Protein AF-A0A0R0JT19-F1 (afdb_monomer_lite)

Organism: Glycine max (NCBI:txid3847)

pLDDT: mean 74.27, std 20.33, range [20.88, 97.0]

Foldseek 3Di:
DWAPDWDADDPRQKIWHQDDPPPDLDRWTFIAGPNHGQDIDDLPDDRAATWDWDQDPQRKTFIAHPPDDDPVRTSDICLLEAEQKDFFPRKAFAFLVVGGGHKYFAACAPVGSHGHQWIWHWDDALFIWIFTGRNPDGWFTQDGAAAQGHPLDPPPPPDPQKDWDADDDNGTGIIGIDTNDPPKTKMWGQHRVVSKIWIWIQDPVVRDTDGPAIPVRAPLRTFLQQPFQWEAEDDDDPQRTDGDVPWAQPDVPCSVVNRNSSHTDDDDDWRDKHKDQAAFPVVLVVVQVPDPQFPFKDASYPQLFGGMIITTRTTDGSHYDDDDPDPDDRGDDPDDDDDDDDDDDDDDDDPPVVVVVVCVVVVNDDDDVVVVVVVVVDDDDDDDDPVCPVDDDPCPVVVVVVVDDPVVVVVVVVVVVVVVVVVVVPVVPPPDDPDPDDDDDQQPFAEEEQDDCVFPVPHLVVVLCVLCVVVVGGYDDPPDPPPLDPDDDPVLLSNLLRYQAYEYEDDLCQLLDPRSLVSLLSNVVSCVVPPHYYAYEYDNDDLVCQQVCDDSSVVSLVVVVVDPPDDPVSSVSSNVSSNVSSPDDHHYCVPHDSVVNSVVVSVVSCVRSDPPLVDDPCVQDFPLVVVVVVVCVVLVPPDPFFFEAEEEEAAAQQQCLLVSLVNVCSVCVVVWLFEAADSALPVQCVNRNLVSVLLRRCCRRVVPNDDDQNDLVSSLVCLQVPAQAIQYEYEAEADDDLRSVCSNPVPHLVRVGNSHGTNHYYYYYYLFQVSCVRNPHPYYHYRDARDPQRLLQLLCCQQVVDRDDDPLCVVLVVLQCVLCVRRNRSSNVLSNVNHPHDPVVSVVVSVCCVQPPDPVLLVSRCVLLVPDDPLLNVLLLCCLQPFAFHFLVVSCVLSVLVVRNSVVSVVRCVRSNQWDDDNTGIHGRNSSSVSSVCVQCVVPVPQLLAGQEEEDPVSVLCLQPPLDQSQNHAEYAHPDPDCVLVVQQAGEDCNQLRHQNHAYYAADDPPPPDPHPRYDHDNQDHHLNYQYDHDEQAEDQEDHQNHAVQSHQEAHYELYCHQEHYPDDHAQQRHAYEAHANNCNHQEYDAHQNNQRHQEDHHAQNCNHQEHDQNDPDHLNHAYYHHHQNCNHQAYHQHDLSRQHQYDHHANNQNHAEYDLSVLSNQNHAEDAHHQNCNHQEYDCSVLSNQNHAYYANANVQNHDPPPNDDDDPPVVCVVPPDDDDDDDDPDPPPDPDDDDDDDDDDDDPPDLSHQNYAEDACHNNQDQAEDLSVLQNCNYAEYHHAQYAYQEHHANQSNQQHQYYHHHLNQNHAEYHDHHQANDDDDDPQEGEAHYYQHVNHPDQVVQVVVQVSSQLNVLVVCLVPVPYDKYKYKGFDQDDPPVFDDKDFWQKDFDDCVVPPPPPQFFWKKKKWWWFADLVQLVVLPDDPPWDDDPQPLAAEDEDEDPDDSVSRPDRGIMMMIIIHTPVRCVVRCPPDDRMRGWHWYWHDDPDIDIRTTTITTGMMTMDRDGNVNSVVVVVVVVVD

Secondary structure (DSSP, 8-state):
-BTT-EEE-TTSSEEEEEE-TTS-S--EEEEEETTEEEEE----S---SSEEEEE-TTS-EEEEETT---GGG-SEEGGGS--SEE-TT--EEEETTTTEEE-EEEEEETTEEEEEEEEEEEE-SSS-EEEEEETTEEEEEEEEB-SSSBTT--TTTT-TTEEEEEEESSSEEEEEEEESSTT--EEEEEETTTTEEEEEEEETTTTEEEEEEEES-SGGGBTTTT-TTEEEE-SSSS-SEEE-TT--BS-HHHHHTT--TT-BSS---S--EEEEEEEEHHHHHHHHHT-TT--EEEES--SSS-EEEEEE-S---SEEE---SS---SS--S----------------HHHHHHHHHHHHTTPPPPHHHHHHHTSS-------GGGGSS---THHHHTTTTS-HHHHHHHHHHHHHHHHHHHHHTTTT-------------SEEEEEEE-HHHHTTTHHHHHHHHHHHTT--EE---S-----SS--HHHHHHHHTEEEEEEEE-TTGGG-HHHHHHHHHHHHHHHHS--EEEEEESSS-HHHHHHT-THHHHHHHHHHH-TTS-HHHHHHHHHHHHHHTTS--EE-TTS-HHHHHHHHHHHHHHHH--GGG-S-GGG--SHHHHHHHHHHHHTTTS---S-EEEEEE-STTSSHHHHHHHHHHHHGGG-SEEEEES-HHHHHHTTHHHHHHHHHHHHHHT-TT----SHHHHHHHHHHHHTTS-EEEEEEEE--HHHHGGGTSS-TT-TTTTS-TT-EEEEEES-HHHHHHTT-SEEEEPPPPPHHHHHHHHHHHHTSSSS--GGGHHHHHHHHHHHTT-HHHHHHHHHHHTT--HHHHHHHHHHHHHS--HHHHHHHHHHHHTS-HHHHHHHHHIIIIITT-BHHHHHHHHHHTT--HHHHHHHHHHTTS-EE-SSBEE--HHHHHHHHHHHHHT-TT-GGG-SEE--HHHHHHHHHTT---TT--EEEEEE--THHHH---EE-GGGGG-TT--EEEEEE--TT--S--EES------TT-SEEEETT--SSS--TT---TT-SEEE-TT---SSSSSS----TT--EEE-TT-TT---PPP-TT-TT--EEE-TT-TT--B--TT----TT--EEE-TT-TT--BPPPPPTT----EEE-TT-TT-----GGGGG-TT--EEE-TT-TT-----GGGGG-TT--EEE-TT-TT--TTGGG---TTTTTTT---SS-------------------------SS-SSTT--EEE-TTS--SS--GGGGG-TT--EEE-TT---S-----TT-TT--EEE-TT-TT----PPPPS-----S--S--EEE--S-TT---HHHHHHHHHHHHHHHHHHHHT-TTSPPEEEEEE-SS--TT--EEEESS-EE---TTTTT-TTEEEEEEEEEEE--HHHHHT-------SPPPPTTSEEEEE-TT--GGG------EEEEEEEEHHHHHHHHTTS--EE--EEEEEE-SSS-EEEEE-EEEEEEEEEEEHHHHHHHHHTTS--

Radius of gyration: 48.55 Å; chains: 1; bounding box: 139×114×135 Å

InterPro domains:
  IPR000157 Toll/interleukin-1 receptor homology (TIR) domain [PF01582] (445-615)
  IPR000157 Toll/interleukin-1 receptor homology (TIR) domain [PS50104] (443-609)
  IPR000157 Toll/interleukin-1 receptor homology (TIR) domain [SM00255] (444-584)
  IPR000858 S-locus glycoprotein domain [PF00954] (140-251)
  IPR001480 Bulb-type lectin domain [PF01453] (26-108)
  IPR001480 Bulb-type lectin domain [PS50927] (1-76)
  IPR001480 Bulb-type lectin domain [SM00108] (2-82)
  IPR001611 Leucine-rich repeat [PS51450] (1276-1297)
  IPR002182 NB-ARC [PF00931] (639-803)
  IPR003609 PAN/Apple domain [PF08276] (265-319)
  IPR003609 PAN/Apple domain [PS50948] (264-335)
  IPR003609 PAN/Apple domain [SM00473] (259-335)
  IPR011713 Leucine-rich repeat 3 [PF07725] (1047-1066)
  IPR027417 P-loop containing nucleoside triphosphate hydrolase [G3DSA:3.40.50.300] (612-780)
  IPR027417 P-loop containing nucleoside triphosphate hydrolase [SSF52540] (603-879)
  IPR032675 Leucine-rich repeat domain superfamily [G3DSA:3.80.10.10] (981-1140)
  IPR032675 Leucine-rich repeat domain superfamily [G3DSA:3.80.10.10] (1141-1223)
  IPR032675 Leucine-rich repeat domain superfamily [G3DSA:3.80.10.10] (1231-1337)
  IPR035897 Toll/interleukin-1 receptor homology (TIR) domain superfamily [G3DSA:3.40.50.10140] (437-611)
  IPR035897 Toll/interleukin-1 receptor homology (TIR) domain superfamily [SSF52200] (435-587)

Sequence (1523 aa):
MSDGETLVSKGGKFEFGFFSPGNSHKRNLVLTKNESLVWYTNNSHNQAQNPVAELLDSGNLVIRNDGETNPEAYLWQSFDYPSDTFLPGMKLGWNLRIGHEWKQTAWKSPDDPSPGDVYRVLELYNYPEFYVMKGTKKAYRFGPWNGLYFSGLSDFENGTMYSFCYVSNKHEISFTYSIANDSFIARSVANQTAITIYRYMWVVGEQDWKMSRSFPQEFCDTYSLCGAYGNCVSSTQRQACQCLKGFSPKSPEAWNSSDWSGGCLKVPDTTHTWWDESIGLEECRVKCLNSCSCMAYSNSDIRGEGSGCVMWFGDLIDMKQLQTEAGRPMLVLILEVQQQTQHVTSCMVTKSSLKNIIFILTNGSPLNEEKLENLAKEEWQLHISVEYFHACIPLRSLCLLKRFDQQLNFKIIYNFNKYFAIEMASTSNAIIQCTSSSSSSSFEYDVFVSFRGEDTRNSFTGFLFEALKKQGIEAFKDDKDIRKGESIAPELIRAIEGSHVFLVVFSKDYASSTWCLRELAHIWDCIQKSPRHLLPIFYDVDPSQVRKQSGDYEKAFAQHQQSSRFEDKEIKTWREVLNDVGNLSGWDIKNKQQHAVIEEIVQQIKNILGCKFSTLPYDNLVGMESHFATLSKLICLGLVNDDVRVVGITGMGGIGKSTLGQALYERISHQFNSRCYIDDVSKLYQGYGTLGVQKELLSQSLNEKNLKICNVSNGTLLVWERLSNAKALIILDNVDQDKQLDMFTGGRNDLLRKCLGKGSIVIIISRDQQILKAHGVDVIYRVEPLNDNDALGLFCKKAFKNNYMMSDFEKLTSDVLSHCQGHPLAIEVLGSSLFDKDVLHWRSALALLRENKSKSIMNVLRISFDQLEDTHKEIFLDIACFFNHYPVKYVKEVLDFRGFNPEYGLQVLVDKSLITMDSRQIQMHDLLCDLGKYIVREKSPRKPWKWSRLWDVKDILKVMSDNKAADNVEAIFLIEKSDILRTISTMRVDVLSTMSCLKLLKLDHLDFNVKINFFSGTLVKLSNELGYLGWEKYPFECLPPSFEPDKLVELILPKSNIKQLWEGTKPLPNLRRLDLSGSKNLIKMPYIGDALYLESLDLEGCIQLEEIGLSIVLSPKLTSLNLRNCKSLIKLPQFGEDLILEKLLLGGCQKLRHIDPSIGLLKKLRRLNLKNCKNLVSLPNSILGLNSLEDLNLSGCSKLYNTELLYELRDAEQLKKIDIDGAPIHFQSTSSYSREHKKSVSCLMPSSPIFPCMLKLDLSFCNLVEIPDAIGIMCCLQRLDLSGNNFATLPNLKKLSKLVCLKLQHCKQLKSLPELPSRIYNFDRLRQAGLYIFNCPELVDRERCTDMAFSWTMQSCQVLYLCPFYHVSRVVSPGSEIPRWFNNEHEGNCVSLDASPVMHDHNWIGVAFCAIFVVPHETLSAMSFSETEGNYPDYNDIPVDFYEDVDLELVLDKSDHMWLFFVGRGRFIEYFHLKHKYLGRLLLKCDNEGIRFKESYAEVKKYGYRWVYKGDIEWSARKHWGN

Structure (mmCIF, N/CA/C/O backbone):
data_AF-A0A0R0JT19-F1
#
_entry.id   AF-A0A0R0JT19-F1
#
loop_
_atom_site.group_PDB
_atom_site.id
_atom_site.type_symbol
_atom_site.label_atom_id
_atom_site.label_alt_id
_atom_site.label_comp_id
_atom_site.label_asym_id
_atom_site.label_entity_id
_atom_site.label_seq_id
_atom_site.pdbx_PDB_ins_code
_atom_site.Cartn_x
_atom_site.Cartn_y
_atom_site.Cartn_z
_atom_site.occupancy
_atom_site.B_iso_or_equiv
_atom_site.auth_seq_id
_atom_site.auth_comp_id
_atom_site.auth_asym_id
_atom_site.auth_atom_id
_atom_site.pdbx_PDB_model_num
ATOM 1 N N . MET A 1 1 ? -75.320 -19.075 18.385 1.00 84.88 1 MET A N 1
ATOM 2 C CA . MET A 1 1 ? -76.206 -20.168 18.824 1.00 84.88 1 MET A CA 1
ATOM 3 C C . MET A 1 1 ? -76.248 -20.144 20.337 1.00 84.88 1 MET A C 1
ATOM 5 O O . MET A 1 1 ? -75.189 -20.233 20.946 1.00 84.88 1 MET A O 1
ATOM 9 N N . SER A 1 2 ? -77.419 -19.966 20.930 1.00 83.12 2 SER A N 1
ATOM 10 C CA . SER A 1 2 ? -77.608 -19.829 22.380 1.00 83.12 2 SER A CA 1
ATOM 11 C C . SER A 1 2 ? -77.959 -21.164 23.046 1.00 83.12 2 SER A C 1
ATOM 13 O O . SER A 1 2 ? -78.350 -22.117 22.371 1.00 83.12 2 SER A O 1
ATOM 15 N N . ASP A 1 3 ? -77.832 -21.252 24.374 1.00 76.69 3 ASP A N 1
ATOM 16 C CA . ASP A 1 3 ? -78.300 -22.414 25.145 1.00 76.69 3 ASP A CA 1
ATOM 17 C C . ASP A 1 3 ? -79.780 -22.732 24.849 1.00 76.69 3 ASP A C 1
ATOM 19 O O . ASP A 1 3 ? -80.636 -21.847 24.864 1.00 76.69 3 ASP A O 1
ATOM 23 N N . GLY A 1 4 ? -80.076 -24.001 24.560 1.00 75.94 4 GLY A N 1
ATOM 24 C CA . GLY A 1 4 ? -81.394 -24.467 24.109 1.00 75.94 4 GLY A CA 1
ATOM 25 C C . GLY A 1 4 ? -81.644 -24.415 22.594 1.00 75.94 4 GLY A C 1
ATOM 26 O O . GLY A 1 4 ? -82.580 -25.062 22.129 1.00 75.94 4 GLY A O 1
ATOM 27 N N . GLU A 1 5 ? -80.818 -23.724 21.801 1.00 82.94 5 GLU A N 1
ATOM 28 C CA . GLU A 1 5 ? -80.858 -23.850 20.339 1.00 82.94 5 GLU A CA 1
ATOM 29 C C . GLU A 1 5 ? -80.156 -25.135 19.874 1.00 82.94 5 GLU A C 1
ATOM 31 O O . GLU A 1 5 ? -79.224 -25.639 20.507 1.00 82.94 5 GLU A O 1
ATOM 36 N N . THR A 1 6 ? -80.605 -25.688 18.748 1.00 84.38 6 THR A N 1
ATOM 37 C CA . THR A 1 6 ? -80.040 -26.908 18.162 1.00 84.38 6 THR A CA 1
ATOM 38 C C . THR A 1 6 ? -80.054 -26.825 16.640 1.00 84.38 6 THR A C 1
ATOM 40 O O . THR A 1 6 ? -81.081 -26.548 16.020 1.00 84.38 6 THR A O 1
ATOM 43 N N . LEU A 1 7 ? -78.900 -27.082 16.031 1.00 87.69 7 LEU A N 1
ATOM 44 C CA . LEU A 1 7 ? -78.708 -27.179 14.592 1.00 87.69 7 LEU A CA 1
ATOM 45 C C . LEU A 1 7 ? -78.803 -28.645 14.164 1.00 87.69 7 LEU A C 1
ATOM 47 O O . LEU A 1 7 ? -77.961 -29.472 14.513 1.00 87.69 7 LEU A O 1
ATOM 51 N N . VAL A 1 8 ? -79.821 -28.962 13.367 1.00 86.00 8 VAL A N 1
ATOM 52 C CA . VAL A 1 8 ? -80.002 -30.291 12.773 1.00 86.00 8 VAL A CA 1
ATOM 53 C C . VAL A 1 8 ? -79.509 -30.266 11.329 1.00 86.00 8 VAL A C 1
ATOM 55 O O . VAL A 1 8 ? -79.915 -29.432 10.520 1.00 86.00 8 VAL A O 1
ATOM 58 N N . SER A 1 9 ? -78.621 -31.198 10.991 1.00 83.50 9 SER A N 1
ATOM 59 C CA . SER A 1 9 ? -78.089 -31.353 9.631 1.00 83.50 9 SER A CA 1
ATOM 60 C C . SER A 1 9 ? -79.181 -31.641 8.590 1.00 83.50 9 SER A C 1
ATOM 62 O O . SER A 1 9 ? -80.207 -32.265 8.874 1.00 83.50 9 SER A O 1
ATOM 64 N N . LYS A 1 10 ? -78.937 -31.246 7.334 1.00 78.00 10 LYS A N 1
ATOM 65 C CA . LYS A 1 10 ? -79.842 -31.516 6.207 1.00 78.00 10 LYS A CA 1
ATOM 66 C C . LYS A 1 10 ? -80.007 -33.031 6.006 1.00 78.00 10 LYS A C 1
ATOM 68 O O . LYS A 1 10 ? -79.117 -33.691 5.477 1.00 78.00 10 LYS A O 1
ATOM 73 N N . GLY A 1 11 ? -81.157 -33.563 6.423 1.00 78.81 11 GLY A N 1
ATOM 74 C CA . GLY A 1 11 ? -81.461 -35.000 6.426 1.00 78.81 11 GLY A CA 1
ATOM 75 C C . GLY A 1 11 ? -81.494 -35.662 7.811 1.00 78.81 11 GLY A C 1
ATOM 76 O O . GLY A 1 11 ? -81.623 -36.879 7.871 1.00 78.81 11 GLY A O 1
ATOM 77 N N . GLY A 1 12 ? -81.371 -34.903 8.907 1.00 79.25 12 GLY A N 1
ATOM 78 C CA . GLY A 1 12 ? -81.632 -35.382 10.274 1.00 79.25 12 GLY A CA 1
ATOM 79 C C . GLY A 1 12 ? -80.588 -36.332 10.872 1.00 79.25 12 GLY A C 1
ATOM 80 O O . GLY A 1 12 ? -80.803 -36.849 11.959 1.00 79.25 12 GLY A O 1
ATOM 81 N N . LYS A 1 13 ? -79.466 -36.583 10.182 1.00 82.25 13 LYS A N 1
ATOM 82 C CA . LYS A 1 13 ? -78.451 -37.564 10.617 1.00 82.25 13 LYS A CA 1
ATOM 83 C C . LYS A 1 13 ? -77.643 -37.106 11.827 1.00 82.25 13 LYS A C 1
ATOM 85 O O . LYS A 1 13 ? -77.298 -37.929 12.665 1.00 82.25 13 LYS A O 1
ATOM 90 N N . PHE A 1 14 ? -77.300 -35.822 11.862 1.00 87.94 14 PHE A N 1
ATOM 91 C CA . PHE A 1 14 ? -76.543 -35.165 12.925 1.00 87.94 14 PHE A CA 1
ATOM 92 C C . PHE A 1 14 ? -77.350 -34.050 13.579 1.00 87.94 14 PHE A C 1
ATOM 94 O O . PHE A 1 14 ? -78.052 -33.306 12.881 1.00 87.94 14 PHE A O 1
ATOM 101 N N . GLU A 1 15 ? -77.145 -33.902 14.880 1.00 87.88 15 GLU A N 1
ATOM 102 C CA . GLU A 1 15 ? -77.738 -32.894 15.751 1.00 87.88 15 GLU A CA 1
ATOM 103 C C . GLU A 1 15 ? -76.620 -32.236 16.575 1.00 87.88 15 GLU A C 1
ATOM 105 O O . GLU A 1 15 ? -75.737 -32.920 17.100 1.00 87.88 15 GLU A O 1
ATOM 110 N N . PHE A 1 16 ? -76.614 -30.904 16.632 1.00 88.44 16 PHE A N 1
ATOM 111 C CA . PHE A 1 16 ? -75.548 -30.109 17.240 1.00 88.44 16 PHE A CA 1
ATOM 112 C C . PHE A 1 16 ? -76.129 -28.992 18.101 1.00 88.44 16 PHE A C 1
ATOM 114 O O . PHE A 1 16 ? -76.907 -28.176 17.615 1.00 88.44 16 PHE A O 1
ATOM 121 N N . GLY A 1 17 ? -75.757 -28.938 19.375 1.00 86.19 17 GLY A N 1
ATOM 122 C CA . GLY A 1 17 ? -76.412 -28.061 20.344 1.00 86.19 17 GLY A CA 1
ATOM 123 C C . GLY A 1 17 ? -75.757 -28.113 21.717 1.00 86.19 17 GLY A C 1
ATOM 124 O O . GLY A 1 17 ? -74.768 -28.823 21.925 1.00 86.19 17 GLY A O 1
ATOM 125 N N . PHE A 1 18 ? -76.311 -27.363 22.666 1.00 81.75 18 PHE A N 1
ATOM 126 C CA . PHE A 1 18 ? -75.902 -27.450 24.066 1.00 81.75 18 PHE A CA 1
ATOM 127 C C . PHE A 1 18 ? -76.613 -28.621 24.752 1.00 81.75 18 PHE A C 1
ATOM 129 O O . PHE A 1 18 ? -77.800 -28.553 25.064 1.00 81.75 18 PHE A O 1
ATOM 136 N N . PHE A 1 19 ? -75.872 -29.697 25.014 1.00 72.06 19 PHE A N 1
ATOM 137 C CA . PHE A 1 19 ? -76.390 -30.920 25.624 1.00 72.06 19 PHE A CA 1
ATOM 138 C C . PHE A 1 19 ? -75.550 -31.336 26.840 1.00 72.06 19 PHE A C 1
ATOM 140 O O . PHE A 1 19 ? -74.355 -31.053 26.941 1.00 72.06 19 PHE A O 1
ATOM 147 N N . SER A 1 20 ? -76.178 -32.051 27.773 1.00 64.44 20 SER A N 1
ATOM 148 C CA . SER A 1 20 ? -75.542 -32.521 29.008 1.00 64.44 20 SER A CA 1
ATOM 149 C C . SER A 1 20 ? -75.474 -34.053 29.025 1.00 64.44 20 SER A C 1
ATOM 151 O O . SER A 1 20 ? -76.384 -34.698 29.553 1.00 64.44 20 SER A O 1
ATOM 153 N N . PRO A 1 21 ? -74.417 -34.672 28.458 1.00 53.66 21 PRO A N 1
ATOM 154 C CA . PRO A 1 21 ? -74.239 -36.116 28.542 1.00 53.66 21 PRO A CA 1
ATOM 155 C C . PRO A 1 21 ? -74.065 -36.522 30.013 1.00 53.66 21 PRO A C 1
ATOM 157 O O . PRO A 1 21 ? -73.188 -36.011 30.712 1.00 53.66 21 PRO A O 1
ATOM 160 N N . GLY A 1 22 ? -74.925 -37.424 30.493 1.00 52.03 22 GLY A N 1
ATOM 161 C CA . GLY A 1 22 ? -74.848 -37.966 31.852 1.00 52.03 22 GLY A CA 1
ATOM 162 C C . GLY A 1 22 ? -75.169 -36.968 32.973 1.00 52.03 22 GLY A C 1
ATOM 163 O O . GLY A 1 22 ? -74.334 -36.747 33.844 1.00 52.03 22 GLY A O 1
ATOM 164 N N . ASN A 1 23 ? -76.382 -36.402 32.975 1.00 44.53 23 ASN A N 1
ATOM 165 C CA . ASN A 1 23 ? -77.033 -35.763 34.137 1.00 44.53 23 ASN A CA 1
ATOM 166 C C . ASN A 1 23 ? -76.198 -34.704 34.903 1.00 44.53 23 ASN A C 1
ATOM 168 O O . ASN A 1 23 ? -76.335 -34.550 36.117 1.00 44.53 23 ASN A O 1
ATOM 172 N N . SER A 1 24 ? -75.308 -33.987 34.210 1.00 49.53 24 SER A N 1
ATOM 173 C CA . SER A 1 24 ? -74.415 -32.989 34.810 1.00 49.53 24 SER A CA 1
ATOM 174 C C . SER A 1 24 ? -74.867 -31.560 34.503 1.00 49.53 24 SER A C 1
ATOM 176 O O . SER A 1 24 ? -75.330 -31.269 33.404 1.00 49.53 24 SER A O 1
ATOM 178 N N . HIS A 1 25 ? -74.647 -30.626 35.435 1.00 53.06 25 HIS A N 1
ATOM 179 C CA . HIS A 1 25 ? -74.879 -29.183 35.231 1.00 53.06 25 HIS A CA 1
ATOM 180 C C . HIS A 1 25 ? -73.911 -28.525 34.218 1.00 53.06 25 HIS A C 1
ATOM 182 O O . HIS A 1 25 ? -73.798 -27.303 34.167 1.00 53.06 25 HIS A O 1
ATOM 188 N N . LYS A 1 26 ? -73.177 -29.315 33.425 1.00 59.00 26 LYS A N 1
ATOM 189 C CA . LYS A 1 26 ? -72.243 -28.825 32.411 1.00 59.00 26 LYS A CA 1
ATOM 190 C C . LYS A 1 26 ? -72.984 -28.686 31.083 1.00 59.00 26 LYS A C 1
ATOM 192 O O . LYS A 1 26 ? -73.418 -29.679 30.494 1.00 59.00 26 LYS A O 1
ATOM 197 N N . ARG A 1 27 ? -73.134 -27.443 30.620 1.00 70.19 27 ARG A N 1
ATOM 198 C CA . ARG A 1 27 ? -73.581 -27.115 29.260 1.00 70.19 27 ARG A CA 1
ATOM 199 C C . ARG A 1 27 ? -72.406 -27.286 28.305 1.00 70.19 27 ARG A C 1
ATOM 201 O O . ARG A 1 27 ? -71.652 -26.348 28.054 1.00 70.19 27 ARG A O 1
ATOM 208 N N . ASN A 1 28 ? -72.223 -28.511 27.830 1.00 78.50 28 ASN A N 1
ATOM 209 C CA . ASN A 1 28 ? -71.250 -28.805 26.790 1.00 78.50 28 ASN A CA 1
ATOM 210 C C . ASN A 1 28 ? -71.904 -28.599 25.426 1.00 78.50 28 ASN A C 1
ATOM 212 O O . ASN A 1 28 ? -73.087 -28.878 25.242 1.00 78.50 28 ASN A O 1
ATOM 216 N N . LEU A 1 29 ? -71.122 -28.147 24.458 1.00 85.44 29 LEU A N 1
ATOM 217 C CA . LEU A 1 29 ? -71.505 -28.198 23.060 1.00 85.44 29 LEU A CA 1
ATOM 218 C C . LEU A 1 29 ? -71.252 -29.632 22.573 1.00 85.44 29 LEU A C 1
ATOM 220 O O . LEU A 1 29 ? -70.153 -30.159 22.760 1.00 85.44 29 LEU A O 1
ATOM 224 N N . VAL A 1 30 ? -72.272 -30.289 22.021 1.00 85.81 30 VAL A N 1
ATOM 225 C CA . VAL A 1 30 ? -72.233 -31.713 21.652 1.00 85.81 30 VAL A CA 1
ATOM 226 C C . VAL A 1 30 ? -72.728 -31.898 20.224 1.00 85.81 30 VAL A C 1
ATOM 228 O O . VAL A 1 30 ? -73.710 -31.282 19.816 1.00 85.81 30 VAL A O 1
ATOM 231 N N . LEU A 1 31 ? -72.051 -32.782 19.491 1.00 87.25 31 LEU A N 1
ATOM 232 C CA . LEU A 1 31 ? -72.474 -33.331 18.210 1.00 87.25 31 LEU A CA 1
ATOM 233 C C . LEU A 1 31 ? -72.882 -34.795 18.408 1.00 87.25 31 LEU A C 1
ATOM 235 O O . LEU A 1 31 ? -72.063 -35.621 18.831 1.00 87.25 31 LEU A O 1
ATOM 239 N N . THR A 1 32 ? -74.120 -35.133 18.060 1.00 86.00 32 THR A N 1
ATOM 240 C CA . THR A 1 32 ? -74.601 -36.518 17.990 1.00 86.00 32 THR A CA 1
ATOM 241 C C . THR A 1 32 ? -74.896 -36.916 16.543 1.00 86.00 32 THR A C 1
ATOM 243 O O . THR A 1 32 ? -75.064 -36.068 15.662 1.00 86.00 32 THR A O 1
ATOM 246 N N . LYS A 1 33 ? -74.933 -38.225 16.279 1.00 84.75 33 LYS A N 1
ATOM 247 C CA . LYS A 1 33 ? -75.336 -38.830 15.006 1.00 84.75 33 LYS A CA 1
ATOM 248 C C . LYS A 1 33 ? -76.267 -39.995 15.300 1.00 84.75 33 LYS A C 1
ATOM 250 O O . LYS A 1 33 ? -75.822 -40.973 15.894 1.00 84.75 33 LYS A O 1
ATOM 255 N N . ASN A 1 34 ? -77.536 -39.897 14.901 1.00 82.44 34 ASN A N 1
ATOM 256 C CA . ASN A 1 34 ? -78.592 -40.838 15.302 1.00 82.44 34 ASN A CA 1
ATOM 257 C C . ASN A 1 34 ? -78.531 -41.140 16.822 1.00 82.44 34 ASN A C 1
ATOM 259 O O . ASN A 1 34 ? -78.284 -42.280 17.214 1.00 82.44 34 ASN A O 1
ATOM 263 N N . GLU A 1 35 ? -78.626 -40.100 17.662 1.00 77.38 35 GLU A N 1
ATOM 264 C CA . GLU A 1 35 ? -78.512 -40.151 19.140 1.00 77.38 35 GLU A CA 1
ATOM 265 C C . GLU A 1 35 ? -77.151 -40.623 19.707 1.00 77.38 35 GLU A C 1
ATOM 267 O O . GLU A 1 35 ? -76.878 -40.454 20.895 1.00 77.38 35 GLU A O 1
ATOM 272 N N . SER A 1 36 ? -76.240 -41.150 18.883 1.00 82.50 36 SER A N 1
ATOM 273 C CA . SER A 1 36 ? -74.903 -41.577 19.315 1.00 82.50 36 SER A CA 1
ATOM 274 C C . SER A 1 36 ? -73.951 -40.386 19.434 1.00 82.50 36 SER A C 1
ATOM 276 O O . SER A 1 36 ? -73.856 -39.573 18.516 1.00 82.50 36 SER A O 1
ATOM 278 N N . LEU A 1 37 ? -73.205 -40.292 20.537 1.00 83.19 37 LEU A N 1
ATOM 279 C CA . LEU A 1 37 ? -72.199 -39.246 20.757 1.00 83.19 37 LEU A CA 1
ATOM 280 C C . LEU A 1 37 ? -71.059 -39.340 19.725 1.00 83.19 37 LEU A C 1
ATOM 282 O O . LEU A 1 37 ? -70.398 -40.373 19.634 1.00 83.19 37 LEU A O 1
ATOM 286 N N . VAL A 1 38 ? -70.803 -38.254 18.986 1.00 83.06 38 VAL A N 1
ATOM 287 C CA . VAL A 1 38 ? -69.711 -38.164 17.994 1.00 83.06 38 VAL A CA 1
ATOM 288 C C . VAL A 1 38 ? -68.563 -37.297 18.505 1.00 83.06 38 VAL A C 1
ATOM 290 O O . VAL A 1 38 ? -67.398 -37.665 18.366 1.00 83.06 38 VAL A O 1
ATOM 293 N N . TRP A 1 39 ? -68.889 -36.147 19.098 1.00 84.94 39 TRP A N 1
ATOM 294 C CA . TRP A 1 39 ? -67.925 -35.173 19.614 1.00 84.94 39 TRP A CA 1
ATOM 295 C C . TRP A 1 39 ? -68.575 -34.288 20.686 1.00 84.94 39 TRP A C 1
ATOM 297 O O . TRP A 1 39 ? -69.782 -34.052 20.638 1.00 84.94 39 TRP A O 1
ATOM 307 N N . TYR A 1 40 ? -67.794 -33.784 21.644 1.00 83.62 40 TYR A N 1
ATOM 308 C CA . TYR A 1 40 ? -68.250 -32.786 22.615 1.00 83.62 40 TYR A CA 1
ATOM 309 C C . TYR A 1 40 ? -67.099 -31.931 23.162 1.00 83.62 40 TYR A C 1
ATOM 311 O O . TYR A 1 40 ? -65.951 -32.376 23.210 1.00 83.62 40 TYR A O 1
ATOM 319 N N . THR A 1 41 ? -67.414 -30.730 23.649 1.00 83.19 41 THR A N 1
ATOM 320 C CA . THR A 1 41 ? -66.476 -29.881 24.405 1.00 83.19 41 THR A CA 1
ATOM 321 C C . THR A 1 41 ? -66.387 -30.322 25.863 1.00 83.19 41 THR A C 1
ATOM 323 O O . THR A 1 41 ? -67.415 -30.460 26.526 1.00 83.19 41 THR A O 1
ATOM 326 N N . ASN A 1 42 ? -65.183 -30.480 26.413 1.00 69.75 42 ASN A N 1
ATOM 327 C CA . ASN A 1 42 ? -64.999 -30.822 27.825 1.00 69.75 42 ASN A CA 1
ATOM 328 C C . ASN A 1 42 ? -64.864 -29.563 28.703 1.00 69.75 42 ASN A C 1
ATOM 330 O O . ASN A 1 42 ? -63.766 -29.216 29.134 1.00 69.75 42 ASN A O 1
ATOM 334 N N . ASN A 1 43 ? -65.977 -28.879 28.984 1.00 62.25 43 ASN A N 1
ATOM 335 C CA . ASN A 1 43 ? -65.967 -27.664 29.806 1.00 62.25 43 ASN A CA 1
ATOM 336 C C . ASN A 1 43 ? -65.899 -28.043 31.297 1.00 62.25 43 ASN A C 1
ATOM 338 O O . ASN A 1 43 ? -66.913 -28.196 31.984 1.00 62.25 43 ASN A O 1
ATOM 342 N N . SER A 1 44 ? -64.686 -28.269 31.807 1.00 54.22 44 SER A N 1
ATOM 343 C CA . SER A 1 44 ? -64.461 -28.761 33.171 1.00 54.22 44 SER A CA 1
ATOM 344 C C . SER A 1 44 ? -64.495 -27.691 34.265 1.00 54.22 44 SER A C 1
ATOM 346 O O . SER A 1 44 ? -64.835 -28.053 35.392 1.00 54.22 44 SER A O 1
ATOM 348 N N . HIS A 1 45 ? -64.156 -26.431 33.962 1.00 57.25 45 HIS A N 1
ATOM 349 C CA . HIS A 1 45 ? -63.719 -25.464 34.984 1.00 57.25 45 HIS A CA 1
ATOM 350 C C . HIS A 1 45 ? -64.723 -24.370 35.378 1.00 57.25 45 HIS A C 1
ATOM 352 O O . HIS A 1 45 ? -64.776 -24.029 36.557 1.00 57.25 45 HIS A O 1
ATOM 358 N N . ASN A 1 46 ? -65.537 -23.852 34.453 1.00 58.81 46 ASN A N 1
ATOM 359 C CA . ASN A 1 46 ? -66.383 -22.677 34.709 1.00 58.81 46 ASN A CA 1
ATOM 360 C C . ASN A 1 46 ? -67.880 -23.018 34.640 1.00 58.81 46 ASN A C 1
ATOM 362 O O . ASN A 1 46 ? -68.325 -23.699 33.714 1.00 58.81 46 ASN A O 1
ATOM 366 N N . GLN A 1 47 ? -68.676 -22.503 35.586 1.00 62.03 47 GLN A N 1
ATOM 367 C CA . GLN A 1 47 ? -70.134 -22.444 35.430 1.00 62.03 47 GLN A CA 1
ATOM 368 C C . GLN A 1 47 ? -70.470 -21.407 34.354 1.00 62.03 47 GLN A C 1
ATOM 370 O O . GLN A 1 47 ? -70.289 -20.210 34.566 1.00 62.03 47 GLN A O 1
ATOM 375 N N . ALA A 1 48 ? -70.960 -21.871 33.207 1.00 68.44 48 ALA A N 1
ATOM 376 C CA . ALA A 1 48 ? -71.451 -20.997 32.151 1.00 68.44 48 ALA A CA 1
ATOM 377 C C . ALA A 1 48 ? -72.764 -20.319 32.574 1.00 68.44 48 ALA A C 1
ATOM 379 O O . ALA A 1 48 ? -73.685 -20.991 33.043 1.00 68.44 48 ALA A O 1
ATOM 380 N N . GLN A 1 49 ? -72.865 -19.008 32.364 1.00 74.81 49 GLN A N 1
ATOM 381 C CA . GLN A 1 49 ? -74.098 -18.237 32.511 1.00 74.81 49 GLN A CA 1
ATOM 382 C C . GLN A 1 49 ? -74.583 -17.866 31.109 1.00 74.81 49 GLN A C 1
ATOM 384 O O . GLN A 1 49 ? -73.934 -17.078 30.428 1.00 74.81 49 GLN A O 1
ATOM 389 N N . ASN A 1 50 ? -75.694 -18.471 30.673 1.00 80.50 50 ASN A N 1
ATOM 390 C CA . ASN A 1 50 ? -76.237 -18.344 29.315 1.00 80.50 50 ASN A CA 1
ATOM 391 C C . ASN A 1 50 ? -75.148 -18.499 28.228 1.00 80.50 50 ASN A C 1
ATOM 393 O O . ASN A 1 50 ? -74.812 -17.522 27.557 1.00 80.50 50 ASN A O 1
ATOM 397 N N . PRO A 1 51 ? -74.540 -19.693 28.071 1.00 84.62 51 PRO A N 1
ATOM 398 C CA . PRO A 1 51 ? -73.495 -19.886 27.076 1.00 84.62 51 PRO A CA 1
ATOM 399 C C . PRO A 1 51 ? -74.014 -19.646 25.656 1.00 84.62 51 PRO A C 1
ATOM 401 O O . PRO A 1 51 ? -75.083 -20.125 25.269 1.00 84.62 51 PRO A O 1
ATOM 404 N N . VAL A 1 52 ? -73.198 -18.954 24.869 1.00 87.88 52 VAL A N 1
ATOM 405 C CA . VAL A 1 52 ? -73.383 -18.726 23.439 1.00 87.88 52 VAL A CA 1
ATOM 406 C C . VAL A 1 52 ? -72.193 -19.334 22.705 1.00 87.88 52 VAL A C 1
ATOM 408 O O . VAL A 1 52 ? -71.038 -19.079 23.047 1.00 87.88 52 VAL A O 1
ATOM 411 N N . ALA A 1 53 ? -72.484 -20.150 21.694 1.00 89.38 53 ALA A N 1
ATOM 412 C CA . ALA A 1 53 ? -71.518 -20.623 20.715 1.00 89.38 53 ALA A CA 1
ATOM 413 C C . ALA A 1 53 ? -71.528 -19.687 19.496 1.00 89.38 53 ALA A C 1
ATOM 415 O O . ALA A 1 53 ? -72.577 -19.468 18.876 1.00 89.38 53 ALA A O 1
ATOM 416 N N . GLU A 1 54 ? -70.361 -19.151 19.151 1.00 89.62 54 GLU A N 1
ATOM 417 C CA . GLU A 1 54 ? -70.155 -18.184 18.071 1.00 89.62 54 GLU A CA 1
ATOM 418 C C . GLU A 1 54 ? -68.993 -18.622 17.178 1.00 89.62 54 GLU A C 1
ATOM 420 O O . GLU A 1 54 ? -67.952 -19.048 17.671 1.00 89.62 54 GLU A O 1
ATOM 425 N N . LEU A 1 55 ? -69.169 -18.509 15.861 1.00 90.50 55 LEU A N 1
ATOM 426 C CA . LEU A 1 55 ? -68.098 -18.692 14.887 1.00 90.50 55 LEU A CA 1
ATOM 427 C C . LEU A 1 55 ? -67.579 -17.311 14.484 1.00 90.50 55 LEU A C 1
ATOM 429 O O . LEU A 1 55 ? -68.305 -16.550 13.851 1.00 90.50 55 LEU A O 1
ATOM 433 N N . LEU A 1 56 ? -66.342 -17.000 14.864 1.00 90.94 56 LEU A N 1
ATOM 434 C CA . LEU A 1 56 ? -65.678 -15.740 14.526 1.00 90.94 56 LEU A CA 1
ATOM 435 C C . LEU A 1 56 ? -65.202 -15.741 13.062 1.00 90.94 56 LEU A C 1
ATOM 437 O O . LEU A 1 56 ? -64.956 -16.805 12.493 1.00 90.94 56 LEU A O 1
ATOM 441 N N . ASP A 1 57 ? -64.961 -14.558 12.486 1.00 85.38 57 ASP A N 1
ATOM 442 C CA . ASP A 1 57 ? -64.454 -14.390 11.107 1.00 85.38 57 ASP A CA 1
ATOM 443 C C . ASP A 1 57 ? -63.112 -15.105 10.844 1.00 85.38 57 ASP A C 1
ATOM 445 O O . ASP A 1 57 ? -62.796 -15.467 9.713 1.00 85.38 57 ASP A O 1
ATOM 449 N N . SER A 1 58 ? -62.330 -15.373 11.896 1.00 85.25 58 SER A N 1
ATOM 450 C CA . SER A 1 58 ? -61.105 -16.186 11.842 1.00 85.25 58 SER A CA 1
ATOM 451 C C . SER A 1 58 ? -61.353 -17.686 11.616 1.00 85.25 58 SER A C 1
ATOM 453 O O . SER A 1 58 ? -60.404 -18.454 11.459 1.00 85.25 58 SER A O 1
ATOM 455 N N . GLY A 1 59 ? -62.611 -18.130 11.652 1.00 88.00 59 GLY A N 1
ATOM 456 C CA . GLY A 1 59 ? -63.002 -19.537 11.692 1.00 88.00 59 GLY A CA 1
ATOM 457 C C . GLY A 1 59 ? -62.896 -20.175 13.082 1.00 88.00 59 GLY A C 1
ATOM 458 O O . GLY A 1 59 ? -63.110 -21.380 13.202 1.00 88.00 59 GLY A O 1
ATOM 459 N N . ASN A 1 60 ? -62.573 -19.411 14.135 1.00 90.88 60 ASN A N 1
ATOM 460 C CA . ASN A 1 60 ? -62.564 -19.928 15.505 1.00 90.88 60 ASN A CA 1
ATOM 461 C C . ASN A 1 60 ? -63.999 -20.025 16.041 1.00 90.88 60 ASN A C 1
ATOM 463 O O . ASN A 1 60 ? -64.667 -19.010 16.232 1.00 90.88 60 ASN A O 1
ATOM 467 N N . LEU A 1 61 ? -64.462 -21.247 16.302 1.00 90.94 61 LEU A N 1
ATOM 468 C CA . LEU A 1 61 ? -65.675 -21.500 17.072 1.00 90.94 61 LEU A CA 1
ATOM 469 C C . LEU A 1 61 ? -65.359 -21.356 18.565 1.00 90.94 61 LEU A C 1
ATOM 471 O O . LEU A 1 61 ? -64.541 -22.107 19.099 1.00 90.94 61 LEU A O 1
ATOM 475 N N . VAL A 1 62 ? -66.017 -20.414 19.232 1.00 90.00 62 VAL A N 1
ATOM 476 C CA . VAL A 1 62 ? -65.820 -20.093 20.651 1.00 90.00 62 VAL A CA 1
ATOM 477 C C . VAL A 1 62 ? -67.110 -20.292 21.438 1.00 90.00 62 VAL A C 1
ATOM 479 O O . VAL A 1 62 ? -68.207 -20.102 20.913 1.00 90.00 62 VAL A O 1
ATOM 482 N N . ILE A 1 63 ? -66.982 -20.676 22.708 1.00 88.25 63 ILE A N 1
ATOM 483 C CA . ILE A 1 63 ? -68.076 -20.672 23.683 1.00 88.25 63 ILE A CA 1
ATOM 484 C C . ILE A 1 63 ? -67.769 -19.576 24.697 1.00 88.25 63 ILE A C 1
ATOM 486 O O . ILE A 1 63 ? -66.714 -19.596 25.331 1.00 88.25 63 ILE A O 1
ATOM 490 N N . ARG A 1 64 ? -68.694 -18.637 24.876 1.00 87.62 64 ARG A N 1
ATOM 491 C CA . ARG A 1 64 ? -68.587 -17.523 25.830 1.00 87.62 64 ARG A CA 1
ATOM 492 C C . ARG A 1 64 ? -69.905 -17.325 26.573 1.00 87.62 64 ARG A C 1
ATOM 494 O O . ARG A 1 64 ? -70.927 -17.857 26.146 1.00 87.62 64 ARG A O 1
ATOM 501 N N . ASN A 1 65 ? -69.890 -16.600 27.688 1.00 86.25 65 ASN A N 1
ATOM 502 C CA . ASN A 1 65 ? -71.139 -16.131 28.296 1.00 86.25 65 ASN A CA 1
ATOM 503 C C . ASN A 1 65 ? -71.775 -15.073 27.380 1.00 86.25 65 ASN A C 1
ATOM 505 O O . ASN A 1 65 ? -71.054 -14.332 26.704 1.00 86.25 65 ASN A O 1
ATOM 509 N N . ASP A 1 66 ? -73.103 -14.981 27.365 1.00 81.31 66 ASP A N 1
ATOM 510 C CA . ASP A 1 66 ? -73.789 -13.917 26.629 1.00 81.31 66 ASP A CA 1
ATOM 511 C C . ASP A 1 66 ? -73.300 -12.524 27.082 1.00 81.31 66 ASP A C 1
ATOM 513 O O . ASP A 1 66 ? -73.083 -12.274 28.269 1.00 81.31 66 ASP A O 1
ATOM 517 N N . GLY A 1 67 ? -73.057 -11.633 26.121 1.00 79.56 67 GLY A N 1
ATOM 518 C CA . GLY A 1 67 ? -72.454 -10.312 26.344 1.00 79.56 67 GLY A CA 1
ATOM 519 C C . GLY A 1 67 ? -70.933 -10.257 26.600 1.00 79.56 67 GLY A C 1
ATOM 520 O O . GLY A 1 67 ? -70.373 -9.169 26.505 1.00 79.56 67 GLY A O 1
ATOM 521 N N . GLU A 1 68 ? -70.234 -11.369 26.863 1.00 81.88 68 GLU A N 1
ATOM 522 C CA . GLU A 1 68 ? -68.776 -11.356 27.109 1.00 81.88 68 GLU A CA 1
ATOM 523 C C . GLU A 1 68 ? -67.988 -11.091 25.816 1.00 81.88 68 GLU A C 1
ATOM 525 O O . GLU A 1 68 ? -68.118 -11.852 24.860 1.00 81.88 68 GLU A O 1
ATOM 530 N N . THR A 1 69 ? -67.154 -10.051 25.765 1.00 79.31 69 THR A N 1
ATOM 531 C CA . THR A 1 69 ? -66.373 -9.686 24.565 1.00 79.31 69 THR A CA 1
ATOM 532 C C . THR A 1 69 ? -64.874 -9.958 24.685 1.00 79.31 69 THR A C 1
ATOM 534 O O . THR A 1 69 ? -64.173 -9.866 23.679 1.00 79.31 69 THR A O 1
ATOM 537 N N . ASN A 1 70 ? -64.352 -10.262 25.877 1.00 81.69 70 ASN A N 1
ATOM 538 C CA . ASN A 1 70 ? -62.925 -10.498 26.084 1.00 81.69 70 ASN A CA 1
ATOM 539 C C . ASN A 1 70 ? -62.500 -11.892 25.564 1.00 81.69 70 ASN A C 1
ATOM 541 O O . ASN A 1 70 ? -62.994 -12.897 26.082 1.00 81.69 70 ASN A O 1
ATOM 545 N N . PRO A 1 71 ? -61.539 -11.995 24.621 1.00 78.69 71 PRO A N 1
ATOM 546 C CA . PRO A 1 71 ? -61.031 -13.285 24.154 1.00 78.69 71 PRO A CA 1
ATOM 547 C C . PRO A 1 71 ? -60.367 -14.144 25.237 1.00 78.69 71 PRO A C 1
ATOM 549 O O . PRO A 1 71 ? -60.398 -15.368 25.149 1.00 78.69 71 PRO A O 1
ATOM 552 N N . GLU A 1 72 ? -59.807 -13.534 26.287 1.00 79.44 72 GLU A N 1
ATOM 553 C CA . GLU A 1 72 ? -59.238 -14.278 27.423 1.00 79.44 72 GLU A CA 1
ATOM 554 C C . GLU A 1 72 ? -60.314 -14.882 28.346 1.00 79.44 72 GLU A C 1
ATOM 556 O O . GLU A 1 72 ? -60.006 -15.741 29.170 1.00 79.44 72 GLU A O 1
ATOM 561 N N . ALA A 1 73 ? -61.576 -14.456 28.210 1.00 81.69 73 ALA A N 1
ATOM 562 C CA . ALA A 1 73 ? -62.710 -14.924 29.008 1.00 81.69 73 ALA A CA 1
ATOM 563 C C . ALA A 1 73 ? -63.556 -16.005 28.303 1.00 81.69 73 ALA A C 1
ATOM 565 O O . ALA A 1 73 ? -64.592 -16.424 28.829 1.00 81.69 73 ALA A O 1
ATOM 566 N N . TYR A 1 74 ? -63.136 -16.481 27.124 1.00 87.19 74 TYR A N 1
ATOM 567 C CA . TYR A 1 74 ? -63.803 -17.592 26.445 1.00 87.19 74 TYR A CA 1
ATOM 568 C C . TYR A 1 74 ? -63.782 -18.858 27.317 1.00 87.19 74 TYR A C 1
ATOM 570 O O . TYR A 1 74 ? -62.749 -19.284 27.830 1.00 87.19 74 TYR A O 1
ATOM 578 N N . LEU A 1 75 ? -64.949 -19.487 27.469 1.00 83.44 75 LEU A N 1
ATOM 579 C CA . LEU A 1 75 ? -65.134 -20.722 28.236 1.00 83.44 75 LEU A CA 1
ATOM 580 C C . LEU A 1 75 ? -64.495 -21.926 27.529 1.00 83.44 75 LEU A C 1
ATOM 582 O O . LEU A 1 75 ? -64.096 -22.888 28.184 1.00 83.44 75 LEU A O 1
ATOM 586 N N . TRP A 1 76 ? -64.439 -21.874 26.194 1.00 87.25 76 TRP A N 1
ATOM 587 C CA . TRP A 1 76 ? -63.796 -22.848 25.315 1.00 87.25 76 TRP A CA 1
ATOM 588 C C . TRP A 1 76 ? -63.555 -22.230 23.931 1.00 87.25 76 TRP A C 1
ATOM 590 O O . TRP A 1 76 ? -64.338 -21.386 23.493 1.00 87.25 76 TRP A O 1
ATOM 600 N N . GLN A 1 77 ? -62.527 -22.684 23.210 1.00 89.44 77 GLN A N 1
ATOM 601 C CA . GLN A 1 77 ? -62.293 -22.307 21.813 1.00 89.44 77 GLN A CA 1
ATOM 602 C C . GLN A 1 77 ? -61.754 -23.467 20.969 1.00 89.44 77 GLN A C 1
ATOM 604 O O . GLN A 1 77 ? -60.952 -24.279 21.429 1.00 89.44 77 GLN A O 1
ATOM 609 N N . SER A 1 78 ? -62.149 -23.508 19.699 1.00 90.25 78 SER A N 1
ATOM 610 C CA . SER A 1 78 ? -61.740 -24.548 18.747 1.00 90.25 78 SER A CA 1
ATOM 611 C C . SER A 1 78 ? -60.263 -24.494 18.360 1.00 90.25 78 SER A C 1
ATOM 613 O O . SER A 1 78 ? -59.678 -25.528 18.049 1.00 90.25 78 SER A O 1
ATOM 615 N N . PHE A 1 79 ? -59.635 -23.316 18.424 1.00 92.00 79 PHE A N 1
ATOM 616 C CA . PHE A 1 79 ? -58.214 -23.149 18.099 1.00 92.00 79 PHE A CA 1
ATOM 617 C C . PHE A 1 79 ? -57.279 -23.878 19.083 1.00 92.00 79 PHE A C 1
ATOM 619 O O . PHE A 1 79 ? -56.144 -24.178 18.716 1.00 92.00 79 PHE A O 1
ATOM 626 N N . ASP A 1 80 ? -57.762 -24.228 20.284 1.00 88.75 80 ASP A N 1
ATOM 627 C CA . ASP A 1 80 ? -57.032 -25.074 21.236 1.00 88.75 80 ASP A CA 1
ATOM 628 C C . ASP A 1 80 ? -57.188 -26.584 20.968 1.00 88.75 80 ASP A C 1
ATOM 630 O O . ASP A 1 80 ? -56.434 -27.384 21.527 1.00 88.75 80 ASP A O 1
ATOM 634 N N . TYR A 1 81 ? -58.125 -26.985 20.098 1.00 89.88 81 TYR A N 1
ATOM 635 C CA . TYR A 1 81 ? -58.448 -28.383 19.788 1.00 89.88 81 TYR A CA 1
ATOM 636 C C . TYR A 1 81 ? -58.623 -28.620 18.269 1.00 89.88 81 TYR A C 1
ATOM 638 O O . TYR A 1 81 ? -59.737 -28.931 17.829 1.00 89.88 81 TYR A O 1
ATOM 646 N N . PRO A 1 82 ? -57.561 -28.487 17.443 1.00 91.12 82 PRO A N 1
ATOM 647 C CA . PRO A 1 82 ? -57.657 -28.709 16.000 1.00 91.12 82 PRO A CA 1
ATOM 648 C C . PRO A 1 82 ? -58.182 -30.115 15.648 1.00 91.12 82 PRO A C 1
ATOM 650 O O . PRO A 1 82 ? -57.660 -31.136 16.098 1.00 91.12 82 PRO A O 1
ATOM 653 N N . SER A 1 83 ? -59.223 -30.176 14.818 1.00 89.56 83 SER A N 1
ATOM 654 C CA . SER A 1 83 ? -59.821 -31.432 14.349 1.00 89.56 83 SER A CA 1
ATOM 655 C C . SER A 1 83 ? -59.101 -31.927 13.088 1.00 89.56 83 SER A C 1
ATOM 657 O O . SER A 1 83 ? -57.869 -31.972 13.071 1.00 89.56 83 SER A O 1
ATOM 659 N N . ASP A 1 84 ? -59.815 -32.283 12.016 1.00 91.94 84 ASP A N 1
ATOM 660 C CA . ASP A 1 84 ? -59.176 -32.620 10.743 1.00 91.94 84 ASP A CA 1
ATOM 661 C C . ASP A 1 84 ? -58.558 -31.383 10.086 1.00 91.94 84 ASP A C 1
ATOM 663 O O . ASP A 1 84 ? -57.589 -31.505 9.342 1.00 91.94 84 ASP A O 1
ATOM 667 N N . THR A 1 85 ? -59.088 -30.196 10.376 1.00 91.81 85 THR A N 1
ATOM 668 C CA . THR A 1 85 ? -58.779 -28.941 9.696 1.00 91.81 85 THR A CA 1
ATOM 669 C C . THR A 1 85 ? -57.927 -28.023 10.574 1.00 91.81 85 THR A C 1
ATOM 671 O O . THR A 1 85 ? -58.263 -27.740 11.720 1.00 91.81 85 THR A O 1
ATOM 674 N N . PHE A 1 86 ? -56.835 -27.519 10.000 1.00 92.88 86 PHE A N 1
ATOM 675 C CA . PHE A 1 86 ? -55.902 -26.566 10.597 1.00 92.88 86 PHE A CA 1
ATOM 676 C C . PHE A 1 86 ? -55.896 -25.259 9.787 1.00 92.88 86 PHE A C 1
ATOM 678 O O . PHE A 1 86 ? -55.656 -25.276 8.573 1.00 92.88 86 PHE A O 1
ATOM 685 N N . LEU A 1 87 ? -56.199 -24.148 10.462 1.00 91.94 87 LEU A N 1
ATOM 686 C CA . LEU A 1 87 ? -56.390 -22.803 9.904 1.00 91.94 87 LEU A CA 1
ATOM 687 C C . LEU A 1 87 ? -55.227 -21.859 10.275 1.00 91.94 87 LEU A C 1
ATOM 689 O O . LEU A 1 87 ? -54.476 -22.158 11.206 1.00 91.94 87 LEU A O 1
ATOM 693 N N . PRO A 1 88 ? -55.067 -20.708 9.589 1.00 87.06 88 PRO A N 1
ATOM 694 C CA . PRO A 1 88 ? -54.109 -19.683 9.997 1.00 87.06 88 PRO A CA 1
ATOM 695 C C . PRO A 1 88 ? -54.383 -19.212 11.434 1.00 87.06 88 PRO A C 1
ATOM 697 O O . PRO A 1 88 ? -55.533 -19.098 11.850 1.00 87.06 88 PRO A O 1
ATOM 700 N N . GLY A 1 89 ? -53.330 -18.951 12.207 1.00 86.25 89 GLY A N 1
ATOM 701 C CA . GLY A 1 89 ? -53.431 -18.544 13.614 1.00 86.25 89 GLY A CA 1
ATOM 702 C C . GLY A 1 89 ? -53.734 -19.666 14.621 1.00 86.25 89 GLY A C 1
ATOM 703 O O . GLY A 1 89 ? -53.479 -19.476 15.809 1.00 86.25 89 GLY A O 1
ATOM 704 N N . MET A 1 90 ? -54.190 -20.851 14.191 1.00 92.38 90 MET A N 1
ATOM 705 C CA . MET A 1 90 ? -54.208 -22.034 15.066 1.00 92.38 90 MET A CA 1
ATOM 706 C C . MET A 1 90 ? -52.777 -22.439 15.445 1.00 92.38 90 MET A C 1
ATOM 708 O O . MET A 1 90 ? -51.835 -22.228 14.672 1.00 92.38 90 MET A O 1
ATOM 712 N N . LYS A 1 91 ? -52.605 -23.065 16.613 1.00 92.81 91 LYS A N 1
ATOM 713 C CA . LYS A 1 91 ? -51.321 -23.631 17.048 1.00 92.81 91 LYS A CA 1
ATOM 714 C C . LYS A 1 91 ? -51.280 -25.144 16.848 1.00 92.81 91 LYS A C 1
ATOM 716 O O . LYS A 1 91 ? -52.302 -25.819 16.879 1.00 92.81 91 LYS A O 1
ATOM 721 N N . LEU A 1 92 ? -50.071 -25.662 16.670 1.00 93.19 92 LEU A N 1
ATOM 722 C CA . LEU A 1 92 ? -49.711 -27.068 16.837 1.00 93.19 92 LEU A CA 1
ATOM 723 C C . LEU A 1 92 ? -48.499 -27.149 17.767 1.00 93.19 92 LEU A C 1
ATOM 725 O O . LEU A 1 92 ? -47.620 -26.296 17.675 1.00 93.19 92 LEU A O 1
ATOM 729 N N . GLY A 1 93 ? -48.423 -28.157 18.632 1.00 94.00 93 GLY A N 1
ATOM 730 C CA . GLY A 1 93 ? -47.342 -28.322 19.607 1.00 94.00 93 GLY A CA 1
ATOM 731 C C . GLY A 1 93 ? -47.837 -28.338 21.051 1.00 94.00 93 GLY A C 1
ATOM 732 O O . GLY A 1 93 ? -48.901 -28.876 21.327 1.00 94.00 93 GLY A O 1
ATOM 733 N N . TRP A 1 94 ? -47.075 -27.757 21.977 1.00 93.06 94 TRP A N 1
ATOM 734 C CA . TRP A 1 94 ? -47.301 -27.883 23.419 1.00 93.06 94 TRP A CA 1
ATOM 735 C C . TRP A 1 94 ? -47.338 -26.544 24.154 1.00 93.06 94 TRP A C 1
ATOM 737 O O . TRP A 1 94 ? -46.432 -25.720 24.018 1.00 93.06 94 TRP A O 1
ATOM 747 N N . ASN A 1 95 ? -48.326 -26.381 25.034 1.00 90.12 95 ASN A N 1
ATOM 748 C CA . ASN A 1 95 ? -48.317 -25.388 26.102 1.00 90.12 95 ASN A CA 1
ATOM 749 C C . ASN A 1 95 ? -47.699 -26.014 27.361 1.00 90.12 95 ASN A C 1
ATOM 751 O O . ASN A 1 95 ? -48.369 -26.713 28.127 1.00 90.12 95 ASN A O 1
ATOM 755 N N . LEU A 1 96 ? -46.412 -25.749 27.584 1.00 88.12 96 LEU A N 1
ATOM 756 C CA . LEU A 1 96 ? -45.636 -26.333 28.679 1.00 88.12 96 LEU A CA 1
ATOM 757 C C . LEU A 1 96 ? -46.084 -25.845 30.067 1.00 88.12 96 LEU A C 1
ATOM 759 O O . LEU A 1 96 ? -45.784 -26.505 31.057 1.00 88.12 96 LEU A O 1
ATOM 763 N N . ARG A 1 97 ? -46.802 -24.713 30.170 1.00 82.69 97 ARG A N 1
ATOM 764 C CA . ARG A 1 97 ? -47.287 -24.200 31.469 1.00 82.69 97 ARG A CA 1
ATOM 765 C C . ARG A 1 97 ? -48.417 -25.042 32.061 1.00 82.69 97 ARG A C 1
ATOM 767 O O . ARG A 1 97 ? -48.496 -25.156 33.279 1.00 82.69 97 ARG A O 1
ATOM 774 N N . ILE A 1 98 ? -49.299 -25.569 31.211 1.00 82.62 98 ILE A N 1
ATOM 775 C CA . ILE A 1 98 ? -50.503 -26.317 31.621 1.00 82.62 98 ILE A CA 1
ATOM 776 C C . ILE A 1 98 ? -50.499 -27.781 31.156 1.00 82.62 98 ILE A C 1
ATOM 778 O O . ILE A 1 98 ? -51.426 -28.517 31.475 1.00 82.62 98 ILE A O 1
ATOM 782 N N . GLY A 1 99 ? -49.473 -28.212 30.413 1.00 84.31 99 GLY A N 1
ATOM 783 C CA . GLY A 1 99 ? -49.369 -29.577 29.888 1.00 84.31 99 GLY A CA 1
ATOM 784 C C . GLY A 1 99 ? -50.371 -29.892 28.772 1.00 84.31 99 GLY A C 1
ATOM 785 O O . GLY A 1 99 ? -50.754 -31.047 28.615 1.00 84.31 99 GLY A O 1
ATOM 786 N N . HIS A 1 100 ? -50.818 -28.877 28.022 1.00 88.75 100 HIS A N 1
ATOM 787 C CA . HIS A 1 100 ? -51.794 -29.037 26.936 1.00 88.75 100 HIS A CA 1
ATOM 788 C C . HIS A 1 100 ? -51.105 -29.259 25.586 1.00 88.75 100 HIS A C 1
ATOM 790 O O . HIS A 1 100 ? -50.142 -28.562 25.261 1.00 88.75 100 HIS A O 1
ATOM 796 N N . GLU A 1 101 ? -51.629 -30.193 24.794 1.00 92.75 101 GLU A N 1
ATOM 797 C CA . GLU A 1 101 ? -51.138 -30.540 23.458 1.00 92.75 101 GLU A CA 1
ATOM 798 C C . GLU A 1 101 ? -52.112 -30.033 22.382 1.00 92.75 101 GLU A C 1
ATOM 800 O O . GLU A 1 101 ? -53.235 -30.522 22.246 1.00 92.75 101 GLU A O 1
ATOM 805 N N . TRP A 1 102 ? -51.651 -29.093 21.560 1.00 94.25 102 TRP A N 1
ATOM 806 C CA . TRP A 1 102 ? -52.314 -28.701 20.324 1.00 94.25 102 TRP A CA 1
ATOM 807 C C . TRP A 1 102 ? -51.952 -29.696 19.212 1.00 94.25 102 TRP A C 1
ATOM 809 O O . TRP A 1 102 ? -50.888 -29.599 18.595 1.00 94.25 102 TRP A O 1
ATOM 819 N N . LYS A 1 103 ? -52.841 -30.650 18.929 1.00 93.69 103 LYS A N 1
ATOM 820 C CA . LYS A 1 103 ? -52.692 -31.616 17.827 1.00 93.69 103 LYS A CA 1
ATOM 821 C C . LYS A 1 103 ? -53.856 -31.558 16.850 1.00 93.69 103 LYS A C 1
ATOM 823 O O . LYS A 1 103 ? -54.971 -31.253 17.247 1.00 93.69 103 LYS A O 1
ATOM 828 N N . GLN A 1 104 ? -53.589 -31.900 15.593 1.00 94.25 104 GLN A N 1
ATOM 829 C CA . GLN A 1 104 ? -54.592 -32.039 14.530 1.00 94.25 104 GLN A CA 1
ATOM 830 C C . GLN A 1 104 ? -54.923 -33.524 14.358 1.00 94.25 104 GLN A C 1
ATOM 832 O O . GLN A 1 104 ? -54.009 -34.330 14.205 1.00 94.25 104 GLN A O 1
ATOM 837 N N . THR A 1 105 ? -56.201 -33.902 14.355 1.00 93.19 105 THR A N 1
ATOM 838 C CA . THR A 1 105 ? -56.642 -35.307 14.256 1.00 93.19 105 THR A CA 1
ATOM 839 C C . THR A 1 105 ? -57.640 -35.476 13.118 1.00 93.19 105 THR A C 1
ATOM 841 O O . THR A 1 105 ? -58.705 -34.868 13.140 1.00 93.19 105 THR A O 1
ATOM 844 N N . ALA A 1 106 ? -57.317 -36.312 12.129 1.00 93.38 106 ALA A N 1
ATOM 845 C CA . ALA A 1 106 ? -58.190 -36.590 10.991 1.00 93.38 106 ALA A CA 1
ATOM 846 C C . ALA A 1 106 ? -59.570 -37.092 11.441 1.00 93.38 106 ALA A C 1
ATOM 848 O O . ALA A 1 106 ? -59.691 -37.759 12.467 1.00 93.38 106 ALA A O 1
ATOM 849 N N . TRP A 1 107 ? -60.607 -36.842 10.644 1.00 91.25 107 TRP A N 1
ATOM 850 C CA . TRP A 1 107 ? -61.900 -37.501 10.834 1.00 91.25 107 TRP A CA 1
ATOM 851 C C . TRP A 1 107 ? -61.798 -38.991 10.524 1.00 91.25 107 TRP A C 1
ATOM 853 O O . TRP A 1 107 ? -61.163 -39.392 9.547 1.00 91.25 107 TRP A O 1
ATOM 863 N N . LYS A 1 108 ? -62.493 -39.817 11.302 1.00 85.50 108 LYS A N 1
ATOM 864 C CA . LYS A 1 108 ? -62.559 -41.270 11.118 1.00 85.50 108 LYS A CA 1
ATOM 865 C C . LYS A 1 108 ? -63.077 -41.679 9.733 1.00 85.50 108 LYS A C 1
ATOM 867 O O . LYS A 1 108 ? -62.648 -42.703 9.202 1.00 85.50 108 LYS A O 1
ATOM 872 N N . SER A 1 109 ? -63.961 -40.884 9.127 1.00 84.19 109 SER A N 1
ATOM 873 C CA . SER A 1 109 ? -64.278 -40.938 7.691 1.00 84.19 109 SER A CA 1
ATOM 874 C C . SER A 1 109 ? -64.894 -39.609 7.219 1.00 84.19 109 SER A C 1
ATOM 876 O O . SER A 1 109 ? -65.313 -38.821 8.065 1.00 84.19 109 SER A O 1
ATOM 878 N N . PRO A 1 110 ? -65.042 -39.353 5.903 1.00 79.50 110 PRO A N 1
ATOM 879 C CA . PRO A 1 110 ? -65.742 -38.160 5.406 1.00 79.50 110 PRO A CA 1
ATOM 880 C C . PRO A 1 110 ? -67.180 -37.991 5.937 1.00 79.50 110 PRO A C 1
ATOM 882 O O . PRO A 1 110 ? -67.658 -36.867 6.046 1.00 79.50 110 PRO A O 1
ATOM 885 N N . ASP A 1 111 ? -67.846 -39.092 6.308 1.00 79.06 111 ASP A N 1
ATOM 886 C CA . ASP A 1 111 ? -69.198 -39.118 6.888 1.00 79.06 111 ASP A CA 1
ATOM 887 C C . ASP A 1 111 ? -69.205 -39.300 8.425 1.00 79.06 111 ASP A C 1
ATOM 889 O O . ASP A 1 111 ? -70.265 -39.511 9.025 1.00 79.06 111 ASP A O 1
ATOM 893 N N . ASP A 1 112 ? -68.046 -39.301 9.089 1.00 83.62 112 ASP A N 1
ATOM 894 C CA . ASP A 1 112 ? -67.901 -39.536 10.533 1.00 83.62 112 ASP A CA 1
ATOM 895 C C . ASP A 1 112 ? -66.796 -38.633 11.114 1.00 83.62 112 ASP A C 1
ATOM 897 O O . ASP A 1 112 ? -65.622 -39.017 11.078 1.00 83.62 112 ASP A O 1
ATOM 901 N N . PRO A 1 113 ? -67.159 -37.450 11.652 1.00 85.06 113 PRO A N 1
ATOM 902 C CA . PRO A 1 113 ? -66.211 -36.478 12.186 1.00 85.06 113 PRO A CA 1
ATOM 903 C C . PRO A 1 113 ? -65.699 -36.823 13.594 1.00 85.06 113 PRO A C 1
ATOM 905 O O . PRO A 1 113 ? -65.059 -35.988 14.233 1.00 85.06 113 PRO A O 1
ATOM 908 N N . SER A 1 114 ? -65.960 -38.037 14.100 1.00 85.06 114 SER A N 1
ATOM 909 C CA . SER A 1 114 ? -65.261 -38.521 15.294 1.00 85.06 114 SER A CA 1
ATOM 910 C C . SER A 1 114 ? -63.746 -38.624 15.032 1.00 85.06 114 SER A C 1
ATOM 912 O O . SER A 1 114 ? -63.335 -38.838 13.884 1.00 85.06 114 SER A O 1
ATOM 914 N N . PRO A 1 115 ? -62.893 -38.471 16.064 1.00 87.56 115 PRO A N 1
ATOM 915 C CA . PRO A 1 115 ? -61.445 -38.574 15.909 1.00 87.56 115 PRO A CA 1
ATOM 916 C C . PRO A 1 115 ? -61.015 -39.910 15.288 1.00 87.56 115 PRO A C 1
ATOM 918 O O . PRO A 1 115 ? -61.390 -40.988 15.755 1.00 87.56 115 PRO A O 1
ATOM 921 N N . GLY A 1 116 ? -60.236 -39.821 14.214 1.00 89.69 116 GLY A N 1
ATOM 922 C CA . GLY A 1 116 ? -59.605 -40.940 13.532 1.00 89.69 116 GLY A CA 1
ATOM 923 C C . GLY A 1 116 ? -58.293 -41.382 14.184 1.00 89.69 116 GLY A C 1
ATOM 924 O O . GLY A 1 116 ? -57.900 -40.923 15.253 1.00 89.69 116 GLY A O 1
ATOM 925 N N . ASP A 1 117 ? -57.608 -42.290 13.495 1.00 91.44 117 ASP A N 1
ATOM 926 C CA . ASP A 1 117 ? -56.328 -42.883 13.909 1.00 91.44 117 ASP A CA 1
ATOM 927 C C . ASP A 1 117 ? -55.116 -42.136 13.311 1.00 91.44 117 ASP A C 1
ATOM 929 O O . ASP A 1 117 ? -53.980 -42.367 13.714 1.00 91.44 117 ASP A O 1
ATOM 933 N N . VAL A 1 118 ? -55.343 -41.242 12.339 1.00 92.88 118 VAL A N 1
ATOM 934 C CA . VAL A 1 118 ? -54.313 -40.397 11.719 1.00 92.88 118 VAL A CA 1
ATOM 935 C C . VAL A 1 118 ? -54.296 -39.017 12.373 1.00 92.88 118 VAL A C 1
ATOM 937 O O . VAL A 1 118 ? -55.302 -38.309 12.364 1.00 92.88 118 VAL A O 1
ATOM 940 N N . TYR A 1 119 ? -53.146 -38.601 12.900 1.00 93.50 119 TYR A N 1
ATOM 941 C CA . TYR A 1 119 ? -53.002 -37.320 13.598 1.00 93.50 119 TYR A CA 1
ATOM 942 C C . TYR A 1 119 ? -51.619 -36.688 13.396 1.00 93.50 119 TYR A C 1
ATOM 944 O O . TYR A 1 119 ? -50.641 -37.381 13.132 1.00 93.50 119 TYR A O 1
ATOM 952 N N . ARG A 1 120 ? -51.527 -35.359 13.508 1.00 93.12 120 ARG A N 1
ATOM 953 C CA . ARG A 1 120 ? -50.280 -34.584 13.443 1.00 93.12 120 ARG A CA 1
ATOM 954 C C . ARG A 1 120 ? -49.954 -34.010 14.824 1.00 93.12 120 ARG A C 1
ATOM 956 O O . ARG A 1 120 ? -50.760 -33.263 15.378 1.00 93.12 120 ARG A O 1
ATOM 963 N N . VAL A 1 121 ? -48.764 -34.328 15.335 1.00 93.06 121 VAL A N 1
ATOM 964 C CA . VAL A 1 121 ? -48.279 -34.009 16.696 1.00 93.06 121 VAL A CA 1
ATOM 965 C C . VAL A 1 121 ? -46.833 -33.517 16.692 1.00 93.06 121 VAL A C 1
ATOM 967 O O . VAL A 1 121 ? -46.103 -33.766 15.731 1.00 93.06 121 VAL A O 1
ATOM 970 N N . LEU A 1 122 ? -46.435 -32.829 17.768 1.00 91.56 122 LEU A N 1
ATOM 971 C CA . LEU A 1 122 ? -45.046 -32.484 18.091 1.00 91.56 122 LEU A CA 1
ATOM 972 C C . LEU A 1 122 ? -44.537 -33.438 19.177 1.00 91.56 122 LEU A C 1
ATOM 974 O O . LEU A 1 122 ? -45.088 -33.453 20.278 1.00 91.56 122 LEU A O 1
ATOM 978 N N . GLU A 1 123 ? -43.470 -34.180 18.897 1.00 87.12 123 GLU A N 1
ATOM 979 C CA . GLU A 1 123 ? -42.809 -35.023 19.902 1.00 87.12 123 GLU A CA 1
ATOM 980 C C . GLU A 1 123 ? -41.770 -34.204 20.689 1.00 87.12 123 GLU A C 1
ATOM 982 O O . GLU A 1 123 ? -40.915 -33.532 20.103 1.00 87.12 123 GLU A O 1
ATOM 987 N N . LEU A 1 124 ? -41.832 -34.258 22.025 1.00 80.81 124 LEU A N 1
ATOM 988 C CA . LEU A 1 124 ? -40.953 -33.504 22.930 1.00 80.81 124 LEU A CA 1
ATOM 989 C C . LEU A 1 124 ? -39.626 -34.242 23.189 1.00 80.81 124 LEU A C 1
ATOM 991 O O . LEU A 1 124 ? -39.379 -34.753 24.281 1.00 80.81 124 LEU A O 1
ATOM 995 N N . TYR A 1 125 ? -38.760 -34.280 22.178 1.00 75.56 125 TYR A N 1
ATOM 996 C CA . TYR A 1 125 ? -37.356 -34.689 22.323 1.00 75.56 125 TYR A CA 1
ATOM 997 C C . TYR A 1 125 ? -36.439 -33.478 22.597 1.00 75.56 125 TYR A C 1
ATOM 999 O O . TYR A 1 125 ? -36.893 -32.334 22.596 1.00 75.56 125 TYR A O 1
ATOM 1007 N N . ASN A 1 126 ? -35.128 -33.715 22.766 1.00 66.38 126 ASN A N 1
ATOM 1008 C CA . ASN A 1 126 ? -34.105 -32.657 22.886 1.00 66.38 126 ASN A CA 1
ATOM 1009 C C . ASN A 1 126 ? -34.171 -31.613 21.756 1.00 66.38 126 ASN A C 1
ATOM 1011 O O . ASN A 1 126 ? -33.798 -30.461 21.959 1.00 66.38 126 ASN A O 1
ATOM 1015 N N . TYR A 1 127 ? -34.623 -32.026 20.571 1.00 68.44 127 TYR A N 1
ATOM 1016 C CA . TYR A 1 127 ? -34.906 -31.151 19.442 1.00 68.44 127 TYR A CA 1
ATOM 1017 C C . TYR A 1 127 ? -36.293 -31.536 18.886 1.00 68.44 127 TYR A C 1
ATOM 1019 O O . TYR A 1 127 ? -36.415 -32.587 18.255 1.00 68.44 127 TYR A O 1
ATOM 1027 N N . PRO A 1 128 ? -37.361 -30.776 19.207 1.00 78.62 128 PRO A N 1
ATOM 1028 C CA . PRO A 1 128 ? -38.734 -31.163 18.878 1.00 78.62 128 PRO A CA 1
ATOM 1029 C C . PRO A 1 128 ? -39.030 -31.184 17.372 1.00 78.62 128 PRO A C 1
ATOM 1031 O O . PRO A 1 128 ? -38.643 -30.276 16.635 1.00 78.62 128 PRO A O 1
ATOM 1034 N N . GLU A 1 129 ? -39.781 -32.192 16.926 1.00 82.75 129 GLU A N 1
ATOM 1035 C CA . GLU A 1 129 ? -40.144 -32.401 15.517 1.00 82.75 129 GLU A CA 1
ATOM 1036 C C . GLU A 1 129 ? -41.630 -32.735 15.354 1.00 82.75 129 GLU A C 1
ATOM 1038 O O . GLU A 1 129 ? -42.221 -33.436 16.183 1.00 82.75 129 GLU A O 1
ATOM 1043 N N . PHE A 1 130 ? -42.228 -32.286 14.246 1.00 88.38 130 PHE A N 1
ATOM 1044 C CA . PHE A 1 130 ? -43.579 -32.700 13.879 1.00 88.38 130 PHE A CA 1
ATOM 1045 C C . PHE A 1 130 ? -43.586 -34.037 13.135 1.00 88.38 130 PHE A C 1
ATOM 1047 O O . PHE A 1 130 ? -42.787 -34.275 12.223 1.00 88.38 130 PHE A O 1
ATOM 1054 N N . TYR A 1 131 ? -44.586 -34.854 13.452 1.00 89.62 131 TYR A N 1
ATOM 1055 C CA . TYR A 1 131 ? -44.867 -36.131 12.804 1.00 89.62 131 TYR A CA 1
ATOM 1056 C C . TYR A 1 131 ? -46.332 -36.209 12.368 1.00 89.62 131 TYR A C 1
ATOM 1058 O O . TYR A 1 131 ? -47.211 -35.664 13.037 1.00 89.62 131 TYR A O 1
ATOM 1066 N N . VAL A 1 132 ? -46.605 -36.913 11.265 1.00 91.31 132 VAL A N 1
ATOM 1067 C CA . VAL A 1 132 ? -47.913 -37.547 11.036 1.00 91.31 132 VAL A CA 1
ATOM 1068 C C . VAL A 1 132 ? -47.819 -38.968 11.569 1.00 91.31 132 VAL A C 1
ATOM 1070 O O . VAL A 1 132 ? -46.946 -39.738 11.164 1.00 91.31 132 VAL A O 1
ATOM 1073 N N . MET A 1 133 ? -48.733 -39.302 12.463 1.00 92.19 133 MET A N 1
ATOM 1074 C CA . MET A 1 133 ? -48.879 -40.602 13.093 1.00 92.19 133 MET A CA 1
ATOM 1075 C C . MET A 1 133 ? -50.082 -41.333 12.499 1.00 92.19 133 MET A C 1
ATOM 1077 O O . MET A 1 133 ? -51.051 -40.702 12.073 1.00 92.19 133 MET A O 1
ATOM 1081 N N . LYS A 1 134 ? -50.023 -42.664 12.495 1.00 90.56 134 LYS A N 1
ATOM 1082 C CA . LYS A 1 134 ? -51.161 -43.561 12.283 1.00 90.56 134 LYS A CA 1
ATOM 1083 C C . LYS A 1 134 ? -51.166 -44.584 13.414 1.00 90.56 134 LYS A C 1
ATOM 1085 O O . LYS A 1 134 ? -50.311 -45.478 13.446 1.00 90.56 134 LYS A O 1
ATOM 1090 N N . GLY A 1 135 ? -52.063 -44.398 14.374 1.00 87.94 135 GLY A N 1
ATOM 1091 C CA . GLY A 1 135 ? -51.954 -45.019 15.686 1.00 87.94 135 GLY A CA 1
ATOM 1092 C C . GLY A 1 135 ? -50.580 -44.717 16.285 1.00 87.94 135 GLY A C 1
ATOM 1093 O O . GLY A 1 135 ? -50.074 -43.603 16.190 1.00 87.94 135 GLY A O 1
ATOM 1094 N N . THR A 1 136 ? -49.907 -45.732 16.819 1.00 85.19 136 THR A N 1
ATOM 1095 C CA . THR A 1 136 ? -48.563 -45.584 17.405 1.00 85.19 136 THR A CA 1
ATOM 1096 C C . THR A 1 136 ? -47.415 -45.504 16.387 1.00 85.19 136 THR A C 1
ATOM 1098 O O . THR A 1 136 ? -46.257 -45.409 16.792 1.00 85.19 136 THR A O 1
ATOM 1101 N N . LYS A 1 137 ? -47.680 -45.554 15.072 1.00 85.81 137 LYS A N 1
ATOM 1102 C CA . LYS A 1 137 ? -46.633 -45.562 14.035 1.00 85.81 137 LYS A CA 1
ATOM 1103 C C . LYS A 1 137 ? -46.427 -44.184 13.408 1.00 85.81 137 LYS A C 1
ATOM 1105 O O . LYS A 1 137 ? -47.372 -43.590 12.896 1.00 85.81 137 LYS A O 1
ATOM 1110 N N . LYS A 1 138 ? -45.169 -43.735 13.352 1.00 87.81 138 LYS A N 1
ATOM 1111 C CA . LYS A 1 138 ? -44.724 -42.596 12.532 1.00 87.81 138 LYS A CA 1
ATOM 1112 C C . LYS A 1 138 ? -44.918 -42.939 11.048 1.00 87.81 138 LYS A C 1
ATOM 1114 O O . LYS A 1 138 ? -44.399 -43.951 10.585 1.00 87.81 138 LYS A O 1
ATOM 1119 N N . ALA A 1 139 ? -45.686 -42.123 10.327 1.00 85.50 139 ALA A N 1
ATOM 1120 C CA . ALA A 1 139 ? -45.977 -42.288 8.899 1.00 85.50 139 ALA A CA 1
ATOM 1121 C C . ALA A 1 139 ? -45.203 -41.280 8.028 1.00 85.50 139 ALA A C 1
ATOM 1123 O O . ALA A 1 139 ? -44.688 -41.639 6.972 1.00 85.50 139 ALA A O 1
ATOM 1124 N N . TYR A 1 140 ? -45.084 -40.034 8.496 1.00 84.94 140 TYR A N 1
ATOM 1125 C CA . TYR A 1 140 ? -44.313 -38.965 7.854 1.00 84.94 140 TYR A CA 1
ATOM 1126 C C . TYR A 1 140 ? -43.647 -38.084 8.920 1.00 84.94 140 TYR A C 1
ATOM 1128 O O . TYR A 1 140 ? -44.231 -37.847 9.981 1.00 84.94 140 TYR A O 1
ATOM 1136 N N . ARG A 1 141 ? -42.441 -37.583 8.634 1.00 83.12 141 ARG A N 1
ATOM 1137 C CA . ARG A 1 141 ? -41.666 -36.674 9.492 1.00 83.12 141 ARG A CA 1
ATOM 1138 C C . ARG A 1 141 ? -41.500 -35.336 8.771 1.00 83.12 141 ARG A C 1
ATOM 1140 O O . ARG A 1 141 ? -40.946 -35.304 7.679 1.00 83.12 141 ARG A O 1
ATOM 1147 N N . PHE A 1 142 ? -41.916 -34.232 9.394 1.00 79.69 142 PHE A N 1
ATOM 1148 C CA . PHE A 1 142 ? -41.717 -32.887 8.825 1.00 79.69 142 PHE A CA 1
ATOM 1149 C C . PHE A 1 142 ? -40.254 -32.427 8.889 1.00 79.69 142 PHE A C 1
ATOM 1151 O O . PHE A 1 142 ? -39.875 -31.507 8.172 1.00 79.69 142 PHE A O 1
ATOM 1158 N N . GLY A 1 143 ? -39.442 -33.070 9.729 1.00 76.31 143 GLY A N 1
ATOM 1159 C CA . GLY A 1 143 ? -38.058 -32.704 10.013 1.00 76.31 143 GLY A CA 1
ATOM 1160 C C . GLY A 1 143 ? -37.958 -31.566 11.033 1.00 76.31 143 GLY A C 1
ATOM 1161 O O . GLY A 1 143 ? -38.979 -30.980 11.415 1.00 76.31 143 GLY A O 1
ATOM 1162 N N . PRO A 1 144 ? -36.739 -31.240 11.488 1.00 74.06 144 PRO A N 1
ATOM 1163 C CA . PRO A 1 144 ? -36.511 -30.124 12.390 1.00 74.06 144 PRO A CA 1
ATOM 1164 C C . PRO A 1 144 ? -36.876 -28.773 11.772 1.00 74.06 144 PRO A C 1
ATOM 1166 O O . PRO A 1 144 ? -36.797 -28.564 10.558 1.00 74.06 144 PRO A O 1
ATOM 1169 N N . TRP A 1 145 ? -37.244 -27.831 12.639 1.00 73.31 145 TRP A N 1
ATOM 1170 C CA . TRP A 1 145 ? -37.428 -26.432 12.270 1.00 73.31 145 TRP A CA 1
ATOM 1171 C C . TRP A 1 145 ? -36.077 -25.784 11.961 1.00 73.31 145 TRP A C 1
ATOM 1173 O O . TRP A 1 145 ? -35.230 -25.702 12.846 1.00 73.31 145 TRP A O 1
ATOM 1183 N N . ASN A 1 146 ? -35.905 -25.286 10.734 1.00 65.19 146 ASN A N 1
ATOM 1184 C CA . ASN A 1 146 ? -34.674 -24.651 10.259 1.00 65.19 146 ASN A CA 1
ATOM 1185 C C . ASN A 1 146 ? -34.733 -23.111 10.297 1.00 65.19 146 ASN A C 1
ATOM 1187 O O . ASN A 1 146 ? -34.011 -22.439 9.572 1.00 65.19 146 ASN A O 1
ATOM 1191 N N . GLY A 1 147 ? -35.638 -22.506 11.066 1.00 65.19 147 GLY A N 1
ATOM 1192 C CA . GLY A 1 147 ? -35.809 -21.048 11.088 1.00 65.19 147 GLY A CA 1
ATOM 1193 C C . GLY A 1 147 ? -36.722 -20.478 9.995 1.00 65.19 147 GLY A C 1
ATOM 1194 O O . GLY A 1 147 ? -37.442 -19.519 10.276 1.00 65.19 147 GLY A O 1
ATOM 1195 N N . LEU A 1 148 ? -36.745 -21.053 8.787 1.00 64.50 148 LEU A N 1
ATOM 1196 C CA . LEU A 1 148 ? -37.673 -20.669 7.709 1.00 64.50 148 LEU A CA 1
ATOM 1197 C C . LEU A 1 148 ? -38.886 -21.605 7.616 1.00 64.50 148 LEU A C 1
ATOM 1199 O O . LEU A 1 148 ? -40.021 -21.148 7.481 1.00 64.50 148 LEU A O 1
ATOM 1203 N N . TYR A 1 149 ? -38.633 -22.911 7.646 1.00 69.88 149 TYR A N 1
ATOM 1204 C CA . TYR A 1 149 ? -39.602 -23.989 7.460 1.00 69.88 149 TYR A CA 1
ATOM 1205 C C . TYR A 1 149 ? -39.125 -25.263 8.187 1.00 69.88 149 TYR A C 1
ATOM 1207 O O . TYR A 1 149 ? -38.068 -25.285 8.817 1.00 69.88 149 TYR A O 1
ATOM 1215 N N . PHE A 1 150 ? -39.906 -26.344 8.142 1.00 72.50 150 PHE A N 1
ATOM 1216 C CA . PHE A 1 150 ? -39.420 -27.659 8.581 1.00 72.50 150 PHE A CA 1
ATOM 1217 C C . PHE A 1 150 ? -38.652 -28.328 7.440 1.00 72.50 150 PHE A C 1
ATOM 1219 O O . PHE A 1 150 ? -39.124 -28.322 6.306 1.00 72.50 150 PHE A O 1
ATOM 1226 N N . SER A 1 151 ? -37.470 -28.878 7.712 1.00 65.00 151 SER A N 1
ATOM 1227 C CA . SER A 1 151 ? -36.511 -29.293 6.673 1.00 65.00 151 SER A CA 1
ATOM 1228 C C . SER A 1 151 ? -36.972 -30.436 5.756 1.00 65.00 151 SER A C 1
ATOM 1230 O O . SER A 1 151 ? -36.454 -30.568 4.651 1.00 65.00 151 SER A O 1
ATOM 1232 N N . GLY A 1 152 ? -37.981 -31.218 6.151 1.00 65.31 152 GLY A N 1
ATOM 1233 C CA . GLY A 1 152 ? -38.671 -32.192 5.294 1.00 65.31 152 GLY A CA 1
ATOM 1234 C C . GLY A 1 152 ? -39.619 -31.567 4.259 1.00 65.31 152 GLY A C 1
ATOM 1235 O O . GLY A 1 152 ? -40.336 -32.294 3.572 1.00 65.31 152 GLY A O 1
ATOM 1236 N N . LEU A 1 153 ? -39.648 -30.234 4.151 1.00 63.59 153 LEU A N 1
ATOM 1237 C CA . LEU A 1 153 ? -40.422 -29.452 3.188 1.00 63.59 153 LEU A CA 1
ATOM 1238 C C . LEU A 1 153 ? -39.460 -28.699 2.246 1.00 63.59 153 LEU A C 1
ATOM 1240 O O . LEU A 1 153 ? -39.149 -27.534 2.482 1.00 63.59 153 LEU A O 1
ATOM 1244 N N . SER A 1 154 ? -38.989 -29.348 1.177 1.00 53.44 154 SER A N 1
ATOM 1245 C CA . SER A 1 154 ? -37.987 -28.774 0.255 1.00 53.44 154 SER A CA 1
ATOM 1246 C C . SER A 1 154 ? -38.458 -27.515 -0.487 1.00 53.44 154 SER A C 1
ATOM 1248 O O . SER A 1 154 ? -37.681 -26.594 -0.721 1.00 53.44 154 SER A O 1
ATOM 1250 N N . ASP A 1 155 ? -39.743 -27.445 -0.836 1.00 50.09 155 ASP A N 1
ATOM 1251 C CA . ASP A 1 155 ? -40.235 -26.531 -1.875 1.00 50.09 155 ASP A CA 1
ATOM 1252 C C . ASP A 1 155 ? -40.767 -25.195 -1.306 1.00 50.09 155 ASP A C 1
ATOM 1254 O O . ASP A 1 155 ? -41.871 -24.752 -1.652 1.00 50.09 155 ASP A O 1
ATOM 1258 N N . PHE A 1 156 ? -40.029 -24.562 -0.385 1.00 50.81 156 PHE A N 1
ATOM 1259 C CA . PHE A 1 156 ? -40.432 -23.288 0.241 1.00 50.81 156 PHE A CA 1
ATOM 1260 C C . PHE A 1 156 ? -39.615 -22.048 -0.147 1.00 50.81 156 PHE A C 1
ATOM 1262 O O . PHE A 1 156 ? -40.021 -20.946 0.217 1.00 50.81 156 PHE A O 1
ATOM 1269 N N . GLU A 1 157 ? -38.555 -22.165 -0.953 1.00 46.75 157 GLU A N 1
ATOM 1270 C CA . GLU A 1 157 ? -37.745 -20.996 -1.356 1.00 46.75 157 GLU A CA 1
ATOM 1271 C C . GLU A 1 157 ? -38.497 -19.957 -2.221 1.00 46.75 157 GLU A C 1
ATOM 1273 O O . GLU A 1 157 ? -38.107 -18.795 -2.238 1.00 46.75 157 GLU A O 1
ATOM 1278 N N . ASN A 1 158 ? -39.608 -20.323 -2.879 1.00 39.41 158 ASN A N 1
ATOM 1279 C CA . ASN A 1 158 ? -40.322 -19.463 -3.846 1.00 39.41 158 ASN A CA 1
ATOM 1280 C C . ASN A 1 158 ? -41.739 -19.004 -3.415 1.00 39.41 158 ASN A C 1
ATOM 1282 O O . ASN A 1 158 ? -42.559 -18.650 -4.261 1.00 39.41 158 ASN A O 1
ATOM 1286 N N . GLY A 1 159 ? -42.076 -19.025 -2.118 1.00 50.41 159 GLY A N 1
ATOM 1287 C CA . GLY A 1 159 ? -43.458 -18.827 -1.645 1.00 50.41 159 GLY A CA 1
ATOM 1288 C C . GLY A 1 159 ? -43.694 -17.687 -0.649 1.00 50.41 159 GLY A C 1
ATOM 1289 O O . GLY A 1 159 ? -43.993 -17.964 0.508 1.00 50.41 159 GLY A O 1
ATOM 1290 N N . THR A 1 160 ? -43.712 -16.424 -1.094 1.00 58.69 160 THR A N 1
ATOM 1291 C CA . THR A 1 160 ? -44.050 -15.233 -0.266 1.00 58.69 160 THR A CA 1
ATOM 1292 C C . THR A 1 160 ? -45.480 -15.204 0.309 1.00 58.69 160 THR A C 1
ATOM 1294 O O . THR A 1 160 ? -45.841 -14.267 1.012 1.00 58.69 160 THR A O 1
ATOM 1297 N N . MET A 1 161 ? -46.309 -16.214 0.030 1.00 67.19 161 MET A N 1
ATOM 1298 C CA . MET A 1 161 ? -47.713 -16.295 0.457 1.00 67.19 161 MET A CA 1
ATOM 1299 C C . MET A 1 161 ? -47.917 -16.592 1.951 1.00 67.19 161 MET A C 1
ATOM 1301 O O . MET A 1 161 ? -48.934 -16.187 2.514 1.00 67.19 161 MET A O 1
ATOM 1305 N N . TYR A 1 162 ? -46.995 -17.314 2.589 1.00 73.19 162 TYR A N 1
ATOM 1306 C CA . TYR A 1 162 ? -47.158 -17.802 3.961 1.00 73.19 162 TYR A CA 1
ATOM 1307 C C . TYR A 1 162 ? -46.046 -17.268 4.860 1.00 73.19 162 TYR A C 1
ATOM 1309 O O . TYR A 1 162 ? -44.872 -17.346 4.508 1.00 73.19 162 TYR A O 1
ATOM 1317 N N . SER A 1 163 ? -46.416 -16.785 6.043 1.00 76.19 163 SER A N 1
ATOM 1318 C CA . SER A 1 163 ? -45.478 -16.435 7.107 1.00 76.19 163 SER A CA 1
ATOM 1319 C C . SER A 1 163 ? -45.574 -17.491 8.204 1.00 76.19 163 SER A C 1
ATOM 1321 O O . SER A 1 163 ? -46.615 -17.660 8.841 1.00 76.19 163 SER A O 1
ATOM 1323 N N . PHE A 1 164 ? -44.501 -18.255 8.390 1.00 80.94 164 PHE A N 1
ATOM 1324 C CA . PHE A 1 164 ? -44.434 -19.317 9.387 1.00 80.94 164 PHE A CA 1
ATOM 1325 C C . PHE A 1 164 ? -43.836 -18.793 10.691 1.00 80.94 164 PHE A C 1
ATOM 1327 O O . PHE A 1 164 ? -42.800 -18.129 10.689 1.00 80.94 164 PHE A O 1
ATOM 1334 N N . CYS A 1 165 ? -44.470 -19.124 11.814 1.00 79.69 165 CYS A N 1
ATOM 1335 C CA . CYS A 1 165 ? -43.995 -18.761 13.139 1.00 79.69 165 CYS A CA 1
ATOM 1336 C C . CYS A 1 165 ? -43.813 -20.026 13.978 1.00 79.69 165 CYS A C 1
ATOM 1338 O O . CYS A 1 165 ? -44.772 -20.745 14.260 1.00 79.69 165 CYS A O 1
ATOM 1340 N N . TYR A 1 166 ? -42.570 -20.280 14.378 1.00 83.38 166 TYR A N 1
ATOM 1341 C CA . TYR A 1 166 ? -42.216 -21.292 15.362 1.00 83.38 166 TYR A CA 1
ATOM 1342 C C . TYR A 1 166 ? -41.730 -20.597 16.631 1.00 83.38 166 TYR A C 1
ATOM 1344 O O . TYR A 1 166 ? -40.879 -19.701 16.588 1.00 83.38 166 TYR A O 1
ATOM 1352 N N . VAL A 1 167 ? -42.288 -21.006 17.761 1.00 81.88 167 VAL A N 1
ATOM 1353 C CA . VAL A 1 167 ? -41.970 -20.507 19.092 1.00 81.88 167 VAL A CA 1
ATOM 1354 C C . VAL A 1 167 ? -41.452 -21.691 19.891 1.00 81.88 167 VAL A C 1
ATOM 1356 O O . VAL A 1 167 ? -42.160 -22.675 20.027 1.00 81.88 167 VAL A O 1
ATOM 1359 N N . SER A 1 168 ? -40.243 -21.597 20.437 1.00 82.50 168 SER A N 1
ATOM 1360 C CA . SER A 1 168 ? -39.708 -22.566 21.398 1.00 82.50 168 SER A CA 1
ATOM 1361 C C . SER A 1 168 ? -39.174 -21.795 22.596 1.00 82.50 168 SER A C 1
ATOM 1363 O O . SER A 1 168 ? -38.294 -20.948 22.447 1.00 82.50 168 SER A O 1
ATOM 1365 N N . ASN A 1 169 ? -39.770 -21.990 23.770 1.00 80.75 169 ASN A N 1
ATOM 1366 C CA . ASN A 1 169 ? -39.321 -21.392 25.025 1.00 80.75 169 ASN A CA 1
ATOM 1367 C C . ASN A 1 169 ? -39.887 -22.162 26.234 1.00 80.75 169 ASN A C 1
ATOM 1369 O O . ASN A 1 169 ? -40.683 -23.083 26.095 1.00 80.75 169 ASN A O 1
ATOM 1373 N N . LYS A 1 170 ? -39.534 -21.727 27.450 1.00 77.50 170 LYS A N 1
ATOM 1374 C CA . LYS A 1 170 ? -39.989 -22.292 28.741 1.00 77.50 170 LYS A CA 1
ATOM 1375 C C . LYS A 1 170 ? -41.508 -22.237 29.026 1.00 77.50 170 LYS A C 1
ATOM 1377 O O . LYS A 1 170 ? -41.925 -22.502 30.152 1.00 77.50 170 LYS A O 1
ATOM 1382 N N . HIS A 1 171 ? -42.335 -21.790 28.085 1.00 82.56 171 HIS A N 1
ATOM 1383 C CA . HIS A 1 171 ? -43.785 -21.650 28.235 1.00 82.56 171 HIS A CA 1
ATOM 1384 C C . HIS A 1 171 ? -44.558 -22.404 27.158 1.00 82.56 171 HIS A C 1
ATOM 1386 O O . HIS A 1 171 ? -45.583 -23.001 27.472 1.00 82.56 171 HIS A O 1
ATOM 1392 N N . GLU A 1 172 ? -44.069 -22.405 25.922 1.00 88.81 172 GLU A N 1
ATOM 1393 C CA . GLU A 1 172 ? -44.648 -23.178 24.830 1.00 88.81 172 GLU A CA 1
ATOM 1394 C C . GLU A 1 172 ? -43.599 -23.574 23.791 1.00 88.81 172 GLU A C 1
ATOM 1396 O O . GLU A 1 172 ? -42.609 -22.865 23.580 1.00 88.81 172 GLU A O 1
ATOM 1401 N N . ILE A 1 173 ? -43.869 -24.693 23.121 1.00 89.69 173 ILE A N 1
ATOM 1402 C CA . ILE A 1 173 ? -43.218 -25.079 21.872 1.00 89.69 173 ILE A CA 1
ATOM 1403 C C . ILE A 1 173 ? -44.324 -25.207 20.831 1.00 89.69 173 ILE A C 1
ATOM 1405 O O . ILE A 1 173 ? -45.051 -26.197 20.826 1.00 89.69 173 ILE A O 1
ATOM 1409 N N . SER A 1 174 ? -44.523 -24.172 20.019 1.00 90.06 174 SER A N 1
ATOM 1410 C CA . SER A 1 174 ? -45.672 -24.045 19.125 1.00 90.06 174 SER A CA 1
ATOM 1411 C C . SER A 1 174 ? -45.271 -23.692 17.693 1.00 90.06 174 SER A C 1
ATOM 1413 O O . SER A 1 174 ? -44.299 -22.982 17.440 1.00 90.06 174 SER A O 1
ATOM 1415 N N . PHE A 1 175 ? -46.053 -24.189 16.741 1.00 90.44 175 PHE A N 1
ATOM 1416 C CA . PHE A 1 175 ? -46.024 -23.807 15.338 1.00 90.44 175 PHE A CA 1
ATOM 1417 C C . PHE A 1 175 ? -47.372 -23.216 14.946 1.00 90.44 175 PHE A C 1
ATOM 1419 O O . PHE A 1 175 ? -48.423 -23.800 15.214 1.00 90.44 175 PHE A O 1
ATOM 1426 N N . THR A 1 176 ? -47.335 -22.082 14.261 1.00 89.38 176 THR A N 1
ATOM 1427 C CA . THR A 1 176 ? -48.490 -21.476 13.605 1.00 89.38 176 THR A CA 1
ATOM 1428 C C . THR A 1 176 ? -48.067 -20.869 12.268 1.00 89.38 176 THR A C 1
ATOM 1430 O O . THR A 1 176 ? -46.878 -20.739 11.960 1.00 89.38 176 THR A O 1
ATOM 1433 N N . TYR A 1 177 ? -49.043 -20.499 11.450 1.00 85.56 177 TYR A N 1
ATOM 1434 C CA . TYR A 1 177 ? -48.806 -19.765 10.217 1.00 85.56 177 TYR A CA 1
ATOM 1435 C C . TYR A 1 177 ? -49.836 -18.654 10.061 1.00 85.56 177 TYR A C 1
ATOM 1437 O O . TYR A 1 177 ? -51.003 -18.817 10.418 1.00 85.56 177 TYR A O 1
ATOM 1445 N N . SER A 1 178 ? -49.399 -17.539 9.491 1.00 81.00 178 SER A N 1
ATOM 1446 C CA . SER A 1 178 ? -50.271 -16.518 8.932 1.00 81.00 178 SER A CA 1
ATOM 1447 C C . SER A 1 178 ? -50.131 -16.486 7.413 1.00 81.00 178 SER A C 1
ATOM 1449 O O . SER A 1 178 ? -49.210 -17.056 6.815 1.00 81.00 178 SER A O 1
ATOM 1451 N N . ILE A 1 179 ? -51.101 -15.847 6.779 1.00 78.25 179 ILE A N 1
ATOM 1452 C CA . ILE A 1 179 ? -51.097 -15.549 5.355 1.00 78.25 179 ILE A CA 1
ATOM 1453 C C . ILE A 1 179 ? -50.539 -14.129 5.201 1.00 78.25 179 ILE A C 1
ATOM 1455 O O . ILE A 1 179 ? -50.879 -13.250 5.983 1.00 78.25 179 ILE A O 1
ATOM 1459 N N . ALA A 1 180 ? -49.639 -13.907 4.241 1.00 70.81 180 ALA A N 1
ATOM 1460 C CA . ALA A 1 180 ? -48.972 -12.610 4.068 1.00 70.81 180 ALA A CA 1
ATOM 1461 C C . ALA A 1 180 ? -49.827 -11.564 3.321 1.00 70.81 180 ALA A C 1
ATOM 1463 O O . ALA A 1 180 ? -49.440 -10.402 3.223 1.00 70.81 180 ALA A O 1
ATOM 1464 N N . ASN A 1 181 ? -50.956 -11.985 2.749 1.00 69.94 181 ASN A N 1
ATOM 1465 C CA . ASN A 1 181 ? -51.884 -11.154 1.990 1.00 69.94 181 ASN A CA 1
ATOM 1466 C C . ASN A 1 181 ? -53.310 -11.682 2.207 1.00 69.94 181 ASN A C 1
ATOM 1468 O O . ASN A 1 181 ? -53.671 -12.726 1.665 1.00 69.94 181 ASN A O 1
ATOM 1472 N N . ASP A 1 182 ? -54.115 -10.935 2.960 1.00 66.50 182 ASP A N 1
ATOM 1473 C CA . ASP A 1 182 ? -55.443 -11.338 3.453 1.00 66.50 182 ASP A CA 1
ATOM 1474 C C . ASP A 1 182 ? -56.497 -11.600 2.352 1.00 66.50 182 ASP A C 1
ATOM 1476 O O . ASP A 1 182 ? -57.611 -12.028 2.642 1.00 66.50 182 ASP A O 1
ATOM 1480 N N . SER A 1 183 ? -56.167 -11.375 1.074 1.00 69.25 183 SER A N 1
ATOM 1481 C CA . SER A 1 183 ? -57.070 -11.624 -0.062 1.00 69.25 183 SER A CA 1
ATOM 1482 C C . SER A 1 183 ? -57.288 -13.103 -0.423 1.00 69.25 183 SER A C 1
ATOM 1484 O O . SER A 1 183 ? -58.137 -13.388 -1.271 1.00 69.25 183 SER A O 1
ATOM 1486 N N . PHE A 1 184 ? -56.570 -14.054 0.190 1.00 74.62 184 PHE A N 1
ATOM 1487 C CA . PHE A 1 184 ? -56.788 -15.489 -0.031 1.00 74.62 184 PHE A CA 1
ATOM 1488 C C . PHE A 1 184 ? -56.930 -16.294 1.264 1.00 74.62 184 PHE A C 1
ATOM 1490 O O . PHE A 1 184 ? -56.278 -16.035 2.270 1.00 74.62 184 PHE A O 1
ATOM 1497 N N . ILE A 1 185 ? -57.768 -17.333 1.206 1.00 82.50 185 ILE A N 1
ATOM 1498 C CA . ILE A 1 185 ? -58.058 -18.232 2.328 1.00 82.50 185 ILE A CA 1
ATOM 1499 C C . ILE A 1 185 ? -57.354 -19.570 2.079 1.00 82.50 185 ILE A C 1
ATOM 1501 O O . ILE A 1 185 ? -57.458 -20.138 0.989 1.00 82.50 185 ILE A O 1
ATOM 1505 N N . ALA A 1 186 ? -56.661 -20.106 3.085 1.00 87.12 186 ALA A N 1
ATOM 1506 C CA . ALA A 1 186 ? -56.004 -21.410 3.010 1.00 87.12 186 ALA A CA 1
ATOM 1507 C C . ALA A 1 186 ? -56.266 -22.254 4.263 1.00 87.12 186 ALA A C 1
ATOM 1509 O O . ALA A 1 186 ? -56.267 -21.735 5.377 1.00 87.12 186 ALA A O 1
ATOM 1510 N N . ARG A 1 187 ? -56.419 -23.571 4.087 1.00 90.31 187 ARG A N 1
ATOM 1511 C CA . ARG A 1 187 ? -56.604 -24.548 5.176 1.00 90.31 187 ARG A CA 1
ATOM 1512 C C . ARG A 1 187 ? -55.801 -25.817 4.922 1.00 90.31 187 ARG A C 1
ATOM 1514 O O . ARG A 1 187 ? -55.570 -26.174 3.769 1.00 90.31 187 ARG A O 1
ATOM 1521 N N . SER A 1 188 ? -55.396 -26.520 5.975 1.00 91.06 188 SER A N 1
ATOM 1522 C CA . SER A 1 188 ? -54.749 -27.837 5.864 1.00 91.06 188 SER A CA 1
ATOM 1523 C C . SER A 1 188 ? -55.636 -28.916 6.493 1.00 91.06 188 SER A C 1
ATOM 1525 O O . SER A 1 188 ? -56.053 -28.749 7.629 1.00 91.06 188 SER A O 1
ATOM 1527 N N . VAL A 1 189 ? -55.925 -30.007 5.783 1.00 92.25 189 VAL A N 1
ATOM 1528 C CA . VAL A 1 189 ? -56.879 -31.063 6.166 1.00 92.25 189 VAL A CA 1
ATOM 1529 C C . VAL A 1 189 ? -56.168 -32.415 6.275 1.00 92.25 189 VAL A C 1
ATOM 1531 O O . VAL A 1 189 ? -55.511 -32.847 5.327 1.00 92.25 189 VAL A O 1
ATOM 1534 N N . ALA A 1 190 ? -56.305 -33.092 7.412 1.00 92.12 190 ALA A N 1
ATOM 1535 C CA . ALA A 1 190 ? -55.768 -34.425 7.666 1.00 92.12 190 ALA A CA 1
ATOM 1536 C C . ALA A 1 190 ? -56.740 -35.513 7.176 1.00 92.12 190 ALA A C 1
ATOM 1538 O O . ALA A 1 190 ? -57.890 -35.565 7.606 1.00 92.12 190 ALA A O 1
ATOM 1539 N N . ASN A 1 191 ? -56.286 -36.401 6.288 1.00 90.31 191 ASN A N 1
ATOM 1540 C CA . ASN A 1 191 ? -57.111 -37.452 5.696 1.00 90.31 191 ASN A CA 1
ATOM 1541 C C . ASN A 1 191 ? -56.744 -38.848 6.229 1.00 90.31 191 ASN A C 1
ATOM 1543 O O . ASN A 1 191 ? -55.634 -39.339 6.019 1.00 90.31 191 ASN A O 1
ATOM 1547 N N . GLN A 1 192 ? -57.718 -39.506 6.858 1.00 88.69 192 GLN A N 1
ATOM 1548 C CA . GLN A 1 192 ? -57.599 -40.837 7.462 1.00 88.69 192 GLN A CA 1
ATOM 1549 C C . GLN A 1 192 ? -57.323 -41.964 6.453 1.00 88.69 192 GLN A C 1
ATOM 1551 O O . GLN A 1 192 ? -56.577 -42.895 6.755 1.00 88.69 192 GLN A O 1
ATOM 1556 N N . THR A 1 193 ? -57.931 -41.910 5.265 1.00 84.00 193 THR A N 1
ATOM 1557 C CA . THR A 1 193 ? -57.838 -42.977 4.253 1.00 84.00 193 THR A CA 1
ATOM 1558 C C . THR A 1 193 ? -56.503 -42.930 3.516 1.00 84.00 193 THR A C 1
ATOM 1560 O O . THR A 1 193 ? -55.854 -43.960 3.357 1.00 84.00 193 THR A O 1
ATOM 1563 N N . ALA A 1 194 ? -56.081 -41.734 3.104 1.00 84.12 194 ALA A N 1
ATOM 1564 C CA . ALA A 1 194 ? -54.828 -41.499 2.394 1.00 84.12 194 ALA A CA 1
ATOM 1565 C C . ALA A 1 194 ? -53.611 -41.350 3.326 1.00 84.12 194 ALA A C 1
ATOM 1567 O O . ALA A 1 194 ? -52.486 -41.305 2.839 1.00 84.12 194 ALA A O 1
ATOM 1568 N N . ILE A 1 195 ? -53.810 -41.247 4.649 1.00 86.44 195 ILE A N 1
ATOM 1569 C CA . ILE A 1 195 ? -52.739 -41.013 5.641 1.00 86.44 195 ILE A CA 1
ATOM 1570 C C . ILE A 1 195 ? -51.922 -39.756 5.266 1.00 86.44 195 ILE A C 1
ATOM 1572 O O . ILE A 1 195 ? -50.697 -39.729 5.321 1.00 86.44 195 ILE A O 1
ATOM 1576 N N . THR A 1 196 ? -52.624 -38.725 4.793 1.00 87.88 196 THR A N 1
ATOM 1577 C CA . THR A 1 196 ? -52.043 -37.577 4.080 1.00 87.88 196 THR A CA 1
ATOM 1578 C C . THR A 1 196 ? -52.612 -36.274 4.630 1.00 87.88 196 THR A C 1
ATOM 1580 O O . THR A 1 196 ? -53.814 -36.181 4.886 1.00 87.88 196 THR A O 1
ATOM 1583 N N . ILE A 1 197 ? -51.774 -35.244 4.778 1.00 89.56 197 ILE A N 1
ATOM 1584 C CA . ILE A 1 197 ? -52.228 -33.873 5.044 1.00 89.56 197 ILE A CA 1
ATOM 1585 C C . ILE A 1 197 ? -52.315 -33.109 3.722 1.00 89.56 197 ILE A C 1
ATOM 1587 O O . ILE A 1 197 ? -51.292 -32.829 3.103 1.00 89.56 197 ILE A O 1
ATOM 1591 N N . TYR A 1 198 ? -53.515 -32.724 3.305 1.00 90.81 198 TYR A N 1
ATOM 1592 C CA . TYR A 1 198 ? -53.737 -31.876 2.132 1.00 90.81 198 TYR A CA 1
ATOM 1593 C C . TYR A 1 198 ? -53.761 -30.403 2.531 1.00 90.81 198 TYR A C 1
ATOM 1595 O O . TYR A 1 198 ? -54.408 -30.048 3.510 1.00 90.81 198 TYR A O 1
ATOM 1603 N N . ARG A 1 199 ? -53.125 -29.516 1.766 1.00 88.00 199 ARG A N 1
ATOM 1604 C CA . ARG A 1 199 ? -53.337 -28.068 1.862 1.00 88.00 199 ARG A CA 1
ATOM 1605 C C . ARG A 1 199 ? -54.238 -27.620 0.720 1.00 88.00 199 ARG A C 1
ATOM 1607 O O . ARG A 1 199 ? -53.975 -27.938 -0.435 1.00 88.00 199 ARG A O 1
ATOM 1614 N N . TYR A 1 200 ? -55.282 -26.873 1.055 1.00 89.62 200 TYR A N 1
ATOM 1615 C CA . TYR A 1 200 ? -56.225 -26.284 0.113 1.00 89.62 200 TYR A CA 1
ATOM 1616 C C . TYR A 1 200 ? -56.126 -24.759 0.141 1.00 89.62 200 TYR A C 1
ATOM 1618 O O . TYR A 1 200 ? -55.932 -24.165 1.204 1.00 89.62 200 TYR A O 1
ATOM 1626 N N . MET A 1 201 ? -56.309 -24.135 -1.019 1.00 86.50 201 MET A N 1
ATOM 1627 C CA . MET A 1 201 ? -56.440 -22.686 -1.188 1.00 86.50 201 MET A CA 1
ATOM 1628 C C . MET A 1 201 ? -57.775 -22.382 -1.867 1.00 86.50 201 MET A C 1
ATOM 1630 O O . MET A 1 201 ? -58.189 -23.104 -2.776 1.00 86.50 201 MET A O 1
ATOM 1634 N N . TRP A 1 202 ? -58.456 -21.334 -1.416 1.00 85.44 202 TRP A N 1
ATOM 1635 C CA . TRP A 1 202 ? -59.695 -20.862 -2.024 1.00 85.44 202 TRP A CA 1
ATOM 1636 C C . TRP A 1 202 ? -59.382 -20.024 -3.264 1.00 85.44 202 TRP A C 1
ATOM 1638 O O . TRP A 1 202 ? -58.742 -18.975 -3.163 1.00 85.44 202 TRP A O 1
ATOM 1648 N N . VAL A 1 203 ? -59.830 -20.473 -4.436 1.00 80.00 203 VAL A N 1
ATOM 1649 C CA . VAL A 1 203 ? -59.637 -19.741 -5.693 1.00 80.00 203 VAL A CA 1
ATOM 1650 C C . VAL A 1 203 ? -60.875 -18.894 -5.957 1.00 80.00 203 VAL A C 1
ATOM 1652 O O . VAL A 1 203 ? -61.893 -19.389 -6.436 1.00 80.00 203 VAL A O 1
ATOM 1655 N N . VAL A 1 204 ? -60.781 -17.594 -5.658 1.00 76.81 204 VAL A N 1
ATOM 1656 C CA . VAL A 1 204 ? -61.899 -16.631 -5.750 1.00 76.81 204 VAL A CA 1
ATOM 1657 C C . VAL A 1 204 ? -62.577 -16.645 -7.128 1.00 76.81 204 VAL A C 1
ATOM 1659 O O . VAL A 1 204 ? -63.799 -16.558 -7.202 1.00 76.81 204 VAL A O 1
ATOM 1662 N N . GLY A 1 205 ? -61.804 -16.807 -8.209 1.00 77.06 205 GLY A N 1
ATOM 1663 C CA . GLY A 1 205 ? -62.327 -16.863 -9.580 1.00 77.06 205 GLY A CA 1
ATOM 1664 C C . GLY A 1 205 ? -63.102 -18.139 -9.938 1.00 77.06 205 GLY A C 1
ATOM 1665 O O . GLY A 1 205 ? -63.887 -18.110 -10.878 1.00 77.06 205 GLY A O 1
ATOM 1666 N N . GLU A 1 206 ? -62.912 -19.236 -9.198 1.00 84.25 206 GLU A N 1
ATOM 1667 C CA . GLU A 1 206 ? -63.618 -20.512 -9.409 1.00 84.25 206 GLU A CA 1
ATOM 1668 C C . GLU A 1 206 ? -64.680 -20.801 -8.334 1.00 84.25 206 GLU A C 1
ATOM 1670 O O . GLU A 1 206 ? -65.501 -21.694 -8.521 1.00 84.25 206 GLU A O 1
ATOM 1675 N N . GLN A 1 207 ? -64.671 -20.058 -7.219 1.00 84.75 207 GLN A N 1
ATOM 1676 C CA . GLN A 1 207 ? -65.486 -20.318 -6.020 1.00 84.75 207 GLN A CA 1
ATOM 1677 C C . GLN A 1 207 ? -65.321 -21.753 -5.475 1.00 84.75 207 GLN A C 1
ATOM 1679 O O . GLN A 1 207 ? -66.276 -22.372 -5.006 1.00 84.75 207 GLN A O 1
ATOM 1684 N N . ASP A 1 208 ? -64.094 -22.277 -5.541 1.00 84.50 208 ASP A N 1
ATOM 1685 C CA . ASP A 1 208 ? -63.765 -23.665 -5.208 1.00 84.50 208 ASP A CA 1
ATOM 1686 C C . ASP A 1 208 ? -62.425 -23.785 -4.450 1.00 84.50 208 ASP A C 1
ATOM 1688 O O . ASP A 1 208 ? -61.544 -22.919 -4.527 1.00 84.50 208 ASP A O 1
ATOM 1692 N N . TRP A 1 209 ? -62.263 -24.885 -3.711 1.00 89.12 209 TRP A N 1
ATOM 1693 C CA . TRP A 1 209 ? -61.045 -25.229 -2.979 1.00 89.12 209 TRP A CA 1
ATOM 1694 C C . TRP A 1 209 ? -60.098 -26.056 -3.853 1.00 89.12 209 TRP A C 1
ATOM 1696 O O . TRP A 1 209 ? -60.307 -27.252 -4.050 1.00 89.12 209 TRP A O 1
ATOM 1706 N N . LYS A 1 210 ? -58.978 -25.471 -4.288 1.00 87.69 210 LYS A N 1
ATOM 1707 C CA . LYS A 1 210 ? -57.926 -26.228 -4.981 1.00 87.69 210 LYS A CA 1
ATOM 1708 C C . LYS A 1 210 ? -56.909 -26.786 -3.998 1.00 87.69 210 LYS A C 1
ATOM 1710 O O . LYS A 1 210 ? -56.390 -26.061 -3.149 1.00 87.69 210 LYS A O 1
ATOM 1715 N N . MET A 1 211 ? -56.608 -28.076 -4.131 1.00 85.69 211 MET A N 1
ATOM 1716 C CA . MET A 1 211 ? -55.482 -28.711 -3.446 1.00 85.69 211 MET A CA 1
ATOM 1717 C C . MET A 1 211 ? -54.185 -28.110 -4.000 1.00 85.69 211 MET A C 1
ATOM 1719 O O . MET A 1 211 ? -53.936 -28.183 -5.200 1.00 85.69 211 MET A O 1
ATOM 1723 N N . SER A 1 212 ? -53.395 -27.470 -3.137 1.00 80.06 212 SER A N 1
ATOM 1724 C CA . SER A 1 212 ? -52.137 -26.813 -3.503 1.00 80.06 212 SER A CA 1
ATOM 1725 C C . SER A 1 212 ? -50.899 -27.635 -3.155 1.00 80.06 212 SER A C 1
ATOM 1727 O O . SER A 1 212 ? -49.851 -27.426 -3.761 1.00 80.06 212 SER A O 1
ATOM 1729 N N . ARG A 1 213 ? -51.000 -28.543 -2.175 1.00 81.44 213 ARG A N 1
ATOM 1730 C CA . ARG A 1 213 ? -49.961 -29.520 -1.813 1.00 81.44 213 ARG A CA 1
ATOM 1731 C C . ARG A 1 213 ? -50.535 -30.666 -0.974 1.00 81.44 213 ARG A C 1
ATOM 1733 O O . ARG A 1 213 ? -51.563 -30.501 -0.316 1.00 81.44 213 ARG A O 1
ATOM 1740 N N . SER A 1 214 ? -49.839 -31.796 -0.945 1.00 83.62 214 SER A N 1
ATOM 1741 C CA . SER A 1 214 ? -50.112 -32.941 -0.068 1.00 83.62 214 SER A CA 1
ATOM 1742 C C . SER A 1 214 ? -48.835 -33.376 0.650 1.00 83.62 214 SER A C 1
ATOM 1744 O O . SER A 1 214 ? -47.751 -33.231 0.094 1.00 83.62 214 SER A O 1
ATOM 1746 N N . PHE A 1 215 ? -48.959 -33.902 1.869 1.00 82.94 215 PHE A N 1
ATOM 1747 C CA . PHE A 1 215 ? -47.839 -34.409 2.670 1.00 82.94 215 PHE A CA 1
ATOM 1748 C C . PHE A 1 215 ? -48.152 -35.822 3.186 1.00 82.94 215 PHE A C 1
ATOM 1750 O O . PHE A 1 215 ? -49.136 -35.952 3.925 1.00 82.94 215 PHE A O 1
ATOM 1757 N N . PRO A 1 216 ? -47.354 -36.856 2.853 1.00 77.62 216 PRO A N 1
ATOM 1758 C CA . PRO A 1 216 ? -46.165 -36.821 1.984 1.00 77.62 216 PRO A CA 1
ATOM 1759 C C . PRO A 1 216 ? -46.462 -36.350 0.542 1.00 77.62 216 PRO A C 1
ATOM 1761 O O . PRO A 1 216 ? -47.590 -36.482 0.060 1.00 77.62 216 PRO A O 1
ATOM 1764 N N . GLN A 1 217 ? -45.463 -35.755 -0.118 1.00 71.88 217 GLN A N 1
ATOM 1765 C CA . GLN A 1 217 ? -45.543 -35.262 -1.502 1.00 71.88 217 GLN A CA 1
ATOM 1766 C C . GLN A 1 217 ? -44.930 -36.277 -2.478 1.00 71.88 217 GLN A C 1
ATOM 1768 O O . GLN A 1 217 ? -45.458 -36.489 -3.567 1.00 71.88 217 GLN A O 1
ATOM 1773 N N . GLU A 1 218 ? -43.840 -36.934 -2.074 1.00 73.44 218 GLU A N 1
ATOM 1774 C CA . GLU A 1 218 ? -43.099 -37.909 -2.875 1.00 73.44 218 GLU A CA 1
ATOM 1775 C C . GLU A 1 218 ? -42.890 -39.244 -2.142 1.00 73.44 218 GLU A C 1
ATOM 1777 O O . GLU A 1 218 ? -43.034 -39.351 -0.928 1.00 73.44 218 GLU A O 1
ATOM 1782 N N . PHE A 1 219 ? -42.465 -40.276 -2.875 1.00 72.50 219 PHE A N 1
ATOM 1783 C CA . PHE A 1 219 ? -42.140 -41.591 -2.308 1.00 72.50 219 PHE A CA 1
ATOM 1784 C C . PHE A 1 219 ? -41.080 -41.519 -1.188 1.00 72.50 219 PHE A C 1
ATOM 1786 O O . PHE A 1 219 ? -41.262 -42.123 -0.129 1.00 72.50 219 PHE A O 1
ATOM 1793 N N . CYS A 1 220 ? -40.027 -40.716 -1.398 1.00 77.75 220 CYS A N 1
ATOM 1794 C CA . CYS A 1 220 ? -38.920 -40.501 -0.455 1.00 77.75 220 CYS A CA 1
ATOM 1795 C C . CYS A 1 220 ? -39.308 -39.831 0.870 1.00 77.75 220 CYS A C 1
ATOM 1797 O O . CYS A 1 220 ? -38.482 -39.762 1.774 1.00 77.75 220 CYS A O 1
ATOM 1799 N N . ASP A 1 221 ? -40.536 -39.333 0.989 1.00 76.94 221 ASP A N 1
ATOM 1800 C CA . ASP A 1 221 ? -41.018 -38.673 2.198 1.00 76.94 221 ASP A CA 1
ATOM 1801 C C . ASP A 1 221 ? -41.510 -39.693 3.251 1.00 76.94 221 ASP A C 1
ATOM 1803 O O . ASP A 1 221 ? -41.696 -39.353 4.418 1.00 76.94 221 ASP A O 1
ATOM 1807 N N . THR A 1 222 ? -41.727 -40.953 2.856 1.00 79.50 222 THR A N 1
ATOM 1808 C CA . THR A 1 222 ? -42.206 -42.031 3.739 1.00 79.50 222 THR A CA 1
ATOM 1809 C C . THR A 1 222 ? -41.215 -42.300 4.878 1.00 79.50 222 THR A C 1
ATOM 1811 O O . THR A 1 222 ? -40.043 -42.578 4.624 1.00 79.50 222 THR A O 1
ATOM 1814 N N . TYR A 1 223 ? -41.685 -42.276 6.131 1.00 82.06 223 TYR A N 1
ATOM 1815 C CA . TYR A 1 223 ? -40.819 -42.443 7.305 1.00 82.06 223 TYR A CA 1
ATOM 1816 C C . TYR A 1 223 ? -40.075 -43.793 7.319 1.00 82.06 223 TYR A C 1
ATOM 1818 O O . TYR A 1 223 ? -40.681 -44.857 7.188 1.00 82.06 223 TYR A O 1
ATOM 1826 N N . SER A 1 224 ? -38.761 -43.738 7.543 1.00 80.00 224 SER A N 1
ATOM 1827 C CA . SER A 1 224 ? -37.800 -44.850 7.573 1.00 80.00 224 SER A CA 1
ATOM 1828 C C . SER A 1 224 ? -37.665 -45.677 6.280 1.00 80.00 224 SER A C 1
ATOM 1830 O O . SER A 1 224 ? -37.173 -46.805 6.320 1.00 80.00 224 SER A O 1
ATOM 1832 N N . LEU A 1 225 ? -38.051 -45.135 5.116 1.00 80.06 225 LEU A N 1
ATOM 1833 C CA . LEU A 1 225 ? -38.108 -45.877 3.844 1.00 80.06 225 LEU A CA 1
ATOM 1834 C C . LEU A 1 225 ? -36.798 -46.595 3.467 1.00 80.06 225 LEU A C 1
ATOM 1836 O O . LEU A 1 225 ? -36.820 -47.771 3.108 1.00 80.06 225 LEU A O 1
ATOM 1840 N N . CYS A 1 226 ? -35.665 -45.890 3.536 1.00 82.12 226 CYS A N 1
ATOM 1841 C CA . CYS A 1 226 ? -34.348 -46.431 3.180 1.00 82.12 226 CYS A CA 1
ATOM 1842 C C . CYS A 1 226 ? -33.571 -47.008 4.379 1.00 82.12 226 CYS A C 1
ATOM 1844 O O . CYS A 1 226 ? -32.388 -47.327 4.240 1.00 82.12 226 CYS A O 1
ATOM 1846 N N . GLY A 1 227 ? -34.206 -47.097 5.555 1.00 79.12 227 GLY A N 1
ATOM 1847 C CA . GLY A 1 227 ? -33.570 -47.483 6.815 1.00 79.12 227 GLY A CA 1
ATOM 1848 C C . GLY A 1 227 ? -32.405 -46.574 7.240 1.00 79.12 227 GLY A C 1
ATOM 1849 O O . GLY A 1 227 ? -32.216 -45.464 6.737 1.00 79.12 227 GLY A O 1
ATOM 1850 N N . ALA A 1 228 ? -31.604 -47.051 8.195 1.00 78.94 228 ALA A N 1
ATOM 1851 C CA . ALA A 1 228 ? -30.397 -46.359 8.651 1.00 78.94 228 ALA A CA 1
ATOM 1852 C C . ALA A 1 228 ? -29.320 -46.303 7.554 1.00 78.94 228 ALA A C 1
ATOM 1854 O O . ALA A 1 228 ? -29.080 -47.287 6.856 1.00 78.94 228 ALA A O 1
ATOM 1855 N N . TYR A 1 229 ? -28.648 -45.159 7.424 1.00 75.75 229 TYR A N 1
ATOM 1856 C CA . TYR A 1 229 ? -27.578 -44.875 6.457 1.00 75.75 229 TYR A CA 1
ATOM 1857 C C . TYR A 1 229 ? -27.974 -44.999 4.970 1.00 75.75 229 TYR A C 1
ATOM 1859 O O . TYR A 1 229 ? -27.104 -44.981 4.091 1.00 75.75 229 TYR A O 1
ATOM 1867 N N . GLY A 1 230 ? -29.276 -45.093 4.682 1.00 78.19 230 GLY A N 1
ATOM 1868 C CA . GLY A 1 230 ? -29.844 -45.040 3.341 1.00 78.19 230 GLY A CA 1
ATOM 1869 C C . GLY A 1 230 ? -30.264 -43.619 2.959 1.00 78.19 230 GLY A C 1
ATOM 1870 O O . GLY A 1 230 ? -31.028 -42.969 3.669 1.00 78.19 230 GLY A O 1
ATOM 1871 N N . ASN A 1 231 ? -29.767 -43.143 1.822 1.00 81.94 231 ASN A N 1
ATOM 1872 C CA . ASN A 1 231 ? -30.150 -41.892 1.178 1.00 81.94 231 ASN A CA 1
ATOM 1873 C C . ASN A 1 231 ? -31.200 -42.164 0.090 1.00 81.94 231 ASN A C 1
ATOM 1875 O O . ASN A 1 231 ? -30.992 -43.037 -0.757 1.00 81.94 231 ASN A O 1
ATOM 1879 N N . CYS A 1 232 ? -32.297 -41.407 0.094 1.00 74.62 232 CYS A N 1
ATOM 1880 C CA . CYS A 1 232 ? -33.348 -41.482 -0.914 1.00 74.62 232 CYS A CA 1
ATOM 1881 C C . CYS A 1 232 ? -33.140 -40.425 -2.008 1.00 74.62 232 CYS A C 1
ATOM 1883 O O . CYS A 1 232 ? -32.979 -39.236 -1.725 1.00 74.62 232 CYS A O 1
ATOM 1885 N N . VAL A 1 233 ? -33.155 -40.853 -3.270 1.00 74.62 233 VAL A N 1
ATOM 1886 C CA . VAL A 1 233 ? -32.900 -40.007 -4.445 1.00 74.62 233 VAL A CA 1
ATOM 1887 C C . VAL A 1 233 ? -34.176 -39.920 -5.284 1.00 74.62 233 VAL A C 1
ATOM 1889 O O . VAL A 1 233 ? -34.684 -40.941 -5.750 1.00 74.62 233 VAL A O 1
ATOM 1892 N N . SER A 1 234 ? -34.715 -38.711 -5.481 1.00 63.22 234 SER A N 1
ATOM 1893 C CA . SER A 1 234 ? -36.025 -38.547 -6.131 1.00 63.22 234 SER A CA 1
ATOM 1894 C C . SER A 1 234 ? -36.001 -38.811 -7.654 1.00 63.22 234 SER A C 1
ATOM 1896 O O . SER A 1 234 ? -35.206 -38.252 -8.408 1.00 63.22 234 SER A O 1
ATOM 1898 N N . SER A 1 235 ? -36.928 -39.680 -8.074 1.00 53.81 235 SER A N 1
ATOM 1899 C CA . SER A 1 235 ? -37.732 -39.644 -9.314 1.00 53.81 235 SER A CA 1
ATOM 1900 C C . SER A 1 235 ? -37.140 -39.792 -10.738 1.00 53.81 235 SER A C 1
ATOM 1902 O O . SER A 1 235 ? -37.878 -39.563 -11.693 1.00 53.81 235 SER A O 1
ATOM 1904 N N . THR A 1 236 ? -35.929 -40.333 -10.962 1.00 50.75 236 THR A N 1
ATOM 1905 C CA . THR A 1 236 ? -35.601 -40.959 -12.289 1.00 50.75 236 THR A CA 1
ATOM 1906 C C . THR A 1 236 ? -34.781 -42.260 -12.277 1.00 50.75 236 THR A C 1
ATOM 1908 O O . THR A 1 236 ? -34.627 -42.887 -13.328 1.00 50.75 236 THR A O 1
ATOM 1911 N N . GLN A 1 237 ? -34.257 -42.722 -11.136 1.00 52.56 237 GLN A N 1
ATOM 1912 C CA . GLN A 1 237 ? -33.376 -43.903 -11.089 1.00 52.56 237 GLN A CA 1
ATOM 1913 C C . GLN A 1 237 ? -34.116 -45.206 -10.731 1.00 52.56 237 GLN A C 1
ATOM 1915 O O . GLN A 1 237 ? -35.120 -45.196 -10.027 1.00 52.56 237 GLN A O 1
ATOM 1920 N N . ARG A 1 238 ? -33.597 -46.356 -11.201 1.00 57.56 238 ARG A N 1
ATOM 1921 C CA . ARG A 1 238 ? -34.192 -47.697 -10.979 1.00 57.56 238 ARG A CA 1
ATOM 1922 C C . ARG A 1 238 ? -34.198 -48.166 -9.515 1.00 57.56 238 ARG A C 1
ATOM 1924 O O . ARG A 1 238 ? -34.913 -49.109 -9.201 1.00 57.56 238 ARG A O 1
ATOM 1931 N N . GLN A 1 239 ? -33.393 -47.555 -8.649 1.00 67.25 239 GLN A N 1
ATOM 1932 C CA . GLN A 1 239 ? -33.373 -47.793 -7.205 1.00 67.25 239 GLN A CA 1
ATOM 1933 C C . GLN A 1 239 ? -33.520 -46.441 -6.505 1.00 67.25 239 GLN A C 1
ATOM 1935 O O . GLN A 1 239 ? -32.708 -45.547 -6.737 1.00 67.25 239 GLN A O 1
ATOM 1940 N N . ALA A 1 240 ? -34.556 -46.296 -5.674 1.00 74.69 240 ALA A N 1
ATOM 1941 C CA . ALA A 1 240 ? -34.835 -45.053 -4.951 1.00 74.69 240 ALA A CA 1
ATOM 1942 C C . ALA A 1 240 ? -33.877 -44.835 -3.768 1.00 74.69 240 ALA A C 1
ATOM 1944 O O . ALA A 1 240 ? -33.522 -43.700 -3.466 1.00 74.69 240 ALA A O 1
ATOM 1945 N N . CYS A 1 241 ? -33.437 -45.921 -3.124 1.00 83.69 241 CYS A N 1
ATOM 1946 C CA . CYS A 1 241 ? -32.535 -45.895 -1.977 1.00 83.69 241 CYS A CA 1
ATOM 1947 C C . CYS A 1 241 ? -31.109 -46.307 -2.361 1.00 83.69 241 CYS A C 1
ATOM 1949 O O . CYS A 1 241 ? -30.894 -47.311 -3.046 1.00 83.69 241 CYS A O 1
ATOM 1951 N N . GLN A 1 242 ? -30.125 -45.568 -1.851 1.00 84.50 242 GLN A N 1
ATOM 1952 C CA . GLN A 1 242 ? -28.694 -45.845 -1.993 1.00 84.50 242 GLN A CA 1
ATOM 1953 C C . GLN A 1 242 ? -28.014 -45.746 -0.627 1.00 84.50 242 GLN A C 1
ATOM 1955 O O . GLN A 1 242 ? -28.342 -44.866 0.163 1.00 84.50 242 GLN A O 1
ATOM 1960 N N . CYS A 1 243 ? -27.047 -46.613 -0.333 1.00 78.50 243 CYS A N 1
ATOM 1961 C CA . CYS A 1 243 ? -26.236 -46.443 0.873 1.00 78.50 243 CYS A CA 1
ATOM 1962 C C . CYS A 1 243 ? -25.340 -45.206 0.757 1.00 78.50 243 CYS A C 1
ATOM 1964 O O . CYS A 1 243 ? -24.797 -44.930 -0.316 1.00 78.50 243 CYS A O 1
ATOM 1966 N N . LEU A 1 244 ? -25.121 -44.503 1.873 1.00 72.56 244 LEU A N 1
ATOM 1967 C CA . LEU A 1 244 ? -24.065 -43.491 1.954 1.00 72.56 244 LEU A CA 1
ATOM 1968 C C . LEU A 1 244 ? -22.710 -44.077 1.519 1.00 72.56 244 LEU A C 1
ATOM 1970 O O . LEU A 1 244 ? -22.405 -45.248 1.756 1.00 72.56 244 LEU A O 1
ATOM 1974 N N . LYS A 1 245 ? -21.867 -43.245 0.901 1.00 66.81 245 LYS A N 1
ATOM 1975 C CA . LYS A 1 245 ? -20.543 -43.645 0.404 1.00 66.81 245 LYS A CA 1
ATOM 1976 C C . LYS A 1 245 ? -19.690 -44.226 1.543 1.00 66.81 245 LYS A C 1
ATOM 1978 O O . LYS A 1 245 ? -19.309 -43.506 2.457 1.00 66.81 245 LYS A O 1
ATOM 1983 N N . GLY A 1 246 ? -19.378 -45.521 1.458 1.00 63.81 246 GLY A N 1
ATOM 1984 C CA . GLY A 1 246 ? -18.649 -46.275 2.491 1.00 63.81 246 GLY A CA 1
ATOM 1985 C C . GLY A 1 246 ? -19.503 -47.278 3.280 1.00 63.81 246 GLY A C 1
ATOM 1986 O O . GLY A 1 246 ? -18.944 -48.114 3.984 1.00 63.81 246 GLY A O 1
ATOM 1987 N N . PHE A 1 247 ? -20.829 -47.245 3.125 1.00 71.06 247 PHE A N 1
ATOM 1988 C CA . PHE A 1 247 ? -21.768 -48.206 3.705 1.00 71.06 247 PHE A CA 1
ATOM 1989 C C . PHE A 1 247 ? -22.227 -49.232 2.652 1.00 71.06 247 PHE A C 1
ATOM 1991 O O . PHE A 1 247 ? -22.064 -49.038 1.448 1.00 71.06 247 PHE A O 1
ATOM 1998 N N . SER A 1 248 ? -22.796 -50.355 3.093 1.00 73.25 248 SER A N 1
ATOM 1999 C CA . SER A 1 248 ? -23.340 -51.411 2.220 1.00 73.25 248 SER A CA 1
ATOM 2000 C C . SER A 1 248 ? -24.671 -51.935 2.766 1.00 73.25 248 SER A C 1
ATOM 2002 O O . SER A 1 248 ? -24.844 -51.898 3.985 1.00 73.25 248 SER A O 1
ATOM 2004 N N . PRO A 1 249 ? -25.607 -52.421 1.926 1.00 78.94 249 PRO A N 1
ATOM 2005 C CA . PRO A 1 249 ? -26.919 -52.881 2.382 1.00 78.94 249 PRO A CA 1
ATOM 2006 C C . PRO A 1 249 ? -26.831 -53.942 3.483 1.00 78.94 249 PRO A C 1
ATOM 2008 O O . PRO A 1 249 ? -26.068 -54.900 3.362 1.00 78.94 249 PRO A O 1
ATOM 2011 N N . LYS A 1 250 ? -27.636 -53.799 4.542 1.00 72.69 250 LYS A N 1
ATOM 2012 C CA . LYS A 1 250 ? -27.680 -54.736 5.680 1.00 72.69 250 LYS A CA 1
ATOM 2013 C C . LYS A 1 250 ? -28.184 -56.121 5.272 1.00 72.69 250 LYS A C 1
ATOM 2015 O O . LYS A 1 250 ? -27.696 -57.125 5.780 1.00 72.69 250 LYS A O 1
ATOM 2020 N N . SER A 1 251 ? -29.136 -56.161 4.342 1.00 79.38 251 SER A N 1
ATOM 2021 C CA . SER A 1 251 ? -29.534 -57.360 3.605 1.00 79.38 251 SER A CA 1
ATOM 2022 C C . SER A 1 251 ? -29.528 -57.026 2.112 1.00 79.38 251 SER A C 1
ATOM 2024 O O . SER A 1 251 ? -30.465 -56.386 1.632 1.00 79.38 251 SER A O 1
ATOM 2026 N N . PRO A 1 252 ? -28.481 -57.415 1.360 1.00 80.12 252 PRO A N 1
ATOM 2027 C CA . PRO A 1 252 ? -28.435 -57.219 -0.089 1.00 80.12 252 PRO A CA 1
ATOM 2028 C C . PRO A 1 252 ? -29.594 -57.910 -0.822 1.00 80.12 252 PRO A C 1
ATOM 2030 O O . PRO A 1 252 ? -30.037 -57.428 -1.859 1.00 80.12 252 PRO A O 1
ATOM 2033 N N . GLU A 1 253 ? -30.112 -59.010 -0.274 1.00 77.81 253 GLU A N 1
ATOM 2034 C CA . GLU A 1 253 ? -31.265 -59.744 -0.808 1.00 77.81 253 GLU A CA 1
ATOM 2035 C C . GLU A 1 253 ? -32.549 -58.907 -0.721 1.00 77.81 253 GLU A C 1
ATOM 2037 O O . GLU A 1 253 ? -33.207 -58.688 -1.739 1.00 77.81 253 GLU A O 1
ATOM 2042 N N . ALA A 1 254 ? -32.848 -58.353 0.462 1.00 79.88 254 ALA A N 1
ATOM 2043 C CA . ALA A 1 254 ? -33.979 -57.444 0.654 1.00 79.88 254 ALA A CA 1
ATOM 2044 C C . ALA A 1 254 ? -33.827 -56.186 -0.223 1.00 79.88 254 ALA A C 1
ATOM 2046 O O . ALA A 1 254 ? -34.732 -55.844 -0.987 1.00 79.88 254 ALA A O 1
ATOM 2047 N N . TRP A 1 255 ? -32.632 -55.585 -0.224 1.00 78.69 255 TRP A N 1
ATOM 2048 C CA . TRP A 1 255 ? -32.308 -54.378 -0.992 1.00 78.69 255 TRP A CA 1
ATOM 2049 C C . TRP A 1 255 ? -32.501 -54.558 -2.507 1.00 78.69 255 TRP A C 1
ATOM 2051 O O . TRP A 1 255 ? -32.978 -53.650 -3.193 1.00 78.69 255 TRP A O 1
ATOM 2061 N N . ASN A 1 256 ? -32.171 -55.743 -3.032 1.00 75.56 256 ASN A N 1
ATOM 2062 C CA . ASN A 1 256 ? -32.406 -56.114 -4.429 1.00 75.56 256 ASN A CA 1
ATOM 2063 C C . ASN A 1 256 ? -33.885 -56.418 -4.723 1.00 75.56 256 ASN A C 1
ATOM 2065 O O . ASN A 1 256 ? -34.336 -56.182 -5.842 1.00 75.56 256 ASN A O 1
ATOM 2069 N N . SER A 1 257 ? -34.656 -56.881 -3.734 1.00 79.19 257 SER A N 1
ATOM 2070 C CA . SER A 1 257 ? -36.117 -57.041 -3.837 1.00 79.19 257 SER A CA 1
ATOM 2071 C C . SER A 1 257 ? -36.911 -55.727 -3.707 1.00 79.19 257 SER A C 1
ATOM 2073 O O . SER A 1 257 ? -38.135 -55.744 -3.794 1.00 79.19 257 SER A O 1
ATOM 2075 N N . SER A 1 258 ? -36.224 -54.584 -3.579 1.00 75.44 258 SER A N 1
ATOM 2076 C CA . SER A 1 258 ? -36.790 -53.250 -3.290 1.00 75.44 258 SER A CA 1
ATOM 2077 C C . SER A 1 258 ? -37.367 -53.075 -1.877 1.00 75.44 258 SER A C 1
ATOM 2079 O O . SER A 1 258 ? -38.142 -52.153 -1.636 1.00 75.44 258 SER A O 1
ATOM 2081 N N . ASP A 1 259 ? -36.951 -53.918 -0.928 1.00 78.31 259 ASP A N 1
ATOM 2082 C CA . ASP A 1 259 ? -37.141 -53.688 0.504 1.00 78.31 259 ASP A CA 1
ATOM 2083 C C . ASP A 1 259 ? -35.857 -53.092 1.100 1.00 78.31 259 ASP A C 1
ATOM 2085 O O . ASP A 1 259 ? -34.874 -53.783 1.382 1.00 78.31 259 ASP A O 1
ATOM 2089 N N . TRP A 1 260 ? -35.865 -51.772 1.270 1.00 81.94 260 TRP A N 1
ATOM 2090 C CA . TRP A 1 260 ? -34.741 -51.004 1.810 1.00 81.94 260 TRP A CA 1
ATOM 2091 C C . TRP A 1 260 ? -34.852 -50.754 3.320 1.00 81.94 260 TRP A C 1
ATOM 2093 O O . TRP A 1 260 ? -33.939 -50.172 3.906 1.00 81.94 260 TRP A O 1
ATOM 2103 N N . SER A 1 261 ? -35.916 -51.240 3.973 1.00 76.44 261 SER A N 1
ATOM 2104 C CA . SER A 1 261 ? -36.202 -50.989 5.395 1.00 76.44 261 SER A CA 1
ATOM 2105 C C . SER A 1 261 ? -35.096 -51.485 6.338 1.00 76.44 261 SER A C 1
ATOM 2107 O O . SER A 1 261 ? -34.900 -50.950 7.429 1.00 76.44 261 SER A O 1
ATOM 2109 N N . GLY A 1 262 ? -34.310 -52.475 5.898 1.00 74.25 262 GLY A N 1
ATOM 2110 C CA . GLY A 1 262 ? -33.141 -52.969 6.624 1.00 74.25 262 GLY A CA 1
ATOM 2111 C C . GLY A 1 262 ? -31.989 -51.962 6.759 1.00 74.25 262 GLY A C 1
ATOM 2112 O O . GLY A 1 262 ? -31.147 -52.147 7.638 1.00 74.25 262 GLY A O 1
ATOM 2113 N N . GLY A 1 263 ? -31.928 -50.913 5.932 1.00 75.25 263 GLY A N 1
ATOM 2114 C CA . GLY A 1 263 ? -30.832 -49.940 5.929 1.00 75.25 263 GLY A CA 1
ATOM 2115 C C . GLY A 1 263 ? -29.479 -50.510 5.483 1.00 75.25 263 GLY A C 1
ATOM 2116 O O . GLY A 1 263 ? -29.385 -51.593 4.896 1.00 75.25 263 GLY A O 1
ATOM 2117 N N . CYS A 1 264 ? -28.410 -49.775 5.782 1.00 74.06 264 CYS A N 1
ATOM 2118 C CA . CYS A 1 264 ? -27.025 -50.104 5.455 1.00 74.06 264 CYS A CA 1
ATOM 2119 C C . CYS A 1 264 ? -26.175 -50.299 6.724 1.00 74.06 264 CYS A C 1
ATOM 2121 O O . CYS A 1 264 ? -26.447 -49.726 7.777 1.00 74.06 264 CYS A O 1
ATOM 2123 N N . LEU A 1 265 ? -25.142 -51.140 6.653 1.00 49.09 265 LEU A N 1
ATOM 2124 C CA . LEU A 1 265 ? -24.454 -51.662 7.833 1.00 49.09 265 LEU A CA 1
ATOM 2125 C C . LEU A 1 265 ? -23.169 -50.899 8.206 1.00 49.09 265 LEU A C 1
ATOM 2127 O O . LEU A 1 265 ? -22.093 -51.198 7.688 1.00 49.09 265 LEU A O 1
ATOM 2131 N N . LYS A 1 266 ? -23.273 -50.028 9.218 1.00 38.97 266 LYS A N 1
ATOM 2132 C CA . LYS A 1 266 ? -22.398 -50.016 10.412 1.00 38.97 266 LYS A CA 1
ATOM 2133 C C . LYS A 1 266 ? -23.152 -49.290 11.550 1.00 38.97 266 LYS A C 1
ATOM 2135 O O . LYS A 1 266 ? -23.607 -48.182 11.345 1.00 38.97 266 LYS A O 1
ATOM 2140 N N . VAL A 1 267 ? -23.351 -49.972 12.680 1.00 33.53 267 VAL A N 1
ATOM 2141 C CA . VAL A 1 267 ? -24.311 -49.717 13.801 1.00 33.53 267 VAL A CA 1
ATOM 2142 C C . VAL A 1 267 ? -23.862 -48.671 14.859 1.00 33.53 267 VAL A C 1
ATOM 2144 O O . VAL A 1 267 ? -22.645 -48.472 14.919 1.00 33.53 267 VAL A O 1
ATOM 2147 N N . PRO A 1 268 ? -24.713 -48.180 15.822 1.00 38.53 268 PRO A N 1
ATOM 2148 C CA . PRO A 1 268 ? -26.207 -48.161 15.924 1.00 38.53 268 PRO A CA 1
ATOM 2149 C C . PRO A 1 268 ? -26.932 -46.900 16.546 1.00 38.53 268 PRO A C 1
ATOM 2151 O O . PRO A 1 268 ? -26.410 -46.240 17.439 1.00 38.53 268 PRO A O 1
ATOM 2154 N N . ASP A 1 269 ? -28.234 -46.767 16.221 1.00 35.44 269 ASP A N 1
ATOM 2155 C CA . ASP A 1 269 ? -29.409 -46.080 16.846 1.00 35.44 269 ASP A CA 1
ATOM 2156 C C . ASP A 1 269 ? -29.468 -44.532 16.994 1.00 35.44 269 ASP A C 1
ATOM 2158 O O . ASP A 1 269 ? -28.478 -43.865 17.252 1.00 35.44 269 ASP A O 1
ATOM 2162 N N . THR A 1 270 ? -30.664 -43.941 16.831 1.00 41.53 270 THR A N 1
ATOM 2163 C CA . THR A 1 270 ? -30.935 -42.527 16.456 1.00 41.53 270 THR A CA 1
ATOM 2164 C C . THR A 1 270 ? -31.361 -41.567 17.581 1.00 41.53 270 THR A C 1
ATOM 2166 O O . THR A 1 270 ? -31.485 -40.368 17.337 1.00 41.53 270 THR A O 1
ATOM 2169 N N . THR A 1 271 ? -31.598 -42.026 18.815 1.00 50.50 271 THR A N 1
ATOM 2170 C CA . THR A 1 271 ? -32.257 -41.220 19.876 1.00 50.50 271 THR A CA 1
ATOM 2171 C C . THR A 1 271 ? -31.398 -40.111 20.507 1.00 50.50 271 THR A C 1
ATOM 2173 O O . THR A 1 271 ? -31.779 -39.537 21.527 1.00 50.50 271 THR A O 1
ATOM 2176 N N . HIS A 1 272 ? -30.232 -39.803 19.939 1.00 55.22 272 HIS A N 1
ATOM 2177 C CA . HIS A 1 272 ? -29.213 -38.951 20.550 1.00 55.22 272 HIS A CA 1
ATOM 2178 C C . HIS A 1 272 ? -28.897 -37.736 19.672 1.00 55.22 272 HIS A C 1
ATOM 2180 O O . HIS A 1 272 ? -27.934 -37.736 18.908 1.00 55.22 272 HIS A O 1
ATOM 2186 N N . THR A 1 273 ? -29.688 -36.671 19.804 1.00 57.31 273 THR A N 1
ATOM 2187 C CA . THR A 1 273 ? -29.343 -35.341 19.277 1.00 57.31 273 THR A CA 1
ATOM 2188 C C . THR A 1 273 ? -29.015 -34.384 20.414 1.00 5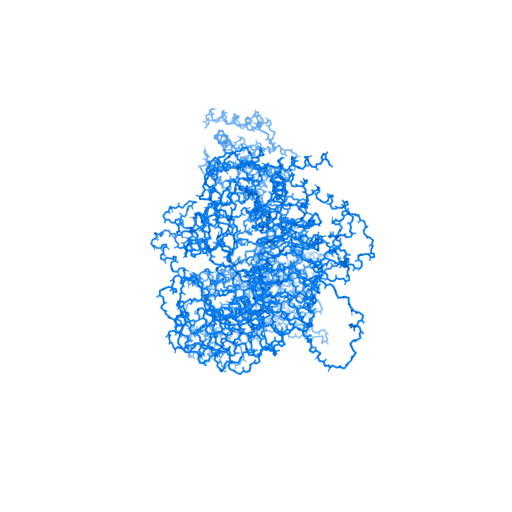7.31 273 THR A C 1
ATOM 2190 O O . THR A 1 273 ? -29.746 -34.313 21.408 1.00 57.31 273 THR A O 1
ATOM 2193 N N . TRP A 1 274 ? -27.945 -33.614 20.245 1.00 64.62 274 TRP A N 1
ATOM 2194 C CA . TRP A 1 274 ? -27.622 -32.462 21.084 1.00 64.62 274 TRP A CA 1
ATOM 2195 C C . TRP A 1 274 ? -27.796 -31.192 20.258 1.00 64.62 274 TRP A C 1
ATOM 2197 O O . TRP A 1 274 ? -27.469 -31.167 19.070 1.00 64.62 274 TRP A O 1
ATOM 2207 N N . TRP A 1 275 ? -28.311 -30.146 20.888 1.00 62.25 275 TRP A N 1
ATOM 2208 C CA . TRP A 1 275 ? -28.606 -28.872 20.250 1.00 62.25 275 TRP A CA 1
ATOM 2209 C C . TRP A 1 275 ? -28.215 -27.725 21.182 1.00 62.25 275 TRP A C 1
ATOM 2211 O O . TRP A 1 275 ? -28.359 -27.832 22.400 1.00 62.25 275 TRP A O 1
ATOM 2221 N N . ASP A 1 276 ? -27.700 -26.649 20.595 1.00 69.44 276 ASP A N 1
ATOM 2222 C CA . ASP A 1 276 ? -27.207 -25.464 21.297 1.00 69.44 276 ASP A CA 1
ATOM 2223 C C . ASP A 1 276 ? -27.391 -24.242 20.396 1.00 69.44 276 ASP A C 1
ATOM 2225 O O . ASP A 1 276 ? -26.634 -24.043 19.450 1.00 69.44 276 ASP A O 1
ATOM 2229 N N . GLU A 1 277 ? -28.410 -23.427 20.679 1.00 65.94 277 GLU A N 1
ATOM 2230 C CA . GLU A 1 277 ? -28.723 -22.184 19.956 1.00 65.94 277 GLU A CA 1
ATOM 2231 C C . GLU A 1 277 ? -27.591 -21.137 19.991 1.00 65.94 277 GLU A C 1
ATOM 2233 O O . GLU A 1 277 ? -27.601 -20.213 19.180 1.00 65.94 277 GLU A O 1
ATOM 2238 N N . SER A 1 278 ? -26.623 -21.256 20.912 1.00 66.62 278 SER A N 1
ATOM 2239 C CA . SER A 1 278 ? -25.652 -20.193 21.206 1.00 66.62 278 SER A CA 1
ATOM 2240 C C . SER A 1 278 ? -24.353 -20.232 20.396 1.00 66.62 278 SER A C 1
ATOM 2242 O O . SER A 1 278 ? -23.606 -19.256 20.431 1.00 66.62 278 SER A O 1
ATOM 2244 N N . ILE A 1 279 ? -24.087 -21.316 19.659 1.00 71.50 279 ILE A N 1
ATOM 2245 C CA . ILE A 1 279 ? -22.825 -21.517 18.927 1.00 71.50 279 ILE A CA 1
ATOM 2246 C C . ILE A 1 279 ? -23.020 -21.532 17.404 1.00 71.50 279 ILE A C 1
ATOM 2248 O O . ILE A 1 279 ? -24.060 -21.960 16.900 1.00 71.50 279 ILE A O 1
ATOM 2252 N N . GLY A 1 280 ? -22.009 -21.079 16.659 1.00 70.62 280 GLY A N 1
ATOM 2253 C CA . GLY A 1 280 ? -22.025 -21.049 15.188 1.00 70.62 280 GLY A CA 1
ATOM 2254 C C . GLY A 1 280 ? -21.581 -22.361 14.526 1.00 70.62 280 GLY A C 1
ATOM 2255 O O . GLY A 1 280 ? -21.040 -23.254 15.183 1.00 70.62 280 GLY A O 1
ATOM 2256 N N . LEU A 1 281 ? -21.744 -22.460 13.200 1.00 70.50 281 LEU A N 1
ATOM 2257 C CA . LEU A 1 281 ? -21.456 -23.682 12.427 1.00 70.50 281 LEU A CA 1
ATOM 2258 C C . LEU A 1 281 ? -20.019 -24.204 12.593 1.00 70.50 281 LEU A C 1
ATOM 2260 O O . LEU A 1 281 ? -19.816 -25.413 12.651 1.00 70.50 281 LEU A O 1
ATOM 2264 N N . GLU A 1 282 ? -19.017 -23.325 12.689 1.00 72.31 282 GLU A N 1
ATOM 2265 C CA . GLU A 1 282 ? -17.618 -23.758 12.831 1.00 72.31 282 GLU A CA 1
ATOM 2266 C C . GLU A 1 282 ? -17.311 -24.269 14.249 1.00 72.31 282 GLU A C 1
ATOM 2268 O O . GLU A 1 282 ? -16.596 -25.254 14.412 1.00 72.31 282 GLU A O 1
ATOM 2273 N N . GLU A 1 283 ? -17.912 -23.685 15.289 1.00 76.25 283 GLU A N 1
ATOM 2274 C CA . GLU A 1 283 ? -17.828 -24.244 16.645 1.00 76.25 283 GLU A CA 1
ATOM 2275 C C . GLU A 1 283 ? -18.593 -25.568 16.748 1.00 76.25 283 GLU A C 1
ATOM 2277 O O . GLU A 1 283 ? -18.128 -26.499 17.404 1.00 76.25 283 GLU A O 1
ATOM 2282 N N . CYS A 1 284 ? -19.728 -25.684 16.051 1.00 73.94 284 CYS A N 1
ATOM 2283 C CA . CYS A 1 284 ? -20.482 -26.925 15.890 1.00 73.94 284 CYS A CA 1
ATOM 2284 C C . CYS A 1 284 ? -19.626 -28.012 15.216 1.00 73.94 284 CYS A C 1
ATOM 2286 O O . CYS A 1 284 ? -19.509 -29.125 15.732 1.00 73.94 284 CYS A O 1
ATOM 2288 N N . ARG A 1 285 ? -18.940 -27.660 14.119 1.00 78.25 285 ARG A N 1
ATOM 2289 C CA . ARG A 1 285 ? -17.973 -28.509 13.414 1.00 78.25 285 ARG A CA 1
ATOM 2290 C C . ARG A 1 285 ? -16.846 -28.959 14.338 1.00 78.25 285 ARG A C 1
ATOM 2292 O O . ARG A 1 285 ? -16.564 -30.150 14.401 1.00 78.25 285 ARG A O 1
ATOM 2299 N N . VAL A 1 286 ? -16.221 -28.042 15.079 1.00 79.19 286 VAL A N 1
ATOM 2300 C CA . VAL A 1 286 ? -15.130 -28.363 16.014 1.00 79.19 286 VAL A CA 1
ATOM 2301 C C . VAL A 1 286 ? -15.621 -29.240 17.173 1.00 79.19 286 VAL A C 1
ATOM 2303 O O . VAL A 1 286 ? -14.964 -30.231 17.490 1.00 79.19 286 VAL A O 1
ATOM 2306 N N . LYS A 1 287 ? -16.784 -28.952 17.778 1.00 78.88 287 LYS A N 1
ATOM 2307 C CA . LYS A 1 287 ? -17.394 -29.814 18.812 1.00 78.88 287 LYS A CA 1
ATOM 2308 C C . LYS A 1 287 ? -17.698 -31.217 18.269 1.00 78.88 287 LYS A C 1
ATOM 2310 O O . LYS A 1 287 ? -17.416 -32.191 18.963 1.00 78.88 287 LYS A O 1
ATOM 2315 N N . CYS A 1 288 ? -18.206 -31.327 17.040 1.00 76.31 288 CYS A N 1
ATOM 2316 C CA . CYS A 1 288 ? -18.502 -32.612 16.409 1.00 76.31 288 CYS A CA 1
ATOM 2317 C C . CYS A 1 288 ? -17.225 -33.401 16.096 1.00 76.31 288 CYS A C 1
ATOM 2319 O O . CYS A 1 288 ? -17.098 -34.544 16.517 1.00 76.31 288 CYS A O 1
ATOM 2321 N N . LEU A 1 289 ? -16.233 -32.778 15.449 1.00 75.25 289 LEU A N 1
ATOM 2322 C CA . LEU A 1 289 ? -14.942 -33.405 15.131 1.00 75.25 289 LEU A CA 1
ATOM 2323 C C . LEU A 1 289 ? -14.166 -33.861 16.379 1.00 75.25 289 LEU A C 1
ATOM 2325 O O . LEU A 1 289 ? -13.428 -34.841 16.311 1.00 75.25 289 LEU A O 1
ATOM 2329 N N . ASN A 1 290 ? -14.343 -33.180 17.515 1.00 76.94 290 ASN A N 1
ATOM 2330 C CA . ASN A 1 290 ? -13.751 -33.568 18.798 1.00 76.94 290 ASN A CA 1
ATOM 2331 C C . ASN A 1 290 ? -14.530 -34.671 19.538 1.00 76.94 290 ASN A C 1
ATOM 2333 O O . ASN A 1 290 ? -14.033 -35.192 20.537 1.00 76.94 290 ASN A O 1
ATOM 2337 N N . SER A 1 291 ? -15.735 -35.033 19.088 1.00 70.44 291 SER A N 1
ATOM 2338 C CA . SER A 1 291 ? -16.554 -36.069 19.714 1.00 70.44 291 SER A CA 1
ATOM 2339 C C . SER A 1 291 ? -16.654 -37.297 18.815 1.00 70.44 291 SER A C 1
ATOM 2341 O O . SER A 1 291 ? -17.384 -37.302 17.830 1.00 70.44 291 SER A O 1
ATOM 2343 N N . CYS A 1 292 ? -15.974 -38.384 19.188 1.00 66.88 292 CYS A N 1
ATOM 2344 C CA . CYS A 1 292 ? -15.982 -39.642 18.429 1.00 66.88 292 CYS A CA 1
ATOM 2345 C C . CYS A 1 292 ? -17.369 -40.299 18.291 1.00 66.88 292 CYS A C 1
ATOM 2347 O O . CYS A 1 292 ? -17.507 -41.248 17.524 1.00 66.88 292 CYS A O 1
ATOM 2349 N N . SER A 1 293 ? -18.372 -39.845 19.050 1.00 66.00 293 SER A N 1
ATOM 2350 C CA . SER A 1 293 ? -19.767 -40.264 18.901 1.00 66.00 293 SER A CA 1
ATOM 2351 C C . SER A 1 293 ? -20.581 -39.358 17.972 1.00 66.00 293 SER A C 1
ATOM 2353 O O . SER A 1 293 ? -21.702 -39.726 17.649 1.00 66.00 293 SER A O 1
ATOM 2355 N N . CYS A 1 294 ? -20.073 -38.197 17.542 1.00 74.56 294 CYS A N 1
ATOM 2356 C CA . CYS A 1 294 ? -20.782 -37.316 16.616 1.00 74.56 294 CYS A CA 1
ATOM 2357 C C . CYS A 1 294 ? -20.704 -37.856 15.180 1.00 74.56 294 CYS A C 1
ATOM 2359 O O . CYS A 1 294 ? -19.624 -38.050 14.625 1.00 74.56 294 CYS A O 1
ATOM 2361 N N . MET A 1 295 ? -21.869 -38.079 14.578 1.00 68.19 295 MET A N 1
ATOM 2362 C CA . MET A 1 295 ? -22.051 -38.692 13.260 1.00 68.19 295 MET A CA 1
ATOM 2363 C C . MET A 1 295 ? -22.344 -37.655 12.168 1.00 68.19 295 MET A C 1
ATOM 2365 O O . MET A 1 295 ? -21.994 -37.862 11.006 1.00 68.19 295 MET A O 1
ATOM 2369 N N . ALA A 1 296 ? -22.975 -36.535 12.532 1.00 73.06 296 ALA A N 1
ATOM 2370 C CA . ALA A 1 296 ? -23.230 -35.394 11.654 1.00 73.06 296 ALA A CA 1
ATOM 2371 C C . ALA A 1 296 ? -23.435 -34.112 12.474 1.00 73.06 296 ALA A C 1
ATOM 2373 O O . ALA A 1 296 ? -23.788 -34.172 13.655 1.00 73.06 296 ALA A O 1
ATOM 2374 N N . TYR A 1 297 ? -23.289 -32.956 11.824 1.00 72.06 297 TYR A N 1
ATOM 2375 C CA . TYR A 1 297 ? -23.626 -31.653 12.394 1.00 72.06 297 TYR A CA 1
ATOM 2376 C C . TYR A 1 297 ? -24.249 -30.722 11.340 1.00 72.06 297 TYR A C 1
ATOM 2378 O O . TYR A 1 297 ? -24.042 -30.901 10.140 1.00 72.06 297 TYR A O 1
ATOM 2386 N N . SER A 1 298 ? -25.042 -29.745 11.779 1.00 69.62 298 SER A N 1
ATOM 2387 C CA . SER A 1 298 ? -25.629 -28.697 10.932 1.00 69.62 298 SER A CA 1
ATOM 2388 C C . SER A 1 298 ? -26.084 -27.508 11.785 1.00 69.62 298 SER A C 1
ATOM 2390 O O . SER A 1 298 ? -26.045 -27.570 13.016 1.00 69.62 298 SER A O 1
ATOM 2392 N N . ASN A 1 299 ? -26.545 -26.439 11.138 1.00 67.06 299 ASN A N 1
ATOM 2393 C CA . ASN A 1 299 ? -27.181 -25.318 11.824 1.00 67.06 299 ASN A CA 1
ATOM 2394 C C . ASN A 1 299 ? -28.648 -25.617 12.182 1.00 67.06 299 ASN A C 1
ATOM 2396 O O . ASN A 1 299 ? -29.339 -26.331 11.454 1.00 67.06 299 ASN A O 1
ATOM 2400 N N . SER A 1 300 ? -29.134 -25.031 13.280 1.00 61.91 300 SER A N 1
ATOM 2401 C CA . SER A 1 300 ? -30.541 -25.104 13.711 1.00 61.91 300 SER A CA 1
ATOM 2402 C C . SER A 1 300 ? -31.434 -24.017 13.092 1.00 61.91 300 SER A C 1
ATOM 2404 O O . SER A 1 300 ? -32.654 -24.160 13.073 1.00 61.91 300 SER A O 1
ATOM 2406 N N . ASP A 1 301 ? -30.842 -22.956 12.538 1.00 55.72 301 ASP A N 1
ATOM 2407 C CA . ASP A 1 301 ? -31.496 -21.914 11.737 1.00 55.72 301 ASP A CA 1
ATOM 2408 C C . ASP A 1 301 ? -30.784 -21.807 10.368 1.00 55.72 301 ASP A C 1
ATOM 2410 O O . ASP A 1 301 ? -29.585 -22.051 10.278 1.00 55.72 301 ASP A O 1
ATOM 2414 N N . ILE A 1 302 ? -31.480 -21.449 9.287 1.00 56.94 302 ILE A N 1
ATOM 2415 C CA . ILE A 1 302 ? -30.904 -21.169 7.955 1.00 56.94 302 ILE A CA 1
ATOM 2416 C C . ILE A 1 302 ? -31.296 -19.777 7.423 1.00 56.94 302 ILE A C 1
ATOM 2418 O O . ILE A 1 302 ? -31.052 -19.456 6.260 1.00 56.94 302 ILE A O 1
ATOM 2422 N N . ARG A 1 303 ? -31.907 -18.919 8.253 1.00 50.62 303 ARG A N 1
ATOM 2423 C CA . ARG A 1 303 ? -32.242 -17.527 7.909 1.00 50.62 303 ARG A CA 1
ATOM 2424 C C . ARG A 1 303 ? -30.999 -16.648 7.879 1.00 50.62 303 ARG A C 1
ATOM 2426 O O . ARG A 1 303 ? -30.436 -16.306 8.922 1.00 50.62 303 ARG A O 1
ATOM 2433 N N . GLY A 1 304 ? -30.629 -16.209 6.679 1.00 53.03 304 GLY A N 1
ATOM 2434 C CA . GLY A 1 304 ? -29.322 -15.601 6.457 1.00 53.03 304 GLY A CA 1
ATOM 2435 C C . GLY A 1 304 ? -28.290 -16.710 6.537 1.00 53.03 304 GLY A C 1
ATOM 2436 O O . GLY A 1 304 ? -28.279 -17.568 5.658 1.00 53.03 304 GLY A O 1
ATOM 2437 N N . GLU A 1 305 ? -27.502 -16.728 7.608 1.00 42.06 305 GLU A N 1
ATOM 2438 C CA . GLU A 1 305 ? -26.657 -17.872 7.943 1.00 42.06 305 GLU A CA 1
ATOM 2439 C C . GLU A 1 305 ? -26.836 -18.228 9.417 1.00 42.06 305 GLU A C 1
ATOM 2441 O O . GLU A 1 305 ? -27.002 -17.364 10.286 1.00 42.06 305 GLU A O 1
ATOM 2446 N N . GLY A 1 306 ? -26.926 -19.531 9.655 1.00 45.88 306 GLY A N 1
ATOM 2447 C CA . GLY A 1 306 ? -27.490 -20.091 10.869 1.00 45.88 306 GLY A CA 1
ATOM 2448 C C . GLY A 1 306 ? -26.688 -19.821 12.128 1.00 45.88 306 GLY A C 1
ATOM 2449 O O . GLY A 1 306 ? -25.513 -20.168 12.215 1.00 45.88 306 GLY A O 1
ATOM 2450 N N . SER A 1 307 ? -27.372 -19.287 13.134 1.00 57.91 307 SER A N 1
ATOM 2451 C CA . SER A 1 307 ? -26.965 -19.415 14.530 1.00 57.91 307 SER A CA 1
ATOM 2452 C C . SER A 1 307 ? -27.540 -20.703 15.111 1.00 57.91 307 SER A C 1
ATOM 2454 O O . SER A 1 307 ? -28.701 -21.025 14.854 1.00 57.91 307 SER A O 1
ATOM 2456 N N . GLY A 1 308 ? -26.758 -21.380 15.943 1.00 60.97 308 GLY A N 1
ATOM 2457 C CA . GLY A 1 308 ? -27.172 -22.561 16.677 1.00 60.97 308 GLY A CA 1
ATOM 2458 C C . GLY A 1 308 ? -26.787 -23.864 15.987 1.00 60.97 308 GLY A C 1
ATOM 2459 O O . GLY A 1 308 ? -26.950 -24.031 14.783 1.00 60.97 308 GLY A O 1
ATOM 2460 N N . CYS A 1 309 ? -26.303 -24.810 16.780 1.00 76.88 309 CYS A N 1
ATOM 2461 C CA . CYS A 1 309 ? -25.783 -26.101 16.359 1.00 76.88 309 CYS A CA 1
ATOM 2462 C C . CYS A 1 309 ? -26.782 -27.226 16.616 1.00 76.88 309 CYS A C 1
ATOM 2464 O O . CYS A 1 309 ? -27.422 -27.266 17.667 1.00 76.88 309 CYS A O 1
ATOM 2466 N N . VAL A 1 310 ? -26.845 -28.182 15.692 1.00 69.94 310 VAL A N 1
ATOM 2467 C CA . VAL A 1 310 ? -27.439 -29.507 15.890 1.00 69.94 310 VAL A CA 1
ATOM 2468 C C . VAL A 1 310 ? -26.351 -30.536 15.612 1.00 69.94 310 VAL A C 1
ATOM 2470 O O . VAL A 1 310 ? -25.754 -30.524 14.537 1.00 69.94 310 VAL A O 1
ATOM 2473 N N . MET A 1 311 ? -26.097 -31.427 16.567 1.00 76.31 311 MET A N 1
ATOM 2474 C CA . MET A 1 311 ? -25.223 -32.590 16.403 1.00 76.31 311 MET A CA 1
ATOM 2475 C C . MET A 1 311 ? -26.027 -33.875 16.596 1.00 76.31 311 MET A C 1
ATOM 2477 O O . MET A 1 311 ? -26.771 -34.018 17.571 1.00 76.31 311 MET A O 1
ATOM 2481 N N . TRP A 1 312 ? -25.836 -34.828 15.686 1.00 71.94 312 TRP A N 1
ATOM 2482 C CA . TRP A 1 312 ? -26.408 -36.171 15.754 1.00 71.94 312 TRP A CA 1
ATOM 2483 C C . TRP A 1 312 ? -25.340 -37.148 16.248 1.00 71.94 312 TRP A C 1
ATOM 2485 O O . TRP A 1 312 ? -24.250 -37.189 15.683 1.00 71.94 312 TRP A O 1
ATOM 2495 N N . PHE A 1 313 ? -25.650 -37.947 17.270 1.00 71.88 313 PHE A N 1
ATOM 2496 C CA . PHE A 1 313 ? -24.742 -38.931 17.887 1.00 71.88 313 PHE A CA 1
ATOM 2497 C C . PHE A 1 313 ? -25.187 -40.378 17.656 1.00 71.88 313 PHE A C 1
ATOM 2499 O O . PHE A 1 313 ? -24.898 -41.269 18.453 1.00 71.88 313 PHE A O 1
ATOM 2506 N N . GLY A 1 314 ? -25.967 -40.588 16.602 1.00 66.31 314 GLY A N 1
ATOM 2507 C CA . GLY A 1 314 ? -26.665 -41.833 16.335 1.00 66.31 314 GLY A CA 1
ATOM 2508 C C . GLY A 1 314 ? -26.772 -42.136 14.849 1.00 66.31 314 GLY A C 1
ATOM 2509 O O . GLY A 1 314 ? -26.236 -41.397 14.019 1.00 66.31 314 GLY A O 1
ATOM 2510 N N . ASP A 1 315 ? -27.493 -43.207 14.515 1.00 68.19 315 ASP A N 1
ATOM 2511 C CA . ASP A 1 315 ? -27.793 -43.556 13.124 1.00 68.19 315 ASP A CA 1
ATOM 2512 C C . ASP A 1 315 ? -28.410 -42.357 12.366 1.00 68.19 315 ASP A C 1
ATOM 2514 O O . ASP A 1 315 ? -29.118 -41.515 12.926 1.00 68.19 315 ASP A O 1
ATOM 2518 N N . LEU A 1 316 ? -28.163 -42.281 11.057 1.00 70.44 316 LEU A N 1
ATOM 2519 C CA . LEU A 1 316 ? -28.802 -41.293 10.185 1.00 70.44 316 LEU A CA 1
ATOM 2520 C C . LEU A 1 316 ? -29.948 -41.967 9.424 1.00 70.44 316 LEU A C 1
ATOM 2522 O O . LEU A 1 316 ? -29.709 -42.900 8.659 1.00 70.44 316 LEU A O 1
ATOM 2526 N N . ILE A 1 317 ? -31.183 -41.501 9.626 1.00 72.88 317 ILE A N 1
ATOM 2527 C CA . ILE A 1 317 ? -32.396 -41.988 8.942 1.00 72.88 317 ILE A CA 1
ATOM 2528 C C . ILE A 1 317 ? -33.076 -40.865 8.152 1.00 72.88 317 ILE A C 1
ATOM 2530 O O . ILE A 1 317 ? -32.953 -39.685 8.499 1.00 72.88 317 ILE A O 1
ATOM 2534 N N . ASP A 1 318 ? -33.836 -41.249 7.124 1.00 69.69 318 ASP A N 1
ATOM 2535 C CA . ASP A 1 318 ? -34.645 -40.347 6.290 1.00 69.69 318 ASP A CA 1
ATOM 2536 C C . ASP A 1 318 ? -33.828 -39.196 5.684 1.00 69.69 318 ASP A C 1
ATOM 2538 O O . ASP A 1 318 ? -34.186 -38.019 5.777 1.00 69.69 318 ASP A O 1
ATOM 2542 N N . MET A 1 319 ? -32.695 -39.556 5.076 1.00 73.06 319 MET A N 1
ATOM 2543 C CA . MET A 1 319 ? -31.887 -38.653 4.259 1.00 73.06 319 MET A CA 1
ATOM 2544 C C . MET A 1 319 ? -32.453 -38.592 2.839 1.00 73.06 319 MET A C 1
ATOM 2546 O O . MET A 1 319 ? -32.748 -39.629 2.243 1.00 73.06 319 MET A O 1
ATOM 2550 N N . LYS A 1 320 ? -32.568 -37.381 2.288 1.00 64.94 320 LYS A N 1
ATOM 2551 C CA . LYS A 1 320 ? -33.061 -37.120 0.931 1.00 64.94 320 LYS A CA 1
ATOM 2552 C C . LYS A 1 320 ? -32.046 -36.269 0.174 1.00 64.94 320 LYS A C 1
ATOM 2554 O O . LYS A 1 320 ? -31.590 -35.250 0.691 1.00 64.94 320 LYS A O 1
ATOM 2559 N N . GLN A 1 321 ? -31.717 -36.655 -1.055 1.00 64.75 321 GLN A N 1
ATOM 2560 C CA . GLN A 1 321 ? -30.852 -35.861 -1.923 1.00 64.75 321 GLN A CA 1
ATOM 2561 C C . GLN A 1 321 ? -31.677 -34.838 -2.711 1.00 64.75 321 GLN A C 1
ATOM 2563 O O . GLN A 1 321 ? -32.522 -35.209 -3.525 1.00 64.75 321 GLN A O 1
ATOM 2568 N N . LEU A 1 322 ? -31.408 -33.553 -2.478 1.00 57.06 322 LEU A N 1
ATOM 2569 C CA . LEU A 1 322 ? -32.024 -32.435 -3.194 1.00 57.06 322 LEU A CA 1
ATOM 2570 C C . LEU A 1 322 ? -31.161 -32.028 -4.399 1.00 57.06 322 LEU A C 1
ATOM 2572 O O . LEU A 1 322 ? -29.932 -32.031 -4.314 1.00 57.06 322 LEU A O 1
ATOM 2576 N N . GLN A 1 323 ? -31.800 -31.661 -5.512 1.00 47.88 323 GLN A N 1
ATOM 2577 C CA . GLN A 1 323 ? -31.140 -30.978 -6.627 1.00 47.88 323 GLN A CA 1
ATOM 2578 C C . GLN A 1 323 ? -31.292 -29.466 -6.436 1.00 47.88 323 GLN A C 1
ATOM 2580 O O . GLN A 1 323 ? -32.380 -28.932 -6.628 1.00 47.88 323 GLN A O 1
ATOM 2585 N N . THR A 1 324 ? -30.214 -28.774 -6.068 1.00 45.00 324 THR A N 1
ATOM 2586 C CA . THR A 1 324 ? -30.166 -27.305 -6.034 1.00 45.00 324 THR A CA 1
ATOM 2587 C C . THR A 1 324 ? -29.188 -26.790 -7.088 1.00 45.00 324 THR A C 1
ATOM 2589 O O . THR A 1 324 ? -28.014 -27.153 -7.084 1.00 45.00 324 THR A O 1
ATOM 2592 N N . GLU A 1 325 ? -29.649 -25.910 -7.984 1.00 35.72 325 GLU A N 1
ATOM 2593 C CA . GLU A 1 325 ? -28.787 -25.252 -8.988 1.00 35.72 325 GLU A CA 1
ATOM 2594 C C . GLU A 1 325 ? -27.847 -24.191 -8.377 1.00 35.72 325 GLU A C 1
ATOM 2596 O O . GLU A 1 325 ? -26.934 -23.706 -9.041 1.00 35.72 325 GLU A O 1
ATOM 2601 N N . ALA A 1 326 ? -28.022 -23.867 -7.091 1.00 38.62 326 ALA A N 1
ATOM 2602 C CA . ALA A 1 326 ? -27.093 -23.075 -6.292 1.00 38.62 326 ALA A CA 1
ATOM 2603 C C . ALA A 1 326 ? -26.469 -23.950 -5.190 1.00 38.62 326 ALA A C 1
ATOM 2605 O O . ALA A 1 326 ? -27.177 -24.620 -4.435 1.00 38.62 326 ALA A O 1
ATOM 2606 N N . GLY A 1 327 ? -25.136 -23.942 -5.092 1.00 33.75 327 GLY A N 1
ATOM 2607 C CA . GLY A 1 327 ? -24.336 -24.855 -4.262 1.00 33.75 327 GLY A CA 1
ATOM 2608 C C . GLY A 1 327 ? -24.376 -24.618 -2.745 1.00 33.75 327 GLY A C 1
ATOM 2609 O O . GLY A 1 327 ? -23.324 -24.552 -2.118 1.00 33.75 327 GLY A O 1
ATOM 2610 N N . ARG A 1 328 ? -25.565 -24.496 -2.142 1.00 36.16 328 ARG A N 1
ATOM 2611 C CA . ARG A 1 328 ? -25.759 -24.487 -0.682 1.00 36.16 328 ARG A CA 1
ATOM 2612 C C . ARG A 1 328 ? -26.061 -25.906 -0.172 1.00 36.16 328 ARG A C 1
ATOM 2614 O O . ARG A 1 328 ? -27.181 -26.377 -0.364 1.00 36.16 328 ARG A O 1
ATOM 2621 N N . PRO A 1 329 ? -25.127 -26.600 0.505 1.00 31.78 329 PRO A N 1
ATOM 2622 C CA . PRO A 1 329 ? -25.444 -27.865 1.159 1.00 31.78 329 PRO A CA 1
ATOM 2623 C C . PRO A 1 329 ? -26.329 -27.612 2.392 1.00 31.78 329 PRO A C 1
ATOM 2625 O O . PRO A 1 329 ? -25.856 -27.107 3.405 1.00 31.78 329 PRO A O 1
ATOM 2628 N N . MET A 1 330 ? -27.609 -28.004 2.337 1.00 41.34 330 MET A N 1
ATOM 2629 C CA . MET A 1 330 ? -28.523 -27.935 3.497 1.00 41.34 330 MET A CA 1
ATOM 2630 C C . MET A 1 330 ? -28.113 -28.860 4.661 1.00 41.34 330 MET A C 1
ATOM 2632 O O . MET A 1 330 ? -28.620 -28.731 5.774 1.00 41.34 330 MET A O 1
ATOM 2636 N N . LEU A 1 331 ? -27.212 -29.811 4.404 1.00 33.94 331 LEU A N 1
ATOM 2637 C CA . LEU A 1 331 ? -26.695 -30.759 5.382 1.00 33.94 331 LEU A CA 1
ATOM 2638 C C . LEU A 1 331 ? -25.212 -30.985 5.071 1.00 33.94 331 LEU A C 1
ATOM 2640 O O . LEU A 1 331 ? -24.874 -31.585 4.048 1.00 33.94 331 LEU A O 1
ATOM 2644 N N . VAL A 1 332 ? -24.320 -30.473 5.925 1.00 32.50 332 VAL A N 1
ATOM 2645 C CA . VAL A 1 332 ? -22.867 -30.644 5.760 1.00 32.50 332 VAL A CA 1
ATOM 2646 C C . VAL A 1 332 ? -22.466 -32.029 6.267 1.00 32.50 332 VAL A C 1
ATOM 2648 O O . VAL A 1 332 ? -21.913 -32.205 7.351 1.00 32.50 332 VAL A O 1
ATOM 2651 N N . LEU A 1 333 ? -22.734 -33.043 5.444 1.00 30.91 333 LEU A N 1
ATOM 2652 C CA . LEU A 1 333 ? -21.947 -34.272 5.477 1.00 30.91 333 LEU A CA 1
ATOM 2653 C C . LEU A 1 333 ? -20.488 -33.903 5.176 1.00 30.91 333 LEU A C 1
ATOM 2655 O O . LEU A 1 333 ? -20.222 -33.168 4.226 1.00 30.91 333 LEU A O 1
ATOM 2659 N N . ILE A 1 334 ? -19.542 -34.406 5.973 1.00 27.83 334 ILE A N 1
ATOM 2660 C CA . ILE A 1 334 ? -18.113 -34.104 5.803 1.00 27.83 334 ILE A CA 1
ATOM 2661 C C . ILE A 1 334 ? -17.590 -34.754 4.512 1.00 27.83 334 ILE A C 1
ATOM 2663 O O . ILE A 1 334 ? -17.105 -35.882 4.535 1.00 27.83 334 ILE A O 1
ATOM 2667 N N . LEU A 1 335 ? -17.665 -34.013 3.402 1.00 24.11 335 LEU A N 1
ATOM 2668 C CA . LEU A 1 335 ? -16.827 -34.099 2.201 1.00 24.11 335 LEU A CA 1
ATOM 2669 C C . LEU A 1 335 ? -16.746 -32.678 1.589 1.00 24.11 335 LEU A C 1
ATOM 2671 O O . LEU A 1 335 ? -17.770 -32.099 1.246 1.00 24.11 335 LEU A O 1
ATOM 2675 N N . GLU A 1 336 ? -15.542 -32.101 1.503 1.00 20.88 336 GLU A N 1
ATOM 2676 C CA . GLU A 1 336 ? -15.275 -30.700 1.096 1.00 20.88 336 GLU A CA 1
ATOM 2677 C C . GLU A 1 336 ? -15.655 -30.352 -0.365 1.00 20.88 336 GLU A C 1
ATOM 2679 O O . GLU A 1 336 ? -15.623 -31.243 -1.213 1.00 20.88 336 GLU A O 1
ATOM 2684 N N . VAL A 1 337 ? -15.898 -29.050 -0.664 1.00 23.44 337 VAL A N 1
ATOM 2685 C CA . VAL A 1 337 ? -15.369 -28.234 -1.811 1.00 23.44 337 VAL A CA 1
ATOM 2686 C C . VAL A 1 337 ? -15.999 -26.799 -1.853 1.00 23.44 337 VAL A C 1
ATOM 2688 O O . VAL A 1 337 ? -16.969 -26.536 -1.151 1.00 23.44 337 VAL A O 1
ATOM 2691 N N . GLN A 1 338 ? -15.388 -25.847 -2.590 1.00 20.98 338 GLN A N 1
ATOM 2692 C CA . GLN A 1 338 ? -15.463 -24.356 -2.488 1.00 20.98 338 GLN A CA 1
ATOM 2693 C C . GLN A 1 338 ? -16.171 -23.623 -3.677 1.00 20.98 338 GLN A C 1
ATOM 2695 O O . GLN A 1 338 ? -16.241 -24.237 -4.736 1.00 20.98 338 GLN A O 1
ATOM 2700 N N . GLN A 1 339 ? -16.559 -22.317 -3.550 1.00 23.05 339 GLN A N 1
ATOM 2701 C CA . GLN A 1 339 ? -16.654 -21.197 -4.574 1.00 23.05 339 GLN A CA 1
ATOM 2702 C C . GLN A 1 339 ? -17.483 -19.958 -4.042 1.00 23.05 339 GLN A C 1
ATOM 2704 O O . GLN A 1 339 ? -18.152 -20.138 -3.032 1.00 23.05 339 GLN A O 1
ATOM 2709 N N . GLN A 1 340 ? -17.621 -18.731 -4.633 1.00 21.33 340 GLN A N 1
ATOM 2710 C CA . GLN A 1 340 ? -16.704 -17.709 -5.249 1.00 21.33 340 GLN A CA 1
ATOM 2711 C C . GLN A 1 340 ? -17.457 -16.366 -5.647 1.00 21.33 340 GLN A C 1
ATOM 2713 O O . GLN A 1 340 ? -18.681 -16.378 -5.693 1.00 21.33 340 GLN A O 1
ATOM 2718 N N . THR A 1 341 ? -16.758 -15.263 -6.048 1.00 23.16 341 THR A N 1
ATOM 2719 C CA . THR A 1 341 ? -17.218 -14.028 -6.826 1.00 23.16 341 THR A CA 1
ATOM 2720 C C . THR A 1 341 ? -18.039 -12.883 -6.135 1.00 23.16 341 THR A C 1
ATOM 2722 O O . THR A 1 341 ? -18.634 -13.151 -5.102 1.00 23.16 341 THR A O 1
ATOM 2725 N N . GLN A 1 342 ? -18.225 -11.606 -6.598 1.00 21.12 342 GLN A N 1
ATOM 2726 C CA . GLN A 1 342 ? -17.475 -10.542 -7.369 1.00 21.12 342 GLN A CA 1
ATOM 2727 C C . GLN A 1 342 ? -18.204 -9.131 -7.352 1.00 21.12 342 GLN A C 1
ATOM 2729 O O . GLN A 1 342 ? -19.381 -9.057 -6.992 1.00 21.12 342 GLN A O 1
ATOM 2734 N N . HIS A 1 343 ? -17.545 -8.057 -7.868 1.00 23.56 343 HIS A N 1
ATOM 2735 C CA . HIS A 1 343 ? -18.055 -6.776 -8.484 1.00 23.56 343 HIS A CA 1
ATOM 2736 C C . HIS A 1 343 ? -18.178 -5.415 -7.716 1.00 23.56 343 HIS A C 1
ATOM 2738 O O . HIS A 1 343 ? -18.199 -5.384 -6.492 1.00 23.56 343 HIS A O 1
ATOM 2744 N N . VAL A 1 344 ? -18.204 -4.302 -8.500 1.00 21.33 344 VAL A N 1
ATOM 2745 C CA . VAL A 1 344 ? -17.536 -2.962 -8.336 1.00 21.33 344 VAL A CA 1
ATOM 2746 C C . VAL A 1 344 ? -18.391 -1.771 -8.863 1.00 21.33 344 VAL A C 1
ATOM 2748 O O . VAL A 1 344 ? -19.046 -1.975 -9.880 1.00 21.33 344 VAL A O 1
ATOM 2751 N N . THR A 1 345 ? -18.296 -0.524 -8.322 1.00 22.94 345 THR A N 1
ATOM 2752 C CA . THR A 1 345 ? -18.525 0.759 -9.089 1.00 22.94 345 THR A CA 1
ATOM 2753 C C . THR A 1 345 ? -17.932 2.057 -8.453 1.00 22.94 345 THR A C 1
ATOM 2755 O O . THR A 1 345 ? -17.441 2.021 -7.331 1.00 22.94 345 THR A O 1
ATOM 2758 N N . SER A 1 346 ? -17.946 3.204 -9.170 1.00 22.95 346 SER A N 1
ATOM 2759 C CA . SER A 1 346 ? -17.251 4.490 -8.864 1.00 22.95 346 SER A CA 1
ATOM 2760 C C . SER A 1 346 ? -18.174 5.712 -8.594 1.00 22.95 346 SER A C 1
ATOM 2762 O O . SER A 1 346 ? -19.373 5.640 -8.849 1.00 22.95 346 SER A O 1
ATOM 2764 N N . CYS A 1 347 ? -17.642 6.855 -8.099 1.00 23.20 347 CYS A N 1
ATOM 2765 C CA . CYS A 1 347 ? -18.434 8.066 -7.760 1.00 23.20 347 CYS A CA 1
ATOM 2766 C C . CYS A 1 347 ? -17.696 9.432 -7.944 1.00 23.20 347 CYS A C 1
ATOM 2768 O O . CYS A 1 347 ? -16.480 9.462 -8.130 1.00 23.20 347 CYS A O 1
ATOM 2770 N N . MET A 1 348 ? -18.433 10.560 -7.894 1.00 22.55 348 MET A N 1
ATOM 2771 C CA . MET A 1 348 ? -18.006 11.956 -8.187 1.00 22.55 348 MET A CA 1
ATOM 2772 C C . MET A 1 348 ? -18.256 12.957 -7.026 1.00 22.55 348 MET A C 1
ATOM 2774 O O . MET A 1 348 ? -19.040 12.689 -6.121 1.00 22.55 348 MET A O 1
ATOM 2778 N N . VAL A 1 349 ? -17.626 14.146 -7.075 1.00 28.52 349 VAL A N 1
ATOM 2779 C CA . VAL A 1 349 ? -17.675 15.213 -6.037 1.00 28.52 349 VAL A CA 1
ATOM 2780 C C . VAL A 1 349 ? -18.423 16.470 -6.528 1.00 28.52 349 VAL A C 1
ATOM 2782 O O . VAL A 1 349 ? -18.440 16.756 -7.722 1.00 28.52 349 VAL A O 1
ATOM 2785 N N . THR A 1 350 ? -19.053 17.238 -5.622 1.00 27.47 350 THR A N 1
ATOM 2786 C CA . THR A 1 350 ? -20.011 18.313 -5.969 1.00 27.47 350 THR A CA 1
ATOM 2787 C C . THR A 1 350 ? -19.592 19.745 -5.583 1.00 27.47 350 THR A C 1
ATOM 2789 O O . THR A 1 350 ? -18.755 19.991 -4.715 1.00 27.47 350 THR A O 1
ATOM 2792 N N . LYS A 1 351 ? -20.255 20.724 -6.223 1.00 28.28 351 LYS A N 1
ATOM 2793 C CA . LYS A 1 351 ? -20.010 22.184 -6.161 1.00 28.28 351 LYS A CA 1
ATOM 2794 C C . LYS A 1 351 ? -20.143 22.819 -4.760 1.00 28.28 351 LYS A C 1
ATOM 2796 O O . LYS A 1 351 ? -19.652 23.925 -4.551 1.00 28.28 351 LYS A O 1
ATOM 2801 N N . SER A 1 352 ? -20.800 22.147 -3.807 1.00 35.78 352 SER A N 1
ATOM 2802 C CA . SER A 1 352 ? -21.010 22.649 -2.436 1.00 35.78 352 SER A CA 1
ATOM 2803 C C . SER A 1 352 ? -19.706 22.698 -1.632 1.00 35.78 352 SER A C 1
ATOM 2805 O O . SER A 1 352 ? -19.355 23.746 -1.084 1.00 35.78 352 SER A O 1
ATOM 2807 N N . SER A 1 353 ? -18.939 21.603 -1.633 1.00 34.28 353 SER A N 1
ATOM 2808 C CA . SER A 1 353 ? -17.716 21.453 -0.833 1.00 34.28 353 SER A CA 1
ATOM 2809 C C . SER A 1 353 ? -16.652 22.504 -1.170 1.00 34.28 353 SER A C 1
ATOM 2811 O O . SER A 1 353 ? -15.919 22.964 -0.296 1.00 34.28 353 SER A O 1
ATOM 2813 N N . LEU A 1 354 ? -16.614 22.942 -2.432 1.00 36.25 354 LEU A N 1
ATOM 2814 C CA . LEU A 1 354 ? -15.641 23.906 -2.946 1.00 36.25 354 LEU A CA 1
ATOM 2815 C C . LEU A 1 354 ? -15.897 25.342 -2.437 1.00 36.25 354 LEU A C 1
ATOM 2817 O O . LEU A 1 354 ? -14.946 26.094 -2.227 1.00 36.25 354 LEU A O 1
ATOM 2821 N N . LYS A 1 355 ? -17.159 25.714 -2.151 1.00 35.22 355 LYS A N 1
ATOM 2822 C CA . LYS A 1 355 ? -17.508 27.026 -1.561 1.00 35.22 355 LYS A CA 1
ATOM 2823 C C . LYS A 1 355 ? -17.005 27.156 -0.115 1.00 35.22 355 LYS A C 1
ATOM 2825 O O . LYS A 1 355 ? -16.485 28.209 0.254 1.00 35.22 355 LYS A O 1
ATOM 2830 N N . ASN A 1 356 ? -17.111 26.089 0.681 1.00 37.91 356 ASN A N 1
ATOM 2831 C CA . ASN A 1 356 ? -16.742 26.108 2.103 1.00 37.91 356 ASN A CA 1
ATOM 2832 C C . ASN A 1 356 ? -15.230 26.283 2.314 1.00 37.91 356 ASN A C 1
ATOM 2834 O O . ASN A 1 356 ? -14.818 27.079 3.156 1.00 37.91 356 ASN A O 1
ATOM 2838 N N . ILE A 1 357 ? -14.402 25.607 1.508 1.00 37.62 357 ILE A N 1
ATOM 2839 C CA . ILE A 1 357 ? -12.934 25.726 1.572 1.00 37.62 357 ILE A CA 1
ATOM 2840 C C . ILE A 1 357 ? -12.493 27.175 1.303 1.00 37.62 357 ILE A C 1
ATOM 2842 O O . ILE A 1 357 ? -11.661 27.717 2.028 1.00 37.62 357 ILE A O 1
ATOM 2846 N N . ILE A 1 358 ? -13.087 27.837 0.304 1.00 35.44 358 ILE A N 1
ATOM 2847 C CA . ILE A 1 358 ? -12.747 29.224 -0.048 1.00 35.44 358 ILE A CA 1
ATOM 2848 C C . ILE A 1 358 ? -13.200 30.208 1.045 1.00 35.44 358 ILE A C 1
ATOM 2850 O O . ILE A 1 358 ? -12.442 31.112 1.389 1.00 35.44 358 ILE A O 1
ATOM 2854 N N . PHE A 1 359 ? -14.386 30.015 1.636 1.00 37.28 359 PHE A N 1
ATOM 2855 C CA . PHE A 1 359 ? -14.891 30.866 2.723 1.00 37.28 359 PHE A CA 1
ATOM 2856 C C . PHE A 1 359 ? -13.988 30.842 3.969 1.00 37.28 359 PHE A C 1
ATOM 2858 O O . PHE A 1 359 ? -13.748 31.886 4.577 1.00 37.28 359 PHE A O 1
ATOM 2865 N N . ILE A 1 360 ? -13.445 29.669 4.315 1.00 34.50 360 ILE A N 1
ATOM 2866 C CA . ILE A 1 360 ? -12.481 29.501 5.415 1.00 34.50 360 ILE A CA 1
ATOM 2867 C C . ILE A 1 360 ? -11.179 30.264 5.119 1.00 34.50 360 ILE A C 1
ATOM 2869 O O . ILE A 1 360 ? -10.649 30.948 5.993 1.00 34.50 360 ILE A O 1
ATOM 2873 N N . LEU A 1 361 ? -10.685 30.209 3.877 1.00 32.16 361 LEU A N 1
ATOM 2874 C CA . LEU A 1 361 ? -9.440 30.872 3.468 1.00 32.16 361 LEU A CA 1
ATOM 2875 C C . LEU A 1 361 ? -9.541 32.409 3.404 1.00 32.16 361 LEU A C 1
ATOM 2877 O O . LEU A 1 361 ? -8.525 33.084 3.570 1.00 32.16 361 LEU A O 1
ATOM 2881 N N . THR A 1 362 ? -10.733 32.979 3.182 1.00 35.28 362 THR A N 1
ATOM 2882 C CA . THR A 1 362 ? -10.958 34.443 3.135 1.00 35.28 362 THR A CA 1
ATOM 2883 C C . THR A 1 362 ? -11.644 35.019 4.380 1.00 35.28 362 THR A C 1
ATOM 2885 O O . THR A 1 362 ? -11.889 36.228 4.443 1.00 35.28 362 THR A O 1
ATOM 2888 N N . ASN A 1 363 ? -11.955 34.160 5.356 1.00 34.84 363 ASN A N 1
ATOM 2889 C CA . ASN A 1 363 ? -12.592 34.448 6.641 1.00 34.84 363 ASN A CA 1
ATOM 2890 C C . ASN A 1 363 ? -13.734 35.488 6.557 1.00 34.84 363 ASN A C 1
ATOM 2892 O O . ASN A 1 363 ? -13.699 36.539 7.197 1.00 34.84 363 ASN A O 1
ATOM 2896 N N . GLY A 1 364 ? -14.733 35.201 5.715 1.00 35.88 364 GLY A N 1
ATOM 2897 C CA . GLY A 1 364 ? -15.987 35.963 5.634 1.00 35.88 364 GLY A CA 1
ATOM 2898 C C . GLY A 1 364 ? -16.018 37.171 4.687 1.00 35.88 364 GLY A C 1
ATOM 2899 O O . GLY A 1 364 ? -17.064 37.804 4.564 1.00 35.88 364 GLY A O 1
ATOM 2900 N N . SER A 1 365 ? -14.927 37.495 3.985 1.00 36.28 365 SER A N 1
ATOM 2901 C CA . SER A 1 365 ? -14.916 38.611 3.019 1.00 36.28 365 SER A CA 1
ATOM 2902 C C . SER A 1 365 ? -15.592 38.220 1.687 1.00 36.28 365 SER A C 1
ATOM 2904 O O . SER A 1 365 ? -15.160 37.238 1.074 1.00 36.28 365 SER A O 1
ATOM 2906 N N . PRO A 1 366 ? -16.611 38.957 1.190 1.00 36.47 366 PRO A N 1
ATOM 2907 C CA . PRO A 1 366 ? -17.348 38.572 -0.014 1.00 36.47 366 PRO A CA 1
ATOM 2908 C C . PRO A 1 366 ? -16.536 38.802 -1.299 1.00 36.47 366 PRO A C 1
ATOM 2910 O O . PRO A 1 366 ? -16.149 39.924 -1.627 1.00 36.47 366 PRO A O 1
ATOM 2913 N N . LEU A 1 367 ? -16.321 37.730 -2.064 1.00 35.44 367 LEU A N 1
ATOM 2914 C CA . LEU A 1 367 ? -15.808 37.780 -3.436 1.00 35.44 367 LEU A CA 1
ATOM 2915 C C . LEU A 1 367 ? -16.980 37.850 -4.425 1.00 35.44 367 LEU A C 1
ATOM 2917 O O . LEU A 1 367 ? -17.914 37.060 -4.332 1.00 35.44 367 LEU A O 1
ATOM 2921 N N . ASN A 1 368 ? -16.913 38.789 -5.373 1.00 43.78 368 ASN A N 1
ATOM 2922 C CA . ASN A 1 368 ? -17.975 39.040 -6.353 1.00 43.78 368 ASN A CA 1
ATOM 2923 C C . ASN A 1 368 ? -18.249 37.802 -7.242 1.00 43.78 368 ASN A C 1
ATOM 2925 O O . ASN A 1 368 ? -17.306 37.215 -7.781 1.00 43.78 368 ASN A O 1
ATOM 2929 N N . GLU A 1 369 ? -19.521 37.419 -7.406 1.00 43.41 369 GLU A N 1
ATOM 2930 C CA . GLU A 1 369 ? -19.932 36.105 -7.941 1.00 43.41 369 GLU A CA 1
ATOM 2931 C C . GLU A 1 369 ? -19.464 35.836 -9.380 1.00 43.41 369 GLU A C 1
ATOM 2933 O O . GLU A 1 369 ? -19.089 34.710 -9.705 1.00 43.41 369 GLU A O 1
ATOM 2938 N N . GLU A 1 370 ? -19.359 36.871 -10.213 1.00 42.44 370 GLU A N 1
ATOM 2939 C CA . GLU A 1 370 ? -18.881 36.777 -11.602 1.00 42.44 370 GLU A CA 1
ATOM 2940 C C . GLU A 1 370 ? -17.444 36.209 -11.713 1.00 42.44 370 GLU A C 1
ATOM 2942 O O . GLU A 1 370 ? -17.072 35.569 -12.701 1.00 42.44 370 GLU A O 1
ATOM 2947 N N . LYS A 1 371 ? -16.615 36.369 -10.668 1.00 37.56 371 LYS A N 1
ATOM 2948 C CA . LYS A 1 371 ? -15.283 35.737 -10.602 1.00 37.56 371 LYS A CA 1
ATOM 2949 C C . LYS A 1 371 ? -15.334 34.263 -10.190 1.00 37.56 371 LYS A C 1
ATOM 2951 O O . LYS A 1 371 ? -14.448 33.509 -10.585 1.00 37.56 371 LYS A O 1
ATOM 2956 N N . LEU A 1 372 ? -16.348 33.844 -9.431 1.00 39.09 372 LEU A N 1
ATOM 2957 C CA . LEU A 1 372 ? -16.539 32.443 -9.036 1.00 39.09 372 LEU A CA 1
ATOM 2958 C C . LEU A 1 372 ? -17.043 31.584 -10.203 1.00 39.09 372 LEU A C 1
ATOM 2960 O O . LEU A 1 372 ? -16.631 30.432 -10.316 1.00 39.09 372 LEU A O 1
ATOM 2964 N N . GLU A 1 373 ? -17.872 32.126 -11.099 1.00 38.66 373 GLU A N 1
ATOM 2965 C CA . GLU A 1 373 ? -18.302 31.386 -12.295 1.00 38.66 373 GLU A CA 1
ATOM 2966 C C . GLU A 1 373 ? -17.159 31.118 -13.277 1.00 38.66 373 GLU A C 1
ATOM 2968 O O . GLU A 1 373 ? -17.073 30.021 -13.826 1.00 38.66 373 GLU A O 1
ATOM 2973 N N . ASN A 1 374 ? -16.245 32.074 -13.465 1.00 35.84 374 ASN A N 1
ATOM 2974 C CA . ASN A 1 374 ? -15.077 31.864 -14.324 1.00 35.84 374 ASN A CA 1
ATOM 2975 C C . ASN A 1 374 ? -14.112 30.810 -13.748 1.00 35.84 374 ASN A C 1
ATOM 2977 O O . ASN A 1 374 ? -13.574 30.010 -14.506 1.00 35.84 374 ASN A O 1
ATOM 2981 N N . LEU A 1 375 ? -13.962 30.735 -12.419 1.00 31.30 375 LEU A N 1
ATOM 2982 C CA . LEU A 1 375 ? -13.183 29.678 -11.755 1.00 31.30 375 LEU A CA 1
ATOM 2983 C C . LEU A 1 375 ? -13.814 28.280 -11.880 1.00 31.30 375 LEU A C 1
ATOM 2985 O O . LEU A 1 375 ? -13.101 27.289 -11.791 1.00 31.30 375 LEU A O 1
ATOM 2989 N N . ALA A 1 376 ? -15.129 28.183 -12.093 1.00 32.81 376 ALA A N 1
ATOM 2990 C CA . ALA A 1 376 ? -15.827 26.905 -12.242 1.00 32.81 376 ALA A CA 1
ATOM 2991 C C . ALA A 1 376 ? -15.769 26.320 -13.669 1.00 32.81 376 ALA A C 1
ATOM 2993 O O . ALA A 1 376 ? -16.268 25.216 -13.878 1.00 32.81 376 ALA A O 1
ATOM 2994 N N . LYS A 1 377 ? -15.208 27.050 -14.647 1.00 32.97 377 LYS A N 1
ATOM 2995 C CA . LYS A 1 377 ? -15.083 26.605 -16.049 1.00 32.97 377 LYS A CA 1
ATOM 2996 C C . LYS A 1 377 ? -13.752 25.927 -16.378 1.00 32.97 377 LYS A C 1
ATOM 2998 O O . LYS A 1 377 ? -13.661 25.295 -17.424 1.00 32.97 377 LYS A O 1
ATOM 3003 N N . GLU A 1 378 ? -12.742 26.050 -15.521 1.00 26.59 378 GLU A N 1
ATOM 3004 C CA . GLU A 1 378 ? -11.466 25.350 -15.685 1.00 26.59 378 GLU A CA 1
ATOM 3005 C C . GLU A 1 378 ? -11.381 24.186 -14.689 1.00 26.59 378 GLU A C 1
ATOM 3007 O O . GLU A 1 378 ? -11.442 24.378 -13.474 1.00 26.59 378 GLU A O 1
ATOM 3012 N N . GLU A 1 379 ? -11.260 22.963 -15.207 1.00 22.53 379 GLU A N 1
ATOM 3013 C CA . GLU A 1 379 ? -11.230 21.732 -14.414 1.00 22.53 379 GLU A CA 1
ATOM 3014 C C . GLU A 1 379 ? -9.902 21.573 -13.655 1.00 22.53 379 GLU A C 1
ATOM 3016 O O . GLU A 1 379 ? -8.951 20.956 -14.132 1.00 22.53 379 GLU A O 1
ATOM 3021 N N . TRP A 1 380 ? -9.837 22.100 -12.431 1.00 24.77 380 TRP A N 1
ATOM 3022 C CA . TRP A 1 380 ? -8.691 21.913 -11.538 1.00 24.77 380 TRP A CA 1
ATOM 3023 C C . TRP A 1 380 ? -8.991 20.865 -10.455 1.00 24.77 380 TRP A C 1
ATOM 3025 O O . TRP A 1 380 ? -9.626 21.156 -9.439 1.00 24.77 380 TRP A O 1
ATOM 3035 N N . GLN A 1 381 ? -8.480 19.642 -10.635 1.00 22.00 381 GLN A N 1
ATOM 3036 C CA . GLN A 1 381 ? -8.456 18.621 -9.580 1.00 22.00 381 GLN A CA 1
ATOM 3037 C C . GLN A 1 381 ? -7.426 18.987 -8.495 1.00 22.00 381 GLN A C 1
ATOM 3039 O O . GLN A 1 381 ? -6.256 18.615 -8.577 1.00 22.00 381 GLN A O 1
ATOM 3044 N N . LEU A 1 382 ? -7.851 19.704 -7.449 1.00 22.55 382 LEU A N 1
ATOM 3045 C CA . LEU A 1 382 ? -7.025 19.906 -6.254 1.00 22.55 382 LEU A CA 1
ATOM 3046 C C . LEU A 1 382 ? -7.151 18.710 -5.295 1.00 22.55 382 LEU A C 1
ATOM 3048 O O . LEU A 1 382 ? -8.094 18.617 -4.511 1.00 22.55 382 LEU A O 1
ATOM 3052 N N . HIS A 1 383 ? -6.163 17.814 -5.307 1.00 22.98 383 HIS A N 1
ATOM 3053 C CA . HIS A 1 383 ? -5.920 16.910 -4.181 1.00 22.98 383 HIS A CA 1
ATOM 3054 C C . HIS A 1 383 ? -5.246 17.681 -3.038 1.00 22.98 383 HIS A C 1
ATOM 3056 O O . HIS A 1 383 ? -4.076 18.047 -3.132 1.00 22.98 383 HIS A O 1
ATOM 3062 N N . ILE A 1 384 ? -5.985 17.914 -1.950 1.00 22.23 384 ILE A N 1
ATOM 3063 C CA . ILE A 1 384 ? -5.449 18.456 -0.695 1.00 22.23 384 ILE A CA 1
ATOM 3064 C C . ILE A 1 384 ? -5.409 17.318 0.331 1.00 22.23 384 ILE A C 1
ATOM 3066 O O . ILE A 1 384 ? -6.417 17.010 0.960 1.00 22.23 384 ILE A O 1
ATOM 3070 N N . SER A 1 385 ? -4.242 16.698 0.513 1.00 22.62 385 SER A N 1
ATOM 3071 C CA . SER A 1 385 ? -3.965 15.850 1.679 1.00 22.62 385 SER A CA 1
ATOM 3072 C C . SER A 1 385 ? -3.454 16.716 2.832 1.00 22.62 385 SER A C 1
ATOM 3074 O O . SER A 1 385 ? -2.532 17.513 2.647 1.00 22.62 385 SER A O 1
ATOM 3076 N N . VAL A 1 386 ? -4.017 16.539 4.029 1.00 24.58 386 VAL A N 1
ATOM 3077 C CA . VAL A 1 386 ? -3.729 17.377 5.213 1.00 24.58 386 VAL A CA 1
ATOM 3078 C C . VAL A 1 386 ? -2.271 17.254 5.702 1.00 24.58 386 VAL A C 1
ATOM 3080 O O . VAL A 1 386 ? -1.747 18.178 6.316 1.00 24.58 386 VAL A O 1
ATOM 3083 N N . GLU A 1 387 ? -1.575 16.167 5.363 1.00 26.30 387 GLU A N 1
ATOM 3084 C CA . GLU A 1 387 ? -0.211 15.866 5.833 1.00 26.30 387 GLU A CA 1
ATOM 3085 C C . GLU A 1 387 ? 0.874 16.845 5.338 1.00 26.30 387 GLU A C 1
ATOM 3087 O O . GLU A 1 387 ? 1.895 17.019 6.001 1.00 26.30 387 GLU A O 1
ATOM 3092 N N . TYR A 1 388 ? 0.657 17.558 4.225 1.00 25.22 388 TYR A N 1
ATOM 3093 C CA . TYR A 1 388 ? 1.675 18.446 3.636 1.00 25.22 388 TYR A CA 1
ATOM 3094 C C . TYR A 1 388 ? 1.643 19.906 4.122 1.00 25.22 388 TYR A C 1
ATOM 3096 O O . TYR A 1 388 ? 2.379 20.747 3.606 1.00 25.22 388 TYR A O 1
ATOM 3104 N N . PHE A 1 389 ? 0.860 20.229 5.159 1.00 23.16 389 PHE A N 1
ATOM 3105 C CA . PHE A 1 389 ? 0.881 21.575 5.753 1.00 23.16 389 PHE A CA 1
ATOM 3106 C C . PHE A 1 389 ? 2.143 21.860 6.596 1.00 23.16 389 PHE A C 1
ATOM 3108 O O . PHE A 1 389 ? 2.481 23.022 6.817 1.00 23.16 389 PHE A O 1
ATOM 3115 N N . HIS A 1 390 ? 2.866 20.819 7.034 1.00 26.05 390 HIS A N 1
ATOM 3116 C CA . HIS A 1 390 ? 4.055 20.951 7.891 1.00 26.05 390 HIS A CA 1
ATOM 3117 C C . HIS A 1 390 ? 5.400 20.942 7.147 1.00 26.05 390 HIS A C 1
ATOM 3119 O O . HIS A 1 390 ? 6.401 21.381 7.714 1.00 26.05 390 HIS A O 1
ATOM 3125 N N . ALA A 1 391 ? 5.457 20.483 5.891 1.00 27.53 391 ALA A N 1
ATOM 3126 C CA . ALA A 1 391 ? 6.709 20.385 5.143 1.00 27.53 391 ALA A CA 1
ATOM 3127 C C . ALA A 1 391 ? 6.537 20.756 3.662 1.00 27.53 391 ALA A C 1
ATOM 3129 O O . ALA A 1 391 ? 5.830 20.091 2.916 1.00 27.53 391 ALA A O 1
ATOM 3130 N N . CYS A 1 392 ? 7.281 21.777 3.225 1.00 23.34 392 CYS A N 1
ATOM 3131 C CA . CYS A 1 392 ? 7.542 22.093 1.817 1.00 23.34 392 CYS A CA 1
ATOM 3132 C C . CYS A 1 392 ? 6.316 22.397 0.926 1.00 23.34 392 CYS A C 1
ATOM 3134 O O . CYS A 1 392 ? 5.995 21.624 0.028 1.00 23.34 392 CYS A O 1
ATOM 3136 N N . ILE A 1 393 ? 5.763 23.614 1.021 1.00 23.25 393 ILE A N 1
ATOM 3137 C CA . ILE A 1 393 ? 5.108 24.244 -0.143 1.00 23.25 393 ILE A CA 1
ATOM 3138 C C . ILE A 1 393 ? 6.207 24.702 -1.120 1.00 23.25 393 ILE A C 1
ATOM 3140 O O . ILE A 1 393 ? 6.982 25.600 -0.772 1.00 23.25 393 ILE A O 1
ATOM 3144 N N . PRO A 1 394 ? 6.283 24.186 -2.362 1.00 27.14 394 PRO A N 1
ATOM 3145 C CA . PRO A 1 394 ? 7.141 24.770 -3.382 1.00 27.14 394 PRO A CA 1
ATOM 3146 C C . PRO A 1 394 ? 6.515 26.094 -3.843 1.00 27.14 394 PRO A C 1
ATOM 3148 O O . PRO A 1 394 ? 5.448 26.111 -4.456 1.00 27.14 394 PRO A O 1
ATOM 3151 N N . LEU A 1 395 ? 7.195 27.219 -3.598 1.00 30.41 395 LEU A N 1
ATOM 3152 C CA . LEU A 1 395 ? 6.722 28.586 -3.896 1.00 30.41 395 LEU A CA 1
ATOM 3153 C C . LEU A 1 395 ? 6.391 28.872 -5.381 1.00 30.41 395 LEU A C 1
ATOM 3155 O O . LEU A 1 395 ? 5.906 29.959 -5.700 1.00 30.41 395 LEU A O 1
ATOM 3159 N N . ARG A 1 396 ? 6.564 27.904 -6.294 1.00 24.44 396 ARG A N 1
ATOM 3160 C CA . ARG A 1 396 ? 6.057 27.975 -7.675 1.00 24.44 396 ARG A CA 1
ATOM 3161 C C . ARG A 1 396 ? 4.555 28.268 -7.735 1.00 24.44 396 ARG A C 1
ATOM 3163 O O . ARG A 1 396 ? 4.159 29.103 -8.544 1.00 24.44 396 ARG A O 1
ATOM 3170 N N . SER A 1 397 ? 3.750 27.674 -6.852 1.00 27.31 397 SER A N 1
ATOM 3171 C CA . SER A 1 397 ? 2.300 27.929 -6.790 1.00 27.31 397 SER A CA 1
ATOM 3172 C C . SER A 1 397 ? 1.971 29.361 -6.337 1.00 27.31 397 SER A C 1
ATOM 3174 O O . SER A 1 397 ? 0.987 29.948 -6.775 1.00 27.31 397 SER A O 1
ATOM 3176 N N . LEU A 1 398 ? 2.834 29.966 -5.513 1.00 25.33 398 LEU A N 1
ATOM 3177 C CA . LEU A 1 398 ? 2.687 31.343 -5.024 1.00 25.33 398 LEU A CA 1
ATOM 3178 C C . LEU A 1 398 ? 3.152 32.398 -6.044 1.00 25.33 398 LEU A C 1
ATOM 3180 O O . LEU A 1 398 ? 2.640 33.516 -6.048 1.00 25.33 398 LEU A O 1
ATOM 3184 N N . CYS A 1 399 ? 4.069 32.064 -6.960 1.00 25.36 399 CYS A N 1
ATOM 3185 C CA . CYS A 1 399 ? 4.510 32.998 -8.005 1.00 25.36 399 CYS A CA 1
ATOM 3186 C C . CYS A 1 399 ? 3.422 33.379 -9.023 1.00 25.36 399 CYS A C 1
ATOM 3188 O O . CYS A 1 399 ? 3.544 34.440 -9.634 1.00 25.36 399 CYS A O 1
ATOM 3190 N N . LEU A 1 400 ? 2.362 32.581 -9.193 1.00 25.91 400 LEU A N 1
ATOM 3191 C CA . LEU A 1 400 ? 1.238 32.926 -10.076 1.00 25.91 400 LEU A CA 1
ATOM 3192 C C . LEU A 1 400 ? 0.246 33.917 -9.437 1.00 25.91 400 LEU A C 1
ATOM 3194 O O . LEU A 1 400 ? -0.456 34.626 -10.153 1.00 25.91 400 LEU A O 1
ATOM 3198 N N . LEU A 1 401 ? 0.258 34.074 -8.107 1.00 25.25 401 LEU A N 1
ATOM 3199 C CA . LEU A 1 401 ? -0.578 35.045 -7.381 1.00 25.25 401 LEU A CA 1
ATOM 3200 C C . LEU A 1 401 ? -0.019 36.483 -7.387 1.00 25.25 401 LEU A C 1
ATOM 3202 O O . LEU A 1 401 ? -0.595 37.381 -6.775 1.00 25.25 401 LEU A O 1
ATOM 3206 N N . LYS A 1 402 ? 1.059 36.748 -8.141 1.00 24.77 402 LYS A N 1
ATOM 3207 C CA . LYS A 1 402 ? 1.766 38.045 -8.225 1.00 24.77 402 LYS A CA 1
ATOM 3208 C C . LYS A 1 402 ? 0.950 39.247 -8.736 1.00 24.77 402 LYS A C 1
ATOM 3210 O O . LYS A 1 402 ? 1.513 40.330 -8.871 1.00 24.77 402 LYS A O 1
ATOM 3215 N N . ARG A 1 403 ? -0.340 39.075 -9.044 1.00 27.14 403 ARG A N 1
ATOM 3216 C CA . ARG A 1 403 ? -1.272 40.155 -9.418 1.00 27.14 403 ARG A CA 1
ATOM 3217 C C . ARG A 1 403 ? -2.068 40.741 -8.243 1.00 27.14 403 ARG A C 1
ATOM 3219 O O . ARG A 1 403 ? -2.840 41.663 -8.483 1.00 27.14 403 ARG A O 1
ATOM 3226 N N . PHE A 1 404 ? -1.886 40.256 -7.011 1.00 26.59 404 PHE A N 1
ATOM 3227 C CA . PHE A 1 404 ? -2.586 40.779 -5.830 1.00 26.59 404 PHE A CA 1
ATOM 3228 C C . PHE A 1 404 ? -1.663 41.415 -4.777 1.00 26.59 404 PHE A C 1
ATOM 3230 O O . PHE A 1 404 ? -0.463 41.153 -4.718 1.00 26.59 404 PHE A O 1
ATOM 3237 N N . ASP A 1 405 ? -2.271 42.315 -4.001 1.00 31.02 405 ASP A N 1
ATOM 3238 C CA . ASP A 1 405 ? -1.659 43.358 -3.171 1.00 31.02 405 ASP A CA 1
ATOM 3239 C C . ASP A 1 405 ? -0.644 42.845 -2.122 1.00 31.02 405 ASP A C 1
ATOM 3241 O O . ASP A 1 405 ? -0.848 41.830 -1.448 1.00 31.02 405 ASP A O 1
ATOM 3245 N N . GLN A 1 406 ? 0.448 43.598 -1.944 1.00 33.44 406 GLN A N 1
ATOM 3246 C CA . GLN A 1 406 ? 1.540 43.301 -1.016 1.00 33.44 406 GLN A CA 1
ATOM 3247 C C . GLN A 1 406 ? 1.094 43.205 0.450 1.00 33.44 406 GLN A C 1
ATOM 3249 O O . GLN A 1 406 ? 1.713 42.448 1.204 1.00 33.44 406 GLN A O 1
ATOM 3254 N N . GLN A 1 407 ? 0.031 43.908 0.868 1.00 32.53 407 GLN A N 1
ATOM 3255 C CA . GLN A 1 407 ? -0.433 43.846 2.264 1.00 32.53 407 GLN A CA 1
ATOM 3256 C C . GLN A 1 407 ? -0.898 42.446 2.698 1.00 32.53 407 GLN A C 1
ATOM 3258 O O . GLN A 1 407 ? -0.742 42.090 3.871 1.00 32.53 407 GLN A O 1
ATOM 3263 N N . LEU A 1 408 ? -1.439 41.631 1.782 1.00 29.03 408 LEU A N 1
ATOM 3264 C CA . LEU A 1 408 ? -1.969 40.309 2.133 1.00 29.03 408 LEU A CA 1
ATOM 3265 C C . LEU A 1 408 ? -0.847 39.347 2.562 1.00 29.03 408 LEU A C 1
ATOM 3267 O O . LEU A 1 408 ? -0.968 38.649 3.569 1.00 29.03 408 LEU A O 1
ATOM 3271 N N . ASN A 1 409 ? 0.282 39.381 1.846 1.00 29.88 409 ASN A N 1
ATOM 3272 C CA . ASN A 1 409 ? 1.437 38.512 2.093 1.00 29.88 409 ASN A CA 1
ATOM 3273 C C . ASN A 1 409 ? 2.038 38.712 3.494 1.00 29.88 409 ASN A C 1
ATOM 3275 O O . ASN A 1 409 ? 2.396 37.741 4.160 1.00 29.88 409 ASN A O 1
ATOM 3279 N N . PHE A 1 410 ? 2.118 39.958 3.975 1.00 31.94 410 PHE A N 1
ATOM 3280 C CA . PHE A 1 410 ? 2.723 40.250 5.279 1.00 31.94 410 PHE A CA 1
ATOM 3281 C C . PHE A 1 410 ? 1.857 39.764 6.455 1.00 31.94 410 PHE A C 1
ATOM 3283 O O . PHE A 1 410 ? 2.387 39.261 7.446 1.00 31.94 410 PHE A O 1
ATOM 3290 N N . LYS A 1 411 ? 0.523 39.851 6.333 1.00 29.80 411 LYS A N 1
ATOM 3291 C CA . LYS A 1 411 ? -0.423 39.365 7.356 1.00 29.80 411 LYS A CA 1
ATOM 3292 C C . LYS A 1 411 ? -0.394 37.843 7.515 1.00 29.80 411 LYS A C 1
ATOM 3294 O O . LYS A 1 411 ? -0.477 37.356 8.641 1.00 29.80 411 LYS A O 1
ATOM 3299 N N . ILE A 1 412 ? -0.236 37.104 6.414 1.00 31.05 412 ILE A N 1
ATOM 3300 C CA . ILE A 1 412 ? -0.128 35.636 6.433 1.00 31.05 412 ILE A CA 1
ATOM 3301 C C . ILE A 1 412 ? 1.151 35.207 7.170 1.00 31.05 412 ILE A C 1
ATOM 3303 O O . ILE A 1 412 ? 1.085 34.412 8.107 1.00 31.05 412 ILE A O 1
ATOM 3307 N N . ILE A 1 413 ? 2.302 35.795 6.820 1.00 29.73 413 ILE A N 1
ATOM 3308 C CA . ILE A 1 413 ? 3.605 35.461 7.427 1.00 29.73 413 ILE A CA 1
ATOM 3309 C C . ILE A 1 413 ? 3.643 35.807 8.926 1.00 29.73 413 ILE A C 1
ATOM 3311 O O . ILE A 1 413 ? 4.149 35.024 9.730 1.00 29.73 413 ILE A O 1
ATOM 3315 N N . TYR A 1 414 ? 3.091 36.958 9.327 1.00 30.81 414 TYR A N 1
ATOM 3316 C CA . TYR A 1 414 ? 3.091 37.378 10.733 1.00 30.81 414 TYR A CA 1
ATOM 3317 C C . TYR A 1 414 ? 2.277 36.431 11.632 1.00 30.81 414 TYR A C 1
ATOM 3319 O O . TYR A 1 414 ? 2.726 36.070 12.721 1.00 30.81 414 TYR A O 1
ATOM 3327 N N . ASN A 1 415 ? 1.110 35.974 11.165 1.00 29.38 415 ASN A N 1
ATOM 3328 C CA . ASN A 1 415 ? 0.264 35.061 11.936 1.00 29.38 415 ASN A CA 1
ATOM 3329 C C . ASN A 1 415 ? 0.826 33.631 12.000 1.00 29.38 415 ASN A C 1
ATOM 3331 O O . ASN A 1 415 ? 0.676 32.983 13.036 1.00 29.38 415 ASN A O 1
ATOM 3335 N N . PHE A 1 416 ? 1.526 33.165 10.958 1.00 31.59 416 PHE A N 1
ATOM 3336 C CA . PHE A 1 416 ? 2.175 31.846 10.946 1.00 31.59 416 PHE A CA 1
ATOM 3337 C C . PHE A 1 416 ? 3.199 31.701 12.089 1.00 31.59 416 PHE A C 1
ATOM 3339 O O . PHE A 1 416 ? 3.171 30.732 12.845 1.00 31.59 416 PHE A O 1
ATOM 3346 N N . ASN A 1 417 ? 4.035 32.725 12.299 1.00 27.86 417 ASN A N 1
ATOM 3347 C CA . ASN A 1 417 ? 5.012 32.744 13.395 1.00 27.86 417 ASN A CA 1
ATOM 3348 C C . ASN A 1 417 ? 4.366 32.831 14.790 1.00 27.86 417 ASN A C 1
ATOM 3350 O O . ASN A 1 417 ? 4.929 32.328 15.762 1.00 27.86 417 ASN A O 1
ATOM 3354 N N . LYS A 1 418 ? 3.187 33.459 14.911 1.00 27.56 418 LYS A N 1
ATOM 3355 C CA . LYS A 1 418 ? 2.490 33.587 16.200 1.00 27.56 418 LYS A CA 1
ATOM 3356 C C . LYS A 1 418 ? 1.906 32.254 16.680 1.00 27.56 418 LYS A C 1
ATOM 3358 O O . LYS A 1 418 ? 1.870 32.024 17.884 1.00 27.56 418 LYS A O 1
ATOM 3363 N N . TYR A 1 419 ? 1.491 31.379 15.761 1.00 28.38 419 TYR A N 1
ATOM 3364 C CA . TYR A 1 419 ? 0.989 30.041 16.095 1.00 28.38 419 TYR A CA 1
ATOM 3365 C C . TYR A 1 419 ? 2.105 29.132 16.637 1.00 28.38 419 TYR A C 1
ATOM 3367 O O . TYR A 1 419 ? 1.956 28.547 17.708 1.00 28.38 419 TYR A O 1
ATOM 3375 N N . PHE A 1 420 ? 3.266 29.120 15.971 1.00 28.34 420 PHE A N 1
ATOM 3376 C CA . PHE A 1 420 ? 4.435 28.321 16.370 1.00 28.34 420 PHE A CA 1
ATOM 3377 C C . PHE A 1 420 ? 4.934 28.629 17.797 1.00 28.34 420 PHE A C 1
ATOM 3379 O O . PHE A 1 420 ? 5.397 27.740 18.510 1.00 28.34 420 PHE A O 1
ATOM 3386 N N . ALA A 1 421 ? 4.816 29.888 18.236 1.00 27.09 421 ALA A N 1
ATOM 3387 C CA . ALA A 1 421 ? 5.203 30.311 19.583 1.00 27.09 421 ALA A CA 1
ATOM 3388 C C . ALA A 1 421 ? 4.237 29.831 20.687 1.00 27.09 421 ALA A C 1
ATOM 3390 O O . ALA A 1 421 ? 4.647 29.698 21.838 1.00 27.09 421 ALA A O 1
ATOM 3391 N N . ILE A 1 422 ? 2.967 29.574 20.353 1.00 28.02 422 ILE A N 1
ATOM 3392 C CA . ILE A 1 422 ? 1.966 29.047 21.296 1.00 28.02 422 ILE A CA 1
ATOM 3393 C C . ILE A 1 422 ? 2.126 27.526 21.438 1.00 28.02 422 ILE A C 1
ATOM 3395 O O . ILE A 1 422 ? 2.012 26.997 22.542 1.00 28.02 422 ILE A O 1
ATOM 3399 N N . GLU A 1 423 ? 2.454 26.828 20.347 1.00 29.62 423 GLU A N 1
ATOM 3400 C CA . GLU A 1 423 ? 2.593 25.367 20.328 1.00 29.62 423 GLU A CA 1
ATOM 3401 C C . GLU A 1 423 ? 3.664 24.863 21.311 1.00 29.62 423 GLU A C 1
ATOM 3403 O O . GLU A 1 423 ? 3.357 24.028 22.165 1.00 29.62 423 GLU A O 1
ATOM 3408 N N . MET A 1 424 ? 4.875 25.437 21.289 1.00 25.50 424 MET A N 1
ATOM 3409 C CA . MET A 1 424 ? 5.959 25.041 22.209 1.00 25.50 424 MET A CA 1
ATOM 3410 C C . MET A 1 424 ? 5.641 25.293 23.693 1.00 25.50 424 MET A C 1
ATOM 3412 O O . MET A 1 424 ? 6.176 24.600 24.557 1.00 25.50 424 MET A O 1
ATOM 3416 N N . ALA A 1 425 ? 4.766 26.256 24.005 1.00 27.16 425 ALA A N 1
ATOM 3417 C CA . ALA A 1 425 ? 4.329 26.526 25.376 1.00 27.16 425 ALA A CA 1
ATOM 3418 C C . ALA A 1 425 ? 3.256 25.536 25.873 1.00 27.16 425 ALA A C 1
ATOM 3420 O O . ALA A 1 425 ? 3.018 25.444 27.075 1.00 27.16 425 ALA A O 1
ATOM 3421 N N . SER A 1 426 ? 2.601 24.803 24.965 1.00 26.94 426 SER A N 1
ATOM 3422 C CA . SER A 1 426 ? 1.523 23.863 25.299 1.00 26.94 426 SER A CA 1
ATOM 3423 C C . SER A 1 426 ? 2.016 22.438 25.580 1.00 26.94 426 SER A C 1
ATOM 3425 O O . SER A 1 426 ? 1.445 21.744 26.420 1.00 26.94 426 SER A O 1
ATOM 3427 N N . THR A 1 427 ? 3.112 22.009 24.947 1.00 25.72 427 THR A N 1
ATOM 3428 C CA . THR A 1 427 ? 3.642 20.640 25.077 1.00 25.72 427 THR A CA 1
ATOM 3429 C C . THR A 1 427 ? 4.404 20.370 26.377 1.00 25.72 427 THR A C 1
ATOM 3431 O O . THR A 1 427 ? 4.569 19.210 26.743 1.00 25.72 427 THR A O 1
ATOM 3434 N N . SER A 1 428 ? 4.849 21.398 27.106 1.00 26.58 428 SER A N 1
ATOM 3435 C CA . SER A 1 428 ? 5.572 21.227 28.379 1.00 26.58 428 SER A CA 1
ATOM 3436 C C . SER A 1 428 ? 4.671 20.862 29.566 1.00 26.58 428 SER A C 1
ATOM 3438 O O . SER A 1 428 ? 5.136 20.208 30.495 1.00 26.58 428 SER A O 1
ATOM 3440 N N . ASN A 1 429 ? 3.388 21.239 29.540 1.00 24.42 429 ASN A N 1
ATOM 3441 C CA . ASN A 1 429 ? 2.469 21.058 30.674 1.00 24.42 429 ASN A CA 1
ATOM 3442 C C . ASN A 1 429 ? 1.684 19.731 30.657 1.00 24.42 429 ASN A C 1
ATOM 3444 O O . ASN A 1 429 ? 0.950 19.453 31.603 1.00 24.42 429 ASN A O 1
ATOM 3448 N N . ALA A 1 430 ? 1.823 18.909 29.611 1.00 26.47 430 ALA A N 1
ATOM 3449 C CA . ALA A 1 430 ? 1.124 17.623 29.500 1.00 26.47 430 ALA A CA 1
ATOM 3450 C C . ALA A 1 430 ? 1.894 16.435 30.112 1.00 26.47 430 ALA A C 1
ATOM 3452 O O . ALA A 1 430 ? 1.314 15.367 30.294 1.00 26.47 430 ALA A O 1
ATOM 3453 N N . ILE A 1 431 ? 3.173 16.607 30.476 1.00 23.98 431 ILE A N 1
ATOM 3454 C CA . ILE A 1 431 ? 3.952 15.591 31.206 1.00 23.98 431 ILE A CA 1
ATOM 3455 C C . ILE A 1 431 ? 3.637 15.706 32.706 1.00 23.98 431 ILE A C 1
ATOM 3457 O O . ILE A 1 431 ? 4.487 16.043 33.531 1.00 23.98 431 ILE A O 1
ATOM 3461 N N . ILE A 1 432 ? 2.378 15.441 33.063 1.00 24.94 432 ILE A N 1
ATOM 3462 C CA . ILE A 1 432 ? 2.006 15.187 34.456 1.00 24.94 432 ILE A CA 1
ATOM 3463 C C . ILE A 1 432 ? 2.571 13.816 34.832 1.00 24.94 432 ILE A C 1
ATOM 3465 O O . ILE A 1 432 ? 2.417 12.834 34.111 1.00 24.94 432 ILE A O 1
ATOM 3469 N N . GLN A 1 433 ? 3.279 13.787 35.956 1.00 21.97 433 GLN A N 1
ATOM 3470 C CA . GLN A 1 433 ? 4.093 12.674 36.430 1.00 21.97 433 GLN A CA 1
ATOM 3471 C C . GLN A 1 433 ? 3.307 11.355 36.565 1.00 21.97 433 GLN A C 1
ATOM 3473 O O . GLN A 1 433 ? 2.687 11.094 37.593 1.00 21.97 433 GLN A O 1
ATOM 3478 N N . CYS A 1 434 ? 3.432 10.460 35.584 1.00 24.53 434 CYS A N 1
ATOM 3479 C CA . CYS A 1 434 ? 3.178 9.032 35.781 1.00 24.53 434 CYS A CA 1
ATOM 3480 C C . CYS A 1 434 ? 4.384 8.406 36.500 1.00 24.53 434 CYS A C 1
ATOM 3482 O O . CYS A 1 434 ? 5.263 7.816 35.872 1.00 24.53 434 CYS A O 1
ATOM 3484 N N . THR A 1 435 ? 4.464 8.565 37.823 1.00 22.62 435 THR A N 1
ATOM 3485 C CA . THR A 1 435 ? 5.495 7.913 38.641 1.00 22.62 435 THR A CA 1
ATOM 3486 C C . THR A 1 435 ? 5.276 6.402 38.685 1.00 22.62 435 THR A C 1
ATOM 3488 O O . THR A 1 435 ? 4.329 5.894 39.282 1.00 22.62 435 THR A O 1
ATOM 3491 N N . SER A 1 436 ? 6.206 5.656 38.095 1.00 25.81 436 SER A N 1
ATOM 3492 C CA . SER A 1 436 ? 6.235 4.193 38.088 1.00 25.81 436 SER A CA 1
ATOM 3493 C C . SER A 1 436 ? 6.592 3.615 39.469 1.00 25.81 436 SER A C 1
ATOM 3495 O O . SER A 1 436 ? 7.727 3.195 39.686 1.00 25.81 436 SER A O 1
ATOM 3497 N N . SER A 1 437 ? 5.661 3.631 40.433 1.00 23.55 437 SER A N 1
ATOM 3498 C CA . SER A 1 437 ? 5.855 2.981 41.748 1.00 23.55 437 SER A CA 1
ATOM 3499 C C . SER A 1 437 ? 4.568 2.759 42.563 1.00 23.55 437 SER A C 1
ATOM 3501 O O . SER A 1 437 ? 4.368 3.343 43.622 1.00 23.55 437 SER A O 1
ATOM 3503 N N . SER A 1 438 ? 3.731 1.812 42.139 1.00 26.09 438 SER A N 1
ATOM 3504 C CA . SER A 1 438 ? 3.070 0.918 43.102 1.00 26.09 438 SER A CA 1
ATOM 3505 C C . SER A 1 438 ? 2.829 -0.442 42.453 1.00 26.09 438 SER A C 1
ATOM 3507 O O . SER A 1 438 ? 2.343 -0.536 41.329 1.00 26.09 438 SER A O 1
ATOM 3509 N N . SER A 1 439 ? 3.238 -1.507 43.140 1.00 27.80 439 SER A N 1
ATOM 3510 C CA . SER A 1 439 ? 2.925 -2.880 42.754 1.00 27.80 439 SER A CA 1
ATOM 3511 C C . SER A 1 439 ? 1.410 -3.071 42.805 1.00 27.80 439 SER A C 1
ATOM 3513 O O . SER A 1 439 ? 0.819 -2.917 43.875 1.00 27.80 439 SER A O 1
ATOM 3515 N N . SER A 1 440 ? 0.786 -3.405 41.678 1.00 33.81 440 SER A N 1
ATOM 3516 C CA . SER A 1 440 ? -0.662 -3.588 41.583 1.00 33.81 440 SER A CA 1
ATOM 3517 C C . SER A 1 440 ? -1.139 -4.755 42.453 1.00 33.81 440 SER A C 1
ATOM 3519 O O . SER A 1 440 ? -1.035 -5.917 42.056 1.00 33.81 440 SER A O 1
ATOM 3521 N N . SER A 1 441 ? -1.702 -4.462 43.626 1.00 39.53 441 SER A N 1
ATOM 3522 C CA . SER A 1 441 ? -2.538 -5.419 44.348 1.00 39.53 441 SER A CA 1
ATOM 3523 C C . SER A 1 441 ? -3.860 -5.556 43.593 1.00 39.53 441 SER A C 1
ATOM 3525 O O . SER A 1 441 ? -4.668 -4.626 43.593 1.00 39.53 441 SER A O 1
ATOM 3527 N N . SER A 1 442 ? -4.087 -6.690 42.933 1.00 56.38 442 SER A N 1
ATOM 3528 C CA . SER A 1 442 ? -5.391 -6.999 42.346 1.00 56.38 442 SER A CA 1
ATOM 3529 C C . SER A 1 442 ? -6.393 -7.284 43.464 1.00 56.38 442 SER A C 1
ATOM 3531 O O . SER A 1 442 ? -6.310 -8.326 44.116 1.00 56.38 442 SER A O 1
ATOM 3533 N N . PHE A 1 443 ? -7.320 -6.357 43.690 1.00 70.50 443 PHE A N 1
ATOM 3534 C CA . PHE A 1 443 ? -8.494 -6.592 44.526 1.00 70.50 443 PHE A CA 1
ATOM 3535 C C . PHE A 1 443 ? -9.385 -7.663 43.873 1.00 70.50 443 PHE A C 1
ATOM 3537 O O . PHE A 1 443 ? -9.561 -7.660 42.656 1.00 70.50 443 PHE A O 1
ATOM 3544 N N . GLU A 1 444 ? -9.910 -8.587 44.679 1.00 75.81 444 GLU A N 1
ATOM 3545 C CA . GLU A 1 444 ? -10.807 -9.669 44.242 1.00 75.81 444 GLU A CA 1
ATOM 3546 C C . GLU A 1 444 ? -12.219 -9.132 43.953 1.00 75.81 444 GLU A C 1
ATOM 3548 O O . GLU A 1 444 ? -12.897 -9.632 43.062 1.00 75.81 444 GLU A O 1
ATOM 3553 N N . TYR A 1 445 ? -12.626 -8.066 44.654 1.00 84.81 445 TYR A N 1
ATOM 3554 C CA . TYR A 1 445 ? -13.899 -7.371 44.451 1.00 84.81 445 TYR A CA 1
ATOM 3555 C C . TYR A 1 445 ? -13.679 -5.852 44.399 1.00 84.81 445 TYR A C 1
ATOM 3557 O O . TYR A 1 445 ? -12.819 -5.295 45.087 1.00 84.81 445 TYR A O 1
ATOM 3565 N N . ASP A 1 446 ? -14.494 -5.147 43.619 1.00 86.00 446 ASP A N 1
ATOM 3566 C CA . ASP A 1 446 ? -14.489 -3.682 43.590 1.00 86.00 446 ASP A CA 1
ATOM 3567 C C . ASP A 1 446 ? -15.095 -3.095 44.869 1.00 86.00 446 ASP A C 1
ATOM 3569 O O . ASP A 1 446 ? -14.616 -2.084 45.384 1.00 86.00 446 ASP A O 1
ATOM 3573 N N . VAL A 1 447 ? -16.167 -3.716 45.374 1.00 91.62 447 VAL A N 1
ATOM 3574 C CA . VAL A 1 447 ? -16.957 -3.203 46.501 1.00 91.62 447 VAL A CA 1
ATOM 3575 C C . VAL A 1 447 ? -17.336 -4.334 47.456 1.00 91.62 447 VAL A C 1
ATOM 3577 O O . VAL A 1 447 ? -17.989 -5.288 47.046 1.00 91.62 447 VAL A O 1
ATOM 3580 N N . PHE A 1 448 ? -17.027 -4.203 48.745 1.00 92.81 448 PHE A N 1
ATOM 3581 C CA . PHE A 1 448 ? -17.665 -5.009 49.789 1.00 92.81 448 PHE A CA 1
ATOM 3582 C C . PHE A 1 448 ? -18.900 -4.279 50.311 1.00 92.81 448 PHE A C 1
ATOM 3584 O O . PHE A 1 448 ? -18.805 -3.101 50.663 1.00 92.81 448 PHE A O 1
ATOM 3591 N N . VAL A 1 449 ? -20.039 -4.965 50.418 1.00 92.81 449 VAL A N 1
ATOM 3592 C CA . VAL A 1 449 ? -21.262 -4.395 51.002 1.00 92.81 449 VAL A CA 1
ATOM 3593 C C . VAL A 1 449 ? -21.595 -5.126 52.301 1.00 92.81 449 VAL A C 1
ATOM 3595 O O . VAL A 1 449 ? -22.007 -6.281 52.265 1.00 92.81 449 VAL A O 1
ATOM 3598 N N . SER A 1 450 ? -21.462 -4.444 53.440 1.00 91.62 450 SER A N 1
ATOM 3599 C CA . SER A 1 450 ? -21.937 -4.931 54.743 1.00 91.62 450 SER A CA 1
ATOM 3600 C C . SER A 1 450 ? -23.347 -4.402 55.010 1.00 91.62 450 SER A C 1
ATOM 3602 O O . SER A 1 450 ? -23.606 -3.201 54.892 1.00 91.62 450 SER A O 1
ATOM 3604 N N . PHE A 1 451 ? -24.287 -5.295 55.319 1.00 91.38 451 PHE A N 1
ATOM 3605 C CA . PHE A 1 451 ? -25.704 -4.968 55.504 1.00 91.38 451 PHE A CA 1
ATOM 3606 C C . PHE A 1 451 ? -26.422 -6.041 56.325 1.00 91.38 451 PHE A C 1
ATOM 3608 O O . PHE A 1 451 ? -26.020 -7.205 56.348 1.00 91.38 451 PHE A O 1
ATOM 3615 N N . ARG A 1 452 ? -27.545 -5.685 56.959 1.00 88.12 452 ARG A N 1
ATOM 3616 C CA . ARG A 1 452 ? -28.430 -6.680 57.574 1.00 88.12 452 ARG A CA 1
ATOM 3617 C C . ARG A 1 452 ? -29.328 -7.301 56.503 1.00 88.12 452 ARG A C 1
ATOM 3619 O O . ARG A 1 452 ? -30.252 -6.668 55.998 1.00 88.12 452 ARG A O 1
ATOM 3626 N N . GLY A 1 453 ? -29.070 -8.569 56.178 1.00 83.38 453 GLY A N 1
ATOM 3627 C CA . GLY A 1 453 ? -29.792 -9.281 55.118 1.00 83.38 453 GLY A CA 1
ATOM 3628 C C . GLY A 1 453 ? -31.314 -9.353 55.306 1.00 83.38 453 GLY A C 1
ATOM 3629 O O . GLY A 1 453 ? -32.050 -9.223 54.335 1.00 83.38 453 GLY A O 1
ATOM 3630 N N . GLU A 1 454 ? -31.797 -9.504 56.540 1.00 82.31 454 GLU A N 1
ATOM 3631 C CA . GLU A 1 454 ? -33.241 -9.537 56.840 1.00 82.31 454 GLU A CA 1
ATOM 3632 C C . GLU A 1 454 ? -33.954 -8.208 56.532 1.00 82.31 454 GLU A C 1
ATOM 3634 O O . GLU A 1 454 ? -35.127 -8.220 56.164 1.00 82.31 454 GLU A O 1
ATOM 3639 N N . ASP A 1 455 ? -33.235 -7.086 56.598 1.00 85.19 455 ASP A N 1
ATOM 3640 C CA . ASP A 1 455 ? -33.814 -5.743 56.536 1.00 85.19 455 ASP A CA 1
ATOM 3641 C C . ASP A 1 455 ? -33.818 -5.190 55.099 1.00 85.19 455 ASP A C 1
ATOM 3643 O O . ASP A 1 455 ? -34.745 -4.477 54.701 1.00 85.19 455 ASP A O 1
ATOM 3647 N N . THR A 1 456 ? -32.769 -5.490 54.314 1.00 87.62 456 THR A N 1
ATOM 3648 C CA . THR A 1 456 ? -32.521 -4.812 53.024 1.00 87.62 456 THR A CA 1
ATOM 3649 C C . THR A 1 456 ? -32.207 -5.707 51.819 1.00 87.62 456 THR A C 1
ATOM 3651 O O . THR A 1 456 ? -32.189 -5.196 50.694 1.00 87.62 456 THR A O 1
ATOM 3654 N N . ARG A 1 457 ? -31.993 -7.028 51.987 1.00 85.19 457 ARG A N 1
ATOM 3655 C CA . ARG A 1 457 ? -31.546 -7.937 50.896 1.00 85.19 457 ARG A CA 1
ATOM 3656 C C . ARG A 1 457 ? -32.465 -7.908 49.672 1.00 85.19 457 ARG A C 1
ATOM 3658 O O . ARG A 1 457 ? -31.977 -7.849 48.549 1.00 85.19 457 ARG A O 1
ATOM 3665 N N . ASN A 1 458 ? -33.779 -7.908 49.901 1.00 82.81 458 ASN A N 1
ATOM 3666 C CA . ASN A 1 458 ? -34.810 -7.930 48.854 1.00 82.81 458 ASN A CA 1
ATOM 3667 C C . ASN A 1 458 ? -35.423 -6.543 48.570 1.00 82.81 458 ASN A C 1
ATOM 3669 O O . ASN A 1 458 ? -36.449 -6.450 47.900 1.00 82.81 458 ASN A O 1
ATOM 3673 N N . SER A 1 459 ? -34.826 -5.472 49.101 1.00 86.00 459 SER A N 1
ATOM 3674 C CA . SER A 1 459 ? -35.249 -4.087 48.878 1.00 86.00 459 SER A CA 1
ATOM 3675 C C . SER A 1 459 ? -34.054 -3.254 48.393 1.00 86.00 459 SER A C 1
ATOM 3677 O O . SER A 1 459 ? -33.468 -3.580 47.360 1.00 86.00 459 SER A O 1
ATOM 3679 N N . PHE A 1 460 ? -33.668 -2.199 49.114 1.00 90.25 460 PHE A N 1
ATOM 3680 C CA . PHE A 1 460 ? -32.638 -1.240 48.707 1.00 90.25 460 PHE A CA 1
ATOM 3681 C C . PHE A 1 460 ? -31.322 -1.905 48.279 1.00 90.25 460 PHE A C 1
ATOM 3683 O O . PHE A 1 460 ? -30.798 -1.609 47.205 1.00 90.25 460 PHE A O 1
ATOM 3690 N N . THR A 1 461 ? -30.799 -2.834 49.085 1.00 90.06 461 THR A N 1
ATOM 3691 C CA . THR A 1 461 ? -29.502 -3.466 48.809 1.00 90.06 461 THR A CA 1
ATOM 3692 C C . THR A 1 461 ? -29.570 -4.383 47.584 1.00 90.06 461 THR A C 1
ATOM 3694 O O . THR A 1 461 ? -28.627 -4.413 46.798 1.00 90.06 461 THR A O 1
ATOM 3697 N N . GLY A 1 462 ? -30.702 -5.056 47.352 1.00 87.31 462 GLY A N 1
ATOM 3698 C CA . GLY A 1 462 ? -30.938 -5.833 46.130 1.00 87.31 462 GLY A CA 1
ATOM 3699 C C . GLY A 1 462 ? -30.900 -4.969 44.864 1.00 87.31 462 GLY A C 1
ATOM 3700 O O . GLY A 1 462 ? -30.215 -5.316 43.901 1.00 87.31 462 GLY A O 1
ATOM 3701 N N . PHE A 1 463 ? -31.559 -3.804 44.885 1.00 91.00 463 PHE A N 1
ATOM 3702 C CA . PHE A 1 463 ? -31.514 -2.849 43.769 1.00 91.00 463 PHE A CA 1
ATOM 3703 C C . PHE A 1 463 ? -30.123 -2.233 43.565 1.00 91.00 463 PHE A C 1
ATOM 3705 O O . PHE A 1 463 ? -29.713 -2.027 42.422 1.00 91.00 463 PHE A O 1
ATOM 3712 N N . LEU A 1 464 ? -29.376 -1.979 44.645 1.00 92.94 464 LEU A N 1
ATOM 3713 C CA . LEU A 1 464 ? -28.003 -1.479 44.563 1.00 92.94 464 LEU A CA 1
ATOM 3714 C C . LEU A 1 464 ? -27.059 -2.496 43.901 1.00 92.94 464 LEU A C 1
ATOM 3716 O O . LEU A 1 464 ? -26.296 -2.120 43.013 1.00 92.94 464 LEU A O 1
ATOM 3720 N N . PHE A 1 465 ? -27.132 -3.778 44.276 1.00 90.56 465 PHE A N 1
ATOM 3721 C CA . PHE A 1 465 ? -26.336 -4.833 43.637 1.00 90.56 465 PHE A CA 1
ATOM 3722 C C . PHE A 1 465 ? -26.637 -4.960 42.137 1.00 90.56 465 PHE A C 1
ATOM 3724 O O . PHE A 1 465 ? -25.710 -5.053 41.333 1.00 90.56 465 PHE A O 1
ATOM 3731 N N . GLU A 1 466 ? -27.911 -4.903 41.741 1.00 86.56 466 GLU A N 1
ATOM 3732 C CA . GLU A 1 466 ? -28.302 -4.880 40.325 1.00 86.56 466 GLU A CA 1
ATOM 3733 C C . GLU A 1 466 ? -27.759 -3.642 39.588 1.00 86.56 466 GLU A C 1
ATOM 3735 O O . GLU A 1 466 ? -27.296 -3.757 38.453 1.00 86.56 466 GLU A O 1
ATOM 3740 N N . ALA A 1 467 ? -27.754 -2.464 40.218 1.00 89.19 467 ALA A N 1
ATOM 3741 C CA . ALA A 1 467 ? -27.211 -1.243 39.620 1.00 89.19 467 ALA A CA 1
ATOM 3742 C C . ALA A 1 467 ? -25.678 -1.284 39.454 1.00 89.19 467 ALA A C 1
ATOM 3744 O O . ALA A 1 467 ? -25.171 -0.917 38.393 1.00 89.19 467 ALA A O 1
ATOM 3745 N N . LEU A 1 468 ? -24.945 -1.786 40.456 1.00 88.62 468 LEU A N 1
ATOM 3746 C CA . LEU A 1 468 ? -23.492 -1.997 40.388 1.00 88.62 468 LEU A CA 1
ATOM 3747 C C . LEU A 1 468 ? -23.134 -2.998 39.279 1.00 88.62 468 LEU A C 1
ATOM 3749 O O . LEU A 1 468 ? -22.321 -2.695 38.404 1.00 88.62 468 LEU A O 1
ATOM 3753 N N . LYS A 1 469 ? -23.832 -4.139 39.239 1.00 79.81 469 LYS A N 1
ATOM 3754 C CA . LYS A 1 469 ? -23.664 -5.180 38.217 1.00 79.81 469 LYS A CA 1
ATOM 3755 C C . LYS A 1 469 ? -23.952 -4.665 36.803 1.00 79.81 469 LYS A C 1
ATOM 3757 O O . LYS A 1 469 ? -23.180 -4.946 35.889 1.00 79.81 469 LYS A O 1
ATOM 3762 N N . LYS A 1 470 ? -25.004 -3.856 36.612 1.00 75.50 470 LYS A N 1
ATOM 3763 C CA . LYS A 1 470 ? -25.302 -3.185 35.328 1.00 75.50 470 LYS A CA 1
ATOM 3764 C C . LYS A 1 470 ? -24.194 -2.237 34.863 1.00 75.50 470 LYS A C 1
ATOM 3766 O O . LYS A 1 470 ? -24.062 -2.020 33.663 1.00 75.50 470 LYS A O 1
ATOM 3771 N N . GLN A 1 471 ? -23.402 -1.685 35.782 1.00 77.69 471 GLN A N 1
ATOM 3772 C CA . GLN A 1 471 ? -22.257 -0.821 35.476 1.00 77.69 471 GLN A CA 1
ATOM 3773 C C . GLN A 1 471 ? -20.917 -1.577 35.406 1.00 77.69 471 GLN A C 1
ATOM 3775 O O . GLN A 1 471 ? -19.880 -0.942 35.222 1.00 77.69 471 GLN A O 1
ATOM 3780 N N . GLY A 1 472 ? -20.920 -2.911 35.524 1.00 72.19 472 GLY A N 1
ATOM 3781 C CA . GLY A 1 472 ? -19.706 -3.733 35.498 1.00 72.19 472 GLY A CA 1
ATOM 3782 C C . GLY A 1 472 ? -18.839 -3.615 36.756 1.00 72.19 472 GLY A C 1
ATOM 3783 O O . GLY A 1 472 ? -17.642 -3.882 36.685 1.00 72.19 472 GLY A O 1
ATOM 3784 N N . ILE A 1 473 ? -19.428 -3.192 37.879 1.00 82.12 473 ILE A N 1
ATOM 3785 C CA . ILE A 1 473 ? -18.761 -3.115 39.182 1.00 82.12 473 ILE A CA 1
ATOM 3786 C C . ILE A 1 473 ? -19.030 -4.418 39.935 1.00 82.12 473 ILE A C 1
ATOM 3788 O O . ILE A 1 473 ? -20.183 -4.773 40.194 1.00 82.12 473 ILE A O 1
ATOM 3792 N N . GLU A 1 474 ? -17.964 -5.128 40.282 1.00 82.00 474 GLU A N 1
ATOM 3793 C CA . GLU A 1 474 ? -18.020 -6.435 40.928 1.00 82.00 474 GLU A CA 1
ATOM 3794 C C . GLU A 1 474 ? -18.091 -6.271 42.447 1.00 82.00 474 GLU A C 1
ATOM 3796 O O . GLU A 1 474 ? -17.091 -6.030 43.122 1.00 82.00 474 GLU A O 1
ATOM 3801 N N . ALA A 1 475 ? -19.307 -6.347 42.984 1.00 88.25 475 ALA A N 1
ATOM 3802 C CA . ALA A 1 475 ? -19.564 -6.176 44.406 1.00 88.25 475 ALA A CA 1
ATOM 3803 C C . ALA A 1 475 ? -19.752 -7.529 45.106 1.00 88.25 475 ALA A C 1
ATOM 3805 O O . ALA A 1 475 ? -20.586 -8.334 44.684 1.00 88.25 475 ALA A O 1
ATOM 3806 N N . PHE A 1 476 ? -19.024 -7.760 46.202 1.00 84.75 476 PHE A N 1
ATOM 3807 C CA . PHE A 1 476 ? -19.201 -8.949 47.029 1.00 84.75 476 PHE A CA 1
ATOM 3808 C C . PHE A 1 476 ? -20.594 -8.953 47.664 1.00 84.75 476 PHE A C 1
ATOM 3810 O O . PHE A 1 476 ? -20.993 -7.995 48.333 1.00 84.75 476 PHE A O 1
ATOM 3817 N N . LYS A 1 477 ? -21.315 -10.059 47.475 1.00 75.69 477 LYS A N 1
ATOM 3818 C CA . LYS A 1 477 ? -22.670 -10.277 47.977 1.00 75.69 477 LYS A CA 1
ATOM 3819 C C . LYS A 1 477 ? -22.720 -11.586 48.750 1.00 75.69 477 LYS A C 1
ATOM 3821 O O . LYS A 1 477 ? -22.503 -12.651 48.172 1.00 75.69 477 LYS A O 1
ATOM 3826 N N . ASP A 1 478 ? -23.057 -11.513 50.036 1.00 68.12 478 ASP A N 1
ATOM 3827 C CA . ASP A 1 478 ? -23.312 -12.703 50.852 1.00 68.12 478 ASP A CA 1
ATOM 3828 C C . ASP A 1 478 ? -24.675 -13.322 50.484 1.00 68.12 478 ASP A C 1
ATOM 3830 O O . ASP A 1 478 ? -25.713 -13.058 51.103 1.00 68.12 478 ASP A O 1
ATOM 3834 N N . ASP A 1 479 ? -24.666 -14.071 49.378 1.00 59.69 479 ASP A N 1
ATOM 3835 C CA . ASP A 1 479 ? -25.816 -14.763 48.778 1.00 59.69 479 ASP A CA 1
ATOM 3836 C C . ASP A 1 479 ? -25.936 -16.231 49.203 1.00 59.69 479 ASP A C 1
ATOM 3838 O O . ASP A 1 479 ? -26.959 -16.868 48.949 1.00 59.69 479 ASP A O 1
ATOM 3842 N N . LYS A 1 480 ? -24.905 -16.791 49.843 1.00 49.53 480 LYS A N 1
ATOM 3843 C CA . LYS A 1 480 ? -24.997 -18.129 50.425 1.00 49.53 480 LYS A CA 1
ATOM 3844 C C . LYS A 1 480 ? -25.761 -18.019 51.744 1.00 49.53 480 LYS A C 1
ATOM 3846 O O . LYS A 1 480 ? -25.479 -17.142 52.555 1.00 49.53 480 LYS A O 1
ATOM 3851 N N . ASP A 1 481 ? -26.630 -18.984 52.033 1.00 42.53 481 ASP A N 1
ATOM 3852 C CA . ASP A 1 481 ? -27.022 -19.276 53.416 1.00 42.53 481 ASP A CA 1
ATOM 3853 C C . ASP A 1 481 ? -25.830 -19.929 54.143 1.00 42.53 481 ASP A C 1
ATOM 3855 O O . ASP A 1 481 ? -25.841 -21.114 54.494 1.00 42.53 481 ASP A O 1
ATOM 3859 N N . ILE A 1 482 ? -24.756 -19.152 54.343 1.00 48.25 482 ILE A N 1
ATOM 3860 C CA . ILE A 1 482 ? -23.681 -19.505 55.265 1.00 48.25 482 ILE A CA 1
ATOM 3861 C C . ILE A 1 482 ? -24.367 -19.735 56.608 1.00 48.25 482 ILE A C 1
ATOM 3863 O O . ILE A 1 482 ? -25.073 -18.857 57.110 1.00 48.25 482 ILE A O 1
ATOM 3867 N N . ARG A 1 483 ? -24.214 -20.940 57.174 1.00 40.44 483 ARG A N 1
ATOM 3868 C CA . ARG A 1 483 ? -24.807 -21.283 58.474 1.00 40.44 483 ARG A CA 1
ATOM 3869 C C . ARG A 1 483 ? -24.453 -20.178 59.463 1.00 40.44 483 ARG A C 1
ATOM 3871 O O . ARG A 1 483 ? -23.278 -20.057 59.799 1.00 40.44 483 ARG A O 1
ATOM 3878 N N . LYS A 1 484 ? -25.456 -19.411 59.916 1.00 42.19 484 LYS A N 1
ATOM 3879 C CA . LYS A 1 484 ? -25.298 -18.336 60.907 1.00 42.19 484 LYS A CA 1
ATOM 3880 C C . LYS A 1 484 ? -24.543 -18.898 62.113 1.00 42.19 484 LYS A C 1
ATOM 3882 O O . LYS A 1 484 ? -25.108 -19.643 62.912 1.00 42.19 484 LYS A O 1
ATOM 3887 N N . GLY A 1 485 ? -23.252 -18.597 62.174 1.00 44.28 485 GLY A N 1
ATOM 3888 C CA . GLY A 1 485 ? -22.298 -19.147 63.127 1.00 44.28 485 GLY A CA 1
ATOM 3889 C C . GLY A 1 485 ? -21.719 -18.044 63.998 1.00 44.28 485 GLY A C 1
ATOM 3890 O O . GLY A 1 485 ? -21.786 -16.866 63.659 1.00 44.28 485 GLY A O 1
ATOM 3891 N N . GLU A 1 486 ? -21.144 -18.419 65.137 1.00 52.19 486 GLU A N 1
ATOM 3892 C CA . GLU A 1 486 ? -20.651 -17.453 66.126 1.00 52.19 486 GLU A CA 1
ATOM 3893 C C . GLU A 1 486 ? -19.313 -16.785 65.744 1.00 52.19 486 GLU A C 1
ATOM 3895 O O . GLU A 1 486 ? -18.758 -16.047 66.554 1.00 52.19 486 GLU A O 1
ATOM 3900 N N . SER A 1 487 ? -18.803 -16.983 64.525 1.00 57.66 487 SER A N 1
ATOM 3901 C CA . SER A 1 487 ? -17.588 -16.350 63.996 1.00 57.66 487 SER A CA 1
ATOM 3902 C C . SER A 1 487 ? -17.739 -15.974 62.516 1.00 57.66 487 SER A C 1
ATOM 3904 O O . SER A 1 487 ? -18.473 -16.633 61.779 1.00 57.66 487 SER A O 1
ATOM 3906 N N . ILE A 1 488 ? -17.030 -14.923 62.076 1.00 58.25 488 ILE A N 1
ATOM 3907 C CA . ILE A 1 488 ? -16.951 -14.563 60.651 1.00 58.25 488 ILE A CA 1
ATOM 3908 C C . ILE A 1 488 ? -16.304 -15.729 59.890 1.00 58.25 488 ILE A C 1
ATOM 3910 O O . ILE A 1 488 ? -15.243 -16.219 60.284 1.00 58.25 488 ILE A O 1
ATOM 3914 N N . ALA A 1 489 ? -16.915 -16.164 58.786 1.00 67.88 489 ALA A N 1
ATOM 3915 C CA . ALA A 1 489 ? -16.326 -17.188 57.929 1.00 67.88 489 ALA A CA 1
ATOM 3916 C C . ALA A 1 489 ? -14.994 -16.696 57.310 1.00 67.88 489 ALA A C 1
ATOM 3918 O O . ALA A 1 489 ? -14.938 -15.557 56.843 1.00 67.88 489 ALA A O 1
ATOM 3919 N N . PRO A 1 490 ? -13.941 -17.535 57.204 1.00 72.06 490 PRO A N 1
ATOM 3920 C CA . PRO A 1 490 ? -12.671 -17.132 56.585 1.00 72.06 490 PRO A CA 1
ATOM 3921 C C . PRO A 1 490 ? -12.806 -16.638 55.135 1.00 72.06 490 PRO A C 1
ATOM 3923 O O . PRO A 1 490 ? -12.028 -15.792 54.703 1.00 72.06 490 PRO A O 1
ATOM 3926 N N . GLU A 1 491 ? -13.804 -17.137 54.394 1.00 70.44 491 GLU A N 1
ATOM 3927 C CA . GLU A 1 491 ? -14.173 -16.643 53.056 1.00 70.44 491 GLU A CA 1
ATOM 3928 C C . GLU A 1 491 ? -14.578 -15.161 53.090 1.00 70.44 491 GLU A C 1
ATOM 3930 O O . GLU A 1 491 ? -14.155 -14.381 52.243 1.00 70.44 491 GLU A O 1
ATOM 3935 N N . LEU A 1 492 ? -15.346 -14.755 54.104 1.00 79.06 492 LEU A N 1
ATOM 3936 C CA . LEU A 1 492 ? -15.853 -13.392 54.241 1.00 79.06 492 LEU A CA 1
ATOM 3937 C C . LEU A 1 492 ? -14.761 -12.422 54.724 1.00 79.06 492 LEU A C 1
ATOM 3939 O O . LEU A 1 492 ? -14.718 -11.281 54.277 1.00 79.06 492 LEU A O 1
ATOM 3943 N N . ILE A 1 493 ? -13.827 -12.893 55.563 1.00 81.50 493 ILE A N 1
ATOM 3944 C CA . ILE A 1 493 ? -12.609 -12.139 55.914 1.00 81.50 493 ILE A CA 1
ATOM 3945 C C . ILE A 1 493 ? -11.787 -11.841 54.654 1.00 81.50 493 ILE A C 1
ATOM 3947 O O . ILE A 1 493 ? -11.453 -10.685 54.408 1.00 81.50 493 ILE A O 1
ATOM 3951 N N . ARG A 1 494 ? -11.532 -12.855 53.811 1.00 82.06 494 ARG A N 1
ATOM 3952 C CA . ARG A 1 494 ? -10.833 -12.656 52.530 1.00 82.06 494 ARG A CA 1
ATOM 3953 C C . ARG A 1 494 ? -11.573 -11.695 51.608 1.00 82.06 494 ARG A C 1
ATOM 3955 O O . ARG A 1 494 ? -10.926 -10.862 50.988 1.00 82.06 494 ARG A O 1
ATOM 3962 N N . ALA A 1 495 ? -12.901 -11.772 51.539 1.00 84.88 495 ALA A N 1
ATOM 3963 C CA . ALA A 1 495 ? -13.690 -10.843 50.737 1.00 84.88 495 ALA A CA 1
ATOM 3964 C C . ALA A 1 495 ? -13.540 -9.388 51.218 1.00 84.88 495 ALA A C 1
ATOM 3966 O O . ALA A 1 495 ? -13.354 -8.497 50.391 1.00 84.88 495 ALA A O 1
ATOM 3967 N N . ILE A 1 496 ? -13.546 -9.138 52.534 1.00 86.81 496 ILE A N 1
ATOM 3968 C CA . ILE A 1 496 ? -13.275 -7.811 53.117 1.00 86.81 496 ILE A CA 1
ATOM 3969 C C . ILE A 1 496 ? -11.845 -7.361 52.770 1.00 86.81 496 ILE A C 1
ATOM 3971 O O . ILE A 1 496 ? -11.653 -6.304 52.167 1.00 86.81 496 ILE A O 1
ATOM 3975 N N . GLU A 1 497 ? -10.832 -8.170 53.092 1.00 85.56 497 GLU A N 1
ATOM 3976 C CA . GLU A 1 497 ? -9.420 -7.840 52.841 1.00 85.56 497 GLU A CA 1
ATOM 3977 C C . GLU A 1 497 ? -9.111 -7.655 51.344 1.00 85.56 497 GLU A C 1
ATOM 3979 O O . GLU A 1 497 ? -8.279 -6.815 50.985 1.00 85.56 497 GLU A O 1
ATOM 3984 N N . GLY A 1 498 ? -9.817 -8.377 50.474 1.00 85.88 498 GLY A N 1
ATOM 3985 C CA . GLY A 1 498 ? -9.706 -8.351 49.018 1.00 85.88 498 GLY A CA 1
ATOM 3986 C C . GLY A 1 498 ? -10.560 -7.300 48.303 1.00 85.88 498 GLY A C 1
ATOM 3987 O O . GLY A 1 498 ? -10.471 -7.227 47.082 1.00 85.88 498 GLY A O 1
ATOM 3988 N N . SER A 1 499 ? -11.357 -6.483 49.003 1.00 90.12 499 SER A N 1
ATOM 3989 C CA . SER A 1 499 ? -12.238 -5.481 48.371 1.00 90.12 499 SER A CA 1
ATOM 3990 C C . SER A 1 499 ? -11.639 -4.074 48.304 1.00 90.12 499 SER A C 1
ATOM 3992 O O . SER A 1 499 ? -11.082 -3.584 49.288 1.00 90.12 499 SER A O 1
ATOM 3994 N N . HIS A 1 500 ? -11.792 -3.381 47.172 1.00 86.12 500 HIS A N 1
ATOM 3995 C CA . HIS A 1 500 ? -11.211 -2.043 46.979 1.00 86.12 500 HIS A CA 1
ATOM 3996 C C . HIS A 1 500 ? -11.961 -0.929 47.743 1.00 86.12 500 HIS A C 1
ATOM 3998 O O . HIS A 1 500 ? -11.328 -0.076 48.369 1.00 86.12 500 HIS A O 1
ATOM 4004 N N . VAL A 1 501 ? -13.298 -0.945 47.728 1.00 91.44 501 VAL A N 1
ATOM 4005 C CA . VAL A 1 501 ? -14.175 0.035 48.399 1.00 91.44 501 VAL A CA 1
ATOM 4006 C C . VAL A 1 501 ? -15.099 -0.670 49.395 1.00 91.44 501 VAL A C 1
ATOM 4008 O O . VAL A 1 501 ? -15.604 -1.755 49.123 1.00 91.44 501 VAL A O 1
ATOM 4011 N N . PHE A 1 502 ? -15.363 -0.046 50.542 1.00 94.00 502 PHE A N 1
ATOM 4012 C CA . PHE A 1 502 ? -16.299 -0.543 51.551 1.00 94.00 502 PHE A CA 1
ATOM 4013 C C . PHE A 1 502 ? -17.597 0.265 51.546 1.00 94.00 502 PHE A C 1
ATOM 4015 O O . PHE A 1 502 ? -17.582 1.495 51.565 1.00 94.00 502 PHE A O 1
ATOM 4022 N N . LEU A 1 503 ? -18.731 -0.426 51.579 1.00 94.00 503 LEU A N 1
ATOM 4023 C CA . LEU A 1 503 ? -20.059 0.164 51.658 1.00 94.00 503 LEU A CA 1
ATOM 4024 C C . LEU A 1 503 ? -20.809 -0.446 52.847 1.00 94.00 503 LEU A C 1
ATOM 4026 O O . LEU A 1 503 ? -20.856 -1.667 52.985 1.00 94.00 503 LEU A O 1
ATOM 4030 N N . VAL A 1 504 ? -21.389 0.386 53.711 1.00 94.38 504 VAL A N 1
ATOM 4031 C CA . VAL A 1 504 ? -22.061 -0.075 54.940 1.00 94.38 504 VAL A CA 1
ATOM 4032 C C . VAL A 1 504 ? -23.496 0.431 54.957 1.00 94.38 504 VAL A C 1
ATOM 4034 O O . VAL A 1 504 ? -23.720 1.635 55.038 1.00 94.38 504 VAL A O 1
ATOM 4037 N N . VAL A 1 505 ? -24.470 -0.478 54.891 1.00 93.81 505 VAL A N 1
ATOM 4038 C CA . VAL A 1 505 ? -25.903 -0.152 54.926 1.00 93.81 505 VAL A CA 1
ATOM 4039 C C . VAL A 1 505 ? -26.440 -0.373 56.336 1.00 93.81 505 VAL A C 1
ATOM 4041 O O . VAL A 1 505 ? -26.813 -1.484 56.711 1.00 93.81 505 VAL A O 1
ATOM 4044 N N . PHE A 1 506 ? -26.492 0.704 57.116 1.00 94.88 506 PHE A N 1
ATOM 4045 C CA . PHE A 1 506 ? -27.115 0.726 58.432 1.00 94.88 506 PHE A CA 1
ATOM 4046 C C . PHE A 1 506 ? -28.636 0.735 58.312 1.00 94.88 506 PHE A C 1
ATOM 4048 O O . PHE A 1 506 ? -29.218 1.655 57.744 1.00 94.88 506 PHE A O 1
ATOM 4055 N N . SER A 1 507 ? -29.272 -0.270 58.895 1.00 93.19 507 SER A N 1
ATOM 4056 C CA . SER A 1 507 ? -30.717 -0.394 59.089 1.00 93.19 507 SER A CA 1
ATOM 4057 C C . SER A 1 507 ? -31.050 -0.377 60.587 1.00 93.19 507 SER A C 1
ATOM 4059 O O . SER A 1 507 ? -30.152 -0.509 61.421 1.00 93.19 507 SER A O 1
ATOM 4061 N N . LYS A 1 508 ? -32.332 -0.231 60.954 1.00 91.31 508 LYS A N 1
ATOM 4062 C CA . LYS A 1 508 ? -32.773 -0.164 62.367 1.00 91.31 508 LYS A CA 1
ATOM 4063 C C . LYS A 1 508 ? -32.234 -1.313 63.223 1.00 91.31 508 LYS A C 1
ATOM 4065 O O . LYS A 1 508 ? -31.721 -1.067 64.312 1.00 91.31 508 LYS A O 1
ATOM 4070 N N . ASP A 1 509 ? -32.292 -2.537 62.701 1.00 91.50 509 ASP A N 1
ATOM 4071 C CA . ASP A 1 509 ? -31.903 -3.749 63.419 1.00 91.50 509 ASP A CA 1
ATOM 4072 C C . ASP A 1 509 ? -30.466 -4.208 63.108 1.00 91.50 509 ASP A C 1
ATOM 4074 O O . ASP A 1 509 ? -30.041 -5.262 63.586 1.00 91.50 509 ASP A O 1
ATOM 4078 N N . TYR A 1 510 ? -29.659 -3.413 62.388 1.00 93.81 510 TYR A N 1
ATOM 4079 C CA . TYR A 1 510 ? -28.262 -3.744 62.062 1.00 93.81 510 TYR A CA 1
ATOM 4080 C C . TYR A 1 510 ? -27.449 -4.115 63.311 1.00 93.81 510 TYR A C 1
ATOM 4082 O O . TYR A 1 510 ? -26.755 -5.132 63.326 1.00 93.81 510 TYR A O 1
ATOM 4090 N N . ALA A 1 511 ? -27.571 -3.333 64.389 1.00 92.62 511 ALA A N 1
ATOM 4091 C CA . ALA A 1 511 ? -26.842 -3.576 65.635 1.00 92.62 511 ALA A CA 1
ATOM 4092 C C . ALA A 1 511 ? -27.340 -4.796 66.434 1.00 92.62 511 ALA A C 1
ATOM 4094 O O . ALA A 1 511 ? -26.621 -5.269 67.312 1.00 92.62 511 ALA A O 1
ATOM 4095 N N . SER A 1 512 ? -28.516 -5.362 66.130 1.00 90.50 512 SER A N 1
ATOM 4096 C CA . SER A 1 512 ? -28.930 -6.659 66.703 1.00 90.50 512 SER A CA 1
ATOM 4097 C C . SER A 1 512 ? -28.047 -7.813 66.200 1.00 90.50 512 SER A C 1
ATOM 4099 O O . SER A 1 512 ? -27.914 -8.852 66.848 1.00 90.50 512 SER A O 1
ATOM 4101 N N . SER A 1 513 ? -27.398 -7.618 65.049 1.00 89.06 513 SER A N 1
ATOM 4102 C CA . SER A 1 513 ? -26.578 -8.603 64.358 1.00 89.06 513 SER A CA 1
ATOM 4103 C C . SER A 1 513 ? -25.127 -8.564 64.831 1.00 89.06 513 SER A C 1
ATOM 4105 O O . SER A 1 513 ? -24.319 -7.789 64.322 1.00 89.06 513 SER A O 1
ATOM 4107 N N . THR A 1 514 ? -24.748 -9.463 65.741 1.00 85.81 514 THR A N 1
ATOM 4108 C CA . THR A 1 514 ? -23.335 -9.645 66.132 1.00 85.81 514 THR A CA 1
ATOM 4109 C C . THR A 1 514 ? -22.430 -9.954 64.936 1.00 85.81 514 THR A C 1
ATOM 4111 O O . THR A 1 514 ? -21.274 -9.543 64.917 1.00 85.81 514 THR A O 1
ATOM 4114 N N . TRP A 1 515 ? -22.966 -10.605 63.899 1.00 84.19 515 TRP A N 1
ATOM 4115 C CA . TRP A 1 515 ? -22.290 -10.813 62.618 1.00 84.19 515 TRP A CA 1
ATOM 4116 C C . TRP A 1 515 ? -21.959 -9.481 61.919 1.00 84.19 515 TRP A C 1
ATOM 4118 O O . TRP A 1 515 ? -20.794 -9.219 61.635 1.00 84.19 515 TRP A O 1
ATOM 4128 N N . CYS A 1 516 ? -22.942 -8.592 61.730 1.00 89.31 516 CYS A N 1
ATOM 4129 C CA . CYS A 1 516 ? -22.732 -7.298 61.059 1.00 89.31 516 CYS A CA 1
ATOM 4130 C C . CYS A 1 516 ? -21.881 -6.324 61.901 1.00 89.31 516 CYS A C 1
ATOM 4132 O O . CYS A 1 516 ? -21.167 -5.488 61.349 1.00 89.31 516 CYS A O 1
ATOM 4134 N N . LEU A 1 517 ? -21.916 -6.435 63.236 1.00 90.44 517 LEU A N 1
ATOM 4135 C CA . LEU A 1 517 ? -21.013 -5.693 64.127 1.00 90.44 517 LEU A CA 1
ATOM 4136 C C . LEU A 1 517 ? -19.553 -6.158 63.992 1.00 90.44 517 LEU A C 1
ATOM 4138 O O . LEU A 1 517 ? -18.639 -5.333 64.007 1.00 90.44 517 LEU A O 1
ATOM 4142 N N . ARG A 1 518 ? -19.326 -7.466 63.818 1.00 88.31 518 ARG A N 1
ATOM 4143 C CA . ARG A 1 518 ? -17.991 -8.041 63.597 1.00 88.31 518 ARG A CA 1
ATOM 4144 C C . ARG A 1 518 ? -17.453 -7.748 62.198 1.00 88.31 518 ARG A C 1
ATOM 4146 O O . ARG A 1 518 ? -16.290 -7.371 62.094 1.00 88.31 518 ARG A O 1
ATOM 4153 N N . GLU A 1 519 ? -18.284 -7.837 61.156 1.00 90.12 519 GLU A N 1
ATOM 4154 C CA . GLU A 1 519 ? -17.937 -7.346 59.811 1.00 90.12 519 GLU A CA 1
ATOM 4155 C C . GLU A 1 519 ? -17.460 -5.894 59.869 1.00 90.12 519 GLU A C 1
ATOM 4157 O O . GLU A 1 519 ? -16.365 -5.584 59.406 1.00 90.12 519 GLU A O 1
ATOM 4162 N N . LEU A 1 520 ? -18.245 -5.017 60.504 1.00 93.00 520 LEU A N 1
ATOM 4163 C CA . LEU A 1 520 ? -17.932 -3.596 60.606 1.00 93.00 520 LEU A CA 1
ATOM 4164 C C . LEU A 1 520 ? -16.609 -3.338 61.340 1.00 93.00 520 LEU A C 1
ATOM 4166 O O . LEU A 1 520 ? -15.794 -2.540 60.879 1.00 93.00 520 LEU A O 1
ATOM 4170 N N . ALA A 1 521 ? -16.372 -4.034 62.456 1.00 90.25 521 ALA A N 1
ATOM 4171 C CA . ALA A 1 521 ? -15.116 -3.935 63.195 1.00 90.25 521 ALA A CA 1
ATOM 4172 C C . ALA A 1 521 ? -13.908 -4.390 62.358 1.00 90.25 521 ALA A C 1
ATOM 4174 O O . ALA A 1 521 ? -12.838 -3.787 62.446 1.00 90.25 521 ALA A O 1
ATOM 4175 N N . HIS A 1 522 ? -14.074 -5.413 61.516 1.00 90.00 522 HIS A N 1
ATOM 4176 C CA . HIS A 1 522 ? -12.989 -5.928 60.685 1.00 90.00 522 HIS A CA 1
ATOM 4177 C C . HIS A 1 522 ? -12.736 -5.078 59.432 1.00 90.00 522 HIS A C 1
ATOM 4179 O O . HIS A 1 522 ? -11.585 -4.870 59.056 1.00 90.00 522 HIS A O 1
ATOM 4185 N N . ILE A 1 523 ? -13.790 -4.504 58.843 1.00 92.31 523 ILE A N 1
ATOM 4186 C CA . ILE A 1 523 ? -13.693 -3.456 57.819 1.00 92.31 523 ILE A CA 1
ATOM 4187 C C . ILE A 1 523 ? -12.913 -2.252 58.372 1.00 92.31 523 ILE A C 1
ATOM 4189 O O . ILE A 1 523 ? -12.008 -1.749 57.709 1.00 92.31 523 ILE A O 1
ATOM 4193 N N . TRP A 1 524 ? -13.214 -1.814 59.600 1.00 91.56 524 TRP A N 1
ATOM 4194 C CA . TRP A 1 524 ? -12.503 -0.703 60.241 1.00 91.56 524 TRP A CA 1
ATOM 4195 C C . TRP A 1 524 ? -11.014 -1.011 60.440 1.00 91.56 524 TRP A C 1
ATOM 4197 O O . TRP A 1 524 ? -10.165 -0.216 60.045 1.00 91.56 524 TRP A O 1
ATOM 4207 N N . ASP A 1 525 ? -10.686 -2.196 60.958 1.00 87.94 525 ASP A N 1
ATOM 4208 C CA . ASP A 1 525 ? -9.307 -2.686 61.088 1.00 87.94 525 ASP A CA 1
ATOM 4209 C C . ASP A 1 525 ? -8.575 -2.766 59.726 1.00 87.94 525 ASP A C 1
ATOM 4211 O O . ASP A 1 525 ? -7.409 -2.381 59.622 1.00 87.94 525 ASP A O 1
ATOM 4215 N N . CYS A 1 526 ? -9.262 -3.157 58.645 1.00 87.81 526 CYS A N 1
ATOM 4216 C CA . CYS A 1 526 ? -8.701 -3.121 57.289 1.00 87.81 526 CYS A CA 1
ATOM 4217 C C . CYS A 1 526 ? -8.369 -1.697 56.820 1.00 87.81 526 CYS A C 1
ATOM 4219 O O . CYS A 1 526 ? -7.303 -1.488 56.243 1.00 87.81 526 CYS A O 1
ATOM 4221 N N . ILE A 1 527 ? -9.234 -0.715 57.096 1.00 86.31 527 ILE A N 1
ATOM 4222 C CA . ILE A 1 527 ? -9.027 0.696 56.718 1.00 86.31 527 ILE A CA 1
ATOM 4223 C C . ILE A 1 527 ? -7.864 1.323 57.497 1.00 86.31 527 ILE A C 1
ATOM 4225 O O . ILE A 1 527 ? -7.094 2.100 56.936 1.00 86.31 527 ILE A O 1
ATOM 4229 N N . GLN A 1 528 ? -7.689 0.953 58.770 1.00 82.94 528 GLN A N 1
ATOM 4230 C CA . GLN A 1 528 ? -6.541 1.390 59.576 1.00 82.94 528 GLN A CA 1
ATOM 4231 C C . GLN A 1 528 ? -5.209 0.815 59.052 1.00 82.94 528 GLN A C 1
ATOM 4233 O O . GLN A 1 528 ? -4.169 1.462 59.171 1.00 82.94 528 GLN A O 1
ATOM 4238 N N . LYS A 1 529 ? -5.223 -0.382 58.446 1.00 83.75 529 LYS A N 1
ATOM 4239 C CA . LYS A 1 529 ? -4.040 -1.027 57.840 1.00 83.75 529 LYS A CA 1
ATOM 4240 C C . LYS A 1 529 ? -3.757 -0.573 56.404 1.00 83.75 529 LYS A C 1
ATOM 4242 O O . LYS A 1 529 ? -2.604 -0.565 55.980 1.00 83.75 529 LYS A O 1
ATOM 4247 N N . SER A 1 530 ? -4.797 -0.253 55.638 1.00 77.12 530 SER A N 1
ATOM 4248 C CA . SER A 1 530 ? -4.740 0.061 54.209 1.00 77.12 530 SER A CA 1
ATOM 4249 C C . SER A 1 530 ? -5.743 1.181 53.914 1.00 77.12 530 SER A C 1
ATOM 4251 O O . SER A 1 530 ? -6.943 0.948 54.060 1.00 77.12 530 SER A O 1
ATOM 4253 N N . PRO A 1 531 ? -5.304 2.386 53.498 1.00 78.19 531 PRO A N 1
ATOM 4254 C CA . PRO A 1 531 ? -6.215 3.501 53.256 1.00 78.19 531 PRO A CA 1
ATOM 4255 C C . PRO A 1 531 ? -7.143 3.184 52.076 1.00 78.19 531 PRO A C 1
ATOM 4257 O O . PRO A 1 531 ? -6.733 3.214 50.917 1.00 78.19 531 PRO A O 1
ATOM 4260 N N . ARG A 1 532 ? -8.403 2.872 52.393 1.00 85.94 532 ARG A N 1
ATOM 4261 C CA . ARG A 1 532 ? -9.482 2.555 51.448 1.00 85.94 532 ARG A CA 1
ATOM 4262 C C . ARG A 1 532 ? -10.723 3.374 51.789 1.00 85.94 532 ARG A C 1
ATOM 4264 O O . ARG A 1 532 ? -10.905 3.803 52.927 1.00 85.94 532 ARG A O 1
ATOM 4271 N N . HIS A 1 533 ? -11.588 3.591 50.804 1.00 89.56 533 HIS A N 1
ATOM 4272 C CA . HIS A 1 533 ? -12.809 4.371 50.998 1.00 89.56 533 HIS A CA 1
ATOM 4273 C C . HIS A 1 533 ? -13.889 3.549 51.707 1.00 89.56 533 HIS A C 1
ATOM 4275 O O . HIS A 1 533 ? -14.205 2.447 51.264 1.00 89.56 533 HIS A O 1
ATOM 4281 N N . LEU A 1 534 ? -14.494 4.117 52.756 1.00 92.50 534 LEU A N 1
ATOM 4282 C CA . LEU A 1 534 ? -15.724 3.610 53.365 1.00 92.50 534 LEU A CA 1
ATOM 4283 C C . LEU A 1 534 ? -16.868 4.599 53.157 1.00 92.50 534 LEU A C 1
ATOM 4285 O O . LEU A 1 534 ? -16.725 5.794 53.408 1.00 92.50 534 LEU A O 1
ATOM 4289 N N . LEU A 1 535 ? -18.003 4.070 52.711 1.00 93.62 535 LEU A N 1
ATOM 4290 C CA . LEU A 1 535 ? -19.198 4.810 52.332 1.00 93.62 535 LEU A CA 1
ATOM 4291 C C . LEU A 1 535 ? -20.399 4.328 53.168 1.00 93.62 535 LEU A C 1
ATOM 4293 O O . LEU A 1 535 ? -20.943 3.256 52.883 1.00 93.62 535 LEU A O 1
ATOM 4297 N N . PRO A 1 536 ? -20.818 5.069 54.212 1.00 94.62 536 PRO A N 1
ATOM 4298 C CA . PRO A 1 536 ? -21.972 4.694 55.013 1.00 94.62 536 PRO A CA 1
ATOM 4299 C C . PRO A 1 536 ? -23.283 5.131 54.347 1.00 94.62 536 PRO A C 1
ATOM 4301 O O . PRO A 1 536 ? -23.393 6.185 53.714 1.00 94.62 536 PRO A O 1
ATOM 4304 N N . ILE A 1 537 ? -24.304 4.308 54.528 1.00 94.06 537 ILE A N 1
ATOM 4305 C CA . ILE A 1 537 ? -25.665 4.507 54.047 1.00 94.06 537 ILE A CA 1
ATOM 4306 C C . ILE A 1 537 ? -26.604 4.245 55.219 1.00 94.06 537 ILE A C 1
ATOM 4308 O O . ILE A 1 537 ? -26.497 3.218 55.883 1.00 94.06 537 ILE A O 1
ATOM 4312 N N . PHE A 1 538 ? -27.546 5.152 55.451 1.00 93.44 538 PHE A N 1
ATOM 4313 C CA . PHE A 1 538 ? -28.512 5.071 56.538 1.00 93.44 538 PHE A CA 1
ATOM 4314 C C . PHE A 1 538 ? -29.906 4.807 55.946 1.00 93.44 538 PHE A C 1
ATOM 4316 O O . PHE A 1 538 ? -30.534 5.674 55.334 1.00 93.44 538 PHE A O 1
ATOM 4323 N N . TYR A 1 539 ? -30.362 3.562 56.078 1.00 91.12 539 TYR A N 1
ATOM 4324 C CA . TYR A 1 539 ? -31.628 3.046 55.564 1.00 91.12 539 TYR A CA 1
ATOM 4325 C C . TYR A 1 539 ? -32.677 3.004 56.685 1.00 91.12 539 TYR A C 1
ATOM 4327 O O . TYR A 1 539 ? -32.644 2.144 57.562 1.00 91.12 539 TYR A O 1
ATOM 4335 N N . ASP A 1 540 ? -33.604 3.968 56.663 1.00 87.12 540 ASP A N 1
ATOM 4336 C CA . ASP A 1 540 ? -34.682 4.149 57.658 1.00 87.12 540 ASP A CA 1
ATOM 4337 C C . ASP A 1 540 ? -34.201 4.265 59.129 1.00 87.12 540 ASP A C 1
ATOM 4339 O O . ASP A 1 540 ? -34.979 4.159 60.075 1.00 87.12 540 ASP A O 1
ATOM 4343 N N . VAL A 1 541 ? -32.917 4.560 59.341 1.00 89.81 541 VAL A N 1
ATOM 4344 C CA . VAL A 1 541 ? -32.323 4.863 60.649 1.00 89.81 541 VAL A CA 1
ATOM 4345 C C . VAL A 1 541 ? -31.742 6.274 60.623 1.00 89.81 541 VAL A C 1
ATOM 4347 O O . VAL A 1 541 ? -31.168 6.701 59.627 1.00 89.81 541 VAL A O 1
ATOM 4350 N N . ASP A 1 542 ? -31.910 7.020 61.713 1.00 87.44 542 ASP A N 1
ATOM 4351 C CA . ASP A 1 542 ? -31.296 8.342 61.844 1.00 87.44 542 ASP A CA 1
ATOM 4352 C C . ASP A 1 542 ? -29.780 8.174 62.098 1.00 87.44 542 ASP A C 1
ATOM 4354 O O . ASP A 1 542 ? -29.413 7.436 63.021 1.00 87.44 542 ASP A O 1
ATOM 4358 N N . PRO A 1 543 ? -28.880 8.852 61.356 1.00 90.50 543 PRO A N 1
ATOM 4359 C CA . PRO A 1 543 ? -27.432 8.744 61.570 1.00 90.50 543 PRO A CA 1
ATOM 4360 C C . PRO A 1 543 ? -26.997 9.021 63.020 1.00 90.50 543 PRO A C 1
ATOM 4362 O O . PRO A 1 543 ? -26.017 8.459 63.513 1.00 90.50 543 PRO A O 1
ATOM 4365 N N . SER A 1 544 ? -27.744 9.856 63.752 1.00 89.00 544 SER A N 1
ATOM 4366 C CA . SER A 1 544 ? -27.478 10.131 65.163 1.00 89.00 544 SER A CA 1
ATOM 4367 C C . SER A 1 544 ? -27.803 8.962 66.096 1.00 89.00 544 SER A C 1
ATOM 4369 O O . SER A 1 544 ? -27.133 8.854 67.123 1.00 89.00 544 SER A O 1
ATOM 4371 N N . GLN A 1 545 ? -28.740 8.069 65.746 1.00 91.94 545 GLN A N 1
ATOM 4372 C CA . GLN A 1 545 ? -28.994 6.831 66.499 1.00 91.94 545 GLN A CA 1
ATOM 4373 C C . GLN A 1 545 ? -27.831 5.852 66.351 1.00 91.94 545 GLN A C 1
ATOM 4375 O O . GLN A 1 545 ? -27.364 5.317 67.354 1.00 91.94 545 GLN A O 1
ATOM 4380 N N . VAL A 1 546 ? -27.299 5.696 65.133 1.00 91.88 546 VAL A N 1
ATOM 4381 C CA . VAL A 1 546 ? -26.110 4.867 64.863 1.00 91.88 546 VAL A CA 1
ATOM 4382 C C . VAL A 1 546 ? -24.905 5.392 65.647 1.00 91.88 546 VAL A C 1
ATOM 4384 O O . VAL A 1 546 ? -24.281 4.651 66.407 1.00 91.88 546 VAL A O 1
ATOM 4387 N N . ARG A 1 547 ? -24.622 6.697 65.529 1.00 90.00 547 ARG A N 1
ATOM 4388 C CA . ARG A 1 547 ? -23.461 7.348 66.154 1.00 90.00 547 ARG A CA 1
ATOM 4389 C C . ARG A 1 547 ? -23.521 7.425 67.681 1.00 90.00 547 ARG A C 1
ATOM 4391 O O . ARG A 1 547 ? -22.484 7.312 68.323 1.00 90.00 547 ARG A O 1
ATOM 4398 N N . LYS A 1 548 ? -24.697 7.671 68.268 1.00 89.94 548 LYS A N 1
ATOM 4399 C CA . LYS A 1 548 ? -24.872 7.759 69.733 1.00 89.94 548 LYS A CA 1
ATOM 4400 C C . LYS A 1 548 ? -25.276 6.425 70.374 1.00 89.94 548 LYS A C 1
ATOM 4402 O O . LYS A 1 548 ? -25.457 6.382 71.586 1.00 89.94 548 LYS A O 1
ATOM 4407 N N . GLN A 1 549 ? -25.470 5.379 69.563 1.00 91.31 549 GLN A N 1
ATOM 4408 C CA . GLN A 1 549 ? -26.070 4.095 69.940 1.00 91.31 549 GLN A CA 1
ATOM 4409 C C . GLN A 1 549 ? -27.346 4.268 70.786 1.00 91.31 549 GLN A C 1
ATOM 4411 O O . GLN A 1 549 ? -27.495 3.631 71.827 1.00 91.31 549 GLN A O 1
ATOM 4416 N N . SER A 1 550 ? -28.243 5.157 70.345 1.00 91.38 550 SER A N 1
ATOM 4417 C CA . SER A 1 550 ? -29.527 5.449 70.998 1.00 91.38 550 SER A CA 1
ATOM 4418 C C . SER A 1 550 ? -30.700 4.755 70.291 1.00 91.38 550 SER A C 1
ATOM 4420 O O . SER A 1 550 ? -30.595 4.356 69.130 1.00 91.38 550 SER A O 1
ATOM 4422 N N . GLY A 1 551 ? -31.842 4.607 70.969 1.00 91.12 551 GLY A N 1
ATOM 4423 C CA . GLY A 1 551 ? -33.049 4.041 70.351 1.00 91.12 551 GLY A CA 1
ATOM 4424 C C . GLY A 1 551 ? -32.937 2.532 70.114 1.00 91.12 551 GLY A C 1
ATOM 4425 O O . GLY A 1 551 ? -32.690 1.779 71.051 1.00 91.12 551 GLY A O 1
ATOM 4426 N N . ASP A 1 552 ? -33.137 2.058 68.883 1.00 91.12 552 ASP A N 1
ATOM 4427 C CA . ASP A 1 552 ? -33.089 0.615 68.590 1.00 91.12 552 ASP A CA 1
ATOM 4428 C C . ASP A 1 552 ? -31.670 0.034 68.734 1.00 91.12 552 ASP A C 1
ATOM 4430 O O . ASP A 1 552 ? -31.494 -1.079 69.233 1.00 91.12 552 ASP A O 1
ATOM 4434 N N . TYR A 1 553 ? -30.643 0.846 68.462 1.00 93.75 553 TYR A N 1
ATOM 4435 C CA . TYR A 1 553 ? -29.246 0.498 68.732 1.00 93.75 553 TYR A CA 1
ATOM 4436 C C . TYR A 1 553 ? -28.974 0.376 70.241 1.00 93.75 553 TYR A C 1
ATOM 4438 O O . TYR A 1 553 ? -28.241 -0.515 70.664 1.00 93.75 553 TYR A O 1
ATOM 4446 N N . GLU A 1 554 ? -29.602 1.213 71.070 1.00 91.69 554 GLU A N 1
ATOM 4447 C CA . GLU A 1 554 ? -29.484 1.147 72.534 1.00 91.69 554 GLU A CA 1
ATOM 4448 C C . GLU A 1 554 ? -30.051 -0.164 73.079 1.00 91.69 554 GLU A C 1
ATOM 4450 O O . GLU A 1 554 ? -29.405 -0.833 73.885 1.00 91.69 554 GLU A O 1
ATOM 4455 N N . LYS A 1 555 ? -31.227 -0.569 72.579 1.00 91.88 555 LYS A N 1
ATOM 4456 C CA . LYS A 1 555 ? -31.868 -1.849 72.919 1.00 91.88 555 LYS A CA 1
ATOM 4457 C C . LYS A 1 555 ? -30.986 -3.031 72.522 1.00 91.88 555 LYS A C 1
ATOM 4459 O O . LYS A 1 555 ? -30.801 -3.938 73.331 1.00 91.88 555 LYS A O 1
ATOM 4464 N N . ALA A 1 556 ? -30.423 -3.010 71.312 1.00 91.31 556 ALA A N 1
ATOM 4465 C CA . ALA A 1 556 ? -29.527 -4.058 70.834 1.00 91.31 556 ALA A CA 1
ATOM 4466 C C . ALA A 1 556 ? -28.274 -4.177 71.719 1.00 91.31 556 ALA A C 1
ATOM 4468 O O . ALA A 1 556 ? -27.942 -5.266 72.184 1.00 91.31 556 ALA A O 1
ATOM 4469 N N . PHE A 1 557 ? -27.619 -3.059 72.046 1.00 91.44 557 PHE A N 1
ATOM 4470 C CA . PHE A 1 557 ? -26.471 -3.082 72.954 1.00 91.44 557 PHE A CA 1
ATOM 4471 C C . PHE A 1 557 ? -26.834 -3.486 74.386 1.00 91.44 557 PHE A C 1
ATOM 4473 O O . PHE A 1 557 ? -26.050 -4.193 75.013 1.00 91.44 557 PHE A O 1
ATOM 4480 N N . ALA A 1 558 ? -28.008 -3.111 74.898 1.00 88.69 558 ALA A N 1
ATOM 4481 C CA . ALA A 1 558 ? -28.480 -3.573 76.201 1.00 88.69 558 ALA A CA 1
ATOM 4482 C C . ALA A 1 558 ? -28.680 -5.101 76.229 1.00 88.69 558 ALA A C 1
ATOM 4484 O O . ALA A 1 558 ? -28.322 -5.740 77.217 1.00 88.69 558 ALA A O 1
ATOM 4485 N N . GLN A 1 559 ? -29.182 -5.701 75.142 1.00 87.62 559 GLN A N 1
ATOM 4486 C CA . GLN A 1 559 ? -29.275 -7.160 74.999 1.00 87.62 559 GLN A CA 1
ATOM 4487 C C . GLN A 1 559 ? -27.890 -7.819 74.932 1.00 87.62 559 GLN A C 1
ATOM 4489 O O . GLN A 1 559 ? -27.650 -8.801 75.634 1.00 87.62 559 GLN A O 1
ATOM 4494 N N . HIS A 1 560 ? -26.953 -7.262 74.154 1.00 88.56 560 HIS A N 1
ATOM 4495 C CA . HIS A 1 560 ? -25.581 -7.783 74.078 1.00 88.56 560 HIS A CA 1
ATOM 4496 C C . HIS A 1 560 ? -24.858 -7.694 75.428 1.00 88.56 560 HIS A C 1
ATOM 4498 O O . HIS A 1 560 ? -24.213 -8.656 75.823 1.00 88.56 560 HIS A O 1
ATOM 4504 N N . GLN A 1 561 ? -25.024 -6.598 76.177 1.00 85.94 561 GLN A N 1
ATOM 4505 C CA . GLN A 1 561 ? -24.427 -6.413 77.511 1.00 85.94 561 GLN A CA 1
ATOM 4506 C C . GLN A 1 561 ? -25.061 -7.291 78.604 1.00 85.94 561 GLN A C 1
ATOM 4508 O O . GLN A 1 561 ? -24.415 -7.570 79.609 1.00 85.94 561 GLN A O 1
ATOM 4513 N N . GLN A 1 562 ? -26.305 -7.746 78.429 1.00 83.62 562 GLN A N 1
ATOM 4514 C CA . GLN A 1 562 ? -26.929 -8.742 79.314 1.00 83.62 562 GLN A CA 1
ATOM 4515 C C . GLN A 1 562 ? -26.504 -10.183 78.984 1.00 83.62 562 GLN A C 1
ATOM 4517 O O . GLN A 1 562 ? -26.733 -11.093 79.781 1.00 83.62 562 GLN A O 1
ATOM 4522 N N . SER A 1 563 ? -25.898 -10.412 77.817 1.00 79.50 563 SER A N 1
ATOM 4523 C CA . SER A 1 563 ? -25.467 -11.733 77.374 1.00 79.50 563 SER A CA 1
ATOM 4524 C C . SER A 1 563 ? -24.064 -12.049 77.882 1.00 79.50 563 SER A C 1
ATOM 4526 O O . SER A 1 563 ? -23.084 -11.442 77.460 1.00 79.50 563 SER A O 1
ATOM 4528 N N . SER A 1 564 ? -23.929 -13.103 78.689 1.00 75.19 564 SER A N 1
ATOM 4529 C CA . SER A 1 564 ? -22.627 -13.622 79.133 1.00 75.19 564 SER A CA 1
ATOM 4530 C C . SER A 1 564 ? -21.782 -14.261 78.013 1.00 75.19 564 SER A C 1
ATOM 4532 O O . SER A 1 564 ? -20.797 -14.934 78.310 1.00 75.19 564 SER A O 1
ATOM 4534 N N . ARG A 1 565 ? -22.184 -14.132 76.738 1.00 74.69 565 ARG A N 1
ATOM 4535 C CA . ARG A 1 565 ? -21.453 -14.654 75.568 1.00 74.69 565 ARG A CA 1
ATOM 4536 C C . ARG A 1 565 ? -20.360 -13.720 75.046 1.00 74.69 565 ARG A C 1
ATOM 4538 O O . ARG A 1 565 ? -19.542 -14.177 74.255 1.00 74.69 565 ARG A O 1
ATOM 4545 N N . PHE A 1 566 ? -20.371 -12.442 75.421 1.00 78.94 566 PHE A N 1
ATOM 4546 C CA . PHE A 1 566 ? -19.498 -11.424 74.830 1.00 78.94 566 PHE A CA 1
ATOM 4547 C C . PHE A 1 566 ? -18.631 -10.767 75.903 1.00 78.94 566 PHE A C 1
ATOM 4549 O O . PHE A 1 566 ? -19.101 -10.477 77.001 1.00 78.94 566 PHE A O 1
ATOM 4556 N N . GLU A 1 567 ? -17.361 -10.523 75.586 1.00 81.50 567 GLU A N 1
ATOM 4557 C CA . GLU A 1 567 ? -16.471 -9.771 76.470 1.00 81.50 567 GLU A CA 1
ATOM 4558 C C . GLU A 1 567 ? -16.794 -8.271 76.406 1.00 81.50 567 GLU A C 1
ATOM 4560 O O . GLU A 1 567 ? -17.009 -7.725 75.321 1.00 81.50 567 GLU A O 1
ATOM 4565 N N . ASP A 1 568 ? -16.706 -7.565 77.540 1.00 83.00 568 ASP A N 1
ATOM 4566 C CA . ASP A 1 568 ? -16.855 -6.098 77.596 1.00 83.00 568 ASP A CA 1
ATOM 4567 C C . ASP A 1 568 ? -15.947 -5.375 76.587 1.00 83.00 568 ASP A C 1
ATOM 4569 O O . ASP A 1 568 ? -16.309 -4.332 76.040 1.00 83.00 568 ASP A O 1
ATOM 4573 N N . LYS A 1 569 ? -14.768 -5.946 76.304 1.00 86.75 569 LYS A N 1
ATOM 4574 C CA . LYS A 1 569 ? -13.821 -5.437 75.307 1.00 86.75 569 LYS A CA 1
ATOM 4575 C C . LYS A 1 569 ? -14.388 -5.491 73.885 1.00 86.75 569 LYS A C 1
ATOM 4577 O O . LYS A 1 569 ? -14.259 -4.509 73.161 1.00 86.75 569 LYS A O 1
ATOM 4582 N N . GLU A 1 570 ? -15.022 -6.599 73.496 1.00 88.25 570 GLU A N 1
ATOM 4583 C CA . GLU A 1 570 ? -15.630 -6.764 72.168 1.00 88.25 570 GLU A CA 1
ATOM 4584 C C . GLU A 1 570 ? -16.795 -5.777 71.988 1.00 88.25 570 GLU A C 1
ATOM 4586 O O . GLU A 1 570 ? -16.842 -5.034 71.004 1.00 88.25 570 GLU A O 1
ATOM 4591 N N . ILE A 1 571 ? -17.667 -5.672 72.998 1.00 87.94 571 ILE A N 1
ATOM 4592 C CA . ILE A 1 571 ? -18.782 -4.714 73.011 1.00 87.94 571 ILE A CA 1
ATOM 4593 C C . ILE A 1 571 ? -18.272 -3.266 72.926 1.00 87.94 571 ILE A C 1
ATOM 4595 O O . ILE A 1 571 ? -18.848 -2.449 72.201 1.00 87.94 571 ILE A O 1
ATOM 4599 N N . LYS A 1 572 ? -17.187 -2.930 73.639 1.00 90.50 572 LYS A N 1
ATOM 4600 C CA . LYS A 1 572 ? -16.570 -1.597 73.590 1.00 90.50 572 LYS A CA 1
ATOM 4601 C C . LYS A 1 572 ? -16.053 -1.269 72.189 1.00 90.50 572 LYS A C 1
ATOM 4603 O O . LYS A 1 572 ? -16.373 -0.196 71.684 1.00 90.50 572 LYS A O 1
ATOM 4608 N N . THR A 1 573 ? -15.354 -2.199 71.536 1.00 91.00 573 THR A N 1
ATOM 4609 C CA . THR A 1 573 ? -14.896 -2.026 70.149 1.00 91.00 573 THR A CA 1
ATOM 4610 C C . THR A 1 573 ? -16.067 -1.819 69.185 1.00 91.00 573 THR A C 1
ATOM 4612 O O . THR A 1 573 ? -16.003 -0.924 68.348 1.00 91.00 573 THR A O 1
ATOM 4615 N N . TRP A 1 574 ? -17.176 -2.557 69.318 1.00 93.69 574 TRP A N 1
ATOM 4616 C CA . TRP A 1 574 ? -18.363 -2.320 68.481 1.00 93.69 574 TRP A CA 1
ATOM 4617 C C . TRP A 1 574 ? -18.977 -0.927 68.686 1.00 93.69 574 TRP A C 1
ATOM 4619 O O . TRP A 1 574 ? -19.395 -0.301 67.712 1.00 93.69 574 TRP A O 1
ATOM 4629 N N . ARG A 1 575 ? -19.021 -0.417 69.927 1.00 92.38 575 ARG A N 1
ATOM 4630 C CA . ARG A 1 575 ? -19.493 0.951 70.218 1.00 92.38 575 ARG A CA 1
ATOM 4631 C C . ARG A 1 575 ? -18.567 2.016 69.622 1.00 92.38 575 ARG A C 1
ATOM 4633 O O . ARG A 1 575 ? -19.057 2.966 69.019 1.00 92.38 575 ARG A O 1
ATOM 4640 N N . GLU A 1 576 ? -17.252 1.843 69.754 1.00 91.94 576 GLU A N 1
ATOM 4641 C CA . GLU A 1 576 ? -16.237 2.748 69.192 1.00 91.94 576 GLU A CA 1
ATOM 4642 C C . GLU A 1 576 ? -16.339 2.809 67.658 1.00 91.94 576 GLU A C 1
ATOM 4644 O O . GLU A 1 576 ? -16.523 3.886 67.094 1.00 91.94 576 GLU A O 1
ATOM 4649 N N . VAL A 1 577 ? -16.357 1.656 66.982 1.00 93.12 577 VAL A N 1
ATOM 4650 C CA . VAL A 1 577 ? -16.452 1.590 65.514 1.00 93.12 577 VAL A CA 1
ATOM 4651 C C . VAL A 1 577 ? -17.779 2.161 64.993 1.00 93.12 577 VAL A C 1
ATOM 4653 O O . VAL A 1 577 ? -17.786 2.862 63.983 1.00 93.12 577 VAL A O 1
ATOM 4656 N N . LEU A 1 578 ? -18.909 1.926 65.672 1.00 93.69 578 LEU A N 1
ATOM 4657 C CA . LEU A 1 578 ? -20.193 2.528 65.282 1.00 93.69 578 LEU A CA 1
ATOM 4658 C C . LEU A 1 578 ? -20.239 4.046 65.481 1.00 93.69 578 LEU A C 1
ATOM 4660 O O . LEU A 1 578 ? -20.873 4.738 64.683 1.00 93.69 578 LEU A O 1
ATOM 4664 N N . ASN A 1 579 ? -19.582 4.575 66.516 1.00 91.94 579 ASN A N 1
ATOM 4665 C CA . ASN A 1 579 ? -19.417 6.017 66.666 1.00 91.94 579 ASN A CA 1
ATOM 4666 C C . ASN A 1 579 ? -18.586 6.590 65.511 1.00 91.94 579 ASN A C 1
ATOM 4668 O O . ASN A 1 579 ? -18.988 7.586 64.911 1.00 91.94 579 ASN A O 1
ATOM 4672 N N . ASP A 1 580 ? -17.456 5.969 65.183 1.00 90.88 580 ASP A N 1
ATOM 4673 C CA . ASP A 1 580 ? -16.522 6.507 64.194 1.00 90.88 580 ASP A CA 1
ATOM 4674 C C . ASP A 1 580 ? -17.090 6.418 62.772 1.00 90.88 580 ASP A C 1
ATOM 4676 O O . ASP A 1 580 ? -17.156 7.426 62.067 1.00 90.88 580 ASP A O 1
ATOM 4680 N N . VAL A 1 581 ? -17.619 5.254 62.377 1.00 91.25 581 VAL A N 1
ATOM 4681 C CA . VAL A 1 581 ? -18.289 5.083 61.078 1.00 91.25 581 VAL A CA 1
ATOM 4682 C C . VAL A 1 581 ? -19.577 5.916 61.003 1.00 91.25 581 VAL A C 1
ATOM 4684 O O . VAL A 1 581 ? -19.871 6.501 59.964 1.00 91.25 581 VAL A O 1
ATOM 4687 N N . GLY A 1 582 ? -20.317 6.052 62.109 1.00 89.25 582 GLY A N 1
ATOM 4688 C CA . GLY A 1 582 ? -21.499 6.917 62.204 1.00 89.25 582 GLY A CA 1
ATOM 4689 C C . GLY A 1 582 ? -21.201 8.426 62.176 1.00 89.25 582 GLY A C 1
ATOM 4690 O O . GLY A 1 582 ? -22.135 9.222 62.076 1.00 89.25 582 GLY A O 1
ATOM 4691 N N . ASN A 1 583 ? -19.932 8.842 62.266 1.00 88.88 583 ASN A N 1
ATOM 4692 C CA . ASN A 1 583 ? -19.500 10.229 62.048 1.00 88.88 583 ASN A CA 1
ATOM 4693 C C . ASN A 1 583 ? -19.098 10.523 60.592 1.00 88.88 583 ASN A C 1
ATOM 4695 O O . ASN A 1 583 ? -18.929 11.694 60.248 1.00 88.88 583 ASN A O 1
ATOM 4699 N N . LEU A 1 584 ? -18.930 9.507 59.741 1.00 90.44 584 LEU A N 1
ATOM 4700 C CA . LEU A 1 584 ? -18.556 9.704 58.341 1.00 90.44 584 LEU A CA 1
ATOM 4701 C C . LEU A 1 584 ? -19.733 10.237 57.510 1.00 90.44 584 LEU A C 1
ATOM 4703 O O . LEU A 1 584 ? -20.893 9.878 57.722 1.00 90.44 584 LEU A O 1
ATOM 4707 N N . SER A 1 585 ? -19.423 11.083 56.527 1.00 87.00 585 SER A N 1
ATOM 4708 C CA . SER A 1 585 ? -20.407 11.592 55.569 1.00 87.00 585 SER A CA 1
ATOM 4709 C C . SER A 1 585 ? -20.958 10.456 54.707 1.00 87.00 585 SER A C 1
ATOM 4711 O O . SER A 1 585 ? -20.194 9.714 54.093 1.00 87.00 585 SER A O 1
ATOM 4713 N N . GLY A 1 586 ? -22.284 10.356 54.626 1.00 89.25 586 GLY A N 1
ATOM 4714 C CA . GLY A 1 586 ? -22.980 9.303 53.893 1.00 89.25 586 GLY A CA 1
ATOM 4715 C C . GLY A 1 586 ? -24.410 9.680 53.524 1.00 89.25 586 GLY A C 1
ATOM 4716 O O . GLY A 1 586 ? -24.864 10.797 53.785 1.00 89.25 586 GLY A O 1
ATOM 4717 N N . TRP A 1 587 ? -25.135 8.735 52.929 1.00 92.19 587 TRP A N 1
ATOM 4718 C CA . TRP A 1 587 ? -26.499 8.964 52.453 1.00 92.19 587 TRP A CA 1
ATOM 4719 C C . TRP A 1 587 ? -27.535 8.522 53.484 1.00 92.19 587 TRP A C 1
ATOM 4721 O O . TRP A 1 587 ? -27.772 7.330 53.656 1.00 92.19 587 TRP A O 1
ATOM 4731 N N . ASP A 1 588 ? -28.220 9.479 54.109 1.00 88.31 588 ASP A N 1
ATOM 4732 C CA . ASP A 1 588 ? -29.546 9.222 54.681 1.00 88.31 588 ASP A CA 1
ATOM 4733 C C . ASP A 1 588 ? -30.564 9.077 53.538 1.00 88.31 588 ASP A C 1
ATOM 4735 O O . ASP A 1 588 ? -30.708 9.991 52.716 1.00 88.31 588 ASP A O 1
ATOM 4739 N N . ILE A 1 589 ? -31.223 7.919 53.456 1.00 86.75 589 ILE A N 1
ATOM 4740 C CA . ILE A 1 589 ? -32.234 7.583 52.438 1.00 86.75 589 ILE A CA 1
ATOM 4741 C C . ILE A 1 589 ? -33.648 7.965 52.906 1.00 86.75 589 ILE A C 1
ATOM 4743 O O . ILE A 1 589 ? -34.584 7.988 52.103 1.00 86.75 589 ILE A O 1
ATOM 4747 N N . LYS A 1 590 ? -33.843 8.283 54.189 1.00 81.00 590 LYS A N 1
ATOM 4748 C CA . LYS A 1 590 ? -35.164 8.556 54.756 1.00 81.00 590 LYS A CA 1
ATOM 4749 C C . LYS A 1 590 ? -35.858 9.689 53.992 1.00 81.00 590 LYS A C 1
ATOM 4751 O O . LYS A 1 590 ? -35.324 10.782 53.828 1.00 81.00 590 LYS A O 1
ATOM 4756 N N . ASN A 1 591 ? -37.068 9.404 53.506 1.00 77.81 591 ASN A N 1
ATOM 4757 C CA . ASN A 1 591 ? -37.881 10.286 52.657 1.00 77.81 591 ASN A CA 1
ATOM 4758 C C . ASN A 1 591 ? -37.282 10.654 51.274 1.00 77.81 591 ASN A C 1
ATOM 4760 O O . ASN A 1 591 ? -37.803 11.558 50.623 1.00 77.81 591 ASN A O 1
ATOM 4764 N N . LYS A 1 592 ? -36.236 9.968 50.786 1.00 84.06 592 LYS A N 1
ATOM 4765 C CA . LYS A 1 592 ? -35.684 10.148 49.427 1.00 84.06 592 LYS A CA 1
ATOM 4766 C C . LYS A 1 592 ? -36.131 9.039 48.471 1.00 84.06 592 LYS A C 1
ATOM 4768 O O . LYS A 1 592 ? -36.436 7.921 48.884 1.00 84.06 592 LYS A O 1
ATOM 4773 N N . GLN A 1 593 ? -36.119 9.325 47.167 1.00 81.81 593 GLN A N 1
ATOM 4774 C CA . GLN A 1 593 ? -36.298 8.290 46.147 1.00 81.81 593 GLN A CA 1
ATOM 4775 C C . GLN A 1 593 ? -35.058 7.389 46.086 1.00 81.81 593 GLN A C 1
ATOM 4777 O O . GLN A 1 593 ? -33.975 7.836 45.713 1.00 81.81 593 GLN A O 1
ATOM 4782 N N . GLN A 1 594 ? -35.230 6.107 46.422 1.00 83.81 594 GLN A N 1
ATOM 4783 C CA . GLN A 1 594 ? -34.131 5.137 46.511 1.00 83.81 594 GLN A CA 1
ATOM 4784 C C . GLN A 1 594 ? -33.340 5.002 45.199 1.00 83.81 594 GLN A C 1
ATOM 4786 O O . GLN A 1 594 ? -32.120 4.895 45.237 1.00 83.81 594 GLN A O 1
ATOM 4791 N N . HIS A 1 595 ? -34.018 5.055 44.047 1.00 80.94 595 HIS A N 1
ATOM 4792 C CA . HIS A 1 595 ? -33.389 4.931 42.729 1.00 80.94 595 HIS A CA 1
ATOM 4793 C C . HIS A 1 595 ? -32.355 6.033 42.454 1.00 80.94 595 HIS A C 1
ATOM 4795 O O . HIS A 1 595 ? -31.238 5.709 42.062 1.00 80.94 595 HIS A O 1
ATOM 4801 N N . ALA A 1 596 ? -32.696 7.301 42.713 1.00 84.94 596 ALA A N 1
ATOM 4802 C CA . ALA A 1 596 ? -31.786 8.429 42.506 1.00 84.94 596 ALA A CA 1
ATOM 4803 C C . ALA A 1 596 ? -30.547 8.327 43.413 1.00 84.94 596 ALA A C 1
ATOM 4805 O O . ALA A 1 596 ? -29.422 8.509 42.958 1.00 84.94 596 ALA A O 1
ATOM 4806 N N . VAL A 1 597 ? -30.742 7.935 44.678 1.00 87.94 597 VAL A N 1
ATOM 4807 C CA . VAL A 1 597 ? -29.632 7.723 45.622 1.00 87.94 597 VAL A CA 1
ATOM 4808 C C . VAL A 1 597 ? -28.736 6.557 45.183 1.00 87.94 597 VAL A C 1
ATOM 4810 O O . VAL A 1 597 ? -27.518 6.651 45.293 1.00 87.94 597 VAL A O 1
ATOM 4813 N N . ILE A 1 598 ? -29.304 5.475 44.636 1.00 90.50 598 ILE A N 1
ATOM 4814 C CA . ILE A 1 598 ? -28.522 4.367 44.063 1.00 90.50 598 ILE A CA 1
ATOM 4815 C C . ILE A 1 598 ? -27.669 4.847 42.878 1.00 90.50 598 ILE A C 1
ATOM 4817 O O . ILE A 1 598 ? -26.499 4.481 42.803 1.00 90.50 598 ILE A O 1
ATOM 4821 N N . GLU A 1 599 ? -28.202 5.683 41.984 1.00 85.88 599 GLU A N 1
ATOM 4822 C CA . GLU A 1 599 ? -27.420 6.241 40.870 1.00 85.88 599 GLU A CA 1
ATOM 4823 C C . GLU A 1 599 ? -26.278 7.150 41.353 1.00 85.88 599 GLU A C 1
ATOM 4825 O O . GLU A 1 599 ? -25.151 7.006 40.874 1.00 85.88 599 GLU A O 1
ATOM 4830 N N . GLU A 1 600 ? -26.523 8.012 42.347 1.00 88.56 600 GLU A N 1
ATOM 4831 C CA . GLU A 1 600 ? -25.483 8.833 42.990 1.00 88.56 600 GLU A CA 1
ATOM 4832 C C . GLU A 1 600 ? -24.358 7.973 43.592 1.00 88.56 600 GLU A C 1
ATOM 4834 O O . GLU A 1 600 ? -23.180 8.217 43.321 1.00 88.56 600 GLU A O 1
ATOM 4839 N N . ILE A 1 601 ? -24.711 6.941 44.370 1.00 91.19 601 ILE A N 1
ATOM 4840 C CA . ILE A 1 601 ? -23.754 6.010 44.991 1.00 91.19 601 ILE A CA 1
ATOM 4841 C C . ILE A 1 601 ? -22.914 5.313 43.918 1.00 91.19 601 ILE A C 1
ATOM 4843 O O . ILE A 1 601 ? -21.686 5.286 44.004 1.00 91.19 601 ILE A O 1
ATOM 4847 N N . VAL A 1 602 ? -23.563 4.762 42.891 1.00 88.12 602 VAL A N 1
ATOM 4848 C CA . VAL A 1 602 ? -22.887 4.034 41.811 1.00 88.12 602 VAL A CA 1
ATOM 4849 C C . VAL A 1 602 ? -21.953 4.964 41.032 1.00 88.12 602 VAL A C 1
ATOM 4851 O O . VAL A 1 602 ? -20.822 4.578 40.737 1.00 88.12 602 VAL A O 1
ATOM 4854 N N . GLN A 1 603 ? -22.356 6.208 40.758 1.00 84.19 603 GLN A N 1
ATOM 4855 C CA . GLN A 1 603 ? -21.488 7.184 40.099 1.00 84.19 603 GLN A CA 1
ATOM 4856 C C . GLN A 1 603 ? -20.309 7.613 40.989 1.00 84.19 603 GLN A C 1
ATOM 4858 O O . GLN A 1 603 ? -19.189 7.741 40.492 1.00 84.19 603 GLN A O 1
ATOM 4863 N N . GLN A 1 604 ? -20.512 7.779 42.299 1.00 85.19 604 GLN A N 1
ATOM 4864 C CA . GLN A 1 604 ? -19.420 8.067 43.232 1.00 85.19 604 GLN A CA 1
ATOM 4865 C C . GLN A 1 604 ? -18.423 6.902 43.319 1.00 85.19 604 GLN A C 1
ATOM 4867 O O . GLN A 1 604 ? -17.216 7.137 43.324 1.00 85.19 604 GLN A O 1
ATOM 4872 N N . ILE A 1 605 ? -18.896 5.653 43.295 1.00 87.81 605 ILE A N 1
ATOM 4873 C CA . ILE A 1 605 ? -18.031 4.467 43.226 1.00 87.81 605 ILE A CA 1
ATOM 4874 C C . ILE A 1 605 ? -17.239 4.446 41.911 1.00 87.81 605 ILE A C 1
ATOM 4876 O O . ILE A 1 605 ? -16.030 4.242 41.956 1.00 87.81 605 ILE A O 1
ATOM 4880 N N . LYS A 1 606 ? -17.851 4.743 40.753 1.00 79.81 606 LYS A N 1
ATOM 4881 C CA . LYS A 1 606 ? -17.114 4.864 39.472 1.00 79.81 606 LYS A CA 1
ATOM 4882 C C . LYS A 1 606 ? -16.016 5.931 39.533 1.00 79.81 606 LYS A C 1
ATOM 4884 O O . LYS A 1 606 ? -14.931 5.712 39.003 1.00 79.81 606 LYS A O 1
ATOM 4889 N N . ASN A 1 607 ? -16.270 7.053 40.207 1.00 76.31 607 ASN A N 1
ATOM 4890 C CA . ASN A 1 607 ? -15.272 8.107 40.394 1.00 76.31 607 ASN A CA 1
ATOM 4891 C C . ASN A 1 607 ? -14.109 7.660 41.306 1.00 76.31 607 ASN A C 1
ATOM 4893 O O . ASN A 1 607 ? -12.973 8.043 41.050 1.00 76.31 607 ASN A O 1
ATOM 4897 N N . ILE A 1 608 ? -14.380 6.847 42.337 1.00 80.00 608 ILE A N 1
ATOM 4898 C CA . ILE A 1 608 ? -13.364 6.301 43.260 1.00 80.00 608 ILE A CA 1
ATOM 4899 C C . ILE A 1 608 ? -12.532 5.192 42.599 1.00 80.00 608 ILE A C 1
ATOM 4901 O O . ILE A 1 608 ? -11.310 5.199 42.699 1.00 80.00 608 ILE A O 1
ATOM 4905 N N . LEU A 1 609 ? -13.179 4.246 41.908 1.00 74.38 609 LEU A N 1
ATOM 4906 C CA . LEU A 1 609 ? -12.507 3.143 41.208 1.00 74.38 609 LEU A CA 1
ATOM 4907 C C . LEU A 1 609 ? -11.679 3.628 40.005 1.00 74.38 609 LEU A C 1
ATOM 4909 O O . LEU A 1 609 ? -10.730 2.960 39.596 1.00 74.38 609 LEU A O 1
ATOM 4913 N N . GLY A 1 610 ? -12.044 4.776 39.428 1.00 60.16 610 GLY A N 1
ATOM 4914 C CA . GLY A 1 610 ? -11.398 5.337 38.248 1.00 60.16 610 GLY A CA 1
ATOM 4915 C C . GLY A 1 610 ? -11.615 4.499 36.983 1.00 60.16 610 GLY A C 1
ATOM 4916 O O . GLY A 1 610 ? -12.498 3.642 36.888 1.00 60.16 610 GLY A O 1
ATOM 4917 N N . CYS A 1 611 ? -10.801 4.757 35.958 1.00 49.84 611 CYS A N 1
ATOM 4918 C CA . CYS A 1 611 ? -10.884 4.027 34.695 1.00 49.84 611 CYS A CA 1
ATOM 4919 C C . CYS A 1 611 ? -10.229 2.640 34.810 1.00 49.84 611 CYS A C 1
ATOM 4921 O O . CYS A 1 611 ? -9.041 2.487 34.517 1.00 49.84 611 CYS A O 1
ATOM 4923 N N . LYS A 1 612 ? -11.037 1.617 35.129 1.00 48.00 612 LYS A N 1
ATOM 4924 C CA . LYS A 1 612 ? -10.657 0.184 35.122 1.00 48.00 612 LYS A CA 1
ATOM 4925 C C . LYS A 1 612 ? -9.992 -0.285 33.808 1.00 48.00 612 LYS A C 1
ATOM 4927 O O . LYS A 1 612 ? -9.278 -1.277 33.796 1.00 48.00 612 LYS A O 1
ATOM 4932 N N . PHE A 1 613 ? -10.196 0.444 32.707 1.00 42.88 613 PHE A N 1
ATOM 4933 C CA . PHE A 1 613 ? -9.648 0.158 31.371 1.00 42.88 613 PHE A CA 1
ATOM 4934 C C . PHE A 1 613 ? -8.195 0.629 31.151 1.00 42.88 613 PHE A C 1
ATOM 4936 O O . PHE A 1 613 ? -7.634 0.408 30.083 1.00 42.88 613 PHE A O 1
ATOM 4943 N N . SER A 1 614 ? -7.561 1.258 32.148 1.00 40.38 614 SER A N 1
ATOM 4944 C CA . SER A 1 614 ? -6.157 1.705 32.057 1.00 40.38 614 SER A CA 1
ATOM 4945 C C . SER A 1 614 ? -5.135 0.582 32.299 1.00 40.38 614 SER A C 1
ATOM 4947 O O . SER A 1 614 ? -3.950 0.787 32.063 1.00 40.38 614 SER A O 1
ATOM 4949 N N . THR A 1 615 ? -5.572 -0.576 32.809 1.00 39.16 615 THR A N 1
ATOM 4950 C CA . THR A 1 615 ? -4.709 -1.623 33.393 1.00 39.16 615 THR A CA 1
ATOM 4951 C C . THR A 1 615 ? -4.815 -2.992 32.711 1.00 39.16 615 THR A C 1
ATOM 4953 O O . THR A 1 615 ? -4.458 -4.010 33.303 1.00 39.16 615 THR A O 1
ATOM 4956 N N . LEU A 1 616 ? -5.226 -3.040 31.438 1.00 44.19 616 LEU A N 1
ATOM 4957 C CA . LEU A 1 616 ? -4.784 -4.143 30.574 1.00 44.19 616 LEU A CA 1
ATOM 4958 C C . LEU A 1 616 ? -3.246 -4.091 30.448 1.00 44.19 616 LEU A C 1
ATOM 4960 O O . LEU A 1 616 ? -2.679 -2.996 30.497 1.00 44.19 616 LEU A O 1
ATOM 4964 N N . PRO A 1 617 ? -2.545 -5.232 30.306 1.00 45.91 617 PRO A N 1
ATOM 4965 C CA . PRO A 1 617 ? -1.085 -5.260 30.278 1.00 45.91 617 PRO A CA 1
ATOM 4966 C C . PRO A 1 617 ? -0.536 -4.686 28.960 1.00 45.91 617 PRO A C 1
ATOM 4968 O O . PRO A 1 617 ? -0.171 -5.416 28.033 1.00 45.91 617 PRO A O 1
ATOM 4971 N N . TYR A 1 618 ? -0.422 -3.353 28.913 1.00 48.41 618 TYR A N 1
ATOM 4972 C CA . TYR A 1 618 ? 0.273 -2.588 27.870 1.00 48.41 618 TYR A CA 1
ATOM 4973 C C . TYR A 1 618 ? 1.720 -3.070 27.652 1.00 48.41 618 TYR A C 1
ATOM 4975 O O . TYR A 1 618 ? 2.273 -2.866 26.574 1.00 48.41 618 TYR A O 1
ATOM 4983 N N . ASP A 1 619 ? 2.295 -3.795 28.618 1.00 51.16 619 ASP A N 1
ATOM 4984 C CA . ASP A 1 619 ? 3.589 -4.484 28.562 1.00 51.16 619 ASP A CA 1
ATOM 4985 C C . ASP A 1 619 ? 3.835 -5.302 27.281 1.00 51.16 619 ASP A C 1
ATOM 4987 O O . ASP A 1 619 ? 4.992 -5.500 26.907 1.00 51.16 619 ASP A O 1
ATOM 4991 N N . ASN A 1 620 ? 2.797 -5.753 26.567 1.00 58.78 620 ASN A N 1
ATOM 4992 C CA . ASN A 1 620 ? 2.951 -6.501 25.313 1.00 58.78 620 ASN A CA 1
ATOM 4993 C C . ASN A 1 620 ? 2.915 -5.648 24.030 1.00 58.78 620 ASN A C 1
ATOM 4995 O O . ASN A 1 620 ? 3.403 -6.112 22.998 1.00 58.78 620 ASN A O 1
ATOM 4999 N N . LEU A 1 621 ? 2.378 -4.426 24.065 1.00 72.88 621 LEU A N 1
ATOM 5000 C CA . LEU A 1 621 ? 2.236 -3.568 22.884 1.00 72.88 621 LEU A CA 1
ATOM 5001 C C . LEU A 1 621 ? 3.431 -2.610 22.763 1.00 72.88 621 LEU A C 1
ATOM 5003 O O . LEU A 1 621 ? 3.816 -1.948 23.721 1.00 72.88 621 LEU A O 1
ATOM 5007 N N . VAL A 1 622 ? 4.044 -2.549 21.579 1.00 79.81 622 VAL A N 1
ATOM 5008 C CA . VAL A 1 622 ? 5.235 -1.726 21.292 1.00 79.81 622 VAL A CA 1
ATOM 5009 C C . VAL A 1 622 ? 4.925 -0.791 20.119 1.00 79.81 622 VAL A C 1
ATOM 5011 O O . VAL A 1 622 ? 4.160 -1.168 19.233 1.00 79.81 622 VAL A O 1
ATOM 5014 N N . GLY A 1 623 ? 5.443 0.441 20.141 1.00 80.12 623 GLY A N 1
ATOM 5015 C CA . GLY A 1 623 ? 5.202 1.476 19.125 1.00 80.12 623 GLY A CA 1
ATOM 5016 C C . GLY A 1 623 ? 3.790 2.055 19.023 1.00 80.12 623 GLY A C 1
ATOM 5017 O O . GLY A 1 623 ? 3.565 2.959 18.228 1.00 80.12 623 GLY A O 1
ATOM 5018 N N . MET A 1 624 ? 2.825 1.604 19.829 1.00 82.44 624 MET A N 1
ATOM 5019 C CA . MET A 1 624 ? 1.429 2.043 19.679 1.00 82.44 624 MET A CA 1
ATOM 5020 C C . MET A 1 624 ? 1.181 3.510 20.070 1.00 82.44 624 MET A C 1
ATOM 5022 O O . MET A 1 624 ? 0.256 4.122 19.541 1.00 82.44 624 MET A O 1
ATOM 5026 N N . GLU A 1 625 ? 1.987 4.114 20.953 1.00 80.69 625 GLU A N 1
ATOM 5027 C CA . GLU A 1 625 ? 1.701 5.462 21.481 1.00 80.69 625 GLU A CA 1
ATOM 5028 C C . GLU A 1 625 ? 1.834 6.577 20.427 1.00 80.69 625 GLU A C 1
ATOM 5030 O O . GLU A 1 625 ? 1.076 7.547 20.453 1.00 80.69 625 GLU A O 1
ATOM 5035 N N . SER A 1 626 ? 2.730 6.428 19.446 1.00 79.06 626 SER A N 1
ATOM 5036 C CA . SER A 1 626 ? 2.871 7.369 18.323 1.00 79.06 626 SER A CA 1
ATOM 5037 C C . SER A 1 626 ? 1.663 7.306 17.376 1.00 79.06 626 SER A C 1
ATOM 5039 O O . SER A 1 626 ? 1.099 8.341 16.996 1.00 79.06 626 SER A O 1
ATOM 5041 N N . HIS A 1 627 ? 1.204 6.091 17.060 1.00 86.00 627 HIS A N 1
ATOM 5042 C CA . HIS A 1 627 ? -0.020 5.853 16.300 1.00 86.00 627 HIS A CA 1
ATOM 5043 C C . HIS A 1 627 ? -1.251 6.381 17.056 1.00 86.00 627 HIS A C 1
ATOM 5045 O O . HIS A 1 627 ? -2.092 7.049 16.455 1.00 86.00 627 HIS A O 1
ATOM 5051 N N . PHE A 1 628 ? -1.331 6.184 18.379 1.00 81.44 628 PHE A N 1
ATOM 5052 C CA . PHE A 1 628 ? -2.396 6.739 19.222 1.00 81.44 628 PHE A CA 1
ATOM 5053 C C . PHE A 1 628 ? -2.409 8.261 19.255 1.00 81.44 628 PHE A C 1
ATOM 5055 O O . PHE A 1 628 ? -3.474 8.854 19.082 1.00 81.44 628 PHE A O 1
ATOM 5062 N N . ALA A 1 629 ? -1.260 8.908 19.454 1.00 78.56 629 ALA A N 1
ATOM 5063 C CA . ALA A 1 629 ? -1.161 10.365 19.457 1.00 78.56 629 ALA A CA 1
ATOM 5064 C C . ALA A 1 629 ? -1.598 10.968 18.110 1.00 78.56 629 ALA A C 1
ATOM 5066 O O . ALA A 1 629 ? -2.168 12.060 18.072 1.00 78.56 629 ALA A O 1
ATOM 5067 N N . THR A 1 630 ? -1.375 10.243 17.012 1.00 81.56 630 THR A N 1
ATOM 5068 C CA . THR A 1 630 ? -1.796 10.643 15.664 1.00 81.56 630 THR A CA 1
ATOM 5069 C C . THR A 1 630 ? -3.293 10.403 15.449 1.00 81.56 630 THR A C 1
ATOM 5071 O O . THR A 1 630 ? -4.026 11.346 15.151 1.00 81.56 630 THR A O 1
ATOM 5074 N N . LEU A 1 631 ? -3.788 9.183 15.686 1.00 84.31 631 LEU A N 1
ATOM 5075 C CA . LEU A 1 631 ? -5.209 8.849 15.542 1.00 84.31 631 LEU A CA 1
ATOM 5076 C C . LEU A 1 631 ? -6.107 9.674 16.469 1.00 84.31 631 LEU A C 1
ATOM 5078 O O . LEU A 1 631 ? -7.163 10.118 16.034 1.00 84.31 631 LEU A O 1
ATOM 5082 N N . SER A 1 632 ? -5.686 9.964 17.702 1.00 77.69 632 SER A N 1
ATOM 5083 C CA . SER A 1 632 ? -6.469 10.784 18.642 1.00 77.69 632 SER A CA 1
ATOM 5084 C C . SER A 1 632 ? -6.717 12.201 18.113 1.00 77.69 632 SER A C 1
ATOM 5086 O O . SER A 1 632 ? -7.807 12.745 18.300 1.00 77.69 632 SER A O 1
ATOM 5088 N N . LYS A 1 633 ? -5.737 12.776 17.397 1.00 77.38 633 LYS A N 1
ATOM 5089 C CA . LYS A 1 633 ? -5.879 14.063 16.696 1.00 77.38 633 LYS A CA 1
ATOM 5090 C C . LYS A 1 633 ? -6.827 13.942 15.501 1.00 77.38 633 LYS A C 1
ATOM 5092 O O . LYS A 1 633 ? -7.733 14.760 15.370 1.00 77.38 633 LYS A O 1
ATOM 5097 N N . LEU A 1 634 ? -6.662 12.909 14.669 1.00 79.50 634 LEU A N 1
ATOM 5098 C CA . LEU A 1 634 ? -7.501 12.676 13.482 1.00 79.50 634 LEU A CA 1
ATOM 5099 C C . LEU A 1 634 ? -8.977 12.411 13.833 1.00 79.50 634 LEU A C 1
ATOM 5101 O O . LEU A 1 634 ? -9.873 12.904 13.154 1.00 79.50 634 LEU A O 1
ATOM 5105 N N . ILE A 1 635 ? -9.224 11.685 14.924 1.00 78.62 635 ILE A N 1
ATOM 5106 C CA . ILE A 1 635 ? -10.556 11.394 15.477 1.00 78.62 635 ILE A CA 1
ATOM 5107 C C . ILE A 1 635 ? -11.141 12.618 16.216 1.00 78.62 635 ILE A C 1
ATOM 5109 O O . ILE A 1 635 ? -12.355 12.704 16.398 1.00 78.62 635 ILE A O 1
ATOM 5113 N N . CYS A 1 636 ? -10.305 13.597 16.592 1.00 66.00 636 CYS A N 1
ATOM 5114 C CA . CYS A 1 636 ? -10.673 14.797 17.357 1.00 66.00 636 CYS A CA 1
ATOM 5115 C C . CYS A 1 636 ? -11.243 14.492 18.760 1.00 66.00 636 CYS A C 1
ATOM 5117 O O . CYS A 1 636 ? -12.191 15.139 19.212 1.00 66.00 636 CYS A O 1
ATOM 5119 N N . LEU A 1 637 ? -10.658 13.514 19.463 1.00 58.16 637 LEU A N 1
ATOM 5120 C CA . LEU A 1 637 ? -11.062 13.154 20.828 1.00 58.16 637 LEU A CA 1
ATOM 5121 C C . LEU A 1 637 ? -10.933 14.355 21.784 1.00 58.16 637 LEU A C 1
ATOM 5123 O O . LEU A 1 637 ? -9.877 14.975 21.876 1.00 58.16 637 LEU A O 1
ATOM 5127 N N . GLY A 1 638 ? -12.010 14.661 22.514 1.00 51.81 638 GLY A N 1
ATOM 5128 C CA . GLY A 1 638 ? -12.055 15.729 23.523 1.00 51.81 638 GLY A CA 1
ATOM 5129 C C . GLY A 1 638 ? -12.548 17.097 23.032 1.00 51.81 638 GLY A C 1
ATOM 5130 O O . GLY A 1 638 ? -12.800 17.971 23.859 1.00 51.81 638 GLY A O 1
ATOM 5131 N N . LEU A 1 639 ? -12.748 17.294 21.724 1.00 49.41 639 LEU A N 1
ATOM 5132 C CA . LEU A 1 639 ? -13.439 18.477 21.200 1.00 49.41 639 LEU A CA 1
ATOM 5133 C C . LEU A 1 639 ? -14.960 18.254 21.199 1.00 49.41 639 LEU A C 1
ATOM 5135 O O . LEU A 1 639 ? -15.428 17.142 20.951 1.00 49.41 639 LEU A O 1
ATOM 5139 N N . VAL A 1 640 ? -15.738 19.317 21.438 1.00 45.12 640 VAL A N 1
ATOM 5140 C CA . VAL A 1 640 ? -17.201 19.293 21.259 1.00 45.12 640 VAL A CA 1
ATOM 5141 C C . VAL A 1 640 ? -17.483 19.222 19.760 1.00 45.12 640 VAL A C 1
ATOM 5143 O O . VAL A 1 640 ? -17.517 20.242 19.074 1.00 45.12 640 VAL A O 1
ATOM 5146 N N . ASN A 1 641 ? -17.592 17.999 19.245 1.00 53.44 641 ASN A N 1
ATOM 5147 C CA . ASN A 1 641 ? -17.771 17.726 17.829 1.00 53.44 641 ASN A CA 1
ATOM 5148 C C . ASN A 1 641 ? -19.171 17.145 17.594 1.00 53.44 641 ASN A C 1
ATOM 5150 O O . ASN A 1 641 ? -19.473 16.021 17.992 1.00 53.44 641 ASN A O 1
ATOM 5154 N N . ASP A 1 642 ? -20.020 17.948 16.962 1.00 65.31 642 ASP A N 1
ATOM 5155 C CA . ASP A 1 642 ? -21.458 17.707 16.795 1.00 65.31 642 ASP A CA 1
ATOM 5156 C C . ASP A 1 642 ? -21.804 16.763 15.625 1.00 65.31 642 ASP A C 1
ATOM 5158 O O . ASP A 1 642 ? -22.982 16.536 15.351 1.00 65.31 642 ASP A O 1
ATOM 5162 N N . ASP A 1 643 ? -20.796 16.231 14.928 1.00 76.94 643 ASP A N 1
ATOM 5163 C CA . ASP A 1 643 ? -20.923 15.418 13.711 1.00 76.94 643 ASP A CA 1
ATOM 5164 C C . ASP A 1 643 ? -20.408 13.980 13.918 1.00 76.94 643 ASP A C 1
ATOM 5166 O O . ASP A 1 643 ? -19.704 13.678 14.886 1.00 76.94 643 ASP A O 1
ATOM 5170 N N . VAL A 1 644 ? -20.774 13.081 13.005 1.00 83.06 644 VAL A N 1
ATOM 5171 C CA . VAL A 1 644 ? -20.309 11.690 12.961 1.00 83.06 644 VAL A CA 1
ATOM 5172 C C . VAL A 1 644 ? -19.000 11.617 12.179 1.00 83.06 644 VAL A C 1
ATOM 5174 O O . VAL A 1 644 ? -18.933 12.046 11.025 1.00 83.06 644 VAL A O 1
ATOM 5177 N N . ARG A 1 645 ? -17.963 11.037 12.792 1.00 85.81 645 ARG A N 1
ATOM 5178 C CA . ARG A 1 645 ? -16.648 10.845 12.165 1.00 85.81 645 ARG A CA 1
ATOM 5179 C C . ARG A 1 645 ? -16.465 9.430 11.643 1.00 85.81 645 ARG A C 1
ATOM 5181 O O . ARG A 1 645 ? -16.720 8.469 12.359 1.00 85.81 645 ARG A O 1
ATOM 5188 N N . VAL A 1 646 ? -15.954 9.307 10.422 1.00 87.12 646 VAL A N 1
ATOM 5189 C CA . VAL A 1 646 ? -15.612 8.030 9.785 1.00 87.12 646 VAL A CA 1
ATOM 5190 C C . VAL A 1 646 ? -14.125 8.048 9.431 1.00 87.12 646 VAL A C 1
ATOM 5192 O O . VAL A 1 646 ? -13.697 8.842 8.596 1.00 87.12 646 VAL A O 1
ATOM 5195 N N . VAL A 1 647 ? -13.327 7.187 10.060 1.00 90.19 647 VAL A N 1
ATOM 5196 C CA . VAL A 1 647 ? -11.869 7.103 9.874 1.00 90.19 647 VAL A CA 1
ATOM 5197 C C . VAL A 1 647 ? -11.503 5.775 9.221 1.00 90.19 647 VAL A C 1
ATOM 5199 O O . VAL A 1 647 ? -11.945 4.716 9.656 1.00 90.19 647 VAL A O 1
ATOM 5202 N N . GLY A 1 648 ? -10.678 5.816 8.180 1.00 92.44 648 GLY A N 1
ATOM 5203 C CA . GLY A 1 648 ? -10.129 4.623 7.544 1.00 92.44 648 GLY A CA 1
ATOM 5204 C C . GLY A 1 648 ? -8.729 4.321 8.071 1.00 92.44 648 GLY A C 1
ATOM 5205 O O . GLY A 1 648 ? -7.908 5.229 8.123 1.00 92.44 648 GLY A O 1
ATOM 5206 N N . ILE A 1 649 ? -8.419 3.074 8.420 1.00 94.12 649 ILE A N 1
ATOM 5207 C CA . ILE A 1 649 ? -7.057 2.631 8.758 1.00 94.12 649 ILE A CA 1
ATOM 5208 C C . ILE A 1 649 ? -6.577 1.668 7.669 1.00 94.12 649 ILE A C 1
ATOM 5210 O O . ILE A 1 649 ? -7.221 0.651 7.410 1.00 94.12 649 ILE A O 1
ATOM 5214 N N . THR A 1 650 ? -5.446 1.977 7.029 1.00 92.75 650 THR A N 1
ATOM 5215 C CA . THR A 1 650 ? -4.889 1.192 5.914 1.00 92.75 650 THR A CA 1
ATOM 5216 C C . THR A 1 650 ? -3.391 0.914 6.039 1.00 92.75 650 THR A C 1
ATOM 5218 O O . THR A 1 650 ? -2.720 1.436 6.926 1.00 92.75 650 THR A O 1
ATOM 5221 N N . GLY A 1 651 ? -2.864 0.032 5.187 1.00 89.31 651 GLY A N 1
ATOM 5222 C CA . GLY A 1 651 ? -1.474 -0.423 5.203 1.00 89.31 651 GLY A CA 1
ATOM 5223 C C . GLY A 1 651 ? -1.309 -1.923 4.936 1.00 89.31 651 GLY A C 1
ATOM 5224 O O . GLY A 1 651 ? -2.276 -2.690 4.883 1.00 89.31 651 GLY A O 1
ATOM 5225 N N . MET A 1 652 ? -0.053 -2.353 4.802 1.00 89.50 652 MET A N 1
ATOM 5226 C CA . MET A 1 652 ? 0.351 -3.710 4.403 1.00 89.50 652 MET A CA 1
ATOM 5227 C C . MET A 1 652 ? -0.205 -4.824 5.322 1.00 89.50 652 MET A C 1
ATOM 5229 O O . MET A 1 652 ? -0.559 -4.605 6.486 1.00 89.50 652 MET A O 1
ATOM 5233 N N . GLY A 1 653 ? -0.322 -6.052 4.807 1.00 85.31 653 GLY A N 1
ATOM 5234 C CA . GLY A 1 653 ? -0.717 -7.217 5.610 1.00 85.31 653 GLY A CA 1
ATOM 5235 C C . GLY A 1 653 ? 0.330 -7.546 6.680 1.00 85.31 653 GLY A C 1
ATOM 5236 O O . GLY A 1 653 ? 1.470 -7.810 6.333 1.00 85.31 653 GLY A O 1
ATOM 5237 N N . GLY A 1 654 ? -0.054 -7.551 7.962 1.00 86.62 654 GLY A N 1
ATOM 5238 C CA . GLY A 1 654 ? 0.869 -7.779 9.087 1.00 86.62 654 GLY A CA 1
ATOM 5239 C C . GLY A 1 654 ? 1.479 -6.517 9.722 1.00 86.62 654 GLY A C 1
ATOM 5240 O O . GLY A 1 654 ? 2.190 -6.641 10.718 1.00 86.62 654 GLY A O 1
ATOM 5241 N N . ILE A 1 655 ? 1.151 -5.315 9.224 1.00 90.81 655 ILE A N 1
ATOM 5242 C CA . ILE A 1 655 ? 1.673 -4.028 9.737 1.00 90.81 655 ILE A CA 1
ATOM 5243 C C . ILE A 1 655 ? 1.097 -3.596 11.109 1.00 90.81 655 ILE A C 1
ATOM 5245 O O . ILE A 1 655 ? 1.459 -2.549 11.621 1.00 90.81 655 ILE A O 1
ATOM 5249 N N . GLY A 1 656 ? 0.181 -4.368 11.711 1.00 90.19 656 GLY A N 1
ATOM 5250 C CA . GLY A 1 656 ? -0.397 -4.064 13.034 1.00 90.19 656 GLY A CA 1
ATOM 5251 C C . GLY A 1 656 ? -1.729 -3.293 13.049 1.00 90.19 656 GLY A C 1
ATOM 5252 O O . GLY A 1 656 ? -2.163 -2.879 14.119 1.00 90.19 656 GLY A O 1
ATOM 5253 N N . LYS A 1 657 ? -2.416 -3.127 11.905 1.00 92.75 657 LYS A N 1
ATOM 5254 C CA . LYS A 1 657 ? -3.710 -2.405 11.824 1.00 92.75 657 LYS A CA 1
ATOM 5255 C C . LYS A 1 657 ? -4.768 -2.911 12.816 1.00 92.75 657 LYS A C 1
ATOM 5257 O O . LYS A 1 657 ? -5.327 -2.111 13.556 1.00 92.75 657 LYS A O 1
ATOM 5262 N N . SER A 1 658 ? -5.007 -4.222 12.842 1.00 91.50 658 SER A N 1
ATOM 5263 C CA . SER A 1 658 ? -5.973 -4.875 13.734 1.00 91.50 658 SER A CA 1
ATOM 5264 C C . SER A 1 658 ? -5.641 -4.630 15.201 1.00 91.50 658 SER A C 1
ATOM 5266 O O . SER A 1 658 ? -6.494 -4.214 15.978 1.00 91.50 658 SER A O 1
ATOM 5268 N N . THR A 1 659 ? -4.359 -4.770 15.553 1.00 90.06 659 THR A N 1
ATOM 5269 C CA . THR A 1 659 ? -3.826 -4.494 16.891 1.00 90.06 659 THR A CA 1
ATOM 5270 C C . THR A 1 659 ? -4.038 -3.035 17.303 1.00 90.06 659 THR A C 1
ATOM 5272 O O . THR A 1 659 ? -4.442 -2.772 18.431 1.00 90.06 659 THR A O 1
ATOM 5275 N N . LEU A 1 660 ? -3.822 -2.086 16.385 1.00 90.06 660 LEU A N 1
ATOM 5276 C CA . LEU A 1 660 ? -4.081 -0.663 16.611 1.00 90.06 660 LEU A CA 1
ATOM 5277 C C . LEU A 1 660 ? -5.582 -0.379 16.791 1.00 90.06 660 LEU A C 1
ATOM 5279 O O . LEU A 1 660 ? -5.959 0.388 17.674 1.00 90.06 660 LEU A O 1
ATOM 5283 N N . GLY A 1 661 ? -6.442 -1.025 15.998 1.00 90.25 661 GLY A N 1
ATOM 5284 C CA . GLY A 1 661 ? -7.897 -0.946 16.131 1.00 90.25 661 GLY A CA 1
ATOM 5285 C C . GLY A 1 661 ? -8.404 -1.489 17.468 1.00 90.25 661 GLY A C 1
ATOM 5286 O O . GLY A 1 661 ? -9.189 -0.822 18.140 1.00 90.25 661 GLY A O 1
ATOM 5287 N N . GLN A 1 662 ? -7.927 -2.667 17.877 1.00 88.62 662 GLN A N 1
ATOM 5288 C CA . GLN A 1 662 ? -8.270 -3.289 19.157 1.00 88.62 662 GLN A CA 1
ATOM 5289 C C . GLN A 1 662 ? -7.826 -2.407 20.330 1.00 88.62 662 GLN A C 1
ATOM 5291 O O . GLN A 1 662 ? -8.640 -2.042 21.177 1.00 88.62 662 GLN A O 1
ATOM 5296 N N . ALA A 1 663 ? -6.555 -2.002 20.353 1.00 85.62 663 ALA A N 1
ATOM 5297 C CA . ALA A 1 663 ? -6.015 -1.196 21.441 1.00 85.62 663 ALA A CA 1
ATOM 5298 C C . ALA A 1 663 ? -6.697 0.191 21.519 1.00 85.62 663 ALA A C 1
ATOM 5300 O O . ALA A 1 663 ? -6.844 0.763 22.599 1.00 85.62 663 ALA A O 1
ATOM 5301 N N . LEU A 1 664 ? -7.180 0.727 20.390 1.00 86.44 664 LEU A N 1
ATOM 5302 C CA . LEU A 1 664 ? -8.023 1.923 20.364 1.00 86.44 664 LEU A CA 1
ATOM 5303 C C . LEU A 1 664 ? -9.409 1.665 20.958 1.00 86.44 664 LEU A C 1
ATOM 5305 O O . LEU A 1 664 ? -9.840 2.432 21.817 1.00 86.44 664 LEU A O 1
ATOM 5309 N N . TYR A 1 665 ? -10.083 0.581 20.570 1.00 88.62 665 TYR A N 1
ATOM 5310 C CA . TYR A 1 665 ? -11.361 0.188 21.165 1.00 88.62 665 TYR A CA 1
ATOM 5311 C C . TYR A 1 665 ? -11.264 0.058 22.692 1.00 88.62 665 TYR A C 1
ATOM 5313 O O . TYR A 1 665 ? -12.076 0.633 23.420 1.00 88.62 665 TYR A O 1
ATOM 5321 N N . GLU A 1 666 ? -10.231 -0.619 23.188 1.00 83.44 666 GLU A N 1
ATOM 5322 C CA . GLU A 1 666 ? -9.951 -0.768 24.619 1.00 83.44 666 GLU A CA 1
ATOM 5323 C C . GLU A 1 666 ? -9.752 0.597 25.307 1.00 83.44 666 GLU A C 1
ATOM 5325 O O . GLU A 1 666 ? -10.354 0.864 26.350 1.00 83.44 666 GLU A O 1
ATOM 5330 N N . ARG A 1 667 ? -8.982 1.505 24.689 1.00 78.00 667 ARG A N 1
ATOM 5331 C CA . ARG A 1 667 ? -8.641 2.813 25.270 1.00 78.00 667 ARG A CA 1
ATOM 5332 C C . ARG A 1 667 ? -9.771 3.846 25.228 1.00 78.00 667 ARG A C 1
ATOM 5334 O O . ARG A 1 667 ? -9.803 4.693 26.118 1.00 78.00 667 ARG A O 1
ATOM 5341 N N . ILE A 1 668 ? -10.691 3.813 24.252 1.00 83.31 668 ILE A N 1
ATOM 5342 C CA . ILE A 1 668 ? -11.728 4.863 24.094 1.00 83.31 668 ILE A CA 1
ATOM 5343 C C . ILE A 1 668 ? -13.190 4.398 24.163 1.00 83.31 668 ILE A C 1
ATOM 5345 O O . ILE A 1 668 ? -14.060 5.249 24.343 1.00 83.31 668 ILE A O 1
ATOM 5349 N N . SER A 1 669 ? -13.509 3.098 24.088 1.00 84.38 669 SER A N 1
ATOM 5350 C CA . SER A 1 669 ? -14.913 2.621 24.044 1.00 84.38 669 SER A CA 1
ATOM 5351 C C . SER A 1 669 ? -15.771 3.032 25.245 1.00 84.38 669 SER A C 1
ATOM 5353 O O . SER A 1 669 ? -16.982 3.181 25.107 1.00 84.38 669 SER A O 1
ATOM 5355 N N . HIS A 1 670 ? -15.162 3.282 26.407 1.00 74.75 670 HIS A N 1
ATOM 5356 C CA . HIS A 1 670 ? -15.852 3.759 27.609 1.00 74.75 670 HIS A CA 1
ATOM 5357 C C . HIS A 1 670 ? -16.456 5.174 27.469 1.00 74.75 670 HIS A C 1
ATOM 5359 O O . HIS A 1 670 ? -17.255 5.579 28.310 1.00 74.75 670 HIS A O 1
ATOM 5365 N N . GLN A 1 671 ? -16.084 5.935 26.431 1.00 80.62 671 GLN A N 1
ATOM 5366 C CA . GLN A 1 671 ? -16.583 7.293 26.163 1.00 80.62 671 GLN A CA 1
ATOM 5367 C C . GLN A 1 671 ? -17.865 7.314 25.307 1.00 80.62 671 GLN A C 1
ATOM 5369 O O . GLN A 1 671 ? -18.285 8.389 24.862 1.00 80.62 671 GLN A O 1
ATOM 5374 N N . PHE A 1 672 ? -18.457 6.151 25.025 1.00 85.19 672 PHE A N 1
ATOM 5375 C CA . PHE A 1 672 ? -19.575 5.963 24.097 1.00 85.19 672 PHE A CA 1
ATOM 5376 C C . PHE A 1 672 ? -20.689 5.146 24.760 1.00 85.19 672 PHE A C 1
ATOM 5378 O O . PHE A 1 672 ? -20.428 4.273 25.586 1.00 85.19 672 PHE A O 1
ATOM 5385 N N . ASN A 1 673 ? -21.939 5.442 24.406 1.00 82.00 673 ASN A N 1
ATOM 5386 C CA . ASN A 1 673 ? -23.116 4.754 24.940 1.00 82.00 673 ASN A CA 1
ATOM 5387 C C . ASN A 1 673 ? -23.345 3.402 24.253 1.00 82.00 673 ASN A C 1
ATOM 5389 O O . ASN A 1 673 ? -23.794 2.457 24.895 1.00 82.00 673 ASN A O 1
ATOM 5393 N N . SER A 1 674 ? -22.998 3.321 22.968 1.00 87.25 674 SER A N 1
ATOM 5394 C CA . SER A 1 674 ? -23.011 2.099 22.164 1.00 87.25 674 SER A CA 1
ATOM 5395 C C . SER A 1 674 ? -21.604 1.804 21.662 1.00 87.25 674 SER A C 1
ATOM 5397 O O . SER A 1 674 ? -20.850 2.722 21.333 1.00 87.25 674 SER A O 1
ATOM 5399 N N . ARG A 1 675 ? -21.228 0.528 21.604 1.00 88.81 675 ARG A N 1
ATOM 5400 C CA . ARG A 1 675 ? -19.880 0.113 21.204 1.00 88.81 675 ARG A CA 1
ATOM 5401 C C . ARG A 1 675 ? -19.901 -1.219 20.463 1.00 88.81 675 ARG A C 1
ATOM 5403 O O . ARG A 1 675 ? -20.595 -2.136 20.882 1.00 88.81 675 ARG A O 1
ATOM 5410 N N . CYS A 1 676 ? -19.144 -1.308 19.378 1.00 91.94 676 CYS A N 1
ATOM 5411 C CA . CYS A 1 676 ? -19.010 -2.506 18.565 1.00 91.94 676 CYS A CA 1
ATOM 5412 C C . CYS A 1 676 ? -17.586 -2.610 18.005 1.00 91.94 676 CYS A C 1
ATOM 5414 O O . CYS A 1 676 ? -17.020 -1.616 17.543 1.00 91.94 676 CYS A O 1
ATOM 5416 N N . TYR A 1 677 ? -17.026 -3.814 18.042 1.00 94.12 677 TYR A N 1
ATOM 5417 C CA . TYR A 1 677 ? -15.781 -4.203 17.399 1.00 94.12 677 TYR A CA 1
ATOM 5418 C C . TYR A 1 677 ? -16.013 -5.536 16.679 1.00 94.12 677 TYR A C 1
ATOM 5420 O O . TYR A 1 677 ? -16.208 -6.569 17.322 1.00 94.12 677 TYR A O 1
ATOM 5428 N N . ILE A 1 678 ? -16.012 -5.510 15.347 1.00 93.19 678 ILE A N 1
ATOM 5429 C CA . ILE A 1 678 ? -16.049 -6.714 14.512 1.00 93.19 678 ILE A CA 1
ATOM 5430 C C . ILE A 1 678 ? -14.621 -6.965 14.028 1.00 93.19 678 ILE A C 1
ATOM 5432 O O . ILE A 1 678 ? -14.061 -6.133 13.317 1.00 93.19 678 ILE A O 1
ATOM 5436 N N . ASP A 1 679 ? -14.038 -8.082 14.459 1.00 89.69 679 ASP A N 1
ATOM 5437 C CA . ASP A 1 679 ? -12.623 -8.440 14.299 1.00 89.69 679 ASP A CA 1
ATOM 5438 C C . ASP A 1 679 ? -12.263 -8.930 12.887 1.00 89.69 679 ASP A C 1
ATOM 5440 O O . ASP A 1 679 ? -11.161 -8.683 12.399 1.00 89.69 679 ASP A O 1
ATOM 5444 N N . ASP A 1 680 ? -13.192 -9.603 12.209 1.00 90.56 680 ASP A N 1
ATOM 5445 C CA . ASP A 1 680 ? -13.019 -10.030 10.821 1.00 90.56 680 ASP A CA 1
ATOM 5446 C C . ASP A 1 680 ? -14.338 -9.929 10.042 1.00 90.56 680 ASP A C 1
ATOM 5448 O O . ASP A 1 680 ? -15.096 -10.893 9.905 1.00 90.56 680 ASP A O 1
ATOM 5452 N N . VAL A 1 681 ? -14.621 -8.733 9.514 1.00 91.31 681 VAL A N 1
ATOM 5453 C CA . VAL A 1 681 ? -15.811 -8.457 8.697 1.00 91.31 681 VAL A CA 1
ATOM 5454 C C . VAL A 1 681 ? -15.812 -9.285 7.414 1.00 91.31 681 VAL A C 1
ATOM 5456 O O . VAL A 1 681 ? -16.881 -9.728 7.005 1.00 91.31 681 VAL A O 1
ATOM 5459 N N . SER A 1 682 ? -14.657 -9.546 6.789 1.00 89.69 682 SER A N 1
ATOM 5460 C CA . SER A 1 682 ? -14.597 -10.407 5.599 1.00 89.69 682 SER A CA 1
ATOM 5461 C C . SER A 1 682 ? -15.053 -11.828 5.924 1.00 89.69 682 SER A C 1
ATOM 5463 O O . SER A 1 682 ? -15.952 -12.345 5.263 1.00 89.69 682 SER A O 1
ATOM 5465 N N . LYS A 1 683 ? -14.532 -12.436 6.995 1.00 88.31 683 LYS A N 1
ATOM 5466 C CA . LYS A 1 683 ? -14.972 -13.760 7.460 1.00 88.31 683 LYS A CA 1
ATOM 5467 C C . LYS A 1 683 ? -16.439 -13.764 7.901 1.00 88.31 683 LYS A C 1
ATOM 5469 O O . LYS A 1 683 ? -17.176 -14.676 7.531 1.00 88.31 683 LYS A O 1
ATOM 5474 N N . LEU A 1 684 ? -16.883 -12.745 8.642 1.00 87.69 684 LEU A N 1
ATOM 5475 C CA . LEU A 1 684 ? -18.276 -12.618 9.087 1.00 87.69 684 LEU A CA 1
ATOM 5476 C C . LEU A 1 684 ? -19.243 -12.368 7.916 1.00 87.69 684 LEU A C 1
ATOM 5478 O O . LEU A 1 684 ? -20.400 -12.752 7.996 1.00 87.69 684 LEU A O 1
ATOM 5482 N N . TYR A 1 685 ? -18.792 -11.773 6.811 1.00 87.00 685 TYR A N 1
ATOM 5483 C CA . TYR A 1 685 ? -19.605 -11.569 5.611 1.00 87.00 685 TYR A CA 1
ATOM 5484 C C . TYR A 1 685 ? -19.583 -12.777 4.667 1.00 87.00 685 TYR A C 1
ATOM 5486 O O . TYR A 1 685 ? -20.611 -13.114 4.090 1.00 87.00 685 TYR A O 1
ATOM 5494 N N . GLN A 1 686 ? -18.442 -13.458 4.528 1.00 83.25 686 GLN A N 1
ATOM 5495 C CA . GLN A 1 686 ? -18.337 -14.718 3.782 1.00 83.25 686 GLN A CA 1
ATOM 5496 C C . GLN A 1 686 ? -19.148 -15.850 4.426 1.00 83.25 686 GLN A C 1
ATOM 5498 O O . GLN A 1 686 ? -19.583 -16.744 3.708 1.00 83.25 686 GLN A O 1
ATOM 5503 N N . GLY A 1 687 ? -19.300 -15.820 5.757 1.00 78.69 687 GLY A N 1
ATOM 5504 C CA . GLY A 1 687 ? -20.006 -16.839 6.536 1.00 78.69 687 GLY A CA 1
ATOM 5505 C C . GLY A 1 687 ? -21.259 -16.371 7.282 1.00 78.69 687 GLY A C 1
ATOM 5506 O O . GLY A 1 687 ? -21.806 -17.176 8.032 1.00 78.69 687 GLY A O 1
ATOM 5507 N N . TYR A 1 688 ? -21.698 -15.109 7.134 1.00 76.81 688 TYR A N 1
ATOM 5508 C CA . TYR A 1 688 ? -23.050 -14.669 7.536 1.00 76.81 688 TYR A CA 1
ATOM 5509 C C . TYR A 1 688 ? -23.750 -13.627 6.630 1.00 76.81 688 TYR A C 1
ATOM 5511 O O . TYR A 1 688 ? -24.866 -13.177 6.944 1.00 76.81 688 TYR A O 1
ATOM 5519 N N . GLY A 1 689 ? -23.138 -13.225 5.512 1.00 84.38 689 GLY A N 1
ATOM 5520 C CA . GLY A 1 689 ? -23.632 -12.172 4.619 1.00 84.38 689 GLY A CA 1
ATOM 5521 C C . GLY A 1 689 ? -23.930 -10.843 5.328 1.00 84.38 689 GLY A C 1
ATOM 5522 O O . GLY A 1 689 ? -23.557 -10.611 6.477 1.00 84.38 689 GLY A O 1
ATOM 5523 N N . THR A 1 690 ? -24.672 -9.949 4.667 1.00 84.12 690 THR A N 1
ATOM 5524 C CA . THR A 1 690 ? -25.059 -8.648 5.251 1.00 84.12 690 THR A CA 1
ATOM 5525 C C . THR A 1 690 ? -25.843 -8.790 6.564 1.00 84.12 690 THR A C 1
ATOM 5527 O O . THR A 1 690 ? -25.684 -7.968 7.465 1.00 84.12 690 THR A O 1
ATOM 5530 N N . LEU A 1 691 ? -26.680 -9.830 6.699 1.00 82.94 691 LEU A N 1
ATOM 5531 C CA . LEU A 1 691 ? -27.547 -10.005 7.868 1.00 82.94 691 LEU A CA 1
ATOM 5532 C C . LEU A 1 691 ? -26.755 -10.333 9.141 1.00 82.94 691 LEU A C 1
ATOM 5534 O O . LEU A 1 691 ? -27.108 -9.841 10.210 1.00 82.94 691 LEU A O 1
ATOM 5538 N N . GLY A 1 692 ? -25.697 -11.144 9.052 1.00 85.12 692 GLY A N 1
ATOM 5539 C CA . GLY A 1 692 ? -24.863 -11.454 10.213 1.00 85.12 692 GLY A CA 1
ATOM 5540 C C . GLY A 1 692 ? -24.088 -10.256 10.726 1.00 85.12 692 GLY A C 1
ATOM 5541 O O . GLY A 1 692 ? -24.085 -10.011 11.928 1.00 85.12 692 GLY A O 1
ATOM 5542 N N . VAL A 1 693 ? -23.512 -9.457 9.824 1.00 87.12 693 VAL A N 1
ATOM 5543 C CA . VAL A 1 693 ? -22.793 -8.245 10.237 1.00 87.12 693 VAL A CA 1
ATOM 5544 C C . VAL A 1 693 ? -23.754 -7.225 10.870 1.00 87.12 693 VAL A C 1
ATOM 5546 O O . VAL A 1 693 ? -23.405 -6.610 11.871 1.00 87.12 693 VAL A O 1
ATOM 5549 N N . GLN A 1 694 ? -25.004 -7.120 10.393 1.00 86.12 694 GLN A N 1
ATOM 5550 C CA . GLN A 1 694 ? -26.054 -6.332 11.064 1.00 86.12 694 GLN A CA 1
ATOM 5551 C C . GLN A 1 694 ? -26.445 -6.888 12.444 1.00 86.12 694 GLN A C 1
ATOM 5553 O O . GLN A 1 694 ? -26.627 -6.108 13.381 1.00 86.12 694 GLN A O 1
ATOM 5558 N N . LYS A 1 695 ? -26.585 -8.217 12.585 1.00 86.19 695 LYS A N 1
ATOM 5559 C CA . LYS A 1 695 ? -26.866 -8.865 13.878 1.00 86.19 695 LYS A CA 1
ATOM 5560 C C . LYS A 1 695 ? -25.751 -8.580 14.882 1.00 86.19 695 LYS A C 1
ATOM 5562 O O . LYS A 1 695 ? -26.063 -8.174 15.994 1.00 86.19 695 LYS A O 1
ATOM 5567 N N . GLU A 1 696 ? -24.491 -8.744 14.486 1.00 87.75 696 GLU A N 1
ATOM 5568 C CA . GLU A 1 696 ? -23.338 -8.561 15.375 1.00 87.75 696 GLU A CA 1
ATOM 5569 C C . GLU A 1 696 ? -23.090 -7.089 15.723 1.00 87.75 696 GLU A C 1
ATOM 5571 O O . GLU A 1 696 ? -22.829 -6.744 16.876 1.00 87.75 696 GLU A O 1
ATOM 5576 N N . LEU A 1 697 ? -23.284 -6.192 14.751 1.00 88.50 697 LEU A N 1
ATOM 5577 C CA . LEU A 1 697 ? -23.296 -4.754 14.993 1.00 88.50 697 LEU A CA 1
ATOM 5578 C C . LEU A 1 697 ? -24.298 -4.389 16.094 1.00 88.50 697 LEU A C 1
ATOM 5580 O O . LEU A 1 697 ? -23.943 -3.683 17.040 1.00 88.50 697 LEU A O 1
ATOM 5584 N N . LEU A 1 698 ? -25.545 -4.855 15.983 1.00 87.25 698 LEU A N 1
ATOM 5585 C CA . LEU A 1 698 ? -26.587 -4.519 16.948 1.00 87.25 698 LEU A CA 1
ATOM 5586 C C . LEU A 1 698 ? -26.421 -5.262 18.281 1.00 87.25 698 LEU A C 1
ATOM 5588 O O . LEU A 1 698 ? -26.662 -4.656 19.326 1.00 87.25 698 LEU A O 1
ATOM 5592 N N . SER A 1 699 ? -25.981 -6.525 18.272 1.00 86.25 699 SER A N 1
ATOM 5593 C CA . SER A 1 699 ? -25.800 -7.332 19.486 1.00 86.25 699 SER A CA 1
ATOM 5594 C C . SER A 1 699 ? -24.772 -6.695 20.419 1.00 86.25 699 SER A C 1
ATOM 5596 O O . SER A 1 699 ? -25.052 -6.522 21.607 1.00 86.25 699 SER A O 1
ATOM 5598 N N . GLN A 1 700 ? -23.634 -6.249 19.878 1.00 88.19 700 GLN A N 1
ATOM 5599 C CA . GLN A 1 700 ? -22.617 -5.525 20.632 1.00 88.19 700 GLN A CA 1
ATOM 5600 C C . GLN A 1 700 ? -23.069 -4.098 20.976 1.00 88.19 700 GLN A C 1
ATOM 5602 O O . GLN A 1 700 ? -23.022 -3.710 22.145 1.00 88.19 700 GLN A O 1
ATOM 5607 N N . SER A 1 701 ? -23.574 -3.331 19.996 1.00 86.81 701 SER A N 1
ATOM 5608 C CA . SER A 1 701 ? -23.931 -1.913 20.203 1.00 86.81 701 SER A CA 1
ATOM 5609 C C . SER A 1 701 ? -25.043 -1.697 21.231 1.00 86.81 701 SER A C 1
ATOM 5611 O O . SER A 1 701 ? -25.070 -0.645 21.874 1.00 86.81 701 SER A O 1
ATOM 5613 N N . LEU A 1 702 ? -25.959 -2.662 21.369 1.00 79.62 702 LEU A N 1
ATOM 5614 C CA . LEU A 1 702 ? -27.084 -2.628 22.310 1.00 79.62 702 LEU A CA 1
ATOM 5615 C C . LEU A 1 702 ? -26.874 -3.532 23.534 1.00 79.62 702 LEU A C 1
ATOM 5617 O O . LEU A 1 702 ? -27.659 -3.461 24.477 1.00 79.62 702 LEU A O 1
ATOM 5621 N N . ASN A 1 703 ? -25.831 -4.372 23.537 1.00 76.25 703 ASN A N 1
ATOM 5622 C CA . ASN A 1 703 ? -25.626 -5.447 24.514 1.00 76.25 703 ASN A CA 1
ATOM 5623 C C . ASN A 1 703 ? -26.820 -6.440 24.581 1.00 76.25 703 ASN A C 1
ATOM 5625 O O . ASN A 1 703 ? -27.122 -7.010 25.632 1.00 76.25 703 ASN A O 1
ATOM 5629 N N . GLU A 1 704 ? -27.510 -6.650 23.452 1.00 73.88 704 GLU A N 1
ATOM 5630 C CA . GLU A 1 704 ? -28.693 -7.514 23.306 1.00 73.88 704 GLU A CA 1
ATOM 5631 C C . GLU A 1 704 ? -28.355 -8.757 22.453 1.00 73.88 704 GLU A C 1
ATOM 5633 O O . GLU A 1 704 ? -28.389 -8.713 21.226 1.00 73.88 704 GLU A O 1
ATOM 5638 N N . LYS A 1 705 ? -28.058 -9.906 23.078 1.00 65.81 705 LYS A N 1
ATOM 5639 C CA . LYS A 1 705 ? -27.616 -11.117 22.342 1.00 65.81 705 LYS A CA 1
ATOM 5640 C C . LYS A 1 705 ? -28.670 -11.753 21.415 1.00 65.81 705 LYS A C 1
ATOM 5642 O O . LYS A 1 705 ? -28.299 -12.421 20.458 1.00 65.81 705 LYS A O 1
ATOM 5647 N N . ASN A 1 706 ? -29.966 -11.549 21.675 1.00 64.31 706 ASN A N 1
ATOM 5648 C CA . ASN A 1 706 ? -31.063 -12.305 21.043 1.00 64.31 706 ASN A CA 1
ATOM 5649 C C . ASN A 1 706 ? -31.986 -11.429 20.166 1.00 64.31 706 ASN A C 1
ATOM 5651 O O . ASN A 1 706 ? -33.214 -11.538 20.224 1.00 64.31 706 ASN A O 1
ATOM 5655 N N . LEU A 1 707 ? -31.404 -10.543 19.355 1.00 67.75 707 LEU A N 1
ATOM 5656 C CA . LEU A 1 707 ? -32.141 -9.664 18.442 1.00 67.75 707 LEU A CA 1
ATOM 5657 C C . LEU A 1 707 ? -32.755 -10.433 17.258 1.00 67.75 707 LEU A C 1
ATOM 5659 O O . LEU A 1 707 ? -32.055 -10.983 16.405 1.00 67.75 707 LEU A O 1
ATOM 5663 N N . LYS A 1 708 ? -34.090 -10.425 17.160 1.00 69.31 708 LYS A N 1
ATOM 5664 C CA . LYS A 1 708 ? -34.828 -11.025 16.037 1.00 69.31 708 LYS A CA 1
ATOM 5665 C C . LYS A 1 708 ? -34.872 -10.086 14.829 1.00 69.31 708 LYS A C 1
ATOM 5667 O O . LYS A 1 708 ? -35.816 -9.318 14.667 1.00 69.31 708 LYS A O 1
ATOM 5672 N N . ILE A 1 709 ? -33.874 -10.191 13.954 1.00 72.19 709 ILE A N 1
ATOM 5673 C CA . ILE A 1 709 ? -33.841 -9.482 12.667 1.00 72.19 709 ILE A CA 1
ATOM 5674 C C . ILE A 1 709 ? -34.394 -10.393 11.561 1.00 72.19 709 ILE A C 1
ATOM 5676 O O . ILE A 1 709 ? -33.769 -11.392 11.208 1.00 72.19 709 ILE A O 1
ATOM 5680 N N . CYS A 1 710 ? -35.568 -10.062 11.012 1.00 70.62 710 CYS A N 1
ATOM 5681 C CA . CYS A 1 710 ? -36.270 -10.939 10.060 1.00 70.62 710 CYS A CA 1
ATOM 5682 C C . CYS A 1 710 ? -35.695 -10.920 8.631 1.00 70.62 710 CYS A C 1
ATOM 5684 O O . CYS A 1 710 ? -35.861 -11.888 7.897 1.00 70.62 710 CYS A O 1
ATOM 5686 N N . ASN A 1 711 ? -35.079 -9.810 8.214 1.00 74.56 711 ASN A N 1
ATOM 5687 C CA . ASN A 1 711 ? -34.448 -9.621 6.903 1.00 74.56 711 ASN A CA 1
ATOM 5688 C C . ASN A 1 711 ? -33.501 -8.402 6.937 1.00 74.56 711 ASN A C 1
ATOM 5690 O O . ASN A 1 711 ? -33.524 -7.631 7.897 1.00 74.56 711 ASN A O 1
ATOM 5694 N N . VAL A 1 712 ? -32.694 -8.216 5.886 1.00 75.88 712 VAL A N 1
ATOM 5695 C CA . VAL A 1 712 ? -31.682 -7.140 5.806 1.00 75.88 712 VAL A CA 1
ATOM 5696 C C . VAL A 1 712 ? -32.298 -5.740 5.926 1.00 75.88 712 VAL A C 1
ATOM 5698 O O . VAL A 1 712 ? -31.735 -4.881 6.596 1.00 75.88 712 VAL A O 1
ATOM 5701 N N . SER A 1 713 ? -33.477 -5.504 5.338 1.00 75.44 713 SER A N 1
ATOM 5702 C CA . SER A 1 713 ? -34.162 -4.204 5.403 1.00 75.44 713 SER A CA 1
ATOM 5703 C C . SER A 1 713 ? -34.621 -3.854 6.822 1.00 75.44 713 SER A C 1
ATOM 5705 O O . SER A 1 713 ? -34.463 -2.716 7.255 1.00 75.44 713 SER A O 1
ATOM 5707 N N . ASN A 1 714 ? -35.138 -4.838 7.565 1.00 76.12 714 ASN A N 1
ATOM 5708 C CA . ASN A 1 714 ? -35.457 -4.713 8.987 1.00 76.12 714 ASN A CA 1
ATOM 5709 C C . ASN A 1 714 ? -34.175 -4.478 9.810 1.00 76.12 714 ASN A C 1
ATOM 5711 O O . ASN A 1 714 ? -34.149 -3.607 10.669 1.00 76.12 714 ASN A O 1
ATOM 5715 N N . GLY A 1 715 ? -33.074 -5.166 9.485 1.00 79.25 715 GLY A N 1
ATOM 5716 C CA . GLY A 1 715 ? -31.769 -4.926 10.108 1.00 79.25 715 GLY A CA 1
ATOM 5717 C C . GLY A 1 715 ? -31.279 -3.488 9.932 1.00 79.25 715 GLY A C 1
ATOM 5718 O O . GLY A 1 715 ? -30.927 -2.842 10.914 1.00 79.25 715 GLY A O 1
ATOM 5719 N N . THR A 1 716 ? -31.340 -2.945 8.712 1.00 78.81 716 THR A N 1
ATOM 5720 C CA . THR A 1 716 ? -31.000 -1.538 8.434 1.00 78.81 716 THR A CA 1
ATOM 5721 C C . THR A 1 716 ? -31.913 -0.569 9.194 1.00 78.81 716 THR A C 1
ATOM 5723 O O . THR A 1 716 ? -31.430 0.425 9.734 1.00 78.81 716 THR A O 1
ATOM 5726 N N . LEU A 1 717 ? -33.217 -0.859 9.284 1.00 78.00 717 LEU A N 1
ATOM 5727 C CA . LEU A 1 717 ? -34.171 -0.037 10.034 1.00 78.00 717 LEU A CA 1
ATOM 5728 C C . LEU A 1 717 ? -33.873 -0.048 11.545 1.00 78.00 717 LEU A C 1
ATOM 5730 O O . LEU A 1 717 ? -33.823 1.014 12.154 1.00 78.00 717 LEU A O 1
ATOM 5734 N N . LEU A 1 718 ? -33.588 -1.215 12.132 1.00 79.62 718 LEU A N 1
ATOM 5735 C CA . LEU A 1 718 ? -33.213 -1.352 13.545 1.00 79.62 718 LEU A CA 1
ATOM 5736 C C . LEU A 1 718 ? -31.886 -0.653 13.870 1.00 79.62 718 LEU A C 1
ATOM 5738 O O . LEU A 1 718 ? -31.787 0.004 14.905 1.00 79.62 718 LEU A O 1
ATOM 5742 N N . VAL A 1 719 ? -30.882 -0.750 12.986 1.00 81.94 719 VAL A N 1
ATOM 5743 C CA . VAL A 1 719 ? -29.635 0.036 13.079 1.00 81.94 719 VAL A CA 1
ATOM 5744 C C . VAL A 1 719 ? -29.953 1.524 13.131 1.00 81.94 719 VAL A C 1
ATOM 5746 O O . VAL A 1 719 ? -29.446 2.220 14.009 1.00 81.94 719 VAL A O 1
ATOM 5749 N N . TRP A 1 720 ? -30.829 2.005 12.249 1.00 77.75 720 TRP A N 1
ATOM 5750 C CA . TRP A 1 720 ? -31.205 3.411 12.213 1.00 77.75 720 TRP A CA 1
ATOM 5751 C C . TRP A 1 720 ? -31.961 3.850 13.475 1.00 77.75 720 TRP A C 1
ATOM 5753 O O . TRP A 1 720 ? -31.502 4.762 14.154 1.00 77.75 720 TRP A O 1
ATOM 5763 N N . GLU A 1 721 ? -33.061 3.182 13.837 1.00 78.94 721 GLU A N 1
ATOM 5764 C CA . GLU A 1 721 ? -33.897 3.534 14.998 1.00 78.94 721 GLU A CA 1
ATOM 5765 C C . GLU A 1 721 ? -33.132 3.510 16.328 1.00 78.94 721 GLU A C 1
ATOM 5767 O O . GLU A 1 721 ? -33.386 4.332 17.213 1.00 78.94 721 GLU A O 1
ATOM 5772 N N . ARG A 1 722 ? -32.216 2.546 16.495 1.00 82.38 722 ARG A N 1
ATOM 5773 C CA . ARG A 1 722 ? -31.515 2.330 17.765 1.00 82.38 722 ARG A CA 1
ATOM 5774 C C . ARG A 1 722 ? -30.217 3.125 17.882 1.00 82.38 722 ARG A C 1
ATOM 5776 O O . ARG A 1 722 ? -29.909 3.569 18.985 1.00 82.38 722 ARG A O 1
ATOM 5783 N N . LEU A 1 723 ? -29.469 3.331 16.792 1.00 85.88 723 LEU A N 1
ATOM 5784 C CA . LEU A 1 723 ? -28.179 4.032 16.848 1.00 85.88 723 LEU A CA 1
ATOM 5785 C C . LEU A 1 723 ? -28.263 5.528 16.509 1.00 85.88 723 LEU A C 1
ATOM 5787 O O . LEU A 1 723 ? -27.370 6.266 16.922 1.00 85.88 723 LEU A O 1
ATOM 5791 N N . SER A 1 724 ? -29.334 6.031 15.872 1.00 82.31 724 SER A N 1
ATOM 5792 C CA . SER A 1 724 ? -29.458 7.468 15.544 1.00 82.31 724 SER A CA 1
ATOM 5793 C C . SER A 1 724 ? -29.480 8.390 16.767 1.00 82.31 724 SER A C 1
ATOM 5795 O O . SER A 1 724 ? -29.192 9.579 16.654 1.00 82.31 724 SER A O 1
ATOM 5797 N N . ASN A 1 725 ? -29.849 7.854 17.932 1.00 78.31 725 ASN A N 1
ATOM 5798 C CA . ASN A 1 725 ? -29.953 8.587 19.195 1.00 78.31 725 ASN A CA 1
ATOM 5799 C C . ASN A 1 725 ? -28.808 8.261 20.171 1.00 78.31 725 ASN A C 1
ATOM 5801 O O . ASN A 1 725 ? -28.750 8.835 21.257 1.00 78.31 725 ASN A O 1
ATOM 5805 N N . ALA A 1 726 ? -27.900 7.351 19.804 1.00 82.56 726 ALA A N 1
ATOM 5806 C CA . ALA A 1 726 ? -26.799 6.900 20.646 1.00 82.56 726 ALA A CA 1
ATOM 5807 C C . ALA A 1 726 ? -25.457 7.419 20.117 1.00 82.56 726 ALA A C 1
ATOM 5809 O O . ALA A 1 726 ? -25.178 7.356 18.921 1.00 82.56 726 ALA A O 1
ATOM 5810 N N . LYS A 1 727 ? -24.587 7.883 21.021 1.00 87.19 727 LYS A N 1
ATOM 5811 C CA . LYS A 1 727 ? -23.182 8.141 20.697 1.00 87.19 727 LYS A CA 1
ATOM 5812 C C . LYS A 1 727 ? -22.459 6.794 20.611 1.00 87.19 727 LYS A C 1
ATOM 5814 O O . LYS A 1 727 ? -22.224 6.163 21.644 1.00 87.19 727 LYS A O 1
ATOM 5819 N N . ALA A 1 728 ? -22.141 6.346 19.401 1.00 89.00 728 ALA A N 1
ATOM 5820 C CA . ALA A 1 728 ? -21.614 5.014 19.119 1.00 89.00 728 ALA A CA 1
ATOM 5821 C C . ALA A 1 728 ? -20.121 5.021 18.739 1.00 89.00 728 ALA A C 1
ATOM 5823 O O . ALA A 1 728 ? -19.669 5.906 18.013 1.00 89.00 728 ALA A O 1
ATOM 5824 N N . LEU A 1 729 ? -19.366 4.014 19.187 1.00 91.88 729 LEU A N 1
ATOM 5825 C CA . LEU A 1 729 ? -18.055 3.657 18.632 1.00 91.88 729 LEU A CA 1
ATOM 5826 C C . LEU A 1 729 ? -18.178 2.334 17.878 1.00 91.88 729 LEU A C 1
ATOM 5828 O O . LEU A 1 729 ? -18.479 1.315 18.491 1.00 91.88 729 LEU A O 1
ATOM 5832 N N . ILE A 1 730 ? -17.927 2.338 16.573 1.00 91.31 730 ILE A N 1
ATOM 5833 C CA . ILE A 1 730 ? -18.029 1.142 15.730 1.00 91.31 730 ILE A CA 1
ATOM 5834 C C . ILE A 1 730 ? -16.686 0.925 15.040 1.00 91.31 730 ILE A C 1
ATOM 5836 O O . ILE A 1 730 ? -16.236 1.795 14.299 1.00 91.31 730 ILE A O 1
ATOM 5840 N N . ILE A 1 731 ? -16.051 -0.224 15.256 1.00 93.88 731 ILE A N 1
ATOM 5841 C CA . ILE A 1 731 ? -14.842 -0.629 14.533 1.00 93.88 731 ILE A CA 1
ATOM 5842 C C . ILE A 1 731 ? -15.147 -1.866 13.689 1.00 93.88 731 ILE A C 1
ATOM 5844 O O . ILE A 1 731 ? -15.707 -2.845 14.179 1.00 93.88 731 ILE A O 1
ATOM 5848 N N . LEU A 1 732 ? -14.781 -1.790 12.413 1.00 93.44 732 LEU A N 1
ATOM 5849 C CA . LEU A 1 732 ? -14.995 -2.806 11.389 1.00 93.44 732 LEU A CA 1
ATOM 5850 C C . LEU A 1 732 ? -13.628 -3.216 10.844 1.00 93.44 732 LEU A C 1
ATOM 5852 O O . LEU A 1 732 ? -13.043 -2.474 10.051 1.00 93.44 732 LEU A O 1
ATOM 5856 N N . ASP A 1 733 ? -13.097 -4.348 11.299 1.00 93.94 733 ASP A N 1
ATOM 5857 C CA . ASP A 1 733 ? -11.781 -4.839 10.893 1.00 93.94 733 ASP A CA 1
ATOM 5858 C C . ASP A 1 733 ? -11.845 -5.855 9.741 1.00 93.94 733 ASP A C 1
ATOM 5860 O O . ASP A 1 733 ? -12.861 -6.501 9.492 1.00 93.94 733 ASP A O 1
ATOM 5864 N N . ASN A 1 734 ? -10.749 -5.936 8.988 1.00 91.50 734 ASN A N 1
ATOM 5865 C CA . ASN A 1 734 ? -10.554 -6.776 7.811 1.00 91.50 734 ASN A CA 1
ATOM 5866 C C . ASN A 1 734 ? -11.665 -6.655 6.745 1.00 91.50 734 ASN A C 1
ATOM 5868 O O . ASN A 1 734 ? -12.125 -7.654 6.197 1.00 91.50 734 ASN A O 1
ATOM 5872 N N . VAL A 1 735 ? -12.079 -5.425 6.418 1.00 91.25 735 VAL A N 1
ATOM 5873 C CA . VAL A 1 735 ? -13.007 -5.165 5.302 1.00 91.25 735 VAL A CA 1
ATOM 5874 C C . VAL A 1 735 ? -12.257 -5.297 3.971 1.00 91.25 735 VAL A C 1
ATOM 5876 O O . VAL A 1 735 ? -11.273 -4.588 3.743 1.00 91.25 735 VAL A O 1
ATOM 5879 N N . ASP A 1 736 ? -12.706 -6.184 3.082 1.00 87.88 736 ASP A N 1
ATOM 5880 C CA . ASP A 1 736 ? -12.064 -6.489 1.791 1.00 87.88 736 ASP A CA 1
ATOM 5881 C C . ASP A 1 736 ? -13.001 -6.434 0.565 1.00 87.88 736 ASP A C 1
ATOM 5883 O O . ASP A 1 736 ? -12.537 -6.627 -0.561 1.00 87.88 736 ASP A O 1
ATOM 5887 N N . GLN A 1 737 ? -14.285 -6.102 0.752 1.00 86.06 737 GLN A N 1
ATOM 5888 C CA . GLN A 1 737 ? -15.238 -5.829 -0.332 1.00 86.06 737 GLN A CA 1
ATOM 5889 C C . GLN A 1 737 ? -16.141 -4.635 -0.004 1.00 86.06 737 GLN A C 1
ATOM 5891 O O . GLN A 1 737 ? -16.634 -4.520 1.115 1.00 86.06 737 GLN A O 1
ATOM 5896 N N . ASP A 1 738 ? -16.465 -3.807 -1.003 1.00 81.12 738 ASP A N 1
ATOM 5897 C CA . ASP A 1 738 ? -17.391 -2.672 -0.840 1.00 81.12 738 ASP A CA 1
ATOM 5898 C C . ASP A 1 738 ? -18.757 -3.103 -0.271 1.00 81.12 738 ASP A C 1
ATOM 5900 O O . ASP A 1 738 ? -19.263 -2.505 0.677 1.00 81.12 738 ASP A O 1
ATOM 5904 N N . LYS A 1 739 ? -19.303 -4.222 -0.771 1.00 82.25 739 LYS A N 1
ATOM 5905 C CA . LYS A 1 739 ? -20.615 -4.774 -0.375 1.00 82.25 739 LYS A CA 1
ATOM 5906 C C . LYS A 1 739 ? -20.736 -5.165 1.102 1.00 82.25 739 LYS A C 1
ATOM 5908 O O . LYS A 1 739 ? -21.842 -5.431 1.575 1.00 82.25 739 LYS A O 1
ATOM 5913 N N . GLN A 1 740 ? -19.624 -5.236 1.833 1.00 86.31 740 GLN A N 1
ATOM 5914 C CA . GLN A 1 740 ? -19.644 -5.435 3.282 1.00 86.31 740 GLN A CA 1
ATOM 5915 C C . GLN A 1 740 ? -20.203 -4.189 3.980 1.00 86.31 740 GLN A C 1
ATOM 5917 O O . GLN A 1 740 ? -21.032 -4.302 4.879 1.00 86.31 740 GLN A O 1
ATOM 5922 N N . LEU A 1 741 ? -19.822 -2.993 3.526 1.00 81.12 741 LEU A N 1
ATOM 5923 C CA . LEU A 1 741 ? -20.201 -1.718 4.141 1.00 81.12 741 LEU A CA 1
ATOM 5924 C C . LEU A 1 741 ? -21.624 -1.258 3.769 1.00 81.12 741 LEU A C 1
ATOM 5926 O O . LEU A 1 741 ? -22.213 -0.450 4.491 1.00 81.12 741 LEU A O 1
ATOM 5930 N N . ASP A 1 742 ? -22.236 -1.857 2.740 1.00 73.19 742 ASP A N 1
ATOM 5931 C CA . ASP A 1 742 ? -23.654 -1.666 2.388 1.00 73.19 742 ASP A CA 1
ATOM 5932 C C . ASP A 1 742 ? -24.636 -2.027 3.524 1.00 73.19 742 ASP A C 1
ATOM 5934 O O . ASP A 1 742 ? -25.800 -1.616 3.499 1.00 73.19 742 ASP A O 1
ATOM 5938 N N . MET A 1 743 ? -24.180 -2.748 4.558 1.00 66.88 743 MET A N 1
ATOM 5939 C CA . MET A 1 743 ? -24.977 -3.130 5.733 1.00 66.88 743 MET A CA 1
ATOM 5940 C C . MET A 1 743 ? -25.676 -1.947 6.433 1.00 66.88 743 MET A C 1
ATOM 5942 O O . MET A 1 743 ? -26.794 -2.107 6.931 1.00 66.88 743 MET A O 1
ATOM 5946 N N . PHE A 1 744 ? -25.042 -0.766 6.448 1.00 61.84 744 PHE A N 1
ATOM 5947 C CA . PHE A 1 744 ? -25.579 0.457 7.062 1.00 61.84 744 PHE A CA 1
ATOM 5948 C C . PHE A 1 744 ? -26.538 1.206 6.137 1.00 61.84 744 PHE A C 1
ATOM 5950 O O . PHE A 1 744 ? -27.302 2.051 6.592 1.00 61.84 744 PHE A O 1
ATOM 5957 N N . THR A 1 745 ? -26.454 0.956 4.831 1.00 59.38 745 THR A N 1
ATOM 5958 C CA . THR A 1 745 ? -26.935 1.892 3.813 1.00 59.38 745 THR A CA 1
ATOM 5959 C C . THR A 1 745 ? -28.052 1.339 2.938 1.00 59.38 745 THR A C 1
ATOM 5961 O O . THR A 1 745 ? -28.786 2.119 2.331 1.00 59.38 745 THR A O 1
ATOM 5964 N N . GLY A 1 746 ? -28.162 0.014 2.806 1.00 58.34 746 GLY A N 1
ATOM 5965 C CA . GLY A 1 746 ? -29.029 -0.595 1.798 1.00 58.34 746 GLY A CA 1
ATOM 5966 C C . GLY A 1 746 ? -28.689 -0.142 0.368 1.00 58.34 746 GLY A C 1
ATOM 5967 O O . GLY A 1 746 ? -29.598 0.009 -0.446 1.00 58.34 746 GLY A O 1
ATOM 5968 N N . GLY A 1 747 ? -27.407 0.134 0.082 1.00 57.66 747 GLY A N 1
ATOM 5969 C CA . GLY A 1 747 ? -26.919 0.617 -1.218 1.00 57.66 747 GLY A CA 1
ATOM 5970 C C . GLY A 1 747 ? -26.910 2.145 -1.392 1.00 57.66 747 GLY A C 1
ATOM 5971 O O . GLY A 1 747 ? -27.098 2.635 -2.505 1.00 57.66 747 GLY A O 1
ATOM 5972 N N . ARG A 1 748 ? -26.751 2.923 -0.310 1.00 59.53 748 ARG A N 1
ATOM 5973 C CA . ARG A 1 748 ? -26.726 4.406 -0.328 1.00 59.53 748 ARG A CA 1
ATOM 5974 C C . ARG A 1 748 ? -25.576 5.003 0.496 1.00 59.53 748 ARG A C 1
ATOM 5976 O O . ARG A 1 748 ? -25.721 5.255 1.692 1.00 59.53 748 ARG A O 1
ATOM 5983 N N . ASN A 1 749 ? -24.434 5.262 -0.138 1.00 52.31 749 ASN A N 1
ATOM 5984 C CA . ASN A 1 749 ? -23.168 5.614 0.529 1.00 52.31 749 ASN A CA 1
ATOM 5985 C C . ASN A 1 749 ? -23.250 6.820 1.497 1.00 52.31 749 ASN A C 1
ATOM 5987 O O . ASN A 1 749 ? -22.431 6.927 2.405 1.00 52.31 749 ASN A O 1
ATOM 5991 N N . ASP A 1 750 ? -24.229 7.719 1.348 1.00 56.25 750 ASP A N 1
ATOM 5992 C CA . ASP A 1 750 ? -24.432 8.881 2.224 1.00 56.25 750 ASP A CA 1
ATOM 5993 C C . ASP A 1 750 ? -25.116 8.562 3.572 1.00 56.25 750 ASP A C 1
ATOM 5995 O O . ASP A 1 750 ? -25.195 9.435 4.442 1.00 56.25 750 ASP A O 1
ATOM 5999 N N . LEU A 1 751 ? -25.626 7.339 3.768 1.00 54.50 751 LEU A N 1
ATOM 6000 C CA . LEU A 1 751 ? -26.397 6.975 4.964 1.00 54.50 751 LEU A CA 1
ATOM 6001 C C . LEU A 1 751 ? -25.559 6.577 6.181 1.00 54.50 751 LEU A C 1
ATOM 6003 O O . LEU A 1 751 ? -26.056 6.713 7.297 1.00 54.50 751 LEU A O 1
ATOM 6007 N N . LEU A 1 752 ? -24.297 6.166 6.014 1.00 64.69 752 LEU A N 1
ATOM 6008 C CA . LEU A 1 752 ? -23.474 5.649 7.121 1.00 64.69 752 LEU A CA 1
ATOM 6009 C C . LEU A 1 752 ? -23.318 6.666 8.275 1.00 64.69 752 LEU A C 1
ATOM 6011 O O . LEU A 1 752 ? -23.253 6.279 9.438 1.00 64.69 752 LEU A O 1
ATOM 6015 N N . ARG A 1 753 ? -23.365 7.973 7.969 1.00 70.69 753 ARG A N 1
ATOM 6016 C CA . ARG A 1 753 ? -23.416 9.059 8.969 1.00 70.69 753 ARG A CA 1
ATOM 6017 C C . ARG A 1 753 ? -24.818 9.321 9.532 1.00 70.69 753 ARG A C 1
ATOM 6019 O O . ARG A 1 753 ? -24.943 9.689 10.691 1.00 70.69 753 ARG A O 1
ATOM 6026 N N . LYS A 1 754 ? -25.878 9.155 8.733 1.00 72.81 754 LYS A N 1
ATOM 6027 C CA . LYS A 1 754 ? -27.269 9.482 9.122 1.00 72.81 754 LYS A CA 1
ATOM 6028 C C . LYS A 1 754 ? -27.892 8.457 10.070 1.00 72.81 754 LYS A C 1
ATOM 6030 O O . LYS A 1 754 ? -28.881 8.767 10.730 1.00 72.81 754 LYS A O 1
ATOM 6035 N N . CYS A 1 755 ? -27.334 7.250 10.123 1.00 73.94 755 CYS A N 1
ATOM 6036 C CA . CYS A 1 755 ? -27.801 6.180 10.999 1.00 73.94 755 CYS A CA 1
ATOM 6037 C C . CYS A 1 755 ? -27.254 6.257 12.435 1.00 73.94 755 CYS A C 1
ATOM 6039 O O . CYS A 1 755 ? -27.648 5.436 13.256 1.00 73.94 755 CYS A O 1
ATOM 6041 N N . LEU A 1 756 ? -26.365 7.208 12.748 1.00 84.38 756 LEU A N 1
ATOM 6042 C CA . LEU A 1 756 ? -25.645 7.284 14.023 1.00 84.38 756 LEU A CA 1
ATOM 6043 C C . LEU A 1 756 ? -25.871 8.631 14.722 1.00 84.38 756 LEU A C 1
ATOM 6045 O O . LEU A 1 756 ? -26.001 9.666 14.069 1.00 84.38 756 LEU A O 1
ATOM 6049 N N . GLY A 1 757 ? -25.894 8.626 16.056 1.00 83.25 757 GLY A N 1
ATOM 6050 C CA . GLY A 1 757 ? -26.030 9.842 16.856 1.00 83.25 757 GLY A CA 1
ATOM 6051 C C . GLY A 1 757 ? -24.799 10.749 16.792 1.00 83.25 757 GLY A C 1
ATOM 6052 O O . GLY A 1 757 ? -23.689 10.310 16.482 1.00 83.25 757 GLY A O 1
ATOM 6053 N N . LYS A 1 758 ? -24.983 12.033 17.117 1.00 83.62 758 LYS A N 1
ATOM 6054 C CA . LYS A 1 758 ? -23.903 13.035 17.135 1.00 83.62 758 LYS A CA 1
ATOM 6055 C C . LYS A 1 758 ? -22.711 12.593 17.994 1.00 83.62 758 LYS A C 1
ATOM 6057 O O . LYS A 1 758 ? -22.891 12.018 19.066 1.00 83.62 758 LYS A O 1
ATOM 6062 N N . GLY A 1 759 ? -21.494 12.887 17.534 1.00 84.00 759 GLY A N 1
ATOM 6063 C CA . GLY A 1 759 ? -20.259 12.496 18.217 1.00 84.00 759 GLY A CA 1
ATOM 6064 C C . GLY A 1 759 ? -19.939 10.995 18.149 1.00 84.00 759 GLY A C 1
ATOM 6065 O O . GLY A 1 759 ? -19.057 10.536 18.880 1.00 84.00 759 GLY A O 1
ATOM 6066 N N . SER A 1 760 ? -20.646 10.227 17.310 1.00 88.31 760 SER A N 1
ATOM 6067 C CA . SER A 1 760 ? -20.283 8.841 16.993 1.00 88.31 760 SER A CA 1
ATOM 6068 C C . SER A 1 760 ? -19.031 8.776 16.122 1.00 88.31 760 SER A C 1
ATOM 6070 O O . SER A 1 760 ? -18.787 9.651 15.288 1.00 88.31 760 SER A O 1
ATOM 6072 N N . ILE A 1 761 ? -18.251 7.712 16.298 1.00 89.69 761 ILE A N 1
ATOM 6073 C CA . ILE A 1 761 ? -17.010 7.453 15.568 1.00 89.69 761 ILE A CA 1
ATOM 6074 C C . ILE A 1 761 ? -17.077 6.050 14.959 1.00 89.69 761 ILE A C 1
ATOM 6076 O O . ILE A 1 761 ? -17.278 5.062 15.663 1.00 89.69 761 ILE A O 1
ATOM 6080 N N . VAL A 1 762 ? -16.887 5.970 13.644 1.00 89.19 762 VAL A N 1
ATOM 6081 C CA . VAL A 1 762 ? -16.750 4.719 12.894 1.00 89.19 762 VAL A CA 1
ATOM 6082 C C . VAL A 1 762 ? -15.313 4.587 12.414 1.00 89.19 762 VAL A C 1
ATOM 6084 O O . VAL A 1 762 ? -14.746 5.539 11.878 1.00 89.19 762 VAL A O 1
ATOM 6087 N N . ILE A 1 763 ? -14.721 3.411 12.589 1.00 92.06 763 ILE A N 1
ATOM 6088 C CA . ILE A 1 763 ? -13.358 3.103 12.163 1.00 92.06 763 ILE A CA 1
ATOM 6089 C C . ILE A 1 763 ? -13.400 1.881 11.255 1.00 92.06 763 ILE A C 1
ATOM 6091 O O . ILE A 1 763 ? -13.799 0.800 11.675 1.00 92.06 763 ILE A O 1
ATOM 6095 N N . ILE A 1 764 ? -12.993 2.059 10.002 1.00 92.25 764 ILE A N 1
ATOM 6096 C CA . ILE A 1 764 ? -12.986 1.008 8.985 1.00 92.25 764 ILE A CA 1
ATOM 6097 C C . ILE A 1 764 ? -11.534 0.624 8.726 1.00 92.25 764 ILE A C 1
ATOM 6099 O O . ILE A 1 764 ? -10.739 1.458 8.294 1.00 92.25 764 ILE A O 1
ATOM 6103 N N . ILE A 1 765 ? -11.174 -0.628 8.983 1.00 94.19 765 ILE A N 1
ATOM 6104 C CA . ILE A 1 765 ? -9.819 -1.130 8.776 1.00 94.19 765 ILE A CA 1
ATOM 6105 C C . ILE A 1 765 ? -9.810 -2.011 7.529 1.00 94.19 765 ILE A C 1
ATOM 6107 O O . ILE A 1 765 ? -10.519 -3.011 7.436 1.00 94.19 765 ILE A O 1
ATOM 6111 N N . SER A 1 766 ? -8.992 -1.632 6.550 1.00 92.12 766 SER A N 1
ATOM 6112 C CA . SER A 1 766 ? -8.852 -2.361 5.289 1.00 92.12 766 SER A CA 1
ATOM 6113 C C . SER A 1 766 ? -7.397 -2.382 4.829 1.00 92.12 766 SER A C 1
ATOM 6115 O O . SER A 1 766 ? -6.569 -1.590 5.270 1.00 92.12 766 SER A O 1
ATOM 6117 N N . ARG A 1 767 ? -7.048 -3.311 3.938 1.00 88.31 767 ARG A N 1
ATOM 6118 C CA . ARG A 1 767 ? -5.792 -3.240 3.167 1.00 88.31 767 ARG A CA 1
ATOM 6119 C C . ARG A 1 767 ? -5.948 -2.373 1.914 1.00 88.31 767 ARG A C 1
ATOM 6121 O O . ARG A 1 767 ? -4.942 -1.946 1.352 1.00 88.31 767 ARG A O 1
ATOM 6128 N N . ASP A 1 768 ? -7.192 -2.146 1.492 1.00 88.38 768 ASP A N 1
ATOM 6129 C CA . ASP A 1 768 ? -7.553 -1.493 0.243 1.00 88.38 768 ASP A CA 1
ATOM 6130 C C . ASP A 1 768 ? -8.106 -0.085 0.501 1.00 88.38 768 ASP A C 1
ATOM 6132 O O . ASP A 1 768 ? -9.166 0.121 1.095 1.00 88.38 768 ASP A O 1
ATOM 6136 N N . GLN A 1 769 ? -7.354 0.914 0.053 1.00 88.00 769 GLN A N 1
ATOM 6137 C CA . GLN A 1 769 ? -7.712 2.316 0.175 1.00 88.00 769 GLN A CA 1
ATOM 6138 C C . GLN A 1 769 ? -8.918 2.692 -0.702 1.00 88.00 769 GLN A C 1
ATOM 6140 O O . GLN A 1 769 ? -9.605 3.664 -0.383 1.00 88.00 769 GLN A O 1
ATOM 6145 N N . GLN A 1 770 ? -9.217 1.942 -1.769 1.00 85.69 770 GLN A N 1
ATOM 6146 C CA . GLN A 1 770 ? -10.370 2.205 -2.629 1.00 85.69 770 GLN A CA 1
ATOM 6147 C C . GLN A 1 770 ? -11.689 1.965 -1.880 1.00 85.69 770 GLN A C 1
ATOM 6149 O O . GLN A 1 770 ? -12.580 2.811 -1.959 1.00 85.69 770 GLN A O 1
ATOM 6154 N N . ILE A 1 771 ? -11.767 0.904 -1.068 1.00 85.94 771 ILE A N 1
ATOM 6155 C CA . ILE A 1 771 ? -12.937 0.596 -0.225 1.00 85.94 771 ILE A CA 1
ATOM 6156 C C . ILE A 1 771 ? -13.205 1.738 0.764 1.00 85.94 771 ILE A C 1
ATOM 6158 O O . ILE A 1 771 ? -14.337 2.197 0.924 1.00 85.94 771 ILE A O 1
ATOM 6162 N N . LEU A 1 772 ? -12.141 2.259 1.384 1.00 88.12 772 LEU A N 1
ATOM 6163 C CA . LEU A 1 772 ? -12.220 3.395 2.306 1.00 88.12 772 LEU A CA 1
ATOM 6164 C C . LEU A 1 772 ? -12.679 4.679 1.587 1.00 88.12 772 LEU A C 1
ATOM 6166 O O . LEU A 1 772 ? -13.543 5.397 2.088 1.00 88.12 772 LEU A O 1
ATOM 6170 N N . LYS A 1 773 ? -12.147 4.955 0.387 1.00 82.00 773 LYS A N 1
ATOM 6171 C CA . LYS A 1 773 ? -12.541 6.109 -0.444 1.00 82.00 773 LYS A CA 1
ATOM 6172 C C . LYS A 1 773 ? -14.008 6.033 -0.893 1.00 82.00 773 LYS A C 1
ATOM 6174 O O . LYS A 1 773 ? -14.683 7.060 -0.906 1.00 82.00 773 LYS A O 1
ATOM 6179 N N . ALA A 1 774 ? -14.512 4.846 -1.239 1.00 75.25 774 ALA A N 1
ATOM 6180 C CA . ALA A 1 774 ? -15.877 4.650 -1.736 1.00 75.25 774 ALA A CA 1
ATOM 6181 C C . ALA A 1 774 ? -16.969 4.974 -0.693 1.00 75.25 774 ALA A C 1
ATOM 6183 O O . ALA A 1 774 ? -18.075 5.380 -1.060 1.00 75.25 774 ALA A O 1
ATOM 6184 N N . HIS A 1 775 ? -16.651 4.857 0.601 1.00 72.56 775 HIS A N 1
ATOM 6185 C CA . HIS A 1 775 ? -17.611 4.946 1.710 1.00 72.56 775 HIS A CA 1
ATOM 6186 C C . HIS A 1 775 ? -17.576 6.270 2.492 1.00 72.56 775 HIS A C 1
ATOM 6188 O O . HIS A 1 775 ? -18.033 6.339 3.631 1.00 72.56 775 HIS A O 1
ATOM 6194 N N . GLY A 1 776 ? -17.059 7.348 1.889 1.00 68.00 776 GLY A N 1
ATOM 6195 C CA . GLY A 1 776 ? -17.183 8.701 2.453 1.00 68.00 776 GLY A CA 1
ATOM 6196 C C . GLY A 1 776 ? -16.417 8.925 3.765 1.00 68.00 776 GLY A C 1
ATOM 6197 O O . GLY A 1 776 ? -16.823 9.763 4.577 1.00 68.00 776 GLY A O 1
ATOM 6198 N N . VAL A 1 777 ? -15.328 8.177 3.964 1.00 80.75 777 VAL A N 1
ATOM 6199 C CA . VAL A 1 777 ? -14.358 8.338 5.058 1.00 80.75 777 VAL A CA 1
ATOM 6200 C C . VAL A 1 777 ? -13.820 9.779 5.098 1.00 80.75 777 VAL A C 1
ATOM 6202 O O . VAL A 1 777 ? -13.403 10.313 4.073 1.00 80.75 777 VAL A O 1
ATOM 6205 N N . ASP A 1 778 ? -13.805 10.407 6.280 1.00 81.81 778 ASP A N 1
ATOM 6206 C CA . ASP A 1 778 ? -13.272 11.764 6.494 1.00 81.81 778 ASP A CA 1
ATOM 6207 C C . ASP A 1 778 ? -11.754 11.832 6.299 1.00 81.81 778 ASP A C 1
ATOM 6209 O O . ASP A 1 778 ? -11.226 12.798 5.750 1.00 81.81 778 ASP A O 1
ATOM 6213 N N . VAL A 1 779 ? -11.047 10.825 6.813 1.00 86.75 779 VAL A N 1
ATOM 6214 C CA . VAL A 1 779 ? -9.586 10.753 6.802 1.00 86.75 779 VAL A CA 1
ATOM 6215 C C . VAL A 1 779 ? -9.119 9.304 6.802 1.00 86.75 779 VAL A C 1
ATOM 6217 O O . VAL A 1 779 ? -9.655 8.459 7.518 1.00 86.75 779 VAL A O 1
ATOM 6220 N N . ILE A 1 780 ? -8.105 9.024 5.986 1.00 89.50 780 ILE A N 1
ATOM 6221 C CA . ILE A 1 780 ? -7.465 7.715 5.895 1.00 89.50 780 ILE A CA 1
ATOM 6222 C C . ILE A 1 780 ? -6.092 7.814 6.555 1.00 89.50 780 ILE A C 1
ATOM 6224 O O . ILE A 1 780 ? -5.237 8.558 6.087 1.00 89.50 780 ILE A O 1
ATOM 6228 N N . TYR A 1 781 ? -5.887 7.049 7.621 1.00 91.69 781 TYR A N 1
ATOM 6229 C CA . TYR A 1 781 ? -4.608 6.877 8.291 1.00 91.69 781 TYR A CA 1
ATOM 6230 C C . TYR A 1 781 ? -3.875 5.657 7.722 1.00 91.69 781 TYR A C 1
ATOM 6232 O O . TYR A 1 781 ? -4.394 4.539 7.761 1.00 91.69 781 TYR A O 1
ATOM 6240 N N . ARG A 1 782 ? -2.662 5.852 7.194 1.00 89.69 782 ARG A N 1
ATOM 6241 C CA . ARG A 1 782 ? -1.786 4.755 6.761 1.00 89.69 782 ARG A CA 1
ATOM 6242 C C . ARG A 1 782 ? -0.870 4.376 7.923 1.00 89.69 782 ARG A C 1
ATOM 6244 O O . ARG A 1 782 ? -0.108 5.207 8.398 1.00 89.69 782 ARG A O 1
ATOM 6251 N N . VAL A 1 783 ? -0.947 3.128 8.380 1.00 91.38 783 VAL A N 1
ATOM 6252 C CA . VAL A 1 783 ? -0.080 2.618 9.450 1.00 91.38 783 VAL A CA 1
ATOM 6253 C C . VAL A 1 783 ? 1.335 2.448 8.905 1.00 91.38 783 VAL A C 1
ATOM 6255 O O . VAL A 1 783 ? 1.558 1.696 7.951 1.00 91.38 783 VAL A O 1
ATOM 6258 N N . GLU A 1 784 ? 2.273 3.174 9.503 1.00 88.00 784 GLU A N 1
ATOM 6259 C CA . GLU A 1 784 ? 3.704 3.104 9.203 1.00 88.00 784 GLU A CA 1
ATOM 6260 C C . GLU A 1 784 ? 4.355 1.871 9.864 1.00 88.00 784 GLU A C 1
ATOM 6262 O O . GLU A 1 784 ? 3.821 1.352 10.848 1.00 88.00 784 GLU A O 1
ATOM 6267 N N . PRO A 1 785 ? 5.501 1.376 9.357 1.00 89.56 785 PRO A N 1
ATOM 6268 C CA . PRO A 1 785 ? 6.313 0.394 10.072 1.00 89.56 785 PRO A CA 1
ATOM 6269 C C . PRO A 1 785 ? 6.822 0.939 11.413 1.00 89.56 785 PRO A C 1
ATOM 6271 O O . PRO A 1 785 ? 6.954 2.150 11.595 1.00 89.56 785 PRO A O 1
ATOM 6274 N N . LEU A 1 786 ? 7.169 0.043 12.341 1.00 90.50 786 LEU A N 1
ATOM 6275 C CA . LEU A 1 786 ? 7.801 0.438 13.600 1.00 90.50 786 LEU A CA 1
ATOM 6276 C C . LEU A 1 786 ? 9.154 1.104 13.323 1.00 90.50 786 LEU A C 1
ATOM 6278 O O . LEU A 1 786 ? 9.942 0.603 12.520 1.00 90.50 786 LEU A O 1
ATOM 6282 N N . ASN A 1 787 ? 9.447 2.194 14.034 1.00 89.00 787 ASN A N 1
ATOM 6283 C CA . ASN A 1 787 ? 10.791 2.772 14.044 1.00 89.00 787 ASN A CA 1
ATOM 6284 C C . ASN A 1 787 ? 11.803 1.789 14.664 1.00 89.00 787 ASN A C 1
ATOM 6286 O O . ASN A 1 787 ? 11.419 0.853 15.366 1.00 89.00 787 ASN A O 1
ATOM 6290 N N . ASP A 1 788 ? 13.098 2.027 14.448 1.00 85.25 788 ASP A N 1
ATOM 6291 C CA . ASP A 1 788 ? 14.167 1.107 14.859 1.00 85.25 788 ASP A CA 1
ATOM 6292 C C . ASP A 1 788 ? 14.132 0.736 16.354 1.00 85.25 788 ASP A C 1
ATOM 6294 O O . ASP A 1 788 ? 14.398 -0.414 16.706 1.00 85.25 788 ASP A O 1
ATOM 6298 N N . ASN A 1 789 ? 13.748 1.669 17.236 1.00 86.12 789 ASN A N 1
ATOM 6299 C CA . ASN A 1 789 ? 13.671 1.429 18.682 1.00 86.12 789 ASN A CA 1
ATOM 6300 C C . ASN A 1 789 ? 12.481 0.532 19.053 1.00 86.12 789 ASN A C 1
ATOM 6302 O O . ASN A 1 789 ? 12.626 -0.398 19.846 1.00 86.12 789 ASN A O 1
ATOM 6306 N N . ASP A 1 790 ? 11.309 0.782 18.467 1.00 89.00 790 ASP A N 1
ATOM 6307 C CA . ASP A 1 790 ? 10.112 -0.035 18.686 1.00 89.00 790 ASP A CA 1
ATOM 6308 C C . ASP A 1 790 ? 10.235 -1.418 18.026 1.00 89.00 790 ASP A C 1
ATOM 6310 O O . ASP A 1 790 ? 9.829 -2.431 18.599 1.00 89.00 790 ASP A O 1
ATOM 6314 N N . ALA A 1 791 ? 10.868 -1.490 16.854 1.00 90.19 791 ALA A N 1
ATOM 6315 C CA . ALA A 1 791 ? 11.192 -2.740 16.180 1.00 90.19 791 ALA A CA 1
ATOM 6316 C C . ALA A 1 791 ? 12.146 -3.601 17.030 1.00 90.19 791 ALA A C 1
ATOM 6318 O O . ALA A 1 791 ? 11.901 -4.795 17.227 1.00 90.19 791 ALA A O 1
ATOM 6319 N N . LEU A 1 792 ? 13.187 -2.982 17.598 1.00 89.88 792 LEU A N 1
ATOM 6320 C CA . LEU A 1 792 ? 14.108 -3.599 18.553 1.00 89.88 792 LEU A CA 1
ATOM 6321 C C . LEU A 1 792 ? 13.390 -4.058 19.829 1.00 89.88 792 LEU A C 1
ATOM 6323 O O . LEU A 1 792 ? 13.573 -5.198 20.254 1.00 89.88 792 LEU A O 1
ATOM 6327 N N . GLY A 1 793 ? 12.534 -3.215 20.412 1.00 88.25 793 GLY A N 1
ATOM 6328 C CA . GLY A 1 793 ? 11.760 -3.544 21.611 1.00 88.25 793 GLY A CA 1
ATOM 6329 C C . GLY A 1 793 ? 10.823 -4.738 21.406 1.00 88.25 793 GLY A C 1
ATOM 6330 O O . GLY A 1 793 ? 10.799 -5.656 22.229 1.00 88.25 793 GLY A O 1
ATOM 6331 N N . LEU A 1 794 ? 10.094 -4.777 20.285 1.00 89.88 794 LEU A N 1
ATOM 6332 C CA . LEU A 1 794 ? 9.241 -5.911 19.923 1.00 89.88 794 LEU A CA 1
ATOM 6333 C C . LEU A 1 794 ? 10.067 -7.183 19.697 1.00 89.88 794 LEU A C 1
ATOM 6335 O O . LEU A 1 794 ? 9.698 -8.251 20.190 1.00 89.88 794 LEU A O 1
ATOM 6339 N N . PHE A 1 795 ? 11.199 -7.079 18.997 1.00 89.25 795 PHE A N 1
ATOM 6340 C CA . PHE A 1 795 ? 1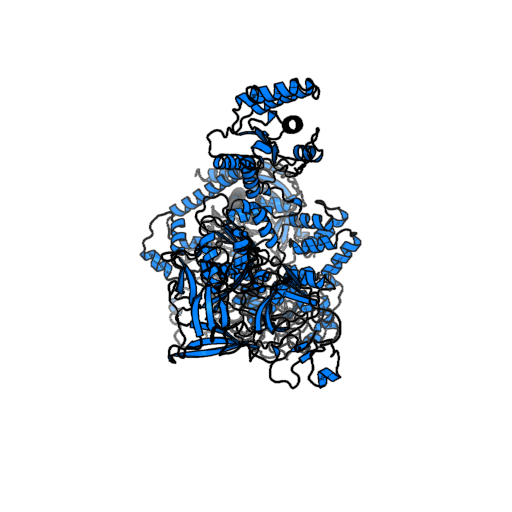2.076 -8.220 18.757 1.00 89.25 795 PHE A CA 1
ATOM 6341 C C . PHE A 1 795 ? 12.628 -8.802 20.061 1.00 89.25 795 PHE A C 1
ATOM 6343 O O . PHE A 1 795 ? 12.509 -10.006 20.279 1.00 89.25 795 PHE A O 1
ATOM 6350 N N . CYS A 1 796 ? 13.150 -7.968 20.965 1.00 87.62 796 CYS A N 1
ATOM 6351 C CA . CYS A 1 796 ? 13.678 -8.415 22.255 1.00 87.62 796 CYS A CA 1
ATOM 6352 C C . CYS A 1 796 ? 12.608 -9.120 23.106 1.00 87.62 796 CYS A C 1
ATOM 6354 O O . CYS A 1 796 ? 12.858 -10.208 23.637 1.00 87.62 796 CYS A O 1
ATOM 6356 N N . LYS A 1 797 ? 11.374 -8.594 23.143 1.00 87.38 797 LYS A N 1
ATOM 6357 C CA . LYS A 1 797 ? 10.246 -9.242 23.838 1.00 87.38 797 LYS A CA 1
ATOM 6358 C C . LYS A 1 797 ? 9.894 -10.623 23.271 1.00 87.38 797 LYS A C 1
ATOM 6360 O O . LYS A 1 797 ? 9.431 -11.484 24.019 1.00 87.38 797 LYS A O 1
ATOM 6365 N N . LYS A 1 798 ? 10.108 -10.874 21.975 1.00 88.00 798 LYS A N 1
ATOM 6366 C CA . LYS A 1 798 ? 9.794 -12.167 21.335 1.00 88.00 798 LYS A CA 1
ATOM 6367 C C . LYS A 1 798 ? 10.983 -13.143 21.363 1.00 88.00 798 LYS A C 1
ATOM 6369 O O . LYS A 1 798 ? 10.773 -14.306 21.697 1.00 88.00 798 LYS A O 1
ATOM 6374 N N . ALA A 1 799 ? 12.202 -12.667 21.098 1.00 86.50 799 ALA A N 1
ATOM 6375 C CA . ALA A 1 799 ? 13.434 -13.462 21.014 1.00 86.50 799 ALA A CA 1
ATOM 6376 C C . ALA A 1 799 ? 14.121 -13.732 22.365 1.00 86.50 799 ALA A C 1
ATOM 6378 O O . ALA A 1 799 ? 14.719 -14.790 22.540 1.00 86.50 799 ALA A O 1
ATOM 6379 N N . PHE A 1 800 ? 14.018 -12.811 23.329 1.00 84.94 800 PHE A N 1
ATOM 6380 C CA . PHE A 1 800 ? 14.663 -12.924 24.648 1.00 84.94 800 PHE A CA 1
ATOM 6381 C C . PHE A 1 800 ? 13.671 -12.928 25.823 1.00 84.94 800 PHE A C 1
ATOM 6383 O O . PHE A 1 800 ? 14.091 -13.114 26.962 1.00 84.94 800 PHE A O 1
ATOM 6390 N N . LYS A 1 801 ? 12.367 -12.708 25.574 1.00 81.19 801 LYS A N 1
ATOM 6391 C CA . LYS A 1 801 ? 11.329 -12.502 26.613 1.00 81.19 801 LYS A CA 1
ATOM 6392 C C . LYS A 1 801 ? 11.681 -11.377 27.599 1.00 81.19 801 LYS A C 1
ATOM 6394 O O . LYS A 1 801 ? 11.272 -11.404 28.755 1.00 81.19 801 LYS A O 1
ATOM 6399 N N . ASN A 1 802 ? 12.446 -10.390 27.135 1.00 74.00 802 ASN A N 1
ATOM 6400 C CA . ASN A 1 802 ? 13.008 -9.328 27.959 1.00 74.00 802 ASN A CA 1
ATOM 6401 C C . ASN A 1 802 ? 13.091 -8.015 27.163 1.00 74.00 802 ASN A C 1
ATOM 6403 O O . ASN A 1 802 ? 13.016 -8.022 25.935 1.00 74.00 802 ASN A O 1
ATOM 6407 N N . ASN A 1 803 ? 13.258 -6.889 27.854 1.00 68.88 803 ASN A N 1
ATOM 6408 C CA . ASN A 1 803 ? 13.332 -5.558 27.242 1.00 68.88 803 ASN A CA 1
ATOM 6409 C C . ASN A 1 803 ? 14.759 -5.151 26.828 1.00 68.88 803 ASN A C 1
ATOM 6411 O O . ASN A 1 803 ? 14.926 -4.127 26.172 1.00 68.88 803 ASN A O 1
ATOM 6415 N N . TYR A 1 804 ? 15.781 -5.929 27.198 1.00 64.88 804 TYR A N 1
ATOM 6416 C CA . TYR A 1 804 ? 17.174 -5.694 26.816 1.00 64.88 804 TYR A CA 1
ATOM 6417 C C . TYR A 1 804 ? 17.770 -6.878 26.048 1.00 64.88 804 TYR A C 1
ATOM 6419 O O . TYR A 1 804 ? 17.270 -8.002 26.086 1.00 64.88 804 TYR A O 1
ATOM 6427 N N . MET A 1 805 ? 18.862 -6.590 25.348 1.00 66.75 805 MET A N 1
ATOM 6428 C CA . MET A 1 805 ? 19.601 -7.502 24.485 1.00 66.75 805 MET A CA 1
ATOM 6429 C C . MET A 1 805 ? 20.936 -7.895 25.119 1.00 66.75 805 MET A C 1
ATOM 6431 O O . MET A 1 805 ? 21.546 -7.098 25.829 1.00 66.75 805 MET A O 1
ATOM 6435 N N . MET A 1 806 ? 21.420 -9.102 24.822 1.00 67.00 806 MET A N 1
ATOM 6436 C CA . MET A 1 806 ? 22.787 -9.518 25.155 1.00 67.00 806 MET A CA 1
ATOM 6437 C C . MET A 1 806 ? 23.755 -9.133 24.025 1.00 67.00 806 MET A C 1
ATOM 6439 O O . MET A 1 806 ? 23.451 -9.375 22.855 1.00 67.00 806 MET A O 1
ATOM 6443 N N . SER A 1 807 ? 24.927 -8.590 24.374 1.00 73.88 807 SER A N 1
ATOM 6444 C CA . SER A 1 807 ? 25.950 -8.059 23.445 1.00 73.88 807 SER A CA 1
ATOM 6445 C C . SER A 1 807 ? 26.257 -8.966 22.250 1.00 73.88 807 SER A C 1
ATOM 6447 O O . SER A 1 807 ? 26.365 -8.513 21.113 1.00 73.88 807 SER A O 1
ATOM 6449 N N . ASP A 1 808 ? 26.349 -10.270 22.493 1.00 77.62 808 ASP A N 1
ATOM 6450 C CA . ASP A 1 808 ? 26.808 -11.259 21.512 1.00 77.62 808 ASP A CA 1
ATOM 6451 C C . ASP A 1 808 ? 25.831 -11.428 20.330 1.00 77.62 808 ASP A C 1
ATOM 6453 O O . ASP A 1 808 ? 26.199 -11.940 19.268 1.00 77.62 808 ASP A O 1
ATOM 6457 N N . PHE A 1 809 ? 24.590 -10.960 20.500 1.00 83.25 809 PHE A N 1
ATOM 6458 C CA . PHE A 1 809 ? 23.511 -11.011 19.516 1.00 83.25 809 PHE A CA 1
ATOM 6459 C C . PHE A 1 809 ? 23.259 -9.667 18.816 1.00 83.25 809 PHE A C 1
ATOM 6461 O O . PHE A 1 809 ? 22.429 -9.615 17.908 1.00 83.25 809 PHE A O 1
ATOM 6468 N N . GLU A 1 810 ? 23.967 -8.591 19.176 1.00 81.62 810 GLU A N 1
ATOM 6469 C CA . GLU A 1 810 ? 23.695 -7.227 18.698 1.00 81.62 810 GLU A CA 1
ATOM 6470 C C . GLU A 1 810 ? 23.785 -7.106 17.174 1.00 81.62 810 GLU A C 1
ATOM 6472 O O . GLU A 1 810 ? 22.814 -6.743 16.504 1.00 81.62 810 GLU A O 1
ATOM 6477 N N . LYS A 1 811 ? 24.910 -7.540 16.596 1.00 82.00 811 LYS A N 1
ATOM 6478 C CA . LYS A 1 811 ? 25.098 -7.535 15.140 1.00 82.00 811 LYS A CA 1
ATOM 6479 C C . LYS A 1 811 ? 24.085 -8.427 14.413 1.00 82.00 811 LYS A C 1
ATOM 6481 O O . LYS A 1 811 ? 23.581 -8.046 13.363 1.00 82.00 811 LYS A O 1
ATOM 6486 N N . LEU A 1 812 ? 23.776 -9.604 14.963 1.00 84.25 812 LEU A N 1
ATOM 6487 C CA . LEU A 1 812 ? 22.816 -10.530 14.348 1.00 84.25 812 LEU A CA 1
ATOM 6488 C C . LEU A 1 812 ? 21.389 -9.984 14.416 1.00 84.25 812 LEU A C 1
ATOM 6490 O O . LEU A 1 812 ? 20.617 -10.180 13.486 1.00 84.25 812 LEU A O 1
ATOM 6494 N N . THR A 1 813 ? 21.045 -9.256 15.475 1.00 86.88 813 THR A N 1
ATOM 6495 C CA . THR A 1 813 ? 19.739 -8.608 15.586 1.00 86.88 813 THR A CA 1
ATOM 6496 C C . THR A 1 813 ? 19.618 -7.430 14.628 1.00 86.88 813 THR A C 1
ATOM 6498 O O . THR A 1 813 ? 18.582 -7.289 13.991 1.00 86.88 813 THR A O 1
ATOM 6501 N N . SER A 1 814 ? 20.678 -6.637 14.448 1.00 85.19 814 SER A N 1
ATOM 6502 C CA . SER A 1 814 ? 20.726 -5.606 13.402 1.00 85.19 814 SER A CA 1
ATOM 6503 C C . SER A 1 814 ? 20.506 -6.214 12.003 1.00 85.19 814 SER A C 1
ATOM 6505 O O . SER A 1 814 ? 19.676 -5.717 11.239 1.00 85.19 814 SER A O 1
ATOM 6507 N N . ASP A 1 815 ? 21.124 -7.365 11.704 1.00 81.50 815 ASP A N 1
ATOM 6508 C CA . ASP A 1 815 ? 20.879 -8.145 10.476 1.00 81.50 815 ASP A CA 1
ATOM 6509 C C . ASP A 1 815 ? 19.416 -8.656 10.356 1.00 81.50 815 ASP A C 1
ATOM 6511 O O . ASP A 1 815 ? 18.886 -8.721 9.247 1.00 81.50 815 ASP A O 1
ATOM 6515 N N . VAL A 1 816 ? 18.736 -9.013 11.460 1.00 84.62 816 VAL A N 1
ATOM 6516 C CA . VAL A 1 816 ? 17.305 -9.408 11.449 1.00 84.62 816 VAL A CA 1
ATOM 6517 C C . VAL A 1 816 ? 16.384 -8.198 11.249 1.00 84.62 816 VAL A C 1
ATOM 6519 O O . VAL A 1 816 ? 15.456 -8.251 10.441 1.00 84.62 816 VAL A O 1
ATOM 6522 N N . LEU A 1 817 ? 16.612 -7.110 11.987 1.00 87.44 817 LEU A N 1
ATOM 6523 C CA . LEU A 1 817 ? 15.748 -5.926 11.992 1.00 87.44 817 LEU A CA 1
ATOM 6524 C C . LEU A 1 817 ? 15.839 -5.149 10.681 1.00 87.44 817 LEU A C 1
ATOM 6526 O O . LEU A 1 817 ? 14.802 -4.778 10.131 1.00 87.44 817 LEU A O 1
ATOM 6530 N N . SER A 1 818 ? 17.047 -4.994 10.131 1.00 83.50 818 SER A N 1
ATOM 6531 C CA . SER A 1 818 ? 17.248 -4.422 8.792 1.00 83.50 818 SER A CA 1
ATOM 6532 C C . SER A 1 818 ? 16.520 -5.223 7.710 1.00 83.50 818 SER A C 1
ATOM 6534 O O . SER A 1 818 ? 15.969 -4.631 6.787 1.00 83.50 818 SER A O 1
ATOM 6536 N N . HIS A 1 819 ? 16.425 -6.550 7.856 1.00 81.31 819 HIS A N 1
ATOM 6537 C CA . HIS A 1 819 ? 15.626 -7.381 6.958 1.00 81.31 819 HIS A CA 1
ATOM 6538 C C . HIS A 1 819 ? 14.106 -7.205 7.153 1.00 81.31 819 HIS A C 1
ATOM 6540 O O . HIS A 1 819 ? 13.344 -7.284 6.190 1.00 81.31 819 HIS A O 1
ATOM 6546 N N . CYS A 1 820 ? 13.651 -6.957 8.385 1.00 86.00 820 CYS A N 1
ATOM 6547 C CA . CYS A 1 820 ? 12.232 -6.756 8.685 1.00 86.00 820 CYS A CA 1
ATOM 6548 C C . CYS A 1 820 ? 11.711 -5.353 8.346 1.00 86.00 820 CYS A C 1
ATOM 6550 O O . CYS A 1 820 ? 10.500 -5.213 8.200 1.00 86.00 820 CYS A O 1
ATOM 6552 N N . GLN A 1 821 ? 12.578 -4.333 8.278 1.00 86.62 821 GLN A N 1
ATOM 6553 C CA . GLN A 1 821 ? 12.224 -2.918 8.050 1.00 86.62 821 GLN A CA 1
ATOM 6554 C C . GLN A 1 821 ? 11.041 -2.435 8.922 1.00 86.62 821 GLN A C 1
ATOM 6556 O O . GLN A 1 821 ? 10.107 -1.803 8.437 1.00 86.62 821 GLN A O 1
ATOM 6561 N N . GLY A 1 822 ? 11.038 -2.790 10.212 1.00 89.06 822 GLY A N 1
ATOM 6562 C CA . GLY A 1 822 ? 9.981 -2.381 11.147 1.00 89.06 822 GLY A CA 1
ATOM 6563 C C . GLY A 1 822 ? 8.657 -3.154 11.050 1.00 89.06 822 GLY A C 1
ATOM 6564 O O . GLY A 1 822 ? 7.719 -2.827 11.773 1.00 89.06 822 GLY A O 1
ATOM 6565 N N . HIS A 1 823 ? 8.542 -4.181 10.199 1.00 91.25 823 HIS A N 1
ATOM 6566 C CA . HIS A 1 823 ? 7.293 -4.930 10.012 1.00 91.25 823 HIS A CA 1
ATOM 6567 C C . HIS A 1 823 ? 6.936 -5.833 11.221 1.00 91.25 823 HIS A C 1
ATOM 6569 O O . HIS A 1 823 ? 7.583 -6.874 11.402 1.00 91.25 823 HIS A O 1
ATOM 6575 N N . PRO A 1 824 ? 5.882 -5.531 12.016 1.00 90.56 824 PRO A N 1
ATOM 6576 C CA . PRO A 1 824 ? 5.627 -6.184 13.307 1.00 90.56 824 PRO A CA 1
ATOM 6577 C C . PRO A 1 824 ? 5.482 -7.703 13.228 1.00 90.56 824 PRO A C 1
ATOM 6579 O O . PRO A 1 824 ? 6.145 -8.426 13.968 1.00 90.56 824 PRO A O 1
ATOM 6582 N N . LEU A 1 825 ? 4.669 -8.211 12.294 1.00 88.19 825 LEU A N 1
ATOM 6583 C CA . LEU A 1 825 ? 4.449 -9.653 12.155 1.00 88.19 825 LEU A CA 1
ATOM 6584 C C . LEU A 1 825 ? 5.724 -10.405 11.737 1.00 88.19 825 LEU A C 1
ATOM 6586 O O . LEU A 1 825 ? 5.931 -11.545 12.150 1.00 88.19 825 LEU A O 1
ATOM 6590 N N . ALA A 1 826 ? 6.592 -9.785 10.930 1.00 86.75 826 ALA A N 1
ATOM 6591 C CA . ALA A 1 826 ? 7.862 -10.410 10.559 1.00 86.75 826 ALA A CA 1
ATOM 6592 C C . ALA A 1 826 ? 8.810 -10.460 11.762 1.00 86.75 826 ALA A C 1
ATOM 6594 O O . ALA A 1 826 ? 9.374 -11.515 12.047 1.00 86.75 826 ALA A O 1
ATOM 6595 N N . ILE A 1 827 ? 8.905 -9.358 12.511 1.00 88.88 827 ILE A N 1
ATOM 6596 C CA . ILE A 1 827 ? 9.682 -9.269 13.752 1.00 88.88 827 ILE A CA 1
ATOM 6597 C C . ILE A 1 827 ? 9.212 -10.320 14.766 1.00 88.88 827 ILE A C 1
ATOM 6599 O O . ILE A 1 827 ? 10.037 -11.024 15.347 1.00 88.88 827 ILE A O 1
ATOM 6603 N N . GLU A 1 828 ? 7.899 -10.482 14.945 1.00 87.75 828 GLU A N 1
ATOM 6604 C CA . GLU A 1 828 ? 7.331 -11.470 15.862 1.00 87.75 828 GLU A CA 1
ATOM 6605 C C . GLU A 1 828 ? 7.608 -12.915 15.434 1.00 87.75 828 GLU A C 1
ATOM 6607 O O . GLU A 1 828 ? 8.041 -13.719 16.265 1.00 87.75 828 GLU A O 1
ATOM 6612 N N . VAL A 1 829 ? 7.401 -13.255 14.159 1.00 85.38 829 VAL A N 1
ATOM 6613 C CA . VAL A 1 829 ? 7.667 -14.608 13.648 1.00 85.38 829 VAL A CA 1
ATOM 6614 C C . VAL A 1 829 ? 9.155 -14.946 13.748 1.00 85.38 829 VAL A C 1
ATOM 6616 O O . VAL A 1 829 ? 9.500 -16.030 14.223 1.00 85.38 829 VAL A O 1
ATOM 6619 N N . LEU A 1 830 ? 10.044 -14.033 13.340 1.00 84.62 830 LEU A N 1
ATOM 6620 C CA . LEU A 1 830 ? 11.484 -14.276 13.396 1.00 84.62 830 LEU A CA 1
ATOM 6621 C C . LEU A 1 830 ? 11.985 -14.327 14.840 1.00 84.62 830 LEU A C 1
ATOM 6623 O O . LEU A 1 830 ? 12.649 -15.296 15.202 1.00 84.62 830 LEU A O 1
ATOM 6627 N N . GLY A 1 831 ? 11.602 -13.367 15.686 1.00 86.75 831 GLY A N 1
ATOM 6628 C CA . GLY A 1 831 ? 11.975 -13.354 17.100 1.00 86.75 831 GLY A CA 1
ATOM 6629 C C . GLY A 1 831 ? 11.520 -14.617 17.831 1.00 86.75 831 GLY A C 1
ATOM 6630 O O . GLY A 1 831 ? 12.321 -15.258 18.502 1.00 86.75 831 GLY A O 1
ATOM 6631 N N . SER A 1 832 ? 10.277 -15.056 17.615 1.00 85.88 832 SER A N 1
ATOM 6632 C CA . SER A 1 832 ? 9.762 -16.293 18.221 1.00 85.88 832 SER A CA 1
ATOM 6633 C C . SER A 1 832 ? 10.480 -17.549 17.709 1.00 85.88 832 SER A C 1
ATOM 6635 O O . SER A 1 832 ? 10.671 -18.491 18.471 1.00 85.88 832 SER A O 1
ATOM 6637 N N . SER A 1 833 ? 10.918 -17.572 16.443 1.00 82.44 833 SER A N 1
ATOM 6638 C CA . SER A 1 833 ? 11.697 -18.693 15.882 1.00 82.44 833 SER A CA 1
ATOM 6639 C C . SER A 1 833 ? 13.144 -18.765 16.394 1.00 82.44 833 SER A C 1
ATOM 6641 O O . SER A 1 833 ? 13.758 -19.832 16.366 1.00 82.44 833 SER A O 1
ATOM 6643 N N . LEU A 1 834 ? 13.675 -17.635 16.870 1.00 86.88 834 LEU A N 1
ATOM 6644 C CA . LEU A 1 834 ? 15.028 -17.474 17.406 1.00 86.88 834 LEU A CA 1
ATOM 6645 C C . LEU A 1 834 ? 15.088 -17.562 18.942 1.00 86.88 834 LEU A C 1
ATOM 6647 O O . LEU A 1 834 ? 16.182 -17.568 19.511 1.00 86.88 834 LEU A O 1
ATOM 6651 N N . PHE A 1 835 ? 13.932 -17.657 19.607 1.00 86.81 835 PHE A N 1
ATOM 6652 C CA . PHE A 1 835 ? 13.831 -17.821 21.053 1.00 86.81 835 PHE A CA 1
ATOM 6653 C C . PHE A 1 835 ? 14.549 -19.092 21.532 1.00 86.81 835 PHE A C 1
ATOM 6655 O O . PHE A 1 835 ? 14.372 -20.178 20.969 1.00 86.81 835 PHE A O 1
ATOM 6662 N N . ASP A 1 836 ? 15.347 -18.942 22.592 1.00 83.06 836 ASP A N 1
ATOM 6663 C CA . ASP A 1 836 ? 16.136 -20.019 23.205 1.00 83.06 836 ASP A CA 1
ATOM 6664 C C . ASP A 1 836 ? 17.059 -20.739 22.191 1.00 83.06 836 ASP A C 1
ATOM 6666 O O . ASP A 1 836 ? 17.074 -21.968 22.058 1.00 83.06 836 ASP A O 1
ATOM 6670 N N . LYS A 1 837 ? 17.783 -19.952 21.378 1.00 84.88 837 LYS A N 1
ATOM 6671 C CA . LYS A 1 837 ? 18.782 -20.422 20.399 1.00 84.88 837 LYS A CA 1
ATOM 6672 C C . LYS A 1 837 ? 20.111 -19.697 20.591 1.00 84.88 837 LYS A C 1
ATOM 6674 O O . LYS A 1 837 ? 20.135 -18.499 20.857 1.00 84.88 837 LYS A O 1
ATOM 6679 N N . ASP A 1 838 ? 21.215 -20.415 20.398 1.00 85.69 838 ASP A N 1
ATOM 6680 C CA . ASP A 1 838 ? 22.563 -19.844 20.473 1.00 85.69 838 ASP A CA 1
ATOM 6681 C C . ASP A 1 838 ? 22.959 -19.032 19.218 1.00 85.69 838 ASP A C 1
ATOM 6683 O O . ASP A 1 838 ? 22.298 -19.048 18.176 1.00 85.69 838 ASP A O 1
ATOM 6687 N N . VAL A 1 839 ? 24.100 -18.344 19.308 1.00 84.88 839 VAL A N 1
ATOM 6688 C CA . VAL A 1 839 ? 24.666 -17.490 18.249 1.00 84.88 839 VAL A CA 1
ATOM 6689 C C . VAL A 1 839 ? 24.934 -18.250 16.933 1.00 84.88 839 VAL A C 1
ATOM 6691 O O . VAL A 1 839 ? 24.832 -17.661 15.853 1.00 84.88 839 VAL A O 1
ATOM 6694 N N . LEU A 1 840 ? 25.265 -19.548 16.975 1.00 83.94 840 LEU A N 1
ATOM 6695 C CA . LEU A 1 840 ? 25.515 -20.366 15.776 1.00 83.94 840 LEU A CA 1
ATOM 6696 C C . LEU A 1 840 ? 24.203 -20.729 15.071 1.00 83.94 840 LEU A C 1
ATOM 6698 O O . LEU A 1 840 ? 24.114 -20.642 13.842 1.00 83.94 840 LEU A O 1
ATOM 6702 N N . HIS A 1 841 ? 23.170 -21.064 15.842 1.00 83.38 841 HIS A N 1
ATOM 6703 C CA . HIS A 1 841 ? 21.818 -21.279 15.341 1.00 83.38 841 HIS A CA 1
ATOM 6704 C C . HIS A 1 841 ? 21.233 -19.994 14.745 1.00 83.38 841 HIS A C 1
ATOM 6706 O O . HIS A 1 841 ? 20.670 -20.051 13.655 1.00 83.38 841 HIS A O 1
ATOM 6712 N N . TRP A 1 842 ? 21.444 -18.828 15.367 1.00 85.25 842 TRP A N 1
ATOM 6713 C CA . TRP A 1 842 ? 21.025 -17.535 14.803 1.00 85.25 842 TRP A CA 1
ATOM 6714 C C . TRP A 1 842 ? 21.706 -17.230 13.466 1.00 85.25 842 TRP A C 1
ATOM 6716 O O . TRP A 1 842 ? 21.030 -16.865 12.505 1.00 85.25 842 TRP A O 1
ATOM 6726 N N . ARG A 1 843 ? 23.029 -17.428 13.358 1.00 81.31 843 ARG A N 1
ATOM 6727 C CA . ARG A 1 843 ? 23.760 -17.275 12.083 1.00 81.31 843 ARG A CA 1
ATOM 6728 C C . ARG A 1 843 ? 23.228 -18.216 11.002 1.00 81.31 843 ARG A C 1
ATOM 6730 O O . ARG A 1 843 ? 23.066 -17.800 9.858 1.00 81.31 843 ARG A O 1
ATOM 6737 N N . SER A 1 844 ? 22.934 -19.460 11.371 1.00 78.75 844 SER A N 1
ATOM 6738 C CA . SER A 1 844 ? 22.398 -20.475 10.456 1.00 78.75 844 SER A CA 1
ATOM 6739 C C . SER A 1 844 ? 20.973 -20.137 10.005 1.00 78.75 844 SER A C 1
ATOM 6741 O O . SER A 1 844 ? 20.670 -20.218 8.818 1.00 78.75 844 SER A O 1
ATOM 6743 N N . ALA A 1 845 ? 20.118 -19.681 10.923 1.00 76.62 845 ALA A N 1
ATOM 6744 C CA . ALA A 1 845 ? 18.766 -19.217 10.627 1.00 76.62 845 ALA A CA 1
ATOM 6745 C C . ALA A 1 845 ? 18.775 -17.972 9.727 1.00 76.62 845 ALA A C 1
ATOM 6747 O O . ALA A 1 845 ? 18.035 -17.930 8.751 1.00 76.62 845 ALA A O 1
ATOM 6748 N N . LEU A 1 846 ? 19.655 -16.997 9.980 1.00 76.88 846 LEU A N 1
ATOM 6749 C CA . LEU A 1 846 ? 19.847 -15.824 9.118 1.00 76.88 846 LEU A CA 1
ATOM 6750 C C . LEU A 1 846 ? 20.352 -16.190 7.716 1.00 76.88 846 LEU A C 1
ATOM 6752 O O . LEU A 1 846 ? 19.887 -15.614 6.733 1.00 76.88 846 LEU A O 1
ATOM 6756 N N . ALA A 1 847 ? 21.259 -17.164 7.600 1.00 73.25 847 ALA A N 1
ATOM 6757 C CA . ALA A 1 847 ? 21.674 -17.697 6.304 1.00 73.25 847 ALA A CA 1
ATOM 6758 C C . ALA A 1 847 ? 20.494 -18.359 5.569 1.00 73.25 847 ALA A C 1
ATOM 6760 O O . ALA A 1 847 ? 20.249 -18.048 4.404 1.00 73.25 847 ALA A O 1
ATOM 6761 N N . LEU A 1 848 ? 19.698 -19.182 6.264 1.00 70.12 848 LEU A N 1
ATOM 6762 C CA . LEU A 1 848 ? 18.479 -19.770 5.705 1.00 70.12 848 LEU A CA 1
ATOM 6763 C C . LEU A 1 848 ? 17.446 -18.712 5.299 1.00 70.12 848 LEU A C 1
ATOM 6765 O O . LEU A 1 848 ? 16.892 -18.831 4.217 1.00 70.12 848 LEU A O 1
ATOM 6769 N N . LEU A 1 849 ? 17.218 -17.658 6.085 1.00 68.44 849 LEU A N 1
ATOM 6770 C CA . LEU A 1 849 ? 16.265 -16.583 5.765 1.00 68.44 849 LEU A CA 1
ATOM 6771 C C . LEU A 1 849 ? 16.648 -15.779 4.513 1.00 68.44 849 LEU A C 1
ATOM 6773 O O . LEU A 1 849 ? 15.783 -15.167 3.883 1.00 68.44 849 LEU A O 1
ATOM 6777 N N . ARG A 1 850 ? 17.928 -15.788 4.124 1.00 65.94 850 ARG A N 1
ATOM 6778 C CA . ARG A 1 850 ? 18.395 -15.203 2.858 1.00 65.94 850 ARG A CA 1
ATOM 6779 C C . ARG A 1 850 ? 18.072 -16.101 1.652 1.00 65.94 850 ARG A C 1
ATOM 6781 O O . ARG A 1 850 ? 17.848 -15.568 0.570 1.00 65.94 850 ARG A O 1
ATOM 6788 N N . GLU A 1 851 ? 17.972 -17.422 1.830 1.00 61.78 851 GLU A N 1
ATOM 6789 C CA . GLU A 1 851 ? 17.739 -18.400 0.747 1.00 61.78 851 GLU A CA 1
ATOM 6790 C C . GLU A 1 851 ? 16.295 -18.946 0.683 1.00 61.78 851 GLU A C 1
ATOM 6792 O O . GLU A 1 851 ? 15.660 -18.910 -0.370 1.00 61.78 851 GLU A O 1
ATOM 6797 N N . ASN A 1 852 ? 15.761 -19.428 1.808 1.00 61.03 852 ASN A N 1
ATOM 6798 C CA . ASN A 1 852 ? 14.410 -19.961 1.996 1.00 61.03 852 ASN A CA 1
ATOM 6799 C C . ASN A 1 852 ? 13.605 -19.047 2.931 1.00 61.03 852 ASN A C 1
ATOM 6801 O O . ASN A 1 852 ? 13.760 -19.065 4.153 1.00 61.03 852 ASN A O 1
ATOM 6805 N N . LYS A 1 853 ? 12.702 -18.259 2.346 1.00 69.75 853 LYS A N 1
ATOM 6806 C CA . LYS A 1 853 ? 11.859 -17.300 3.071 1.00 69.75 853 LYS A CA 1
ATOM 6807 C C . LYS A 1 853 ? 10.786 -18.002 3.911 1.00 69.75 853 LYS A C 1
ATOM 6809 O O . LYS A 1 853 ? 10.259 -19.045 3.522 1.00 69.75 853 LYS A O 1
ATOM 6814 N N . SER A 1 854 ? 10.439 -17.415 5.060 1.00 69.69 854 SER A N 1
ATOM 6815 C CA . SER A 1 854 ? 9.456 -17.997 5.985 1.00 69.69 854 SER A CA 1
ATOM 6816 C C . SER A 1 854 ? 8.064 -18.093 5.354 1.00 69.69 854 SER A C 1
ATOM 6818 O O . SER A 1 854 ? 7.455 -17.079 5.003 1.00 69.69 854 SER A O 1
ATOM 6820 N N . LYS A 1 855 ? 7.532 -19.318 5.258 1.00 74.75 855 LYS A N 1
ATOM 6821 C CA . LYS A 1 855 ? 6.228 -19.593 4.636 1.00 74.75 855 LYS A CA 1
ATOM 6822 C C . LYS A 1 855 ? 5.068 -18.889 5.352 1.00 74.75 855 LYS A C 1
ATOM 6824 O O . LYS A 1 855 ? 4.121 -18.484 4.689 1.00 74.75 855 LYS A O 1
ATOM 6829 N N . SER A 1 856 ? 5.133 -18.698 6.673 1.00 71.19 856 SER A N 1
ATOM 6830 C CA . SER A 1 856 ? 4.077 -17.998 7.423 1.00 71.19 856 SER A CA 1
ATOM 6831 C C . SER A 1 856 ? 4.011 -16.507 7.081 1.00 71.19 856 SER A C 1
ATOM 6833 O O . SER A 1 856 ? 2.924 -15.997 6.820 1.00 71.19 856 SER A O 1
ATOM 6835 N N . ILE A 1 857 ? 5.163 -15.829 6.997 1.00 75.62 857 ILE A N 1
ATOM 6836 C CA . ILE A 1 857 ? 5.246 -14.420 6.573 1.00 75.62 857 ILE A CA 1
ATOM 6837 C C . ILE A 1 857 ? 4.764 -14.290 5.123 1.00 75.62 857 ILE A C 1
ATOM 6839 O O . ILE A 1 857 ? 3.916 -13.448 4.825 1.00 75.62 857 ILE A O 1
ATOM 6843 N N . MET A 1 858 ? 5.248 -15.169 4.237 1.00 83.44 858 MET A N 1
ATOM 6844 C CA . MET A 1 858 ? 4.867 -15.155 2.824 1.00 83.44 858 MET A CA 1
ATOM 6845 C C . MET A 1 858 ? 3.366 -15.372 2.627 1.00 83.44 858 MET A C 1
ATOM 6847 O O . MET A 1 858 ? 2.757 -14.611 1.885 1.00 83.44 858 MET A O 1
ATOM 6851 N N . ASN A 1 859 ? 2.741 -16.317 3.336 1.00 78.75 859 ASN A N 1
ATOM 6852 C CA . ASN A 1 859 ? 1.298 -16.557 3.245 1.00 78.75 859 ASN A CA 1
ATOM 6853 C C . ASN A 1 859 ? 0.457 -15.308 3.581 1.00 78.75 859 ASN A C 1
ATOM 6855 O O . ASN A 1 859 ? -0.505 -15.024 2.874 1.00 78.75 859 ASN A O 1
ATOM 6859 N N . VAL A 1 860 ? 0.806 -14.542 4.625 1.00 76.00 860 VAL A N 1
ATOM 6860 C CA . VAL A 1 860 ? 0.010 -13.368 5.052 1.00 76.00 860 VAL A CA 1
ATOM 6861 C C . VAL A 1 860 ? 0.112 -12.199 4.068 1.00 76.00 860 VAL A C 1
ATOM 6863 O O . VAL A 1 860 ? -0.876 -11.484 3.850 1.00 76.00 860 VAL A O 1
ATOM 6866 N N . LEU A 1 861 ? 1.285 -12.022 3.453 1.00 82.69 861 LEU A N 1
ATOM 6867 C CA . LEU A 1 861 ? 1.511 -11.029 2.400 1.00 82.69 861 LEU A CA 1
ATOM 6868 C C . LEU A 1 861 ? 0.873 -11.466 1.067 1.00 82.69 861 LEU A C 1
ATOM 6870 O O . LEU A 1 861 ? 0.295 -10.636 0.365 1.00 82.69 861 LEU A O 1
ATOM 6874 N N . ARG A 1 862 ? 0.906 -12.771 0.751 1.00 86.69 862 ARG A N 1
ATOM 6875 C CA . ARG A 1 862 ? 0.378 -13.354 -0.496 1.00 86.69 862 ARG A CA 1
ATOM 6876 C C . ARG A 1 862 ? -1.109 -13.083 -0.720 1.00 86.69 862 ARG A C 1
ATOM 6878 O O . ARG A 1 862 ? -1.491 -12.884 -1.864 1.00 86.69 862 ARG A O 1
ATOM 6885 N N . ILE A 1 863 ? -1.922 -12.989 0.338 1.00 82.75 863 ILE A N 1
ATOM 6886 C CA . ILE A 1 863 ? -3.370 -12.698 0.244 1.00 82.75 863 ILE A CA 1
ATOM 6887 C C . ILE A 1 863 ? -3.646 -11.500 -0.683 1.00 82.75 863 ILE A C 1
ATOM 6889 O O . ILE A 1 863 ? -4.500 -11.574 -1.562 1.00 82.75 863 ILE A O 1
ATOM 6893 N N . SER A 1 864 ? -2.881 -10.415 -0.533 1.00 81.50 864 SER A N 1
ATOM 6894 C CA . SER A 1 864 ? -3.054 -9.196 -1.332 1.00 81.50 864 SER A CA 1
ATOM 6895 C C . SER A 1 864 ? -2.539 -9.328 -2.773 1.00 81.50 864 SER A C 1
ATOM 6897 O O . SER A 1 864 ? -2.975 -8.568 -3.630 1.00 81.50 864 SER A O 1
ATOM 6899 N N . PHE A 1 865 ? -1.648 -10.287 -3.054 1.00 89.25 865 PHE A N 1
ATOM 6900 C CA . PHE A 1 865 ? -1.205 -10.635 -4.409 1.00 89.25 865 PHE A CA 1
ATOM 6901 C C . PHE A 1 865 ? -2.196 -11.571 -5.112 1.00 89.25 865 PHE A C 1
ATOM 6903 O O . PHE A 1 865 ? -2.522 -11.350 -6.274 1.00 89.25 865 PHE A O 1
ATOM 6910 N N . ASP A 1 866 ? -2.699 -12.605 -4.432 1.00 88.12 866 ASP A N 1
ATOM 6911 C CA . ASP A 1 866 ? -3.598 -13.597 -5.038 1.00 88.12 866 ASP A CA 1
ATOM 6912 C C . ASP A 1 866 ? -4.915 -12.943 -5.519 1.00 88.12 866 ASP A C 1
ATOM 6914 O O . ASP A 1 866 ? -5.435 -13.329 -6.569 1.00 88.12 866 ASP A O 1
ATOM 6918 N N . GLN A 1 867 ? -5.376 -11.896 -4.814 1.00 84.69 867 GLN A N 1
ATOM 6919 C CA . GLN A 1 867 ? -6.521 -11.033 -5.155 1.00 84.69 867 GLN A CA 1
ATOM 6920 C C . GLN A 1 867 ? -6.319 -10.115 -6.383 1.00 84.69 867 GLN A C 1
ATOM 6922 O O . GLN A 1 867 ? -7.279 -9.482 -6.822 1.00 84.69 867 GLN A O 1
ATOM 6927 N N . LEU A 1 868 ? -5.105 -9.988 -6.928 1.00 90.56 868 LEU A N 1
ATOM 6928 C CA . LEU A 1 868 ? -4.851 -9.182 -8.129 1.00 90.56 868 LEU A CA 1
ATOM 6929 C C . LEU A 1 868 ? -5.302 -9.911 -9.404 1.00 90.56 868 LEU A C 1
ATOM 6931 O O . LEU A 1 868 ? -5.187 -11.130 -9.515 1.00 90.56 868 LEU A O 1
ATOM 6935 N N . GLU A 1 869 ? -5.736 -9.163 -10.414 1.00 91.31 869 GLU A N 1
ATOM 6936 C CA . GLU A 1 869 ? -5.884 -9.686 -11.780 1.00 91.31 869 GLU A CA 1
ATOM 6937 C C . GLU A 1 869 ? -4.509 -10.000 -12.393 1.00 91.31 869 GLU A C 1
ATOM 6939 O O . GLU A 1 869 ? -3.502 -9.412 -11.995 1.00 91.31 869 GLU A O 1
ATOM 6944 N N . ASP A 1 870 ? -4.452 -10.891 -13.383 1.00 93.06 870 ASP A N 1
ATOM 6945 C CA . ASP A 1 870 ? -3.183 -11.413 -13.913 1.00 93.06 870 ASP A CA 1
ATOM 6946 C C . ASP A 1 870 ? -2.256 -10.317 -14.474 1.00 93.06 870 ASP A C 1
ATOM 6948 O O . ASP A 1 870 ? -1.056 -10.328 -14.201 1.00 93.06 870 ASP A O 1
ATOM 6952 N N . THR A 1 871 ? -2.800 -9.294 -15.142 1.00 93.50 871 THR A N 1
ATOM 6953 C CA . THR A 1 871 ? -2.027 -8.116 -15.580 1.00 93.50 871 THR A CA 1
ATOM 6954 C C . THR A 1 871 ? -1.386 -7.383 -14.396 1.00 93.50 871 THR A C 1
ATOM 6956 O O . THR A 1 871 ? -0.206 -7.043 -14.432 1.00 93.50 871 THR A O 1
ATOM 6959 N N . HIS A 1 872 ? -2.134 -7.175 -13.308 1.00 93.94 872 HIS A N 1
ATOM 6960 C CA . HIS A 1 872 ? -1.640 -6.498 -12.106 1.00 93.94 872 HIS A CA 1
ATOM 6961 C C . HIS A 1 872 ? -0.634 -7.359 -11.323 1.00 93.94 872 HIS A C 1
ATOM 6963 O O . HIS A 1 872 ? 0.303 -6.817 -10.731 1.00 93.94 872 HIS A O 1
ATOM 6969 N N . LYS A 1 873 ? -0.770 -8.694 -11.368 1.00 95.38 873 LYS A N 1
ATOM 6970 C CA . LYS A 1 873 ? 0.233 -9.635 -10.845 1.00 95.38 873 LYS A CA 1
ATOM 6971 C C . LYS A 1 873 ? 1.570 -9.471 -11.567 1.00 95.38 873 LYS A C 1
ATOM 6973 O O . LYS A 1 873 ? 2.599 -9.382 -10.903 1.00 95.38 873 LYS A O 1
ATOM 6978 N N . GLU A 1 874 ? 1.575 -9.356 -12.894 1.00 95.44 874 GLU A N 1
ATOM 6979 C CA . GLU A 1 874 ? 2.816 -9.164 -13.655 1.00 95.44 874 GLU A CA 1
ATOM 6980 C C . GLU A 1 874 ? 3.490 -7.806 -13.371 1.00 95.44 874 GLU A C 1
ATOM 6982 O O . GLU A 1 874 ? 4.716 -7.766 -13.235 1.00 95.44 874 GLU A O 1
ATOM 6987 N N . ILE A 1 875 ? 2.719 -6.725 -13.169 1.00 96.25 875 ILE A N 1
ATOM 6988 C CA . ILE A 1 875 ? 3.250 -5.427 -12.696 1.00 96.25 875 ILE A CA 1
ATOM 6989 C C . ILE A 1 875 ? 3.897 -5.576 -11.309 1.00 96.25 875 ILE A C 1
ATOM 6991 O O . ILE A 1 875 ? 5.020 -5.117 -11.095 1.00 96.25 875 ILE A O 1
ATOM 6995 N N . PHE A 1 876 ? 3.214 -6.234 -10.365 1.00 97.00 876 PHE A N 1
ATOM 6996 C CA . PHE A 1 876 ? 3.752 -6.476 -9.023 1.00 97.00 876 PHE A CA 1
ATOM 6997 C C . PHE A 1 876 ? 5.076 -7.251 -9.081 1.00 97.00 876 PHE A C 1
ATOM 6999 O O . PHE A 1 876 ? 6.038 -6.873 -8.413 1.00 97.00 876 PHE A O 1
ATOM 7006 N N . LEU A 1 877 ? 5.154 -8.299 -9.911 1.00 96.12 877 LEU A N 1
ATOM 7007 C CA . LEU A 1 877 ? 6.365 -9.104 -10.078 1.00 96.12 877 LEU A CA 1
ATOM 7008 C C . LEU A 1 877 ? 7.514 -8.322 -10.732 1.00 96.12 877 LEU A C 1
ATOM 7010 O O . LEU A 1 877 ? 8.655 -8.475 -10.299 1.00 96.12 877 LEU A O 1
ATOM 7014 N N . ASP A 1 878 ? 7.243 -7.467 -11.723 1.00 95.19 878 ASP A N 1
ATOM 7015 C CA . ASP A 1 878 ? 8.252 -6.572 -12.310 1.00 95.19 878 ASP A CA 1
ATOM 7016 C C . ASP A 1 878 ? 8.837 -5.608 -11.262 1.00 95.19 878 ASP A C 1
ATOM 7018 O O . ASP A 1 878 ? 10.058 -5.463 -11.164 1.00 95.19 878 ASP A O 1
ATOM 7022 N N . ILE A 1 879 ? 7.992 -4.986 -10.430 1.00 95.19 879 ILE A N 1
ATOM 7023 C CA . ILE A 1 879 ? 8.452 -4.063 -9.379 1.00 95.19 879 ILE A CA 1
ATOM 7024 C C . ILE A 1 879 ? 9.247 -4.808 -8.303 1.00 95.19 879 ILE A C 1
ATOM 7026 O O . ILE A 1 879 ? 10.356 -4.390 -7.970 1.00 95.19 879 ILE A O 1
ATOM 7030 N N . ALA A 1 880 ? 8.721 -5.933 -7.813 1.00 94.00 880 ALA A N 1
ATOM 7031 C CA . ALA A 1 880 ? 9.352 -6.756 -6.784 1.00 94.00 880 ALA A CA 1
ATOM 7032 C C . ALA A 1 880 ? 10.728 -7.304 -7.202 1.00 94.00 880 ALA A C 1
ATOM 7034 O O . ALA A 1 880 ? 11.631 -7.424 -6.370 1.00 94.00 880 ALA A O 1
ATOM 7035 N N . CYS A 1 881 ? 10.895 -7.648 -8.484 1.00 92.69 881 CYS A N 1
ATOM 7036 C CA . CYS A 1 881 ? 12.153 -8.178 -9.007 1.00 92.69 881 CYS A CA 1
ATOM 7037 C C . CYS A 1 881 ? 13.156 -7.076 -9.378 1.00 92.69 881 CYS A C 1
ATOM 7039 O O . CYS A 1 881 ? 14.348 -7.266 -9.137 1.00 92.69 881 CYS A O 1
ATOM 7041 N N . PHE A 1 882 ? 12.697 -5.961 -9.966 1.00 92.12 882 PHE A N 1
ATOM 7042 C CA . PHE A 1 882 ? 13.571 -5.029 -10.694 1.00 92.12 882 PHE A CA 1
ATOM 7043 C C . PHE A 1 882 ? 13.415 -3.549 -10.318 1.00 92.12 882 PHE A C 1
ATOM 7045 O O . PHE A 1 882 ? 14.415 -2.835 -10.290 1.00 92.12 882 PHE A O 1
ATOM 7052 N N . PHE A 1 883 ? 12.191 -3.071 -10.056 1.00 92.31 883 PHE A N 1
ATOM 7053 C CA . PHE A 1 883 ? 11.886 -1.628 -10.046 1.00 92.31 883 PHE A CA 1
ATOM 7054 C C . PHE A 1 883 ? 11.627 -1.001 -8.668 1.00 92.31 883 PHE A C 1
ATOM 7056 O O . PHE A 1 883 ? 11.123 0.122 -8.586 1.00 92.31 883 PHE A O 1
ATOM 7063 N N . ASN A 1 884 ? 12.014 -1.660 -7.575 1.00 90.75 884 ASN A N 1
ATOM 7064 C CA . ASN A 1 884 ? 12.063 -0.988 -6.277 1.00 90.75 884 ASN A CA 1
ATOM 7065 C C . ASN A 1 884 ? 13.089 0.170 -6.303 1.00 90.75 884 ASN A C 1
ATOM 7067 O O . ASN A 1 884 ? 14.195 0.017 -6.822 1.00 90.75 884 ASN A O 1
ATOM 7071 N N . HIS A 1 885 ? 12.714 1.335 -5.771 1.00 89.19 885 HIS A N 1
ATOM 7072 C CA . HIS A 1 885 ? 13.455 2.606 -5.819 1.00 89.19 885 HIS A CA 1
ATOM 7073 C C . HIS A 1 885 ? 13.705 3.194 -7.226 1.00 89.19 885 HIS A C 1
ATOM 7075 O O . HIS A 1 885 ? 14.470 4.153 -7.371 1.00 89.19 885 HIS A O 1
ATOM 7081 N N . TYR A 1 886 ? 13.050 2.686 -8.278 1.00 90.50 886 TYR A N 1
ATOM 7082 C CA . TYR A 1 886 ? 13.195 3.240 -9.629 1.00 90.50 886 TYR A CA 1
ATOM 7083 C C . TYR A 1 886 ? 12.339 4.495 -9.865 1.00 90.50 886 TYR A C 1
ATOM 7085 O O . TYR A 1 886 ? 11.267 4.633 -9.272 1.00 90.50 886 TYR A O 1
ATOM 7093 N N . PRO A 1 887 ? 12.763 5.415 -10.759 1.00 92.31 887 PRO A N 1
ATOM 7094 C CA . PRO A 1 887 ? 11.983 6.605 -11.081 1.00 92.31 887 PRO A CA 1
ATOM 7095 C C . PRO A 1 887 ? 10.626 6.275 -11.712 1.00 92.31 887 PRO A C 1
ATOM 7097 O O . PRO A 1 887 ? 10.574 5.540 -12.699 1.00 92.31 887 PRO A O 1
ATOM 7100 N N . VAL A 1 888 ? 9.539 6.880 -11.218 1.00 91.12 888 VAL A N 1
ATOM 7101 C CA . VAL A 1 888 ? 8.157 6.554 -11.641 1.00 91.12 888 VAL A CA 1
ATOM 7102 C C . VAL A 1 888 ? 7.982 6.631 -13.158 1.00 91.12 888 VAL A C 1
ATOM 7104 O O . VAL A 1 888 ? 7.437 5.707 -13.757 1.00 91.12 888 VAL A O 1
ATOM 7107 N N . LYS A 1 889 ? 8.489 7.698 -13.797 1.00 90.62 889 LYS A N 1
ATOM 7108 C CA . LYS A 1 889 ? 8.397 7.877 -15.258 1.00 90.62 889 LYS A CA 1
ATOM 7109 C C . LYS A 1 889 ? 9.007 6.690 -16.017 1.00 90.62 889 LYS A C 1
ATOM 7111 O O . LYS A 1 889 ? 8.404 6.213 -16.969 1.00 90.62 889 LYS A O 1
ATOM 7116 N N . TYR A 1 890 ? 10.169 6.203 -15.579 1.00 91.56 890 TYR A N 1
ATOM 7117 C CA . TYR A 1 890 ? 10.858 5.086 -16.228 1.00 91.56 890 TYR A CA 1
ATOM 7118 C C . TYR A 1 890 ? 10.046 3.795 -16.123 1.00 91.56 890 TYR A C 1
ATOM 7120 O O . TYR A 1 890 ? 9.844 3.113 -17.121 1.00 91.56 890 TYR A O 1
ATOM 7128 N N . VAL A 1 891 ? 9.527 3.491 -14.929 1.00 93.69 891 VAL A N 1
ATOM 7129 C CA . VAL A 1 891 ? 8.728 2.276 -14.719 1.00 93.69 891 VAL A CA 1
ATOM 7130 C C . VAL A 1 891 ? 7.436 2.333 -15.533 1.00 93.69 891 VAL A C 1
ATOM 7132 O O . VAL A 1 891 ? 7.101 1.353 -16.186 1.00 93.69 891 VAL A O 1
ATOM 7135 N N . LYS A 1 892 ? 6.757 3.487 -15.586 1.00 93.94 892 LYS A N 1
ATOM 7136 C CA . LYS A 1 892 ? 5.567 3.671 -16.432 1.00 93.94 892 LYS A CA 1
ATOM 7137 C C . LYS A 1 892 ? 5.847 3.387 -17.911 1.00 93.94 892 LYS A C 1
ATOM 7139 O O . LYS A 1 892 ? 5.060 2.684 -18.529 1.00 93.94 892 LYS A O 1
ATOM 7144 N N . GLU A 1 893 ? 6.967 3.871 -18.454 1.00 92.50 893 GLU A N 1
ATOM 7145 C CA . GLU A 1 893 ? 7.376 3.582 -19.839 1.00 92.50 893 GLU A CA 1
ATOM 7146 C C . GLU A 1 893 ? 7.629 2.074 -20.068 1.00 92.50 893 GLU A C 1
ATOM 7148 O O . GLU A 1 893 ? 7.177 1.525 -21.071 1.00 92.50 893 GLU A O 1
ATOM 7153 N N . VAL A 1 894 ? 8.296 1.383 -19.131 1.00 94.44 894 VAL A N 1
ATOM 7154 C CA . VAL A 1 894 ? 8.552 -0.069 -19.240 1.00 94.44 894 VAL A CA 1
ATOM 7155 C C . VAL A 1 894 ? 7.254 -0.881 -19.177 1.00 94.44 894 VAL A C 1
ATOM 7157 O O . VAL A 1 894 ? 7.087 -1.829 -19.944 1.00 94.44 894 VAL A O 1
ATOM 7160 N N . LEU A 1 895 ? 6.334 -0.529 -18.276 1.00 95.50 895 LEU A N 1
ATOM 7161 C CA . LEU A 1 895 ? 5.051 -1.220 -18.119 1.00 95.50 895 LEU A CA 1
ATOM 7162 C C . LEU A 1 895 ? 4.141 -1.014 -19.343 1.00 95.50 895 LEU A C 1
ATOM 7164 O O . LEU A 1 895 ? 3.556 -1.984 -19.821 1.00 95.50 895 LEU A O 1
ATOM 7168 N N . ASP A 1 896 ? 4.102 0.203 -19.899 1.00 93.69 896 ASP A N 1
ATOM 7169 C CA . ASP A 1 896 ? 3.389 0.526 -21.145 1.00 93.69 896 ASP A CA 1
ATOM 7170 C C . ASP A 1 896 ? 3.887 -0.348 -22.309 1.00 93.69 896 ASP A C 1
ATOM 7172 O O . ASP A 1 896 ? 3.101 -1.029 -22.968 1.00 93.69 896 ASP A O 1
ATOM 7176 N N . PHE A 1 897 ? 5.212 -0.453 -22.477 1.00 93.75 897 PHE A N 1
ATOM 7177 C CA . PHE A 1 897 ? 5.832 -1.358 -23.450 1.00 93.75 897 PHE A CA 1
ATOM 7178 C C . PHE A 1 897 ? 5.468 -2.840 -23.227 1.00 93.75 897 PHE A C 1
ATOM 7180 O O . PHE A 1 897 ? 5.258 -3.580 -24.189 1.00 93.75 897 PHE A O 1
ATOM 7187 N N . ARG A 1 898 ? 5.360 -3.296 -21.971 1.00 92.00 898 ARG A N 1
ATOM 7188 C CA . ARG A 1 898 ? 4.926 -4.670 -21.646 1.00 92.00 898 ARG A CA 1
ATOM 7189 C C . ARG A 1 898 ? 3.431 -4.913 -21.913 1.00 92.00 898 ARG A C 1
ATOM 7191 O O . ARG A 1 898 ? 2.994 -6.057 -21.796 1.00 92.00 898 ARG A O 1
ATOM 7198 N N . GLY A 1 899 ? 2.663 -3.885 -22.287 1.00 90.25 899 GLY A N 1
ATOM 7199 C CA . GLY A 1 899 ? 1.214 -3.954 -22.492 1.00 90.25 899 GLY A CA 1
ATOM 7200 C C . GLY A 1 899 ? 0.407 -3.861 -21.193 1.00 90.25 899 GLY A C 1
ATOM 7201 O O . GLY A 1 899 ? -0.769 -4.222 -21.168 1.00 90.25 899 GLY A O 1
ATOM 7202 N N . PHE A 1 900 ? 1.024 -3.405 -20.102 1.00 90.75 900 PHE A N 1
ATOM 7203 C CA . PHE A 1 900 ? 0.387 -3.265 -18.798 1.00 90.75 900 PHE A CA 1
ATOM 7204 C C . PHE A 1 900 ? 0.007 -1.795 -18.584 1.00 90.75 900 PHE A C 1
ATOM 7206 O O . PHE A 1 900 ? 0.895 -0.957 -18.473 1.00 90.75 900 PHE A O 1
ATOM 7213 N N . ASN A 1 901 ? -1.293 -1.471 -18.503 1.00 90.19 901 ASN A N 1
ATOM 7214 C CA . AS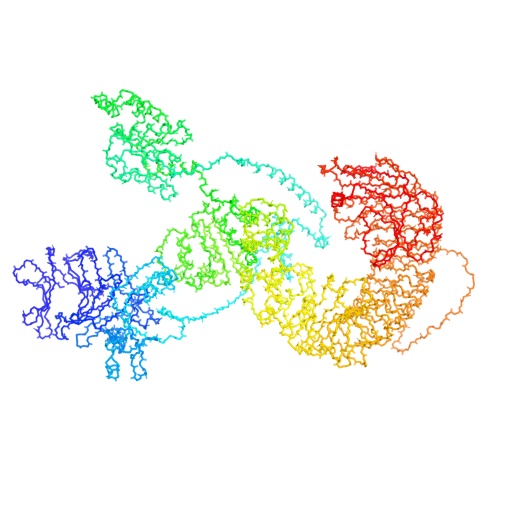N A 1 901 ? -1.765 -0.089 -18.314 1.00 90.19 901 ASN A CA 1
ATOM 7215 C C . ASN A 1 901 ? -1.091 0.541 -17.072 1.00 90.19 901 ASN A C 1
ATOM 7217 O O . ASN A 1 901 ? -1.422 0.152 -15.946 1.00 90.19 901 ASN A O 1
ATOM 7221 N N . PRO A 1 902 ? -0.155 1.495 -17.247 1.00 92.00 902 PRO A N 1
ATOM 7222 C CA . PRO A 1 902 ? 0.752 1.881 -16.174 1.00 92.00 902 PRO A CA 1
ATOM 7223 C C . PRO A 1 902 ? 0.088 2.818 -15.165 1.00 92.00 902 PRO A C 1
ATOM 7225 O O . PRO A 1 902 ? 0.402 2.758 -13.980 1.00 92.00 902 PRO A O 1
ATOM 7228 N N . GLU A 1 903 ? -0.840 3.671 -15.608 1.00 91.44 903 GLU A N 1
ATOM 7229 C CA . GLU A 1 903 ? -1.568 4.586 -14.725 1.00 91.44 903 GLU A CA 1
ATOM 7230 C C . GLU A 1 903 ? -2.541 3.814 -13.832 1.00 91.44 903 GLU A C 1
ATOM 7232 O O . GLU A 1 903 ? -2.503 3.949 -12.610 1.00 91.44 903 GLU A O 1
ATOM 7237 N N . TYR A 1 904 ? -3.366 2.948 -14.430 1.00 91.62 904 TYR A N 1
ATOM 7238 C CA . TYR A 1 904 ? -4.336 2.157 -13.677 1.00 91.62 904 TYR A CA 1
ATOM 7239 C C . TYR A 1 904 ? -3.650 1.108 -12.795 1.00 91.62 904 TYR A C 1
ATOM 7241 O O . TYR A 1 904 ? -3.910 1.036 -11.596 1.00 91.62 904 TYR A O 1
ATOM 7249 N N . GLY A 1 905 ? -2.722 0.332 -13.360 1.00 91.75 905 GLY A N 1
ATOM 7250 C CA . GLY A 1 905 ? -2.114 -0.792 -12.660 1.00 91.75 905 GLY A CA 1
ATOM 7251 C C . GLY A 1 905 ? -1.226 -0.385 -11.483 1.00 91.75 905 GLY A C 1
ATOM 7252 O O . GLY A 1 905 ? -1.271 -1.034 -10.440 1.00 91.75 905 GLY A O 1
ATOM 7253 N N . LEU A 1 906 ? -0.471 0.717 -11.592 1.00 93.44 906 LEU A N 1
ATOM 7254 C CA . LEU A 1 906 ? 0.266 1.257 -10.443 1.00 93.44 906 LEU A CA 1
ATOM 7255 C C . LEU A 1 906 ? -0.686 1.794 -9.369 1.00 93.44 906 LEU A C 1
ATOM 7257 O O . LEU A 1 906 ? -0.434 1.577 -8.184 1.00 93.44 906 LEU A O 1
ATOM 7261 N N . GLN A 1 907 ? -1.789 2.441 -9.759 1.00 91.44 907 GLN A N 1
ATOM 7262 C CA . GLN A 1 907 ? -2.774 2.952 -8.808 1.00 91.44 907 GLN A CA 1
ATOM 7263 C C . GLN A 1 907 ? -3.445 1.814 -8.016 1.00 91.44 907 GLN A C 1
ATOM 7265 O O . GLN A 1 907 ? -3.527 1.911 -6.795 1.00 91.44 907 GLN A O 1
ATOM 7270 N N . VAL A 1 908 ? -3.794 0.691 -8.660 1.00 90.94 908 VAL A N 1
ATOM 7271 C CA . VAL A 1 908 ? -4.308 -0.517 -7.977 1.00 90.94 908 VAL A CA 1
ATOM 7272 C C . VAL A 1 908 ? -3.316 -1.051 -6.931 1.00 90.94 908 VAL A C 1
ATOM 7274 O O . VAL A 1 908 ? -3.721 -1.427 -5.830 1.00 90.94 908 VAL A O 1
ATOM 7277 N N . LEU A 1 909 ? -2.009 -1.058 -7.226 1.00 93.56 909 LEU A N 1
ATOM 7278 C CA . LEU A 1 909 ? -0.984 -1.487 -6.262 1.00 93.56 909 LEU A CA 1
ATOM 7279 C C . LEU A 1 909 ? -0.783 -0.481 -5.112 1.00 93.56 909 LEU A C 1
ATOM 7281 O O . LEU A 1 909 ? -0.485 -0.898 -3.990 1.00 93.56 909 LEU A O 1
ATOM 7285 N N . VAL A 1 910 ? -0.948 0.824 -5.362 1.00 90.00 910 VAL A N 1
ATOM 7286 C CA . VAL A 1 910 ? -0.942 1.862 -4.313 1.00 90.00 910 VAL A CA 1
ATOM 7287 C C . VAL A 1 910 ? -2.151 1.695 -3.394 1.00 90.00 910 VAL A C 1
ATOM 7289 O O . VAL A 1 910 ? -1.974 1.646 -2.176 1.00 90.00 910 VAL A O 1
ATOM 7292 N N . ASP A 1 911 ? -3.357 1.570 -3.958 1.00 87.94 911 ASP A N 1
ATOM 7293 C CA . ASP A 1 911 ? -4.598 1.449 -3.189 1.00 87.94 911 ASP A CA 1
ATOM 7294 C C . ASP A 1 911 ? -4.611 0.170 -2.340 1.00 87.94 911 ASP A C 1
ATOM 7296 O O . ASP A 1 911 ? -4.939 0.232 -1.157 1.00 87.94 911 ASP A O 1
ATOM 7300 N N . LYS A 1 912 ? -4.125 -0.964 -2.862 1.00 89.25 912 LYS A N 1
ATOM 7301 C CA . LYS A 1 912 ? -3.967 -2.221 -2.098 1.00 89.25 912 LYS A CA 1
ATOM 7302 C C . LYS A 1 912 ? -2.768 -2.246 -1.134 1.00 89.25 912 LYS A C 1
ATOM 7304 O O . LYS A 1 912 ? -2.412 -3.307 -0.619 1.00 89.25 912 LYS A O 1
ATOM 7309 N N . SER A 1 913 ? -2.132 -1.100 -0.873 1.00 88.81 913 SER A N 1
ATOM 7310 C CA . SER A 1 913 ? -0.982 -0.952 0.033 1.00 88.81 913 SER A CA 1
ATOM 7311 C C . SER A 1 913 ? 0.244 -1.820 -0.313 1.00 88.81 913 SER A C 1
ATOM 7313 O O . SER A 1 913 ? 1.052 -2.115 0.570 1.00 88.81 913 SER A O 1
ATOM 7315 N N . LEU A 1 914 ? 0.404 -2.225 -1.580 1.00 91.69 914 LEU A N 1
ATOM 7316 C CA . LEU A 1 914 ? 1.522 -3.052 -2.058 1.00 91.69 914 LEU A CA 1
ATOM 7317 C C . LEU A 1 914 ? 2.749 -2.224 -2.469 1.00 91.69 914 LEU A C 1
ATOM 7319 O O . LEU A 1 914 ? 3.868 -2.733 -2.442 1.00 91.69 914 LEU A O 1
ATOM 7323 N N . ILE A 1 915 ? 2.553 -0.952 -2.823 1.00 92.62 915 ILE A N 1
ATOM 7324 C CA . ILE A 1 915 ? 3.634 0.011 -3.069 1.00 92.62 915 ILE A CA 1
ATOM 7325 C C . ILE A 1 915 ? 3.351 1.365 -2.401 1.00 92.62 915 ILE A C 1
ATOM 7327 O O . ILE A 1 915 ? 2.224 1.691 -2.004 1.00 92.62 915 ILE A O 1
ATOM 7331 N N . THR A 1 916 ? 4.399 2.170 -2.284 1.00 86.12 916 THR A N 1
ATOM 7332 C CA . THR A 1 916 ? 4.343 3.627 -2.148 1.00 86.12 916 THR A CA 1
ATOM 7333 C C . THR A 1 916 ? 4.911 4.253 -3.419 1.00 86.12 916 THR A C 1
ATOM 7335 O O . THR A 1 916 ? 5.795 3.701 -4.074 1.00 86.12 916 THR A O 1
ATOM 7338 N N . MET A 1 917 ? 4.379 5.408 -3.805 1.00 79.81 917 MET A N 1
ATOM 7339 C CA . MET A 1 917 ? 4.827 6.140 -4.983 1.00 79.81 917 MET A CA 1
ATOM 7340 C C . MET A 1 917 ? 4.826 7.624 -4.638 1.00 79.81 917 MET A C 1
ATOM 7342 O O . MET A 1 917 ? 3.769 8.187 -4.358 1.00 79.81 917 MET A O 1
ATOM 7346 N N . ASP A 1 918 ? 6.006 8.243 -4.626 1.00 74.06 918 ASP A N 1
ATOM 7347 C CA . ASP A 1 918 ? 6.124 9.697 -4.528 1.00 74.06 918 ASP A CA 1
ATOM 7348 C C . ASP A 1 918 ? 6.269 10.310 -5.935 1.00 74.06 918 ASP A C 1
ATOM 7350 O O . ASP A 1 918 ? 6.231 9.620 -6.955 1.00 74.06 918 ASP A O 1
ATOM 7354 N N . SER A 1 919 ? 6.433 11.631 -6.021 1.00 71.94 919 SER A N 1
ATOM 7355 C CA . SER A 1 919 ? 6.610 12.321 -7.313 1.00 71.94 919 SER A CA 1
ATOM 7356 C C . SER A 1 919 ? 7.908 11.967 -8.065 1.00 71.94 919 SER A C 1
ATOM 7358 O O . SER A 1 919 ? 8.127 12.471 -9.169 1.00 71.94 919 SER A O 1
ATOM 7360 N N . ARG A 1 920 ? 8.789 11.138 -7.487 1.00 79.19 920 ARG A N 1
ATOM 7361 C CA . ARG A 1 920 ? 10.117 10.805 -8.011 1.00 79.19 920 ARG A CA 1
ATOM 7362 C C . ARG A 1 920 ? 10.272 9.311 -8.265 1.00 79.19 920 ARG A C 1
ATOM 7364 O O . ARG A 1 920 ? 10.688 8.956 -9.365 1.00 79.19 920 ARG A O 1
ATOM 7371 N N . GLN A 1 921 ? 9.975 8.453 -7.288 1.00 88.88 921 GLN A N 1
ATOM 7372 C CA . GLN A 1 921 ? 10.298 7.022 -7.286 1.00 88.88 921 GLN A CA 1
ATOM 7373 C C . GLN A 1 921 ? 9.145 6.132 -6.793 1.00 88.88 921 GLN A C 1
ATOM 7375 O O . GLN A 1 921 ? 8.308 6.535 -5.985 1.00 88.88 921 GLN A O 1
ATOM 7380 N N . ILE A 1 922 ? 9.147 4.887 -7.274 1.00 90.31 922 ILE A N 1
ATOM 7381 C CA . ILE A 1 922 ? 8.357 3.786 -6.711 1.00 90.31 922 ILE A CA 1
ATOM 7382 C C . ILE A 1 922 ? 9.148 3.158 -5.566 1.00 90.31 922 ILE A C 1
ATOM 7384 O O . ILE A 1 922 ? 10.360 2.975 -5.664 1.00 90.31 922 ILE A O 1
ATOM 7388 N N . GLN A 1 923 ? 8.458 2.801 -4.493 1.00 90.44 923 GLN A N 1
ATOM 7389 C CA . GLN A 1 923 ? 8.998 2.078 -3.353 1.00 90.44 923 GLN A CA 1
ATOM 7390 C C . GLN A 1 923 ? 8.109 0.866 -3.055 1.00 90.44 923 GLN A C 1
ATOM 7392 O O . GLN A 1 923 ? 6.881 0.952 -3.039 1.00 90.44 923 GLN A O 1
ATOM 7397 N N . MET A 1 924 ? 8.737 -0.275 -2.809 1.00 92.44 924 MET A N 1
ATOM 7398 C CA . MET A 1 924 ? 8.103 -1.505 -2.355 1.00 92.44 924 MET A CA 1
ATOM 7399 C C . MET A 1 924 ? 8.877 -2.001 -1.134 1.00 92.44 924 MET A C 1
ATOM 7401 O O . MET A 1 924 ? 10.103 -1.996 -1.128 1.00 92.44 924 MET A O 1
ATOM 7405 N N . HIS A 1 925 ? 8.168 -2.423 -0.091 1.00 89.31 925 HIS A N 1
ATOM 7406 C CA . HIS A 1 925 ? 8.793 -2.955 1.121 1.00 89.31 925 HIS A CA 1
ATOM 7407 C C . HIS A 1 925 ? 9.595 -4.231 0.797 1.00 89.31 925 HIS A C 1
ATOM 7409 O O . HIS A 1 925 ? 9.136 -5.055 0.001 1.00 89.31 925 HIS A O 1
ATOM 7415 N N . ASP A 1 926 ? 10.754 -4.449 1.431 1.00 86.94 926 ASP A N 1
ATOM 7416 C CA . ASP A 1 926 ? 11.643 -5.576 1.089 1.00 86.94 926 ASP A CA 1
ATOM 7417 C C . ASP A 1 926 ? 10.953 -6.948 1.182 1.00 86.94 926 ASP A C 1
ATOM 7419 O O . ASP A 1 926 ? 11.145 -7.799 0.316 1.00 86.94 926 ASP A O 1
ATOM 7423 N N . LEU A 1 927 ? 10.071 -7.148 2.169 1.00 88.62 927 LEU A N 1
ATOM 7424 C CA . LEU A 1 927 ? 9.277 -8.372 2.321 1.00 88.62 927 LEU A CA 1
ATOM 7425 C C . LEU A 1 927 ? 8.301 -8.622 1.153 1.00 88.62 927 LEU A C 1
ATOM 7427 O O . LEU A 1 927 ? 8.021 -9.777 0.834 1.00 88.62 927 LEU A O 1
ATOM 7431 N N . LEU A 1 928 ? 7.800 -7.571 0.490 1.00 90.50 928 LEU A N 1
ATOM 7432 C CA . LEU A 1 928 ? 6.991 -7.699 -0.731 1.00 90.50 928 LEU A CA 1
ATOM 7433 C C . LEU A 1 928 ? 7.864 -7.952 -1.965 1.00 90.50 928 LEU A C 1
ATOM 7435 O O . LEU A 1 928 ? 7.483 -8.747 -2.826 1.00 90.50 928 LEU A O 1
ATOM 7439 N N . CYS A 1 929 ? 9.062 -7.360 -2.016 1.00 90.62 929 CYS A N 1
ATOM 7440 C CA . CYS A 1 929 ? 10.053 -7.696 -3.038 1.00 90.62 929 CYS A CA 1
ATOM 7441 C C . CYS A 1 929 ? 10.424 -9.188 -2.956 1.00 90.62 929 CYS A C 1
ATOM 7443 O O . CYS A 1 929 ? 10.444 -9.895 -3.963 1.00 90.62 929 CYS A O 1
ATOM 7445 N N . ASP A 1 930 ? 10.652 -9.692 -1.742 1.00 88.06 930 ASP A N 1
ATOM 7446 C CA . ASP A 1 930 ? 10.890 -11.108 -1.474 1.00 88.06 930 ASP A CA 1
ATOM 7447 C C . ASP A 1 930 ? 9.691 -11.996 -1.816 1.00 88.06 930 ASP A C 1
ATOM 7449 O O . ASP A 1 930 ? 9.896 -13.087 -2.345 1.00 88.06 930 ASP A O 1
ATOM 7453 N N . LEU A 1 931 ? 8.455 -11.550 -1.561 1.00 91.31 931 LEU A N 1
ATOM 7454 C CA . LEU A 1 931 ? 7.248 -12.275 -1.966 1.00 91.31 931 LEU A CA 1
ATOM 7455 C C . LEU A 1 931 ? 7.195 -12.457 -3.488 1.00 91.31 931 LEU A C 1
ATOM 7457 O O . LEU A 1 931 ? 7.000 -13.578 -3.956 1.00 91.31 931 LEU A O 1
ATOM 7461 N N . GLY A 1 932 ? 7.418 -11.396 -4.270 1.00 91.88 932 GLY A N 1
ATOM 7462 C CA . GLY A 1 932 ? 7.437 -11.504 -5.733 1.00 91.88 932 GLY A CA 1
ATOM 7463 C C . GLY A 1 932 ? 8.534 -12.449 -6.234 1.00 91.88 932 GLY A C 1
ATOM 7464 O O . GLY A 1 932 ? 8.275 -13.346 -7.041 1.00 91.88 932 GLY A O 1
ATOM 7465 N N . LYS A 1 933 ? 9.744 -12.333 -5.674 1.00 90.69 933 LYS A N 1
ATOM 7466 C CA . LYS A 1 933 ? 10.874 -13.233 -5.962 1.00 90.69 933 LYS A CA 1
ATOM 7467 C C . LYS A 1 933 ? 10.575 -14.689 -5.578 1.00 90.69 933 LYS A C 1
ATOM 7469 O O . LYS A 1 933 ? 10.944 -15.609 -6.309 1.00 90.69 933 LYS A O 1
ATOM 7474 N N . TYR A 1 934 ? 9.878 -14.916 -4.464 1.00 88.75 934 TYR A N 1
ATOM 7475 C CA . TYR A 1 934 ? 9.427 -16.236 -4.017 1.00 88.75 934 TYR A CA 1
ATOM 7476 C C . TYR A 1 934 ? 8.395 -16.843 -4.980 1.00 88.75 934 TYR A C 1
ATOM 7478 O O . TYR A 1 934 ? 8.554 -17.993 -5.388 1.00 88.75 934 TYR A O 1
ATOM 7486 N N . ILE A 1 935 ? 7.394 -16.067 -5.410 1.00 91.62 935 ILE A N 1
ATOM 7487 C CA . ILE A 1 935 ? 6.343 -16.506 -6.347 1.00 91.62 935 ILE A CA 1
ATOM 7488 C C . ILE A 1 935 ? 6.940 -16.949 -7.692 1.00 91.62 935 ILE A C 1
ATOM 7490 O O . ILE A 1 935 ? 6.573 -18.006 -8.206 1.00 91.62 935 ILE A O 1
ATOM 7494 N N . VAL A 1 936 ? 7.904 -16.200 -8.243 1.00 91.81 936 VAL A N 1
ATOM 7495 C CA . VAL A 1 936 ? 8.596 -16.590 -9.489 1.00 91.81 936 VAL A CA 1
ATOM 7496 C C . VAL A 1 936 ? 9.340 -17.925 -9.324 1.00 91.81 936 VAL A C 1
ATOM 7498 O O . VAL A 1 936 ? 9.316 -18.768 -10.225 1.00 91.81 936 VAL A O 1
ATOM 7501 N N . ARG A 1 937 ? 9.964 -18.149 -8.160 1.00 88.81 937 ARG A N 1
ATOM 7502 C CA . ARG A 1 937 ? 10.702 -19.383 -7.847 1.00 88.81 937 ARG A CA 1
ATOM 7503 C C . ARG A 1 937 ? 9.782 -20.582 -7.574 1.00 88.81 937 ARG A C 1
ATOM 7505 O O . ARG A 1 937 ? 10.155 -21.704 -7.918 1.00 88.81 937 ARG A O 1
ATOM 7512 N N . GLU A 1 938 ? 8.593 -20.369 -7.002 1.00 86.31 938 GLU A N 1
ATOM 7513 C CA . GLU A 1 938 ? 7.681 -21.397 -6.458 1.00 86.31 938 GLU A CA 1
ATOM 7514 C C . GLU A 1 938 ? 7.437 -22.582 -7.409 1.00 86.31 938 GLU A C 1
ATOM 7516 O O . GLU A 1 938 ? 7.609 -23.739 -7.019 1.00 86.31 938 GLU A O 1
ATOM 7521 N N . LYS A 1 939 ? 7.106 -22.318 -8.681 1.00 82.81 939 LYS A N 1
ATOM 7522 C CA . LYS A 1 939 ? 6.793 -23.371 -9.669 1.00 82.81 939 LYS A CA 1
ATOM 7523 C C . LYS A 1 939 ? 8.007 -24.204 -10.104 1.00 82.81 939 LYS A C 1
ATOM 7525 O O . LYS A 1 939 ? 7.835 -25.250 -10.733 1.00 82.81 939 LYS A O 1
ATOM 7530 N N . SER A 1 940 ? 9.242 -23.758 -9.861 1.00 89.12 940 SER A N 1
ATOM 7531 C CA . SER A 1 940 ? 10.463 -24.477 -10.270 1.00 89.12 940 SER A CA 1
ATOM 7532 C C . SER A 1 940 ? 11.706 -24.072 -9.450 1.00 89.12 940 SER A C 1
ATOM 7534 O O . SER A 1 940 ? 12.686 -23.603 -10.034 1.00 89.12 940 SER A O 1
ATOM 7536 N N . PRO A 1 941 ? 11.755 -24.309 -8.121 1.00 84.62 941 PRO A N 1
ATOM 7537 C CA . PRO A 1 941 ? 12.712 -23.633 -7.228 1.00 84.62 941 PRO A CA 1
ATOM 7538 C C . PRO A 1 941 ? 14.198 -23.913 -7.495 1.00 84.62 941 PRO A C 1
ATOM 7540 O O . PRO A 1 941 ? 15.058 -23.167 -7.048 1.00 84.62 941 PRO A O 1
ATOM 7543 N N . ARG A 1 942 ? 14.525 -24.998 -8.213 1.00 86.12 942 ARG A N 1
ATOM 7544 C CA . ARG A 1 942 ? 15.910 -25.394 -8.543 1.00 86.12 942 ARG A CA 1
ATOM 7545 C C . ARG A 1 942 ? 16.280 -25.217 -10.024 1.00 86.12 942 ARG A C 1
ATOM 7547 O O . ARG A 1 942 ? 17.401 -25.573 -10.395 1.00 86.12 942 ARG A O 1
ATOM 7554 N N . LYS A 1 943 ? 15.359 -24.734 -10.869 1.00 89.88 943 LYS A N 1
ATOM 7555 C CA . LYS A 1 943 ? 15.475 -24.714 -12.343 1.00 89.88 943 LYS A CA 1
ATOM 7556 C C . LYS A 1 943 ? 15.212 -23.298 -12.895 1.00 89.88 943 LYS A C 1
ATOM 7558 O O . LYS A 1 943 ? 14.138 -23.079 -13.455 1.00 89.88 943 LYS A O 1
ATOM 7563 N N . PRO A 1 944 ? 16.156 -22.348 -12.745 1.00 90.06 944 PRO A N 1
ATOM 7564 C CA . PRO A 1 944 ? 15.944 -20.943 -13.114 1.00 90.06 944 PRO A CA 1
ATOM 7565 C C . PRO A 1 944 ? 15.623 -20.713 -14.598 1.00 90.06 944 PRO A C 1
ATOM 7567 O O . PRO A 1 944 ? 14.860 -19.813 -14.921 1.00 90.06 944 PRO A O 1
ATOM 7570 N N . TRP A 1 945 ? 16.063 -21.595 -15.503 1.00 90.31 945 TRP A N 1
ATOM 7571 C CA . TRP A 1 945 ? 15.716 -21.551 -16.936 1.00 90.31 945 TRP A CA 1
ATOM 7572 C C . TRP A 1 945 ? 14.224 -21.803 -17.238 1.00 90.31 945 TRP A C 1
ATOM 7574 O O . TRP A 1 945 ? 13.815 -21.764 -18.394 1.00 90.31 945 TRP A O 1
ATOM 7584 N N . LYS A 1 946 ? 13.399 -22.093 -16.221 1.00 91.00 946 LYS A N 1
ATOM 7585 C CA . LYS A 1 946 ? 11.934 -22.178 -16.342 1.00 91.00 946 LYS A CA 1
ATOM 7586 C C . LYS A 1 946 ? 11.191 -20.931 -15.851 1.00 91.00 946 LYS A C 1
ATOM 7588 O O . LYS A 1 946 ? 9.971 -20.887 -16.010 1.00 91.00 946 LYS A O 1
ATOM 7593 N N . TRP A 1 947 ? 11.875 -19.980 -15.215 1.00 93.62 947 TRP A N 1
ATOM 7594 C CA . TRP A 1 947 ? 11.268 -18.770 -14.651 1.00 93.62 947 TRP A CA 1
ATOM 7595 C C . TRP A 1 947 ? 11.050 -17.705 -15.734 1.00 93.62 947 TRP A C 1
ATOM 7597 O O . TRP A 1 947 ? 11.728 -17.715 -16.755 1.00 93.62 947 TRP A O 1
ATOM 7607 N N . SER A 1 948 ? 10.131 -16.764 -15.499 1.00 93.31 948 SER A N 1
ATOM 7608 C CA . SER A 1 948 ? 9.908 -15.619 -16.397 1.00 93.31 948 SER A CA 1
ATOM 7609 C C . SER A 1 948 ? 10.839 -14.432 -16.134 1.00 93.31 948 SER A C 1
ATOM 7611 O O . SER A 1 948 ? 10.988 -13.565 -16.993 1.00 93.31 948 SER A O 1
ATOM 7613 N N . ARG A 1 949 ? 11.473 -14.380 -14.957 1.00 94.56 949 ARG A N 1
ATOM 7614 C CA . ARG A 1 949 ? 12.286 -13.254 -14.477 1.00 94.56 949 ARG A CA 1
ATOM 7615 C C . ARG A 1 949 ? 13.563 -13.767 -13.812 1.00 94.56 949 ARG A C 1
ATOM 7617 O O . ARG A 1 949 ? 13.494 -14.722 -13.039 1.00 94.56 949 ARG A O 1
ATOM 7624 N N . LEU A 1 950 ? 14.699 -13.121 -14.078 1.00 93.31 950 LEU A N 1
ATOM 7625 C CA . LEU A 1 950 ? 15.990 -13.400 -13.435 1.00 93.31 950 LEU A CA 1
ATOM 7626 C C . LEU A 1 950 ? 16.654 -12.096 -12.961 1.00 93.31 950 LEU A C 1
ATOM 7628 O O . LEU A 1 950 ? 16.792 -11.152 -13.737 1.00 93.31 950 LEU A O 1
ATOM 7632 N N . TRP A 1 951 ? 17.086 -12.060 -11.698 1.00 89.88 951 TRP A N 1
ATOM 7633 C CA . TRP A 1 951 ? 17.712 -10.885 -11.060 1.00 89.88 951 TRP A CA 1
ATOM 7634 C C . TRP A 1 951 ? 18.974 -11.206 -10.236 1.00 89.88 951 TRP A C 1
ATOM 7636 O O . TRP A 1 951 ? 19.707 -10.301 -9.856 1.00 89.88 951 TRP A O 1
ATOM 7646 N N . ASP A 1 952 ? 19.210 -12.480 -9.909 1.00 85.69 952 ASP A N 1
ATOM 7647 C CA . ASP A 1 952 ? 20.292 -12.930 -9.024 1.00 85.69 952 ASP A CA 1
ATOM 7648 C C . ASP A 1 952 ? 21.472 -13.456 -9.850 1.00 85.69 952 ASP A C 1
ATOM 7650 O O . ASP A 1 952 ? 21.290 -14.302 -10.734 1.00 85.69 952 ASP A O 1
ATOM 7654 N N . VAL A 1 953 ? 22.688 -12.984 -9.558 1.00 82.56 953 VAL A N 1
ATOM 7655 C CA . VAL A 1 953 ? 23.894 -13.358 -10.310 1.00 82.56 953 VAL A CA 1
ATOM 7656 C C . VAL A 1 953 ? 24.125 -14.876 -10.357 1.00 82.56 953 VAL A C 1
ATOM 7658 O O . VAL A 1 953 ? 24.492 -15.400 -11.409 1.00 82.56 953 VAL A O 1
ATOM 7661 N N . LYS A 1 954 ? 23.859 -15.613 -9.269 1.00 83.56 954 LYS A N 1
ATOM 7662 C CA . LYS A 1 954 ? 24.061 -17.071 -9.196 1.00 83.56 954 LYS A CA 1
ATOM 7663 C C . LYS A 1 954 ? 23.044 -17.813 -10.058 1.00 83.56 954 LYS A C 1
ATOM 7665 O O . LYS A 1 954 ? 23.406 -18.768 -10.747 1.00 83.56 954 LYS A O 1
ATOM 7670 N N . ASP A 1 955 ? 21.787 -17.369 -10.038 1.00 87.31 955 ASP A N 1
ATOM 7671 C CA . ASP A 1 955 ? 20.726 -17.962 -10.856 1.00 87.31 955 ASP A CA 1
ATOM 7672 C C . ASP A 1 955 ? 20.974 -17.711 -12.351 1.00 87.31 955 ASP A C 1
ATOM 7674 O O . ASP A 1 955 ? 20.860 -18.646 -13.147 1.00 87.31 955 ASP A O 1
ATOM 7678 N N . ILE A 1 956 ? 21.391 -16.499 -12.742 1.00 87.62 956 ILE A N 1
ATOM 7679 C CA . ILE A 1 956 ? 21.714 -16.186 -14.145 1.00 87.62 956 ILE A CA 1
ATOM 7680 C C . ILE A 1 956 ? 22.942 -16.995 -14.602 1.00 87.62 956 ILE A C 1
ATOM 7682 O O . ILE A 1 956 ? 22.890 -17.626 -15.656 1.00 87.62 956 ILE A O 1
ATOM 7686 N N . LEU A 1 957 ? 24.018 -17.071 -13.804 1.00 84.12 957 LEU A N 1
ATOM 7687 C CA . LEU A 1 957 ? 25.191 -17.914 -14.103 1.00 84.12 957 LEU A CA 1
ATOM 7688 C C . LEU A 1 957 ? 24.814 -19.380 -14.325 1.00 84.12 957 LEU A C 1
ATOM 7690 O O . LEU A 1 957 ? 25.331 -20.017 -15.244 1.00 84.12 957 LEU A O 1
ATOM 7694 N N . LYS A 1 958 ? 23.891 -19.910 -13.518 1.00 86.75 958 LYS A N 1
ATOM 7695 C CA . LYS A 1 958 ? 23.400 -21.281 -13.657 1.00 86.75 958 LYS A CA 1
ATOM 7696 C C . LYS A 1 958 ? 22.650 -21.490 -14.975 1.00 86.75 958 LYS A C 1
ATOM 7698 O O . LYS A 1 958 ? 22.934 -22.455 -15.678 1.00 86.75 958 LYS A O 1
ATOM 7703 N N . VAL A 1 959 ? 21.750 -20.574 -15.349 1.00 89.31 959 VAL A N 1
ATOM 7704 C CA . VAL A 1 959 ? 21.050 -20.620 -16.651 1.00 89.31 959 VAL A CA 1
ATOM 7705 C C . VAL A 1 959 ? 22.039 -20.595 -17.816 1.00 89.31 959 VAL A C 1
ATOM 7707 O O . VAL A 1 959 ? 21.915 -21.392 -18.742 1.00 89.31 959 VAL A O 1
ATOM 7710 N N . MET A 1 960 ? 23.044 -19.724 -17.744 1.00 85.62 960 MET A N 1
ATOM 7711 C CA . MET A 1 960 ? 24.052 -19.563 -18.794 1.00 85.62 960 MET A CA 1
ATOM 7712 C C . MET A 1 960 ? 25.043 -20.735 -18.886 1.00 85.62 960 MET A C 1
ATOM 7714 O O . MET A 1 960 ? 25.624 -20.959 -19.944 1.00 85.62 960 MET A O 1
ATOM 7718 N N . SER A 1 961 ? 25.233 -21.491 -17.799 1.00 80.88 961 SER A N 1
ATOM 7719 C CA . SER A 1 961 ? 26.129 -22.657 -17.762 1.00 80.88 961 SER A CA 1
ATOM 7720 C C . SER A 1 961 ? 25.465 -23.946 -18.263 1.00 80.88 961 SER A C 1
ATOM 7722 O O . SER A 1 961 ? 26.131 -24.782 -18.870 1.00 80.88 961 SER A O 1
ATOM 7724 N N . ASP A 1 962 ? 24.162 -24.127 -18.021 1.00 69.12 962 ASP A N 1
ATOM 7725 C CA . ASP A 1 962 ? 23.495 -25.433 -18.175 1.00 69.12 962 ASP A CA 1
ATOM 7726 C C . ASP A 1 962 ? 23.090 -25.797 -19.627 1.00 69.12 962 ASP A C 1
ATOM 7728 O O . ASP A 1 962 ? 22.562 -26.892 -19.855 1.00 69.12 962 ASP A O 1
ATOM 7732 N N . ASN A 1 963 ? 23.322 -24.918 -20.619 1.00 68.38 963 ASN A N 1
ATOM 7733 C CA . ASN A 1 963 ? 22.966 -25.114 -22.042 1.00 68.38 963 ASN A CA 1
ATOM 7734 C C . ASN A 1 963 ? 21.516 -25.618 -22.261 1.00 68.38 963 ASN A C 1
ATOM 7736 O O . ASN A 1 963 ? 21.229 -26.393 -23.178 1.00 68.38 963 ASN A O 1
ATOM 7740 N N . LYS A 1 964 ? 20.580 -25.209 -21.394 1.00 78.88 964 LYS A N 1
ATOM 7741 C CA . LYS A 1 964 ? 19.148 -25.513 -21.526 1.00 78.88 964 LYS A CA 1
ATOM 7742 C C . LYS A 1 964 ? 18.429 -24.357 -22.203 1.00 78.88 964 LYS A C 1
ATOM 7744 O O . LYS A 1 964 ? 18.659 -23.206 -21.849 1.00 78.88 964 LYS A O 1
ATOM 7749 N N . ALA A 1 965 ? 17.522 -24.696 -23.117 1.00 76.50 965 ALA A N 1
ATOM 7750 C CA . ALA A 1 965 ? 16.551 -23.760 -23.668 1.00 76.50 965 ALA A CA 1
ATOM 7751 C C . ALA A 1 965 ? 15.787 -23.080 -22.518 1.00 76.50 965 ALA A C 1
ATOM 7753 O O . ALA A 1 965 ? 15.268 -23.757 -21.621 1.00 76.50 965 ALA A O 1
ATOM 7754 N N . ALA A 1 966 ? 15.797 -21.749 -22.524 1.00 85.44 966 ALA A N 1
ATOM 7755 C CA . ALA A 1 966 ? 15.276 -20.894 -21.461 1.00 85.44 966 ALA A CA 1
ATOM 7756 C C . ALA A 1 966 ? 14.135 -20.008 -21.989 1.00 85.44 966 ALA A C 1
ATOM 7758 O O . ALA A 1 966 ? 14.020 -18.830 -21.660 1.00 85.44 966 ALA A O 1
ATOM 7759 N N . ASP A 1 967 ? 13.295 -20.601 -22.836 1.00 83.50 967 ASP A N 1
ATOM 7760 C CA . ASP A 1 967 ? 12.310 -19.925 -23.690 1.00 83.50 967 ASP A CA 1
ATOM 7761 C C . ASP A 1 967 ? 11.215 -19.186 -22.897 1.00 83.50 967 ASP A C 1
ATOM 7763 O O . ASP A 1 967 ? 10.537 -18.319 -23.438 1.00 83.50 967 ASP A O 1
ATOM 7767 N N . ASN A 1 968 ? 11.059 -19.499 -21.605 1.00 89.69 968 ASN A N 1
ATOM 7768 C CA . ASN A 1 968 ? 10.123 -18.836 -20.694 1.00 89.69 968 ASN A CA 1
ATOM 7769 C C . ASN A 1 968 ? 10.617 -17.472 -20.174 1.00 89.69 968 ASN A C 1
ATOM 7771 O O . ASN A 1 968 ? 9.819 -16.740 -19.590 1.00 89.69 968 ASN A O 1
ATOM 7775 N N . VAL A 1 969 ? 11.912 -17.153 -20.292 1.00 93.81 969 VAL A N 1
ATOM 7776 C CA . VAL A 1 969 ? 12.505 -15.964 -19.659 1.00 93.81 969 VAL A CA 1
ATOM 7777 C C . VAL A 1 969 ? 12.114 -14.703 -20.436 1.00 93.81 969 VAL A C 1
ATOM 7779 O O . VAL A 1 969 ? 12.560 -14.495 -21.562 1.00 93.81 969 VAL A O 1
ATOM 7782 N N . GLU A 1 970 ? 11.311 -13.837 -19.813 1.00 94.94 970 GLU A N 1
ATOM 7783 C CA . GLU A 1 970 ? 10.891 -12.548 -20.377 1.00 94.94 970 GLU A CA 1
ATOM 7784 C C . GLU A 1 970 ? 11.777 -11.376 -19.942 1.00 94.94 970 GLU A C 1
ATOM 7786 O O . GLU A 1 970 ? 11.883 -10.390 -20.672 1.00 94.94 970 GLU A O 1
ATOM 7791 N N . ALA A 1 971 ? 12.403 -11.447 -18.764 1.00 95.50 971 ALA A N 1
ATOM 7792 C CA . ALA A 1 971 ? 13.194 -10.339 -18.231 1.00 95.50 971 ALA A CA 1
ATOM 7793 C C . ALA A 1 971 ? 14.440 -10.790 -17.455 1.00 95.50 971 ALA A C 1
ATOM 7795 O O . ALA A 1 971 ? 14.366 -11.664 -16.586 1.00 95.50 971 ALA A O 1
ATOM 7796 N N . ILE A 1 972 ? 15.573 -10.139 -17.725 1.00 94.25 972 ILE A N 1
ATOM 7797 C CA . ILE A 1 972 ? 16.841 -10.311 -17.004 1.00 94.25 972 ILE A CA 1
ATOM 7798 C C . ILE A 1 972 ? 17.363 -8.937 -16.585 1.00 94.25 972 ILE A C 1
ATOM 7800 O O . ILE A 1 972 ? 17.568 -8.081 -17.441 1.00 94.25 972 ILE A O 1
ATOM 7804 N N . PHE A 1 973 ? 17.625 -8.742 -15.292 1.00 90.56 973 PHE A N 1
ATOM 7805 C CA . PHE A 1 973 ? 18.288 -7.546 -14.755 1.00 90.56 973 PHE A CA 1
ATOM 7806 C C . PHE A 1 973 ? 19.432 -7.955 -13.825 1.00 90.56 973 PHE A C 1
ATOM 7808 O O . PHE A 1 973 ? 19.193 -8.408 -12.711 1.00 90.56 973 PHE A O 1
ATOM 7815 N N . LEU A 1 974 ? 20.676 -7.752 -14.250 1.00 84.12 974 LEU A N 1
ATOM 7816 C CA . LEU A 1 974 ? 21.857 -7.846 -13.400 1.00 84.12 974 LEU A CA 1
ATOM 7817 C C . LEU A 1 974 ? 22.325 -6.427 -13.057 1.00 84.12 974 LEU A C 1
ATOM 7819 O O . LEU A 1 974 ? 22.836 -5.716 -13.919 1.00 84.12 974 LEU A O 1
ATOM 7823 N N . ILE A 1 975 ? 22.125 -6.022 -11.802 1.00 73.25 975 ILE A N 1
ATOM 7824 C CA . ILE A 1 975 ? 22.564 -4.729 -11.251 1.00 73.25 975 ILE A CA 1
ATOM 7825 C C . ILE A 1 975 ? 23.204 -5.005 -9.886 1.00 73.25 975 ILE A C 1
ATOM 7827 O O . ILE A 1 975 ? 22.660 -4.702 -8.826 1.00 73.25 975 ILE A O 1
ATOM 7831 N N . GLU A 1 976 ? 24.351 -5.676 -9.914 1.00 63.28 976 GLU A N 1
ATOM 7832 C CA . GLU A 1 976 ? 24.983 -6.260 -8.732 1.00 63.28 976 GLU A CA 1
ATOM 7833 C C . GLU A 1 976 ? 26.315 -5.547 -8.428 1.00 63.28 976 GLU A C 1
ATOM 7835 O O . GLU A 1 976 ? 27.150 -5.352 -9.310 1.00 63.28 976 GLU A O 1
ATOM 7840 N N . LYS A 1 977 ? 26.518 -5.162 -7.159 1.00 56.69 977 LYS A N 1
ATOM 7841 C CA . LYS A 1 977 ? 27.764 -4.559 -6.634 1.00 56.69 977 LYS A CA 1
ATOM 7842 C C . LYS A 1 977 ? 28.653 -5.562 -5.876 1.00 56.69 977 LYS A C 1
ATOM 7844 O O . LYS A 1 977 ? 29.500 -5.144 -5.092 1.00 56.69 977 LYS A O 1
ATOM 7849 N N . SER A 1 978 ? 28.400 -6.866 -5.988 1.00 54.00 978 SER A N 1
ATOM 7850 C CA . SER A 1 978 ? 28.949 -7.850 -5.048 1.00 54.00 978 SER A CA 1
ATOM 7851 C C . SER A 1 978 ? 30.337 -8.367 -5.431 1.00 54.00 978 SER A C 1
ATOM 7853 O O . SER A 1 978 ? 30.642 -8.606 -6.601 1.00 54.00 978 SER A O 1
ATOM 7855 N N . ASP A 1 979 ? 31.155 -8.643 -4.409 1.00 56.75 979 ASP A N 1
ATOM 7856 C CA . ASP A 1 979 ? 32.475 -9.274 -4.549 1.00 56.75 979 ASP A CA 1
ATOM 7857 C C . ASP A 1 979 ? 32.430 -10.653 -5.241 1.00 56.75 979 ASP A C 1
ATOM 7859 O O . ASP A 1 979 ? 33.467 -11.159 -5.665 1.00 56.75 979 ASP A O 1
ATOM 7863 N N . ILE A 1 980 ? 31.250 -11.268 -5.401 1.00 56.84 980 ILE A N 1
ATOM 7864 C CA . ILE A 1 980 ? 31.083 -12.547 -6.111 1.00 56.84 980 ILE A CA 1
ATOM 7865 C C . ILE A 1 980 ? 31.552 -12.419 -7.568 1.00 56.84 980 ILE A C 1
ATOM 7867 O O . ILE A 1 980 ? 32.206 -13.322 -8.082 1.00 56.84 980 ILE A O 1
ATOM 7871 N N . LEU A 1 981 ? 31.313 -11.278 -8.223 1.00 57.59 981 LEU A N 1
ATOM 7872 C CA . LEU A 1 981 ? 31.808 -11.040 -9.584 1.00 57.59 981 LEU A CA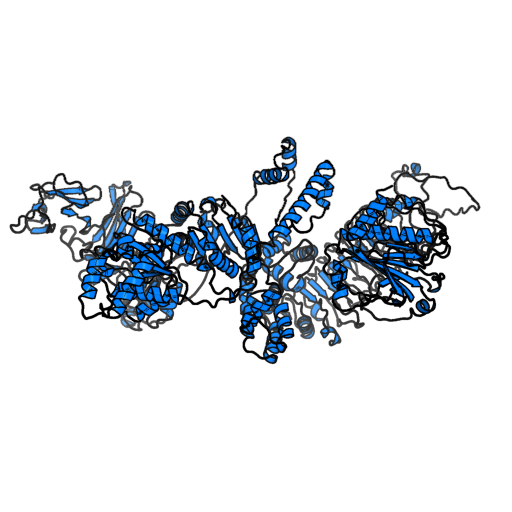 1
ATOM 7873 C C . LEU A 1 981 ? 33.346 -11.015 -9.664 1.00 57.59 981 LEU A C 1
ATOM 7875 O O . LEU A 1 981 ? 33.898 -11.268 -10.729 1.00 57.59 981 LEU A O 1
ATOM 7879 N N . ARG A 1 982 ? 34.049 -10.778 -8.547 1.00 57.53 982 ARG A N 1
ATOM 7880 C CA . ARG A 1 982 ? 35.521 -10.769 -8.479 1.00 57.53 982 ARG A CA 1
ATOM 7881 C C . ARG A 1 982 ? 36.117 -12.179 -8.400 1.00 57.53 982 ARG A C 1
ATOM 7883 O O . ARG A 1 982 ? 37.299 -12.342 -8.691 1.00 57.53 982 ARG A O 1
ATOM 7890 N N . THR A 1 983 ? 35.333 -13.195 -8.020 1.00 59.53 983 THR A N 1
ATOM 7891 C CA . THR A 1 983 ? 35.777 -14.604 -7.987 1.00 59.53 983 THR A CA 1
ATOM 7892 C C . THR A 1 983 ? 35.461 -15.379 -9.268 1.00 59.53 983 THR A C 1
ATOM 7894 O O . THR A 1 983 ? 35.970 -16.485 -9.448 1.00 59.53 983 THR A O 1
ATOM 7897 N N . ILE A 1 984 ? 34.666 -14.812 -10.179 1.00 63.84 984 ILE A N 1
ATOM 7898 C CA . ILE A 1 984 ? 34.271 -15.443 -11.444 1.00 63.84 984 ILE A CA 1
ATOM 7899 C C . ILE A 1 984 ? 35.103 -14.852 -12.584 1.00 63.84 984 ILE A C 1
ATOM 7901 O O . ILE A 1 984 ? 35.101 -13.645 -12.804 1.00 63.84 984 ILE A O 1
ATOM 7905 N N . SER A 1 985 ? 35.799 -15.702 -13.340 1.00 65.88 985 SER A N 1
ATOM 7906 C CA . SER A 1 985 ? 36.706 -15.250 -14.403 1.00 65.88 985 SER A CA 1
ATOM 7907 C C . SER A 1 985 ? 35.982 -14.719 -15.643 1.00 65.88 985 SER A C 1
ATOM 7909 O O . SER A 1 985 ? 36.363 -13.676 -16.167 1.00 65.88 985 SER A O 1
ATOM 7911 N N . THR A 1 986 ? 34.960 -15.435 -16.124 1.00 75.50 986 THR A N 1
ATOM 7912 C CA . THR A 1 986 ? 34.138 -15.070 -17.291 1.00 75.50 986 THR A CA 1
ATOM 7913 C C . THR A 1 986 ? 32.756 -15.724 -17.223 1.00 75.50 986 THR A C 1
ATOM 7915 O O . THR A 1 986 ? 32.575 -16.763 -16.589 1.00 75.50 986 THR A O 1
ATOM 7918 N N . MET A 1 987 ? 31.791 -15.140 -17.930 1.00 83.19 987 MET A N 1
ATOM 7919 C CA . MET A 1 987 ? 30.424 -15.623 -18.098 1.00 83.19 987 MET A CA 1
ATOM 7920 C C . MET A 1 987 ? 30.121 -15.774 -19.590 1.00 83.19 987 MET A C 1
ATOM 7922 O O . MET A 1 987 ? 30.186 -14.805 -20.350 1.00 83.19 987 MET A O 1
ATOM 7926 N N . ARG A 1 988 ? 29.816 -16.997 -20.029 1.00 85.81 988 ARG A N 1
ATOM 7927 C CA . ARG A 1 988 ? 29.392 -17.267 -21.409 1.00 85.81 988 ARG A CA 1
ATOM 7928 C C . ARG A 1 988 ? 27.947 -16.824 -21.617 1.00 85.81 988 ARG A C 1
ATOM 7930 O O . ARG A 1 988 ? 27.121 -17.064 -20.748 1.00 85.81 988 ARG A O 1
ATOM 7937 N N . VAL A 1 989 ? 27.642 -16.187 -22.747 1.00 88.50 989 VAL A N 1
ATOM 7938 C CA . VAL A 1 989 ? 26.292 -15.660 -23.046 1.00 88.50 989 VAL A CA 1
ATOM 7939 C C . VAL A 1 989 ? 25.596 -16.355 -24.216 1.00 88.50 989 VAL A C 1
ATOM 7941 O O . VAL A 1 989 ? 24.541 -15.912 -24.656 1.00 88.50 989 VAL A O 1
ATOM 7944 N N . ASP A 1 990 ? 26.150 -17.467 -24.704 1.00 89.25 990 ASP A N 1
ATOM 7945 C CA . ASP A 1 990 ? 25.644 -18.208 -25.867 1.00 89.25 990 ASP A CA 1
ATOM 7946 C C . ASP A 1 990 ? 24.156 -18.592 -25.724 1.00 89.25 990 ASP A C 1
ATOM 7948 O O . ASP A 1 990 ? 23.389 -18.502 -26.687 1.00 89.25 990 ASP A O 1
ATOM 7952 N N . VAL A 1 991 ? 23.730 -18.928 -24.497 1.00 89.00 991 VAL A N 1
ATOM 7953 C CA . VAL A 1 991 ? 22.351 -19.311 -24.140 1.00 89.00 991 VAL A CA 1
ATOM 7954 C C . VAL A 1 991 ? 21.335 -18.182 -24.378 1.00 89.00 991 VAL A C 1
ATOM 7956 O O . VAL A 1 991 ? 20.178 -18.486 -24.672 1.00 89.00 991 VAL A O 1
ATOM 7959 N N . LEU A 1 992 ? 21.735 -16.899 -24.366 1.00 90.94 992 LEU A N 1
ATOM 7960 C CA . LEU A 1 992 ? 20.842 -15.784 -24.738 1.00 90.94 992 LEU A CA 1
ATOM 7961 C C . LEU A 1 992 ? 20.265 -15.952 -26.151 1.00 90.94 992 LEU A C 1
ATOM 7963 O O . LEU A 1 992 ? 19.122 -15.571 -26.388 1.00 90.94 992 LEU A O 1
ATOM 7967 N N . SER A 1 993 ? 21.003 -16.604 -27.058 1.00 90.94 993 SER A N 1
ATOM 7968 C CA . SER A 1 993 ? 20.538 -16.897 -28.423 1.00 90.94 993 SER A CA 1
ATOM 7969 C C . SER A 1 993 ? 19.308 -17.822 -28.464 1.00 90.94 993 SER A C 1
ATOM 7971 O O . SER A 1 993 ? 18.660 -17.921 -29.506 1.00 90.94 993 SER A O 1
ATOM 7973 N N . THR A 1 994 ? 18.978 -18.496 -27.351 1.00 89.25 994 THR A N 1
ATOM 7974 C CA . THR A 1 994 ? 17.789 -19.359 -27.209 1.00 89.25 994 THR A CA 1
ATOM 7975 C C . THR A 1 994 ? 16.570 -18.635 -26.629 1.00 89.25 994 THR A C 1
ATOM 7977 O O . THR A 1 994 ? 15.449 -19.068 -26.866 1.00 89.25 994 THR A O 1
ATOM 7980 N N . MET A 1 995 ? 16.750 -17.517 -25.916 1.00 92.88 995 MET A N 1
ATOM 7981 C CA . MET A 1 995 ? 15.687 -16.852 -25.146 1.00 92.88 995 MET A CA 1
ATOM 7982 C C . MET A 1 995 ? 14.752 -16.016 -26.035 1.00 92.88 995 MET A C 1
ATOM 7984 O O . MET A 1 995 ? 14.777 -14.788 -26.010 1.00 92.88 995 MET A O 1
ATOM 7988 N N . SER A 1 996 ? 13.918 -16.672 -26.843 1.00 90.12 996 SER A N 1
ATOM 7989 C CA . SER A 1 996 ? 13.074 -16.016 -27.854 1.00 90.12 996 SER A CA 1
ATOM 7990 C C . SER A 1 996 ? 11.947 -15.130 -27.312 1.00 90.12 996 SER A C 1
ATOM 7992 O O . SER A 1 996 ? 11.402 -14.346 -28.080 1.00 90.12 996 SER A O 1
ATOM 7994 N N . CYS A 1 997 ? 11.589 -15.251 -26.030 1.00 93.44 997 CYS A N 1
ATOM 7995 C CA . CYS A 1 997 ? 10.539 -14.452 -25.384 1.00 93.44 997 CYS A CA 1
ATOM 7996 C C . CYS A 1 997 ? 11.088 -13.269 -24.566 1.00 93.44 997 CYS A C 1
ATOM 7998 O O . CYS A 1 997 ? 10.323 -12.600 -23.871 1.00 93.44 997 CYS A O 1
ATOM 8000 N N . LEU A 1 998 ? 12.402 -13.017 -24.615 1.00 95.62 998 LEU A N 1
ATOM 8001 C CA . LEU A 1 998 ? 13.056 -11.986 -23.813 1.00 95.62 998 LEU A CA 1
ATOM 8002 C C . LEU A 1 998 ? 12.626 -10.585 -24.283 1.00 95.62 998 LEU A C 1
ATOM 8004 O O . LEU A 1 998 ? 12.845 -10.222 -25.438 1.00 95.62 998 LEU A O 1
ATOM 8008 N N . LYS A 1 999 ? 12.023 -9.814 -23.375 1.00 96.50 999 LYS A N 1
ATOM 8009 C CA . LYS A 1 999 ? 11.472 -8.462 -23.582 1.00 96.50 999 LYS A CA 1
ATOM 8010 C C . LYS A 1 999 ? 12.328 -7.374 -22.933 1.00 96.50 999 LYS A C 1
ATOM 8012 O O . LYS A 1 999 ? 12.413 -6.265 -23.459 1.00 96.50 999 LYS A O 1
ATOM 8017 N N . LEU A 1 1000 ? 12.967 -7.691 -21.804 1.00 96.56 1000 LEU A N 1
ATOM 8018 C CA . LEU A 1 1000 ? 13.828 -6.781 -21.044 1.00 96.56 1000 LEU A CA 1
ATOM 8019 C C . LEU A 1 1000 ? 15.174 -7.461 -20.744 1.00 96.56 1000 LEU A C 1
ATOM 8021 O O . LEU A 1 1000 ? 15.205 -8.530 -20.135 1.00 96.56 1000 LEU A O 1
ATOM 8025 N N . LEU A 1 1001 ? 16.288 -6.842 -21.128 1.00 96.00 1001 LEU A N 1
ATOM 8026 C CA . LEU A 1 1001 ? 17.637 -7.314 -20.811 1.00 96.00 1001 LEU A CA 1
ATOM 8027 C C . LEU A 1 1001 ? 18.478 -6.146 -20.302 1.00 96.00 1001 LEU A C 1
ATOM 8029 O O . LEU A 1 1001 ? 18.752 -5.216 -21.052 1.00 96.00 1001 LEU A O 1
ATOM 8033 N N . LYS A 1 1002 ? 18.907 -6.197 -19.042 1.00 93.19 1002 LYS A N 1
ATOM 8034 C CA . LYS A 1 1002 ? 19.801 -5.207 -18.440 1.00 93.19 1002 LYS A CA 1
ATOM 8035 C C . LYS A 1 1002 ? 20.970 -5.890 -17.740 1.00 93.19 1002 LYS A C 1
ATOM 8037 O O . LYS A 1 1002 ? 20.762 -6.665 -16.813 1.00 93.19 1002 LYS A O 1
ATOM 8042 N N . LEU A 1 1003 ? 22.188 -5.623 -18.198 1.00 88.94 1003 LEU A N 1
ATOM 8043 C CA . LEU A 1 1003 ? 23.439 -6.190 -17.698 1.00 88.94 1003 LEU A CA 1
ATOM 8044 C C . LEU A 1 1003 ? 24.415 -5.045 -17.378 1.00 88.94 1003 LEU A C 1
ATOM 8046 O O . LEU A 1 1003 ? 25.266 -4.691 -18.198 1.00 88.94 1003 LEU A O 1
ATOM 8050 N N . ASP A 1 1004 ? 24.272 -4.463 -16.188 1.00 77.38 1004 ASP A N 1
ATOM 8051 C CA . ASP A 1 1004 ? 25.113 -3.366 -15.695 1.00 77.38 1004 ASP A CA 1
ATOM 8052 C C . ASP A 1 1004 ? 26.250 -3.931 -14.821 1.00 77.38 1004 ASP A C 1
ATOM 8054 O O . ASP A 1 1004 ? 26.044 -4.882 -14.060 1.00 77.38 1004 ASP A O 1
ATOM 8058 N N . HIS A 1 1005 ? 27.457 -3.353 -14.885 1.00 65.06 1005 HIS A N 1
ATOM 8059 C CA . HIS A 1 1005 ? 28.616 -3.863 -14.142 1.00 65.06 1005 HIS A CA 1
ATOM 8060 C C . HIS A 1 1005 ? 29.228 -2.791 -13.236 1.00 65.06 1005 HIS A C 1
ATOM 8062 O O . HIS A 1 1005 ? 30.097 -2.018 -13.635 1.00 65.06 1005 HIS A O 1
ATOM 8068 N N . LEU A 1 1006 ? 28.807 -2.791 -11.970 1.00 52.09 1006 LEU A N 1
ATOM 8069 C CA . LEU A 1 1006 ? 29.110 -1.716 -11.021 1.00 52.09 1006 LEU A CA 1
ATOM 8070 C C . LEU A 1 1006 ? 30.493 -1.802 -10.341 1.00 52.09 1006 LEU A C 1
ATOM 8072 O O . LEU A 1 1006 ? 30.782 -0.958 -9.491 1.00 52.09 1006 LEU A O 1
ATOM 8076 N N . ASP A 1 1007 ? 31.359 -2.758 -10.705 1.00 55.56 1007 ASP A N 1
ATOM 8077 C CA . ASP A 1 1007 ? 32.762 -2.767 -10.261 1.00 55.56 1007 ASP A CA 1
ATOM 8078 C C . ASP A 1 1007 ? 33.661 -2.029 -11.273 1.00 55.56 1007 ASP A C 1
ATOM 8080 O O . ASP A 1 1007 ? 34.051 -2.535 -12.333 1.00 55.56 1007 ASP A O 1
ATOM 8084 N N . PHE A 1 1008 ? 33.989 -0.781 -10.936 1.00 50.53 1008 PHE A N 1
ATOM 8085 C CA . PHE A 1 1008 ? 34.832 0.092 -11.756 1.00 50.53 1008 PHE A CA 1
ATOM 8086 C C . PHE A 1 1008 ? 36.278 -0.417 -11.879 1.00 50.53 1008 PHE A C 1
ATOM 8088 O O . PHE A 1 1008 ? 36.944 -0.108 -12.869 1.00 50.53 1008 PHE A O 1
ATOM 8095 N N . ASN A 1 1009 ? 36.750 -1.232 -10.928 1.00 51.66 1009 ASN A N 1
ATOM 8096 C CA . ASN A 1 1009 ? 38.159 -1.620 -10.817 1.00 51.66 1009 ASN A CA 1
ATOM 8097 C C . ASN A 1 1009 ? 38.544 -2.808 -11.718 1.00 51.66 1009 ASN A C 1
ATOM 8099 O O . ASN A 1 1009 ? 39.730 -3.067 -11.944 1.00 51.66 1009 ASN A O 1
ATOM 8103 N N . VAL A 1 1010 ? 37.568 -3.545 -12.259 1.00 53.47 1010 VAL A N 1
ATOM 8104 C CA . VAL A 1 1010 ? 37.830 -4.751 -13.057 1.00 53.47 1010 VAL A CA 1
ATOM 8105 C C . VAL A 1 1010 ? 37.972 -4.403 -14.547 1.00 53.47 1010 VAL A C 1
ATOM 8107 O O . VAL A 1 1010 ? 36.998 -4.166 -15.270 1.00 53.47 1010 VAL A O 1
ATOM 8110 N N . LYS A 1 1011 ? 39.225 -4.430 -15.030 1.00 52.19 1011 LYS A N 1
ATOM 8111 C CA . LYS A 1 1011 ? 39.616 -4.277 -16.452 1.00 52.19 1011 LYS A CA 1
ATOM 8112 C C . LYS A 1 1011 ? 39.197 -5.446 -17.365 1.00 52.19 1011 LYS A C 1
ATOM 8114 O O . LYS A 1 1011 ? 39.487 -5.408 -18.557 1.00 52.19 1011 LYS A O 1
ATOM 8119 N N . ILE A 1 1012 ? 38.573 -6.492 -16.825 1.00 58.66 1012 ILE A N 1
ATOM 8120 C CA . ILE A 1 1012 ? 38.255 -7.732 -17.545 1.00 58.66 1012 ILE A CA 1
ATOM 8121 C C . ILE A 1 1012 ? 36.887 -7.609 -18.230 1.00 58.66 1012 ILE A C 1
ATOM 8123 O O . ILE A 1 1012 ? 35.915 -7.160 -17.620 1.00 58.66 1012 ILE A O 1
ATOM 8127 N N . ASN A 1 1013 ? 36.802 -8.050 -19.489 1.00 65.94 1013 ASN A N 1
ATOM 8128 C CA . ASN A 1 1013 ? 35.526 -8.285 -20.163 1.00 65.94 1013 ASN A CA 1
ATOM 8129 C C . ASN A 1 1013 ? 34.874 -9.526 -19.545 1.00 65.94 1013 ASN A C 1
ATOM 8131 O O . ASN A 1 1013 ? 35.245 -10.652 -19.865 1.00 65.94 1013 ASN A O 1
ATOM 8135 N N . PHE A 1 1014 ? 33.927 -9.310 -18.632 1.00 76.31 1014 PHE A N 1
ATOM 8136 C CA . PHE A 1 1014 ? 33.259 -10.387 -17.902 1.00 76.31 1014 PHE A CA 1
ATOM 8137 C C . PHE A 1 1014 ? 32.459 -11.320 -18.827 1.00 76.31 1014 PHE A C 1
ATOM 8139 O O . PHE A 1 1014 ? 32.459 -12.534 -18.634 1.00 76.31 1014 PHE A O 1
ATOM 8146 N N . PHE A 1 1015 ? 31.811 -10.774 -19.859 1.00 85.00 1015 PHE A N 1
ATOM 8147 C CA . PHE A 1 1015 ? 31.001 -11.540 -20.808 1.00 85.00 1015 PHE A CA 1
ATOM 8148 C C . PHE A 1 1015 ? 31.829 -12.069 -21.991 1.00 85.00 1015 PHE A C 1
ATOM 8150 O O . PHE A 1 1015 ? 32.660 -11.358 -22.553 1.00 85.00 1015 PHE A O 1
ATOM 8157 N N . SER A 1 1016 ? 31.574 -13.319 -22.386 1.00 84.69 1016 SER A N 1
ATOM 8158 C CA . SER A 1 1016 ? 32.280 -14.041 -23.458 1.00 84.69 1016 SER A CA 1
ATOM 8159 C C . SER A 1 1016 ? 31.352 -15.023 -24.199 1.00 84.69 1016 SER A C 1
ATOM 8161 O O . SER A 1 1016 ? 30.178 -15.147 -23.856 1.00 84.69 1016 SER A O 1
ATOM 8163 N N . GLY A 1 1017 ? 31.861 -15.744 -25.204 1.00 86.44 1017 GLY A N 1
ATOM 8164 C CA . GLY A 1 1017 ? 31.091 -16.718 -25.995 1.00 86.44 1017 GLY A CA 1
ATOM 8165 C C . GLY A 1 1017 ? 30.693 -16.178 -27.370 1.00 86.44 1017 GLY A C 1
ATOM 8166 O O . GLY A 1 1017 ? 31.403 -15.349 -27.936 1.00 86.44 1017 GLY A O 1
ATOM 8167 N N . THR A 1 1018 ? 29.581 -16.653 -27.932 1.00 87.00 1018 THR A N 1
ATOM 8168 C CA . THR A 1 1018 ? 29.051 -16.184 -29.224 1.00 87.00 1018 THR A CA 1
ATOM 8169 C C . THR A 1 1018 ? 27.566 -15.847 -29.118 1.00 87.00 1018 THR A C 1
ATOM 8171 O O . THR A 1 1018 ? 26.767 -16.677 -28.695 1.00 87.00 1018 THR A O 1
ATOM 8174 N N . LEU A 1 1019 ? 27.184 -14.640 -29.539 1.00 90.38 1019 LEU A N 1
ATOM 8175 C CA . LEU A 1 1019 ? 25.796 -14.179 -29.569 1.00 90.38 1019 LEU A CA 1
ATOM 8176 C C . LEU A 1 1019 ? 25.294 -14.173 -31.021 1.00 90.38 1019 LEU A C 1
ATOM 8178 O O . LEU A 1 1019 ? 25.531 -13.225 -31.763 1.00 90.38 1019 LEU A O 1
ATOM 8182 N N . VAL A 1 1020 ? 24.647 -15.264 -31.443 1.00 90.25 1020 VAL A N 1
ATOM 8183 C CA . VAL A 1 1020 ? 24.189 -15.446 -32.838 1.00 90.25 1020 VAL A CA 1
ATOM 8184 C C . VAL A 1 1020 ? 22.830 -14.786 -33.075 1.00 90.25 1020 VAL A C 1
ATOM 8186 O O . VAL A 1 1020 ? 22.528 -14.370 -34.190 1.00 90.25 1020 VAL A O 1
ATOM 8189 N N . LYS A 1 1021 ? 22.010 -14.686 -32.026 1.00 91.31 1021 LYS A N 1
ATOM 8190 C CA . LYS A 1 1021 ? 20.656 -14.137 -32.074 1.00 91.31 1021 LYS A CA 1
ATOM 8191 C C . LYS A 1 1021 ? 20.360 -13.363 -30.790 1.00 91.31 1021 LYS A C 1
ATOM 8193 O O . LYS A 1 1021 ? 20.812 -13.749 -29.716 1.00 91.31 1021 LYS A O 1
ATOM 8198 N N . LEU A 1 1022 ? 19.565 -12.305 -30.907 1.00 93.50 1022 LEU A N 1
ATOM 8199 C CA . LEU A 1 1022 ? 18.839 -11.691 -29.796 1.00 93.50 1022 LEU A CA 1
ATOM 8200 C C . LEU A 1 1022 ? 17.333 -11.825 -30.049 1.00 93.50 1022 LEU A C 1
ATOM 8202 O O . LEU A 1 1022 ? 16.899 -12.096 -31.170 1.00 93.50 1022 LEU A O 1
ATOM 8206 N N . SER A 1 1023 ? 16.537 -11.680 -28.993 1.00 94.88 1023 SER A N 1
ATOM 8207 C CA . SER A 1 1023 ? 15.079 -11.689 -29.097 1.00 94.88 1023 SER A CA 1
ATOM 8208 C C . SER A 1 1023 ? 14.579 -10.415 -29.777 1.00 94.88 1023 SER A C 1
ATOM 8210 O O . SER A 1 1023 ? 14.848 -9.319 -29.294 1.00 94.88 1023 SER A O 1
ATOM 8212 N N . ASN A 1 1024 ? 13.790 -10.558 -30.844 1.00 94.75 1024 ASN A N 1
ATOM 8213 C CA . ASN A 1 1024 ? 13.115 -9.431 -31.503 1.00 94.75 1024 ASN A CA 1
ATOM 8214 C C . ASN A 1 1024 ? 11.928 -8.893 -30.668 1.00 94.75 1024 ASN A C 1
ATOM 8216 O O . ASN A 1 1024 ? 11.315 -7.896 -31.034 1.00 94.75 1024 ASN A O 1
ATOM 8220 N N . GLU A 1 1025 ? 11.616 -9.524 -29.528 1.00 95.19 1025 GLU A N 1
ATOM 8221 C CA . GLU A 1 1025 ? 10.665 -9.013 -28.533 1.00 95.19 1025 GLU A CA 1
ATOM 8222 C C . GLU A 1 1025 ? 11.296 -7.991 -27.565 1.00 95.19 1025 GLU A C 1
ATOM 8224 O O . GLU A 1 1025 ? 10.587 -7.451 -26.718 1.00 95.19 1025 GLU A O 1
ATOM 8229 N N . LEU A 1 1026 ? 12.604 -7.709 -27.664 1.00 96.75 1026 LEU A N 1
ATOM 8230 C CA . LEU A 1 1026 ? 13.301 -6.762 -26.785 1.00 96.75 1026 LEU A CA 1
ATOM 8231 C C . LEU A 1 1026 ? 12.832 -5.313 -26.989 1.00 96.75 1026 LEU A C 1
ATOM 8233 O O . LEU A 1 1026 ? 13.046 -4.720 -28.045 1.00 96.75 1026 LEU A O 1
ATOM 8237 N N . GLY A 1 1027 ? 12.292 -4.716 -25.923 1.00 96.12 1027 GLY A N 1
ATOM 8238 C CA . GLY A 1 1027 ? 12.035 -3.274 -25.828 1.00 96.12 1027 GLY A CA 1
ATOM 8239 C C . GLY A 1 1027 ? 13.115 -2.504 -25.076 1.00 96.12 1027 GLY A C 1
ATOM 8240 O O . GLY A 1 1027 ? 13.356 -1.336 -25.367 1.00 96.12 1027 GLY A O 1
ATOM 8241 N N . TYR A 1 1028 ? 13.790 -3.152 -24.127 1.00 96.62 1028 TYR A N 1
ATOM 8242 C CA . TYR A 1 1028 ? 14.814 -2.525 -23.292 1.00 96.62 1028 TYR A CA 1
ATOM 8243 C C . TYR A 1 1028 ? 16.069 -3.392 -23.291 1.00 96.62 1028 TYR A C 1
ATOM 8245 O O . TYR A 1 1028 ? 16.029 -4.534 -22.829 1.00 96.62 1028 TYR A O 1
ATOM 8253 N N . LEU A 1 1029 ? 17.172 -2.839 -23.801 1.00 96.56 1029 LEU A N 1
ATOM 8254 C CA . LEU A 1 1029 ? 18.481 -3.483 -23.846 1.00 96.56 1029 LEU A CA 1
ATOM 8255 C C . LEU A 1 1029 ? 19.549 -2.571 -23.227 1.00 96.56 1029 LEU A C 1
ATOM 8257 O O . LEU A 1 1029 ? 20.030 -1.640 -23.867 1.00 96.56 1029 LEU A O 1
ATOM 8261 N N . GLY A 1 1030 ? 19.932 -2.860 -21.984 1.00 94.69 1030 GLY A N 1
ATOM 8262 C CA . GLY A 1 1030 ? 21.098 -2.293 -21.308 1.00 94.69 1030 GLY A CA 1
ATOM 8263 C C . GLY A 1 1030 ? 22.223 -3.322 -21.207 1.00 94.69 1030 GLY A C 1
ATOM 8264 O O . GLY A 1 1030 ? 21.990 -4.432 -20.735 1.00 94.69 1030 GLY A O 1
ATOM 8265 N N . TRP A 1 1031 ? 23.438 -2.995 -21.642 1.00 93.12 1031 TRP A N 1
ATOM 8266 C CA . TRP A 1 1031 ? 24.590 -3.893 -21.532 1.00 93.12 1031 TRP A CA 1
ATOM 8267 C C . TRP A 1 1031 ? 25.908 -3.112 -21.484 1.00 93.12 1031 TRP A C 1
ATOM 8269 O O . TRP A 1 1031 ? 26.497 -2.757 -22.508 1.00 93.12 1031 TRP A O 1
ATOM 8279 N N . GLU A 1 1032 ? 26.400 -2.862 -20.273 1.00 87.69 1032 GLU A N 1
ATOM 8280 C CA . GLU A 1 1032 ? 27.691 -2.208 -20.071 1.00 87.69 1032 GLU A CA 1
ATOM 8281 C C . GLU A 1 1032 ? 28.857 -3.129 -20.484 1.00 87.69 1032 GLU A C 1
ATOM 8283 O O . GLU A 1 1032 ? 28.849 -4.332 -20.215 1.00 87.69 1032 GLU A O 1
ATOM 8288 N N . LYS A 1 1033 ? 29.883 -2.557 -21.134 1.00 87.25 1033 LYS A N 1
ATOM 8289 C CA . LYS A 1 1033 ? 31.036 -3.281 -21.706 1.00 87.25 1033 LYS A CA 1
ATOM 8290 C C . LYS A 1 1033 ? 30.611 -4.398 -22.686 1.00 87.25 1033 LYS A C 1
ATOM 8292 O O . LYS A 1 1033 ? 31.250 -5.450 -22.726 1.00 87.25 1033 LYS A O 1
ATOM 8297 N N . TYR A 1 1034 ? 29.553 -4.183 -23.485 1.00 91.88 1034 TYR A N 1
ATOM 8298 C CA . TYR A 1 1034 ? 29.110 -5.132 -24.523 1.00 91.88 1034 TYR A CA 1
ATOM 8299 C C . TYR A 1 1034 ? 30.303 -5.584 -25.404 1.00 91.88 1034 TYR A C 1
ATOM 8301 O O . TYR A 1 1034 ? 30.954 -4.731 -26.020 1.00 91.88 1034 TYR A O 1
ATOM 8309 N N . PRO A 1 1035 ? 30.639 -6.892 -25.450 1.00 89.81 1035 PRO A N 1
ATOM 8310 C CA . PRO A 1 1035 ? 31.965 -7.342 -25.888 1.00 89.81 1035 PRO A CA 1
ATOM 8311 C C . PRO A 1 1035 ? 32.106 -7.535 -27.406 1.00 89.81 1035 PRO A C 1
ATOM 8313 O O . PRO A 1 1035 ? 33.230 -7.635 -27.907 1.00 89.81 1035 PRO A O 1
ATOM 8316 N N . PHE A 1 1036 ? 30.997 -7.603 -28.145 1.00 92.56 1036 PHE A N 1
ATOM 8317 C CA . PHE A 1 1036 ? 30.994 -7.888 -29.581 1.00 92.56 1036 PHE A CA 1
ATOM 8318 C C . PHE A 1 1036 ? 31.125 -6.604 -30.418 1.00 92.56 1036 PHE A C 1
ATOM 8320 O O . PHE A 1 1036 ? 30.774 -5.513 -29.973 1.00 92.56 1036 PHE A O 1
ATOM 8327 N N . GLU A 1 1037 ? 31.626 -6.729 -31.649 1.00 92.25 1037 GLU A N 1
ATOM 8328 C CA . GLU A 1 1037 ? 31.895 -5.574 -32.527 1.00 92.25 1037 GLU A CA 1
ATOM 8329 C C . GLU A 1 1037 ? 30.632 -4.969 -33.173 1.00 92.25 1037 GLU A C 1
ATOM 8331 O O . GLU A 1 1037 ? 30.701 -3.887 -33.759 1.00 92.25 1037 GLU A O 1
ATOM 8336 N N . CYS A 1 1038 ? 29.501 -5.673 -33.077 1.00 92.56 1038 CYS A N 1
ATOM 8337 C CA . CYS A 1 1038 ? 28.221 -5.390 -33.724 1.00 92.56 1038 CYS A CA 1
ATOM 8338 C C . CYS A 1 1038 ? 27.084 -6.092 -32.942 1.00 92.56 1038 CYS A C 1
ATOM 8340 O O . CYS A 1 1038 ? 27.348 -7.052 -32.203 1.00 92.56 1038 CYS A O 1
ATOM 8342 N N . LEU A 1 1039 ? 25.829 -5.653 -33.085 1.00 94.38 1039 LEU A N 1
ATOM 8343 C CA . LEU A 1 1039 ? 24.659 -6.457 -32.695 1.00 94.38 1039 LEU A CA 1
ATOM 8344 C C . LEU A 1 1039 ? 24.414 -7.582 -33.726 1.00 94.38 1039 LEU A C 1
ATOM 8346 O O . LEU A 1 1039 ? 24.820 -7.444 -34.881 1.00 94.38 1039 LEU A O 1
ATOM 8350 N N . PRO A 1 1040 ? 23.764 -8.704 -33.356 1.00 93.62 1040 PRO A N 1
ATOM 8351 C CA . PRO A 1 1040 ? 23.558 -9.820 -34.281 1.00 93.62 1040 PRO A CA 1
ATOM 8352 C C . PRO A 1 1040 ? 22.749 -9.395 -35.523 1.00 93.62 1040 PRO A C 1
ATOM 8354 O O . PRO A 1 1040 ? 21.684 -8.802 -35.352 1.00 93.62 1040 PRO A O 1
ATOM 8357 N N . PRO A 1 1041 ? 23.162 -9.733 -36.764 1.00 90.62 1041 PRO A N 1
ATOM 8358 C CA . PRO A 1 1041 ? 22.454 -9.299 -37.979 1.00 90.62 1041 PRO A CA 1
ATOM 8359 C C . PRO A 1 1041 ? 20.978 -9.726 -38.049 1.00 90.62 1041 PRO A C 1
ATOM 8361 O O . PRO A 1 1041 ? 20.160 -9.038 -38.660 1.00 90.62 1041 PRO A O 1
ATOM 8364 N N . SER A 1 1042 ? 20.631 -10.838 -37.389 1.00 90.56 1042 SER A N 1
ATOM 8365 C CA . SER A 1 1042 ? 19.269 -11.380 -37.294 1.00 90.56 1042 SER A CA 1
ATOM 8366 C C . SER A 1 1042 ? 18.357 -10.654 -36.297 1.00 90.56 1042 SER A C 1
ATOM 8368 O O . SER A 1 1042 ? 17.208 -11.062 -36.131 1.00 90.56 1042 SER A O 1
ATOM 8370 N N . PHE A 1 1043 ? 18.878 -9.677 -35.549 1.00 93.81 1043 PHE A N 1
ATOM 8371 C CA . PHE A 1 1043 ? 18.095 -8.879 -34.611 1.00 93.81 1043 PHE A CA 1
ATOM 8372 C C . PHE A 1 1043 ? 17.312 -7.811 -35.381 1.00 93.81 1043 PHE A C 1
ATOM 8374 O O . PHE A 1 1043 ? 17.899 -7.025 -36.130 1.00 93.81 1043 PHE A O 1
ATOM 8381 N N . GLU A 1 1044 ? 15.995 -7.789 -35.196 1.00 93.50 1044 GLU A N 1
ATOM 8382 C CA . GLU A 1 1044 ? 15.105 -6.763 -35.746 1.00 93.50 1044 GLU A CA 1
ATOM 8383 C C . GLU A 1 1044 ? 14.600 -5.876 -34.591 1.00 93.50 1044 GLU A C 1
ATOM 8385 O O . GLU A 1 1044 ? 13.833 -6.354 -33.750 1.00 93.50 1044 GLU A O 1
ATOM 8390 N N . PRO A 1 1045 ? 15.071 -4.617 -34.481 1.00 92.88 1045 PRO A N 1
ATOM 8391 C CA . PRO A 1 1045 ? 14.827 -3.754 -33.325 1.00 92.88 1045 PRO A CA 1
ATOM 8392 C C . PRO A 1 1045 ? 13.487 -2.991 -33.380 1.00 92.88 1045 PRO A C 1
ATOM 8394 O O . PRO A 1 1045 ? 13.360 -1.944 -32.749 1.00 92.88 1045 PRO A O 1
ATOM 8397 N N . ASP A 1 1046 ? 12.468 -3.490 -34.091 1.00 92.06 1046 ASP A N 1
ATOM 8398 C CA . ASP A 1 1046 ? 11.176 -2.800 -34.270 1.00 92.06 1046 ASP A CA 1
ATOM 8399 C C . ASP A 1 1046 ? 10.497 -2.425 -32.941 1.00 92.06 1046 ASP A C 1
ATOM 8401 O O . ASP A 1 1046 ? 9.867 -1.373 -32.813 1.00 92.06 1046 AS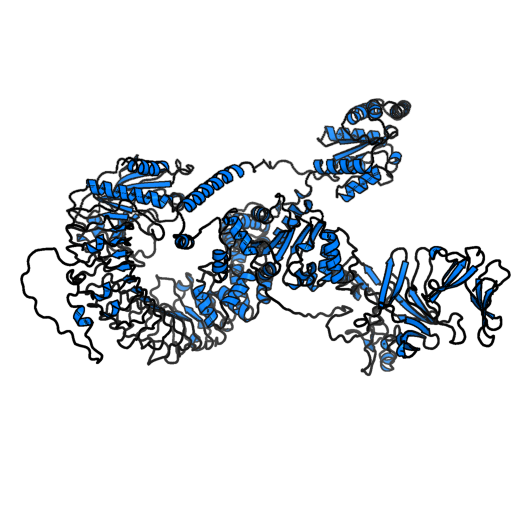P A O 1
ATOM 8405 N N . LYS A 1 1047 ? 10.633 -3.291 -31.932 1.00 94.69 1047 LYS A N 1
ATOM 8406 C CA . LYS A 1 1047 ? 10.049 -3.131 -30.592 1.00 94.69 1047 LYS A CA 1
ATOM 8407 C C . LYS A 1 1047 ? 10.917 -2.313 -29.630 1.00 94.69 1047 LYS A C 1
ATOM 8409 O O . LYS A 1 1047 ? 10.468 -2.016 -28.526 1.00 94.69 1047 LYS A O 1
ATOM 8414 N N . LEU A 1 1048 ? 12.129 -1.932 -30.033 1.00 95.62 1048 LEU A N 1
ATOM 8415 C CA . LEU A 1 1048 ? 13.142 -1.357 -29.153 1.00 95.62 1048 LEU A CA 1
ATOM 8416 C C . LEU A 1 1048 ? 12.801 0.090 -28.758 1.00 95.62 1048 LEU A C 1
ATOM 8418 O O . LEU A 1 1048 ? 12.719 0.976 -29.604 1.00 95.62 1048 LEU A O 1
ATOM 8422 N N . VAL A 1 1049 ? 12.644 0.325 -27.456 1.00 95.38 1049 VAL A N 1
ATOM 8423 C CA . VAL A 1 1049 ? 12.386 1.631 -26.825 1.00 95.38 1049 VAL A CA 1
ATOM 8424 C C . VAL A 1 1049 ? 13.679 2.242 -26.274 1.00 95.38 1049 VAL A C 1
ATOM 8426 O O . VAL A 1 1049 ? 13.882 3.457 -26.348 1.00 95.38 1049 VAL A O 1
ATOM 8429 N N . GLU A 1 1050 ? 14.578 1.412 -25.743 1.00 96.00 1050 GLU A N 1
ATOM 8430 C CA . GLU A 1 1050 ? 15.812 1.836 -25.076 1.00 96.00 1050 GLU A CA 1
ATOM 8431 C C . GLU A 1 1050 ? 16.988 0.911 -25.414 1.00 96.00 1050 GLU A C 1
ATOM 8433 O O . GLU A 1 1050 ? 16.906 -0.304 -25.222 1.00 96.00 1050 GLU A O 1
ATOM 8438 N N . LEU A 1 1051 ? 18.098 1.503 -25.870 1.00 96.50 1051 LEU A N 1
ATOM 8439 C CA . LEU A 1 1051 ? 19.352 0.813 -26.172 1.00 96.50 1051 LEU A CA 1
ATOM 8440 C C . LEU A 1 1051 ? 20.535 1.519 -25.496 1.00 96.50 1051 LEU A C 1
ATOM 8442 O O . LEU A 1 1051 ? 20.928 2.610 -25.905 1.00 96.50 1051 LEU A O 1
ATOM 8446 N N . ILE A 1 1052 ? 21.101 0.898 -24.464 1.00 95.56 1052 ILE A N 1
ATOM 8447 C CA . ILE A 1 1052 ? 22.130 1.471 -23.587 1.00 95.56 1052 ILE A CA 1
ATOM 8448 C C . ILE A 1 1052 ? 23.334 0.523 -23.561 1.00 95.56 1052 ILE A C 1
ATOM 8450 O O . ILE A 1 1052 ? 23.360 -0.439 -22.800 1.00 95.56 1052 ILE A O 1
ATOM 8454 N N . LEU A 1 1053 ? 24.338 0.770 -24.404 1.00 94.88 1053 LEU A N 1
ATOM 8455 C CA . LEU A 1 1053 ? 25.545 -0.056 -24.553 1.00 94.88 1053 LEU A CA 1
ATOM 8456 C C . LEU A 1 1053 ? 26.828 0.733 -24.203 1.00 94.88 1053 LEU A C 1
ATOM 8458 O O . LEU A 1 1053 ? 27.725 0.873 -25.046 1.00 94.88 1053 LEU A O 1
ATOM 8462 N N . PRO A 1 1054 ? 26.956 1.280 -22.977 1.00 91.75 1054 PRO A N 1
ATOM 8463 C CA . PRO A 1 1054 ? 28.111 2.077 -22.605 1.00 91.75 1054 PRO A CA 1
ATOM 8464 C C . PRO A 1 1054 ? 29.383 1.220 -22.539 1.00 91.75 1054 PRO A C 1
ATOM 8466 O O . PRO A 1 1054 ? 29.380 0.066 -22.105 1.00 91.75 1054 PRO A O 1
ATOM 8469 N N . LYS A 1 1055 ? 30.507 1.816 -22.938 1.00 90.12 1055 LYS A N 1
ATOM 8470 C CA . LYS A 1 1055 ? 31.862 1.242 -22.981 1.00 90.12 1055 LYS A CA 1
ATOM 8471 C C . LYS A 1 1055 ? 31.961 -0.002 -23.877 1.00 90.12 1055 LYS A C 1
ATOM 8473 O O . LYS A 1 1055 ? 32.811 -0.857 -23.633 1.00 90.12 1055 LYS A O 1
ATOM 8478 N N . SER A 1 1056 ? 31.096 -0.118 -24.888 1.00 91.69 1056 SER A N 1
ATOM 8479 C CA . SER A 1 1056 ? 31.060 -1.281 -25.779 1.00 91.69 1056 SER A CA 1
ATOM 8480 C C . SER A 1 1056 ? 32.292 -1.397 -26.688 1.00 91.69 1056 SER A C 1
ATOM 8482 O O . SER A 1 1056 ? 33.017 -0.430 -26.943 1.00 91.69 1056 SER A O 1
ATOM 8484 N N . ASN A 1 1057 ? 32.496 -2.597 -27.228 1.00 91.88 1057 ASN A N 1
ATOM 8485 C CA . ASN A 1 1057 ? 33.480 -2.884 -28.272 1.00 91.88 1057 ASN A CA 1
ATOM 8486 C C . ASN A 1 1057 ? 32.949 -2.606 -29.699 1.00 91.88 1057 ASN A C 1
ATOM 8488 O O . ASN A 1 1057 ? 33.586 -2.982 -30.684 1.00 91.88 1057 ASN A O 1
ATOM 8492 N N . ILE A 1 1058 ? 31.777 -1.975 -29.831 1.00 93.44 1058 ILE A N 1
ATOM 8493 C CA . ILE A 1 1058 ? 31.087 -1.819 -31.114 1.00 93.44 1058 ILE A CA 1
ATOM 8494 C C . ILE A 1 1058 ? 31.888 -0.927 -32.068 1.00 93.44 1058 ILE A C 1
ATOM 8496 O O . ILE A 1 1058 ? 32.291 0.180 -31.710 1.00 93.44 1058 ILE A O 1
ATOM 8500 N N . LYS A 1 1059 ? 32.069 -1.407 -33.305 1.00 92.62 1059 LYS A N 1
ATOM 8501 C CA . LYS A 1 1059 ? 32.612 -0.640 -34.439 1.00 92.62 1059 LYS A CA 1
ATOM 8502 C C . LYS A 1 1059 ? 31.508 0.018 -35.263 1.00 92.62 1059 LYS A C 1
ATOM 8504 O O . LYS A 1 1059 ? 31.650 1.165 -35.689 1.00 92.62 1059 LYS A O 1
ATOM 8509 N N . GLN A 1 1060 ? 30.415 -0.719 -35.451 1.00 89.12 1060 GLN A N 1
ATOM 8510 C CA . GLN A 1 1060 ? 29.186 -0.321 -36.131 1.00 89.12 1060 GLN A CA 1
ATOM 8511 C C . GLN A 1 1060 ? 28.013 -1.050 -35.460 1.00 89.12 1060 GLN A C 1
ATOM 8513 O O . GLN A 1 1060 ? 28.118 -2.237 -35.173 1.00 89.12 1060 GLN A O 1
ATOM 8518 N N . LEU A 1 1061 ? 26.907 -0.347 -35.198 1.00 89.56 1061 LEU A N 1
ATOM 8519 C CA . LEU A 1 1061 ? 25.817 -0.855 -34.351 1.00 89.56 1061 LEU A CA 1
ATOM 8520 C C . LEU A 1 1061 ? 25.118 -2.107 -34.919 1.00 89.56 1061 LEU A C 1
ATOM 8522 O O . LEU A 1 1061 ? 24.888 -3.062 -34.181 1.00 89.56 1061 LEU A O 1
ATOM 8526 N N . TRP A 1 1062 ? 24.823 -2.105 -36.221 1.00 88.88 1062 TRP A N 1
ATOM 8527 C CA . TRP A 1 1062 ? 24.299 -3.234 -37.001 1.00 88.88 1062 TRP A CA 1
ATOM 8528 C C . TRP A 1 1062 ? 24.682 -3.086 -38.478 1.00 88.88 1062 TRP A C 1
ATOM 8530 O O . TRP A 1 1062 ? 24.995 -1.986 -38.949 1.00 88.88 1062 TRP A O 1
ATOM 8540 N N . GLU A 1 1063 ? 24.633 -4.185 -39.227 1.00 84.31 1063 GLU A N 1
ATOM 8541 C CA . GLU A 1 1063 ? 24.769 -4.177 -40.686 1.00 84.31 1063 GLU A CA 1
ATOM 8542 C C . GLU A 1 1063 ? 23.482 -3.673 -41.363 1.00 84.31 1063 GLU A C 1
ATOM 8544 O O . GLU A 1 1063 ? 22.371 -3.997 -40.944 1.00 84.31 1063 GLU A O 1
ATOM 8549 N N . GLY A 1 1064 ? 23.632 -2.873 -42.424 1.00 83.38 1064 GLY A N 1
ATOM 8550 C CA . GLY A 1 1064 ? 22.507 -2.283 -43.157 1.00 83.38 1064 GLY A CA 1
ATOM 8551 C C . GLY A 1 1064 ? 21.754 -1.181 -42.396 1.00 83.38 1064 GLY A C 1
ATOM 8552 O O . GLY A 1 1064 ? 22.272 -0.549 -41.474 1.00 83.38 1064 GLY A O 1
ATOM 8553 N N . THR A 1 1065 ? 20.521 -0.926 -42.832 1.00 83.25 1065 THR A N 1
ATOM 8554 C CA . THR A 1 1065 ? 19.556 -0.014 -42.198 1.00 83.25 1065 THR A CA 1
ATOM 8555 C C . THR A 1 1065 ? 18.445 -0.824 -41.542 1.00 83.25 1065 THR A C 1
ATOM 8557 O O . THR A 1 1065 ? 17.920 -1.747 -42.164 1.00 83.25 1065 THR A O 1
ATOM 8560 N N . LYS A 1 1066 ? 18.073 -0.465 -40.312 1.00 87.81 1066 LYS A N 1
ATOM 8561 C CA . LYS A 1 1066 ? 17.041 -1.135 -39.513 1.00 87.81 1066 LYS A CA 1
ATOM 8562 C C . LYS A 1 1066 ? 16.008 -0.090 -39.062 1.00 87.81 1066 LYS A C 1
ATOM 8564 O O . LYS A 1 1066 ? 16.437 0.986 -38.641 1.00 87.81 1066 LYS A O 1
ATOM 8569 N N . PRO A 1 1067 ? 14.695 -0.366 -39.149 1.00 88.19 1067 PRO A N 1
ATOM 8570 C CA . PRO A 1 1067 ? 13.661 0.547 -38.665 1.00 88.19 1067 PRO A CA 1
ATOM 8571 C C . PRO A 1 1067 ? 13.701 0.649 -37.131 1.00 88.19 1067 PRO A C 1
ATOM 8573 O O . PRO A 1 1067 ? 14.000 -0.324 -36.443 1.00 88.19 1067 PRO A O 1
ATOM 8576 N N . LEU A 1 1068 ? 13.400 1.834 -36.590 1.00 90.12 1068 LEU A N 1
ATOM 8577 C CA . LEU A 1 1068 ? 13.451 2.121 -35.145 1.00 90.12 1068 LEU A CA 1
ATOM 8578 C C . LEU A 1 1068 ? 12.193 2.866 -34.655 1.00 90.12 1068 LEU A C 1
ATOM 8580 O O . LEU A 1 1068 ? 12.311 3.903 -33.996 1.00 90.12 1068 LEU A O 1
ATOM 8584 N N . PRO A 1 1069 ? 10.976 2.378 -34.964 1.00 89.56 1069 PRO A N 1
ATOM 8585 C CA . PRO A 1 1069 ? 9.743 3.153 -34.811 1.00 89.56 1069 PRO A CA 1
ATOM 8586 C C . PRO A 1 1069 ? 9.400 3.500 -33.355 1.00 89.56 1069 PRO A C 1
ATOM 8588 O O . PRO A 1 1069 ? 8.620 4.419 -33.130 1.00 89.56 1069 PRO A O 1
ATOM 8591 N N . ASN A 1 1070 ? 9.979 2.801 -32.373 1.00 91.44 1070 ASN A N 1
ATOM 8592 C CA . ASN A 1 1070 ? 9.708 2.992 -30.945 1.00 91.44 1070 ASN A CA 1
ATOM 8593 C C . ASN A 1 1070 ? 10.888 3.584 -30.148 1.00 91.44 1070 ASN A C 1
ATOM 8595 O O . ASN A 1 1070 ? 10.729 3.875 -28.959 1.00 91.44 1070 ASN A O 1
ATOM 8599 N N . LEU A 1 1071 ? 12.061 3.782 -30.766 1.00 93.75 1071 LEU A N 1
ATOM 8600 C CA . LEU A 1 1071 ? 13.295 4.084 -30.035 1.00 93.75 1071 LEU A CA 1
ATOM 8601 C C . LEU A 1 1071 ? 13.275 5.500 -29.444 1.00 93.75 1071 LEU A C 1
ATOM 8603 O O . LEU A 1 1071 ? 13.203 6.489 -30.170 1.00 93.75 1071 LEU A O 1
ATOM 8607 N N . ARG A 1 1072 ? 13.403 5.592 -28.116 1.00 93.62 1072 ARG A N 1
ATOM 8608 C CA . ARG A 1 1072 ? 13.435 6.848 -27.347 1.00 93.62 1072 ARG A CA 1
ATOM 8609 C C . ARG A 1 1072 ? 14.818 7.209 -26.828 1.00 93.62 1072 ARG A C 1
ATOM 8611 O O . ARG A 1 1072 ? 15.109 8.394 -26.670 1.00 93.62 1072 ARG A O 1
ATOM 8618 N N . ARG A 1 1073 ? 15.667 6.226 -26.517 1.00 94.62 1073 ARG A N 1
ATOM 8619 C CA . ARG A 1 1073 ? 16.986 6.467 -25.909 1.00 94.62 1073 ARG A CA 1
ATOM 8620 C C . ARG A 1 1073 ? 18.049 5.558 -26.509 1.00 94.62 1073 ARG A C 1
ATOM 8622 O O . ARG A 1 1073 ? 17.867 4.343 -26.538 1.00 94.62 1073 ARG A O 1
ATOM 8629 N N . LEU A 1 1074 ? 19.148 6.168 -26.947 1.00 94.56 1074 LEU A N 1
ATOM 8630 C CA . LEU A 1 1074 ? 20.334 5.489 -27.463 1.00 94.56 1074 LEU A CA 1
ATOM 8631 C C . LEU A 1 1074 ? 21.580 6.019 -26.745 1.00 94.56 1074 LEU A C 1
ATOM 8633 O O . LEU A 1 1074 ? 21.874 7.209 -26.826 1.00 94.56 1074 LEU A O 1
ATOM 8637 N N . ASP A 1 1075 ? 22.304 5.143 -26.059 1.00 94.88 1075 ASP A N 1
ATOM 8638 C CA . ASP A 1 1075 ? 23.570 5.440 -25.383 1.00 94.88 1075 ASP A CA 1
ATOM 8639 C C . ASP A 1 1075 ? 24.635 4.443 -25.852 1.00 94.88 1075 ASP A C 1
ATOM 8641 O O . ASP A 1 1075 ? 24.499 3.239 -25.648 1.00 94.88 1075 ASP A O 1
ATOM 8645 N N . LEU A 1 1076 ? 25.685 4.948 -26.500 1.00 95.06 1076 LEU A N 1
ATOM 8646 C CA . LEU A 1 1076 ? 26.901 4.215 -26.864 1.00 95.06 1076 LEU A CA 1
ATOM 8647 C C . LEU A 1 1076 ? 28.144 4.870 -26.230 1.00 95.06 1076 LEU A C 1
ATOM 8649 O O . LEU A 1 1076 ? 29.263 4.674 -26.714 1.00 95.06 1076 LEU A O 1
ATOM 8653 N N . SER A 1 1077 ? 27.976 5.670 -25.174 1.00 93.56 1077 SER A N 1
ATOM 8654 C CA . SER A 1 1077 ? 29.053 6.409 -24.508 1.00 93.56 1077 SER A CA 1
ATOM 8655 C C . SER A 1 1077 ? 30.231 5.499 -24.139 1.00 93.56 1077 SER A C 1
ATOM 8657 O O . SER A 1 1077 ? 30.073 4.370 -23.699 1.00 93.56 1077 SER A O 1
ATOM 8659 N N . GLY A 1 1078 ? 31.462 5.941 -24.362 1.00 91.62 1078 GLY A N 1
ATOM 8660 C CA . GLY A 1 1078 ? 32.689 5.199 -24.089 1.00 91.62 1078 GLY A CA 1
ATOM 8661 C C . GLY A 1 1078 ? 33.028 4.115 -25.116 1.00 91.62 1078 GLY A C 1
ATOM 8662 O O . GLY A 1 1078 ? 34.034 3.428 -24.925 1.00 91.62 1078 GLY A O 1
ATOM 8663 N N . SER A 1 1079 ? 32.250 3.956 -26.193 1.00 93.19 1079 SER A N 1
ATOM 8664 C CA . SER A 1 1079 ? 32.520 2.987 -27.267 1.00 93.19 1079 SER A CA 1
ATOM 8665 C C . SER A 1 1079 ? 33.693 3.451 -28.139 1.00 93.19 1079 SER A C 1
ATOM 8667 O O . SER A 1 1079 ? 33.533 4.061 -29.194 1.00 93.19 1079 SER A O 1
ATOM 8669 N N . LYS A 1 1080 ? 34.919 3.191 -27.670 1.00 91.31 1080 LYS A N 1
ATOM 8670 C CA . LYS A 1 1080 ? 36.168 3.725 -28.255 1.00 91.31 1080 LYS A CA 1
ATOM 8671 C C . LYS A 1 1080 ? 36.422 3.308 -29.704 1.00 91.31 1080 LYS A C 1
ATOM 8673 O O . LYS A 1 1080 ? 37.156 4.010 -30.397 1.00 91.31 1080 LYS A O 1
ATOM 8678 N N . ASN A 1 1081 ? 35.843 2.186 -30.122 1.00 93.00 1081 ASN A N 1
ATOM 8679 C CA . ASN A 1 1081 ? 35.984 1.614 -31.458 1.00 93.00 1081 ASN A CA 1
ATOM 8680 C C . ASN A 1 1081 ? 34.866 2.046 -32.420 1.00 93.00 1081 ASN A C 1
ATOM 8682 O O . ASN A 1 1081 ? 34.909 1.644 -33.577 1.00 93.00 1081 ASN A O 1
ATOM 8686 N N . LEU A 1 1082 ? 33.890 2.854 -31.981 1.00 93.50 1082 LEU A N 1
ATOM 8687 C CA . LEU A 1 1082 ? 32.783 3.300 -32.825 1.00 93.50 1082 LEU A CA 1
ATOM 8688 C C . LEU A 1 1082 ? 33.301 4.274 -33.894 1.00 93.50 1082 LEU A C 1
ATOM 8690 O O . LEU A 1 1082 ? 33.635 5.421 -33.592 1.00 93.50 1082 LEU A O 1
ATOM 8694 N N . ILE A 1 1083 ? 33.360 3.806 -35.143 1.00 89.12 1083 ILE A N 1
ATOM 8695 C CA . ILE A 1 1083 ? 33.860 4.583 -36.289 1.00 89.12 1083 ILE A CA 1
ATOM 8696 C C . ILE A 1 1083 ? 32.731 5.424 -36.897 1.00 89.12 1083 ILE A C 1
ATOM 8698 O O . ILE A 1 1083 ? 32.940 6.574 -37.282 1.00 89.12 1083 ILE A O 1
ATOM 8702 N N . LYS A 1 1084 ? 31.526 4.848 -37.004 1.00 84.69 1084 LYS A N 1
ATOM 8703 C CA . LYS A 1 1084 ? 30.397 5.442 -37.728 1.00 84.69 1084 LYS A CA 1
ATOM 8704 C C . LYS A 1 1084 ? 29.055 5.081 -37.087 1.00 84.69 1084 LYS A C 1
ATOM 8706 O O . LYS A 1 1084 ? 28.794 3.919 -36.784 1.00 84.69 1084 LYS A O 1
ATOM 8711 N N . MET A 1 1085 ? 28.178 6.076 -36.961 1.00 85.50 1085 MET A N 1
ATOM 8712 C CA . MET A 1 1085 ? 26.767 5.880 -36.609 1.00 85.50 1085 MET A CA 1
ATOM 8713 C C . MET A 1 1085 ? 25.945 5.373 -37.811 1.00 85.50 1085 MET A C 1
ATOM 8715 O O . MET A 1 1085 ? 26.152 5.860 -38.929 1.00 85.50 1085 MET A O 1
ATOM 8719 N N . PRO A 1 1086 ? 24.998 4.432 -37.618 1.00 79.62 1086 PRO A N 1
ATOM 8720 C CA . PRO A 1 1086 ? 24.037 4.057 -38.654 1.00 79.62 1086 PRO A CA 1
ATOM 8721 C C . PRO A 1 1086 ? 23.045 5.198 -38.935 1.00 79.62 1086 PRO A C 1
ATOM 8723 O O . PRO A 1 1086 ? 22.956 6.172 -38.185 1.00 79.62 1086 PRO A O 1
ATOM 8726 N N . TYR A 1 1087 ? 22.264 5.061 -40.008 1.00 76.44 1087 TYR A N 1
ATOM 8727 C CA . TYR A 1 1087 ? 21.101 5.919 -40.230 1.00 76.44 1087 TYR A CA 1
ATOM 8728 C C . TYR A 1 1087 ? 20.034 5.639 -39.163 1.00 76.44 1087 TYR A C 1
ATOM 8730 O O . TYR A 1 1087 ? 19.704 4.481 -38.914 1.00 76.44 1087 TYR A O 1
ATOM 8738 N N . ILE A 1 1088 ? 19.516 6.703 -38.546 1.00 78.31 1088 ILE A N 1
ATOM 8739 C CA . ILE A 1 1088 ? 18.495 6.660 -37.485 1.00 78.31 1088 ILE A CA 1
ATOM 8740 C C . ILE A 1 1088 ? 17.336 7.638 -37.754 1.00 78.31 1088 ILE A C 1
ATOM 8742 O O . ILE A 1 1088 ? 16.624 8.007 -36.827 1.00 78.31 1088 ILE A O 1
ATOM 8746 N N . GLY A 1 1089 ? 17.151 8.089 -39.003 1.00 73.12 1089 GLY A N 1
ATOM 8747 C CA . GLY A 1 1089 ? 16.107 9.069 -39.350 1.00 73.12 1089 GLY A CA 1
ATOM 8748 C C . GLY A 1 1089 ? 14.680 8.563 -39.105 1.00 73.12 1089 GLY A C 1
ATOM 8749 O O . GLY A 1 1089 ? 13.801 9.348 -38.766 1.00 73.12 1089 GLY A O 1
ATOM 8750 N N . ASP A 1 1090 ? 14.475 7.244 -39.160 1.00 74.75 1090 ASP A N 1
ATOM 8751 C CA . ASP A 1 1090 ? 13.190 6.598 -38.857 1.00 74.75 1090 ASP A CA 1
ATOM 8752 C C . ASP A 1 1090 ? 12.861 6.571 -37.346 1.00 74.75 1090 ASP A C 1
ATOM 8754 O O . ASP A 1 1090 ? 11.750 6.212 -36.955 1.00 74.75 1090 ASP A O 1
ATOM 8758 N N . ALA A 1 1091 ? 13.801 6.961 -36.472 1.00 86.44 1091 ALA A N 1
ATOM 8759 C CA . ALA A 1 1091 ? 13.624 6.991 -35.017 1.00 86.44 1091 ALA A CA 1
ATOM 8760 C C . ALA A 1 1091 ? 12.864 8.251 -34.547 1.00 86.44 1091 ALA A C 1
ATOM 8762 O O . ALA A 1 1091 ? 13.353 9.027 -33.723 1.00 86.44 1091 ALA A O 1
ATOM 8763 N N . LEU A 1 1092 ? 11.642 8.448 -35.056 1.00 85.12 1092 LEU A N 1
ATOM 8764 C CA . LEU A 1 1092 ? 10.793 9.641 -34.857 1.00 85.12 1092 LEU A CA 1
ATOM 8765 C C . LEU A 1 1092 ? 10.465 9.982 -33.385 1.00 85.12 1092 LEU A C 1
ATOM 8767 O O . LEU A 1 1092 ? 9.933 11.055 -33.092 1.00 85.12 1092 LEU A O 1
ATOM 8771 N N . TYR A 1 1093 ? 10.773 9.082 -32.447 1.00 89.00 1093 TYR A N 1
ATOM 8772 C CA . TYR A 1 1093 ? 10.544 9.246 -31.010 1.00 89.00 1093 TYR A CA 1
ATOM 8773 C C . TYR A 1 1093 ? 11.830 9.390 -30.183 1.00 89.00 1093 TYR A C 1
ATOM 8775 O O . TYR A 1 1093 ? 11.735 9.479 -28.961 1.00 89.00 1093 TYR A O 1
ATOM 8783 N N . LEU A 1 1094 ? 13.012 9.466 -30.810 1.00 91.56 1094 LEU A N 1
ATOM 8784 C CA . LEU A 1 1094 ? 14.289 9.558 -30.096 1.00 91.56 1094 LEU A CA 1
ATOM 8785 C C . LEU A 1 1094 ? 14.373 10.856 -29.271 1.00 91.56 1094 LEU A C 1
ATOM 8787 O O . LEU A 1 1094 ? 14.458 11.946 -29.827 1.00 91.56 1094 LEU A O 1
ATOM 8791 N N . GLU A 1 1095 ? 14.362 10.729 -27.942 1.00 92.62 1095 GLU A N 1
ATOM 8792 C CA . GLU A 1 1095 ? 14.406 11.816 -26.953 1.00 92.62 1095 GLU A CA 1
ATOM 8793 C C . GLU A 1 1095 ? 15.840 12.134 -26.491 1.00 92.62 1095 GLU A C 1
ATOM 8795 O O . GLU A 1 1095 ? 16.125 13.280 -26.123 1.00 92.62 1095 GLU A O 1
ATOM 8800 N N . SER A 1 1096 ? 16.745 11.144 -26.495 1.00 93.06 1096 SER A N 1
ATOM 8801 C CA . SER A 1 1096 ? 18.139 11.290 -26.045 1.00 93.06 1096 SER A CA 1
ATOM 8802 C C . SER A 1 1096 ? 19.114 10.422 -26.843 1.00 93.06 1096 SER A C 1
ATOM 8804 O O . SER A 1 1096 ? 18.875 9.226 -27.021 1.00 93.06 1096 SER A O 1
ATOM 8806 N N . LEU A 1 1097 ? 20.244 11.017 -27.234 1.00 93.25 1097 LEU A N 1
ATOM 8807 C CA . LEU A 1 1097 ? 21.388 10.351 -27.860 1.00 93.25 1097 LEU A CA 1
ATOM 8808 C C . LEU A 1 1097 ? 22.671 10.672 -27.079 1.00 93.25 1097 LEU A C 1
ATOM 8810 O O . LEU A 1 1097 ? 23.042 11.843 -26.962 1.00 93.25 1097 LEU A O 1
ATOM 8814 N N . ASP A 1 1098 ? 23.345 9.647 -26.560 1.00 93.94 1098 ASP A N 1
ATOM 8815 C CA . ASP A 1 1098 ? 24.637 9.766 -25.880 1.00 93.94 1098 ASP A CA 1
ATOM 8816 C C . ASP A 1 1098 ? 25.724 8.964 -26.608 1.00 93.94 1098 ASP A C 1
ATOM 8818 O O . ASP A 1 1098 ? 25.604 7.758 -26.810 1.00 93.94 1098 ASP A O 1
ATOM 8822 N N . LEU A 1 1099 ? 26.782 9.653 -27.033 1.00 94.12 1099 LEU A N 1
ATOM 8823 C CA . LEU A 1 1099 ? 27.975 9.100 -27.673 1.00 94.12 1099 LEU A CA 1
ATOM 8824 C C . LEU A 1 1099 ? 29.250 9.603 -26.965 1.00 94.12 1099 LEU A C 1
ATOM 8826 O O . LEU A 1 1099 ? 30.333 9.575 -27.554 1.00 94.12 1099 LEU A O 1
ATOM 8830 N N . GLU A 1 1100 ? 29.156 10.084 -25.718 1.00 94.25 1100 GLU A N 1
ATOM 8831 C CA . GLU A 1 1100 ? 30.285 10.666 -24.985 1.00 94.25 1100 GLU A CA 1
ATOM 8832 C C . GLU A 1 1100 ? 31.501 9.727 -24.966 1.00 94.25 1100 GLU A C 1
ATOM 8834 O O . GLU A 1 1100 ? 31.409 8.593 -24.530 1.00 94.25 1100 GLU A O 1
ATOM 8839 N N . GLY A 1 1101 ? 32.672 10.175 -25.418 1.00 92.56 1101 GLY A N 1
ATOM 8840 C CA . GLY A 1 1101 ? 33.901 9.378 -25.417 1.00 92.56 1101 GLY A CA 1
ATOM 8841 C C . GLY A 1 1101 ? 34.060 8.413 -26.598 1.00 92.56 1101 GLY A C 1
ATOM 8842 O O . GLY A 1 1101 ? 34.989 7.600 -26.580 1.00 92.56 1101 GLY A O 1
ATOM 8843 N N . CYS A 1 1102 ? 33.229 8.510 -27.643 1.00 93.38 1102 CYS A N 1
ATOM 8844 C CA . CYS A 1 1102 ? 33.444 7.817 -28.920 1.00 93.38 1102 CYS A CA 1
ATOM 8845 C C . CYS A 1 1102 ? 34.628 8.443 -29.688 1.00 93.38 1102 CYS A C 1
ATOM 8847 O O . CYS A 1 1102 ? 34.470 9.235 -30.613 1.00 93.38 1102 CYS A O 1
ATOM 8849 N N . ILE A 1 1103 ? 35.857 8.124 -29.267 1.00 92.62 1103 ILE A N 1
ATOM 8850 C CA . ILE A 1 1103 ? 37.085 8.804 -29.722 1.00 92.62 1103 ILE A CA 1
ATOM 8851 C C . ILE A 1 1103 ? 37.423 8.631 -31.213 1.00 92.62 1103 ILE A C 1
ATOM 8853 O O . ILE A 1 1103 ? 38.167 9.462 -31.738 1.00 92.62 1103 ILE A O 1
ATOM 8857 N N . GLN A 1 1104 ? 36.912 7.594 -31.885 1.00 92.19 1104 GLN A N 1
ATOM 8858 C CA . GLN A 1 1104 ? 37.111 7.348 -33.325 1.00 92.19 1104 GLN A CA 1
ATOM 8859 C C . GLN A 1 1104 ? 36.010 7.953 -34.212 1.00 92.19 1104 GLN A C 1
ATOM 8861 O O . GLN A 1 1104 ? 36.178 7.994 -35.428 1.00 92.19 1104 GLN A O 1
ATOM 8866 N N . LEU A 1 1105 ? 34.923 8.469 -33.630 1.00 90.50 1105 LEU A N 1
ATOM 8867 C CA . LEU A 1 1105 ? 33.805 9.038 -34.378 1.00 90.50 1105 LEU A CA 1
ATOM 8868 C C . LEU A 1 1105 ? 34.216 10.378 -35.012 1.00 90.50 1105 LEU A C 1
ATOM 8870 O O . LEU A 1 1105 ? 34.418 11.369 -34.308 1.00 90.50 1105 LEU A O 1
ATOM 8874 N N . GLU A 1 1106 ? 34.357 10.409 -36.340 1.00 86.75 1106 GLU A N 1
ATOM 8875 C CA . GLU A 1 1106 ? 34.752 11.623 -37.079 1.00 86.75 1106 GLU A CA 1
ATOM 8876 C C . GLU A 1 1106 ? 33.559 12.492 -37.501 1.00 86.75 1106 GLU A C 1
ATOM 8878 O O . GLU A 1 1106 ? 33.667 13.721 -37.562 1.00 86.75 1106 GLU A O 1
ATOM 8883 N N . GLU A 1 1107 ? 32.415 11.855 -37.765 1.00 80.69 1107 GLU A N 1
ATOM 8884 C CA . GLU A 1 1107 ? 31.181 12.485 -38.227 1.00 80.69 1107 GLU A CA 1
ATOM 8885 C C . GLU A 1 1107 ? 29.946 11.732 -37.704 1.00 80.69 1107 GLU A C 1
ATOM 8887 O O . GLU A 1 1107 ? 29.867 10.503 -37.754 1.00 80.69 1107 GLU A O 1
ATOM 8892 N N . ILE A 1 1108 ? 28.940 12.494 -37.277 1.00 77.62 1108 ILE A N 1
ATOM 8893 C CA . ILE A 1 1108 ? 27.562 12.031 -37.081 1.00 77.62 1108 ILE A CA 1
ATOM 8894 C C . ILE A 1 1108 ? 26.849 12.355 -38.398 1.00 77.62 1108 ILE A C 1
ATOM 8896 O O . ILE A 1 1108 ? 26.597 13.525 -38.674 1.00 77.62 1108 ILE A O 1
ATOM 8900 N N . GLY A 1 1109 ? 26.673 11.342 -39.253 1.00 63.94 1109 GLY A N 1
ATOM 8901 C CA . GLY A 1 1109 ? 26.486 11.512 -40.702 1.00 63.94 1109 GLY A CA 1
ATOM 8902 C C . GLY A 1 1109 ? 25.458 12.567 -41.129 1.00 63.94 1109 GLY A C 1
ATOM 8903 O O . GLY A 1 1109 ? 24.347 12.586 -40.604 1.00 63.94 1109 GLY A O 1
ATOM 8904 N N . LEU A 1 1110 ? 25.803 13.362 -42.155 1.00 47.19 1110 LEU A N 1
ATOM 8905 C CA . LEU A 1 1110 ? 24.970 14.410 -42.789 1.00 47.19 1110 LEU A CA 1
ATOM 8906 C C . LEU A 1 1110 ? 23.491 14.044 -43.045 1.00 47.19 1110 LEU A C 1
ATOM 8908 O O . LEU A 1 1110 ? 22.657 14.934 -43.155 1.00 47.19 1110 LEU A O 1
ATOM 8912 N N . SER A 1 1111 ? 23.163 12.757 -43.180 1.00 47.44 1111 SER A N 1
ATOM 8913 C CA . SER A 1 1111 ? 21.810 12.255 -43.459 1.00 47.44 1111 SER A CA 1
ATOM 8914 C C . SER A 1 1111 ? 20.902 12.153 -42.229 1.00 47.44 1111 SER A C 1
ATOM 8916 O O . SER A 1 1111 ? 19.727 11.827 -42.381 1.00 47.44 1111 SER A O 1
ATOM 8918 N N . ILE A 1 1112 ? 21.420 12.362 -41.015 1.00 52.28 1112 ILE A N 1
ATOM 8919 C CA . ILE A 1 1112 ? 20.602 12.322 -39.803 1.00 52.28 1112 ILE A CA 1
ATOM 8920 C C . ILE A 1 1112 ? 19.817 13.635 -39.717 1.00 52.28 1112 ILE A C 1
ATOM 8922 O O . ILE A 1 1112 ? 20.253 14.599 -39.088 1.00 52.28 1112 ILE A O 1
ATOM 8926 N N . VAL A 1 1113 ? 18.619 13.634 -40.308 1.00 56.62 1113 VAL A N 1
ATOM 8927 C CA . VAL A 1 1113 ? 17.510 14.428 -39.770 1.00 56.62 1113 VAL A CA 1
ATOM 8928 C C . VAL A 1 1113 ? 17.318 13.914 -38.347 1.00 56.62 1113 VAL A C 1
ATOM 8930 O O . VAL A 1 1113 ? 16.818 12.809 -38.135 1.00 56.62 1113 VAL A O 1
ATOM 8933 N N . LEU A 1 1114 ? 17.855 14.652 -37.374 1.00 65.19 1114 LEU A N 1
ATOM 8934 C CA . LEU A 1 1114 ? 17.699 14.314 -35.964 1.00 65.19 1114 LEU A CA 1
ATOM 8935 C C . LEU A 1 1114 ? 16.198 14.312 -35.652 1.00 65.19 1114 LEU A C 1
ATOM 8937 O O . LEU A 1 1114 ? 15.450 15.121 -36.195 1.00 65.19 1114 LEU A O 1
ATOM 8941 N N . SER A 1 1115 ? 15.756 13.394 -34.794 1.00 75.81 1115 SER A N 1
ATOM 8942 C CA . SER A 1 1115 ? 14.341 13.304 -34.430 1.00 75.81 1115 SER A CA 1
ATOM 8943 C C . SER A 1 1115 ? 13.813 14.662 -33.941 1.00 75.81 1115 SER A C 1
ATOM 8945 O O . SER A 1 1115 ? 14.453 15.263 -33.070 1.00 75.81 1115 SER A O 1
ATOM 8947 N N . PRO A 1 1116 ? 12.624 15.117 -34.384 1.00 80.69 1116 PRO A N 1
ATOM 8948 C CA . PRO A 1 1116 ? 11.999 16.339 -33.870 1.00 80.69 1116 PRO A CA 1
ATOM 8949 C C . PRO A 1 1116 ? 11.690 16.263 -32.365 1.00 80.69 1116 PRO A C 1
ATOM 8951 O O . PRO A 1 1116 ? 11.374 17.277 -31.747 1.00 80.69 1116 PRO A O 1
ATOM 8954 N N . LYS A 1 1117 ? 11.799 15.076 -31.744 1.00 88.19 1117 LYS A N 1
ATOM 8955 C CA . LYS A 1 1117 ? 11.681 14.877 -30.291 1.00 88.19 1117 LYS A CA 1
ATOM 8956 C C . LYS A 1 1117 ? 13.010 14.875 -29.531 1.00 88.19 1117 LYS A C 1
ATOM 8958 O O . LYS A 1 1117 ? 12.983 14.755 -28.306 1.00 88.19 1117 LYS A O 1
ATOM 8963 N N . LEU A 1 1118 ? 14.156 15.023 -30.198 1.00 90.25 1118 LEU A N 1
ATOM 8964 C CA . LEU A 1 1118 ? 15.462 14.940 -29.545 1.00 90.25 1118 LEU A CA 1
ATOM 8965 C C . LEU A 1 1118 ? 15.672 16.125 -28.593 1.00 90.25 1118 LEU A C 1
ATOM 8967 O O . LEU A 1 1118 ? 15.783 17.271 -29.017 1.00 90.25 1118 LEU A O 1
ATOM 8971 N N . THR A 1 1119 ? 15.763 15.840 -27.292 1.00 92.62 1119 THR A N 1
ATOM 8972 C CA . THR A 1 1119 ? 15.947 16.843 -26.225 1.00 92.62 1119 THR A CA 1
ATOM 8973 C C . THR A 1 1119 ? 17.385 16.925 -25.714 1.00 92.62 1119 THR A C 1
ATOM 8975 O O . THR A 1 1119 ? 17.785 17.953 -25.163 1.00 92.62 1119 THR A O 1
ATOM 8978 N N . SER A 1 1120 ? 18.176 15.861 -25.882 1.00 93.50 1120 SER A N 1
ATOM 8979 C CA . SER A 1 1120 ? 19.536 15.759 -25.347 1.00 93.50 1120 SER A CA 1
ATOM 8980 C C . SER A 1 1120 ? 20.473 15.069 -26.334 1.00 93.50 1120 SER A C 1
ATOM 8982 O O . SER A 1 1120 ? 20.218 13.938 -26.742 1.00 93.50 1120 SER A O 1
ATOM 8984 N N . LEU A 1 1121 ? 21.575 15.740 -26.671 1.00 93.31 1121 LEU A N 1
ATOM 8985 C CA . LEU A 1 1121 ? 22.658 15.213 -27.498 1.00 93.31 1121 LEU A CA 1
ATOM 8986 C C . LEU A 1 1121 ? 23.983 15.365 -26.744 1.00 93.31 1121 LEU A C 1
ATOM 8988 O O . LEU A 1 1121 ? 24.455 16.487 -26.524 1.00 93.31 1121 LEU A O 1
ATOM 8992 N N . ASN A 1 1122 ? 24.567 14.240 -26.329 1.00 93.81 1122 ASN A N 1
ATOM 8993 C CA . ASN A 1 1122 ? 25.859 14.198 -25.653 1.00 93.81 1122 ASN A CA 1
ATOM 8994 C C . ASN A 1 1122 ? 26.930 13.599 -26.570 1.00 93.81 1122 ASN A C 1
ATOM 8996 O O . ASN A 1 1122 ? 26.810 12.483 -27.061 1.00 93.81 1122 ASN A O 1
ATOM 9000 N N . LEU A 1 1123 ? 27.963 14.395 -26.812 1.00 93.81 1123 LEU A N 1
ATOM 9001 C CA . LEU A 1 1123 ? 29.081 14.171 -27.724 1.00 93.81 1123 LEU A CA 1
ATOM 9002 C C . LEU A 1 1123 ? 30.408 14.551 -27.054 1.00 93.81 1123 LEU A C 1
ATOM 9004 O O . LEU A 1 1123 ? 31.429 14.696 -27.733 1.00 93.81 1123 LEU A O 1
ATOM 9008 N N . ARG A 1 1124 ? 30.421 14.738 -25.726 1.00 93.44 1124 ARG A N 1
ATOM 9009 C CA . ARG A 1 1124 ? 31.646 15.056 -24.987 1.00 93.44 1124 ARG A CA 1
ATOM 9010 C C . ARG A 1 1124 ? 32.758 14.075 -25.339 1.00 93.44 1124 ARG A C 1
ATOM 9012 O O . ARG A 1 1124 ? 32.506 12.909 -25.611 1.00 93.44 1124 ARG A O 1
ATOM 9019 N N . ASN A 1 1125 ? 34.007 14.520 -25.315 1.00 91.88 1125 ASN A N 1
ATOM 9020 C CA . ASN A 1 1125 ? 35.178 13.671 -25.528 1.00 91.88 1125 ASN A CA 1
ATOM 9021 C C . ASN A 1 1125 ? 35.191 12.877 -26.860 1.00 91.88 1125 ASN A C 1
ATOM 9023 O O . ASN A 1 1125 ? 36.020 11.976 -27.017 1.00 91.88 1125 ASN A O 1
ATOM 9027 N N . CYS A 1 1126 ? 34.357 13.225 -27.852 1.00 92.50 1126 CYS A N 1
ATOM 9028 C CA . CYS A 1 1126 ? 34.460 12.725 -29.228 1.00 92.50 1126 CYS A CA 1
ATOM 9029 C C . CYS A 1 1126 ? 35.659 13.388 -29.925 1.00 92.50 1126 CYS A C 1
ATOM 9031 O O . CYS A 1 1126 ? 35.525 14.294 -30.744 1.00 92.50 1126 CYS A O 1
ATOM 9033 N N . LYS A 1 1127 ? 36.875 12.983 -29.539 1.00 91.00 1127 LYS A N 1
ATOM 9034 C CA . LYS A 1 1127 ? 38.123 13.685 -29.893 1.00 91.00 1127 LYS A CA 1
ATOM 9035 C C . LYS A 1 1127 ? 38.363 13.801 -31.399 1.00 91.00 1127 LYS A C 1
ATOM 9037 O O . LYS A 1 1127 ? 38.984 14.776 -31.818 1.00 91.00 1127 LYS A O 1
ATOM 9042 N N . SER A 1 1128 ? 37.869 12.849 -32.193 1.00 92.38 1128 SER A N 1
ATOM 9043 C CA . SER A 1 1128 ? 37.999 12.866 -33.653 1.00 92.38 1128 SER A CA 1
ATOM 9044 C C . SER A 1 1128 ? 36.888 13.613 -34.391 1.00 92.38 1128 SER A C 1
ATOM 9046 O O . SER A 1 1128 ? 37.022 13.775 -35.599 1.00 92.38 1128 SER A O 1
ATOM 9048 N N . LEU A 1 1129 ? 35.852 14.108 -33.706 1.00 90.69 1129 LEU A N 1
ATOM 9049 C CA . LEU A 1 1129 ? 34.707 14.769 -34.332 1.00 90.69 1129 LEU A CA 1
ATOM 9050 C C . LEU A 1 1129 ? 35.140 16.067 -35.031 1.00 90.69 1129 LEU A C 1
ATOM 9052 O O . LEU A 1 1129 ? 35.633 16.995 -34.387 1.00 90.69 1129 LEU A O 1
ATOM 9056 N N . ILE A 1 1130 ? 34.976 16.122 -36.355 1.00 88.19 1130 ILE A N 1
ATOM 9057 C CA . ILE A 1 1130 ? 35.440 17.245 -37.192 1.00 88.19 1130 ILE A CA 1
ATOM 9058 C C . ILE A 1 1130 ? 34.343 18.304 -37.359 1.00 88.19 1130 ILE A C 1
ATOM 9060 O O . ILE A 1 1130 ? 34.628 19.504 -37.347 1.00 88.19 1130 ILE A O 1
ATOM 9064 N N . LYS A 1 1131 ? 33.092 17.858 -37.520 1.00 82.12 1131 LYS A N 1
ATOM 9065 C CA . LYS A 1 1131 ? 31.909 18.684 -37.801 1.00 82.12 1131 LYS A CA 1
ATOM 9066 C C . LYS A 1 1131 ? 30.657 18.085 -37.152 1.00 82.12 1131 LYS A C 1
ATOM 9068 O O . LYS A 1 1131 ? 30.613 16.890 -36.863 1.00 82.12 1131 LYS A O 1
ATOM 9073 N N . LEU A 1 1132 ? 29.640 18.921 -36.971 1.00 83.62 1132 LEU A N 1
ATOM 9074 C CA . LEU A 1 1132 ? 28.297 18.528 -36.539 1.00 83.62 1132 LEU A CA 1
ATOM 9075 C C . LEU A 1 1132 ? 27.346 18.436 -37.746 1.00 83.62 1132 LEU A C 1
ATOM 9077 O O . LEU A 1 1132 ? 27.643 19.042 -38.780 1.00 83.62 1132 LEU A O 1
ATOM 9081 N N . PRO A 1 1133 ? 26.228 17.693 -37.643 1.00 77.69 1133 PRO A N 1
ATOM 9082 C CA . PRO A 1 1133 ? 25.152 17.767 -38.627 1.00 77.69 1133 PRO A CA 1
ATOM 9083 C C . PRO A 1 1133 ? 24.488 19.152 -38.606 1.00 77.69 1133 PRO A C 1
ATOM 9085 O O . PRO A 1 1133 ? 24.613 19.901 -37.634 1.00 77.69 1133 PRO A O 1
ATOM 9088 N N . GLN A 1 1134 ? 23.760 19.478 -39.673 1.00 80.06 1134 GLN A N 1
ATOM 9089 C CA . GLN A 1 1134 ? 22.896 20.658 -39.703 1.00 80.06 1134 GLN A CA 1
ATOM 9090 C C . GLN A 1 1134 ? 21.647 20.412 -38.851 1.00 80.06 1134 GLN A C 1
ATOM 9092 O O . GLN A 1 1134 ? 21.067 19.327 -38.881 1.00 80.06 1134 GLN A O 1
ATOM 9097 N N . PHE A 1 1135 ? 21.240 21.418 -38.082 1.00 84.06 1135 PHE A N 1
ATOM 9098 C CA . PHE A 1 1135 ? 20.074 21.347 -37.206 1.00 84.06 1135 PHE A CA 1
ATOM 9099 C C . PHE A 1 1135 ? 18.818 21.883 -37.914 1.00 84.06 1135 PHE A C 1
ATOM 9101 O O . PHE A 1 1135 ? 18.848 22.969 -38.489 1.00 84.06 1135 PHE A O 1
ATOM 9108 N N . GLY A 1 1136 ? 17.709 21.142 -37.847 1.00 79.81 1136 GLY A N 1
ATOM 9109 C CA . GLY A 1 1136 ? 16.391 21.618 -38.279 1.00 79.81 1136 GLY A CA 1
ATOM 9110 C C . GLY A 1 1136 ? 15.789 22.640 -37.306 1.00 79.81 1136 GLY A C 1
ATOM 9111 O O . GLY A 1 1136 ? 16.115 22.648 -36.117 1.00 79.81 1136 GLY A O 1
ATOM 9112 N N . GLU A 1 1137 ? 14.901 23.506 -37.803 1.00 76.00 1137 GLU A N 1
ATOM 9113 C CA . GLU A 1 1137 ? 14.167 24.490 -36.983 1.00 76.00 1137 GLU A CA 1
ATOM 9114 C C . GLU A 1 1137 ? 13.104 23.840 -36.074 1.00 76.00 1137 GLU A C 1
ATOM 9116 O O . GLU A 1 1137 ? 12.730 24.388 -35.038 1.00 76.00 1137 GLU A O 1
ATOM 9121 N N . ASP A 1 1138 ? 12.666 22.634 -36.426 1.00 80.06 1138 ASP A N 1
ATOM 9122 C CA . ASP A 1 1138 ? 11.728 21.792 -35.687 1.00 80.06 1138 ASP A CA 1
ATOM 9123 C C . ASP A 1 1138 ? 12.346 21.083 -34.464 1.00 80.06 1138 ASP A C 1
ATOM 9125 O O . ASP A 1 1138 ? 11.617 20.559 -33.619 1.00 80.06 1138 ASP A O 1
ATOM 9129 N N . LEU A 1 1139 ? 13.677 21.098 -34.316 1.00 84.69 1139 LEU A N 1
ATOM 9130 C CA . LEU A 1 1139 ? 14.378 20.420 -33.223 1.00 84.69 1139 LEU A CA 1
ATOM 9131 C C . LEU A 1 1139 ? 14.180 21.104 -31.861 1.00 84.69 1139 LEU A C 1
ATOM 9133 O O . LEU A 1 1139 ? 14.656 22.212 -31.598 1.00 84.69 1139 LEU A O 1
ATOM 9137 N N . ILE A 1 1140 ? 13.584 20.369 -30.920 1.00 89.06 1140 ILE A N 1
ATOM 9138 C CA . ILE A 1 1140 ? 13.342 20.818 -29.537 1.00 89.06 1140 ILE A CA 1
ATOM 9139 C C . ILE A 1 1140 ? 14.533 20.604 -28.580 1.00 89.06 1140 ILE A C 1
ATOM 9141 O O . ILE A 1 1140 ? 14.341 20.514 -27.366 1.00 89.06 1140 ILE A O 1
ATOM 9145 N N . LEU A 1 1141 ? 15.762 20.532 -29.104 1.00 92.50 1141 LEU A N 1
ATOM 9146 C CA . LEU A 1 1141 ? 16.964 20.186 -28.338 1.00 92.50 1141 LEU A CA 1
ATOM 9147 C C . LEU A 1 1141 ? 17.179 21.146 -27.155 1.00 92.50 1141 LEU A C 1
ATOM 9149 O O . LEU A 1 1141 ? 17.387 22.339 -27.352 1.00 92.50 1141 LEU A O 1
ATOM 9153 N N . GLU A 1 1142 ? 17.171 20.627 -25.923 1.00 94.50 1142 GLU A N 1
ATOM 9154 C CA . GLU A 1 1142 ? 17.410 21.406 -24.699 1.00 94.50 1142 GLU A CA 1
ATOM 9155 C C . GLU A 1 1142 ? 18.877 21.361 -24.239 1.00 94.50 1142 GLU A C 1
ATOM 9157 O O . GLU A 1 1142 ? 19.334 22.279 -23.549 1.00 94.50 1142 GLU A O 1
ATOM 9162 N N . LYS A 1 1143 ? 19.623 20.302 -24.582 1.00 94.69 1143 LYS A N 1
ATOM 9163 C CA . LYS A 1 1143 ? 21.012 20.082 -24.145 1.00 94.69 1143 LYS A CA 1
ATOM 9164 C C . LYS A 1 1143 ? 21.892 19.628 -25.309 1.00 94.69 1143 LYS A C 1
ATOM 9166 O O . LYS A 1 1143 ? 21.623 18.589 -25.909 1.00 94.69 1143 LYS A O 1
ATOM 9171 N N . LEU A 1 1144 ? 22.980 20.356 -25.545 1.00 94.94 1144 LEU A N 1
ATOM 9172 C CA . LEU A 1 1144 ? 24.039 20.002 -26.488 1.00 94.94 1144 LEU A CA 1
ATOM 9173 C C . LEU A 1 1144 ? 25.386 20.017 -25.755 1.00 94.94 1144 LEU A C 1
ATOM 9175 O O . LEU A 1 1144 ? 25.838 21.062 -25.279 1.00 94.94 1144 LEU A O 1
ATOM 9179 N N . LEU A 1 1145 ? 26.003 18.845 -25.610 1.00 94.12 1145 LEU A N 1
ATOM 9180 C CA . LEU A 1 1145 ? 27.212 18.654 -24.807 1.00 94.12 1145 LEU A CA 1
ATOM 9181 C C . LEU A 1 1145 ? 28.351 18.173 -25.712 1.00 94.12 1145 LEU A C 1
ATOM 9183 O O . LEU A 1 1145 ? 28.335 17.050 -26.191 1.00 94.12 1145 LEU A O 1
ATOM 9187 N N . LEU A 1 1146 ? 29.326 19.040 -25.958 1.00 93.81 1146 LEU A N 1
ATOM 9188 C CA . LEU A 1 1146 ? 30.426 18.886 -26.920 1.00 93.81 1146 LEU A CA 1
ATOM 9189 C C . LEU A 1 1146 ? 31.810 18.983 -26.257 1.00 93.81 1146 LEU A C 1
ATOM 9191 O O . LEU A 1 1146 ? 32.831 18.908 -26.939 1.00 93.81 1146 LEU A O 1
ATOM 9195 N N . GLY A 1 1147 ? 31.868 19.163 -24.935 1.00 91.38 1147 GLY A N 1
ATOM 9196 C CA . GLY A 1 1147 ? 33.122 19.396 -24.222 1.00 91.38 1147 GLY A CA 1
ATOM 9197 C C . GLY A 1 1147 ? 34.166 18.299 -24.478 1.00 91.38 1147 GLY A C 1
ATOM 9198 O O . GLY A 1 1147 ? 33.878 17.118 -24.319 1.00 91.38 1147 GLY A O 1
ATOM 9199 N N . GLY A 1 1148 ? 35.374 18.667 -24.904 1.00 89.69 1148 GLY A N 1
ATOM 9200 C CA . GLY A 1 1148 ? 36.458 17.751 -25.267 1.00 89.69 1148 GLY A CA 1
ATOM 9201 C C . GLY A 1 1148 ? 36.491 17.323 -26.743 1.00 89.69 1148 GLY A C 1
ATOM 9202 O O . GLY A 1 1148 ? 37.299 16.460 -27.097 1.00 89.69 1148 GLY A O 1
ATOM 9203 N N . CYS A 1 1149 ? 35.668 17.907 -27.625 1.00 91.88 1149 CYS A N 1
ATOM 9204 C CA . CYS A 1 1149 ? 35.741 17.691 -29.079 1.00 91.88 1149 CYS A CA 1
ATOM 9205 C C . CYS A 1 1149 ? 36.970 18.389 -29.696 1.00 91.88 1149 CYS A C 1
ATOM 9207 O O . CYS A 1 1149 ? 36.889 19.473 -30.267 1.00 91.88 1149 CYS A O 1
ATOM 9209 N N . GLN A 1 1150 ? 38.145 17.768 -29.565 1.00 87.75 1150 GLN A N 1
ATOM 9210 C CA . GLN A 1 1150 ? 39.430 18.398 -29.893 1.00 87.75 1150 GLN A CA 1
ATOM 9211 C C . GLN A 1 1150 ? 39.645 18.716 -31.384 1.00 87.75 1150 GLN A C 1
ATOM 9213 O O . GLN A 1 1150 ? 40.375 19.663 -31.672 1.00 87.75 1150 GLN A O 1
ATOM 9218 N N . LYS A 1 1151 ? 39.055 17.973 -32.335 1.00 91.00 1151 LYS A N 1
ATOM 9219 C CA . LYS A 1 1151 ? 39.148 18.283 -33.780 1.00 91.00 1151 LYS A CA 1
ATOM 9220 C C . LYS A 1 1151 ? 38.107 19.306 -34.276 1.00 91.00 1151 LYS A C 1
ATOM 9222 O O . LYS A 1 1151 ? 38.281 19.816 -35.383 1.00 91.00 1151 LYS A O 1
ATOM 9227 N N . LEU A 1 1152 ? 37.083 19.644 -33.485 1.00 90.19 1152 LEU A N 1
ATOM 9228 C CA . LEU A 1 1152 ? 36.006 20.557 -33.884 1.00 90.19 1152 LEU A CA 1
ATOM 9229 C C . LEU A 1 1152 ? 36.552 21.985 -34.064 1.00 90.19 1152 LEU A C 1
ATOM 9231 O O . LEU A 1 1152 ? 37.105 22.561 -33.127 1.00 90.19 1152 LEU A O 1
ATOM 9235 N N . ARG A 1 1153 ? 36.421 22.546 -35.275 1.00 87.25 1153 ARG A N 1
ATOM 9236 C CA . ARG A 1 1153 ? 36.946 23.887 -35.627 1.00 87.25 1153 ARG A CA 1
ATOM 9237 C C . ARG A 1 1153 ? 35.888 24.978 -35.727 1.00 87.25 1153 ARG A C 1
ATOM 9239 O O . ARG A 1 1153 ? 36.157 26.121 -35.364 1.00 87.25 1153 ARG A O 1
ATOM 9246 N N . HIS A 1 1154 ? 34.711 24.614 -36.225 1.00 83.81 1154 HIS A N 1
ATOM 9247 C CA . HIS A 1 1154 ? 33.583 25.507 -36.465 1.00 83.81 1154 HIS A CA 1
ATOM 9248 C C . HIS A 1 1154 ? 32.285 24.790 -36.089 1.00 83.81 1154 HIS A C 1
ATOM 9250 O O . HIS A 1 1154 ? 32.207 23.561 -36.151 1.00 83.81 1154 HIS A O 1
ATOM 9256 N N . ILE A 1 1155 ? 31.271 25.569 -35.728 1.00 85.62 1155 ILE A N 1
ATOM 9257 C CA . ILE A 1 1155 ? 29.904 25.104 -35.491 1.00 85.62 1155 ILE A CA 1
ATOM 9258 C C . ILE A 1 1155 ? 29.030 25.690 -36.599 1.00 85.62 1155 ILE A C 1
ATOM 9260 O O . ILE A 1 1155 ? 29.167 26.868 -36.930 1.00 85.62 1155 ILE A O 1
ATOM 9264 N N . ASP A 1 1156 ? 28.157 24.870 -37.179 1.00 83.31 1156 ASP A N 1
ATOM 9265 C CA . ASP A 1 1156 ? 27.267 25.301 -38.257 1.00 83.31 1156 ASP A CA 1
ATOM 9266 C C . ASP A 1 1156 ? 26.255 26.361 -37.757 1.00 83.31 1156 ASP A C 1
ATOM 9268 O O . ASP A 1 1156 ? 25.711 26.208 -36.655 1.00 83.31 1156 ASP A O 1
ATOM 9272 N N . PRO A 1 1157 ? 25.968 27.431 -38.529 1.00 83.12 1157 PRO A N 1
ATOM 9273 C CA . PRO A 1 1157 ? 25.022 28.473 -38.131 1.00 83.12 1157 PRO A CA 1
ATOM 9274 C C . PRO A 1 1157 ? 23.617 27.971 -37.773 1.00 83.12 1157 PRO A C 1
ATOM 9276 O O . PRO A 1 1157 ? 22.933 28.637 -36.994 1.00 83.12 1157 PRO A O 1
ATOM 9279 N N . SER A 1 1158 ? 23.189 26.805 -38.262 1.00 85.75 1158 SER A N 1
ATOM 9280 C CA . SER A 1 1158 ? 21.923 26.162 -37.879 1.00 85.75 1158 SER A CA 1
ATOM 9281 C C . SER A 1 1158 ? 21.767 25.922 -36.372 1.00 85.75 1158 SER A C 1
ATOM 9283 O O . SER A 1 1158 ? 20.636 25.838 -35.899 1.00 85.75 1158 SER A O 1
ATOM 9285 N N . ILE A 1 1159 ? 22.847 25.932 -35.574 1.00 87.25 1159 ILE A N 1
ATOM 9286 C CA . ILE A 1 1159 ? 22.744 25.904 -34.102 1.00 87.25 1159 ILE A CA 1
ATOM 9287 C C . ILE A 1 1159 ? 21.818 27.005 -33.556 1.00 87.25 1159 ILE A C 1
ATOM 9289 O O . ILE A 1 1159 ? 21.119 26.787 -32.571 1.00 87.25 1159 ILE A O 1
ATOM 9293 N N . GLY A 1 1160 ? 21.743 28.166 -34.219 1.00 82.94 1160 GLY A N 1
ATOM 9294 C CA . GLY A 1 1160 ? 20.868 29.271 -33.824 1.00 82.94 1160 GLY A CA 1
ATOM 9295 C C . GLY A 1 1160 ? 19.375 29.026 -34.065 1.00 82.94 1160 GLY A C 1
ATOM 9296 O O . GLY A 1 1160 ? 18.552 29.807 -33.580 1.00 82.94 1160 GLY A O 1
ATOM 9297 N N . LEU A 1 1161 ? 19.006 27.960 -34.781 1.00 85.75 1161 LEU A N 1
ATOM 9298 C CA . LEU A 1 1161 ? 17.620 27.519 -34.964 1.00 85.75 1161 LEU A CA 1
ATOM 9299 C C . LEU A 1 1161 ? 17.090 26.755 -33.740 1.00 85.75 1161 LEU A C 1
ATOM 9301 O O . LEU A 1 1161 ? 15.881 26.700 -33.543 1.00 85.75 1161 LEU A O 1
ATOM 9305 N N . LEU A 1 1162 ? 17.966 26.252 -32.859 1.00 89.56 1162 LEU A N 1
ATOM 9306 C CA . LEU A 1 1162 ? 17.612 25.467 -31.668 1.00 89.56 1162 LEU A CA 1
ATOM 9307 C C . LEU A 1 1162 ? 16.975 26.326 -30.556 1.00 89.56 1162 LEU A C 1
ATOM 9309 O O . LEU A 1 1162 ? 17.522 26.490 -29.465 1.00 89.56 1162 LEU A O 1
ATOM 9313 N N . LYS A 1 1163 ? 15.785 26.892 -30.795 1.00 87.06 1163 LYS A N 1
ATOM 9314 C CA . LYS A 1 1163 ? 15.138 27.876 -29.900 1.00 87.06 1163 LYS A CA 1
ATOM 9315 C C . LYS A 1 1163 ? 14.812 27.351 -28.497 1.00 87.06 1163 LYS A C 1
ATOM 9317 O O . LYS A 1 1163 ? 14.513 28.155 -27.611 1.00 87.06 1163 LYS A O 1
ATOM 9322 N N . LYS A 1 1164 ? 14.859 26.034 -28.274 1.00 91.50 1164 LYS A N 1
ATOM 9323 C CA . LYS A 1 1164 ? 14.665 25.378 -26.967 1.00 91.50 1164 LYS A CA 1
ATOM 9324 C C . LYS A 1 1164 ? 15.969 25.101 -26.206 1.00 91.50 1164 LYS A C 1
ATOM 9326 O O . LYS A 1 1164 ? 15.889 24.688 -25.051 1.00 91.50 1164 LYS A O 1
ATOM 9331 N N . LEU A 1 1165 ? 17.142 25.368 -26.789 1.00 93.75 1165 LEU A N 1
ATOM 9332 C CA . LEU A 1 1165 ? 18.428 25.031 -26.177 1.00 93.75 1165 LEU A CA 1
ATOM 9333 C C . LEU A 1 1165 ? 18.633 25.788 -24.862 1.00 93.75 1165 LEU A C 1
ATOM 9335 O O . LEU A 1 1165 ? 18.690 27.015 -24.843 1.00 93.75 1165 LEU A O 1
ATOM 9339 N N . ARG A 1 1166 ? 18.755 25.038 -23.763 1.00 94.62 1166 ARG A N 1
ATOM 9340 C CA . ARG A 1 1166 ? 19.014 25.548 -22.408 1.00 94.62 1166 ARG A CA 1
ATOM 9341 C C . ARG A 1 1166 ? 20.469 25.400 -22.003 1.00 94.62 1166 ARG A C 1
ATOM 9343 O O . ARG A 1 1166 ? 20.943 26.194 -21.196 1.00 94.62 1166 ARG A O 1
ATOM 9350 N N . ARG A 1 1167 ? 21.170 24.375 -22.496 1.00 94.62 1167 ARG A N 1
ATOM 9351 C CA . ARG A 1 1167 ? 22.570 24.107 -22.135 1.00 94.62 1167 ARG A CA 1
ATOM 9352 C C . ARG A 1 1167 ? 23.423 23.824 -23.360 1.00 94.62 1167 ARG A C 1
ATOM 9354 O O . ARG A 1 1167 ? 23.124 22.890 -24.101 1.00 94.62 1167 ARG A O 1
ATOM 9361 N N . LEU A 1 1168 ? 24.509 24.576 -23.495 1.00 95.12 1168 LEU A N 1
ATOM 9362 C CA . LEU A 1 1168 ? 25.553 24.370 -24.490 1.00 95.12 1168 LEU A CA 1
ATOM 9363 C C . LEU A 1 1168 ? 26.905 24.269 -23.775 1.00 95.12 1168 LEU A C 1
ATOM 9365 O O . LEU A 1 1168 ? 27.367 25.235 -23.170 1.00 95.12 1168 LEU A O 1
ATOM 9369 N N . ASN A 1 1169 ? 27.529 23.093 -23.821 1.00 92.94 1169 ASN A N 1
ATOM 9370 C CA . ASN A 1 1169 ? 28.850 22.865 -23.231 1.00 92.94 1169 ASN A CA 1
ATOM 9371 C C . ASN A 1 1169 ? 29.870 22.572 -24.334 1.00 92.94 1169 ASN A C 1
ATOM 9373 O O . ASN A 1 1169 ? 29.734 21.583 -25.042 1.00 92.94 1169 ASN A O 1
ATOM 9377 N N . LEU A 1 1170 ? 30.890 23.415 -24.442 1.00 92.81 1170 LEU A N 1
ATOM 9378 C CA . LEU A 1 1170 ? 31.997 23.367 -25.395 1.00 92.81 1170 LEU A CA 1
ATOM 9379 C C . LEU A 1 1170 ? 33.368 23.355 -24.681 1.00 92.81 1170 LEU A C 1
ATOM 9381 O O . LEU A 1 1170 ? 34.387 23.587 -25.331 1.00 92.81 1170 LEU A O 1
ATOM 9385 N N . LYS A 1 1171 ? 33.418 23.053 -23.370 1.00 90.25 1171 LYS A N 1
ATOM 9386 C CA . LYS A 1 1171 ? 34.655 22.963 -22.561 1.00 90.25 1171 LYS A CA 1
ATOM 9387 C C . LYS A 1 1171 ? 35.774 22.234 -23.318 1.00 90.25 1171 LYS A C 1
ATOM 9389 O O . LYS A 1 1171 ? 35.547 21.163 -23.863 1.00 90.25 1171 LYS A O 1
ATOM 9394 N N . ASN A 1 1172 ? 36.994 22.755 -23.339 1.00 87.44 1172 ASN A N 1
ATOM 9395 C CA . ASN A 1 1172 ? 38.169 22.138 -23.961 1.00 87.44 1172 ASN A CA 1
ATOM 9396 C C . ASN A 1 1172 ? 38.030 21.799 -25.467 1.00 87.44 1172 ASN A C 1
ATOM 9398 O O . ASN A 1 1172 ? 38.742 20.925 -25.975 1.00 87.44 1172 ASN A O 1
ATOM 9402 N N . CYS A 1 1173 ? 37.189 22.512 -26.229 1.00 89.94 1173 CYS A N 1
ATOM 9403 C CA . CYS A 1 1173 ? 37.213 22.478 -27.701 1.00 89.94 1173 CYS A CA 1
ATOM 9404 C C . CYS A 1 1173 ? 38.406 23.293 -28.249 1.00 89.94 1173 CYS A C 1
ATOM 9406 O O . CYS A 1 1173 ? 38.242 24.321 -28.900 1.00 89.94 1173 CYS A O 1
ATOM 9408 N N . LYS A 1 1174 ? 39.638 22.835 -27.982 1.00 85.56 1174 LYS A N 1
ATOM 9409 C CA . LYS A 1 1174 ? 40.906 23.576 -28.194 1.00 85.56 1174 LYS A CA 1
ATOM 9410 C C . LYS A 1 1174 ? 41.208 24.023 -29.641 1.00 85.56 1174 LYS A C 1
ATOM 9412 O O . LYS A 1 1174 ? 42.148 24.787 -29.854 1.00 85.56 1174 LYS A O 1
ATOM 9417 N N . ASN A 1 1175 ? 40.468 23.541 -30.644 1.00 87.69 1175 ASN A N 1
ATOM 9418 C CA . ASN A 1 1175 ? 40.592 23.982 -32.041 1.00 87.69 1175 ASN A CA 1
ATOM 9419 C C . ASN A 1 1175 ? 39.415 24.833 -32.545 1.00 87.69 1175 ASN A C 1
ATOM 9421 O O . ASN A 1 1175 ? 39.456 25.248 -33.702 1.00 87.69 1175 ASN A O 1
ATOM 9425 N N . LEU A 1 1176 ? 38.419 25.121 -31.703 1.00 88.06 1176 LEU A N 1
ATOM 9426 C CA . LEU A 1 1176 ? 37.291 25.985 -32.036 1.00 88.06 1176 LEU A CA 1
ATOM 9427 C C . LEU A 1 1176 ? 37.790 27.421 -32.248 1.00 88.06 1176 LEU A C 1
ATOM 9429 O O . LEU A 1 1176 ? 38.352 28.023 -31.333 1.00 88.06 1176 LEU A O 1
ATOM 9433 N N . VAL A 1 1177 ? 37.624 27.945 -33.465 1.00 82.25 1177 VAL A N 1
ATOM 9434 C CA . VAL A 1 1177 ? 38.161 29.260 -33.868 1.00 82.25 1177 VAL A CA 1
ATOM 9435 C C . VAL A 1 1177 ? 37.135 30.376 -33.666 1.00 82.25 1177 VAL A C 1
ATOM 9437 O O . VAL A 1 1177 ? 37.486 31.481 -33.254 1.00 82.25 1177 VAL A O 1
ATOM 9440 N N . SER A 1 1178 ? 35.864 30.080 -33.945 1.00 78.19 1178 SER A N 1
ATOM 9441 C CA . SER A 1 1178 ? 34.744 31.019 -33.870 1.00 78.19 1178 SER A CA 1
ATOM 9442 C C . SER A 1 1178 ? 33.435 30.307 -33.513 1.00 78.19 1178 SER A C 1
ATOM 9444 O O . SER A 1 1178 ? 33.292 29.093 -33.685 1.00 78.19 1178 SER A O 1
ATOM 9446 N N . LEU A 1 1179 ? 32.471 31.086 -33.019 1.00 81.56 1179 LEU A N 1
ATOM 9447 C CA . LEU A 1 1179 ? 31.069 30.700 -32.865 1.00 81.56 1179 LEU A CA 1
ATOM 9448 C C . LEU A 1 1179 ? 30.234 31.497 -33.876 1.00 81.56 1179 LEU A C 1
ATOM 9450 O O . LEU A 1 1179 ? 30.515 32.680 -34.058 1.00 81.56 1179 LEU A O 1
ATOM 9454 N N . PRO A 1 1180 ? 29.212 30.908 -34.519 1.00 80.88 1180 PRO A N 1
ATOM 9455 C CA . PRO A 1 1180 ? 28.375 31.645 -35.457 1.00 80.88 1180 PRO A CA 1
ATOM 9456 C C . PRO A 1 1180 ? 27.466 32.636 -34.716 1.00 80.88 1180 PRO A C 1
ATOM 9458 O O . PRO A 1 1180 ? 26.849 32.278 -33.713 1.00 80.88 1180 PRO A O 1
ATOM 9461 N N . ASN A 1 1181 ? 27.291 33.849 -35.253 1.00 71.06 1181 ASN A N 1
ATOM 9462 C CA . ASN A 1 1181 ? 26.455 34.905 -34.646 1.00 71.06 1181 ASN A CA 1
ATOM 9463 C C . ASN A 1 1181 ? 24.979 34.499 -34.467 1.00 71.06 1181 ASN A C 1
ATOM 9465 O O . ASN A 1 1181 ? 24.253 35.097 -33.676 1.00 71.06 1181 ASN A O 1
ATOM 9469 N N . SER A 1 1182 ? 24.534 33.434 -35.140 1.00 79.25 1182 SER A N 1
ATOM 9470 C CA . SER A 1 1182 ? 23.231 32.804 -34.917 1.00 79.25 1182 SER A CA 1
ATOM 9471 C C . SER A 1 1182 ? 23.025 32.310 -33.475 1.00 79.25 1182 SER A C 1
ATOM 9473 O O . SER A 1 1182 ? 21.882 32.238 -33.017 1.00 79.25 1182 SER A O 1
ATOM 9475 N N . ILE A 1 1183 ? 24.107 32.047 -32.727 1.00 80.75 1183 ILE A N 1
ATOM 9476 C CA . ILE A 1 1183 ? 24.079 31.673 -31.305 1.00 80.75 1183 ILE A CA 1
ATOM 9477 C C . ILE A 1 1183 ? 23.389 32.735 -30.432 1.00 80.75 1183 ILE A C 1
ATOM 9479 O O . ILE A 1 1183 ? 22.744 32.389 -29.445 1.00 80.75 1183 ILE A O 1
ATOM 9483 N N . LEU A 1 1184 ? 23.444 34.014 -30.826 1.00 71.44 1184 LEU A N 1
ATOM 9484 C CA . LEU A 1 1184 ? 22.773 35.116 -30.126 1.00 71.44 1184 LEU A CA 1
ATOM 9485 C C . LEU A 1 1184 ? 21.235 35.008 -30.214 1.00 71.44 1184 LEU A C 1
ATOM 9487 O O . LEU A 1 1184 ? 20.516 35.598 -29.417 1.00 71.44 1184 LEU A O 1
ATOM 9491 N N . GLY A 1 1185 ? 20.713 34.210 -31.153 1.00 71.12 1185 GLY A N 1
ATOM 9492 C CA . GLY A 1 1185 ? 19.287 33.909 -31.296 1.00 71.12 1185 GLY A CA 1
ATOM 9493 C C . GLY A 1 1185 ? 18.750 32.822 -30.352 1.00 71.12 1185 GLY A C 1
ATOM 9494 O O . GLY A 1 1185 ? 17.595 32.409 -30.518 1.00 71.12 1185 GLY A O 1
ATOM 9495 N N . LEU A 1 1186 ? 19.560 32.331 -29.403 1.00 85.38 1186 LEU A N 1
ATOM 9496 C CA . LEU A 1 1186 ? 19.221 31.275 -28.439 1.00 85.38 1186 LEU A CA 1
ATOM 9497 C C . LEU A 1 1186 ? 18.583 31.836 -27.157 1.00 85.38 1186 LEU A C 1
ATOM 9499 O O . LEU A 1 1186 ? 19.135 31.757 -26.060 1.00 85.38 1186 LEU A O 1
ATOM 9503 N N . ASN A 1 1187 ? 17.366 32.364 -27.287 1.00 81.62 1187 ASN A N 1
ATOM 9504 C CA . ASN A 1 1187 ? 16.645 33.027 -26.190 1.00 81.62 1187 ASN A CA 1
ATOM 9505 C C . ASN A 1 1187 ? 16.421 32.152 -24.936 1.00 81.62 1187 ASN A C 1
ATOM 9507 O O . ASN A 1 1187 ? 16.246 32.695 -23.848 1.00 81.62 1187 ASN A O 1
ATOM 9511 N N . SER A 1 1188 ? 16.427 30.819 -25.071 1.00 89.75 1188 SER A N 1
ATOM 9512 C CA . SER A 1 1188 ? 16.217 29.864 -23.966 1.00 89.75 1188 SER A CA 1
ATOM 9513 C C . SER A 1 1188 ? 17.497 29.468 -23.211 1.00 89.75 1188 SER A C 1
ATOM 9515 O O . SER A 1 1188 ? 17.408 28.697 -22.254 1.00 89.75 1188 SER A O 1
ATOM 9517 N N . LEU A 1 1189 ? 18.675 29.957 -23.621 1.00 91.38 1189 LEU A N 1
ATOM 9518 C CA . LEU A 1 1189 ? 19.962 29.479 -23.111 1.00 91.38 1189 LEU A CA 1
ATOM 9519 C C . LEU A 1 1189 ? 20.176 29.886 -21.641 1.00 91.38 1189 LEU A C 1
ATOM 9521 O O . LEU A 1 1189 ? 20.238 31.069 -21.313 1.00 91.38 1189 LEU A O 1
ATOM 9525 N N . GLU A 1 1190 ? 20.300 28.892 -20.756 1.00 92.38 1190 GLU A N 1
ATOM 9526 C CA . GLU A 1 1190 ? 20.531 29.040 -19.310 1.00 92.38 1190 GLU A CA 1
ATOM 9527 C C . GLU A 1 1190 ? 22.004 28.815 -18.919 1.00 92.38 1190 GLU A C 1
ATOM 9529 O O . GLU A 1 1190 ? 22.466 29.394 -17.937 1.00 92.38 1190 GLU A O 1
ATOM 9534 N N . ASP A 1 1191 ? 22.728 27.947 -19.628 1.00 92.25 1191 ASP A N 1
ATOM 9535 C CA . ASP A 1 1191 ? 24.048 27.429 -19.236 1.00 92.25 1191 ASP A CA 1
ATOM 9536 C C . ASP A 1 1191 ? 24.968 27.372 -20.469 1.00 92.25 1191 ASP A C 1
ATOM 9538 O O . ASP A 1 1191 ? 24.745 26.553 -21.366 1.00 92.25 1191 ASP A O 1
ATOM 9542 N N . LEU A 1 1192 ? 25.969 28.255 -20.535 1.00 92.69 1192 LEU A N 1
ATOM 9543 C CA . LEU A 1 1192 ? 26.977 28.286 -21.600 1.00 92.69 1192 LEU A CA 1
ATOM 9544 C C . LEU A 1 1192 ? 28.371 28.069 -21.006 1.00 92.69 1192 LEU A C 1
ATOM 9546 O O . LEU A 1 1192 ? 28.849 28.894 -20.227 1.00 92.69 1192 LEU A O 1
ATOM 9550 N N . ASN A 1 1193 ? 29.031 26.980 -21.402 1.00 90.31 1193 ASN A N 1
ATOM 9551 C CA . ASN A 1 1193 ? 30.419 26.704 -21.035 1.00 90.31 1193 ASN A CA 1
ATOM 9552 C C . ASN A 1 1193 ? 31.305 26.685 -22.284 1.00 90.31 1193 ASN A C 1
ATOM 9554 O O . ASN A 1 1193 ? 31.094 25.862 -23.171 1.00 90.31 1193 ASN A O 1
ATOM 9558 N N . LEU A 1 1194 ? 32.295 27.575 -22.331 1.00 90.38 1194 LEU A N 1
ATOM 9559 C CA . LEU A 1 1194 ? 33.324 27.680 -23.369 1.00 90.38 1194 LEU A CA 1
ATOM 9560 C C . LEU A 1 1194 ? 34.739 27.482 -22.802 1.00 90.38 1194 LEU A C 1
ATOM 9562 O O . LEU A 1 1194 ? 35.714 27.719 -23.512 1.00 90.38 1194 LEU A O 1
ATOM 9566 N N . SER A 1 1195 ? 34.868 27.053 -21.543 1.00 88.00 1195 SER A N 1
ATOM 9567 C CA . SER A 1 1195 ? 36.149 27.015 -20.834 1.00 88.00 1195 SER A CA 1
ATOM 9568 C C . SER A 1 1195 ? 37.242 26.287 -21.620 1.00 88.00 1195 SER A C 1
ATOM 9570 O O . SER A 1 1195 ? 36.995 25.227 -22.186 1.00 88.00 1195 SER A O 1
ATOM 9572 N N . GLY A 1 1196 ? 38.452 26.837 -21.692 1.00 85.19 1196 GLY A N 1
ATOM 9573 C CA . GLY A 1 1196 ? 39.574 26.208 -22.402 1.00 85.19 1196 GLY A CA 1
ATOM 9574 C C . GLY A 1 1196 ? 39.475 26.214 -23.938 1.00 85.19 1196 GLY A C 1
ATOM 9575 O O . GLY A 1 1196 ? 40.269 25.542 -24.603 1.00 85.19 1196 GLY A O 1
ATOM 9576 N N . CYS A 1 1197 ? 38.549 26.972 -24.540 1.00 87.06 1197 CYS A N 1
ATOM 9577 C CA . CYS A 1 1197 ? 38.525 27.234 -25.988 1.00 87.06 1197 CYS A CA 1
ATOM 9578 C C . CYS A 1 1197 ? 39.613 28.251 -26.391 1.00 87.06 1197 CYS A C 1
ATOM 9580 O O . CYS A 1 1197 ? 39.327 29.347 -26.863 1.00 87.06 1197 CYS A O 1
ATOM 9582 N N . SER A 1 1198 ? 40.887 27.896 -26.208 1.00 80.31 1198 SER A N 1
ATOM 9583 C CA . SER A 1 1198 ? 42.033 28.821 -26.285 1.00 80.31 1198 SER A CA 1
ATOM 9584 C C . SER A 1 1198 ? 42.335 29.439 -27.662 1.00 80.31 1198 SER A C 1
ATOM 9586 O O . SER A 1 1198 ? 43.161 30.349 -27.746 1.00 80.31 1198 SER A O 1
ATOM 9588 N N . LYS A 1 1199 ? 41.687 28.970 -28.738 1.00 81.94 1199 LYS A N 1
ATOM 9589 C CA . LYS A 1 1199 ? 41.770 29.543 -30.098 1.00 81.94 1199 LYS A CA 1
ATOM 9590 C C . LYS A 1 1199 ? 40.558 30.391 -30.494 1.00 81.94 1199 LYS A C 1
ATOM 9592 O O . LYS A 1 1199 ? 40.506 30.856 -31.631 1.00 81.94 1199 LYS A O 1
ATOM 9597 N N . LEU A 1 1200 ? 39.605 30.591 -29.585 1.00 75.88 1200 LEU A N 1
ATOM 9598 C CA . LEU A 1 1200 ? 38.417 31.398 -29.829 1.00 75.88 1200 LEU A CA 1
ATOM 9599 C C . LEU A 1 1200 ? 38.818 32.878 -29.917 1.00 75.88 1200 LEU A C 1
ATOM 9601 O O . LEU A 1 1200 ? 39.094 33.519 -28.903 1.00 75.88 1200 LEU A O 1
ATOM 9605 N N . TYR A 1 1201 ? 38.886 33.430 -31.129 1.00 61.97 1201 TYR A N 1
ATOM 9606 C CA . TYR A 1 1201 ? 39.271 34.831 -31.310 1.00 61.97 1201 TYR A CA 1
ATOM 9607 C C . TYR A 1 1201 ? 38.122 35.767 -30.906 1.00 61.97 1201 TYR A C 1
ATOM 9609 O O . TYR A 1 1201 ? 36.999 35.647 -31.390 1.00 61.97 1201 TYR A O 1
ATOM 9617 N N . ASN A 1 1202 ? 38.432 36.737 -30.039 1.00 48.03 1202 ASN A N 1
ATOM 9618 C CA . ASN A 1 1202 ? 37.471 37.638 -29.383 1.00 48.03 1202 ASN A CA 1
ATOM 9619 C C . ASN A 1 1202 ? 36.637 38.514 -30.348 1.00 48.03 1202 ASN A C 1
ATOM 9621 O O . ASN A 1 1202 ? 35.663 39.132 -29.933 1.00 48.03 1202 ASN A O 1
ATOM 9625 N N . THR A 1 1203 ? 37.027 38.629 -31.620 1.00 40.31 1203 THR A N 1
ATOM 9626 C CA . THR A 1 1203 ? 36.517 39.681 -32.509 1.00 40.31 1203 THR A CA 1
ATOM 9627 C C . THR A 1 1203 ? 35.100 39.457 -33.031 1.00 40.31 1203 THR A C 1
ATOM 9629 O O . THR A 1 1203 ? 34.360 40.425 -33.099 1.00 40.31 1203 THR A O 1
ATOM 9632 N N . GLU A 1 1204 ? 34.679 38.244 -33.403 1.00 42.19 1204 GLU A N 1
ATOM 9633 C CA . GLU A 1 1204 ? 33.395 38.086 -34.125 1.00 42.19 1204 GLU A CA 1
ATOM 9634 C C . GLU A 1 1204 ? 32.157 37.927 -33.235 1.00 42.19 1204 GLU A C 1
ATOM 9636 O O . GLU A 1 1204 ? 31.057 38.240 -33.681 1.00 42.19 1204 GLU A O 1
ATOM 9641 N N . LEU A 1 1205 ? 32.321 37.533 -31.967 1.00 43.16 1205 LEU A N 1
ATOM 9642 C CA . LEU A 1 1205 ? 31.213 37.186 -31.064 1.00 43.16 1205 LEU A CA 1
ATOM 9643 C C . LEU A 1 1205 ? 30.192 38.316 -30.804 1.00 43.16 1205 LEU A C 1
ATOM 9645 O O . LEU A 1 1205 ? 29.136 38.040 -30.234 1.00 43.16 1205 LEU A O 1
ATOM 9649 N N . LEU A 1 1206 ? 30.509 39.569 -31.161 1.00 42.41 1206 LEU A N 1
ATOM 9650 C CA . LEU A 1 1206 ? 29.727 40.763 -30.810 1.00 42.41 1206 LEU A CA 1
ATOM 9651 C C . LEU A 1 1206 ? 29.644 41.862 -31.896 1.00 42.41 1206 LEU A C 1
ATOM 9653 O O . LEU A 1 1206 ? 29.131 42.940 -31.600 1.00 42.41 1206 LEU A O 1
ATOM 9657 N N . TYR A 1 1207 ? 30.090 41.636 -33.140 1.00 36.59 1207 TYR A N 1
ATOM 9658 C CA . TYR A 1 1207 ? 29.832 42.602 -34.226 1.00 36.59 1207 TYR A CA 1
ATOM 9659 C C . TYR A 1 1207 ? 28.450 42.372 -34.858 1.00 36.59 1207 TYR A C 1
ATOM 9661 O O . TYR A 1 1207 ? 28.157 41.289 -35.368 1.00 36.59 1207 TYR A O 1
ATOM 9669 N N . GLU A 1 1208 ? 27.597 43.402 -34.838 1.00 39.41 1208 GLU A N 1
ATOM 9670 C CA . GLU A 1 1208 ? 26.238 43.328 -35.386 1.00 39.41 1208 GLU A CA 1
ATOM 9671 C C . GLU A 1 1208 ? 26.183 43.521 -36.916 1.00 39.41 1208 GLU A C 1
ATOM 9673 O O . GLU A 1 1208 ? 26.970 44.250 -37.524 1.00 39.41 1208 GLU A O 1
ATOM 9678 N N . LEU A 1 1209 ? 25.188 42.878 -37.532 1.00 32.56 1209 LEU A N 1
ATOM 9679 C CA . LEU A 1 1209 ? 24.847 42.937 -38.951 1.00 32.56 1209 LEU A CA 1
ATOM 9680 C C . LEU A 1 1209 ? 24.269 44.300 -39.362 1.00 32.56 1209 LEU A C 1
ATOM 9682 O O . LEU A 1 1209 ? 23.049 44.490 -39.417 1.00 32.56 1209 LEU A O 1
ATOM 9686 N N . ARG A 1 1210 ? 25.129 45.220 -39.801 1.00 33.09 1210 ARG A N 1
ATOM 9687 C CA . ARG A 1 1210 ? 24.694 46.295 -40.702 1.00 33.09 1210 ARG A CA 1
ATOM 9688 C C . ARG A 1 1210 ? 24.510 45.715 -42.110 1.00 33.09 1210 ARG A C 1
ATOM 9690 O O . ARG A 1 1210 ? 25.452 45.765 -42.880 1.00 33.09 1210 ARG A O 1
ATOM 9697 N N . ASP A 1 1211 ? 23.347 45.095 -42.357 1.00 30.80 1211 ASP A N 1
ATOM 9698 C CA . ASP A 1 1211 ? 22.684 44.901 -43.677 1.00 30.80 1211 ASP A CA 1
ATOM 9699 C C . ASP A 1 1211 ? 21.418 44.000 -43.608 1.00 30.80 1211 ASP A C 1
ATOM 9701 O O . ASP A 1 1211 ? 21.008 43.358 -44.578 1.00 30.80 1211 ASP A O 1
ATOM 9705 N N . ALA A 1 1212 ? 20.710 43.986 -42.469 1.00 33.31 1212 ALA A N 1
ATOM 9706 C CA . ALA A 1 1212 ? 19.464 43.221 -42.300 1.00 33.31 1212 ALA A CA 1
ATOM 9707 C C . ALA A 1 1212 ? 18.297 43.655 -43.227 1.00 33.31 1212 ALA A C 1
ATOM 9709 O O . ALA A 1 1212 ? 17.276 42.968 -43.285 1.00 33.31 1212 ALA A O 1
ATOM 9710 N N . GLU A 1 1213 ? 18.433 44.749 -43.987 1.00 33.19 1213 GLU A N 1
ATOM 9711 C CA . GLU A 1 1213 ? 17.481 45.112 -45.049 1.00 33.19 1213 GLU A CA 1
ATOM 9712 C C . GLU A 1 1213 ? 17.645 44.271 -46.329 1.00 33.19 1213 GLU A C 1
ATOM 9714 O O . GLU A 1 1213 ? 16.669 44.111 -47.061 1.0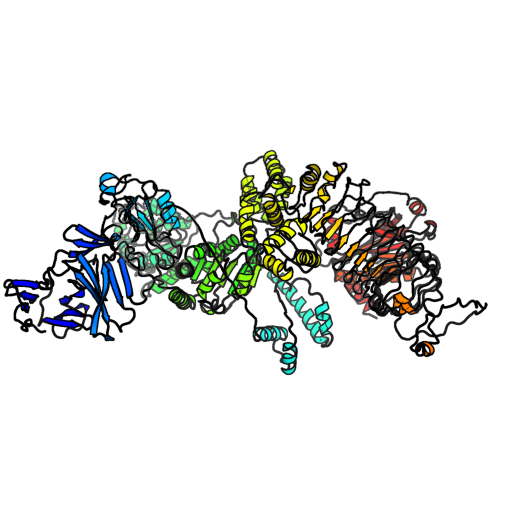0 33.19 1213 GLU A O 1
ATOM 9719 N N . GLN A 1 1214 ? 18.810 43.653 -46.579 1.00 33.72 1214 GLN A N 1
ATOM 9720 C CA . GLN A 1 1214 ? 18.965 42.720 -47.708 1.00 33.72 1214 GLN A CA 1
ATOM 9721 C C . GLN A 1 1214 ? 18.456 41.306 -47.395 1.00 33.72 1214 GLN A C 1
ATOM 9723 O O . GLN A 1 1214 ? 17.963 40.630 -48.291 1.00 33.72 1214 GLN A O 1
ATOM 9728 N N . LEU A 1 1215 ? 18.440 40.877 -46.127 1.00 30.28 1215 LEU A N 1
ATOM 9729 C CA . LEU A 1 1215 ? 17.857 39.579 -45.741 1.00 30.28 1215 LEU A CA 1
ATOM 9730 C C . LEU A 1 1215 ? 16.318 39.533 -45.827 1.00 30.28 1215 LEU A C 1
ATOM 9732 O O . LEU A 1 1215 ? 15.741 38.451 -45.804 1.00 30.28 1215 LEU A O 1
ATOM 9736 N N . LYS A 1 1216 ? 15.643 40.680 -46.003 1.00 32.44 1216 LYS A N 1
ATOM 9737 C CA . LYS A 1 1216 ? 14.229 40.737 -46.433 1.00 32.44 1216 LYS A CA 1
ATOM 9738 C C . LYS A 1 1216 ? 14.042 40.662 -47.957 1.00 32.44 1216 LYS A C 1
ATOM 9740 O O . LYS A 1 1216 ? 12.909 40.712 -48.426 1.00 32.44 1216 LYS A O 1
ATOM 9745 N N . LYS A 1 1217 ? 15.131 40.538 -48.722 1.00 28.44 1217 LYS A N 1
ATOM 9746 C CA . LYS A 1 1217 ? 15.162 40.298 -50.171 1.00 28.44 1217 LYS A CA 1
ATOM 9747 C C . LYS A 1 1217 ? 16.039 39.087 -50.507 1.00 28.44 1217 LYS A C 1
ATOM 9749 O O . LYS A 1 1217 ? 16.979 39.182 -51.289 1.00 28.44 1217 LYS A O 1
ATOM 9754 N N . ILE A 1 1218 ? 15.693 37.935 -49.939 1.00 30.12 1218 ILE A N 1
ATOM 9755 C CA . ILE A 1 1218 ? 16.023 36.646 -50.555 1.00 30.12 1218 ILE A CA 1
ATOM 9756 C C . ILE A 1 1218 ? 14.690 36.038 -50.983 1.00 30.12 1218 ILE A C 1
ATOM 9758 O O . ILE A 1 1218 ? 13.851 35.703 -50.150 1.00 30.12 1218 ILE A O 1
ATOM 9762 N N . ASP A 1 1219 ? 14.479 36.040 -52.295 1.00 30.14 1219 ASP A N 1
ATOM 9763 C CA . ASP A 1 1219 ? 13.184 35.865 -52.946 1.00 30.14 1219 ASP A CA 1
ATOM 9764 C C . ASP A 1 1219 ? 13.081 34.465 -53.571 1.00 30.14 1219 ASP A C 1
ATOM 9766 O O . ASP A 1 1219 ? 13.834 34.139 -54.483 1.00 30.14 1219 ASP A O 1
ATOM 9770 N N . ILE A 1 1220 ? 12.164 33.668 -53.016 1.00 42.69 1220 ILE A N 1
ATOM 9771 C CA . ILE A 1 1220 ? 11.409 32.516 -53.554 1.00 42.69 1220 ILE A CA 1
ATOM 9772 C C . ILE A 1 1220 ? 12.122 31.354 -54.296 1.00 42.69 1220 ILE A C 1
ATOM 9774 O O . ILE A 1 1220 ? 11.689 30.222 -54.083 1.00 42.69 1220 ILE A O 1
ATOM 9778 N N . ASP A 1 1221 ? 13.196 31.531 -55.073 1.00 34.25 1221 ASP A N 1
ATOM 9779 C CA . ASP A 1 1221 ? 13.822 30.438 -55.849 1.00 34.25 1221 ASP A CA 1
ATOM 9780 C C . ASP A 1 1221 ? 15.198 30.004 -55.306 1.00 34.25 1221 ASP A C 1
ATOM 9782 O O . ASP A 1 1221 ? 16.166 30.765 -55.240 1.00 34.25 1221 ASP A O 1
ATOM 9786 N N . GLY A 1 1222 ? 15.286 28.737 -54.889 1.00 30.33 1222 GLY A N 1
ATOM 9787 C CA . GLY A 1 1222 ? 16.394 28.225 -54.082 1.00 30.33 1222 GLY A CA 1
ATOM 9788 C C . GLY A 1 1222 ? 17.665 27.838 -54.849 1.00 30.33 1222 GLY A C 1
ATOM 9789 O O . GLY A 1 1222 ? 17.656 26.922 -55.668 1.00 30.33 1222 GLY A O 1
ATOM 9790 N N . ALA A 1 1223 ? 18.799 28.425 -54.452 1.00 30.31 1223 ALA A N 1
ATOM 9791 C CA . ALA A 1 1223 ? 20.137 27.847 -54.612 1.00 30.31 1223 ALA A CA 1
ATOM 9792 C C . ALA A 1 1223 ? 21.082 28.353 -53.494 1.00 30.31 1223 ALA A C 1
ATOM 9794 O O . ALA A 1 1223 ? 21.062 29.546 -53.180 1.00 30.31 1223 ALA A O 1
ATOM 9795 N N . PRO A 1 1224 ? 21.919 27.497 -52.871 1.00 29.36 1224 PRO A N 1
ATOM 9796 C CA . PRO A 1 1224 ? 22.782 27.909 -51.765 1.00 29.36 1224 PRO A CA 1
ATOM 9797 C C . PRO A 1 1224 ? 24.021 28.665 -52.265 1.00 29.36 1224 PRO A C 1
ATOM 9799 O O . PRO A 1 1224 ? 24.876 28.106 -52.955 1.00 29.36 1224 PRO A O 1
ATOM 9802 N N . ILE A 1 1225 ? 24.161 29.934 -51.874 1.00 29.39 1225 ILE A N 1
ATOM 9803 C CA . ILE A 1 1225 ? 25.362 30.720 -52.175 1.00 29.39 1225 ILE A CA 1
ATOM 9804 C C . ILE A 1 1225 ? 26.511 30.256 -51.271 1.00 29.39 1225 ILE A C 1
ATOM 9806 O O . ILE A 1 1225 ? 26.489 30.441 -50.054 1.00 29.39 1225 ILE A O 1
ATOM 9810 N N . HIS A 1 1226 ? 27.554 29.699 -51.889 1.00 26.45 1226 HIS A N 1
ATOM 9811 C CA . HIS A 1 1226 ? 28.867 29.554 -51.266 1.00 26.45 1226 HIS A CA 1
ATOM 9812 C C . HIS A 1 1226 ? 29.365 30.931 -50.802 1.00 26.45 1226 HIS A C 1
ATOM 9814 O O . HIS A 1 1226 ? 29.754 31.755 -51.631 1.00 26.45 1226 HIS A O 1
ATOM 9820 N N . PHE A 1 1227 ? 29.432 31.161 -49.488 1.00 29.23 1227 PHE A N 1
ATOM 9821 C CA . PHE A 1 1227 ? 30.189 32.286 -48.940 1.00 29.23 1227 PHE A CA 1
ATOM 9822 C C . PHE A 1 1227 ? 31.679 32.069 -49.223 1.00 29.23 1227 PHE A C 1
ATOM 9824 O O . PHE A 1 1227 ? 32.387 31.373 -48.492 1.00 29.23 1227 PHE A O 1
ATOM 9831 N N . GLN A 1 1228 ? 32.151 32.648 -50.327 1.00 24.75 1228 GLN A N 1
ATOM 9832 C CA . GLN A 1 1228 ? 33.573 32.758 -50.604 1.00 24.75 1228 GLN A CA 1
ATOM 9833 C C . GLN A 1 1228 ? 34.218 33.639 -49.534 1.00 24.75 1228 GLN A C 1
ATOM 9835 O O . GLN A 1 1228 ? 33.757 34.745 -49.259 1.00 24.75 1228 GLN A O 1
ATOM 9840 N N . SER A 1 1229 ? 35.293 33.115 -48.949 1.00 27.19 1229 SER A N 1
ATOM 9841 C CA . SER A 1 1229 ? 36.174 33.798 -48.004 1.00 27.19 1229 SER A CA 1
ATOM 9842 C C . SER A 1 1229 ? 36.426 35.253 -48.418 1.00 27.19 1229 SER A C 1
ATOM 9844 O O . SER A 1 1229 ? 37.076 35.504 -49.433 1.00 27.19 1229 SER A O 1
ATOM 9846 N N . THR A 1 1230 ? 35.939 36.213 -47.627 1.00 26.95 1230 THR A N 1
ATOM 9847 C CA . THR A 1 1230 ? 36.221 37.642 -47.816 1.00 26.95 1230 THR A CA 1
ATOM 9848 C C . THR A 1 1230 ? 37.667 37.945 -47.440 1.00 26.95 1230 THR A C 1
ATOM 9850 O O . THR A 1 1230 ? 37.989 38.419 -46.350 1.00 26.95 1230 THR A O 1
ATOM 9853 N N . SER A 1 1231 ? 38.564 37.653 -48.379 1.00 25.81 1231 SER A N 1
ATOM 9854 C CA . SER A 1 1231 ? 39.979 37.988 -48.332 1.00 25.81 1231 SER A CA 1
ATOM 9855 C C . SER A 1 1231 ? 40.188 39.493 -48.537 1.00 25.81 1231 SER A C 1
ATOM 9857 O O . SER A 1 1231 ? 40.573 39.941 -49.616 1.00 25.81 1231 SER A O 1
ATOM 9859 N N . SER A 1 1232 ? 39.955 40.285 -47.492 1.00 25.25 1232 SER A N 1
ATOM 9860 C CA . SER A 1 1232 ? 40.299 41.712 -47.471 1.00 25.25 1232 SER A CA 1
ATOM 9861 C C . SER A 1 1232 ? 40.706 42.176 -46.070 1.00 25.25 1232 SER A C 1
ATOM 9863 O O . SER A 1 1232 ? 40.114 43.091 -45.502 1.00 25.25 1232 SER A O 1
ATOM 9865 N N . TYR A 1 1233 ? 41.760 41.563 -45.519 1.00 27.61 1233 TYR A N 1
ATOM 9866 C CA . TYR A 1 1233 ? 42.490 42.105 -44.367 1.00 27.61 1233 TYR A CA 1
ATOM 9867 C C . TYR A 1 1233 ? 43.273 43.365 -44.781 1.00 27.61 1233 TYR A C 1
ATOM 9869 O O . TYR A 1 1233 ? 44.497 43.350 -44.939 1.00 27.61 1233 TYR A O 1
ATOM 9877 N N . SER A 1 1234 ? 42.566 44.481 -44.962 1.00 28.72 1234 SER A N 1
ATOM 9878 C CA . SER A 1 1234 ? 43.188 45.803 -44.992 1.00 28.72 1234 SER A CA 1
ATOM 9879 C C . SER A 1 1234 ? 43.734 46.124 -43.602 1.00 28.72 1234 SER A C 1
ATOM 9881 O O . SER A 1 1234 ? 43.001 46.126 -42.612 1.00 28.72 1234 SER A O 1
ATOM 9883 N N . ARG A 1 1235 ? 45.043 46.374 -43.534 1.00 27.75 1235 ARG A N 1
ATOM 9884 C CA . ARG A 1 1235 ? 45.740 46.814 -42.320 1.00 27.75 1235 ARG A CA 1
ATOM 9885 C C . ARG A 1 1235 ? 45.175 48.143 -41.799 1.00 27.75 1235 ARG A C 1
ATOM 9887 O O . ARG A 1 1235 ? 44.632 48.929 -42.561 1.00 27.75 1235 ARG A O 1
ATOM 9894 N N . GLU A 1 1236 ? 45.455 48.401 -40.521 1.00 26.98 1236 GLU A N 1
ATOM 9895 C CA . GLU A 1 1236 ? 45.343 49.706 -39.851 1.00 26.98 1236 GLU A CA 1
ATOM 9896 C C . GLU A 1 1236 ? 43.934 50.294 -39.681 1.00 26.98 1236 GLU A C 1
ATOM 9898 O O . GLU A 1 1236 ? 43.547 51.215 -40.384 1.00 26.98 1236 GLU A O 1
ATOM 9903 N N . HIS A 1 1237 ? 43.266 49.938 -38.577 1.00 29.16 1237 HIS A N 1
ATOM 9904 C CA . HIS A 1 1237 ? 42.524 50.951 -37.819 1.00 29.16 1237 HIS A CA 1
ATOM 9905 C C . HIS A 1 1237 ? 42.823 50.880 -36.319 1.00 29.16 1237 HIS A C 1
ATOM 9907 O O . HIS A 1 1237 ? 42.330 50.041 -35.570 1.00 29.16 1237 HIS A O 1
ATOM 9913 N N . LYS A 1 1238 ? 43.671 51.817 -35.885 1.00 28.55 1238 LYS A N 1
ATOM 9914 C CA . LYS A 1 1238 ? 43.834 52.202 -34.482 1.00 28.55 1238 LYS A CA 1
ATOM 9915 C C . LYS A 1 1238 ? 42.643 53.074 -34.055 1.00 28.55 1238 LYS A C 1
ATOM 9917 O O . LYS A 1 1238 ? 42.274 53.977 -34.798 1.00 28.55 1238 LYS A O 1
ATOM 9922 N N . LYS A 1 1239 ? 42.247 52.921 -32.785 1.00 29.30 1239 LYS A N 1
ATOM 9923 C CA . LYS A 1 1239 ? 41.453 53.846 -31.945 1.00 29.30 1239 LYS A CA 1
ATOM 9924 C C . LYS A 1 1239 ? 39.937 53.971 -32.195 1.00 29.30 1239 LYS A C 1
ATOM 9926 O O . LYS A 1 1239 ? 39.470 54.182 -33.303 1.00 29.30 1239 LYS A O 1
ATOM 9931 N N . SER A 1 1240 ? 39.271 54.097 -31.043 1.00 28.20 1240 SER A N 1
ATOM 9932 C CA . SER A 1 1240 ? 37.980 54.744 -30.759 1.00 28.20 1240 SER A CA 1
ATOM 9933 C C . SER A 1 1240 ? 36.751 53.838 -30.625 1.00 28.20 1240 SER A C 1
ATOM 9935 O O . SER A 1 1240 ? 36.037 53.540 -31.575 1.00 28.20 1240 SER A O 1
ATOM 9937 N N . VAL A 1 1241 ? 36.493 53.483 -29.366 1.00 29.16 1241 VAL A N 1
ATOM 9938 C CA . VAL A 1 1241 ? 35.264 52.883 -28.838 1.00 29.16 1241 VAL A CA 1
ATOM 9939 C C . VAL A 1 1241 ? 34.130 53.914 -28.870 1.00 29.16 1241 VAL A C 1
ATOM 9941 O O . VAL A 1 1241 ? 34.212 54.887 -28.123 1.00 29.16 1241 VAL A O 1
ATOM 9944 N N . SER A 1 1242 ? 33.083 53.701 -29.683 1.00 27.25 1242 SER A N 1
ATOM 9945 C CA . SER A 1 1242 ? 31.731 54.287 -29.488 1.00 27.25 1242 SER A CA 1
ATOM 9946 C C . SER A 1 1242 ? 30.713 53.916 -30.589 1.00 27.25 1242 SER A C 1
ATOM 9948 O O . SER A 1 1242 ? 30.077 54.794 -31.171 1.00 27.25 1242 SER A O 1
ATOM 9950 N N . CYS A 1 1243 ? 30.493 52.627 -30.883 1.00 23.95 1243 CYS A N 1
ATOM 9951 C CA . CYS A 1 1243 ? 29.408 52.225 -31.794 1.00 23.95 1243 CYS A CA 1
ATOM 9952 C C . CYS A 1 1243 ? 28.666 50.948 -31.370 1.00 23.95 1243 CYS A C 1
ATOM 9954 O O . CYS A 1 1243 ? 29.258 49.880 -31.288 1.00 23.95 1243 CYS A O 1
ATOM 9956 N N . LEU A 1 1244 ? 27.341 51.103 -31.238 1.00 27.55 1244 LEU A N 1
ATOM 9957 C CA . LEU A 1 1244 ? 26.310 50.105 -31.560 1.00 27.55 1244 LEU A CA 1
ATOM 9958 C C . LEU A 1 1244 ? 26.235 48.850 -30.668 1.00 27.55 1244 LEU A C 1
ATOM 9960 O O . LEU A 1 1244 ? 26.545 47.740 -31.078 1.00 27.55 1244 LEU A O 1
ATOM 9964 N N . MET A 1 1245 ? 25.684 49.044 -29.466 1.00 31.69 1245 MET A N 1
ATOM 9965 C CA . MET A 1 1245 ? 25.047 47.987 -28.669 1.00 31.69 1245 MET A CA 1
ATOM 9966 C C . MET A 1 1245 ? 23.517 48.104 -28.812 1.00 31.69 1245 MET A C 1
ATOM 9968 O O . MET A 1 1245 ? 22.959 49.110 -28.355 1.00 31.69 1245 MET A O 1
ATOM 9972 N N . PRO A 1 1246 ? 22.808 47.118 -29.392 1.00 33.34 1246 PRO A N 1
ATOM 9973 C CA . PRO A 1 1246 ? 21.348 47.074 -29.359 1.00 33.34 1246 PRO A CA 1
ATOM 9974 C C . PRO A 1 1246 ? 20.840 46.982 -27.921 1.00 33.34 1246 PRO A C 1
ATOM 9976 O O . PRO A 1 1246 ? 21.417 46.296 -27.080 1.00 33.34 1246 PRO A O 1
ATOM 9979 N N . SER A 1 1247 ? 19.714 47.629 -27.620 1.00 39.47 1247 SER A N 1
ATOM 9980 C CA . SER A 1 1247 ? 19.166 47.711 -26.255 1.00 39.47 1247 SER A CA 1
ATOM 9981 C C . SER A 1 1247 ? 18.505 46.415 -25.745 1.00 39.47 1247 SER A C 1
ATOM 9983 O O . SER A 1 1247 ? 17.765 46.456 -24.763 1.00 39.47 1247 SER A O 1
ATOM 9985 N N . SER A 1 1248 ? 18.737 45.275 -26.405 1.00 46.38 1248 SER A N 1
ATOM 9986 C CA . SER A 1 1248 ? 18.162 43.972 -26.056 1.00 46.38 1248 SER A CA 1
ATOM 9987 C C . SER A 1 1248 ? 19.208 43.088 -25.360 1.00 46.38 1248 SER A C 1
ATOM 9989 O O . SER A 1 1248 ? 20.336 42.997 -25.846 1.00 46.38 1248 SER A O 1
ATOM 9991 N N . PRO A 1 1249 ? 18.887 42.430 -24.229 1.00 51.81 1249 PRO A N 1
ATOM 9992 C CA . PRO A 1 1249 ? 19.845 41.588 -23.518 1.00 51.81 1249 PRO A CA 1
ATOM 9993 C C . PRO A 1 1249 ? 20.232 40.365 -24.359 1.00 51.81 1249 PRO A C 1
ATOM 9995 O O . PRO A 1 1249 ? 19.390 39.525 -24.666 1.00 51.81 1249 PRO A O 1
ATOM 9998 N N . ILE A 1 1250 ? 21.527 40.250 -24.665 1.00 61.91 1250 ILE A N 1
ATOM 9999 C CA . ILE A 1 1250 ? 22.092 39.287 -25.629 1.00 61.91 1250 ILE A CA 1
ATOM 10000 C C . ILE A 1 1250 ? 21.820 37.812 -25.261 1.00 61.91 1250 ILE A C 1
ATOM 10002 O O . ILE A 1 1250 ? 21.754 36.968 -26.146 1.00 61.91 1250 ILE A O 1
ATOM 10006 N N . PHE A 1 1251 ? 21.569 37.502 -23.983 1.00 72.81 1251 PHE A N 1
ATOM 10007 C CA . PHE A 1 1251 ? 20.978 36.226 -23.558 1.00 72.81 1251 PHE A CA 1
ATOM 10008 C C . PHE A 1 1251 ? 20.022 36.451 -22.364 1.00 72.81 1251 PHE A C 1
ATOM 10010 O O . PHE A 1 1251 ? 20.481 36.531 -21.219 1.00 72.81 1251 PHE A O 1
ATOM 10017 N N . PRO A 1 1252 ? 18.693 36.565 -22.570 1.00 72.00 1252 PRO A N 1
ATOM 10018 C CA . PRO A 1 1252 ? 17.757 36.993 -21.519 1.00 72.00 1252 PRO A CA 1
ATOM 10019 C C . PRO A 1 1252 ? 17.584 35.973 -20.380 1.00 72.00 1252 PRO A C 1
ATOM 10021 O O . PRO A 1 1252 ? 17.232 36.350 -19.259 1.00 72.00 1252 PRO A O 1
ATOM 10024 N N . CYS A 1 1253 ? 17.836 34.689 -20.647 1.00 84.06 1253 CYS A N 1
ATOM 10025 C CA . CYS A 1 1253 ? 17.664 33.593 -19.691 1.00 84.06 1253 CYS A CA 1
ATOM 10026 C C . CYS A 1 1253 ? 18.975 33.045 -19.103 1.00 84.06 1253 CYS A C 1
ATOM 10028 O O . CYS A 1 1253 ? 18.915 32.113 -18.302 1.00 84.06 1253 CYS A O 1
ATOM 10030 N N . MET A 1 1254 ? 20.136 33.620 -19.437 1.00 87.44 1254 MET A N 1
ATOM 10031 C CA . MET A 1 1254 ? 21.430 33.072 -19.021 1.00 87.44 1254 MET A CA 1
ATOM 10032 C C . MET A 1 1254 ? 21.590 33.097 -17.496 1.00 87.44 1254 MET A C 1
ATOM 10034 O O . MET A 1 1254 ? 21.482 34.145 -16.860 1.00 87.44 1254 MET A O 1
ATOM 10038 N N . LEU A 1 1255 ? 21.846 31.923 -16.914 1.00 90.56 1255 LEU A N 1
ATOM 10039 C CA . LEU A 1 1255 ? 22.058 31.699 -15.482 1.00 90.56 1255 LEU A CA 1
ATOM 10040 C C . LEU A 1 1255 ? 23.525 31.384 -15.176 1.00 90.56 1255 LEU A C 1
ATOM 10042 O O . LEU A 1 1255 ? 24.005 31.730 -14.097 1.00 90.56 1255 LEU A O 1
ATOM 10046 N N . LYS A 1 1256 ? 24.242 30.738 -16.100 1.00 90.75 1256 LYS A N 1
ATOM 10047 C CA . LYS A 1 1256 ? 25.674 30.461 -15.979 1.00 90.75 1256 LYS A CA 1
ATOM 10048 C C . LYS A 1 1256 ? 26.414 30.771 -17.272 1.00 90.75 1256 LYS A C 1
ATOM 10050 O O . LYS A 1 1256 ? 25.952 30.403 -18.351 1.00 90.75 1256 LYS A O 1
ATOM 10055 N N . LEU A 1 1257 ? 27.584 31.376 -17.113 1.00 91.44 1257 LEU A N 1
ATOM 10056 C CA . LEU A 1 1257 ? 28.534 31.653 -18.176 1.00 91.44 1257 LEU A CA 1
ATOM 10057 C C . LEU A 1 1257 ? 29.941 31.294 -17.691 1.00 91.44 1257 LEU A C 1
ATOM 10059 O O . LEU A 1 1257 ? 30.399 31.822 -16.679 1.00 91.44 1257 LEU A O 1
ATOM 10063 N N . ASP A 1 1258 ? 30.611 30.396 -18.405 1.00 89.94 1258 ASP A N 1
ATOM 10064 C CA . ASP A 1 1258 ? 31.999 30.010 -18.152 1.00 89.94 1258 ASP A CA 1
ATOM 10065 C C . ASP A 1 1258 ? 32.837 30.293 -19.405 1.00 89.94 1258 ASP A C 1
ATOM 10067 O O . ASP A 1 1258 ? 32.656 29.657 -20.445 1.00 89.94 1258 ASP A O 1
ATOM 10071 N N . LEU A 1 1259 ? 33.717 31.289 -19.293 1.00 89.62 1259 LEU A N 1
ATOM 10072 C CA . LEU A 1 1259 ? 34.687 31.730 -20.300 1.00 89.62 1259 LEU A CA 1
ATOM 10073 C C . LEU A 1 1259 ? 36.125 31.571 -19.775 1.00 89.62 1259 LEU A C 1
ATOM 10075 O O . LEU A 1 1259 ? 37.034 32.302 -20.183 1.00 89.62 1259 LEU A O 1
ATOM 10079 N N . SER A 1 1260 ? 36.344 30.673 -18.813 1.00 87.88 1260 SER A N 1
ATOM 10080 C CA . SER A 1 1260 ? 37.669 30.476 -18.230 1.00 87.88 1260 SER A CA 1
ATOM 10081 C C . SER A 1 1260 ? 38.678 29.952 -19.270 1.00 87.88 1260 SER A C 1
ATOM 10083 O O . SER A 1 1260 ? 38.317 29.252 -20.213 1.00 87.88 1260 SER A O 1
ATOM 10085 N N . PHE A 1 1261 ? 39.953 30.326 -19.158 1.00 85.75 1261 PHE A N 1
ATOM 10086 C CA . PHE A 1 1261 ? 41.054 29.872 -20.025 1.00 85.75 1261 PHE A CA 1
ATOM 10087 C C . PHE A 1 1261 ? 40.809 30.060 -21.541 1.00 85.75 1261 PHE A C 1
ATOM 10089 O O . PHE A 1 1261 ? 41.297 29.290 -22.370 1.00 85.75 1261 PHE A O 1
ATOM 10096 N N . CYS A 1 1262 ? 40.068 31.109 -21.913 1.00 84.12 1262 CYS A N 1
ATOM 10097 C CA . CYS A 1 1262 ? 39.766 31.479 -23.303 1.00 84.12 1262 CYS A CA 1
ATOM 10098 C C . CYS A 1 1262 ? 40.745 32.522 -23.886 1.00 84.12 1262 CYS A C 1
ATOM 10100 O O . CYS A 1 1262 ? 40.529 33.018 -24.986 1.00 84.12 1262 CYS A O 1
ATOM 10102 N N . ASN A 1 1263 ? 41.818 32.865 -23.159 1.00 81.75 1263 ASN A N 1
ATOM 10103 C CA . ASN A 1 1263 ? 42.812 33.885 -23.530 1.00 81.75 1263 ASN A CA 1
ATOM 10104 C C . ASN A 1 1263 ? 42.211 35.280 -23.834 1.00 81.75 1263 ASN A C 1
ATOM 10106 O O . ASN A 1 1263 ? 42.700 36.022 -24.687 1.00 81.75 1263 ASN A O 1
ATOM 10110 N N . LEU A 1 1264 ? 41.143 35.654 -23.125 1.00 83.88 1264 LEU A N 1
ATOM 10111 C CA . LEU A 1 1264 ? 40.471 36.942 -23.297 1.00 83.88 1264 LEU A CA 1
ATOM 10112 C C . LEU A 1 1264 ? 41.338 38.087 -22.755 1.00 83.88 1264 LEU A C 1
ATOM 10114 O O . LEU A 1 1264 ? 41.752 38.058 -21.597 1.00 83.88 1264 LEU A O 1
ATOM 10118 N N . VAL A 1 1265 ? 41.577 39.104 -23.586 1.00 84.88 1265 VAL A N 1
ATOM 10119 C CA . VAL A 1 1265 ? 42.314 40.338 -23.230 1.00 84.88 1265 VAL A CA 1
ATOM 10120 C C . VAL A 1 1265 ? 41.397 41.490 -22.801 1.00 84.88 1265 VAL A C 1
ATOM 10122 O O . VAL A 1 1265 ? 41.849 42.460 -22.201 1.00 84.88 1265 VAL A O 1
ATOM 10125 N N . GLU A 1 1266 ? 40.102 41.376 -23.082 1.00 83.56 1266 GLU A N 1
ATOM 10126 C CA . GLU A 1 1266 ? 39.062 42.340 -22.726 1.00 83.56 1266 GLU A CA 1
ATOM 10127 C C . GLU A 1 1266 ? 37.750 41.576 -22.515 1.00 83.56 1266 GLU A C 1
ATOM 10129 O O . GLU A 1 1266 ? 37.475 40.614 -23.237 1.00 83.56 1266 GLU A O 1
ATOM 10134 N N . ILE A 1 1267 ? 36.960 41.979 -21.516 1.00 84.00 1267 ILE A N 1
ATOM 10135 C CA . ILE A 1 1267 ? 35.671 41.358 -21.188 1.00 84.00 1267 ILE A CA 1
ATOM 10136 C C . ILE A 1 1267 ? 34.539 42.306 -21.609 1.00 84.00 1267 ILE A C 1
ATOM 10138 O O . ILE A 1 1267 ? 34.488 43.424 -21.098 1.00 84.00 1267 ILE A O 1
ATOM 10142 N N . PRO A 1 1268 ? 33.613 41.886 -22.492 1.00 77.06 1268 PRO A N 1
ATOM 10143 C CA . PRO A 1 1268 ? 32.585 42.776 -23.024 1.00 77.06 1268 PRO A CA 1
ATOM 10144 C C . PRO A 1 1268 ? 31.615 43.341 -21.977 1.00 77.06 1268 PRO A C 1
ATOM 10146 O O . PRO A 1 1268 ? 31.050 42.596 -21.171 1.00 77.06 1268 PRO A O 1
ATOM 10149 N N . ASP A 1 1269 ? 31.298 44.636 -22.091 1.00 77.69 1269 ASP A N 1
ATOM 10150 C CA . ASP A 1 1269 ? 30.282 45.331 -21.276 1.00 77.69 1269 ASP A CA 1
ATOM 10151 C C . ASP A 1 1269 ? 28.898 44.657 -21.306 1.00 77.69 1269 ASP A C 1
ATOM 10153 O O . ASP A 1 1269 ? 28.132 44.750 -20.342 1.00 77.69 1269 ASP A O 1
ATOM 10157 N N . ALA A 1 1270 ? 28.596 43.915 -22.377 1.00 74.31 1270 ALA A N 1
ATOM 10158 C CA . ALA A 1 1270 ? 27.407 43.075 -22.507 1.00 74.31 1270 ALA A CA 1
ATOM 10159 C C . ALA A 1 1270 ? 27.203 42.112 -21.322 1.00 74.31 1270 ALA A C 1
ATOM 10161 O O . ALA A 1 1270 ? 26.068 41.884 -20.900 1.00 74.31 1270 ALA A O 1
ATOM 10162 N N . ILE A 1 1271 ? 28.284 41.570 -20.747 1.00 82.38 1271 ILE A N 1
ATOM 10163 C CA . ILE A 1 1271 ? 28.192 40.658 -19.599 1.00 82.38 1271 ILE A CA 1
ATOM 10164 C C . ILE A 1 1271 ? 27.689 41.409 -18.361 1.00 82.38 1271 ILE A C 1
ATOM 10166 O O . ILE A 1 1271 ? 26.880 40.871 -17.611 1.00 82.38 1271 ILE A O 1
ATOM 10170 N N . GLY A 1 1272 ? 28.066 42.681 -18.189 1.00 79.88 1272 GLY A N 1
ATOM 10171 C CA . GLY A 1 1272 ? 27.623 43.534 -17.081 1.00 79.88 1272 GLY A CA 1
ATOM 10172 C C . GLY A 1 1272 ? 26.121 43.857 -17.074 1.00 79.88 1272 GLY A C 1
ATOM 10173 O O . GLY A 1 1272 ? 25.609 44.327 -16.059 1.00 79.88 1272 GLY A O 1
ATOM 10174 N N . ILE A 1 1273 ? 25.385 43.587 -18.161 1.00 79.12 1273 ILE A N 1
ATOM 10175 C CA . ILE A 1 1273 ? 23.925 43.793 -18.252 1.00 79.12 1273 ILE A CA 1
ATOM 10176 C C . ILE A 1 1273 ? 23.097 42.493 -18.227 1.00 79.12 1273 ILE A C 1
ATOM 10178 O O . ILE A 1 1273 ? 21.869 42.558 -18.305 1.00 79.12 1273 ILE A O 1
ATOM 10182 N N . MET A 1 1274 ? 23.723 41.322 -18.055 1.00 83.62 1274 MET A N 1
ATOM 10183 C CA . MET A 1 1274 ? 23.043 40.018 -17.967 1.00 83.62 1274 MET A CA 1
ATOM 10184 C C . MET A 1 1274 ? 22.288 39.829 -16.635 1.00 83.62 1274 MET A C 1
ATOM 10186 O O . MET A 1 1274 ? 22.672 39.034 -15.784 1.00 83.62 1274 MET A O 1
ATOM 10190 N N . CYS A 1 1275 ? 21.175 40.536 -16.431 1.00 81.56 1275 CYS A N 1
ATOM 10191 C CA . CYS A 1 1275 ? 20.441 40.593 -15.154 1.00 81.56 1275 CYS A CA 1
ATOM 10192 C C . CYS A 1 1275 ? 19.932 39.242 -14.588 1.00 81.56 1275 CYS A C 1
ATOM 10194 O O . CYS A 1 1275 ? 19.515 39.173 -13.429 1.00 81.56 1275 CYS A O 1
ATOM 10196 N N . CYS A 1 1276 ? 19.943 38.167 -15.382 1.00 85.06 1276 CYS A N 1
ATOM 10197 C CA . CYS A 1 1276 ? 19.617 36.810 -14.940 1.00 85.06 1276 CYS A CA 1
ATOM 10198 C C . CYS A 1 1276 ? 20.820 35.990 -14.446 1.00 85.06 1276 CYS A C 1
ATOM 10200 O O . CYS A 1 1276 ? 20.595 34.972 -13.787 1.00 85.06 1276 CYS A O 1
ATOM 10202 N N . LEU A 1 1277 ? 22.051 36.434 -14.716 1.00 88.25 1277 LEU A N 1
ATOM 10203 C CA . LEU A 1 1277 ? 23.270 35.663 -14.499 1.00 88.25 1277 LEU A CA 1
ATOM 10204 C C . LEU A 1 1277 ? 23.505 35.392 -13.009 1.00 88.25 1277 LEU A C 1
ATOM 10206 O O . LEU A 1 1277 ? 23.537 36.307 -12.188 1.00 88.25 1277 LEU A O 1
ATOM 10210 N N . GLN A 1 1278 ? 23.676 34.113 -12.674 1.00 87.19 1278 GLN A N 1
ATOM 10211 C CA . GLN A 1 1278 ? 23.917 33.624 -11.317 1.00 87.19 1278 GLN A CA 1
ATOM 10212 C C . GLN A 1 1278 ? 25.367 33.193 -11.108 1.00 87.19 1278 GLN A C 1
ATOM 10214 O O . GLN A 1 1278 ? 25.889 33.327 -10.002 1.00 87.19 1278 GLN A O 1
ATOM 10219 N N . ARG A 1 1279 ? 26.025 32.659 -12.142 1.00 87.88 1279 ARG A N 1
ATOM 10220 C CA . ARG A 1 1279 ? 27.423 32.222 -12.070 1.00 87.88 1279 ARG A CA 1
ATOM 10221 C C . ARG A 1 1279 ? 28.217 32.733 -13.262 1.00 87.88 1279 ARG A C 1
ATOM 10223 O O . ARG A 1 1279 ? 27.786 32.548 -14.397 1.00 87.88 1279 ARG A O 1
ATOM 10230 N N . LEU A 1 1280 ? 29.369 33.326 -12.981 1.00 92.00 1280 LEU A N 1
ATOM 10231 C CA . LEU A 1 1280 ? 30.306 33.835 -13.972 1.00 92.00 1280 LEU A CA 1
ATOM 10232 C C . LEU A 1 1280 ? 31.711 33.318 -13.649 1.00 92.00 1280 LEU A C 1
ATOM 10234 O O . LEU A 1 1280 ? 32.239 33.610 -12.575 1.00 92.00 1280 LEU A O 1
ATOM 10238 N N . ASP A 1 1281 ? 32.304 32.554 -14.562 1.00 90.25 1281 ASP A N 1
ATOM 10239 C CA . ASP A 1 1281 ? 33.703 32.126 -14.482 1.00 90.25 1281 ASP A CA 1
ATOM 10240 C C . ASP A 1 1281 ? 34.502 32.765 -15.620 1.00 90.25 1281 ASP A C 1
ATOM 10242 O O . ASP A 1 1281 ? 34.183 32.591 -16.796 1.00 90.25 1281 ASP A O 1
ATOM 10246 N N . LEU A 1 1282 ? 35.509 33.556 -15.253 1.00 92.12 1282 LEU A N 1
ATOM 10247 C CA . LEU A 1 1282 ? 36.417 34.254 -16.164 1.00 92.12 1282 LEU A CA 1
ATOM 10248 C C . LEU A 1 1282 ? 37.885 33.910 -15.861 1.00 92.12 1282 LEU A C 1
ATOM 10250 O O . LEU A 1 1282 ? 38.781 34.628 -16.306 1.00 92.12 1282 LEU A O 1
ATOM 10254 N N . SER A 1 1283 ? 38.133 32.846 -15.093 1.00 88.88 1283 SER A N 1
ATOM 10255 C CA . SER A 1 1283 ? 39.462 32.465 -14.601 1.00 88.88 1283 SER A CA 1
ATOM 10256 C C . SER A 1 1283 ? 40.471 32.227 -15.737 1.00 88.88 1283 SER A C 1
ATOM 10258 O O . SER A 1 1283 ? 40.095 31.799 -16.821 1.00 88.88 1283 SER A O 1
ATOM 10260 N N . GLY A 1 1284 ? 41.761 32.481 -15.517 1.00 85.50 1284 GLY A N 1
ATOM 10261 C CA . GLY A 1 1284 ? 42.829 32.148 -16.471 1.00 85.50 1284 GLY A CA 1
ATOM 10262 C C . GLY A 1 1284 ? 42.876 33.008 -17.739 1.00 85.50 1284 GLY A C 1
ATOM 10263 O O . GLY A 1 1284 ? 43.390 32.559 -18.762 1.00 85.50 1284 GLY A O 1
ATOM 10264 N N . ASN A 1 1285 ? 42.323 34.221 -17.696 1.00 88.06 1285 ASN A N 1
ATOM 10265 C CA . ASN A 1 1285 ? 42.327 35.174 -18.808 1.00 88.06 1285 ASN A CA 1
ATOM 10266 C C . ASN A 1 1285 ? 43.289 36.359 -18.558 1.00 88.06 1285 ASN A C 1
ATOM 10268 O O . ASN A 1 1285 ? 43.780 36.571 -17.450 1.00 88.06 1285 ASN A O 1
ATOM 10272 N N . ASN A 1 1286 ? 43.556 37.143 -19.606 1.00 86.19 1286 ASN A N 1
ATOM 10273 C CA . ASN A 1 1286 ? 44.587 38.187 -19.662 1.00 86.19 1286 ASN A CA 1
ATOM 10274 C C . ASN A 1 1286 ? 44.011 39.619 -19.713 1.00 86.19 1286 ASN A C 1
ATOM 10276 O O . ASN A 1 1286 ? 44.653 40.520 -20.247 1.00 86.19 1286 ASN A O 1
ATOM 10280 N N . PHE A 1 1287 ? 42.810 39.851 -19.179 1.00 89.81 1287 PHE A N 1
ATOM 10281 C CA . PHE A 1 1287 ? 42.205 41.187 -19.134 1.00 89.81 1287 PHE A CA 1
ATOM 10282 C C . PHE A 1 1287 ? 42.710 42.029 -17.957 1.00 89.81 1287 PHE A C 1
ATOM 10284 O O . PHE A 1 1287 ? 42.934 41.523 -16.857 1.00 89.81 1287 PHE A O 1
ATOM 10291 N N . ALA A 1 1288 ? 42.839 43.340 -18.178 1.00 89.44 1288 ALA A N 1
ATOM 10292 C CA . ALA A 1 1288 ? 43.289 44.284 -17.153 1.00 89.44 1288 ALA A CA 1
ATOM 10293 C C . ALA A 1 1288 ? 42.170 44.759 -16.207 1.00 89.44 1288 ALA A C 1
ATOM 10295 O O . ALA A 1 1288 ? 42.436 45.093 -15.051 1.00 89.44 1288 ALA A O 1
ATOM 10296 N N . THR A 1 1289 ? 40.928 44.795 -16.692 1.00 88.38 1289 THR A N 1
ATOM 10297 C CA . THR A 1 1289 ? 39.742 45.309 -15.990 1.00 88.38 1289 THR A CA 1
ATOM 10298 C C . THR A 1 1289 ? 38.500 44.501 -16.365 1.00 88.38 1289 THR A C 1
ATOM 10300 O O . THR A 1 1289 ? 38.444 43.891 -17.432 1.00 88.38 1289 THR A O 1
ATOM 10303 N N . LEU A 1 1290 ? 37.488 44.517 -15.495 1.00 89.12 1290 LEU A N 1
ATOM 10304 C CA . LEU A 1 1290 ? 36.163 43.944 -15.754 1.00 89.12 1290 LEU A CA 1
ATOM 10305 C C . LEU A 1 1290 ? 35.131 45.049 -16.036 1.00 89.12 1290 LEU A C 1
ATOM 10307 O O . LEU A 1 1290 ? 35.262 46.144 -15.479 1.00 89.12 1290 LEU A O 1
ATOM 10311 N N . PRO A 1 1291 ? 34.069 44.757 -16.810 1.00 85.81 1291 PRO A N 1
ATOM 10312 C CA . PRO A 1 1291 ? 32.925 45.651 -16.956 1.00 85.81 1291 PRO A CA 1
ATOM 10313 C C . PRO A 1 1291 ? 32.169 45.809 -15.630 1.00 85.81 1291 PRO A C 1
ATOM 10315 O O . PRO A 1 1291 ? 32.335 45.029 -14.690 1.00 85.81 1291 PRO A O 1
ATOM 10318 N N . ASN A 1 1292 ? 31.292 46.810 -15.537 1.00 84.50 1292 ASN A N 1
ATOM 10319 C CA . ASN A 1 1292 ? 30.534 47.065 -14.311 1.00 84.50 1292 ASN A CA 1
ATOM 10320 C C . ASN A 1 1292 ? 29.518 45.938 -14.016 1.00 84.50 1292 ASN A C 1
ATOM 10322 O O . ASN A 1 1292 ? 28.484 45.835 -14.677 1.00 84.50 1292 ASN A O 1
ATOM 10326 N N . LEU A 1 1293 ? 29.786 45.131 -12.982 1.00 87.56 1293 LEU A N 1
ATOM 10327 C CA . LEU A 1 1293 ? 28.964 43.977 -12.594 1.00 87.56 1293 LEU A CA 1
ATOM 10328 C C . LEU A 1 1293 ? 27.821 44.318 -11.615 1.00 87.56 1293 LEU A C 1
ATOM 10330 O O . LEU A 1 1293 ? 27.011 43.448 -11.296 1.00 87.56 1293 LEU A O 1
ATOM 10334 N N . LYS A 1 1294 ? 27.690 45.573 -11.161 1.00 82.81 1294 LYS A N 1
ATOM 10335 C CA . LYS A 1 1294 ? 26.693 46.010 -10.158 1.00 82.81 1294 LYS A CA 1
ATOM 10336 C C . LYS A 1 1294 ? 25.237 45.702 -10.540 1.00 82.81 1294 LYS A C 1
ATOM 10338 O O . LYS A 1 1294 ? 24.391 45.542 -9.663 1.00 82.81 1294 LYS A O 1
ATOM 10343 N N . LYS A 1 1295 ? 24.929 45.608 -11.841 1.00 82.38 1295 LYS A N 1
ATOM 10344 C CA . LYS A 1 1295 ? 23.584 45.278 -12.357 1.00 82.38 1295 LYS A CA 1
ATOM 10345 C C . LYS A 1 1295 ? 23.247 43.779 -12.292 1.00 82.38 1295 LYS A C 1
ATOM 10347 O O . LYS A 1 1295 ? 22.081 43.423 -12.471 1.00 82.38 1295 LYS A O 1
ATOM 10352 N N . LEU A 1 1296 ? 24.216 42.902 -12.012 1.00 85.75 1296 LEU A N 1
ATOM 10353 C CA . LEU A 1 1296 ? 24.034 41.447 -11.930 1.00 85.75 1296 LEU A CA 1
ATOM 10354 C C . LEU A 1 1296 ? 23.416 41.032 -10.586 1.00 85.75 1296 LEU A C 1
ATOM 10356 O O . LEU A 1 1296 ? 24.001 40.297 -9.799 1.00 85.75 1296 LEU A O 1
ATOM 10360 N N . SER A 1 1297 ? 22.198 41.505 -10.319 1.00 79.81 1297 SER A N 1
ATOM 10361 C CA . SER A 1 1297 ? 21.480 41.362 -9.039 1.00 79.81 1297 SER A CA 1
ATOM 10362 C C . SER A 1 1297 ? 21.170 39.923 -8.589 1.00 79.81 1297 SER A C 1
ATOM 10364 O O . SER A 1 1297 ? 20.669 39.731 -7.482 1.00 79.81 1297 SER A O 1
ATOM 10366 N N . LYS A 1 1298 ? 21.456 38.916 -9.424 1.00 82.69 1298 LYS A N 1
ATOM 10367 C CA . LYS A 1 1298 ? 21.315 37.484 -9.111 1.00 82.69 1298 LYS A CA 1
ATOM 10368 C C . LYS A 1 1298 ? 22.653 36.741 -9.017 1.00 82.69 1298 LYS A C 1
ATOM 10370 O O . LYS A 1 1298 ? 22.636 35.524 -8.844 1.00 82.69 1298 LYS A O 1
ATOM 10375 N N . LEU A 1 1299 ? 23.790 37.428 -9.153 1.00 86.56 1299 LEU A N 1
ATOM 10376 C CA . LEU A 1 1299 ? 25.116 36.812 -9.158 1.00 86.56 1299 LEU A CA 1
ATOM 10377 C C . LEU A 1 1299 ? 25.432 36.222 -7.774 1.00 86.56 1299 LEU A C 1
ATOM 10379 O O . LEU A 1 1299 ? 25.590 36.953 -6.802 1.00 86.56 1299 LEU A O 1
ATOM 10383 N N . VAL A 1 1300 ? 25.527 34.892 -7.694 1.00 82.25 1300 VAL A N 1
ATOM 10384 C CA . VAL A 1 1300 ? 25.873 34.138 -6.472 1.00 82.25 1300 VAL A CA 1
ATOM 10385 C C . VAL A 1 1300 ? 27.296 33.586 -6.506 1.00 82.25 1300 VAL A C 1
ATOM 10387 O O . VAL A 1 1300 ? 27.847 33.231 -5.462 1.00 82.25 1300 VAL A O 1
ATOM 10390 N N . CYS A 1 1301 ? 27.895 33.477 -7.696 1.00 85.62 1301 CYS A N 1
ATOM 10391 C CA . CYS A 1 1301 ? 29.257 32.991 -7.860 1.00 85.62 1301 CYS A CA 1
ATOM 10392 C C . CYS A 1 1301 ? 30.024 33.770 -8.933 1.00 85.62 1301 CYS A C 1
ATOM 10394 O O . CYS A 1 1301 ? 29.555 33.887 -10.066 1.00 85.62 1301 CYS A O 1
ATOM 10396 N N . LEU A 1 1302 ? 31.209 34.259 -8.570 1.00 90.31 1302 LEU A N 1
ATOM 10397 C CA . LEU A 1 1302 ? 32.146 34.935 -9.461 1.00 90.31 1302 LEU A CA 1
ATOM 10398 C C . LEU A 1 1302 ? 33.538 34.323 -9.280 1.00 90.31 1302 LEU A C 1
ATOM 10400 O O . LEU A 1 1302 ? 34.081 34.331 -8.174 1.00 90.31 1302 LEU A O 1
ATOM 10404 N N . LYS A 1 1303 ? 34.120 33.801 -10.359 1.00 89.12 1303 LYS A N 1
ATOM 10405 C CA . LYS A 1 1303 ? 35.471 33.235 -10.367 1.00 89.12 1303 LYS A CA 1
ATOM 10406 C C . LYS A 1 1303 ? 36.391 34.035 -11.288 1.00 89.12 1303 LYS A C 1
ATOM 10408 O O . LYS A 1 1303 ? 36.071 34.276 -12.450 1.00 89.12 1303 LYS A O 1
ATOM 10413 N N . LEU A 1 1304 ? 37.517 34.453 -10.721 1.00 89.81 1304 LEU A N 1
ATOM 10414 C CA . LEU A 1 1304 ? 38.553 35.313 -11.295 1.00 89.81 1304 LEU A CA 1
ATOM 10415 C C . LEU A 1 1304 ? 39.946 34.763 -10.941 1.00 89.81 1304 LEU A C 1
ATOM 10417 O O . LEU A 1 1304 ? 40.871 35.523 -10.670 1.00 89.81 1304 LEU A O 1
ATOM 10421 N N . GLN A 1 1305 ? 40.084 33.440 -10.849 1.00 84.69 1305 GLN A N 1
ATOM 10422 C CA . GLN A 1 1305 ? 41.345 32.802 -10.472 1.00 84.69 1305 GLN A CA 1
ATOM 10423 C C . GLN A 1 1305 ? 42.347 32.902 -11.632 1.00 84.69 1305 GLN A C 1
ATOM 10425 O O . GLN A 1 1305 ? 41.950 32.823 -12.788 1.00 84.69 1305 GLN A O 1
ATOM 10430 N N . HIS A 1 1306 ? 43.648 33.019 -11.367 1.00 84.19 1306 HIS A N 1
ATOM 10431 C CA . HIS A 1 1306 ? 44.706 33.062 -12.392 1.00 84.19 1306 HIS A CA 1
ATOM 10432 C C . HIS A 1 1306 ? 44.575 34.204 -13.430 1.00 84.19 1306 HIS A C 1
ATOM 10434 O O . HIS A 1 1306 ? 45.192 34.133 -14.495 1.00 84.19 1306 HIS A O 1
ATOM 10440 N N . CYS A 1 1307 ? 43.803 35.262 -13.153 1.00 88.69 1307 CYS A N 1
ATOM 10441 C CA . CYS A 1 1307 ? 43.666 36.421 -14.043 1.00 88.69 1307 CYS A CA 1
ATOM 10442 C C . CYS A 1 1307 ? 44.884 37.351 -13.910 1.00 88.69 1307 CYS A C 1
ATOM 10444 O O . CYS A 1 1307 ? 44.818 38.406 -13.280 1.00 88.69 1307 CYS A O 1
ATOM 10446 N N . LYS A 1 1308 ? 46.023 36.934 -14.480 1.00 84.38 1308 LYS A N 1
ATOM 10447 C CA . LYS A 1 1308 ? 47.352 37.504 -14.187 1.00 84.38 1308 LYS A CA 1
ATOM 10448 C C . LYS A 1 1308 ? 47.484 39.014 -14.421 1.00 84.38 1308 LYS A C 1
ATOM 10450 O O . LYS A 1 1308 ? 48.263 39.646 -13.719 1.00 84.38 1308 LYS A O 1
ATOM 10455 N N . GLN A 1 1309 ? 46.744 39.581 -15.378 1.00 89.44 1309 GLN A N 1
ATOM 10456 C CA . GLN A 1 1309 ? 46.816 41.009 -15.726 1.00 89.44 1309 GLN A CA 1
ATOM 10457 C C . GLN A 1 1309 ? 45.794 41.893 -14.990 1.00 89.44 1309 GLN A C 1
ATOM 10459 O O . GLN A 1 1309 ? 45.795 43.102 -15.203 1.00 89.44 1309 GLN A O 1
ATOM 10464 N N . LEU A 1 1310 ? 44.921 41.325 -14.150 1.00 90.81 1310 LEU A N 1
ATOM 10465 C CA . LEU A 1 1310 ? 43.798 42.037 -13.537 1.00 90.81 1310 LEU A CA 1
ATOM 10466 C C . LEU A 1 1310 ? 44.269 43.069 -12.498 1.00 90.81 1310 LEU A C 1
ATOM 10468 O O . LEU A 1 1310 ? 44.729 42.702 -11.420 1.00 90.81 1310 LEU A O 1
ATOM 10472 N N . LYS A 1 1311 ? 44.105 44.361 -12.810 1.00 89.94 1311 LYS A N 1
ATOM 10473 C CA . LYS A 1 1311 ? 44.612 45.485 -11.998 1.00 89.94 1311 LYS A CA 1
ATOM 10474 C C . LYS A 1 1311 ? 43.624 46.010 -10.968 1.00 89.94 1311 LYS A C 1
ATOM 10476 O O . LYS A 1 1311 ? 44.030 46.511 -9.921 1.00 89.94 1311 LYS A O 1
ATOM 10481 N N . SER A 1 1312 ? 42.330 45.935 -11.268 1.00 87.44 1312 SER A N 1
ATOM 10482 C CA . SER A 1 1312 ? 41.274 46.463 -10.405 1.00 87.44 1312 SER A CA 1
ATOM 10483 C C . SER A 1 1312 ? 39.953 45.720 -10.582 1.00 87.44 1312 SER A C 1
ATOM 10485 O O . SER A 1 1312 ? 39.676 45.124 -11.626 1.00 87.44 1312 SER A O 1
ATOM 10487 N N . LEU A 1 1313 ? 39.121 45.771 -9.539 1.00 87.19 1313 LEU A N 1
ATOM 10488 C CA . LEU A 1 1313 ? 37.787 45.179 -9.525 1.00 87.19 1313 LEU A CA 1
ATOM 10489 C C . LEU A 1 1313 ? 36.689 46.263 -9.560 1.00 87.19 1313 LEU A C 1
ATOM 10491 O O . LEU A 1 1313 ? 36.821 47.308 -8.904 1.00 87.19 1313 LEU A O 1
ATOM 10495 N N . PRO A 1 1314 ? 35.589 46.031 -10.300 1.00 86.75 1314 PRO A N 1
ATOM 10496 C CA . PRO A 1 1314 ? 34.424 46.908 -10.327 1.00 86.75 1314 PRO A CA 1
ATOM 10497 C C . PRO A 1 1314 ? 33.633 46.793 -9.017 1.00 86.75 1314 PRO A C 1
ATOM 10499 O O . PRO A 1 1314 ? 33.921 45.956 -8.162 1.00 86.75 1314 PRO A O 1
ATOM 10502 N N . GLU A 1 1315 ? 32.610 47.627 -8.844 1.00 82.94 1315 GLU A N 1
ATOM 10503 C CA . GLU A 1 1315 ? 31.618 47.380 -7.796 1.00 82.94 1315 GLU A CA 1
ATOM 10504 C C . GLU A 1 1315 ? 30.836 46.091 -8.084 1.00 82.94 1315 GLU A C 1
ATOM 10506 O O . GLU A 1 1315 ? 30.313 45.884 -9.183 1.00 82.94 1315 GLU A O 1
ATOM 10511 N N . LEU A 1 1316 ? 30.751 45.236 -7.068 1.00 83.44 1316 LEU A N 1
ATOM 10512 C CA . LEU A 1 1316 ? 29.999 43.986 -7.081 1.00 83.44 1316 LEU A CA 1
ATOM 10513 C C . LEU A 1 1316 ? 28.584 44.222 -6.503 1.00 83.44 1316 LEU A C 1
ATOM 10515 O O . LEU A 1 1316 ? 28.390 45.156 -5.718 1.00 83.44 1316 LEU A O 1
ATOM 10519 N N . PRO A 1 1317 ? 27.569 43.426 -6.890 1.00 78.88 1317 PRO A N 1
ATOM 10520 C CA . PRO A 1 1317 ? 26.204 43.588 -6.387 1.00 78.88 1317 PRO A CA 1
ATOM 10521 C C . PRO A 1 1317 ? 26.127 43.387 -4.862 1.00 78.88 1317 PRO A C 1
ATOM 10523 O O . PRO A 1 1317 ? 26.695 42.449 -4.312 1.00 78.88 1317 PRO A O 1
ATOM 10526 N N . SER A 1 1318 ? 25.394 44.265 -4.171 1.00 66.56 1318 SER A N 1
ATOM 10527 C CA . SER A 1 1318 ? 25.348 44.337 -2.699 1.00 66.56 1318 SER A CA 1
ATOM 10528 C C . SER A 1 1318 ? 24.222 43.533 -2.033 1.00 66.56 1318 SER A C 1
ATOM 10530 O O . SER A 1 1318 ? 24.037 43.631 -0.819 1.00 66.56 1318 SER A O 1
ATOM 10532 N N . ARG A 1 1319 ? 23.429 42.784 -2.810 1.00 62.06 1319 ARG A N 1
ATOM 10533 C CA . ARG A 1 1319 ? 22.355 41.920 -2.296 1.00 62.06 1319 ARG A CA 1
ATOM 10534 C C . ARG A 1 1319 ? 22.224 40.652 -3.128 1.00 62.06 1319 ARG A C 1
ATOM 10536 O O . ARG A 1 1319 ? 21.736 40.703 -4.256 1.00 62.06 1319 ARG A O 1
ATOM 10543 N N . ILE A 1 1320 ? 22.561 39.514 -2.529 1.00 56.94 1320 ILE A N 1
ATOM 10544 C CA . ILE A 1 1320 ? 22.231 38.194 -3.069 1.00 56.94 1320 ILE A CA 1
ATOM 10545 C C . ILE A 1 1320 ? 20.746 37.905 -2.810 1.00 56.94 1320 ILE A C 1
ATOM 10547 O O . ILE A 1 1320 ? 20.360 37.437 -1.739 1.00 56.94 1320 ILE A O 1
ATOM 10551 N N . TYR A 1 1321 ? 19.894 38.178 -3.800 1.00 51.66 1321 TYR A N 1
ATOM 10552 C CA . TYR A 1 1321 ? 18.510 37.712 -3.780 1.00 51.66 1321 TYR A CA 1
ATOM 10553 C C . TYR A 1 1321 ? 18.380 36.338 -4.453 1.00 51.66 1321 TYR A C 1
ATOM 10555 O O . TYR A 1 1321 ? 18.749 36.173 -5.616 1.00 51.66 1321 TYR A O 1
ATOM 10563 N N . ASN A 1 1322 ? 17.664 35.445 -3.760 1.00 49.91 1322 ASN A N 1
ATOM 10564 C CA . ASN A 1 1322 ? 16.899 34.299 -4.274 1.00 49.91 1322 ASN A CA 1
ATOM 10565 C C . ASN A 1 1322 ? 17.507 32.883 -4.129 1.00 49.91 1322 ASN A C 1
ATOM 10567 O O . ASN A 1 1322 ? 18.713 32.660 -4.202 1.00 49.91 1322 ASN A O 1
ATOM 10571 N N . PHE A 1 1323 ? 16.603 31.920 -3.930 1.00 50.19 1323 PHE A N 1
ATOM 10572 C CA . PHE A 1 1323 ? 16.851 30.540 -3.511 1.00 50.19 1323 PHE A CA 1
ATOM 10573 C C . PHE A 1 1323 ? 16.466 29.556 -4.627 1.00 50.19 1323 PHE A C 1
ATOM 10575 O O . PHE A 1 1323 ? 15.421 29.747 -5.236 1.00 50.19 1323 PHE A O 1
ATOM 10582 N N . ASP A 1 1324 ? 17.304 28.536 -4.892 1.00 46.31 1324 ASP A N 1
ATOM 10583 C CA . ASP A 1 1324 ? 16.909 27.223 -5.475 1.00 46.31 1324 ASP A CA 1
ATOM 10584 C C . ASP A 1 1324 ? 18.119 26.334 -5.863 1.00 46.31 1324 ASP A C 1
ATOM 10586 O O . ASP A 1 1324 ? 18.010 25.108 -5.887 1.00 46.31 1324 ASP A O 1
ATOM 10590 N N . ARG A 1 1325 ? 19.284 26.908 -6.225 1.00 45.47 1325 ARG A N 1
ATOM 10591 C CA . ARG A 1 1325 ? 20.404 26.155 -6.864 1.00 45.47 1325 ARG A CA 1
ATOM 10592 C C . ARG A 1 1325 ? 21.805 26.399 -6.260 1.00 45.47 1325 ARG A C 1
ATOM 10594 O O . ARG A 1 1325 ? 22.824 26.295 -6.955 1.00 45.47 1325 ARG A O 1
ATOM 10601 N N . LEU A 1 1326 ? 21.886 26.670 -4.955 1.00 48.34 1326 LEU A N 1
ATOM 10602 C CA . LEU A 1 1326 ? 23.128 26.958 -4.208 1.00 48.34 1326 LEU A CA 1
ATOM 10603 C C . LEU A 1 1326 ? 23.981 25.702 -3.891 1.00 48.34 1326 LEU A C 1
ATOM 10605 O O . LEU A 1 1326 ? 24.309 25.435 -2.738 1.00 48.34 1326 LEU A O 1
ATOM 10609 N N . ARG A 1 1327 ? 24.376 24.913 -4.905 1.00 53.38 1327 ARG A N 1
ATOM 10610 C CA . ARG A 1 1327 ? 25.427 23.881 -4.713 1.00 53.38 1327 ARG A CA 1
ATOM 10611 C C . ARG A 1 1327 ? 26.828 24.481 -4.510 1.00 53.38 1327 ARG A C 1
ATOM 10613 O O . ARG A 1 1327 ? 27.658 23.859 -3.864 1.00 53.38 1327 ARG A O 1
ATOM 10620 N N . GLN A 1 1328 ? 27.072 25.669 -5.065 1.00 59.00 1328 GLN A N 1
ATOM 10621 C CA . GLN A 1 1328 ? 28.294 26.469 -4.919 1.00 59.00 1328 GLN A CA 1
ATOM 10622 C C . GLN A 1 1328 ? 27.895 27.950 -5.029 1.00 59.00 1328 GLN A C 1
ATOM 10624 O O . GLN A 1 1328 ? 27.365 28.360 -6.066 1.00 59.00 1328 GLN A O 1
ATOM 10629 N N . ALA A 1 1329 ? 28.134 28.724 -3.973 1.00 69.56 1329 ALA A N 1
ATOM 10630 C CA . ALA A 1 1329 ? 28.132 30.186 -3.980 1.00 69.56 1329 ALA A CA 1
ATOM 10631 C C . ALA A 1 1329 ? 29.489 30.656 -3.454 1.00 69.56 1329 ALA A C 1
ATOM 10633 O O . ALA A 1 1329 ? 30.057 30.008 -2.567 1.00 69.56 1329 ALA A O 1
ATOM 10634 N N . GLY A 1 1330 ? 30.026 31.731 -4.028 1.00 78.50 1330 GLY A N 1
ATOM 10635 C CA . GLY A 1 1330 ? 31.391 32.130 -3.714 1.00 78.50 1330 GLY A CA 1
ATOM 10636 C C . GLY A 1 1330 ? 32.048 33.116 -4.667 1.00 78.50 1330 GLY A C 1
ATOM 10637 O O . GLY A 1 1330 ? 31.758 33.136 -5.863 1.00 78.50 1330 GLY A O 1
ATOM 10638 N N . LEU A 1 1331 ? 32.978 33.892 -4.121 1.00 86.38 1331 LEU A N 1
ATOM 10639 C CA . LEU A 1 1331 ? 33.849 34.818 -4.838 1.00 86.38 1331 LEU A CA 1
ATOM 10640 C C . LEU A 1 1331 ? 35.273 34.252 -4.803 1.00 86.38 1331 LEU A C 1
ATOM 10642 O O . LEU A 1 1331 ? 35.797 34.014 -3.722 1.00 86.38 1331 LEU A O 1
ATOM 10646 N N . TYR A 1 1332 ? 35.894 34.016 -5.957 1.00 85.50 1332 TYR A N 1
ATOM 10647 C CA . TYR A 1 1332 ? 37.216 33.387 -6.037 1.00 85.50 1332 TYR A CA 1
ATOM 10648 C C . TYR A 1 1332 ? 38.200 34.294 -6.776 1.00 85.50 1332 TYR A C 1
ATOM 10650 O O . TYR A 1 1332 ? 38.217 34.323 -8.005 1.00 85.50 1332 TYR A O 1
ATOM 10658 N N . ILE A 1 1333 ? 39.025 35.014 -6.022 1.00 86.94 1333 ILE A N 1
ATOM 10659 C CA . ILE A 1 1333 ? 40.115 35.862 -6.506 1.00 86.94 1333 ILE A CA 1
ATOM 10660 C C . ILE A 1 1333 ? 41.414 35.251 -5.965 1.00 86.94 1333 ILE A C 1
ATOM 10662 O O . ILE A 1 1333 ? 41.731 35.381 -4.786 1.00 86.94 1333 ILE A O 1
ATOM 10666 N N . PHE A 1 1334 ? 42.142 34.530 -6.813 1.00 82.81 1334 PHE A N 1
ATOM 10667 C CA . PHE A 1 1334 ? 43.344 33.783 -6.432 1.00 82.81 1334 PHE A CA 1
ATOM 10668 C C . PHE A 1 1334 ? 44.407 33.930 -7.519 1.00 82.81 1334 PHE A C 1
ATOM 10670 O O . PHE A 1 1334 ? 44.068 33.816 -8.697 1.00 82.81 1334 PHE A O 1
ATOM 10677 N N . ASN A 1 1335 ? 45.674 34.133 -7.140 1.00 80.81 1335 ASN A N 1
ATOM 10678 C CA . ASN A 1 1335 ? 46.801 34.240 -8.075 1.00 80.81 1335 ASN A CA 1
ATOM 10679 C C . ASN A 1 1335 ? 46.593 35.348 -9.140 1.00 80.81 1335 ASN A C 1
ATOM 10681 O O . ASN A 1 1335 ? 46.687 35.118 -10.349 1.00 80.81 1335 ASN A O 1
ATOM 10685 N N . CYS A 1 1336 ? 46.295 36.560 -8.657 1.00 86.31 1336 CYS A N 1
ATOM 10686 C CA . CYS A 1 1336 ? 46.105 37.786 -9.445 1.00 86.31 1336 CYS A CA 1
ATOM 10687 C C . CYS A 1 1336 ? 47.114 38.860 -8.981 1.00 86.31 1336 CYS A C 1
ATOM 10689 O O . CYS A 1 1336 ? 46.740 39.757 -8.223 1.00 86.31 1336 CYS A O 1
ATOM 10691 N N . PRO A 1 1337 ? 48.399 38.760 -9.376 1.00 81.25 1337 PRO A N 1
ATOM 10692 C CA . PRO A 1 1337 ? 49.486 39.540 -8.774 1.00 81.25 1337 PRO A CA 1
ATOM 10693 C C . PRO A 1 1337 ? 49.414 41.052 -9.045 1.00 81.25 1337 PRO A C 1
ATOM 10695 O O . PRO A 1 1337 ? 49.823 41.832 -8.191 1.00 81.25 1337 PRO A O 1
ATOM 10698 N N . GLU A 1 1338 ? 48.865 41.473 -10.189 1.00 85.94 1338 GLU A N 1
ATOM 10699 C CA . GLU A 1 1338 ? 48.728 42.889 -10.587 1.00 85.94 1338 GLU A CA 1
ATOM 10700 C C . GLU A 1 1338 ? 47.616 43.650 -9.828 1.00 85.94 1338 GLU A C 1
ATOM 10702 O O . GLU A 1 1338 ? 47.427 44.849 -10.042 1.00 85.94 1338 GLU A O 1
ATOM 10707 N N . LEU A 1 1339 ? 46.860 42.977 -8.952 1.00 85.12 1339 LEU A N 1
ATOM 10708 C CA . LEU A 1 1339 ? 45.706 43.548 -8.261 1.00 85.12 1339 LEU A CA 1
ATOM 10709 C C . LEU A 1 1339 ? 46.150 44.486 -7.124 1.00 85.12 1339 LEU A C 1
ATOM 10711 O O . LEU A 1 1339 ? 46.509 44.045 -6.031 1.00 85.12 1339 LEU A O 1
ATOM 10715 N N . VAL A 1 1340 ? 46.114 45.793 -7.404 1.00 79.50 1340 VAL A N 1
ATOM 10716 C CA . VAL A 1 1340 ? 46.724 46.846 -6.567 1.00 79.50 1340 VAL A CA 1
ATOM 10717 C C . VAL A 1 1340 ? 46.017 47.024 -5.216 1.00 79.50 1340 VAL A C 1
ATOM 10719 O O . VAL A 1 1340 ? 46.661 47.262 -4.198 1.00 79.50 1340 VAL A O 1
ATOM 10722 N N . ASP A 1 1341 ? 44.689 46.907 -5.197 1.00 76.94 1341 ASP A N 1
ATOM 10723 C CA . ASP A 1 1341 ? 43.840 47.242 -4.048 1.00 76.94 1341 ASP A CA 1
ATOM 10724 C C . ASP A 1 1341 ? 43.401 45.979 -3.287 1.00 76.94 1341 ASP A C 1
ATOM 10726 O O . ASP A 1 1341 ? 42.309 45.438 -3.488 1.00 76.94 1341 ASP A O 1
ATOM 10730 N N . ARG A 1 1342 ? 44.299 45.464 -2.437 1.00 76.94 1342 ARG A N 1
ATOM 10731 C CA . ARG A 1 1342 ? 44.061 44.241 -1.649 1.00 76.94 1342 ARG A CA 1
ATOM 10732 C C . ARG A 1 1342 ? 43.095 44.451 -0.483 1.00 76.94 1342 ARG A C 1
ATOM 10734 O O . ARG A 1 1342 ? 42.319 43.548 -0.190 1.00 76.94 1342 ARG A O 1
ATOM 10741 N N . GLU A 1 1343 ? 43.094 45.627 0.142 1.00 78.25 1343 GLU A N 1
ATOM 10742 C CA . GLU A 1 1343 ? 42.201 45.948 1.266 1.00 78.25 1343 GLU A CA 1
ATOM 10743 C C . GLU A 1 1343 ? 40.730 45.895 0.831 1.00 78.25 1343 GLU A C 1
ATOM 10745 O O . GLU A 1 1343 ? 39.928 45.163 1.416 1.00 78.25 1343 GLU A O 1
ATOM 10750 N N . ARG A 1 1344 ? 40.394 46.529 -0.300 1.00 81.62 1344 ARG A N 1
ATOM 10751 C CA . ARG A 1 1344 ? 39.048 46.450 -0.882 1.00 81.62 1344 ARG A CA 1
ATOM 10752 C C . ARG A 1 1344 ? 38.655 45.026 -1.283 1.00 81.62 1344 ARG A C 1
ATOM 10754 O O . ARG A 1 1344 ? 37.471 44.693 -1.257 1.00 81.62 1344 ARG A O 1
ATOM 10761 N N . CYS A 1 1345 ? 39.613 44.168 -1.643 1.00 82.19 1345 CYS A N 1
ATOM 10762 C CA . CYS A 1 1345 ? 39.339 42.752 -1.908 1.00 82.19 1345 CYS A CA 1
ATOM 10763 C C . CYS A 1 1345 ? 38.936 41.999 -0.636 1.00 82.19 1345 CYS A C 1
ATOM 10765 O O . CYS A 1 1345 ? 37.963 41.246 -0.682 1.00 82.19 1345 CYS A O 1
ATOM 10767 N N . THR A 1 1346 ? 39.616 42.244 0.487 1.00 79.69 1346 THR A N 1
ATOM 10768 C CA . THR A 1 1346 ? 39.252 41.718 1.814 1.00 79.69 1346 THR A CA 1
ATOM 10769 C C . THR A 1 1346 ? 37.846 42.167 2.221 1.00 79.69 1346 THR A C 1
ATOM 10771 O O . THR A 1 1346 ? 37.028 41.333 2.612 1.00 79.69 1346 THR A O 1
ATOM 10774 N N . ASP A 1 1347 ? 37.515 43.450 2.047 1.00 81.81 1347 ASP A N 1
ATOM 10775 C CA . ASP A 1 1347 ? 36.182 43.989 2.357 1.00 81.81 1347 ASP A CA 1
ATOM 10776 C C . ASP A 1 1347 ? 35.076 43.386 1.477 1.00 81.81 1347 ASP A C 1
ATOM 10778 O O . ASP A 1 1347 ? 34.018 42.985 1.976 1.00 81.81 1347 ASP A O 1
ATOM 10782 N N . MET A 1 1348 ? 35.311 43.263 0.164 1.00 83.00 1348 MET A N 1
ATOM 10783 C CA . MET A 1 1348 ? 34.372 42.596 -0.746 1.00 83.00 1348 MET A CA 1
ATOM 10784 C C . MET A 1 1348 ? 34.195 41.117 -0.388 1.00 83.00 1348 MET A C 1
ATOM 10786 O O . MET A 1 1348 ? 33.067 40.621 -0.385 1.00 83.00 1348 MET A O 1
ATOM 10790 N N . ALA A 1 1349 ? 35.281 40.422 -0.045 1.00 82.31 1349 ALA A N 1
ATOM 10791 C CA . ALA A 1 1349 ? 35.258 39.024 0.362 1.00 82.31 1349 ALA A CA 1
ATOM 10792 C C . ALA A 1 1349 ? 34.465 38.808 1.662 1.00 82.31 1349 ALA A C 1
ATOM 10794 O O . ALA A 1 1349 ? 33.629 37.899 1.753 1.00 82.31 1349 ALA A O 1
ATOM 10795 N N . PHE A 1 1350 ? 34.671 39.680 2.648 1.00 81.50 1350 PHE A N 1
ATOM 10796 C CA . PHE A 1 1350 ? 33.942 39.661 3.910 1.00 81.50 1350 PHE A CA 1
ATOM 10797 C C . PHE A 1 1350 ? 32.451 39.981 3.708 1.00 81.50 1350 PHE A C 1
ATOM 10799 O O . PHE A 1 1350 ? 31.589 39.254 4.205 1.00 81.50 1350 PHE A O 1
ATOM 10806 N N . SER A 1 1351 ? 32.127 40.996 2.897 1.00 80.44 1351 SER A N 1
ATOM 10807 C CA . SER A 1 1351 ? 30.744 41.348 2.539 1.00 80.44 1351 SER A CA 1
ATOM 10808 C C . SER A 1 1351 ? 30.010 40.199 1.834 1.00 80.44 1351 SER A C 1
ATOM 10810 O O . SER A 1 1351 ? 28.896 39.843 2.227 1.00 80.44 1351 SER A O 1
ATOM 10812 N N . TRP A 1 1352 ? 30.644 39.555 0.846 1.00 81.44 1352 TRP A N 1
ATOM 10813 C CA . TRP A 1 1352 ? 30.068 38.409 0.129 1.00 81.44 1352 TRP A CA 1
ATOM 10814 C C . TRP A 1 1352 ? 29.832 37.214 1.064 1.00 81.44 1352 TRP A C 1
ATOM 10816 O O . TRP A 1 1352 ? 28.796 36.547 0.984 1.00 81.44 1352 TRP A O 1
ATOM 10826 N N . THR A 1 1353 ? 30.759 36.975 1.998 1.00 77.69 1353 THR A N 1
ATOM 10827 C CA . THR A 1 1353 ? 30.627 35.935 3.030 1.00 77.69 1353 THR A CA 1
ATOM 10828 C C . THR A 1 1353 ? 29.428 36.216 3.936 1.00 77.69 1353 THR A C 1
ATOM 10830 O O . THR A 1 1353 ? 28.560 35.356 4.071 1.00 77.69 1353 THR A O 1
ATOM 10833 N N . MET A 1 1354 ? 29.310 37.430 4.485 1.00 76.19 1354 MET A N 1
ATOM 10834 C CA . MET A 1 1354 ? 28.204 37.800 5.380 1.00 76.19 1354 MET A CA 1
ATOM 10835 C C . MET A 1 1354 ? 26.833 37.745 4.692 1.00 76.19 1354 MET A C 1
ATOM 10837 O O . MET A 1 1354 ? 25.888 37.207 5.271 1.00 76.19 1354 MET A O 1
ATOM 10841 N N . GLN A 1 1355 ? 26.720 38.215 3.444 1.00 73.12 1355 GLN A N 1
ATOM 10842 C CA . GLN A 1 1355 ? 25.492 38.066 2.649 1.00 73.12 1355 GLN A CA 1
ATOM 10843 C C . GLN A 1 1355 ? 25.130 36.588 2.433 1.00 73.12 1355 GLN A C 1
ATOM 10845 O O . GLN A 1 1355 ? 23.967 36.201 2.536 1.00 73.12 1355 GLN A O 1
ATOM 10850 N N . SER A 1 1356 ? 26.123 35.731 2.192 1.00 69.94 1356 SER A N 1
ATOM 10851 C CA . SER A 1 1356 ? 25.891 34.297 1.995 1.00 69.94 1356 SER A CA 1
ATOM 10852 C C . SER A 1 1356 ? 25.482 33.586 3.295 1.00 69.94 1356 SER A C 1
ATOM 10854 O O . SER A 1 1356 ? 24.622 32.707 3.262 1.00 69.94 1356 SER A O 1
ATOM 10856 N N . CYS A 1 1357 ? 26.006 34.006 4.454 1.00 70.19 1357 CYS A N 1
ATOM 10857 C CA . CYS A 1 1357 ? 25.550 33.544 5.771 1.00 70.19 1357 CYS A CA 1
ATOM 10858 C C . CYS A 1 1357 ? 24.072 33.894 6.031 1.00 70.19 1357 CYS A C 1
ATOM 10860 O O . CYS A 1 1357 ? 23.326 33.053 6.534 1.00 70.19 1357 CYS A O 1
ATOM 10862 N N . GLN A 1 1358 ? 23.626 35.098 5.645 1.00 65.75 1358 GLN A N 1
ATOM 10863 C CA . GLN A 1 1358 ? 22.214 35.507 5.744 1.00 65.75 1358 GLN A CA 1
ATOM 10864 C C . GLN A 1 1358 ? 21.286 34.596 4.929 1.00 65.75 1358 GLN A C 1
ATOM 10866 O O . GLN A 1 1358 ? 20.211 34.224 5.399 1.00 65.75 1358 GLN A O 1
ATOM 10871 N N . VAL A 1 1359 ? 21.713 34.199 3.728 1.00 61.97 1359 VAL A N 1
ATOM 10872 C CA . VAL A 1 1359 ? 20.962 33.275 2.865 1.00 61.97 1359 VAL A CA 1
ATOM 10873 C C . VAL A 1 1359 ? 20.964 31.852 3.442 1.00 61.97 1359 VAL A C 1
ATOM 10875 O O . VAL A 1 1359 ? 19.922 31.200 3.460 1.00 61.97 1359 VAL A O 1
ATOM 10878 N N . LEU A 1 1360 ? 22.092 31.369 3.973 1.00 60.19 1360 LEU A N 1
ATOM 10879 C CA . LEU A 1 1360 ? 22.194 30.018 4.545 1.00 60.19 1360 LEU A CA 1
ATOM 10880 C C . LEU A 1 1360 ? 21.399 29.842 5.851 1.00 60.19 1360 LEU A C 1
ATOM 10882 O O . LEU A 1 1360 ? 20.878 28.752 6.084 1.00 60.19 1360 LEU A O 1
ATOM 10886 N N . TYR A 1 1361 ? 21.206 30.898 6.654 1.00 59.38 1361 TYR A N 1
ATOM 10887 C CA . TYR A 1 1361 ? 20.293 30.867 7.811 1.00 59.38 1361 TYR A CA 1
ATOM 10888 C C . TYR A 1 1361 ? 18.857 30.470 7.424 1.00 59.38 1361 TYR A C 1
ATOM 10890 O O . TYR A 1 1361 ? 18.193 29.736 8.152 1.00 59.38 1361 TYR A O 1
ATOM 10898 N N . LEU A 1 1362 ? 18.392 30.908 6.251 1.00 56.16 1362 LEU A N 1
ATOM 10899 C CA . LEU A 1 1362 ? 17.056 30.612 5.725 1.00 56.16 1362 LEU A CA 1
ATOM 10900 C C . LEU A 1 1362 ? 16.968 29.242 5.019 1.00 56.16 1362 LEU A C 1
ATOM 10902 O O . LEU A 1 1362 ? 15.900 28.875 4.534 1.00 56.16 1362 LEU A O 1
ATOM 10906 N N . CYS A 1 1363 ? 18.074 28.494 4.915 1.00 55.94 1363 CYS A N 1
ATOM 10907 C CA . CYS A 1 1363 ? 18.174 27.277 4.106 1.00 55.94 1363 CYS A CA 1
ATOM 10908 C C . CYS A 1 1363 ? 19.205 26.272 4.676 1.00 55.94 1363 CYS A C 1
ATOM 10910 O O . CYS A 1 1363 ? 20.270 26.070 4.085 1.00 55.94 1363 CYS A O 1
ATOM 10912 N N . PRO A 1 1364 ? 18.891 25.587 5.797 1.00 47.34 1364 PRO A N 1
ATOM 10913 C CA . PRO A 1 1364 ? 19.862 24.808 6.580 1.00 47.34 1364 PRO A CA 1
ATOM 10914 C C . PRO A 1 1364 ? 20.451 23.567 5.881 1.00 47.34 1364 PRO A C 1
ATOM 10916 O O . PRO A 1 1364 ? 21.439 23.020 6.364 1.00 47.34 1364 PRO A O 1
ATOM 10919 N N . PHE A 1 1365 ? 19.880 23.129 4.753 1.00 51.41 1365 PHE A N 1
ATOM 10920 C CA . PHE A 1 1365 ? 20.290 21.925 4.013 1.00 51.41 1365 PHE A CA 1
ATOM 10921 C C . PHE A 1 1365 ? 21.286 22.179 2.860 1.00 51.41 1365 PHE A C 1
ATOM 10923 O O . PHE A 1 1365 ? 21.643 21.246 2.141 1.00 51.41 1365 PHE A O 1
ATOM 10930 N N . TYR A 1 1366 ? 21.715 23.426 2.627 1.00 49.72 1366 TYR A N 1
ATOM 10931 C CA . TYR A 1 1366 ? 22.506 23.796 1.441 1.00 49.72 1366 TYR A CA 1
ATOM 10932 C C . TYR A 1 1366 ? 24.006 24.014 1.724 1.00 49.72 1366 TYR A C 1
ATOM 10934 O O . TYR A 1 1366 ? 24.479 23.970 2.859 1.00 49.72 1366 TYR A O 1
ATOM 10942 N N . HIS A 1 1367 ? 24.795 24.127 0.650 1.00 54.12 1367 HIS A N 1
ATOM 10943 C CA . HIS A 1 1367 ? 26.252 23.986 0.701 1.00 54.12 1367 HIS A CA 1
ATOM 10944 C C . HIS A 1 1367 ? 26.985 25.182 1.329 1.00 54.12 1367 HIS A C 1
ATOM 10946 O O . HIS A 1 1367 ? 26.508 26.312 1.320 1.00 54.12 1367 HIS A O 1
ATOM 10952 N N . VAL A 1 1368 ? 28.204 24.903 1.804 1.00 55.81 1368 VAL A N 1
ATOM 10953 C CA . VAL A 1 1368 ? 29.179 25.886 2.298 1.00 55.81 1368 VAL A CA 1
ATOM 10954 C C . VAL A 1 1368 ? 29.376 27.015 1.280 1.00 55.81 1368 VAL A C 1
ATOM 10956 O O . VAL A 1 1368 ? 29.781 26.755 0.145 1.00 55.81 1368 VAL A O 1
ATOM 10959 N N . SER A 1 1369 ? 29.146 28.260 1.701 1.00 61.75 1369 SER A N 1
ATOM 10960 C CA . SER A 1 1369 ? 29.630 29.442 0.978 1.00 61.75 1369 SER A CA 1
ATOM 10961 C C . SER A 1 1369 ? 31.147 29.517 1.105 1.00 61.75 1369 SER A C 1
ATOM 10963 O O . SER A 1 1369 ? 31.658 29.368 2.215 1.00 61.75 1369 SER A O 1
ATOM 10965 N N . ARG A 1 1370 ? 31.862 29.749 -0.001 1.00 72.44 1370 ARG A N 1
ATOM 10966 C CA . ARG A 1 1370 ? 33.334 29.769 -0.041 1.00 72.44 1370 ARG A CA 1
ATOM 10967 C C . ARG A 1 1370 ? 33.828 31.022 -0.747 1.00 72.44 1370 ARG A C 1
ATOM 10969 O O . ARG A 1 1370 ? 33.455 31.260 -1.888 1.00 72.44 1370 ARG A O 1
ATOM 10976 N N . VAL A 1 1371 ? 34.692 31.794 -0.108 1.00 82.44 1371 VAL A N 1
ATOM 10977 C CA . VAL A 1 1371 ? 35.280 32.998 -0.694 1.00 82.44 1371 VAL A CA 1
ATOM 10978 C C . VAL A 1 1371 ? 36.795 32.936 -0.564 1.00 82.44 1371 VAL A C 1
ATOM 10980 O O . VAL A 1 1371 ? 37.295 32.731 0.532 1.00 82.44 1371 VAL A O 1
ATOM 10983 N N . VAL A 1 1372 ? 37.522 33.111 -1.664 1.00 83.75 1372 VAL A N 1
ATOM 10984 C CA . VAL A 1 1372 ? 38.987 33.241 -1.686 1.00 83.75 1372 VAL A CA 1
ATOM 10985 C C . VAL A 1 1372 ? 39.329 34.641 -2.187 1.00 83.75 1372 VAL A C 1
ATOM 10987 O O . VAL A 1 1372 ? 38.802 35.061 -3.219 1.00 83.75 1372 VAL A O 1
ATOM 10990 N N . SER A 1 1373 ? 40.210 35.350 -1.489 1.00 86.81 1373 SER A N 1
ATOM 10991 C CA . SER A 1 1373 ? 40.787 36.625 -1.925 1.00 86.81 1373 SER A CA 1
ATOM 10992 C C . SER A 1 1373 ? 42.277 36.698 -1.576 1.00 86.81 1373 SER A C 1
ATOM 10994 O O . SER A 1 1373 ? 42.740 35.940 -0.725 1.00 86.81 1373 SER A O 1
ATOM 10996 N N . PRO A 1 1374 ? 43.055 37.626 -2.156 1.00 86.00 1374 PRO A N 1
ATOM 10997 C CA . PRO A 1 1374 ? 44.332 38.022 -1.569 1.00 86.00 1374 PRO A CA 1
ATOM 10998 C C . PRO A 1 1374 ? 44.105 38.528 -0.136 1.00 86.00 1374 PRO A C 1
ATOM 11000 O O . PRO A 1 1374 ? 43.090 39.181 0.122 1.00 86.00 1374 PRO A O 1
ATOM 11003 N N . GLY A 1 1375 ? 45.019 38.227 0.787 1.00 86.56 1375 GLY A N 1
ATOM 11004 C CA . GLY A 1 1375 ? 44.916 38.665 2.181 1.00 86.56 1375 GLY A CA 1
ATOM 11005 C C . GLY A 1 1375 ? 45.854 37.897 3.111 1.00 86.56 1375 GLY A C 1
ATOM 11006 O O . GLY A 1 1375 ? 45.893 36.672 3.075 1.00 86.56 1375 GLY A O 1
ATOM 11007 N N . SER A 1 1376 ? 46.599 38.627 3.944 1.00 85.69 1376 SER A N 1
ATOM 11008 C CA . SER A 1 1376 ? 47.610 38.095 4.874 1.00 85.69 1376 SER A CA 1
ATOM 11009 C C . SER A 1 1376 ? 47.188 38.118 6.348 1.00 85.69 1376 SER A C 1
ATOM 11011 O O . SER A 1 1376 ? 47.895 37.577 7.194 1.00 85.69 1376 SER A O 1
ATOM 11013 N N . GLU A 1 1377 ? 46.056 38.744 6.671 1.00 86.62 1377 GLU A N 1
ATOM 11014 C CA . GLU A 1 1377 ? 45.569 38.927 8.041 1.00 86.62 1377 GLU A CA 1
ATOM 11015 C C . GLU A 1 1377 ? 44.153 38.372 8.199 1.00 86.62 1377 GLU A C 1
ATOM 11017 O O . GLU A 1 1377 ? 43.316 38.496 7.304 1.00 86.62 1377 GLU A O 1
ATOM 11022 N N . ILE A 1 1378 ? 43.871 37.786 9.364 1.00 86.62 1378 ILE A N 1
ATOM 11023 C CA . ILE A 1 1378 ? 42.522 37.350 9.731 1.00 86.62 1378 ILE A CA 1
ATOM 11024 C C . ILE A 1 1378 ? 41.689 38.594 10.089 1.00 86.62 1378 ILE A C 1
ATOM 11026 O O . ILE A 1 1378 ? 42.097 39.372 10.955 1.00 86.62 1378 ILE A O 1
ATOM 11030 N N . PRO A 1 1379 ? 40.501 38.802 9.487 1.00 86.50 1379 PRO A N 1
ATOM 11031 C CA . PRO A 1 1379 ? 39.652 39.937 9.831 1.00 86.50 1379 PRO A CA 1
ATOM 11032 C C . PRO A 1 1379 ? 39.266 39.930 11.316 1.00 86.50 1379 PRO A C 1
ATOM 11034 O O . PRO A 1 1379 ? 38.774 38.922 11.820 1.00 86.50 1379 PRO A O 1
ATOM 11037 N N . ARG A 1 1380 ? 39.363 41.085 11.995 1.00 83.50 1380 ARG A N 1
ATOM 11038 C CA . ARG A 1 1380 ? 39.055 41.269 13.439 1.00 83.50 1380 ARG A CA 1
ATOM 11039 C C . ARG A 1 1380 ? 37.657 40.815 13.896 1.00 83.50 1380 ARG A C 1
ATOM 11041 O O . ARG A 1 1380 ? 37.348 40.865 15.083 1.00 83.50 1380 ARG A O 1
ATOM 11048 N N . TRP A 1 1381 ? 36.772 40.452 12.970 1.00 85.56 1381 TRP A N 1
ATOM 11049 C CA . TRP A 1 1381 ? 35.479 39.855 13.290 1.00 85.56 1381 TRP A CA 1
ATOM 11050 C C . TRP A 1 1381 ? 35.607 38.403 13.778 1.00 85.56 1381 TRP A C 1
ATOM 11052 O O . TRP A 1 1381 ? 34.788 37.981 14.594 1.00 85.56 1381 TRP A O 1
ATOM 11062 N N . PHE A 1 1382 ? 36.623 37.656 13.338 1.00 87.38 1382 PHE A N 1
ATOM 11063 C CA . PHE A 1 1382 ? 36.958 36.350 13.905 1.00 87.38 1382 PHE A CA 1
ATOM 11064 C C . PHE A 1 1382 ? 37.609 36.546 15.277 1.00 87.38 1382 PHE A C 1
ATOM 11066 O O . PHE A 1 1382 ? 38.535 37.339 15.418 1.00 87.38 1382 PHE A O 1
ATOM 11073 N N . ASN A 1 1383 ? 37.088 35.862 16.297 1.00 84.56 1383 ASN A N 1
ATOM 11074 C CA . ASN A 1 1383 ? 37.465 36.079 17.697 1.00 84.56 1383 ASN A CA 1
ATOM 11075 C C . ASN A 1 1383 ? 38.319 34.954 18.301 1.00 84.56 1383 ASN A C 1
ATOM 11077 O O . ASN A 1 1383 ? 38.782 35.101 19.427 1.00 84.56 1383 ASN A O 1
ATOM 11081 N N . ASN A 1 1384 ? 38.534 33.861 17.567 1.00 87.31 1384 ASN A N 1
ATOM 11082 C CA . ASN A 1 1384 ? 39.476 32.803 17.921 1.00 87.31 1384 ASN A CA 1
ATOM 11083 C C . ASN A 1 1384 ? 40.497 32.704 16.789 1.00 87.31 1384 ASN A C 1
ATOM 11085 O O . ASN A 1 1384 ? 40.104 32.441 15.653 1.00 87.31 1384 ASN A O 1
ATOM 11089 N N . GLU A 1 1385 ? 41.774 32.926 17.089 1.00 86.38 1385 GLU A N 1
ATOM 11090 C CA . GLU A 1 1385 ? 42.889 32.801 16.148 1.00 86.38 1385 GLU A CA 1
ATOM 11091 C C . GLU A 1 1385 ? 43.820 31.674 16.609 1.00 86.38 1385 GLU A C 1
ATOM 11093 O O . GLU A 1 1385 ? 44.124 31.549 17.795 1.00 86.38 1385 GLU A O 1
ATOM 11098 N N . HIS A 1 1386 ? 44.259 30.850 15.662 1.00 83.56 1386 HIS A N 1
ATOM 11099 C CA . HIS A 1 1386 ? 45.164 29.726 15.860 1.00 83.56 1386 HIS A CA 1
ATOM 11100 C C . HIS A 1 1386 ? 46.226 29.731 14.760 1.00 83.56 1386 HIS A C 1
ATOM 11102 O O . HIS A 1 1386 ? 45.904 29.892 13.584 1.00 83.56 1386 HIS A O 1
ATOM 11108 N N . GLU A 1 1387 ? 47.490 29.531 15.121 1.00 80.75 1387 GLU A N 1
ATOM 11109 C CA . GLU A 1 1387 ? 48.581 29.398 14.151 1.00 80.75 1387 GLU A CA 1
ATOM 11110 C C . GLU A 1 1387 ? 48.824 27.920 13.810 1.00 80.75 1387 GLU A C 1
ATOM 11112 O O . GLU A 1 1387 ? 48.765 27.054 14.686 1.00 80.75 1387 GLU A O 1
ATOM 11117 N N . GLY A 1 1388 ? 49.108 27.635 12.536 1.00 73.69 1388 GLY A N 1
ATOM 11118 C CA . GLY A 1 1388 ? 49.428 26.298 12.031 1.00 73.69 1388 GLY A CA 1
ATOM 11119 C C . GLY A 1 1388 ? 48.346 25.619 11.177 1.00 73.69 1388 GLY A C 1
ATOM 11120 O O . GLY A 1 1388 ? 47.239 26.115 10.978 1.00 73.69 1388 GLY A O 1
ATOM 11121 N N . ASN A 1 1389 ? 48.697 24.429 10.679 1.00 71.50 1389 ASN A N 1
ATOM 11122 C CA . ASN A 1 1389 ? 47.962 23.688 9.645 1.00 71.50 1389 ASN A CA 1
ATOM 11123 C C . ASN A 1 1389 ? 46.672 22.978 10.115 1.00 71.50 1389 ASN A C 1
ATOM 11125 O O . ASN A 1 1389 ? 46.075 22.239 9.334 1.00 71.50 1389 ASN A O 1
ATOM 11129 N N . CYS A 1 1390 ? 46.228 23.131 11.365 1.00 69.69 1390 CYS A N 1
ATOM 11130 C CA . CYS A 1 1390 ? 44.940 22.593 11.811 1.00 69.69 1390 CYS A CA 1
ATOM 11131 C C . CYS A 1 1390 ? 44.372 23.309 13.041 1.00 69.69 1390 CYS A C 1
ATOM 11133 O O . CYS A 1 1390 ? 45.102 23.844 13.871 1.00 69.69 1390 CYS A O 1
ATOM 11135 N N . VAL A 1 1391 ? 43.046 23.266 13.164 1.00 72.38 1391 VAL A N 1
ATOM 11136 C CA . VAL A 1 1391 ? 42.269 23.741 14.307 1.00 72.38 1391 VAL A CA 1
ATOM 11137 C C . VAL A 1 1391 ? 41.366 22.612 14.809 1.00 72.38 1391 VAL A C 1
ATOM 11139 O O . VAL A 1 1391 ? 40.634 21.978 14.043 1.00 72.38 1391 VAL A O 1
ATOM 11142 N N . SER A 1 1392 ? 41.421 22.335 16.111 1.00 74.94 1392 SER A N 1
ATOM 11143 C CA . SER A 1 1392 ? 40.443 21.482 16.786 1.00 74.94 1392 SER A CA 1
ATOM 11144 C C . SER A 1 1392 ? 39.314 22.339 17.348 1.00 74.94 1392 SER A C 1
ATOM 11146 O O . SER A 1 1392 ? 39.543 23.424 17.879 1.00 74.94 1392 SER A O 1
ATOM 11148 N N . LEU A 1 1393 ? 38.079 21.863 17.209 1.00 75.25 1393 LEU A N 1
ATOM 11149 C CA . LEU A 1 1393 ? 36.885 22.616 17.590 1.00 75.25 1393 LEU A CA 1
ATOM 11150 C C . LEU A 1 1393 ? 36.177 21.905 18.735 1.00 75.25 1393 LEU A C 1
ATOM 11152 O O . LEU A 1 1393 ? 35.723 20.771 18.576 1.00 75.25 1393 LEU A O 1
ATOM 11156 N N . ASP A 1 1394 ? 36.046 22.587 19.870 1.00 75.81 1394 ASP A N 1
ATOM 11157 C CA . ASP A 1 1394 ? 35.127 22.163 20.919 1.00 75.81 1394 ASP A CA 1
ATOM 11158 C C . ASP A 1 1394 ? 33.754 22.805 20.694 1.00 75.81 1394 ASP A C 1
ATOM 11160 O O . ASP A 1 1394 ? 33.561 24.000 20.910 1.00 75.81 1394 ASP A O 1
ATOM 11164 N N . ALA A 1 1395 ? 32.797 21.998 20.241 1.00 74.69 1395 ALA A N 1
ATOM 11165 C CA . ALA A 1 1395 ? 31.421 22.430 20.026 1.00 74.69 1395 ALA A CA 1
ATOM 11166 C C . ALA A 1 1395 ? 30.597 22.501 21.325 1.00 74.69 1395 ALA A C 1
ATOM 11168 O O . ALA A 1 1395 ? 29.511 23.084 21.318 1.00 74.69 1395 ALA A O 1
ATOM 11169 N N . SER A 1 1396 ? 31.090 21.937 22.436 1.00 76.81 1396 SER A N 1
ATOM 11170 C CA . SER A 1 1396 ? 30.356 21.826 23.707 1.00 76.81 1396 SER A CA 1
ATOM 11171 C C . SER A 1 1396 ? 29.678 23.130 24.170 1.00 76.81 1396 SER A C 1
ATOM 11173 O O . SER A 1 1396 ? 28.526 23.053 24.600 1.00 76.81 1396 SER A O 1
ATOM 11175 N N . PRO A 1 1397 ? 30.289 24.330 24.031 1.00 74.31 1397 PRO A N 1
ATOM 11176 C CA . PRO A 1 1397 ? 29.652 25.585 24.441 1.00 74.31 1397 PRO A CA 1
ATOM 11177 C C . PRO A 1 1397 ? 28.424 25.991 23.610 1.00 74.31 1397 PRO A C 1
ATOM 11179 O O . PRO A 1 1397 ? 27.592 26.745 24.106 1.00 74.31 1397 PRO A O 1
ATOM 11182 N N . VAL A 1 1398 ? 28.304 25.530 22.357 1.00 81.38 1398 VAL A N 1
ATOM 11183 C CA . VAL A 1 1398 ? 27.266 25.991 21.410 1.00 81.38 1398 VAL A CA 1
ATOM 11184 C C . VAL A 1 1398 ? 26.191 24.955 21.096 1.00 81.38 1398 VAL A C 1
ATOM 11186 O O . VAL A 1 1398 ? 25.115 25.327 20.633 1.00 81.38 1398 VAL A O 1
ATOM 11189 N N . MET A 1 1399 ? 26.432 23.670 21.382 1.00 75.38 1399 MET A N 1
ATOM 11190 C CA . MET A 1 1399 ? 25.505 22.572 21.057 1.00 75.38 1399 MET A CA 1
ATOM 11191 C C . MET A 1 1399 ? 24.082 22.764 21.607 1.00 75.38 1399 MET A C 1
ATOM 11193 O O . MET A 1 1399 ? 23.117 22.304 20.992 1.00 75.38 1399 MET A O 1
ATOM 11197 N N . HIS A 1 1400 ? 23.946 23.459 22.739 1.00 76.00 1400 HIS A N 1
ATOM 11198 C CA . HIS A 1 1400 ? 22.667 23.722 23.402 1.00 76.00 1400 HIS A CA 1
ATOM 11199 C C . HIS A 1 1400 ? 22.078 25.117 23.106 1.00 76.00 1400 HIS A C 1
ATOM 11201 O O . HIS A 1 1400 ? 20.918 25.369 23.447 1.00 76.00 1400 HIS A O 1
ATOM 11207 N N . ASP A 1 1401 ? 22.817 26.022 22.450 1.00 81.12 1401 ASP A N 1
ATOM 11208 C CA . ASP A 1 1401 ? 22.300 27.354 22.120 1.00 81.12 1401 ASP A CA 1
ATOM 11209 C C . ASP A 1 1401 ? 21.399 27.295 20.877 1.00 81.12 1401 ASP A C 1
ATOM 11211 O O . ASP A 1 1401 ? 21.791 26.902 19.777 1.00 81.12 1401 ASP A O 1
ATOM 11215 N N . HIS A 1 1402 ? 20.150 27.716 21.049 1.00 78.19 1402 HIS A N 1
ATOM 11216 C CA . HIS A 1 1402 ? 19.161 27.754 19.979 1.00 78.19 1402 HIS A CA 1
ATOM 11217 C C . HIS A 1 1402 ? 19.381 28.929 19.011 1.00 78.19 1402 HIS A C 1
ATOM 11219 O O . HIS A 1 1402 ? 18.901 28.881 17.880 1.00 78.19 1402 HIS A O 1
ATOM 11225 N N . ASN A 1 1403 ? 20.141 29.950 19.420 1.00 83.62 1403 ASN A N 1
ATOM 11226 C CA . ASN A 1 1403 ? 20.530 31.087 18.589 1.00 83.62 1403 ASN A CA 1
ATOM 11227 C C . ASN A 1 1403 ? 21.765 30.809 17.727 1.00 83.62 1403 ASN A C 1
ATOM 11229 O O . ASN A 1 1403 ? 22.061 31.617 16.845 1.00 83.62 1403 ASN A O 1
ATOM 11233 N N . TRP A 1 1404 ? 22.487 29.711 17.970 1.00 85.94 1404 TRP A N 1
ATOM 11234 C CA . TRP A 1 1404 ? 23.636 29.303 17.169 1.00 85.94 1404 TRP A CA 1
ATOM 11235 C C . TRP A 1 1404 ? 23.188 28.824 15.777 1.00 85.94 1404 TRP A C 1
ATOM 11237 O O . TRP A 1 1404 ? 22.361 27.917 15.639 1.00 85.94 1404 TRP A O 1
ATOM 11247 N N . ILE A 1 1405 ? 23.734 29.454 14.733 1.00 81.31 1405 ILE A N 1
ATOM 11248 C CA . ILE A 1 1405 ? 23.391 29.204 13.322 1.00 81.31 1405 ILE A CA 1
ATOM 11249 C C . ILE A 1 1405 ? 24.457 28.347 12.635 1.00 81.31 1405 ILE A C 1
ATOM 11251 O O . ILE A 1 1405 ? 24.149 27.625 11.686 1.00 81.31 1405 ILE A O 1
ATOM 11255 N N . GLY A 1 1406 ? 25.705 28.411 13.094 1.00 83.25 1406 GLY A N 1
ATOM 11256 C CA . GLY A 1 1406 ? 26.826 27.694 12.498 1.00 83.25 1406 GLY A CA 1
ATOM 11257 C C . GLY A 1 1406 ? 28.172 28.288 12.894 1.00 83.25 1406 GLY A C 1
ATOM 11258 O O . GLY A 1 1406 ? 28.272 29.080 13.831 1.00 83.25 1406 GLY A O 1
ATOM 11259 N N . VAL A 1 1407 ? 29.225 27.913 12.182 1.00 83.38 1407 VAL A N 1
ATOM 11260 C CA . VAL A 1 1407 ? 30.583 28.421 12.407 1.00 83.38 1407 VAL A CA 1
ATOM 11261 C C . VAL A 1 1407 ? 31.122 29.036 11.123 1.00 83.38 1407 VAL A C 1
ATOM 11263 O O . VAL A 1 1407 ? 31.011 28.459 10.039 1.00 83.38 1407 VAL A O 1
ATOM 11266 N N . ALA A 1 1408 ? 31.670 30.239 11.252 1.00 85.94 1408 ALA A N 1
ATOM 11267 C CA . ALA A 1 1408 ? 32.419 30.904 10.203 1.00 85.94 1408 ALA A CA 1
ATOM 11268 C C . ALA A 1 1408 ? 33.911 30.714 10.460 1.00 85.94 1408 ALA A C 1
ATOM 11270 O O . ALA A 1 1408 ? 34.370 30.804 11.600 1.00 85.94 1408 ALA A O 1
ATOM 11271 N N . PHE A 1 1409 ? 34.660 30.524 9.384 1.00 85.00 1409 PHE A N 1
ATOM 11272 C CA . PHE A 1 1409 ? 36.097 30.321 9.400 1.00 85.00 1409 PHE A CA 1
ATOM 11273 C C . PHE A 1 1409 ? 36.799 31.271 8.434 1.00 85.00 1409 PHE A C 1
ATOM 11275 O O . PHE A 1 1409 ? 36.243 31.671 7.409 1.00 85.00 1409 PHE A O 1
ATOM 11282 N N . CYS A 1 1410 ? 38.052 31.552 8.760 1.00 87.12 1410 CYS A N 1
ATOM 11283 C CA . CYS A 1 1410 ? 39.051 32.214 7.948 1.00 87.12 1410 CYS A CA 1
ATOM 11284 C C . CYS A 1 1410 ? 40.310 31.341 7.954 1.00 87.12 1410 CYS A C 1
ATOM 11286 O O . CYS A 1 1410 ? 40.717 30.876 9.014 1.00 87.12 1410 CYS A O 1
ATOM 11288 N N . ALA A 1 1411 ? 40.951 31.137 6.812 1.00 86.00 1411 ALA A N 1
ATOM 11289 C CA . ALA A 1 1411 ? 42.270 30.525 6.723 1.00 86.00 1411 ALA A CA 1
ATOM 11290 C C . ALA A 1 1411 ? 43.185 31.441 5.911 1.00 86.00 1411 ALA A C 1
ATOM 11292 O O . ALA A 1 1411 ? 42.820 31.844 4.808 1.00 86.00 1411 ALA A O 1
ATOM 11293 N N . ILE A 1 1412 ? 44.358 31.764 6.448 1.00 89.12 1412 ILE A N 1
ATOM 11294 C CA . ILE A 1 1412 ? 45.429 32.428 5.705 1.00 89.12 1412 ILE A CA 1
ATOM 11295 C C . ILE A 1 1412 ? 46.360 31.335 5.209 1.00 89.12 1412 ILE A C 1
ATOM 11297 O O . ILE A 1 1412 ? 46.973 30.627 6.012 1.00 89.12 1412 ILE A O 1
ATOM 11301 N N . PHE A 1 1413 ? 46.428 31.173 3.894 1.00 85.12 1413 PHE A N 1
ATOM 11302 C CA . PHE A 1 1413 ? 47.152 30.087 3.251 1.00 85.12 1413 PHE A CA 1
ATOM 11303 C C . PHE A 1 1413 ? 48.046 30.594 2.122 1.00 85.12 1413 PHE A C 1
ATOM 11305 O O . PHE A 1 1413 ? 47.802 31.638 1.512 1.00 85.12 1413 PHE A O 1
ATOM 11312 N N . VAL A 1 1414 ? 49.074 29.809 1.829 1.00 82.69 1414 VAL A N 1
ATOM 11313 C CA . VAL A 1 1414 ? 49.952 29.972 0.674 1.00 82.69 1414 VAL A CA 1
ATOM 11314 C C . VAL A 1 1414 ? 49.992 28.651 -0.096 1.00 82.69 1414 VAL A C 1
ATOM 11316 O O . VAL A 1 1414 ? 49.725 27.578 0.451 1.00 82.69 1414 VAL A O 1
ATOM 11319 N N . VAL A 1 1415 ? 50.295 28.718 -1.391 1.00 75.12 1415 VAL A N 1
ATOM 11320 C CA . VAL A 1 1415 ? 50.509 27.534 -2.231 1.00 75.12 1415 VAL A CA 1
ATOM 11321 C C . VAL A 1 1415 ? 51.992 27.483 -2.606 1.00 75.12 1415 VAL A C 1
ATOM 11323 O O . VAL A 1 1415 ? 52.407 28.191 -3.527 1.00 75.12 1415 VAL A O 1
ATOM 11326 N N . PRO A 1 1416 ? 52.819 26.694 -1.893 1.00 67.38 1416 PRO A N 1
ATOM 11327 C CA . PRO A 1 1416 ? 54.220 26.512 -2.248 1.00 67.38 1416 PRO A CA 1
ATOM 11328 C C . PRO A 1 1416 ? 54.375 25.912 -3.651 1.00 67.38 1416 PRO A C 1
ATOM 11330 O O . PRO A 1 1416 ? 53.606 25.048 -4.070 1.00 67.38 1416 PRO A O 1
ATOM 11333 N N . HIS A 1 1417 ? 55.424 26.311 -4.372 1.00 63.19 1417 HIS A N 1
ATOM 11334 C CA . HIS A 1 1417 ? 55.739 25.724 -5.681 1.00 63.19 1417 HIS A CA 1
ATOM 11335 C C . HIS A 1 1417 ? 56.050 24.217 -5.571 1.00 63.19 1417 HIS A C 1
ATOM 11337 O O . HIS A 1 1417 ? 55.728 23.436 -6.464 1.00 63.19 1417 HIS A O 1
ATOM 11343 N N . GLU A 1 1418 ? 56.635 23.797 -4.448 1.00 60.59 1418 GLU A N 1
ATOM 11344 C CA . GLU A 1 1418 ? 56.928 22.395 -4.133 1.00 60.59 1418 GLU A CA 1
ATOM 11345 C C . GLU A 1 1418 ? 55.644 21.549 -4.091 1.00 60.59 1418 GLU A C 1
ATOM 11347 O O . GLU A 1 1418 ? 55.581 20.490 -4.716 1.00 60.59 1418 GLU A O 1
ATOM 11352 N N . THR A 1 1419 ? 54.580 22.073 -3.474 1.00 59.56 1419 THR A N 1
ATOM 11353 C CA . THR A 1 1419 ? 53.238 21.471 -3.413 1.00 59.56 1419 THR A CA 1
ATOM 11354 C C . THR A 1 1419 ? 52.630 21.228 -4.799 1.00 59.56 1419 THR A C 1
ATOM 11356 O O . THR A 1 1419 ? 51.930 20.232 -4.999 1.00 59.56 1419 THR A O 1
ATOM 11359 N N . LEU A 1 1420 ? 52.908 22.111 -5.765 1.00 57.81 1420 LEU A N 1
ATOM 11360 C CA . LEU A 1 1420 ? 52.442 21.988 -7.150 1.00 57.81 1420 LEU A CA 1
ATOM 11361 C C . LEU A 1 1420 ? 53.246 20.939 -7.918 1.00 57.81 1420 LEU A C 1
ATOM 11363 O O . LEU A 1 1420 ? 52.658 20.073 -8.560 1.00 57.81 1420 LEU A O 1
ATOM 11367 N N . SER A 1 1421 ? 54.578 20.936 -7.788 1.00 54.31 1421 SER A N 1
ATOM 11368 C CA . SER A 1 1421 ? 55.409 19.854 -8.343 1.00 54.31 1421 SER A CA 1
ATOM 11369 C C . SER A 1 1421 ? 55.099 18.484 -7.724 1.00 54.31 1421 SER A C 1
ATOM 11371 O O . SER A 1 1421 ? 55.232 17.461 -8.392 1.00 54.31 1421 SER A O 1
ATOM 11373 N N . ALA A 1 1422 ? 54.624 18.464 -6.475 1.00 51.41 1422 ALA A N 1
ATOM 11374 C CA . ALA A 1 1422 ? 54.201 17.265 -5.764 1.00 51.41 1422 ALA A CA 1
ATOM 11375 C C . ALA A 1 1422 ? 52.823 16.726 -6.197 1.00 51.41 1422 ALA A C 1
ATOM 11377 O O . ALA A 1 1422 ? 52.463 15.636 -5.757 1.00 51.41 1422 ALA A O 1
ATOM 11378 N N . MET A 1 1423 ? 52.096 17.386 -7.120 1.00 52.06 1423 MET A N 1
ATOM 11379 C CA . MET A 1 1423 ? 50.911 16.830 -7.815 1.00 52.06 1423 MET A CA 1
ATOM 11380 C C . MET A 1 1423 ? 51.277 15.710 -8.820 1.00 52.06 1423 MET A C 1
ATOM 11382 O O . MET A 1 1423 ? 50.775 15.638 -9.951 1.00 52.06 1423 MET A O 1
ATOM 11386 N N . SER A 1 1424 ? 52.173 14.824 -8.390 1.00 41.22 1424 SER A N 1
ATOM 11387 C CA . SER A 1 1424 ? 52.470 13.533 -8.995 1.00 41.22 1424 SER A CA 1
ATOM 11388 C C . SER A 1 1424 ? 51.394 12.509 -8.610 1.00 41.22 1424 SER A C 1
ATOM 11390 O O . SER A 1 1424 ? 50.662 12.688 -7.641 1.00 41.22 1424 SER A O 1
ATOM 11392 N N . PHE A 1 1425 ? 51.251 11.458 -9.414 1.00 38.12 1425 PHE A N 1
ATOM 11393 C CA . PHE A 1 1425 ? 50.129 10.520 -9.352 1.00 38.12 1425 PHE A CA 1
ATOM 11394 C C . PHE A 1 1425 ? 49.929 9.860 -7.973 1.00 38.12 1425 PHE A C 1
ATOM 11396 O O . PHE A 1 1425 ? 50.689 8.965 -7.606 1.00 38.12 1425 PHE A O 1
ATOM 11403 N N . SER A 1 1426 ? 48.807 10.149 -7.306 1.00 40.25 1426 SER A N 1
ATOM 11404 C CA . SER A 1 1426 ? 48.051 9.095 -6.625 1.00 40.25 1426 SER A CA 1
ATOM 11405 C C . SER A 1 1426 ? 46.903 8.650 -7.539 1.00 40.25 1426 SER A C 1
ATOM 11407 O O . SER A 1 1426 ? 45.903 9.340 -7.709 1.00 40.25 1426 SER A O 1
ATOM 11409 N N . GLU A 1 1427 ? 47.021 7.465 -8.147 1.00 38.09 1427 GLU A N 1
ATOM 11410 C CA . GLU A 1 1427 ? 45.863 6.779 -8.747 1.00 38.09 1427 GLU A CA 1
ATOM 11411 C C . GLU A 1 1427 ? 45.018 6.106 -7.644 1.00 38.09 1427 GLU A C 1
ATOM 11413 O O . GLU A 1 1427 ? 44.716 4.917 -7.693 1.00 38.09 1427 GLU A O 1
ATOM 11418 N N . THR A 1 1428 ? 44.652 6.866 -6.609 1.00 37.16 1428 THR A N 1
ATOM 11419 C CA . THR A 1 1428 ? 43.721 6.432 -5.562 1.00 37.16 1428 THR A CA 1
ATOM 11420 C C . THR A 1 1428 ? 42.298 6.756 -5.999 1.00 37.16 1428 THR A C 1
ATOM 11422 O O . THR A 1 1428 ? 41.734 7.785 -5.633 1.00 37.16 1428 THR A O 1
ATOM 11425 N N . GLU A 1 1429 ? 41.727 5.886 -6.833 1.00 38.81 1429 GLU A N 1
ATOM 11426 C CA . GLU A 1 1429 ? 40.333 5.998 -7.266 1.00 38.81 1429 GLU A CA 1
ATOM 11427 C C . GLU A 1 1429 ? 39.363 5.842 -6.077 1.00 38.81 1429 GLU A C 1
ATOM 11429 O O . GLU A 1 1429 ? 39.469 4.912 -5.280 1.00 38.81 1429 GLU A O 1
ATOM 11434 N N . GLY A 1 1430 ? 38.364 6.726 -5.994 1.00 41.62 1430 GLY A N 1
ATOM 11435 C CA . GLY A 1 1430 ? 37.090 6.429 -5.328 1.00 41.62 1430 GLY A CA 1
ATOM 11436 C C . GLY A 1 1430 ? 36.926 6.787 -3.847 1.00 41.62 1430 GLY A C 1
ATOM 11437 O O . GLY A 1 1430 ? 35.782 6.815 -3.392 1.00 41.62 1430 GLY A O 1
ATOM 11438 N N . ASN A 1 1431 ? 37.978 7.130 -3.099 1.00 37.59 1431 ASN A N 1
ATOM 11439 C CA . ASN A 1 1431 ? 37.770 7.767 -1.796 1.00 37.59 1431 ASN A CA 1
ATOM 11440 C C . ASN A 1 1431 ? 37.364 9.227 -2.024 1.00 37.59 1431 ASN A C 1
ATOM 11442 O O . ASN A 1 1431 ? 38.146 10.019 -2.546 1.00 37.59 1431 ASN A O 1
ATOM 11446 N N . TYR A 1 1432 ? 36.144 9.593 -1.619 1.00 44.88 1432 TYR A N 1
ATOM 11447 C CA . TYR A 1 1432 ? 35.836 11.002 -1.372 1.00 44.88 1432 TYR A CA 1
ATOM 11448 C C . TYR A 1 1432 ? 36.863 11.531 -0.359 1.00 44.88 1432 TYR A C 1
ATOM 11450 O O . TYR A 1 1432 ? 37.130 10.811 0.611 1.00 44.88 1432 TYR A O 1
ATOM 11458 N N . PRO A 1 1433 ? 37.425 12.742 -0.547 1.00 44.25 1433 PRO A N 1
ATOM 11459 C CA . PRO A 1 1433 ? 38.285 13.332 0.468 1.00 44.25 1433 PRO A CA 1
ATOM 11460 C C . PRO A 1 1433 ? 37.526 13.349 1.792 1.00 44.25 1433 PRO A C 1
ATOM 11462 O O . PRO A 1 1433 ? 36.323 13.641 1.824 1.00 44.25 1433 PRO A O 1
ATOM 11465 N N . ASP A 1 1434 ? 38.227 12.971 2.859 1.00 45.66 1434 ASP A N 1
ATOM 11466 C CA . ASP A 1 1434 ? 37.667 12.901 4.205 1.00 45.66 1434 ASP A CA 1
ATOM 11467 C C . ASP A 1 1434 ? 36.984 14.243 4.507 1.00 45.66 1434 ASP A C 1
ATOM 11469 O O . ASP A 1 1434 ? 37.548 15.286 4.182 1.00 45.66 1434 ASP A O 1
ATOM 11473 N N . TYR A 1 1435 ? 35.762 14.260 5.055 1.00 49.56 1435 TYR A N 1
ATOM 11474 C CA . TYR A 1 1435 ? 34.867 15.441 4.987 1.00 49.56 1435 TYR A CA 1
ATOM 11475 C C . TYR A 1 1435 ? 35.408 16.728 5.666 1.00 49.56 1435 TYR A C 1
ATOM 11477 O O . TYR A 1 1435 ? 34.779 17.787 5.581 1.00 49.56 1435 TYR A O 1
ATOM 11485 N N . ASN A 1 1436 ? 36.570 16.632 6.314 1.00 49.75 1436 ASN A N 1
ATOM 11486 C CA . ASN A 1 1436 ? 37.338 17.691 6.968 1.00 49.75 1436 ASN A CA 1
ATOM 11487 C C . ASN A 1 1436 ? 38.352 18.391 6.033 1.00 49.75 1436 ASN A C 1
ATOM 11489 O O . ASN A 1 1436 ? 38.796 19.496 6.351 1.00 49.75 1436 ASN A O 1
ATOM 11493 N N . ASP A 1 1437 ? 38.727 17.760 4.916 1.00 53.38 1437 ASP A N 1
ATOM 11494 C CA . ASP A 1 1437 ? 39.670 18.274 3.918 1.00 53.38 1437 ASP A CA 1
ATOM 11495 C C . ASP A 1 1437 ? 38.913 19.156 2.910 1.00 53.38 1437 ASP A C 1
ATOM 11497 O O . ASP A 1 1437 ? 37.911 18.735 2.320 1.00 53.38 1437 ASP A O 1
ATOM 11501 N N . ILE A 1 1438 ? 39.354 20.406 2.705 1.00 52.62 1438 ILE A N 1
ATOM 11502 C CA . ILE A 1 1438 ? 38.555 21.381 1.942 1.00 52.62 1438 ILE A CA 1
ATOM 11503 C C . ILE A 1 1438 ? 39.152 21.700 0.566 1.00 52.62 1438 ILE A C 1
ATOM 11505 O O . ILE A 1 1438 ? 40.230 22.287 0.519 1.00 52.62 1438 ILE A O 1
ATOM 11509 N N . PRO A 1 1439 ? 38.452 21.399 -0.552 1.00 54.31 1439 PRO A N 1
ATOM 11510 C CA . PRO A 1 1439 ? 38.977 21.621 -1.896 1.00 54.31 1439 PRO A CA 1
ATOM 11511 C C . PRO A 1 1439 ? 38.968 23.095 -2.333 1.00 54.31 1439 PRO A C 1
ATOM 11513 O O . PRO A 1 1439 ? 37.914 23.745 -2.374 1.00 54.31 1439 PRO A O 1
ATOM 11516 N N . VAL A 1 1440 ? 40.143 23.561 -2.752 1.00 53.31 1440 VAL A N 1
ATOM 11517 C CA . VAL A 1 1440 ? 40.381 24.679 -3.671 1.00 53.31 1440 VAL A CA 1
ATOM 11518 C C . VAL A 1 1440 ? 40.418 24.097 -5.083 1.00 53.31 1440 VAL A C 1
ATOM 11520 O O . VAL A 1 1440 ? 41.306 23.304 -5.390 1.00 53.31 1440 VAL A O 1
ATOM 11523 N N . ASP A 1 1441 ? 39.452 24.458 -5.928 1.00 52.84 1441 ASP A N 1
ATOM 11524 C CA . ASP A 1 1441 ? 39.365 23.940 -7.299 1.00 52.84 1441 ASP A CA 1
ATOM 11525 C C . ASP A 1 1441 ? 40.413 24.623 -8.207 1.00 52.84 1441 ASP A C 1
ATOM 11527 O O . ASP A 1 1441 ? 40.374 25.844 -8.367 1.00 52.84 1441 ASP A O 1
ATOM 11531 N N . PHE A 1 1442 ? 41.302 23.835 -8.823 1.00 53.84 1442 PHE A N 1
ATOM 11532 C CA . PHE A 1 1442 ? 42.233 24.217 -9.897 1.00 53.84 1442 PHE A CA 1
ATOM 11533 C C . PHE A 1 1442 ? 41.759 23.637 -11.240 1.00 53.84 1442 PHE A C 1
ATOM 11535 O O . PHE A 1 1442 ? 41.098 22.596 -11.290 1.00 53.84 1442 PHE A O 1
ATOM 11542 N N . TYR A 1 1443 ? 42.116 24.291 -12.348 1.00 51.06 1443 TYR A N 1
ATOM 11543 C CA . TYR A 1 1443 ? 41.740 23.844 -13.694 1.00 51.06 1443 TYR A CA 1
ATOM 11544 C C . TYR A 1 1443 ? 42.665 22.722 -14.204 1.00 51.06 1443 TYR A C 1
ATOM 11546 O O . TYR A 1 1443 ? 43.883 22.823 -14.089 1.00 51.06 1443 TYR A O 1
ATOM 11554 N N . GLU A 1 1444 ? 42.078 21.665 -14.782 1.00 50.06 1444 GLU A N 1
ATOM 11555 C CA . GLU A 1 1444 ? 42.746 20.404 -15.178 1.00 50.06 1444 GLU A CA 1
ATOM 11556 C C . GLU A 1 1444 ? 44.000 20.582 -16.052 1.00 50.06 1444 GLU A C 1
ATOM 11558 O O . GLU A 1 1444 ? 44.998 19.885 -15.882 1.00 50.06 1444 GLU A O 1
ATOM 11563 N N . ASP A 1 1445 ? 43.885 21.472 -17.037 1.00 46.41 1445 ASP A N 1
ATOM 11564 C CA . ASP A 1 1445 ? 44.671 21.496 -18.280 1.00 46.41 1445 ASP A CA 1
ATOM 11565 C C . ASP A 1 1445 ? 45.779 22.572 -18.256 1.00 46.41 1445 ASP A C 1
ATOM 11567 O O . ASP A 1 1445 ? 46.272 23.017 -19.293 1.00 46.41 1445 ASP A O 1
ATOM 11571 N N . VAL A 1 1446 ? 46.108 23.048 -17.054 1.00 47.09 1446 VAL A N 1
ATOM 11572 C CA . VAL A 1 1446 ? 46.999 24.179 -16.795 1.00 47.09 1446 VAL A CA 1
ATOM 11573 C C . VAL A 1 1446 ? 48.403 23.685 -16.462 1.00 47.09 1446 VAL A C 1
ATOM 11575 O O . VAL A 1 1446 ? 48.575 22.922 -15.511 1.00 47.09 1446 VAL A O 1
ATOM 11578 N N . ASP A 1 1447 ? 49.414 24.182 -17.182 1.00 45.03 1447 ASP A N 1
ATOM 11579 C CA . ASP A 1 1447 ? 50.810 24.040 -16.760 1.00 45.03 1447 ASP A CA 1
ATOM 11580 C C . ASP A 1 1447 ? 50.975 24.568 -15.329 1.00 45.03 1447 ASP A C 1
ATOM 11582 O O . ASP A 1 1447 ? 50.624 25.712 -15.022 1.00 45.03 1447 ASP A O 1
ATOM 11586 N N . LEU A 1 1448 ? 51.539 23.731 -14.452 1.00 47.16 1448 LEU A N 1
ATOM 11587 C CA . LEU A 1 1448 ? 51.703 24.007 -13.016 1.00 47.16 1448 LEU A CA 1
ATOM 11588 C C . LEU A 1 1448 ? 52.506 25.299 -12.736 1.00 47.16 1448 LEU A C 1
ATOM 11590 O O . LEU A 1 1448 ? 52.419 25.856 -11.644 1.00 47.16 1448 LEU A O 1
ATOM 11594 N N . GLU A 1 1449 ? 53.192 25.833 -13.751 1.00 48.62 1449 GLU A N 1
ATOM 11595 C CA . GLU A 1 1449 ? 53.837 27.152 -13.798 1.00 48.62 1449 GLU A CA 1
ATOM 11596 C C . GLU A 1 1449 ? 52.876 28.362 -13.663 1.00 48.62 1449 GLU A C 1
ATOM 11598 O O . GLU A 1 1449 ? 53.329 29.509 -13.573 1.00 48.62 1449 GLU A O 1
ATOM 11603 N N . LEU A 1 1450 ? 51.543 28.187 -13.660 1.00 52.03 1450 LEU A N 1
ATOM 11604 C CA . LEU A 1 1450 ? 50.642 29.344 -13.543 1.00 52.03 1450 LEU A CA 1
ATOM 11605 C C . LEU A 1 1450 ? 50.617 30.016 -12.164 1.00 52.03 1450 LEU A C 1
ATOM 11607 O O . LEU A 1 1450 ? 50.289 31.207 -12.134 1.00 52.03 1450 LEU A O 1
ATOM 11611 N N . VAL A 1 1451 ? 50.941 29.334 -11.060 1.00 55.59 1451 VAL A N 1
ATOM 11612 C CA . VAL A 1 1451 ? 50.977 29.957 -9.720 1.00 55.59 1451 VAL A CA 1
ATOM 11613 C C . VAL A 1 1451 ? 52.309 30.681 -9.525 1.00 55.59 1451 VAL A C 1
ATOM 11615 O O . VAL A 1 1451 ? 53.274 30.139 -8.993 1.00 55.59 1451 VAL A O 1
ATOM 11618 N N . LEU A 1 1452 ? 52.354 31.929 -9.990 1.00 51.56 1452 LEU A N 1
ATOM 11619 C CA . LEU A 1 1452 ? 53.498 32.824 -9.791 1.00 51.56 1452 LEU A CA 1
ATOM 11620 C C . LEU A 1 1452 ? 53.407 33.575 -8.458 1.00 51.56 1452 LEU A C 1
ATOM 11622 O O . LEU A 1 1452 ? 54.423 34.023 -7.927 1.00 51.56 1452 LEU A O 1
ATOM 11626 N N . ASP A 1 1453 ? 52.192 33.745 -7.934 1.00 60.22 1453 ASP A N 1
ATOM 11627 C CA . ASP A 1 1453 ? 51.947 34.577 -6.767 1.00 60.22 1453 ASP A CA 1
ATOM 11628 C C . ASP A 1 1453 ? 52.221 33.826 -5.453 1.00 60.22 1453 ASP A C 1
ATOM 11630 O O . ASP A 1 1453 ? 51.398 33.045 -4.978 1.00 60.22 1453 ASP A O 1
ATOM 11634 N N . LYS A 1 1454 ? 53.376 34.110 -4.839 1.00 67.44 1454 LYS A N 1
ATOM 11635 C CA . LYS A 1 1454 ? 53.746 33.649 -3.485 1.00 67.44 1454 LYS A CA 1
ATOM 11636 C C . LYS A 1 1454 ? 53.028 34.415 -2.358 1.00 67.44 1454 LYS A C 1
ATOM 11638 O O . LYS A 1 1454 ? 53.406 34.272 -1.197 1.00 67.44 1454 LYS A O 1
ATOM 11643 N N . SER A 1 1455 ? 52.046 35.258 -2.683 1.00 75.38 1455 SER A N 1
ATOM 11644 C CA . SER A 1 1455 ? 51.242 35.979 -1.695 1.00 75.38 1455 SER A CA 1
ATOM 11645 C C . SER A 1 1455 ? 50.438 35.059 -0.788 1.00 75.38 1455 SER A C 1
ATOM 11647 O O . SER A 1 1455 ? 49.948 34.004 -1.199 1.00 75.38 1455 SER A O 1
ATOM 11649 N N . ASP A 1 1456 ? 50.182 35.568 0.412 1.00 85.38 1456 ASP A N 1
ATOM 11650 C CA . ASP A 1 1456 ? 49.137 35.046 1.277 1.00 85.38 1456 ASP A CA 1
ATOM 11651 C C . ASP A 1 1456 ? 47.750 35.336 0.697 1.00 85.38 1456 ASP A C 1
ATOM 11653 O O . ASP A 1 1456 ? 47.440 36.450 0.250 1.00 85.38 1456 ASP A O 1
ATOM 11657 N N . HIS A 1 1457 ? 46.921 34.300 0.717 1.00 86.62 1457 HIS A N 1
ATOM 11658 C CA . HIS A 1 1457 ? 45.522 34.351 0.341 1.00 86.62 1457 HIS A CA 1
ATOM 11659 C C . HIS A 1 1457 ? 44.657 34.059 1.566 1.00 86.62 1457 HIS A C 1
ATOM 11661 O O . HIS A 1 1457 ? 44.942 33.167 2.366 1.00 86.62 1457 HIS A O 1
ATOM 11667 N N . MET A 1 1458 ? 43.564 34.803 1.679 1.00 87.81 1458 MET A N 1
ATOM 11668 C CA . MET A 1 1458 ? 42.534 34.618 2.683 1.00 87.81 1458 MET A CA 1
ATOM 11669 C C . MET A 1 1458 ? 41.415 33.761 2.094 1.00 87.81 1458 MET A C 1
ATOM 11671 O O . MET A 1 1458 ? 40.865 34.067 1.034 1.00 87.81 1458 MET A O 1
ATOM 11675 N N . TRP A 1 1459 ? 41.036 32.707 2.806 1.00 84.75 1459 TRP A N 1
ATOM 11676 C CA . TRP A 1 1459 ? 39.881 31.881 2.489 1.00 84.75 1459 TRP A CA 1
ATOM 11677 C C . TRP A 1 1459 ? 38.840 31.957 3.608 1.00 84.75 1459 TRP A C 1
ATOM 11679 O O . TRP A 1 1459 ? 39.116 31.599 4.748 1.00 84.75 1459 TRP A O 1
ATOM 11689 N N . LEU A 1 1460 ? 37.637 32.423 3.277 1.00 84.88 1460 LEU A N 1
ATOM 11690 C CA . LEU A 1 1460 ? 36.495 32.560 4.175 1.00 84.88 1460 LEU A CA 1
ATOM 11691 C C . LEU A 1 1460 ? 35.429 31.515 3.832 1.00 84.88 1460 LEU A C 1
ATOM 11693 O O . LEU A 1 1460 ? 35.071 31.341 2.661 1.00 84.88 1460 LEU A O 1
ATOM 11697 N N . PHE A 1 1461 ? 34.873 30.841 4.838 1.00 79.56 1461 PHE A N 1
ATOM 11698 C CA . PHE A 1 1461 ? 33.762 29.912 4.624 1.00 79.56 1461 PHE A CA 1
ATOM 11699 C C . PHE A 1 1461 ? 32.832 29.771 5.831 1.00 79.56 1461 PHE A C 1
ATOM 11701 O O . PHE A 1 1461 ? 33.193 30.096 6.960 1.00 79.56 1461 PHE A O 1
ATOM 11708 N N . PHE A 1 1462 ? 31.614 29.281 5.583 1.00 77.75 1462 PHE A N 1
ATOM 11709 C CA . PHE A 1 1462 ? 30.582 29.108 6.609 1.00 77.75 1462 PHE A CA 1
ATOM 11710 C C . PHE A 1 1462 ? 29.958 27.708 6.584 1.00 77.75 1462 PHE A C 1
ATOM 11712 O O . PHE A 1 1462 ? 29.515 27.236 5.533 1.00 77.75 1462 PHE A O 1
ATOM 11719 N N . VAL A 1 1463 ? 29.876 27.068 7.754 1.00 74.81 1463 VAL A N 1
ATOM 11720 C CA . VAL A 1 1463 ? 29.223 25.768 7.964 1.00 74.81 1463 VAL A CA 1
ATOM 11721 C C . VAL A 1 1463 ? 27.984 25.966 8.836 1.00 74.81 1463 VAL A C 1
ATOM 11723 O O . VAL A 1 1463 ? 28.100 26.311 10.010 1.00 74.81 1463 VAL A O 1
ATOM 11726 N N . GLY A 1 1464 ? 26.797 25.730 8.273 1.00 75.12 1464 GLY A N 1
ATOM 11727 C CA . GLY A 1 1464 ? 25.530 25.805 9.009 1.00 75.12 1464 GLY A CA 1
ATOM 11728 C C . GLY A 1 1464 ? 25.353 24.667 10.025 1.00 75.12 1464 GLY A C 1
ATOM 11729 O O . GLY A 1 1464 ? 25.838 23.555 9.816 1.00 75.12 1464 GLY A O 1
ATOM 11730 N N . ARG A 1 1465 ? 24.610 24.940 11.105 1.00 75.31 1465 ARG A N 1
ATOM 11731 C CA . ARG A 1 1465 ? 24.405 24.071 12.279 1.00 75.31 1465 ARG A CA 1
ATOM 11732 C C . ARG A 1 1465 ? 24.035 22.628 11.937 1.00 75.31 1465 ARG A C 1
ATOM 11734 O O . ARG A 1 1465 ? 24.669 21.720 12.461 1.00 75.31 1465 ARG A O 1
ATOM 11741 N N . GLY A 1 1466 ? 23.054 22.407 11.057 1.00 69.69 1466 GLY A N 1
ATOM 11742 C CA . GLY A 1 1466 ? 22.612 21.051 10.693 1.00 69.69 1466 GLY A CA 1
ATOM 11743 C C . GLY A 1 1466 ? 23.755 20.201 10.132 1.00 69.69 1466 GLY A C 1
ATOM 11744 O O . GLY A 1 1466 ? 24.008 19.101 10.612 1.00 69.69 1466 GLY A O 1
ATOM 11745 N N . ARG A 1 1467 ? 24.528 20.775 9.202 1.00 66.25 1467 ARG A N 1
ATOM 11746 C CA . ARG A 1 1467 ? 25.711 20.130 8.625 1.00 66.25 1467 ARG A CA 1
ATOM 11747 C C . ARG A 1 1467 ? 26.859 20.002 9.626 1.00 66.25 1467 ARG A C 1
ATOM 11749 O O . ARG A 1 1467 ? 27.575 19.010 9.609 1.00 66.25 1467 ARG A O 1
ATOM 11756 N N . PHE A 1 1468 ? 27.054 20.987 10.501 1.00 70.94 1468 PHE A N 1
ATOM 11757 C CA . PHE A 1 1468 ? 28.077 20.877 11.539 1.00 70.94 1468 PHE A CA 1
ATOM 11758 C C . PHE A 1 1468 ? 27.804 19.662 12.444 1.00 70.94 1468 PHE A C 1
ATOM 11760 O O . PHE A 1 1468 ? 28.704 18.862 12.679 1.00 70.94 1468 PHE A O 1
ATOM 11767 N N . ILE A 1 1469 ? 26.549 19.478 12.869 1.00 69.12 1469 ILE A N 1
ATOM 11768 C CA . ILE A 1 1469 ? 26.119 18.330 13.680 1.00 69.12 1469 ILE A CA 1
ATOM 11769 C C . ILE A 1 1469 ? 26.289 17.010 12.911 1.00 69.12 1469 ILE A C 1
ATOM 11771 O O . ILE A 1 1469 ? 26.849 16.070 13.462 1.00 69.12 1469 ILE A O 1
ATOM 11775 N N . GLU A 1 1470 ? 25.858 16.940 11.648 1.00 62.47 1470 GLU A N 1
ATOM 11776 C CA . GLU A 1 1470 ? 25.922 15.719 10.825 1.00 62.47 1470 GLU A CA 1
ATOM 11777 C C . GLU A 1 1470 ? 27.358 15.187 10.641 1.00 62.47 1470 GLU A C 1
ATOM 11779 O O . GLU A 1 1470 ? 27.581 13.982 10.751 1.00 62.47 1470 GLU A O 1
ATOM 11784 N N . TYR A 1 1471 ? 28.342 16.066 10.398 1.00 58.66 1471 TYR A N 1
ATOM 11785 C CA . TYR A 1 1471 ? 29.704 15.649 10.024 1.00 58.66 1471 TYR A CA 1
ATOM 11786 C C . TYR A 1 1471 ? 30.727 15.701 11.175 1.00 58.66 1471 TYR A C 1
ATOM 11788 O O . TYR A 1 1471 ? 31.528 14.774 11.305 1.00 58.66 1471 TYR A O 1
ATOM 11796 N N . PHE A 1 1472 ? 30.717 16.726 12.042 1.00 57.66 1472 PHE A N 1
ATOM 11797 C CA . PHE A 1 1472 ? 31.768 16.883 13.066 1.00 57.66 1472 PHE A CA 1
ATOM 11798 C C . PHE A 1 1472 ? 31.580 15.983 14.296 1.00 57.66 1472 PHE A C 1
ATOM 11800 O O . PHE A 1 1472 ? 32.554 15.693 14.991 1.00 57.66 1472 PHE A O 1
ATOM 11807 N N . HIS A 1 1473 ? 30.364 15.502 14.577 1.00 47.88 1473 HIS A N 1
ATOM 11808 C CA . HIS A 1 1473 ? 30.132 14.670 15.764 1.00 47.88 1473 HIS A CA 1
ATOM 11809 C C . HIS A 1 1473 ? 30.690 13.249 15.658 1.00 47.88 1473 HIS A C 1
ATOM 11811 O O . HIS A 1 1473 ? 31.021 12.657 16.684 1.00 47.88 1473 HIS A O 1
ATOM 11817 N N . LEU A 1 1474 ? 30.741 12.674 14.452 1.00 44.84 1474 LEU A N 1
ATOM 11818 C CA . LEU A 1 1474 ? 30.800 11.217 14.321 1.00 44.84 1474 LEU A CA 1
ATOM 11819 C C . LEU A 1 1474 ? 32.212 10.621 14.299 1.00 44.84 1474 LEU A C 1
ATOM 11821 O O . LEU A 1 1474 ? 32.357 9.490 14.764 1.00 44.84 1474 LEU A O 1
ATOM 11825 N N . LYS A 1 1475 ? 33.244 11.316 13.785 1.00 48.69 1475 LYS A N 1
ATOM 11826 C CA . LYS A 1 1475 ? 34.606 10.729 13.693 1.00 48.69 1475 LYS A CA 1
ATOM 11827 C C . LYS A 1 1475 ? 35.816 11.668 13.840 1.00 48.69 1475 LYS A C 1
ATOM 11829 O O . LYS A 1 1475 ? 36.855 11.187 14.289 1.00 48.69 1475 LYS A O 1
ATOM 11834 N N . HIS A 1 1476 ? 35.740 12.961 13.504 1.00 50.50 1476 HIS A N 1
ATOM 11835 C CA . HIS A 1 1476 ? 36.943 13.807 13.371 1.00 50.50 1476 HIS A CA 1
ATOM 11836 C C . HIS A 1 1476 ? 36.810 15.138 14.126 1.00 50.50 1476 HIS A C 1
ATOM 11838 O O . HIS A 1 1476 ? 35.967 15.968 13.807 1.00 50.50 1476 HIS A O 1
ATOM 11844 N N . LYS A 1 1477 ? 37.679 15.361 15.123 1.00 53.94 1477 LYS A N 1
ATOM 11845 C CA . LYS A 1 1477 ? 37.713 16.592 15.945 1.00 53.94 1477 LYS A CA 1
ATOM 11846 C C . LYS A 1 1477 ? 38.624 17.699 15.389 1.00 53.94 1477 LYS A C 1
ATOM 11848 O O . LYS A 1 1477 ? 38.951 18.635 16.117 1.00 53.94 1477 LYS A O 1
ATOM 11853 N N . TYR A 1 1478 ? 39.080 17.581 14.144 1.00 57.47 1478 TYR A N 1
ATOM 11854 C CA . TYR A 1 1478 ? 40.021 18.509 13.517 1.00 57.47 1478 TYR A CA 1
ATOM 11855 C C . TYR A 1 1478 ? 39.515 18.962 12.147 1.00 57.47 1478 TYR A C 1
ATOM 11857 O O . TYR A 1 1478 ? 39.064 18.155 11.342 1.00 57.47 1478 TYR A O 1
ATOM 11865 N N . LEU A 1 1479 ? 39.658 20.255 11.876 1.00 59.69 1479 LEU A N 1
ATOM 11866 C CA . LEU A 1 1479 ? 39.611 20.849 10.545 1.00 59.69 1479 LEU A CA 1
ATOM 11867 C C . LEU A 1 1479 ? 41.019 21.377 10.260 1.00 59.69 1479 LEU A C 1
ATOM 11869 O O . LEU A 1 1479 ? 41.619 21.980 11.146 1.00 59.69 1479 LEU A O 1
ATOM 11873 N N . GLY A 1 1480 ? 41.606 21.145 9.085 1.00 54.09 1480 GLY A N 1
ATOM 11874 C CA . GLY A 1 1480 ? 42.984 21.616 8.899 1.00 54.09 1480 GLY A CA 1
ATOM 11875 C C . GLY A 1 1480 ? 43.581 21.548 7.509 1.00 54.09 1480 GLY A C 1
ATOM 11876 O O . GLY A 1 1480 ? 44.240 22.500 7.091 1.00 54.09 1480 GLY A O 1
ATOM 11877 N N . ARG A 1 1481 ? 43.351 20.472 6.760 1.00 60.97 1481 ARG A N 1
ATOM 11878 C CA . ARG A 1 1481 ? 43.983 20.347 5.451 1.00 60.97 1481 ARG A CA 1
ATOM 11879 C C . ARG A 1 1481 ? 43.174 21.091 4.390 1.00 60.97 1481 ARG A C 1
ATOM 11881 O O . ARG A 1 1481 ? 42.064 20.700 4.032 1.00 60.97 1481 ARG A O 1
ATOM 11888 N N . LEU A 1 1482 ? 43.758 22.164 3.866 1.00 61.28 1482 LEU A N 1
ATOM 11889 C CA . LEU A 1 1482 ? 43.302 22.788 2.629 1.00 61.28 1482 LEU A CA 1
ATOM 11890 C C . LEU A 1 1482 ? 43.775 21.918 1.460 1.00 61.28 1482 LEU A C 1
ATOM 11892 O O . LEU A 1 1482 ? 44.964 21.860 1.152 1.00 61.28 1482 LEU A O 1
ATOM 11896 N N . LEU A 1 1483 ? 42.841 21.205 0.841 1.00 61.31 1483 LEU A N 1
ATOM 11897 C CA . LEU A 1 1483 ? 43.078 20.332 -0.300 1.00 61.31 1483 LEU A CA 1
ATOM 11898 C C . LEU A 1 1483 ? 43.135 21.182 -1.576 1.00 61.31 1483 LEU A C 1
ATOM 11900 O O . LEU A 1 1483 ? 42.208 21.925 -1.879 1.00 61.31 1483 LEU A O 1
ATOM 11904 N N . LEU A 1 1484 ? 44.194 21.065 -2.362 1.00 58.47 1484 LEU A N 1
ATOM 11905 C CA . LEU A 1 1484 ? 44.250 21.576 -3.728 1.00 58.47 1484 LEU A CA 1
ATOM 11906 C C . LEU A 1 1484 ? 43.703 20.473 -4.640 1.00 58.47 1484 LEU A C 1
ATOM 11908 O O . LEU A 1 1484 ? 44.290 19.392 -4.715 1.00 58.47 1484 LEU A O 1
ATOM 11912 N N . LYS A 1 1485 ? 42.573 20.726 -5.305 1.00 57.53 1485 LYS A N 1
ATOM 11913 C CA . LYS A 1 1485 ? 41.851 19.739 -6.114 1.00 57.53 1485 LYS A CA 1
ATOM 11914 C C . LYS A 1 1485 ? 41.818 20.171 -7.577 1.00 57.53 1485 LYS A C 1
ATOM 11916 O O . LYS A 1 1485 ? 41.196 21.179 -7.895 1.00 57.53 1485 LYS A O 1
ATOM 11921 N N . CYS A 1 1486 ? 42.377 19.375 -8.486 1.00 54.03 1486 CYS A N 1
ATOM 11922 C CA . CYS A 1 1486 ? 42.068 19.530 -9.914 1.00 54.03 1486 CYS A CA 1
ATOM 11923 C C . CYS A 1 1486 ? 40.778 18.765 -10.253 1.00 54.03 1486 CYS A C 1
ATOM 11925 O O . CYS A 1 1486 ? 40.699 17.551 -10.045 1.00 54.03 1486 CYS A O 1
ATOM 11927 N N . ASP A 1 1487 ? 39.760 19.467 -10.754 1.00 48.59 1487 ASP A N 1
ATOM 11928 C CA . ASP A 1 1487 ? 38.437 18.890 -11.023 1.00 48.59 1487 ASP A CA 1
ATOM 11929 C C . ASP A 1 1487 ? 38.349 18.268 -12.423 1.00 48.59 1487 ASP A C 1
ATOM 11931 O O . ASP A 1 1487 ? 38.108 18.985 -13.388 1.00 48.59 1487 ASP A O 1
ATOM 11935 N N . ASN A 1 1488 ? 38.484 16.940 -12.537 1.00 43.75 1488 ASN A N 1
ATOM 11936 C CA . ASN A 1 1488 ? 37.949 16.218 -13.698 1.00 43.75 1488 ASN A CA 1
ATOM 11937 C C . ASN A 1 1488 ? 36.444 15.984 -13.483 1.00 43.75 1488 ASN A C 1
ATOM 11939 O O . ASN A 1 1488 ? 36.063 15.437 -12.443 1.00 43.75 1488 ASN A O 1
ATOM 11943 N N . GLU A 1 1489 ? 35.595 16.286 -14.476 1.00 44.28 1489 GLU A N 1
ATOM 11944 C CA . GLU A 1 1489 ? 34.181 15.864 -14.469 1.00 44.28 1489 GLU A CA 1
ATOM 11945 C C . GLU A 1 1489 ? 34.102 14.319 -14.394 1.00 44.28 1489 GLU A C 1
ATOM 11947 O O . GLU A 1 1489 ? 34.226 13.640 -15.410 1.00 44.28 1489 GLU A O 1
ATOM 11952 N N . GLY A 1 1490 ? 33.915 13.738 -13.199 1.00 42.38 1490 GLY A N 1
ATOM 11953 C CA . GLY A 1 1490 ? 33.700 12.294 -13.041 1.00 42.38 1490 GLY A CA 1
ATOM 11954 C C . GLY A 1 1490 ? 34.300 11.650 -11.787 1.00 42.38 1490 GLY A C 1
ATOM 11955 O O . GLY A 1 1490 ? 33.630 11.578 -10.760 1.00 42.38 1490 GLY A O 1
ATOM 11956 N N . ILE A 1 1491 ? 35.492 11.047 -11.924 1.00 44.75 1491 ILE A N 1
ATOM 11957 C CA . ILE A 1 1491 ? 35.931 9.915 -11.068 1.00 44.75 1491 ILE A CA 1
ATOM 11958 C C . ILE A 1 1491 ? 37.389 10.024 -10.554 1.00 44.75 1491 ILE A C 1
ATOM 11960 O O . ILE A 1 1491 ? 37.763 9.305 -9.631 1.00 44.75 1491 ILE A O 1
ATOM 11964 N N . ARG A 1 1492 ? 38.236 10.907 -11.108 1.00 42.78 1492 ARG A N 1
ATOM 11965 C CA . ARG A 1 1492 ? 39.681 10.958 -10.788 1.00 42.78 1492 ARG A CA 1
ATOM 11966 C C . ARG A 1 1492 ? 40.127 12.349 -10.351 1.00 42.78 1492 ARG A C 1
ATOM 11968 O O . ARG A 1 1492 ? 39.935 13.306 -11.098 1.00 42.78 1492 ARG A O 1
ATOM 11975 N N . PHE A 1 1493 ? 40.785 12.451 -9.200 1.00 44.12 1493 PHE A N 1
ATOM 11976 C CA . PHE A 1 1493 ? 41.331 13.705 -8.672 1.00 44.12 1493 PHE A CA 1
ATOM 11977 C C . PHE A 1 1493 ? 42.861 13.660 -8.647 1.00 44.12 1493 PHE A C 1
ATOM 11979 O O . PHE A 1 1493 ? 43.452 12.601 -8.457 1.00 44.12 1493 PHE A O 1
ATOM 11986 N N . LYS A 1 1494 ? 43.497 14.818 -8.849 1.00 49.16 1494 LYS A N 1
ATOM 11987 C CA . LYS A 1 1494 ? 44.855 15.065 -8.352 1.00 49.16 1494 LYS A CA 1
ATOM 11988 C C . LYS A 1 1494 ? 44.714 15.869 -7.072 1.00 49.16 1494 LYS A C 1
ATOM 11990 O O . LYS A 1 1494 ? 43.976 16.856 -7.064 1.00 49.16 1494 LYS A O 1
ATOM 11995 N N . GLU A 1 1495 ? 45.418 15.439 -6.036 1.00 54.31 1495 GLU A N 1
ATOM 11996 C CA . GLU A 1 1495 ? 45.325 15.996 -4.692 1.00 54.31 1495 GLU A CA 1
ATOM 11997 C C . GLU A 1 1495 ? 46.715 16.392 -4.191 1.00 54.31 1495 GLU A C 1
ATOM 11999 O O . GLU A 1 1495 ? 47.699 15.685 -4.395 1.00 54.31 1495 GLU A O 1
ATOM 12004 N N . SER A 1 1496 ? 46.791 17.560 -3.563 1.00 58.81 1496 SER A N 1
ATOM 12005 C CA . SER A 1 1496 ? 47.959 18.063 -2.836 1.00 58.81 1496 SER A CA 1
ATOM 12006 C C . SER A 1 1496 ? 47.461 19.030 -1.757 1.00 58.81 1496 SER A C 1
ATOM 12008 O O . SER A 1 1496 ? 46.281 19.377 -1.758 1.00 58.81 1496 SER A O 1
ATOM 12010 N N . TYR A 1 1497 ? 48.303 19.470 -0.824 1.00 65.69 1497 TYR A N 1
ATOM 12011 C CA . TYR A 1 1497 ? 47.854 20.247 0.339 1.00 65.69 1497 TYR A CA 1
ATOM 12012 C C . TYR A 1 1497 ? 48.477 21.643 0.402 1.00 65.69 1497 TYR A C 1
ATOM 12014 O O . TYR A 1 1497 ? 49.698 21.787 0.357 1.00 65.69 1497 TYR A O 1
ATOM 12022 N N . ALA A 1 1498 ? 47.636 22.671 0.534 1.00 70.44 1498 ALA A N 1
ATOM 12023 C CA . ALA A 1 1498 ? 48.084 24.039 0.777 1.00 70.44 1498 ALA A CA 1
ATOM 12024 C C . ALA A 1 1498 ? 48.744 24.159 2.157 1.00 70.44 1498 ALA A C 1
ATOM 12026 O O . ALA A 1 1498 ? 48.345 23.476 3.103 1.00 70.44 1498 ALA A O 1
ATOM 12027 N N . GLU A 1 1499 ? 49.697 25.078 2.292 1.00 78.50 1499 GLU A N 1
ATOM 12028 C CA . GLU A 1 1499 ? 50.236 25.449 3.597 1.00 78.50 1499 GLU A CA 1
ATOM 12029 C C . GLU A 1 1499 ? 49.309 26.492 4.230 1.00 78.50 1499 GLU A C 1
ATOM 12031 O O . GLU A 1 1499 ? 49.085 27.561 3.659 1.00 78.50 1499 GLU A O 1
ATOM 12036 N N . VAL A 1 1500 ? 48.768 26.194 5.412 1.00 81.19 1500 VAL A N 1
ATOM 12037 C CA . VAL A 1 1500 ? 47.910 27.110 6.165 1.00 81.19 1500 VAL A CA 1
ATOM 12038 C C . VAL A 1 1500 ? 48.704 27.705 7.317 1.00 81.19 1500 VAL A C 1
ATOM 12040 O O . VAL A 1 1500 ? 49.063 27.024 8.277 1.00 81.19 1500 VAL A O 1
ATOM 12043 N N . LYS A 1 1501 ? 48.964 29.007 7.220 1.00 85.50 1501 LYS A N 1
ATOM 12044 C CA . LYS A 1 1501 ? 49.720 29.764 8.219 1.00 85.50 1501 LYS A CA 1
ATOM 12045 C C . LYS A 1 1501 ? 48.884 30.006 9.471 1.00 85.50 1501 LYS A C 1
ATOM 12047 O O . LYS A 1 1501 ? 49.378 29.847 10.586 1.00 85.50 1501 LYS A O 1
ATOM 12052 N N . LYS A 1 1502 ? 47.622 30.409 9.285 1.00 88.06 1502 LYS A N 1
ATOM 12053 C CA . LYS A 1 1502 ? 46.718 30.811 10.371 1.00 88.06 1502 LYS A CA 1
ATOM 12054 C C . LYS A 1 1502 ? 45.271 30.421 10.094 1.00 88.06 1502 LYS A C 1
ATOM 12056 O O . LYS A 1 1502 ? 44.797 30.563 8.969 1.00 88.06 1502 LYS A O 1
ATOM 12061 N N . TYR A 1 1503 ? 44.559 30.035 11.144 1.00 86.88 1503 TYR A N 1
ATOM 12062 C CA . TYR A 1 1503 ? 43.115 29.845 11.179 1.00 86.88 1503 TYR A CA 1
ATOM 12063 C C . TYR A 1 1503 ? 42.459 30.875 12.099 1.00 86.88 1503 TYR A C 1
ATOM 12065 O O . TYR A 1 1503 ? 42.885 31.074 13.231 1.00 86.88 1503 TYR A O 1
ATOM 12073 N N . GLY A 1 1504 ? 41.376 31.487 11.633 1.00 87.81 1504 GLY A N 1
ATOM 12074 C CA . GLY A 1 1504 ? 40.430 32.244 12.441 1.00 87.81 1504 GLY A CA 1
ATOM 12075 C C . GLY A 1 1504 ? 39.081 31.533 12.454 1.00 87.81 1504 GLY A C 1
ATOM 12076 O O . GLY A 1 1504 ? 38.651 31.033 11.416 1.00 87.81 1504 GLY A O 1
ATOM 12077 N N . TYR A 1 1505 ? 38.371 31.493 13.580 1.00 88.25 1505 TYR A N 1
ATOM 12078 C CA . TYR A 1 1505 ? 36.976 31.045 13.590 1.00 88.25 1505 TYR A CA 1
ATOM 12079 C C . TYR A 1 1505 ? 36.098 31.821 14.571 1.00 88.25 1505 TYR A C 1
ATOM 12081 O O . TYR A 1 1505 ? 36.559 32.406 15.555 1.00 88.25 1505 TYR A O 1
ATOM 12089 N N . ARG A 1 1506 ? 34.797 31.825 14.274 1.00 88.81 1506 ARG A N 1
ATOM 12090 C CA . ARG A 1 1506 ? 33.747 32.425 15.096 1.00 88.81 1506 ARG A CA 1
ATOM 12091 C C . ARG A 1 1506 ? 32.488 31.573 15.049 1.00 88.81 1506 ARG A C 1
ATOM 12093 O O . ARG A 1 1506 ? 31.966 31.272 13.974 1.00 88.81 1506 ARG A O 1
ATOM 12100 N N . TRP A 1 1507 ? 31.973 31.235 16.225 1.00 89.06 1507 TRP A N 1
ATOM 12101 C CA . TRP A 1 1507 ? 30.606 30.749 16.378 1.00 89.06 1507 TRP A CA 1
ATOM 12102 C C . TRP A 1 1507 ? 29.641 31.874 15.998 1.00 89.06 1507 TRP A C 1
ATOM 12104 O O . TRP A 1 1507 ? 29.724 32.967 16.555 1.00 89.06 1507 TRP A O 1
ATOM 12114 N N . VAL A 1 1508 ? 28.773 31.621 15.018 1.00 86.19 1508 VAL A N 1
ATOM 12115 C CA . VAL A 1 1508 ? 27.844 32.616 14.473 1.00 86.19 1508 VAL A CA 1
ATOM 12116 C C . VAL A 1 1508 ? 26.474 32.412 15.092 1.00 86.19 1508 VAL A C 1
ATOM 12118 O O . VAL A 1 1508 ? 25.858 31.352 14.941 1.00 86.19 1508 VAL A O 1
ATOM 12121 N N . TYR A 1 1509 ? 25.984 33.455 15.743 1.00 86.81 1509 TYR A N 1
ATOM 12122 C CA . TYR A 1 1509 ? 24.664 33.509 16.348 1.00 86.81 1509 TYR A CA 1
ATOM 12123 C C . TYR A 1 1509 ? 23.731 34.394 15.522 1.00 86.81 1509 TYR A C 1
ATOM 12125 O O . TYR A 1 1509 ? 24.161 35.239 14.734 1.00 86.81 1509 TYR A O 1
ATOM 12133 N N . LYS A 1 1510 ? 22.423 34.264 15.747 1.00 79.31 1510 LYS A N 1
ATOM 12134 C CA . LYS A 1 1510 ? 21.399 35.112 15.114 1.00 79.31 1510 LYS A CA 1
ATOM 12135 C C . LYS A 1 1510 ? 21.672 36.616 15.268 1.00 79.31 1510 LYS A C 1
ATOM 12137 O O . LYS A 1 1510 ? 21.494 37.373 14.314 1.00 79.31 1510 LYS A O 1
ATOM 12142 N N . GLY A 1 1511 ? 22.206 37.028 16.419 1.00 75.88 1511 GLY A N 1
ATOM 12143 C CA . GLY A 1 1511 ? 22.620 38.409 16.675 1.00 75.88 1511 GLY A CA 1
ATOM 12144 C C . GLY A 1 1511 ? 23.741 38.926 15.760 1.00 75.88 1511 GLY A C 1
ATOM 12145 O O . GLY A 1 1511 ? 23.736 40.108 15.432 1.00 75.88 1511 GLY A O 1
ATOM 12146 N N . ASP A 1 1512 ? 24.657 38.074 15.282 1.00 75.19 1512 ASP A N 1
ATOM 12147 C CA . ASP A 1 1512 ? 25.741 38.490 14.373 1.00 75.19 1512 ASP A CA 1
ATOM 12148 C C . ASP A 1 1512 ? 25.202 38.895 12.993 1.00 75.19 1512 ASP A C 1
ATOM 12150 O O . ASP A 1 1512 ? 25.656 39.868 12.383 1.00 75.19 1512 ASP A O 1
ATOM 12154 N N . ILE A 1 1513 ? 24.183 38.169 12.524 1.00 67.56 1513 ILE A N 1
ATOM 12155 C CA . ILE A 1 1513 ? 23.456 38.471 11.289 1.00 67.56 1513 ILE A CA 1
ATOM 12156 C C . ILE A 1 1513 ? 22.645 39.766 11.441 1.00 67.56 1513 ILE A C 1
ATOM 12158 O O . ILE A 1 1513 ? 22.694 40.633 10.563 1.00 67.56 1513 ILE A O 1
ATOM 12162 N N . GLU A 1 1514 ? 21.942 39.937 12.562 1.00 59.12 1514 GLU A N 1
ATOM 12163 C CA . GLU A 1 1514 ? 21.172 41.155 12.841 1.00 59.12 1514 GLU A CA 1
ATOM 12164 C C . GLU A 1 1514 ? 22.071 42.392 13.034 1.00 59.12 1514 GLU A C 1
ATOM 12166 O O . GLU A 1 1514 ? 21.701 43.492 12.621 1.00 59.12 1514 GLU A O 1
ATOM 12171 N N . TRP A 1 1515 ? 23.274 42.235 13.594 1.00 43.81 1515 TRP A N 1
ATOM 12172 C CA . TRP A 1 1515 ? 24.260 43.314 13.731 1.00 43.81 1515 TRP A CA 1
ATOM 12173 C C . TRP A 1 1515 ? 24.806 43.775 12.371 1.00 43.81 1515 TRP A C 1
ATOM 12175 O O . TRP A 1 1515 ? 24.889 44.980 12.118 1.00 43.81 1515 TRP A O 1
ATOM 12185 N N . SER A 1 1516 ? 25.084 42.832 11.462 1.00 47.12 1516 SER A N 1
ATOM 12186 C CA . SER A 1 1516 ? 25.417 43.128 10.061 1.00 47.12 1516 SER A CA 1
ATOM 12187 C C . SER A 1 1516 ? 24.297 43.908 9.361 1.00 47.12 1516 SER A C 1
ATOM 12189 O O . SER A 1 1516 ? 24.578 44.914 8.710 1.00 47.12 1516 SER A O 1
ATOM 12191 N N . ALA A 1 1517 ? 23.032 43.516 9.556 1.00 45.16 1517 ALA A N 1
ATOM 12192 C CA . ALA A 1 1517 ? 21.893 44.250 9.006 1.00 45.16 1517 ALA A CA 1
ATOM 12193 C C . ALA A 1 1517 ? 21.799 45.680 9.572 1.00 45.16 1517 ALA A C 1
ATOM 12195 O O . ALA A 1 1517 ? 21.703 46.633 8.802 1.00 45.16 1517 ALA A O 1
ATOM 12196 N N . ARG A 1 1518 ? 21.913 45.865 10.898 1.00 36.81 1518 ARG A N 1
ATOM 12197 C CA . ARG A 1 1518 ? 21.847 47.197 11.537 1.00 36.81 1518 ARG A CA 1
ATOM 12198 C C . ARG A 1 1518 ? 22.943 48.147 11.046 1.00 36.81 1518 ARG A C 1
ATOM 12200 O O . ARG A 1 1518 ? 22.660 49.319 10.814 1.00 36.81 1518 ARG A O 1
ATOM 12207 N N . LYS A 1 1519 ? 24.165 47.655 10.807 1.00 37.06 1519 LYS A N 1
ATOM 12208 C CA . LYS A 1 1519 ? 25.276 48.467 10.269 1.00 37.06 1519 LYS A CA 1
ATOM 12209 C C . LYS A 1 1519 ? 25.105 48.853 8.786 1.00 37.06 1519 LYS A C 1
ATOM 12211 O O . LYS A 1 1519 ? 25.902 49.630 8.269 1.00 37.06 1519 LYS A O 1
ATOM 12216 N N . HIS A 1 1520 ? 24.093 48.319 8.099 1.00 34.41 1520 HIS A N 1
ATOM 12217 C CA . HIS A 1 1520 ? 23.710 48.655 6.717 1.00 34.41 1520 HIS A CA 1
ATOM 12218 C C . HIS A 1 1520 ? 22.265 49.188 6.607 1.00 34.41 1520 HIS A C 1
ATOM 12220 O O . HIS A 1 1520 ? 21.730 49.282 5.507 1.00 34.41 1520 HIS A O 1
ATOM 12226 N N . TRP A 1 1521 ? 21.628 49.511 7.739 1.00 29.89 1521 TRP A N 1
ATOM 12227 C CA . TRP A 1 1521 ? 20.346 50.233 7.826 1.00 29.89 1521 TRP A CA 1
ATOM 12228 C C . TRP A 1 1521 ? 20.520 51.644 8.431 1.00 29.89 1521 TRP A C 1
ATOM 12230 O O . TRP A 1 1521 ? 19.541 52.358 8.625 1.00 29.89 1521 TRP A O 1
ATOM 12240 N N . GLY A 1 1522 ? 21.757 52.028 8.774 1.00 28.50 1522 GLY A N 1
ATOM 12241 C CA . GLY A 1 1522 ? 22.126 53.371 9.249 1.00 28.50 1522 GLY A CA 1
ATOM 12242 C C . GLY A 1 1522 ? 22.636 54.320 8.154 1.00 28.50 1522 GLY A C 1
ATOM 12243 O O . GLY A 1 1522 ? 22.985 55.450 8.476 1.00 28.50 1522 GLY A O 1
ATOM 12244 N N . ASN A 1 1523 ? 22.679 53.844 6.906 1.00 26.69 1523 ASN A N 1
ATOM 12245 C CA . ASN A 1 1523 ? 22.898 54.564 5.645 1.00 26.69 1523 ASN A CA 1
ATOM 12246 C C . ASN A 1 1523 ? 21.877 54.036 4.618 1.00 26.69 1523 ASN A C 1
ATOM 12248 O O . ASN A 1 1523 ? 21.701 54.708 3.581 1.00 26.69 1523 ASN A O 1
#